Protein 2MR7 (pdb70)

Organism: Actinoplanes teichomyceticus (NCBI:txid1867)

Foldseek 3Di:
DDDDDDDDDPQLVVLFVLLCVQLVDPGADQQDFSVVSVDDPVSVVVSQVVVCVPVVDRQPVVQCVVQRGSNSSVVSVVLVVDPPHDDDDDD

Radius of gyration: 13.44 Å; Cα contacts (8 Å, |Δi|>4): 88; chains: 1; bounding box: 26×31×36 Å

Structure (mmCIF, N/CA/C/O backbone):
data_2MR7
#
_entry.id   2MR7
#
loop_
_atom_site.group_PDB
_atom_site.id
_atom_site.type_symbol
_atom_site.label_atom_id
_atom_site.label_alt_id
_atom_site.label_comp_id
_atom_site.label_asym_id
_atom_site.label_entity_id
_atom_site.label_seq_id
_atom_site.pdbx_PDB_ins_code
_atom_site.Cartn_x
_atom_site.Cartn_y
_atom_site.Cartn_z
_atom_site.occupancy
_atom_site.B_iso_or_equiv
_atom_site.auth_seq_id
_atom_site.auth_comp_id
_atom_site.auth_asym_id
_atom_site.auth_atom_id
_atom_site.pdbx_PDB_model_num
ATOM 1 N N . GLY A 1 1 ? 2.298 -7.320 -1.098 1.00 0.00 1 GLY A N 1
ATOM 2 C CA . GLY A 1 1 ? 2.210 -7.138 -2.567 1.00 0.00 1 GLY A CA 1
ATOM 3 C C . GLY A 1 1 ? 1.266 -6.020 -2.921 1.00 0.00 1 GLY A C 1
ATOM 4 O O . GLY A 1 1 ? 0.642 -5.481 -2.022 1.00 0.00 1 GLY A O 1
ATOM 8 N N . ALA A 1 2 ? 1.156 -5.674 -4.196 1.00 0.00 2 ALA A N 1
ATOM 9 C CA . ALA A 1 2 ? 0.260 -4.613 -4.648 1.00 0.00 2 ALA A CA 1
ATOM 10 C C . ALA A 1 2 ? -0.203 -4.999 -6.051 1.00 0.00 2 ALA A C 1
ATOM 11 O O . ALA A 1 2 ? 0.402 -5.866 -6.677 1.00 0.00 2 ALA A O 1
ATOM 18 N N . MET A 1 3 ? -1.264 -4.365 -6.525 1.00 0.00 3 MET A N 1
ATOM 19 C CA . MET A 1 3 ? -1.788 -4.636 -7.862 1.00 0.00 3 MET A CA 1
ATOM 20 C C . MET A 1 3 ? -0.940 -3.918 -8.908 1.00 0.00 3 MET A C 1
ATOM 21 O O . MET A 1 3 ? -0.387 -2.852 -8.642 1.00 0.00 3 MET A O 1
ATOM 35 N N . ALA A 1 4 ? -0.862 -4.492 -10.099 1.00 0.00 4 ALA A N 1
ATOM 36 C CA . ALA A 1 4 ? -0.150 -3.864 -11.208 1.00 0.00 4 ALA A CA 1
ATOM 37 C C . ALA A 1 4 ? -1.027 -2.742 -11.783 1.00 0.00 4 ALA A C 1
ATOM 38 O O . ALA A 1 4 ? -2.254 -2.794 -11.688 1.00 0.00 4 ALA A O 1
ATOM 45 N N . LYS A 1 5 ? -0.396 -1.750 -12.398 1.00 0.00 5 LYS A N 1
ATOM 46 C CA . LYS A 1 5 ? -1.129 -0.658 -13.044 1.00 0.00 5 LYS A CA 1
ATOM 47 C C . LYS A 1 5 ? -1.865 -1.179 -14.276 1.00 0.00 5 LYS A C 1
ATOM 48 O O . LYS A 1 5 ? -1.456 -2.171 -14.882 1.00 0.00 5 LYS A O 1
ATOM 67 N N . ALA A 1 6 ? -2.914 -0.475 -14.681 1.00 0.00 6 ALA A N 1
ATOM 68 C CA . ALA A 1 6 ? -3.612 -0.808 -15.916 1.00 0.00 6 ALA A CA 1
ATOM 69 C C . ALA A 1 6 ? -2.627 -0.535 -17.066 1.00 0.00 6 ALA A C 1
ATOM 70 O O . ALA A 1 6 ? -1.908 0.466 -17.034 1.00 0.00 6 ALA A O 1
ATOM 77 N N . PRO A 1 7 ? -2.556 -1.428 -18.070 1.00 0.00 7 PRO A N 1
ATOM 78 C CA . PRO A 1 7 ? -1.559 -1.197 -19.124 1.00 0.00 7 PRO A CA 1
ATOM 79 C C . PRO A 1 7 ? -1.965 -0.140 -20.148 1.00 0.00 7 PRO A C 1
ATOM 80 O O . PRO A 1 7 ? -3.149 0.159 -20.321 1.00 0.00 7 PRO A O 1
ATOM 91 N N . GLU A 1 8 ? -0.983 0.379 -20.869 1.00 0.00 8 GLU A N 1
ATOM 92 C CA . GLU A 1 8 ? -1.243 1.256 -22.009 1.00 0.00 8 GLU A CA 1
ATOM 93 C C . GLU A 1 8 ? -1.564 0.349 -23.194 1.00 0.00 8 GLU A C 1
ATOM 94 O O . GLU A 1 8 ? -0.675 -0.290 -23.762 1.00 0.00 8 GLU A O 1
ATOM 106 N N . SER A 1 9 ? -2.837 0.265 -23.534 1.00 0.00 9 SER A N 1
ATOM 107 C CA . SER A 1 9 ? -3.310 -0.634 -24.580 1.00 0.00 9 SER A CA 1
ATOM 108 C C . SER A 1 9 ? -3.172 -0.006 -25.967 1.00 0.00 9 SER A C 1
ATOM 109 O O . SER A 1 9 ? -2.662 1.108 -26.115 1.00 0.00 9 SER A O 1
ATOM 117 N N . ALA A 1 10 ? -3.583 -0.740 -26.995 1.00 0.00 10 ALA A N 1
ATOM 118 C CA . ALA A 1 10 ? -3.454 -0.280 -28.378 1.00 0.00 10 ALA A CA 1
ATOM 119 C C . ALA A 1 10 ? -4.286 0.984 -28.640 1.00 0.00 10 ALA A C 1
ATOM 120 O O . ALA A 1 10 ? -3.886 1.838 -29.424 1.00 0.00 10 ALA A O 1
ATOM 127 N N . THR A 1 11 ? -5.429 1.099 -27.978 1.00 0.00 11 THR A N 1
ATOM 128 C CA . THR A 1 11 ? -6.344 2.221 -28.191 1.00 0.00 11 THR A CA 1
ATOM 129 C C . THR A 1 11 ? -5.667 3.563 -27.955 1.00 0.00 11 THR A C 1
ATOM 130 O O . THR A 1 11 ? -5.783 4.489 -28.758 1.00 0.00 11 THR A O 1
ATOM 141 N N . GLU A 1 12 ? -4.920 3.650 -26.867 1.00 0.00 12 GLU A N 1
ATOM 142 C CA . GLU A 1 12 ? -4.206 4.871 -26.502 1.00 0.00 12 GLU A CA 1
ATOM 143 C C . GLU A 1 12 ? -3.239 5.302 -27.587 1.00 0.00 12 GLU A C 1
ATOM 144 O O . GLU A 1 12 ? -3.054 6.484 -27.819 1.00 0.00 12 GLU A O 1
ATOM 156 N N . LYS A 1 13 ? -2.636 4.339 -28.262 1.00 0.00 13 LYS A N 1
ATOM 157 C CA . LYS A 1 13 ? -1.647 4.635 -29.304 1.00 0.00 13 LYS A CA 1
ATOM 158 C C . LYS A 1 13 ? -2.311 5.229 -30.539 1.00 0.00 13 LYS A C 1
ATOM 159 O O . LYS A 1 13 ? -1.753 6.131 -31.145 1.00 0.00 13 LYS A O 1
ATOM 178 N N . VAL A 1 14 ? -3.481 4.729 -30.896 1.00 0.00 14 VAL A N 1
ATOM 179 C CA . VAL A 1 14 ? -4.217 5.239 -32.049 1.00 0.00 14 VAL A CA 1
ATOM 180 C C . VAL A 1 14 ? -4.653 6.656 -31.720 1.00 0.00 14 VAL A C 1
ATOM 181 O O . VAL A 1 14 ? -4.499 7.556 -32.518 1.00 0.00 14 VAL A O 1
ATOM 194 N N . LEU A 1 15 ? -5.147 6.849 -30.511 1.00 0.00 15 LEU A N 1
ATOM 195 C CA . LEU A 1 15 ? -5.604 8.165 -30.074 1.00 0.00 15 LEU A CA 1
ATOM 196 C C . LEU A 1 15 ? -4.463 9.169 -30.050 1.00 0.00 15 LEU A C 1
ATOM 197 O O . LEU A 1 15 ? -4.617 10.296 -30.509 1.00 0.00 15 LEU A O 1
ATOM 213 N N . CYS A 1 16 ? -3.301 8.747 -29.581 1.00 0.00 16 CYS A N 1
ATOM 214 C CA . CYS A 1 16 ? -2.108 9.589 -29.630 1.00 0.00 16 CYS A CA 1
ATOM 215 C C . CYS A 1 16 ? -1.795 10.018 -31.070 1.00 0.00 16 CYS A C 1
ATOM 216 O O . CYS A 1 16 ? -1.543 11.187 -31.331 1.00 0.00 16 CYS A O 1
ATOM 224 N N . ALA A 1 17 ? -1.820 9.091 -32.014 1.00 0.00 17 ALA A N 1
ATOM 225 C CA . ALA A 1 17 ? -1.511 9.447 -33.397 1.00 0.00 17 ALA A CA 1
ATOM 226 C C . ALA A 1 17 ? -2.605 10.342 -33.996 1.00 0.00 17 ALA A C 1
ATOM 227 O O . ALA A 1 17 ? -2.317 11.277 -34.735 1.00 0.00 17 ALA A O 1
ATOM 234 N N . LEU A 1 18 ? -3.858 10.087 -33.646 1.00 0.00 18 LEU A N 1
ATOM 235 C CA . LEU A 1 18 ? -4.967 10.898 -34.135 1.00 0.00 18 LEU A CA 1
ATOM 236 C C . LEU A 1 18 ? -4.893 12.324 -33.588 1.00 0.00 18 LEU A C 1
ATOM 237 O O . LEU A 1 18 ? -5.234 13.260 -34.282 1.00 0.00 18 LEU A O 1
ATOM 253 N N . TYR A 1 19 ? -4.391 12.496 -32.371 1.00 0.00 19 TYR A N 1
ATOM 254 C CA . TYR A 1 19 ? -4.173 13.824 -31.840 1.00 0.00 19 TYR A CA 1
ATOM 255 C C . TYR A 1 19 ? -3.198 14.528 -32.775 1.00 0.00 19 TYR A C 1
ATOM 256 O O . TYR A 1 19 ? -3.430 15.672 -33.172 1.00 0.00 19 TYR A O 1
ATOM 274 N N . ALA A 1 20 ? -2.106 13.868 -33.136 1.00 0.00 20 ALA A N 1
ATOM 275 C CA . ALA A 1 20 ? -1.089 14.500 -33.978 1.00 0.00 20 ALA A CA 1
ATOM 276 C C . ALA A 1 20 ? -1.612 14.910 -35.357 1.00 0.00 20 ALA A C 1
ATOM 277 O O . ALA A 1 20 ? -1.211 15.931 -35.879 1.00 0.00 20 ALA A O 1
ATOM 284 N N . GLU A 1 21 ? -2.499 14.116 -35.917 1.00 0.00 21 GLU A N 1
ATOM 285 C CA . GLU A 1 21 ? -3.071 14.417 -37.235 1.00 0.00 21 GLU A CA 1
ATOM 286 C C . GLU A 1 21 ? -3.923 15.686 -37.211 1.00 0.00 21 GLU A C 1
ATOM 287 O O . GLU A 1 21 ? -4.001 16.424 -38.188 1.00 0.00 21 GLU A O 1
ATOM 299 N N . ILE A 1 22 ? -4.605 15.876 -36.097 1.00 0.00 22 ILE A N 1
ATOM 300 C CA . ILE A 1 22 ? -5.543 16.954 -35.941 1.00 0.00 22 ILE A CA 1
ATOM 301 C C . ILE A 1 22 ? -4.868 18.258 -35.480 1.00 0.00 22 ILE A C 1
ATOM 302 O O . ILE A 1 22 ? -5.251 19.363 -35.848 1.00 0.00 22 ILE A O 1
ATOM 318 N N . LEU A 1 23 ? -3.833 18.090 -34.673 1.00 0.00 23 LEU A N 1
ATOM 319 C CA . LEU A 1 23 ? -3.126 19.207 -34.053 1.00 0.00 23 LEU A CA 1
ATOM 320 C C . LEU A 1 23 ? -1.902 19.687 -34.835 1.00 0.00 23 LEU A C 1
ATOM 321 O O . LEU A 1 23 ? -1.481 20.824 -34.676 1.00 0.00 23 LEU A O 1
ATOM 337 N N . GLY A 1 24 ? -1.309 18.814 -35.637 1.00 0.00 24 GLY A N 1
ATOM 338 C CA . GLY A 1 24 ? -0.121 19.195 -36.387 1.00 0.00 24 GLY A CA 1
ATOM 339 C C . GLY A 1 24 ? 1.141 19.282 -35.536 1.00 0.00 24 GLY A C 1
ATOM 340 O O . GLY A 1 24 ? 2.024 20.095 -35.806 1.00 0.00 24 GLY A O 1
ATOM 344 N N . VAL A 1 25 ? 1.233 18.443 -34.514 1.00 0.00 25 VAL A N 1
ATOM 345 C CA . VAL A 1 25 ? 2.388 18.436 -33.605 1.00 0.00 25 VAL A CA 1
ATOM 346 C C . VAL A 1 25 ? 3.269 17.215 -33.896 1.00 0.00 25 VAL A C 1
ATOM 347 O O . VAL A 1 25 ? 2.796 16.219 -34.429 1.00 0.00 25 VAL A O 1
ATOM 360 N N . GLU A 1 26 ? 4.555 17.307 -33.571 1.00 0.00 26 GLU A N 1
ATOM 361 C CA . GLU A 1 26 ? 5.507 16.227 -33.851 1.00 0.00 26 GLU A CA 1
ATOM 362 C C . GLU A 1 26 ? 5.177 14.964 -33.067 1.00 0.00 26 GLU A C 1
ATOM 363 O O . GLU A 1 26 ? 5.249 13.845 -33.583 1.00 0.00 26 GLU A O 1
ATOM 375 N N . ARG A 1 27 ? 4.875 15.148 -31.787 1.00 0.00 27 ARG A N 1
ATOM 376 C CA . ARG A 1 27 ? 4.646 14.009 -30.882 1.00 0.00 27 ARG A CA 1
ATOM 377 C C . ARG A 1 27 ? 3.490 14.263 -29.955 1.00 0.00 27 ARG A C 1
ATOM 378 O O . ARG A 1 27 ? 3.161 15.432 -29.712 1.00 0.00 27 ARG A O 1
ATOM 399 N N . VAL A 1 28 ? 2.950 13.167 -29.480 1.00 0.00 28 VAL A N 1
ATOM 400 C CA . VAL A 1 28 ? 1.894 13.217 -28.496 1.00 0.00 28 VAL A CA 1
ATOM 401 C C . VAL A 1 28 ? 2.204 12.168 -27.438 1.00 0.00 28 VAL A C 1
ATOM 402 O O . VAL A 1 28 ? 2.350 10.986 -27.741 1.00 0.00 28 VAL A O 1
ATOM 415 N N . GLY A 1 29 ? 2.296 12.609 -26.191 1.00 0.00 29 GLY A N 1
ATOM 416 C CA . GLY A 1 29 ? 2.499 11.696 -25.074 1.00 0.00 29 GLY A CA 1
ATOM 417 C C . GLY A 1 29 ? 1.168 11.030 -24.728 1.00 0.00 29 GLY A C 1
ATOM 418 O O . GLY A 1 29 ? 0.106 11.456 -25.175 1.00 0.00 29 GLY A O 1
ATOM 422 N N . VAL A 1 30 ? 1.198 10.003 -23.892 1.00 0.00 30 VAL A N 1
ATOM 423 C CA . VAL A 1 30 ? -0.045 9.336 -23.485 1.00 0.00 30 VAL A CA 1
ATOM 424 C C . VAL A 1 30 ? -0.882 10.236 -22.588 1.00 0.00 30 VAL A C 1
ATOM 425 O O . VAL A 1 30 ? -2.085 10.057 -22.479 1.00 0.00 30 VAL A O 1
ATOM 438 N N . ASP A 1 31 ? -0.257 11.222 -21.970 1.00 0.00 31 ASP A N 1
ATOM 439 C CA . ASP A 1 31 ? -0.953 12.118 -21.047 1.00 0.00 31 ASP A CA 1
ATOM 440 C C . ASP A 1 31 ? -0.948 13.541 -21.609 1.00 0.00 31 ASP A C 1
ATOM 441 O O . ASP A 1 31 ? -1.073 14.506 -20.877 1.00 0.00 31 ASP A O 1
ATOM 450 N N . ASP A 1 32 ? -0.741 13.665 -22.904 1.00 0.00 32 ASP A N 1
ATOM 451 C CA . ASP A 1 32 ? -0.598 14.989 -23.500 1.00 0.00 32 ASP A CA 1
ATOM 452 C C . ASP A 1 32 ? -1.932 15.719 -23.588 1.00 0.00 32 ASP A C 1
ATOM 453 O O . ASP A 1 32 ? -2.920 15.187 -24.111 1.00 0.00 32 ASP A O 1
ATOM 462 N N . ALA A 1 33 ? -1.989 16.925 -23.060 1.00 0.00 33 ALA A N 1
ATOM 463 C CA . ALA A 1 33 ? -3.244 17.678 -23.020 1.00 0.00 33 ALA A CA 1
ATOM 464 C C . ALA A 1 33 ? -3.555 18.290 -24.389 1.00 0.00 33 ALA A C 1
ATOM 465 O O . ALA A 1 33 ? -2.903 19.222 -24.827 1.00 0.00 33 ALA A O 1
ATOM 472 N N . PHE A 1 34 ? -4.651 17.831 -24.974 1.00 0.00 34 PHE A N 1
ATOM 473 C CA . PHE A 1 34 ? -5.135 18.309 -26.285 1.00 0.00 34 PHE A CA 1
ATOM 474 C C . PHE A 1 34 ? -5.196 19.831 -26.347 1.00 0.00 34 PHE A C 1
ATOM 475 O O . PHE A 1 34 ? -4.821 20.437 -27.343 1.00 0.00 34 PHE A O 1
ATOM 492 N N . HIS A 1 35 ? -5.662 20.453 -25.269 1.00 0.00 35 HIS A N 1
ATOM 493 C CA . HIS A 1 35 ? -5.824 21.913 -25.252 1.00 0.00 35 HIS A CA 1
ATOM 494 C C . HIS A 1 35 ? -4.492 22.685 -25.182 1.00 0.00 35 HIS A C 1
ATOM 495 O O . HIS A 1 35 ? -4.434 23.827 -25.608 1.00 0.00 35 HIS A O 1
ATOM 509 N N . ASP A 1 36 ? -3.444 22.082 -24.628 1.00 0.00 36 ASP A N 1
ATOM 510 C CA . ASP A 1 36 ? -2.154 22.772 -24.480 1.00 0.00 36 ASP A CA 1
ATOM 511 C C . ASP A 1 36 ? -1.384 22.620 -25.782 1.00 0.00 36 ASP A C 1
ATOM 512 O O . ASP A 1 36 ? -0.563 23.456 -26.141 1.00 0.00 36 ASP A O 1
ATOM 521 N N . LEU A 1 37 ? -1.741 21.586 -26.534 1.00 0.00 37 LEU A N 1
ATOM 522 C CA . LEU A 1 37 ? -1.197 21.355 -27.873 1.00 0.00 37 LEU A CA 1
ATOM 523 C C . LEU A 1 37 ? -1.891 22.257 -28.905 1.00 0.00 37 LEU A C 1
ATOM 524 O O . LEU A 1 37 ? -1.753 22.053 -30.102 1.00 0.00 37 LEU A O 1
ATOM 540 N N . GLY A 1 38 ? -2.661 23.235 -28.433 1.00 0.00 38 GLY A N 1
ATOM 541 C CA . GLY A 1 38 ? -3.347 24.171 -29.315 1.00 0.00 38 GLY A CA 1
ATOM 542 C C . GLY A 1 38 ? -4.754 23.751 -29.690 1.00 0.00 38 GLY A C 1
ATOM 543 O O . GLY A 1 38 ? -5.426 24.403 -30.493 1.00 0.00 38 GLY A O 1
ATOM 547 N N . GLY A 1 39 ? -5.210 22.653 -29.114 1.00 0.00 39 GLY A N 1
ATOM 548 C CA . GLY A 1 39 ? -6.525 22.131 -29.425 1.00 0.00 39 GLY A CA 1
ATOM 549 C C . GLY A 1 39 ? -7.683 22.990 -28.960 1.00 0.00 39 GLY A C 1
ATOM 550 O O . GLY A 1 39 ? -7.643 23.645 -27.923 1.00 0.00 39 GLY A O 1
ATOM 554 N N . SER A 1 40 ? -8.752 22.951 -29.739 1.00 0.00 40 SER A N 1
ATOM 555 C CA . SER A 1 40 ? -9.959 23.723 -29.466 1.00 0.00 40 SER A CA 1
ATOM 556 C C . SER A 1 40 ? -11.140 22.814 -29.746 1.00 0.00 40 SER A C 1
ATOM 557 O O . SER A 1 40 ? -10.964 21.758 -30.337 1.00 0.00 40 SER A O 1
ATOM 565 N N . SER A 1 41 ? -12.346 23.230 -29.382 1.00 0.00 41 SER A N 1
ATOM 566 C CA . SER A 1 41 ? -13.542 22.428 -29.659 1.00 0.00 41 SER A CA 1
ATOM 567 C C . SER A 1 41 ? -13.746 22.240 -31.164 1.00 0.00 41 SER A C 1
ATOM 568 O O . SER A 1 41 ? -14.259 21.212 -31.613 1.00 0.00 41 SER A O 1
ATOM 576 N N . ALA A 1 42 ? -13.294 23.217 -31.941 1.00 0.00 42 ALA A N 1
ATOM 577 C CA . ALA A 1 42 ? -13.385 23.163 -33.394 1.00 0.00 42 ALA A CA 1
ATOM 578 C C . ALA A 1 42 ? -12.537 22.011 -33.943 1.00 0.00 42 ALA A C 1
ATOM 579 O O . ALA A 1 42 ? -12.902 21.375 -34.926 1.00 0.00 42 ALA A O 1
ATOM 586 N N . LEU A 1 43 ? -11.412 21.745 -33.298 1.00 0.00 43 LEU A N 1
ATOM 587 C CA . LEU A 1 43 ? -10.551 20.629 -33.683 1.00 0.00 43 LEU A CA 1
ATOM 588 C C . LEU A 1 43 ? -11.038 19.326 -33.049 1.00 0.00 43 LEU A C 1
ATOM 589 O O . LEU A 1 43 ? -10.950 18.269 -33.650 1.00 0.00 43 LEU A O 1
ATOM 605 N N . ALA A 1 44 ? -11.577 19.414 -31.842 1.00 0.00 44 ALA A N 1
ATOM 606 C CA . ALA A 1 44 ? -12.046 18.241 -31.110 1.00 0.00 44 ALA A CA 1
ATOM 607 C C . ALA A 1 44 ? -13.133 17.479 -31.877 1.00 0.00 44 ALA A C 1
ATOM 608 O O . ALA A 1 44 ? -13.174 16.262 -31.859 1.00 0.00 44 ALA A O 1
ATOM 615 N N . MET A 1 45 ? -14.007 18.183 -32.572 1.00 0.00 45 MET A N 1
ATOM 616 C CA . MET A 1 45 ? -15.052 17.512 -33.348 1.00 0.00 45 MET A CA 1
ATOM 617 C C . MET A 1 45 ? -14.482 16.772 -34.554 1.00 0.00 45 MET A C 1
ATOM 618 O O . MET A 1 45 ? -15.032 15.772 -34.998 1.00 0.00 45 MET A O 1
ATOM 632 N N . ARG A 1 46 ? -13.351 17.242 -35.063 1.00 0.00 46 ARG A N 1
ATOM 633 C CA . ARG A 1 46 ? -12.692 16.573 -36.185 1.00 0.00 46 ARG A CA 1
ATOM 634 C C . ARG A 1 46 ? -12.000 15.326 -35.649 1.00 0.00 46 ARG A C 1
ATOM 635 O O . ARG A 1 46 ? -11.879 14.330 -36.339 1.00 0.00 46 ARG A O 1
ATOM 656 N N . LEU A 1 47 ? -11.559 15.417 -34.413 1.00 0.00 47 LEU A N 1
ATOM 657 C CA . LEU A 1 47 ? -10.871 14.301 -33.756 1.00 0.00 47 LEU A CA 1
ATOM 658 C C . LEU A 1 47 ? -11.874 13.181 -33.551 1.00 0.00 47 LEU A C 1
ATOM 659 O O . LEU A 1 47 ? -11.622 12.035 -33.872 1.00 0.00 47 LEU A O 1
ATOM 675 N N . ILE A 1 48 ? -13.047 13.556 -33.050 1.00 0.00 48 ILE A N 1
ATOM 676 C CA . ILE A 1 48 ? -14.127 12.592 -32.816 1.00 0.00 48 ILE A CA 1
ATOM 677 C C . ILE A 1 48 ? -14.498 11.933 -34.137 1.00 0.00 48 ILE A C 1
ATOM 678 O O . ILE A 1 48 ? -14.696 10.722 -34.192 1.00 0.00 48 ILE A O 1
ATOM 694 N N . ALA A 1 49 ? -14.565 12.709 -35.209 1.00 0.00 49 ALA A N 1
ATOM 695 C CA . ALA A 1 49 ? -14.897 12.139 -36.513 1.00 0.00 49 ALA A CA 1
ATOM 696 C C . ALA A 1 49 ? -13.872 11.086 -36.936 1.00 0.00 49 ALA A C 1
ATOM 697 O O . ALA A 1 49 ? -14.224 10.010 -37.352 1.00 0.00 49 ALA A O 1
ATOM 704 N N . ARG A 1 50 ? -12.589 11.377 -36.777 1.00 0.00 50 ARG A N 1
ATOM 705 C CA . ARG A 1 50 ? -11.525 10.438 -37.147 1.00 0.00 50 ARG A CA 1
ATOM 706 C C . ARG A 1 50 ? -11.573 9.187 -36.309 1.00 0.00 50 ARG A C 1
ATOM 707 O O . ARG A 1 50 ? -11.268 8.106 -36.767 1.00 0.00 50 ARG A O 1
ATOM 728 N N . ILE A 1 51 ? -11.950 9.340 -35.052 1.00 0.00 51 ILE A N 1
ATOM 729 C CA . ILE A 1 51 ? -12.007 8.225 -34.137 1.00 0.00 51 ILE A CA 1
ATOM 730 C C . ILE A 1 51 ? -13.025 7.172 -34.615 1.00 0.00 51 ILE A C 1
ATOM 731 O O . ILE A 1 51 ? -12.806 5.981 -34.498 1.00 0.00 51 ILE A O 1
ATOM 747 N N . ARG A 1 52 ? -14.090 7.640 -35.273 1.00 0.00 52 ARG A N 1
ATOM 748 C CA . ARG A 1 52 ? -15.092 6.703 -35.786 1.00 0.00 52 ARG A CA 1
ATOM 749 C C . ARG A 1 52 ? -14.569 5.865 -36.919 1.00 0.00 52 ARG A C 1
ATOM 750 O O . ARG A 1 52 ? -14.994 4.745 -37.110 1.00 0.00 52 ARG A O 1
ATOM 771 N N . GLU A 1 53 ? -13.642 6.426 -37.684 1.00 0.00 53 GLU A N 1
ATOM 772 C CA . GLU A 1 53 ? -13.110 5.788 -38.908 1.00 0.00 53 GLU A CA 1
ATOM 773 C C . GLU A 1 53 ? -12.167 4.703 -38.385 1.00 0.00 53 GLU A C 1
ATOM 774 O O . GLU A 1 53 ? -12.026 3.620 -38.972 1.00 0.00 53 GLU A O 1
ATOM 786 N N . GLU A 1 54 ? -11.426 5.042 -37.315 1.00 0.00 54 GLU A N 1
ATOM 787 C CA . GLU A 1 54 ? -10.323 4.205 -36.852 1.00 0.00 54 GLU A CA 1
ATOM 788 C C . GLU A 1 54 ? -10.763 3.156 -35.821 1.00 0.00 54 GLU A C 1
ATOM 789 O O . GLU A 1 54 ? -10.349 2.004 -35.905 1.00 0.00 54 GLU A O 1
ATOM 801 N N . LEU A 1 55 ? -11.551 3.566 -34.832 1.00 0.00 55 LEU A N 1
ATOM 802 C CA . LEU A 1 55 ? -11.919 2.664 -33.757 1.00 0.00 55 LEU A CA 1
ATOM 803 C C . LEU A 1 55 ? -13.332 2.110 -33.972 1.00 0.00 55 LEU A C 1
ATOM 804 O O . LEU A 1 55 ? -13.793 1.257 -33.233 1.00 0.00 55 LEU A O 1
ATOM 820 N N . GLY A 1 56 ? -14.011 2.654 -34.975 1.00 0.00 56 GLY A N 1
ATOM 821 C CA . GLY A 1 56 ? -15.364 2.196 -35.302 1.00 0.00 56 GLY A CA 1
ATOM 822 C C . GLY A 1 56 ? -16.442 2.625 -34.326 1.00 0.00 56 GLY A C 1
ATOM 823 O O . GLY A 1 56 ? -17.519 2.034 -34.311 1.00 0.00 56 GLY A O 1
ATOM 827 N N . VAL A 1 57 ? -16.168 3.620 -33.490 1.00 0.00 57 VAL A N 1
ATOM 828 C CA . VAL A 1 57 ? -17.123 4.057 -32.466 1.00 0.00 57 VAL A CA 1
ATOM 829 C C . VAL A 1 57 ? -17.153 5.571 -32.356 1.00 0.00 57 VAL A C 1
ATOM 830 O O . VAL A 1 57 ? -16.191 6.246 -32.707 1.00 0.00 57 VAL A O 1
ATOM 843 N N . ASP A 1 58 ? -18.260 6.103 -31.862 1.00 0.00 58 ASP A N 1
ATOM 844 C CA . ASP A 1 58 ? -18.386 7.541 -31.641 1.00 0.00 58 ASP A CA 1
ATOM 845 C C . ASP A 1 58 ? -17.778 7.895 -30.290 1.00 0.00 58 ASP A C 1
ATOM 846 O O . ASP A 1 58 ? -18.159 7.333 -29.262 1.00 0.00 58 ASP A O 1
ATOM 855 N N . LEU A 1 59 ? -16.804 8.793 -30.291 1.00 0.00 59 LEU A N 1
ATOM 856 C CA . LEU A 1 59 ? -16.138 9.189 -29.052 1.00 0.00 59 LEU A CA 1
ATOM 857 C C . LEU A 1 59 ? -17.085 10.088 -28.229 1.00 0.00 59 LEU A C 1
ATOM 858 O O . LEU A 1 59 ? -17.473 11.169 -28.683 1.00 0.00 59 LEU A O 1
ATOM 874 N N . PRO A 1 60 ? -17.426 9.684 -26.990 1.00 0.00 60 PRO A N 1
ATOM 875 C CA . PRO A 1 60 ? -18.289 10.547 -26.168 1.00 0.00 60 PRO A CA 1
ATOM 876 C C . PRO A 1 60 ? -17.594 11.841 -25.734 1.00 0.00 60 PRO A C 1
ATOM 877 O O . PRO A 1 60 ? -16.726 11.843 -24.858 1.00 0.00 60 PRO A O 1
ATOM 888 N N . ILE A 1 61 ? -17.985 12.954 -26.342 1.00 0.00 61 ILE A N 1
ATOM 889 C CA . ILE A 1 61 ? -17.340 14.259 -26.103 1.00 0.00 61 ILE A CA 1
ATOM 890 C C . ILE A 1 61 ? -17.305 14.716 -24.632 1.00 0.00 61 ILE A C 1
ATOM 891 O O . ILE A 1 61 ? -16.404 15.424 -24.222 1.00 0.00 61 ILE A O 1
ATOM 907 N N . ARG A 1 62 ? -18.240 14.265 -23.808 1.00 0.00 62 ARG A N 1
ATOM 908 C CA . ARG A 1 62 ? -18.204 14.591 -22.378 1.00 0.00 62 ARG A CA 1
ATOM 909 C C . ARG A 1 62 ? -16.957 13.994 -21.725 1.00 0.00 62 ARG A C 1
ATOM 910 O O . ARG A 1 62 ? -16.361 14.613 -20.858 1.00 0.00 62 ARG A O 1
ATOM 931 N N . GLN A 1 63 ? -16.533 12.824 -22.185 1.00 0.00 63 GLN A N 1
ATOM 932 C CA . GLN A 1 63 ? -15.343 12.178 -21.642 1.00 0.00 63 GLN A CA 1
ATOM 933 C C . GLN A 1 63 ? -14.107 12.891 -22.172 1.00 0.00 63 GLN A C 1
ATOM 934 O O . GLN A 1 63 ? -13.111 13.002 -21.485 1.00 0.00 63 GLN A O 1
ATOM 948 N N . LEU A 1 64 ? -14.198 13.417 -23.390 1.00 0.00 64 LEU A N 1
ATOM 949 C CA . LEU A 1 64 ? -13.090 14.170 -23.993 1.00 0.00 64 LEU A CA 1
ATOM 950 C C . LEU A 1 64 ? -12.840 15.450 -23.211 1.00 0.00 64 LEU A C 1
ATOM 951 O O . LEU A 1 64 ? -11.704 15.813 -22.959 1.00 0.00 64 LEU A O 1
ATOM 967 N N . PHE A 1 65 ? -13.904 16.131 -22.811 1.00 0.00 65 PHE A N 1
ATOM 968 C CA . PHE A 1 65 ? -13.759 17.351 -22.021 1.00 0.00 65 PHE A CA 1
ATOM 969 C C . PHE A 1 65 ? -13.281 17.036 -20.606 1.00 0.00 65 PHE A C 1
ATOM 970 O O . PHE A 1 65 ? -12.494 17.778 -20.034 1.00 0.00 65 PHE A O 1
ATOM 987 N N . SER A 1 66 ? -13.776 15.945 -20.036 1.00 0.00 66 SER A N 1
ATOM 988 C CA . SER A 1 66 ? -13.415 15.566 -18.669 1.00 0.00 66 SER A CA 1
ATOM 989 C C . SER A 1 66 ? -11.973 15.059 -18.590 1.00 0.00 66 SER A C 1
ATOM 990 O O . SER A 1 66 ? -11.329 15.149 -17.547 1.00 0.00 66 SER A O 1
ATOM 998 N N . SER A 1 67 ? -11.478 14.498 -19.685 1.00 0.00 67 SER A N 1
ATOM 999 C CA . SER A 1 67 ? -10.124 13.959 -19.745 1.00 0.00 67 SER A CA 1
ATOM 1000 C C . SER A 1 67 ? -9.523 14.252 -21.122 1.00 0.00 67 SER A C 1
ATOM 1001 O O . SER A 1 67 ? -9.556 13.410 -22.009 1.00 0.00 67 SER A O 1
ATOM 1009 N N . PRO A 1 68 ? -8.959 15.458 -21.310 1.00 0.00 68 PRO A N 1
ATOM 1010 C CA . PRO A 1 68 ? -8.427 15.875 -22.627 1.00 0.00 68 PRO A CA 1
ATOM 1011 C C . PRO A 1 68 ? -7.044 15.300 -22.966 1.00 0.00 68 PRO A C 1
ATOM 1012 O O . PRO A 1 68 ? -6.265 15.965 -23.637 1.00 0.00 68 PRO A O 1
ATOM 1023 N N . THR A 1 69 ? -6.748 14.096 -22.508 1.00 0.00 69 THR A N 1
ATOM 1024 C CA . THR A 1 69 ? -5.485 13.431 -22.829 1.00 0.00 69 THR A CA 1
ATOM 1025 C C . THR A 1 69 ? -5.809 12.130 -23.529 1.00 0.00 69 THR A C 1
ATOM 1026 O O . THR A 1 69 ? -6.900 11.574 -23.335 1.00 0.00 69 THR A O 1
ATOM 1037 N N . PRO A 1 70 ? -4.893 11.619 -24.373 1.00 0.00 70 PRO A N 1
ATOM 1038 C CA . PRO A 1 70 ? -5.318 10.441 -25.129 1.00 0.00 70 PRO A CA 1
ATOM 1039 C C . PRO A 1 70 ? -5.474 9.168 -24.285 1.00 0.00 70 PRO A C 1
ATOM 1040 O O . PRO A 1 70 ? -6.370 8.362 -24.555 1.00 0.00 70 PRO A O 1
ATOM 1051 N N . ALA A 1 71 ? -4.686 8.996 -23.235 1.00 0.00 71 ALA A N 1
ATOM 1052 C CA . ALA A 1 71 ? -4.878 7.846 -22.364 1.00 0.00 71 ALA A CA 1
ATOM 1053 C C . ALA A 1 71 ? -6.013 8.122 -21.391 1.00 0.00 71 ALA A C 1
ATOM 1054 O O . ALA A 1 71 ? -6.692 7.201 -20.940 1.00 0.00 71 ALA A O 1
ATOM 1061 N N . GLY A 1 72 ? -6.210 9.386 -21.055 1.00 0.00 72 GLY A N 1
ATOM 1062 C CA . GLY A 1 72 ? -7.233 9.732 -20.092 1.00 0.00 72 GLY A CA 1
ATOM 1063 C C . GLY A 1 72 ? -8.598 9.439 -20.641 1.00 0.00 72 GLY A C 1
ATOM 1064 O O . GLY A 1 72 ? -9.397 8.783 -19.991 1.00 0.00 72 GLY A O 1
ATOM 1068 N N . VAL A 1 73 ? -8.853 9.910 -21.846 1.00 0.00 73 VAL A N 1
ATOM 1069 C CA . VAL A 1 73 ? -10.151 9.748 -22.447 1.00 0.00 73 VAL A CA 1
ATOM 1070 C C . VAL A 1 73 ? -10.470 8.249 -22.642 1.00 0.00 73 VAL A C 1
ATOM 1071 O O . VAL A 1 73 ? -11.577 7.842 -22.399 1.00 0.00 73 VAL A O 1
ATOM 1084 N N . ALA A 1 74 ? -9.453 7.467 -22.987 1.00 0.00 74 ALA A N 1
ATOM 1085 C CA . ALA A 1 74 ? -9.631 6.027 -23.200 1.00 0.00 74 ALA A CA 1
ATOM 1086 C C . ALA A 1 74 ? -10.105 5.318 -21.921 1.00 0.00 74 ALA A C 1
ATOM 1087 O O . ALA A 1 74 ? -10.990 4.486 -21.965 1.00 0.00 74 ALA A O 1
ATOM 1094 N N . ARG A 1 75 ? -9.494 5.662 -20.806 1.00 0.00 75 ARG A N 1
ATOM 1095 C CA . ARG A 1 75 ? -9.836 5.069 -19.537 1.00 0.00 75 ARG A CA 1
ATOM 1096 C C . ARG A 1 75 ? -11.126 5.658 -18.976 1.00 0.00 75 ARG A C 1
ATOM 1097 O O . ARG A 1 75 ? -11.871 4.970 -18.298 1.00 0.00 75 ARG A O 1
ATOM 1118 N N . ALA A 1 76 ? -11.396 6.920 -19.261 1.00 0.00 76 ALA A N 1
ATOM 1119 C CA . ALA A 1 76 ? -12.623 7.580 -18.790 1.00 0.00 76 ALA A CA 1
ATOM 1120 C C . ALA A 1 76 ? -13.881 6.979 -19.425 1.00 0.00 76 ALA A C 1
ATOM 1121 O O . ALA A 1 76 ? -14.819 6.604 -18.734 1.00 0.00 76 ALA A O 1
ATOM 1128 N N . LEU A 1 77 ? -13.879 6.835 -20.746 1.00 0.00 77 LEU A N 1
ATOM 1129 C CA . LEU A 1 77 ? -15.019 6.225 -21.427 1.00 0.00 77 LEU A CA 1
ATOM 1130 C C . LEU A 1 77 ? -15.154 4.774 -21.022 1.00 0.00 77 LEU A C 1
ATOM 1131 O O . LEU A 1 77 ? -16.249 4.250 -20.925 1.00 0.00 77 LEU A O 1
ATOM 1147 N N . ALA A 1 78 ? -14.035 4.139 -20.721 1.00 0.00 78 ALA A N 1
ATOM 1148 C CA . ALA A 1 78 ? -14.079 2.759 -20.258 1.00 0.00 78 ALA A CA 1
ATOM 1149 C C . ALA A 1 78 ? -14.758 2.667 -18.882 1.00 0.00 78 ALA A C 1
ATOM 1150 O O . ALA A 1 78 ? -15.526 1.743 -18.631 1.00 0.00 78 ALA A O 1
ATOM 1157 N N . ALA A 1 79 ? -14.502 3.646 -18.018 1.00 0.00 79 ALA A N 1
ATOM 1158 C CA . ALA A 1 79 ? -15.106 3.692 -16.687 1.00 0.00 79 ALA A CA 1
ATOM 1159 C C . ALA A 1 79 ? -16.611 3.947 -16.802 1.00 0.00 79 ALA A C 1
ATOM 1160 O O . ALA A 1 79 ? -17.402 3.413 -16.033 1.00 0.00 79 ALA A O 1
ATOM 1167 N N . LYS A 1 80 ? -17.015 4.732 -17.791 1.00 0.00 80 LYS A N 1
ATOM 1168 C CA . LYS A 1 80 ? -18.436 4.991 -18.037 1.00 0.00 80 LYS A CA 1
ATOM 1169 C C . LYS A 1 80 ? -19.165 3.709 -18.460 1.00 0.00 80 LYS A C 1
ATOM 1170 O O . LYS A 1 80 ? -20.367 3.567 -18.238 1.00 0.00 80 LYS A O 1
ATOM 1189 N N . SER A 1 81 ? -18.433 2.784 -19.059 1.00 0.00 81 SER A N 1
ATOM 1190 C CA . SER A 1 81 ? -18.999 1.520 -19.523 1.00 0.00 81 SER A CA 1
ATOM 1191 C C . SER A 1 81 ? -18.822 0.392 -18.504 1.00 0.00 81 SER A C 1
ATOM 1192 O O . SER A 1 81 ? -19.203 -0.748 -18.760 1.00 0.00 81 SER A O 1
ATOM 1200 N N . ALA A 1 82 ? -18.217 0.699 -17.364 1.00 0.00 82 ALA A N 1
ATOM 1201 C CA . ALA A 1 82 ? -17.981 -0.307 -16.335 1.00 0.00 82 ALA A CA 1
ATOM 1202 C C . ALA A 1 82 ? -19.291 -0.652 -15.616 1.00 0.00 82 ALA A C 1
ATOM 1203 O O . ALA A 1 82 ? -20.209 0.156 -15.540 1.00 0.00 82 ALA A O 1
ATOM 1210 N N . SER A 1 83 ? -19.353 -1.859 -15.066 1.00 0.00 83 SER A N 1
ATOM 1211 C CA . SER A 1 83 ? -20.553 -2.338 -14.367 1.00 0.00 83 SER A CA 1
ATOM 1212 C C . SER A 1 83 ? -20.736 -1.683 -12.994 1.00 0.00 83 SER A C 1
ATOM 1213 O O . SER A 1 83 ? -21.726 -1.927 -12.306 1.00 0.00 83 SER A O 1
ATOM 1221 N N . TRP A 1 84 ? -19.773 -0.867 -12.590 1.00 0.00 84 TRP A N 1
ATOM 1222 C CA . TRP A 1 84 ? -19.824 -0.157 -11.320 1.00 0.00 84 TRP A CA 1
ATOM 1223 C C . TRP A 1 84 ? -19.006 1.105 -11.523 1.00 0.00 84 TRP A C 1
ATOM 1224 O O . TRP A 1 84 ? -18.111 1.120 -12.362 1.00 0.00 84 TRP A O 1
ATOM 1245 N N . SER A 1 85 ? -19.305 2.155 -10.775 1.00 0.00 85 SER A N 1
ATOM 1246 C CA . SER A 1 85 ? -18.554 3.402 -10.863 1.00 0.00 85 SER A CA 1
ATOM 1247 C C . SER A 1 85 ? -18.790 4.186 -9.584 1.00 0.00 85 SER A C 1
ATOM 1248 O O . SER A 1 85 ? -19.773 3.946 -8.880 1.00 0.00 85 SER A O 1
ATOM 1256 N N . HIS A 1 86 ? -17.898 5.117 -9.284 1.00 0.00 86 HIS A N 1
ATOM 1257 C CA . HIS A 1 86 ? -18.095 6.042 -8.174 1.00 0.00 86 HIS A CA 1
ATOM 1258 C C . HIS A 1 86 ? -18.761 7.295 -8.739 1.00 0.00 86 HIS A C 1
ATOM 1259 O O . HIS A 1 86 ? -18.509 7.652 -9.894 1.00 0.00 86 HIS A O 1
ATOM 1273 N N . PRO A 1 87 ? -19.599 7.985 -7.947 1.00 0.00 87 PRO A N 1
ATOM 1274 C CA . PRO A 1 87 ? -20.155 9.220 -8.516 1.00 0.00 87 PRO A CA 1
ATOM 1275 C C . PRO A 1 87 ? -19.085 10.306 -8.636 1.00 0.00 87 PRO A C 1
ATOM 1276 O O . PRO A 1 87 ? -18.142 10.355 -7.847 1.00 0.00 87 PRO A O 1
ATOM 1287 N N . GLN A 1 88 ? -19.236 11.178 -9.620 1.00 0.00 88 GLN A N 1
ATOM 1288 C CA . GLN A 1 88 ? -18.279 12.252 -9.848 1.00 0.00 88 GLN A CA 1
ATOM 1289 C C . GLN A 1 88 ? -19.050 13.495 -10.258 1.00 0.00 88 GLN A C 1
ATOM 1290 O O . GLN A 1 88 ? -19.976 13.417 -11.063 1.00 0.00 88 GLN A O 1
ATOM 1304 N N . PHE A 1 89 ? -18.672 14.633 -9.700 1.00 0.00 89 PHE A N 1
ATOM 1305 C CA . PHE A 1 89 ? -19.283 15.897 -10.083 1.00 0.00 89 PHE A CA 1
ATOM 1306 C C . PHE A 1 89 ? -18.547 16.410 -11.341 1.00 0.00 89 PHE A C 1
ATOM 1307 O O . PHE A 1 89 ? -17.333 16.311 -11.420 1.00 0.00 89 PHE A O 1
ATOM 1324 N N . GLU A 1 90 ? -19.293 16.986 -12.270 1.00 0.00 90 GLU A N 1
ATOM 1325 C CA . GLU A 1 90 ? -18.745 17.594 -13.456 1.00 0.00 90 GLU A CA 1
ATOM 1326 C C . GLU A 1 90 ? -19.557 18.865 -13.672 1.00 0.00 90 GLU A C 1
ATOM 1327 O O . GLU A 1 90 ? -20.687 18.984 -13.265 1.00 0.00 90 GLU A O 1
ATOM 1339 N N . LYS A 1 91 ? -18.934 19.809 -14.313 1.00 0.00 91 LYS A N 1
ATOM 1340 C CA . LYS A 1 91 ? -19.566 21.095 -14.693 1.00 0.00 91 LYS A CA 1
ATOM 1341 C C . LYS A 1 91 ? -20.605 20.810 -15.818 1.00 0.00 91 LYS A C 1
ATOM 1342 O O . LYS A 1 91 ? -21.414 21.717 -16.119 1.00 0.00 91 LYS A O 1
ATOM 1361 N N . GLY A 1 1 ? 7.383 7.157 -5.263 1.00 12.50 1 GLY A N 2
ATOM 1362 C CA . GLY A 1 1 ? 8.244 6.205 -6.002 1.00 25.32 1 GLY A CA 2
ATOM 1363 C C . GLY A 1 1 ? 8.372 6.595 -7.447 1.00 54.14 1 GLY A C 2
ATOM 1364 O O . GLY A 1 1 ? 7.836 7.626 -7.820 1.00 23.13 1 GLY A O 2
ATOM 1368 N N . ALA A 1 2 ? 9.050 5.795 -8.260 1.00 24.03 2 ALA A N 2
ATOM 1369 C CA . ALA A 1 2 ? 9.155 6.082 -9.687 1.00 51.21 2 ALA A CA 2
ATOM 1370 C C . ALA A 1 2 ? 7.766 5.909 -10.310 1.00 53.24 2 ALA A C 2
ATOM 1371 O O . ALA A 1 2 ? 6.970 5.096 -9.840 1.00 54.31 2 ALA A O 2
ATOM 1378 N N . MET A 1 3 ? 7.483 6.672 -11.355 1.00 32.42 3 MET A N 2
ATOM 1379 C CA . MET A 1 3 ? 6.195 6.585 -12.036 1.00 60.44 3 MET A CA 2
ATOM 1380 C C . MET A 1 3 ? 6.200 5.376 -12.972 1.00 13.33 3 MET A C 2
ATOM 1381 O O . MET A 1 3 ? 7.175 5.140 -13.683 1.00 33.11 3 MET A O 2
ATOM 1395 N N . ALA A 1 4 ? 5.120 4.609 -12.961 1.00 2.54 4 ALA A N 2
ATOM 1396 C CA . ALA A 1 4 ? 4.995 3.455 -13.842 1.00 54.51 4 ALA A CA 2
ATOM 1397 C C . ALA A 1 4 ? 4.606 3.946 -15.242 1.00 2.11 4 ALA A C 2
ATOM 1398 O O . ALA A 1 4 ? 3.906 4.948 -15.379 1.00 20.45 4 ALA A O 2
ATOM 1405 N N . LYS A 1 5 ? 5.034 3.226 -16.270 1.00 73.53 5 LYS A N 2
ATOM 1406 C CA . LYS A 1 5 ? 4.675 3.573 -17.648 1.00 52.04 5 LYS A CA 2
ATOM 1407 C C . LYS A 1 5 ? 3.161 3.420 -17.823 1.00 3.55 5 LYS A C 2
ATOM 1408 O O . LYS A 1 5 ? 2.564 2.484 -17.296 1.00 32.55 5 LYS A O 2
ATOM 1427 N N . ALA A 1 6 ? 2.567 4.315 -18.597 1.00 62.12 6 ALA A N 2
ATOM 1428 C CA . ALA A 1 6 ? 1.155 4.223 -18.946 1.00 2.14 6 ALA A CA 2
ATOM 1429 C C . ALA A 1 6 ? 0.892 2.907 -19.712 1.00 20.42 6 ALA A C 2
ATOM 1430 O O . ALA A 1 6 ? 1.797 2.373 -20.368 1.00 34.32 6 ALA A O 2
ATOM 1437 N N . PRO 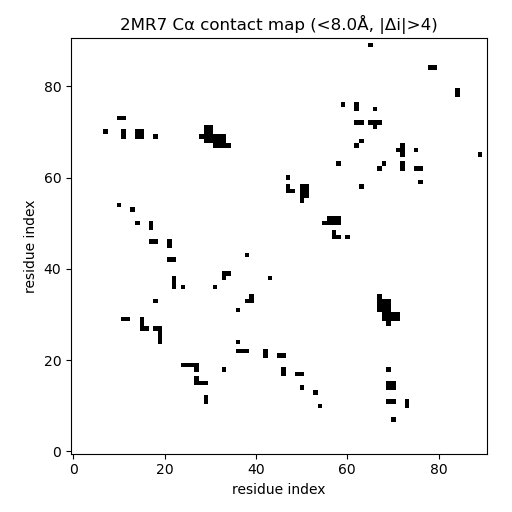A 1 7 ? -0.338 2.361 -19.619 1.00 54.50 7 PRO A N 2
ATOM 1438 C CA . PRO A 1 7 ? -0.576 1.059 -20.255 1.00 61.31 7 PRO A CA 2
ATOM 1439 C C . PRO A 1 7 ? -0.573 1.054 -21.781 1.00 44.14 7 PRO A C 2
ATOM 1440 O O . PRO A 1 7 ? -0.953 2.020 -22.436 1.00 51.55 7 PRO A O 2
ATOM 1451 N N . GLU A 1 8 ? -0.115 -0.063 -22.328 1.00 64.23 8 GLU A N 2
ATOM 1452 C CA . GLU A 1 8 ? -0.161 -0.326 -23.763 1.00 32.12 8 GLU A CA 2
ATOM 1453 C C . GLU A 1 8 ? -1.352 -1.236 -24.077 1.00 3.21 8 GLU A C 2
ATOM 1454 O O . GLU A 1 8 ? -1.331 -2.411 -23.719 1.00 70.34 8 GLU A O 2
ATOM 1466 N N . SER A 1 9 ? -2.355 -0.731 -24.775 1.00 31.11 9 SER A N 2
ATOM 1467 C CA . SER A 1 9 ? -3.476 -1.566 -25.217 1.00 15.20 9 SER A CA 2
ATOM 1468 C C . SER A 1 9 ? -3.981 -1.001 -26.536 1.00 35.24 9 SER A C 2
ATOM 1469 O O . SER A 1 9 ? -3.554 0.074 -26.950 1.00 72.35 9 SER A O 2
ATOM 1477 N N . ALA A 1 10 ? -4.843 -1.741 -27.221 1.00 62.14 10 ALA A N 2
ATOM 1478 C CA . ALA A 1 10 ? -5.297 -1.354 -28.553 1.00 72.22 10 ALA A CA 2
ATOM 1479 C C . ALA A 1 10 ? -5.971 0.019 -28.575 1.00 75.21 10 ALA A C 2
ATOM 1480 O O . ALA A 1 10 ? -5.706 0.827 -29.459 1.00 41.23 10 ALA A O 2
ATOM 1487 N N . THR A 1 11 ? -6.836 0.284 -27.604 1.00 40.11 11 THR A N 2
ATOM 1488 C CA . THR A 1 11 ? -7.579 1.547 -27.559 1.00 61.20 11 THR A CA 2
ATOM 1489 C C . THR A 1 11 ? -6.620 2.729 -27.472 1.00 13.13 11 THR A C 2
ATOM 1490 O O . THR A 1 11 ? -6.762 3.711 -28.184 1.00 44.34 11 THR A O 2
ATOM 1501 N N . GLU A 1 12 ? -5.623 2.602 -26.608 1.00 70.12 12 GLU A N 2
ATOM 1502 C CA . GLU A 1 12 ? -4.627 3.641 -26.411 1.00 62.44 12 GLU A CA 2
ATOM 1503 C C . GLU A 1 12 ? -3.911 3.963 -27.710 1.00 55.41 12 GLU A C 2
ATOM 1504 O O . GLU A 1 12 ? -3.664 5.121 -28.005 1.00 62.31 12 GLU A O 2
ATOM 1516 N N . LYS A 1 13 ? -3.602 2.950 -28.503 1.00 74.00 13 LYS A N 2
ATOM 1517 C CA . LYS A 1 13 ? -2.887 3.159 -29.768 1.00 71.23 13 LYS A CA 2
ATOM 1518 C C . LYS A 1 13 ? -3.740 3.890 -30.793 1.00 1.01 13 LYS A C 2
ATOM 1519 O O . LYS A 1 13 ? -3.230 4.716 -31.546 1.00 22.51 13 LYS A O 2
ATOM 1538 N N . VAL A 1 14 ? -5.033 3.614 -30.805 1.00 13.51 14 VAL A N 2
ATOM 1539 C CA . VAL A 1 14 ? -5.945 4.289 -31.738 1.00 22.33 14 VAL A CA 2
ATOM 1540 C C . VAL A 1 14 ? -6.017 5.754 -31.342 1.00 10.21 14 VAL A C 2
ATOM 1541 O O . VAL A 1 14 ? -5.898 6.644 -32.174 1.00 74.41 14 VAL A O 2
ATOM 1554 N N . LEU A 1 15 ? -6.158 6.001 -30.047 1.00 44.32 15 LEU A N 2
ATOM 1555 C CA . LEU A 1 15 ? -6.234 7.357 -29.517 1.00 73.13 15 LEU A CA 2
ATOM 1556 C C . LEU A 1 15 ? -4.939 8.122 -29.743 1.00 65.01 15 LEU A C 2
ATOM 1557 O O . LEU A 1 15 ? -4.965 9.298 -30.063 1.00 71.30 15 LEU A O 2
ATOM 1573 N N . CYS A 1 16 ? -3.805 7.448 -29.613 1.00 5.01 16 CYS A N 2
ATOM 1574 C CA . CYS A 1 16 ? -2.515 8.062 -29.924 1.00 12.14 16 CYS A CA 2
ATOM 1575 C C . CYS A 1 16 ? -2.475 8.547 -31.374 1.00 70.21 16 CYS A C 2
ATOM 1576 O O . CYS A 1 16 ? -2.079 9.673 -31.643 1.00 33.14 16 CYS A O 2
ATOM 1584 N N . ALA A 1 17 ? -2.905 7.719 -32.314 1.00 54.44 17 ALA A N 2
ATOM 1585 C CA . ALA A 1 17 ? -2.894 8.121 -33.723 1.00 0.22 17 ALA A CA 2
ATOM 1586 C C . ALA A 1 17 ? -3.931 9.231 -33.963 1.00 53.15 17 ALA A C 2
ATOM 1587 O O . ALA A 1 17 ? -3.712 10.146 -34.736 1.00 71.43 17 ALA A O 2
ATOM 1594 N N . LEU A 1 18 ? -5.025 9.175 -33.242 1.00 13.44 18 LEU A N 2
ATOM 1595 C CA . LEU A 1 18 ? -6.049 10.214 -33.325 1.00 73.35 18 LEU A CA 2
ATOM 1596 C C . LEU A 1 18 ? -5.505 11.556 -32.816 1.00 60.32 18 LEU A C 2
ATOM 1597 O O . LEU A 1 18 ? -5.800 12.585 -33.409 1.00 1.40 18 LEU A O 2
ATOM 1613 N N . TYR A 1 19 ? -4.681 11.559 -31.777 1.00 40.05 19 TYR A N 2
ATOM 1614 C CA . TYR A 1 19 ? -4.045 12.770 -31.312 1.00 13.20 19 TYR A CA 2
ATOM 1615 C C . TYR A 1 19 ? -3.191 13.304 -32.468 1.00 72.10 19 TYR A C 2
ATOM 1616 O O . TYR A 1 19 ? -3.223 14.506 -32.757 1.00 4.45 19 TYR A O 2
ATOM 1634 N N . ALA A 1 20 ? -2.444 12.419 -33.125 1.00 0.44 20 ALA A N 2
ATOM 1635 C CA . ALA A 1 20 ? -1.539 12.858 -34.162 1.00 2.52 20 ALA A CA 2
ATOM 1636 C C . ALA A 1 20 ? -2.211 13.545 -35.346 1.00 4.23 20 ALA A C 2
ATOM 1637 O O . ALA A 1 20 ? -1.744 14.573 -35.836 1.00 41.12 20 ALA A O 2
ATOM 1644 N N . GLU A 1 21 ? -3.397 13.067 -35.716 1.00 72.43 21 GLU A N 2
ATOM 1645 C CA . GLU A 1 21 ? -4.142 13.598 -36.872 1.00 71.02 21 GLU A CA 2
ATOM 1646 C C . GLU A 1 21 ? -4.681 15.005 -36.546 1.00 64.21 21 GLU A C 2
ATOM 1647 O O . GLU A 1 21 ? -4.799 15.859 -37.428 1.00 43.42 21 GLU A O 2
ATOM 1659 N N . ILE A 1 22 ? -5.017 15.211 -35.277 1.00 20.13 22 ILE A N 2
ATOM 1660 C CA . ILE A 1 22 ? -5.599 16.411 -34.823 1.00 11.34 22 ILE A CA 2
ATOM 1661 C C . ILE A 1 22 ? -4.577 17.503 -34.488 1.00 40.50 22 ILE A C 2
ATOM 1662 O O . ILE A 1 22 ? -4.780 18.684 -34.749 1.00 45.53 22 ILE A O 2
ATOM 1678 N N . LEU A 1 23 ? -3.458 17.077 -33.935 1.00 15.10 23 LEU A N 2
ATOM 1679 C CA . LEU A 1 23 ? -2.384 17.955 -33.487 1.00 41.31 23 LEU A CA 2
ATOM 1680 C C . LEU A 1 23 ? -1.374 18.245 -34.609 1.00 42.22 23 LEU A C 2
ATOM 1681 O O . LEU A 1 23 ? -0.610 19.196 -34.529 1.00 21.31 23 LEU A O 2
ATOM 1697 N N . GLY A 1 24 ? -1.373 17.422 -35.647 1.00 23.25 24 GLY A N 2
ATOM 1698 C CA . GLY A 1 24 ? -0.480 17.637 -36.779 1.00 34.34 24 GLY A CA 2
ATOM 1699 C C . GLY A 1 24 ? 0.952 17.238 -36.490 1.00 74.22 24 GLY A C 2
ATOM 1700 O O . GLY A 1 24 ? 1.885 17.854 -36.992 1.00 54.41 24 GLY A O 2
ATOM 1704 N N . VAL A 1 25 ? 1.135 16.217 -35.668 1.00 70.32 25 VAL A N 2
ATOM 1705 C CA . VAL A 1 25 ? 2.478 15.764 -35.281 1.00 71.44 25 VAL A CA 2
ATOM 1706 C C . VAL A 1 25 ? 2.732 14.345 -35.800 1.00 33.23 25 VAL A C 2
ATOM 1707 O O . VAL A 1 25 ? 1.799 13.595 -36.035 1.00 73.54 25 VAL A O 2
ATOM 1720 N N . GLU A 1 26 ? 3.999 14.003 -36.007 1.00 41.55 26 GLU A N 2
ATOM 1721 C CA . GLU A 1 26 ? 4.364 12.708 -36.573 1.00 65.02 26 GLU A CA 2
ATOM 1722 C C . GLU A 1 26 ? 4.094 11.534 -35.669 1.00 11.41 26 GLU A C 2
ATOM 1723 O O . GLU A 1 26 ? 3.770 10.427 -36.121 1.00 54.03 26 GLU A O 2
ATOM 1735 N N . ARG A 1 27 ? 4.269 11.743 -34.346 1.00 15.15 27 ARG A N 2
ATOM 1736 C CA . ARG A 1 27 ? 4.177 10.649 -33.379 1.00 2.13 27 ARG A CA 2
ATOM 1737 C C . ARG A 1 27 ? 3.606 11.148 -32.092 1.00 65.41 27 ARG A C 2
ATOM 1738 O O . ARG A 1 27 ? 3.695 12.329 -31.784 1.00 31.23 27 ARG A O 2
ATOM 1759 N N . VAL A 1 28 ? 3.060 10.225 -31.321 1.00 42.22 28 VAL A N 2
ATOM 1760 C CA . VAL A 1 28 ? 2.461 10.541 -30.039 1.00 3.45 28 VAL A CA 2
ATOM 1761 C C . VAL A 1 28 ? 2.786 9.419 -29.034 1.00 2.25 28 VAL A C 2
ATOM 1762 O O . VAL A 1 28 ? 2.727 8.237 -29.384 1.00 74.32 28 VAL A O 2
ATOM 1775 N N . GLY A 1 29 ? 3.128 9.759 -27.798 1.00 60.01 29 GLY A N 2
ATOM 1776 C CA . GLY A 1 29 ? 3.355 8.767 -26.762 1.00 40.52 29 GLY A CA 2
ATOM 1777 C C . GLY A 1 29 ? 2.063 8.340 -26.089 1.00 1.24 29 GLY A C 2
ATOM 1778 O O . GLY A 1 29 ? 1.043 9.019 -26.202 1.00 13.04 29 GLY A O 2
ATOM 1782 N N . VAL A 1 30 ? 2.083 7.231 -25.366 1.00 22.21 30 VAL A N 2
ATOM 1783 C CA . VAL A 1 30 ? 0.869 6.767 -24.688 1.00 31.24 30 VAL A CA 2
ATOM 1784 C C . VAL A 1 30 ? 0.422 7.695 -23.580 1.00 22.14 30 VAL A C 2
ATOM 1785 O O . VAL A 1 30 ? -0.729 7.704 -23.206 1.00 13.23 30 VAL A O 2
ATOM 1798 N N . ASP A 1 31 ? 1.333 8.478 -23.056 1.00 4.41 31 ASP A N 2
ATOM 1799 C CA . ASP A 1 31 ? 0.995 9.426 -21.990 1.00 62.32 31 ASP A CA 2
ATOM 1800 C C . ASP A 1 31 ? 1.222 10.863 -22.442 1.00 25.42 31 ASP A C 2
ATOM 1801 O O . ASP A 1 31 ? 1.467 11.742 -21.635 1.00 33.44 31 ASP A O 2
ATOM 1810 N N . ASP A 1 32 ? 1.211 11.090 -23.755 1.00 40.24 32 ASP A N 2
ATOM 1811 C CA . ASP A 1 32 ? 1.521 12.420 -24.281 1.00 32.22 32 ASP A CA 2
ATOM 1812 C C . ASP A 1 32 ? 0.408 13.392 -23.944 1.00 71.01 32 ASP A C 2
ATOM 1813 O O . ASP A 1 32 ? -0.776 13.080 -24.116 1.00 3.30 32 ASP A O 2
ATOM 1822 N N . ALA A 1 33 ? 0.760 14.562 -23.448 1.00 1.45 33 ALA A N 2
ATOM 1823 C CA . ALA A 1 33 ? -0.245 15.534 -23.073 1.00 15.21 33 ALA A CA 2
ATOM 1824 C C . ALA A 1 33 ? -0.758 16.258 -24.322 1.00 60.31 33 ALA A C 2
ATOM 1825 O O . ALA A 1 33 ? 0.010 16.870 -25.047 1.00 10.23 33 ALA A O 2
ATOM 1832 N N . PHE A 1 34 ? -2.061 16.203 -24.546 1.00 35.51 34 PHE A N 2
ATOM 1833 C CA . PHE A 1 34 ? -2.687 16.814 -25.723 1.00 32.52 34 PHE A CA 2
ATOM 1834 C C . PHE A 1 34 ? -2.285 18.278 -25.899 1.00 53.53 34 PHE A C 2
ATOM 1835 O O . PHE A 1 34 ? -2.050 18.738 -27.009 1.00 13.32 34 PHE A O 2
ATOM 1852 N N . HIS A 1 35 ? -2.204 19.008 -24.798 1.00 71.32 35 HIS A N 2
ATOM 1853 C CA . HIS A 1 35 ? -1.891 20.433 -24.842 1.00 63.32 35 HIS A CA 2
ATOM 1854 C C . HIS A 1 35 ? -0.406 20.761 -25.032 1.00 45.21 35 HIS A C 2
ATOM 1855 O O . HIS A 1 35 ? -0.075 21.897 -25.352 1.00 71.11 35 HIS A O 2
ATOM 1869 N N . ASP A 1 36 ? 0.486 19.794 -24.852 1.00 61.01 36 ASP A N 2
ATOM 1870 C CA . ASP A 1 36 ? 1.926 20.061 -24.996 1.00 61.32 36 ASP A CA 2
ATOM 1871 C C . ASP A 1 36 ? 2.254 20.274 -26.467 1.00 5.53 36 ASP A C 2
ATOM 1872 O O . ASP A 1 36 ? 3.050 21.133 -26.832 1.00 22.43 36 ASP A O 2
ATOM 1881 N N . LEU A 1 37 ? 1.540 19.548 -27.315 1.00 11.51 37 LEU A N 2
ATOM 1882 C CA . LEU A 1 37 ? 1.669 19.667 -28.769 1.00 42.42 37 LEU A CA 2
ATOM 1883 C C . LEU A 1 37 ? 0.842 20.856 -29.293 1.00 50.15 37 LEU A C 2
ATOM 1884 O O . LEU A 1 37 ? 0.489 20.914 -30.466 1.00 34.42 37 LEU A O 2
ATOM 1900 N N . GLY A 1 38 ? 0.510 21.793 -28.412 1.00 3.11 38 GLY A N 2
ATOM 1901 C CA . GLY A 1 38 ? -0.262 22.966 -28.804 1.00 64.14 38 GLY A CA 2
ATOM 1902 C C . GLY A 1 38 ? -1.757 22.713 -28.843 1.00 20.50 38 GLY A C 2
ATOM 1903 O O . GLY A 1 38 ? -2.538 23.545 -29.326 1.00 12.12 38 GLY A O 2
ATOM 1907 N N . GLY A 1 39 ? -2.174 21.562 -28.337 1.00 33.30 39 GLY A N 2
ATOM 1908 C CA . GLY A 1 39 ? -3.583 21.216 -28.346 1.00 11.33 39 GLY A CA 2
ATOM 1909 C C . GLY A 1 39 ? -4.429 22.196 -27.566 1.00 50.00 39 GLY A C 2
ATOM 1910 O O . GLY A 1 39 ? -4.111 22.585 -26.447 1.00 23.04 39 GLY A O 2
ATOM 1914 N N . SER A 1 40 ? -5.522 22.608 -28.184 1.00 53.32 40 SER A N 2
ATOM 1915 C CA . SER A 1 40 ? -6.413 23.609 -27.614 1.00 30.11 40 SER A CA 2
ATOM 1916 C C . SER A 1 40 ? -7.812 23.029 -27.486 1.00 54.23 40 SER A C 2
ATOM 1917 O O . SER A 1 40 ? -8.123 22.013 -28.096 1.00 64.33 40 SER A O 2
ATOM 1925 N N . SER A 1 41 ? -8.669 23.691 -26.720 1.00 42.33 41 SER A N 2
ATOM 1926 C CA . SER A 1 41 ? -10.045 23.220 -26.507 1.00 62.44 41 SER A CA 2
ATOM 1927 C C . SER A 1 41 ? -10.801 23.027 -27.829 1.00 13.33 41 SER A C 2
ATOM 1928 O O . SER A 1 41 ? -11.548 22.066 -27.991 1.00 23.14 41 SER A O 2
ATOM 1936 N N . ALA A 1 42 ? -10.563 23.900 -28.801 1.00 12.32 42 ALA A N 2
ATOM 1937 C CA . ALA A 1 42 ? -11.211 23.765 -30.103 1.00 41.23 42 ALA A CA 2
ATOM 1938 C C . ALA A 1 42 ? -10.765 22.487 -30.830 1.00 74.25 42 ALA A C 2
ATOM 1939 O O . ALA A 1 42 ? -11.567 21.813 -31.466 1.00 71.32 42 ALA A O 2
ATOM 1946 N N . LEU A 1 43 ? -9.491 22.133 -30.699 1.00 75.42 43 LEU A N 2
ATOM 1947 C CA . LEU A 1 43 ? -8.975 20.915 -31.324 1.00 21.43 43 LEU A CA 2
ATOM 1948 C C . LEU A 1 43 ? -9.496 19.677 -30.602 1.00 30.42 43 LEU A C 2
ATOM 1949 O O . LEU A 1 43 ? -9.744 18.646 -31.221 1.00 31.11 43 LEU A O 2
ATOM 1965 N N . ALA A 1 44 ? -9.725 19.803 -29.303 1.00 51.43 44 ALA A N 2
ATOM 1966 C CA . ALA A 1 44 ? -10.274 18.700 -28.512 1.00 50.24 44 ALA A CA 2
ATOM 1967 C C . ALA A 1 44 ? -11.675 18.304 -29.040 1.00 5.03 44 ALA A C 2
ATOM 1968 O O . ALA A 1 44 ? -12.023 17.142 -29.052 1.00 60.42 44 ALA A O 2
ATOM 1975 N N . MET A 1 45 ? -12.434 19.279 -29.508 1.00 63.02 45 MET A N 2
ATOM 1976 C CA . MET A 1 45 ? -13.752 19.015 -30.072 1.00 23.40 45 MET A CA 2
ATOM 1977 C C . MET A 1 45 ? -13.634 18.192 -31.341 1.00 34.12 45 MET A C 2
ATOM 1978 O O . MET A 1 45 ? -14.518 17.370 -31.670 1.00 51.30 45 MET A O 2
ATOM 1992 N N . ARG A 1 46 ? -12.549 18.387 -32.075 1.00 74.33 46 ARG A N 2
ATOM 1993 C CA . ARG A 1 46 ? -12.328 17.647 -33.338 1.00 52.43 46 ARG A CA 2
ATOM 1994 C C . ARG A 1 46 ? -11.900 16.217 -33.046 1.00 62.41 46 ARG A C 2
ATOM 1995 O O . ARG A 1 46 ? -12.276 15.301 -33.733 1.00 11.04 46 ARG A O 2
ATOM 2016 N N . LEU A 1 47 ? -11.117 16.086 -31.998 1.00 0.53 47 LEU A N 2
ATOM 2017 C CA . LEU A 1 47 ? -10.635 14.777 -31.517 1.00 10.21 47 LEU A CA 2
ATOM 2018 C C . LEU A 1 47 ? -11.835 13.902 -31.189 1.00 4.34 47 LEU A C 2
ATOM 2019 O O . LEU A 1 47 ? -11.935 12.757 -31.577 1.00 3.22 47 LEU A O 2
ATOM 2035 N N . ILE A 1 48 ? -12.776 14.500 -30.452 1.00 63.22 48 ILE A N 2
ATOM 2036 C CA . ILE A 1 48 ? -13.984 13.800 -30.026 1.00 33.20 48 ILE A CA 2
ATOM 2037 C C . ILE A 1 48 ? -14.777 13.333 -31.235 1.00 54.13 48 ILE A C 2
ATOM 2038 O O . ILE A 1 48 ? -15.328 12.230 -31.233 1.00 64.40 48 ILE A O 2
ATOM 2054 N N . ALA A 1 49 ? -14.834 14.150 -32.280 1.00 65.54 49 ALA A N 2
ATOM 2055 C CA . ALA A 1 49 ? -15.561 13.758 -33.487 1.00 13.03 49 ALA A CA 2
ATOM 2056 C C . ALA A 1 49 ? -14.947 12.491 -34.114 1.00 63.45 49 ALA A C 2
ATOM 2057 O O . ALA A 1 49 ? -15.651 11.576 -34.467 1.00 72.43 49 ALA A O 2
ATOM 2064 N N . ARG A 1 50 ? -13.634 12.429 -34.162 1.00 62.43 50 ARG A N 2
ATOM 2065 C CA . ARG A 1 50 ? -12.931 11.286 -34.687 1.00 74.50 50 ARG A CA 2
ATOM 2066 C C . ARG A 1 50 ? -13.077 10.029 -33.829 1.00 31.25 50 ARG A C 2
ATOM 2067 O O . ARG A 1 50 ? -13.102 8.921 -34.328 1.00 23.22 50 ARG A O 2
ATOM 2088 N N . ILE A 1 51 ? -13.211 10.202 -32.520 1.00 63.13 51 ILE A N 2
ATOM 2089 C CA . ILE A 1 51 ? -13.426 9.066 -31.631 1.00 40.23 51 ILE A CA 2
ATOM 2090 C C . ILE A 1 51 ? -14.736 8.353 -31.987 1.00 65.12 51 ILE A C 2
ATOM 2091 O O . ILE A 1 51 ? -14.821 7.129 -31.942 1.00 34.43 51 ILE A O 2
ATOM 2107 N N . ARG A 1 52 ? -15.734 9.099 -32.452 1.00 24.22 52 ARG A N 2
ATOM 2108 C CA . ARG A 1 52 ? -16.973 8.476 -32.897 1.00 73.34 52 ARG A CA 2
ATOM 2109 C C . ARG A 1 52 ? -16.780 7.617 -34.140 1.00 51.03 52 ARG A C 2
ATOM 2110 O O . ARG A 1 52 ? -17.537 6.688 -34.364 1.00 64.41 52 ARG A O 2
ATOM 2131 N N . GLU A 1 53 ? -15.821 7.972 -34.975 1.00 22.40 53 GLU A N 2
ATOM 2132 C CA . GLU A 1 53 ? -15.605 7.277 -36.236 1.00 20.40 53 GLU A CA 2
ATOM 2133 C C . GLU A 1 53 ? -14.801 6.016 -35.987 1.00 13.52 53 GLU A C 2
ATOM 2134 O O . GLU A 1 53 ? -14.997 5.000 -36.645 1.00 73.52 53 GLU A O 2
ATOM 2146 N N . GLU A 1 54 ? -13.901 6.093 -35.015 1.00 32.50 54 GLU A N 2
ATOM 2147 C CA . GLU A 1 54 ? -13.001 4.977 -34.710 1.00 23.44 54 GLU A CA 2
ATOM 2148 C C . GLU A 1 54 ? -13.521 3.994 -33.651 1.00 0.22 54 GLU A C 2
ATOM 2149 O O . GLU A 1 54 ? -13.513 2.791 -33.844 1.00 13.20 54 GLU A O 2
ATOM 2161 N N . LEU A 1 55 ? -13.930 4.519 -32.497 1.00 72.31 55 LEU A N 2
ATOM 2162 C CA . LEU A 1 55 ? -14.326 3.709 -31.353 1.00 41.03 55 LEU A CA 2
ATOM 2163 C C . LEU A 1 55 ? -15.860 3.545 -31.329 1.00 61.13 55 LEU A C 2
ATOM 2164 O O . LEU A 1 55 ? -16.428 2.806 -30.538 1.00 74.22 55 LEU A O 2
ATOM 2180 N N . GLY A 1 56 ? -16.524 4.301 -32.231 1.00 43.34 56 GLY A N 2
ATOM 2181 C CA . GLY A 1 56 ? -17.975 4.216 -32.352 1.00 31.23 56 GLY A CA 2
ATOM 2182 C C . GLY A 1 56 ? -18.746 4.853 -31.213 1.00 70.22 56 GLY A C 2
ATOM 2183 O O . GLY A 1 56 ? -19.915 4.522 -31.003 1.00 14.11 56 GLY A O 2
ATOM 2187 N N . VAL A 1 57 ? -18.104 5.738 -30.464 1.00 1.44 57 VAL A N 2
ATOM 2188 C CA . VAL A 1 57 ? -18.731 6.342 -29.281 1.00 72.43 57 VAL A CA 2
ATOM 2189 C C . VAL A 1 57 ? -18.377 7.813 -29.158 1.00 33.34 57 VAL A C 2
ATOM 2190 O O . VAL A 1 57 ? -17.332 8.260 -29.624 1.00 13.41 57 VAL A O 2
ATOM 2203 N N . ASP A 1 58 ? -19.254 8.567 -28.520 1.00 72.32 58 ASP A N 2
ATOM 2204 C CA . ASP A 1 58 ? -19.027 9.989 -28.288 1.00 62.05 58 ASP A CA 2
ATOM 2205 C C . ASP A 1 58 ? -18.178 10.163 -27.044 1.00 11.13 58 ASP A C 2
ATOM 2206 O O . ASP A 1 58 ? -18.642 9.897 -25.933 1.00 51.41 58 ASP A O 2
ATOM 2215 N N . LEU A 1 59 ? -16.928 10.579 -27.201 1.00 11.30 59 LEU A N 2
ATOM 2216 C CA . LEU A 1 59 ? -16.062 10.751 -26.031 1.00 35.23 59 LEU A CA 2
ATOM 2217 C C . LEU A 1 59 ? -16.608 11.890 -25.163 1.00 53.13 59 LEU A C 2
ATOM 2218 O O . LEU A 1 59 ? -16.705 13.037 -25.613 1.00 71.23 59 LEU A O 2
ATOM 2234 N N . PRO A 1 60 ? -16.884 11.614 -23.882 1.00 41.34 60 PRO A N 2
ATOM 2235 C CA . PRO A 1 60 ? -17.232 12.730 -23.001 1.00 65.41 60 PRO A CA 2
ATOM 2236 C C . PRO A 1 60 ? -16.036 13.670 -22.850 1.00 24.22 60 PRO A C 2
ATOM 2237 O O . PRO A 1 60 ? -14.969 13.244 -22.411 1.00 73.41 60 PRO A O 2
ATOM 2248 N N . ILE A 1 61 ? -16.205 14.945 -23.172 1.00 35.42 61 ILE A N 2
ATOM 2249 C CA . ILE A 1 61 ? -15.094 15.895 -23.054 1.00 12.32 61 ILE A CA 2
ATOM 2250 C C . ILE A 1 61 ? -14.596 16.000 -21.596 1.00 22.20 61 ILE A C 2
ATOM 2251 O O . ILE A 1 61 ? -13.443 16.316 -21.339 1.00 23.01 61 ILE A O 2
ATOM 2267 N N . ARG A 1 62 ? -15.459 15.680 -20.639 1.00 72.30 62 ARG A N 2
ATOM 2268 C CA . ARG A 1 62 ? -15.055 15.679 -19.236 1.00 3.33 62 ARG A CA 2
ATOM 2269 C C . ARG A 1 62 ? -13.971 14.626 -18.992 1.00 0.40 62 ARG A C 2
ATOM 2270 O O . ARG A 1 62 ? -13.073 14.876 -18.199 1.00 33.24 62 ARG A O 2
ATOM 2291 N N . GLN A 1 63 ? -14.004 13.489 -19.677 1.00 12.14 63 GLN A N 2
ATOM 2292 C CA . GLN A 1 63 ? -12.993 12.493 -19.483 1.00 4.43 63 GLN A CA 2
ATOM 2293 C C . GLN A 1 63 ? -11.654 13.013 -20.020 1.00 43.51 63 GLN A C 2
ATOM 2294 O O . GLN A 1 63 ? -10.620 12.813 -19.400 1.00 11.30 63 GLN A O 2
ATOM 2308 N N . LEU A 1 64 ? -11.711 13.757 -21.111 1.00 5.44 64 LEU A N 2
ATOM 2309 C CA . LEU A 1 64 ? -10.502 14.345 -21.708 1.00 32.34 64 LEU A CA 2
ATOM 2310 C C . LEU A 1 64 ? -9.903 15.380 -20.749 1.00 21.31 64 LEU A C 2
ATOM 2311 O O . LEU A 1 64 ? -8.702 15.416 -20.515 1.00 55.51 64 LEU A O 2
ATOM 2327 N N . PHE A 1 65 ? -10.753 16.209 -20.165 1.00 15.31 65 PHE A N 2
ATOM 2328 C CA . PHE A 1 65 ? -10.286 17.244 -19.239 1.00 44.24 65 PHE A CA 2
ATOM 2329 C C . PHE A 1 65 ? -9.774 16.653 -17.927 1.00 34.43 65 PHE A C 2
ATOM 2330 O O . PHE A 1 65 ? -8.957 17.263 -17.254 1.00 11.52 65 PHE A O 2
ATOM 2347 N N . SER A 1 66 ? -10.241 15.464 -17.577 1.00 74.42 66 SER A N 2
ATOM 2348 C CA . SER A 1 66 ? -9.788 14.790 -16.360 1.00 34.13 66 SER A CA 2
ATOM 2349 C C . SER A 1 66 ? -8.465 14.071 -16.604 1.00 33.05 66 SER A C 2
ATOM 2350 O O . SER A 1 66 ? -7.718 13.781 -15.670 1.00 2.01 66 SER A O 2
ATOM 2358 N N . SER A 1 67 ? -8.196 13.742 -17.858 1.00 40.40 67 SER A N 2
ATOM 2359 C CA . SER A 1 67 ? -6.985 13.023 -18.236 1.00 32.13 67 SER A CA 2
ATOM 2360 C C . SER A 1 67 ? -6.617 13.360 -19.686 1.00 54.44 67 SER A C 2
ATOM 2361 O O . SER A 1 67 ? -7.103 12.722 -20.611 1.00 42.05 67 SER A O 2
ATOM 2369 N N . PRO A 1 68 ? -5.765 14.383 -19.897 1.00 35.50 68 PRO A N 2
ATOM 2370 C CA . PRO A 1 68 ? -5.480 14.832 -21.274 1.00 32.54 68 PRO A CA 2
ATOM 2371 C C . PRO A 1 68 ? -4.459 13.990 -22.060 1.00 20.10 68 PRO A C 2
ATOM 2372 O O . PRO A 1 68 ? -3.921 14.468 -23.058 1.00 3.15 68 PRO A O 2
ATOM 2383 N N . THR A 1 69 ? -4.198 12.759 -21.643 1.00 32.34 69 THR A N 2
ATOM 2384 C CA . THR A 1 69 ? -3.268 11.890 -22.368 1.00 44.11 69 THR A CA 2
ATOM 2385 C C . THR A 1 69 ? -4.026 10.750 -23.005 1.00 74.11 69 THR A C 2
ATOM 2386 O O . THR A 1 69 ? -5.120 10.414 -22.549 1.00 70.54 69 THR A O 2
ATOM 2397 N N . PRO A 1 70 ? -3.493 10.141 -24.079 1.00 24.54 70 PRO A N 2
ATOM 2398 C CA . PRO A 1 70 ? -4.338 9.127 -24.705 1.00 64.14 70 PRO A CA 2
ATOM 2399 C C . PRO A 1 70 ? -4.525 7.870 -23.831 1.00 3.13 70 PRO A C 2
ATOM 2400 O O . PRO A 1 70 ? -5.638 7.296 -23.825 1.00 54.35 70 PRO A O 2
ATOM 2411 N N . ALA A 1 71 ? -3.544 7.467 -23.036 1.00 2.32 71 ALA A N 2
ATOM 2412 C CA . ALA A 1 71 ? -3.772 6.362 -22.121 1.00 71.34 71 ALA A CA 2
ATOM 2413 C C . ALA A 1 71 ? -4.526 6.796 -20.879 1.00 55.55 71 ALA A C 2
ATOM 2414 O O . ALA A 1 71 ? -5.255 6.008 -20.277 1.00 21.11 71 ALA A O 2
ATOM 2421 N N . GLY A 1 72 ? -4.373 8.046 -20.496 1.00 75.51 72 GLY A N 2
ATOM 2422 C CA . GLY A 1 72 ? -5.098 8.553 -19.340 1.00 0.02 72 GLY A CA 2
ATOM 2423 C C . GLY A 1 72 ? -6.572 8.576 -19.616 1.00 10.24 72 GLY A C 2
ATOM 2424 O O . GLY A 1 72 ? -7.357 8.063 -18.829 1.00 13.33 72 GLY A O 2
ATOM 2428 N N . VAL A 1 73 ? -6.943 9.112 -20.760 1.00 5.33 73 VAL A N 2
ATOM 2429 C CA . VAL A 1 73 ? -8.349 9.211 -21.130 1.00 12.01 73 VAL A CA 2
ATOM 2430 C C . VAL A 1 73 ? -8.961 7.840 -21.341 1.00 24.45 73 VAL A C 2
ATOM 2431 O O . VAL A 1 73 ? -10.061 7.580 -20.863 1.00 42.11 73 VAL A O 2
ATOM 2444 N N . ALA A 1 74 ? -8.174 6.889 -21.846 1.00 61.12 74 ALA A N 2
ATOM 2445 C CA . ALA A 1 74 ? -8.590 5.488 -22.033 1.00 71.34 74 ALA A CA 2
ATOM 2446 C C . ALA A 1 74 ? -8.943 4.862 -20.657 1.00 4.32 74 ALA A C 2
ATOM 2447 O O . ALA A 1 74 ? -9.949 4.198 -20.497 1.00 55.34 74 ALA A O 2
ATOM 2454 N N . ARG A 1 75 ? -8.119 5.100 -19.653 1.00 55.13 75 ARG A N 2
ATOM 2455 C CA . ARG A 1 75 ? -8.384 4.567 -18.316 1.00 12.32 75 ARG A CA 2
ATOM 2456 C C . ARG A 1 75 ? -9.625 5.221 -17.745 1.00 4.14 75 ARG A C 2
ATOM 2457 O O . ARG A 1 75 ? -10.412 4.573 -17.039 1.00 70.41 75 ARG A O 2
ATOM 2478 N N . ALA A 1 76 ? -9.730 6.517 -17.947 1.00 42.31 76 ALA A N 2
ATOM 2479 C CA . ALA A 1 76 ? -10.832 7.271 -17.393 1.00 24.24 76 ALA A CA 2
ATOM 2480 C C . ALA A 1 76 ? -12.176 6.865 -17.976 1.00 2.23 76 ALA A C 2
ATOM 2481 O O . ALA A 1 76 ? -13.151 6.669 -17.259 1.00 15.15 76 ALA A O 2
ATOM 2488 N N . LEU A 1 77 ? -12.229 6.712 -19.280 1.00 53.02 77 LEU A N 2
ATOM 2489 C CA . LEU A 1 77 ? -13.468 6.324 -19.938 1.00 45.10 77 LEU A CA 2
ATOM 2490 C C . LEU A 1 77 ? -13.762 4.850 -19.676 1.00 12.13 77 LEU A C 2
ATOM 2491 O O . LEU A 1 77 ? -14.929 4.476 -19.523 1.00 3.25 77 LEU A O 2
ATOM 2507 N N . ALA A 1 78 ? -12.732 4.024 -19.573 1.00 0.42 78 ALA A N 2
ATOM 2508 C CA . ALA A 1 78 ? -12.952 2.619 -19.273 1.00 43.10 78 ALA A CA 2
ATOM 2509 C C . ALA A 1 78 ? -13.595 2.468 -17.887 1.00 61.10 78 ALA A C 2
ATOM 2510 O O . ALA A 1 78 ? -14.564 1.734 -17.711 1.00 15.13 78 ALA A O 2
ATOM 2517 N N . ALA A 1 79 ? -13.080 3.217 -16.918 1.00 45.13 79 ALA A N 2
ATOM 2518 C CA . ALA A 1 79 ? -13.622 3.185 -15.562 1.00 12.12 79 ALA A CA 2
ATOM 2519 C C . ALA A 1 79 ? -15.064 3.690 -15.551 1.00 52.35 79 ALA A C 2
ATOM 2520 O O . ALA A 1 79 ? -15.925 3.133 -14.876 1.00 63.31 79 ALA A O 2
ATOM 2527 N N . LYS A 1 80 ? -15.334 4.736 -16.322 1.00 54.24 80 LYS A N 2
ATOM 2528 C CA . LYS A 1 80 ? -16.681 5.298 -16.391 1.00 62.53 80 LYS A CA 2
ATOM 2529 C C . LYS A 1 80 ? -17.671 4.293 -16.977 1.00 63.20 80 LYS A C 2
ATOM 2530 O O . LYS A 1 80 ? -18.799 4.186 -16.500 1.00 72.21 80 LYS A O 2
ATOM 2549 N N . SER A 1 81 ? -17.249 3.546 -17.987 1.00 14.43 81 SER A N 2
ATOM 2550 C CA . SER A 1 81 ? -18.131 2.563 -18.615 1.00 55.03 81 SER A CA 2
ATOM 2551 C C . SER A 1 81 ? -18.327 1.345 -17.710 1.00 51.33 81 SER A C 2
ATOM 2552 O O . SER A 1 81 ? -19.425 0.812 -17.607 1.00 52.22 81 SER A O 2
ATOM 2560 N N . ALA A 1 82 ? -17.289 0.986 -16.966 1.00 13.34 82 ALA A N 2
ATOM 2561 C CA . ALA A 1 82 ? -17.359 -0.134 -16.028 1.00 33.41 82 ALA A CA 2
ATOM 2562 C C . ALA A 1 82 ? -18.267 0.191 -14.839 1.00 35.02 82 ALA A C 2
ATOM 2563 O O . ALA A 1 82 ? -18.755 -0.699 -14.153 1.00 23.53 82 ALA A O 2
ATOM 2570 N N . SER A 1 83 ? -18.483 1.477 -14.604 1.00 25.14 83 SER A N 2
ATOM 2571 C CA . SER A 1 83 ? -19.331 1.929 -13.505 1.00 22.32 83 SER A CA 2
ATOM 2572 C C . SER A 1 83 ? -20.816 1.870 -13.858 1.00 73.53 83 SER A C 2
ATOM 2573 O O . SER A 1 83 ? -21.653 2.077 -12.986 1.00 30.01 83 SER A O 2
ATOM 2581 N N . TRP A 1 84 ? -21.128 1.638 -15.136 1.00 21.00 84 TRP A N 2
ATOM 2582 C CA . TRP A 1 84 ? -22.519 1.569 -15.636 1.00 45.42 84 TRP A CA 2
ATOM 2583 C C . TRP A 1 84 ? -23.368 2.771 -15.193 1.00 23.23 84 TRP A C 2
ATOM 2584 O O . TRP A 1 84 ? -24.565 2.652 -14.942 1.00 35.23 84 TRP A O 2
ATOM 2605 N N . SER A 1 85 ? -22.729 3.923 -15.058 1.00 75.53 85 SER A N 2
ATOM 2606 C CA . SER A 1 85 ? -23.398 5.106 -14.533 1.00 54.11 85 SER A CA 2
ATOM 2607 C C . SER A 1 85 ? -24.520 5.597 -15.433 1.00 11.21 85 SER A C 2
ATOM 2608 O O . SER A 1 85 ? -24.310 5.855 -16.619 1.00 35.31 85 SER A O 2
ATOM 2616 N N . HIS A 1 86 ? -25.692 5.781 -14.848 1.00 34.42 86 HIS A N 2
ATOM 2617 C CA . HIS A 1 86 ? -26.839 6.319 -15.567 1.00 43.31 86 HIS A CA 2
ATOM 2618 C C . HIS A 1 86 ? -26.533 7.751 -16.031 1.00 34.31 86 HIS A C 2
ATOM 2619 O O . HIS A 1 86 ? -25.747 8.464 -15.385 1.00 43.01 86 HIS A O 2
ATOM 2633 N N . PRO A 1 87 ? -27.138 8.195 -17.148 1.00 64.30 87 PRO A N 2
ATOM 2634 C CA . PRO A 1 87 ? -26.852 9.575 -17.551 1.00 1.45 87 PRO A CA 2
ATOM 2635 C C . PRO A 1 87 ? -27.551 10.581 -16.639 1.00 63.41 87 PRO A C 2
ATOM 2636 O O . PRO A 1 87 ? -28.564 10.277 -16.026 1.00 1.15 87 PRO A O 2
ATOM 2647 N N . GLN A 1 88 ? -27.010 11.790 -16.560 1.00 33.33 88 GLN A N 2
ATOM 2648 C CA . GLN A 1 88 ? -27.618 12.836 -15.737 1.00 33.01 88 GLN A CA 2
ATOM 2649 C C . GLN A 1 88 ? -28.829 13.451 -16.445 1.00 72.13 88 GLN A C 2
ATOM 2650 O O . GLN A 1 88 ? -29.653 14.110 -15.826 1.00 21.11 88 GLN A O 2
ATOM 2664 N N . PHE A 1 89 ? -28.873 13.293 -17.762 1.00 32.22 89 PHE A N 2
ATOM 2665 C CA . PHE A 1 89 ? -29.954 13.819 -18.587 1.00 3.30 89 PHE A CA 2
ATOM 2666 C C . PHE A 1 89 ? -30.749 12.667 -19.196 1.00 0.25 89 PHE A C 2
ATOM 2667 O O . PHE A 1 89 ? -30.157 11.737 -19.744 1.00 73.41 89 PHE A O 2
ATOM 2684 N N . GLU A 1 90 ? -32.069 12.745 -19.137 1.00 53.03 90 GLU A N 2
ATOM 2685 C CA . GLU A 1 90 ? -32.929 11.771 -19.808 1.00 24.02 90 GLU A CA 2
ATOM 2686 C C . GLU A 1 90 ? -33.269 12.372 -21.171 1.00 71.44 90 GLU A C 2
ATOM 2687 O O . GLU A 1 90 ? -33.279 13.589 -21.323 1.00 73.33 90 GLU A O 2
ATOM 2699 N N . LYS A 1 91 ? -33.464 11.520 -22.165 1.00 21.42 91 LYS A N 2
ATOM 2700 C CA . LYS A 1 91 ? -33.652 11.940 -23.553 1.00 64.52 91 LYS A CA 2
ATOM 2701 C C . LYS A 1 91 ? -34.683 11.015 -24.173 1.00 0.35 91 LYS A C 2
ATOM 2702 O O . LYS A 1 91 ? -35.007 11.142 -25.369 1.00 20.34 91 LYS A O 2
ATOM 2721 N N . GLY A 1 1 ? 10.104 10.467 -20.661 1.00 52.44 1 GLY A N 3
ATOM 2722 C CA . GLY A 1 1 ? 9.621 11.564 -19.806 1.00 45.10 1 GLY A CA 3
ATOM 2723 C C . GLY A 1 1 ? 10.071 11.385 -18.388 1.00 51.21 1 GLY A C 3
ATOM 2724 O O . GLY A 1 1 ? 10.847 10.491 -18.137 1.00 31.43 1 GLY A O 3
ATOM 2728 N N . ALA A 1 2 ? 9.582 12.207 -17.465 1.00 52.35 2 ALA A N 3
ATOM 2729 C CA . ALA A 1 2 ? 9.925 12.047 -16.054 1.00 14.51 2 ALA A CA 3
ATOM 2730 C C . ALA A 1 2 ? 9.169 10.839 -15.487 1.00 14.11 2 ALA A C 3
ATOM 2731 O O . ALA A 1 2 ? 9.645 10.156 -14.591 1.00 0.20 2 ALA A O 3
ATOM 2738 N N . MET A 1 3 ? 7.994 10.584 -16.042 1.00 31.34 3 MET A N 3
ATOM 2739 C CA . MET A 1 3 ? 7.176 9.449 -15.628 1.00 1.23 3 MET A CA 3
ATOM 2740 C C . MET A 1 3 ? 7.681 8.179 -16.294 1.00 20.45 3 MET A C 3
ATOM 2741 O O . MET A 1 3 ? 8.192 8.208 -17.420 1.00 43.43 3 MET A O 3
ATOM 2755 N N . ALA A 1 4 ? 7.504 7.061 -15.609 1.00 52.34 4 ALA A N 3
ATOM 2756 C CA . ALA A 1 4 ? 7.817 5.756 -16.175 1.00 61.41 4 ALA A CA 3
ATOM 2757 C C . ALA A 1 4 ? 6.776 5.471 -17.262 1.00 55.43 4 ALA A C 3
ATOM 2758 O O . ALA A 1 4 ? 5.624 5.898 -17.145 1.00 72.24 4 ALA A O 3
ATOM 2765 N N . LYS A 1 5 ? 7.162 4.741 -18.300 1.00 54.21 5 LYS A N 3
ATOM 2766 C CA . LYS A 1 5 ? 6.231 4.426 -19.387 1.00 62.23 5 LYS A CA 3
ATOM 2767 C C . LYS A 1 5 ? 5.103 3.521 -18.879 1.00 50.34 5 LYS A C 3
ATOM 2768 O O . LYS A 1 5 ? 5.346 2.383 -18.483 1.00 51.01 5 LYS A O 3
ATOM 2787 N N . ALA A 1 6 ? 3.885 4.028 -18.921 1.00 5.21 6 ALA A N 3
ATOM 2788 C CA . ALA A 1 6 ? 2.708 3.286 -18.486 1.00 51.52 6 ALA A CA 3
ATOM 2789 C C . ALA A 1 6 ? 2.487 2.026 -19.345 1.00 22.13 6 ALA A C 3
ATOM 2790 O O . ALA A 1 6 ? 2.935 1.963 -20.512 1.00 54.45 6 ALA A O 3
ATOM 2797 N N . PRO A 1 7 ? 1.785 1.014 -18.795 1.00 70.44 7 PRO A N 3
ATOM 2798 C CA . PRO A 1 7 ? 1.427 -0.128 -19.650 1.00 45.34 7 PRO A CA 3
ATOM 2799 C C . PRO A 1 7 ? 0.330 0.266 -20.647 1.00 44.11 7 PRO A C 3
ATOM 2800 O O . PRO A 1 7 ? -0.382 1.233 -20.428 1.00 13.00 7 PRO A O 3
ATOM 2811 N N . GLU A 1 8 ? 0.215 -0.471 -21.744 1.00 64.32 8 GLU A N 3
ATOM 2812 C CA . GLU A 1 8 ? -0.771 -0.160 -22.778 1.00 51.41 8 GLU A CA 3
ATOM 2813 C C . GLU A 1 8 ? -2.186 -0.570 -22.364 1.00 33.51 8 GLU A C 3
ATOM 2814 O O . GLU A 1 8 ? -2.448 -1.746 -22.103 1.00 25.25 8 GLU A O 3
ATOM 2826 N N . SER A 1 9 ? -3.116 0.374 -22.402 1.00 31.12 9 SER A N 3
ATOM 2827 C CA . SER A 1 9 ? -4.533 0.047 -22.268 1.00 35.32 9 SER A CA 3
ATOM 2828 C C . SER A 1 9 ? -5.128 -0.091 -23.670 1.00 74.45 9 SER A C 3
ATOM 2829 O O . SER A 1 9 ? -4.691 0.576 -24.610 1.00 4.41 9 SER A O 3
ATOM 2837 N N . ALA A 1 10 ? -6.143 -0.933 -23.815 1.00 73.30 10 ALA A N 3
ATOM 2838 C CA . ALA A 1 10 ? -6.747 -1.187 -25.127 1.00 0.43 10 ALA A CA 3
ATOM 2839 C C . ALA A 1 10 ? -7.291 0.093 -25.784 1.00 62.24 10 ALA A C 3
ATOM 2840 O O . ALA A 1 10 ? -7.193 0.272 -26.986 1.00 23.02 10 ALA A O 3
ATOM 2847 N N . THR A 1 11 ? -7.846 0.985 -24.982 1.00 12.05 11 THR A N 3
ATOM 2848 C CA . THR A 1 11 ? -8.400 2.238 -25.494 1.00 71.03 11 THR A CA 3
ATOM 2849 C C . THR A 1 11 ? -7.285 3.203 -25.902 1.00 21.42 11 THR A C 3
ATOM 2850 O O . THR A 1 11 ? -7.411 3.936 -26.887 1.00 65.44 11 THR A O 3
ATOM 2861 N N . GLU A 1 12 ? -6.216 3.228 -25.113 1.00 51.41 12 GLU A N 3
ATOM 2862 C CA . GLU A 1 12 ? -5.110 4.161 -25.306 1.00 50.30 12 GLU A CA 3
ATOM 2863 C C . GLU A 1 12 ? -4.457 4.029 -26.655 1.00 42.51 12 GLU A C 3
ATOM 2864 O O . GLU A 1 12 ? -4.175 5.019 -27.302 1.00 34.22 12 GLU A O 3
ATOM 2876 N N . LYS A 1 13 ? -4.201 2.815 -27.099 1.00 34.52 13 LYS A N 3
ATOM 2877 C CA . LYS A 1 13 ? -3.485 2.644 -28.370 1.00 44.11 13 LYS A CA 3
ATOM 2878 C C . LYS A 1 13 ? -4.262 3.207 -29.557 1.00 61.22 13 LYS A C 3
ATOM 2879 O O . LYS A 1 13 ? -3.655 3.708 -30.502 1.00 54.12 13 LYS A O 3
ATOM 2898 N N . VAL A 1 14 ? -5.589 3.140 -29.511 1.00 2.00 14 VAL A N 3
ATOM 2899 C CA . VAL A 1 14 ? -6.398 3.645 -30.598 1.00 1.20 14 VAL A CA 3
ATOM 2900 C C . VAL A 1 14 ? -6.332 5.158 -30.630 1.00 10.42 14 VAL A C 3
ATOM 2901 O O . VAL A 1 14 ? -6.050 5.751 -31.665 1.00 22.43 14 VAL A O 3
ATOM 2914 N N . LEU A 1 15 ? -6.553 5.784 -29.489 1.00 41.31 15 LEU A N 3
ATOM 2915 C CA . LEU A 1 15 ? -6.544 7.244 -29.430 1.00 24.54 15 LEU A CA 3
ATOM 2916 C C . LEU A 1 15 ? -5.132 7.810 -29.626 1.00 33.05 15 LEU A C 3
ATOM 2917 O O . LEU A 1 15 ? -4.976 8.878 -30.204 1.00 2.12 15 LEU A O 3
ATOM 2933 N N . CYS A 1 16 ? -4.110 7.081 -29.215 1.00 63.51 16 CYS A N 3
ATOM 2934 C CA . CYS A 1 16 ? -2.725 7.494 -29.466 1.00 1.03 16 CYS A CA 3
ATOM 2935 C C . CYS A 1 16 ? -2.438 7.536 -30.962 1.00 53.21 16 CYS A C 3
ATOM 2936 O O . CYS A 1 16 ? -1.849 8.488 -31.448 1.00 33.14 16 CYS A O 3
ATOM 2944 N N . ALA A 1 17 ? -2.854 6.523 -31.703 1.00 52.53 17 ALA A N 3
ATOM 2945 C CA . ALA A 1 17 ? -2.638 6.530 -33.147 1.00 50.33 17 ALA A CA 3
ATOM 2946 C C . ALA A 1 17 ? -3.439 7.672 -33.787 1.00 41.34 17 ALA A C 3
ATOM 2947 O O . ALA A 1 17 ? -2.958 8.357 -34.682 1.00 54.54 17 ALA A O 3
ATOM 2954 N N . LEU A 1 18 ? -4.630 7.913 -33.258 1.00 70.44 18 LEU A N 3
ATOM 2955 C CA . LEU A 1 18 ? -5.499 8.997 -33.714 1.00 12.33 18 LEU A CA 3
ATOM 2956 C C . LEU A 1 18 ? -4.838 10.361 -33.462 1.00 54.34 18 LEU A C 3
ATOM 2957 O O . LEU A 1 18 ? -4.950 11.249 -34.294 1.00 43.52 18 LEU A O 3
ATOM 2973 N N . TYR A 1 19 ? -4.146 10.546 -32.344 1.00 23.11 19 TYR A N 3
ATOM 2974 C CA . TYR A 1 19 ? -3.455 11.787 -32.066 1.00 54.32 19 TYR A CA 3
ATOM 2975 C C . TYR A 1 19 ? -2.489 12.028 -33.225 1.00 1.24 19 TYR A C 3
ATOM 2976 O O . TYR A 1 19 ? -2.421 13.133 -33.728 1.00 32.33 19 TYR A O 3
ATOM 2994 N N . ALA A 1 20 ? -1.753 10.980 -33.636 1.00 72.40 20 ALA A N 3
ATOM 2995 C CA . ALA A 1 20 ? -0.758 11.139 -34.675 1.00 12.34 20 ALA A CA 3
ATOM 2996 C C . ALA A 1 20 ? -1.328 11.613 -36.016 1.00 23.01 20 ALA A C 3
ATOM 2997 O O . ALA A 1 20 ? -0.774 12.480 -36.675 1.00 34.10 20 ALA A O 3
ATOM 3004 N N . GLU A 1 21 ? -2.502 11.101 -36.381 1.00 4.05 21 GLU A N 3
ATOM 3005 C CA . GLU A 1 21 ? -3.172 11.523 -37.613 1.00 73.44 21 GLU A CA 3
ATOM 3006 C C . GLU A 1 21 ? -3.654 12.971 -37.559 1.00 65.42 21 GLU A C 3
ATOM 3007 O O . GLU A 1 21 ? -3.591 13.703 -38.547 1.00 0.14 21 GLU A O 3
ATOM 3019 N N . ILE A 1 22 ? -4.204 13.331 -36.413 1.00 23.34 22 ILE A N 3
ATOM 3020 C CA . ILE A 1 22 ? -4.836 14.609 -36.223 1.00 60.23 22 ILE A CA 3
ATOM 3021 C C . ILE A 1 22 ? -3.802 15.736 -36.060 1.00 73.23 22 ILE A C 3
ATOM 3022 O O . ILE A 1 22 ? -3.977 16.851 -36.541 1.00 21.44 22 ILE A O 3
ATOM 3038 N N . LEU A 1 23 ? -2.714 15.412 -35.389 1.00 41.10 23 LEU A N 3
ATOM 3039 C CA . LEU A 1 23 ? -1.651 16.382 -35.083 1.00 21.45 23 LEU A CA 3
ATOM 3040 C C . LEU A 1 23 ? -0.556 16.404 -36.159 1.00 33.13 23 LEU A C 3
ATOM 3041 O O . LEU A 1 23 ? 0.209 17.348 -36.227 1.00 50.12 23 LEU A O 3
ATOM 3057 N N . GLY A 1 24 ? -0.476 15.351 -36.960 1.00 32.54 24 GLY A N 3
ATOM 3058 C CA . GLY A 1 24 ? 0.535 15.283 -37.996 1.00 5.40 24 GLY A CA 3
ATOM 3059 C C . GLY A 1 24 ? 1.919 15.004 -37.455 1.00 22.54 24 GLY A C 3
ATOM 3060 O O . GLY A 1 24 ? 2.908 15.521 -37.972 1.00 33.34 24 GLY A O 3
ATOM 3064 N N . VAL A 1 25 ? 1.994 14.203 -36.400 1.00 21.04 25 VAL A N 3
ATOM 3065 C CA . VAL A 1 25 ? 3.275 13.901 -35.739 1.00 53.41 25 VAL A CA 3
ATOM 3066 C C . VAL A 1 25 ? 3.673 12.434 -35.949 1.00 5.13 25 VAL A C 3
ATOM 3067 O O . VAL A 1 25 ? 2.830 11.579 -36.182 1.00 53.35 25 VAL A O 3
ATOM 3080 N N . GLU A 1 26 ? 4.975 12.171 -35.907 1.00 2.11 26 GLU A N 3
ATOM 3081 C CA . GLU A 1 26 ? 5.538 10.848 -36.192 1.00 33.11 26 GLU A CA 3
ATOM 3082 C C . GLU A 1 26 ? 5.184 9.803 -35.156 1.00 2.22 26 GLU A C 3
ATOM 3083 O O . GLU A 1 26 ? 5.045 8.581 -35.491 1.00 43.54 26 GLU A O 3
ATOM 3095 N N . ARG A 1 27 ? 5.033 10.213 -33.897 1.00 71.24 27 ARG A N 3
ATOM 3096 C CA . ARG A 1 27 ? 4.887 9.254 -32.864 1.00 55.15 27 ARG A CA 3
ATOM 3097 C C . ARG A 1 27 ? 4.079 9.951 -31.759 1.00 3.02 27 ARG A C 3
ATOM 3098 O O . ARG A 1 27 ? 4.257 11.107 -31.501 1.00 43.05 27 ARG A O 3
ATOM 3119 N N . VAL A 1 28 ? 3.447 9.167 -30.937 1.00 64.23 28 VAL A N 3
ATOM 3120 C CA . VAL A 1 28 ? 2.776 9.646 -29.765 1.00 12.24 28 VAL A CA 3
ATOM 3121 C C . VAL A 1 28 ? 3.074 8.804 -28.497 1.00 54.34 28 VAL A C 3
ATOM 3122 O O . VAL A 1 28 ? 2.995 7.568 -28.478 1.00 23.33 28 VAL A O 3
ATOM 3135 N N . GLY A 1 29 ? 3.455 9.456 -27.399 1.00 64.41 29 GLY A N 3
ATOM 3136 C CA . GLY A 1 29 ? 3.614 8.797 -26.130 1.00 1.32 29 GLY A CA 3
ATOM 3137 C C . GLY A 1 29 ? 2.393 8.901 -25.235 1.00 75.05 29 GLY A C 3
ATOM 3138 O O . GLY A 1 29 ? 1.502 9.693 -25.509 1.00 21.33 29 GLY A O 3
ATOM 3142 N N . VAL A 1 30 ? 2.371 8.149 -24.142 1.00 24.34 30 VAL A N 3
ATOM 3143 C CA . VAL A 1 30 ? 1.246 8.241 -23.203 1.00 11.03 30 VAL A CA 3
ATOM 3144 C C . VAL A 1 30 ? 1.121 9.597 -22.462 1.00 44.55 30 VAL A C 3
ATOM 3145 O O . VAL A 1 30 ? 0.053 9.990 -22.037 1.00 33.35 30 VAL A O 3
ATOM 3158 N N . ASP A 1 31 ? 2.243 10.295 -22.368 1.00 43.14 31 ASP A N 3
ATOM 3159 C CA . ASP A 1 31 ? 2.304 11.570 -21.708 1.00 10.42 31 ASP A CA 3
ATOM 3160 C C . ASP A 1 31 ? 2.246 12.795 -22.638 1.00 71.25 31 ASP A C 3
ATOM 3161 O O . ASP A 1 31 ? 2.460 13.932 -22.229 1.00 42.14 31 ASP A O 3
ATOM 3170 N N . ASP A 1 32 ? 2.074 12.560 -23.913 1.00 62.31 32 ASP A N 3
ATOM 3171 C CA . ASP A 1 32 ? 2.239 13.610 -24.893 1.00 22.45 32 ASP A CA 3
ATOM 3172 C C . ASP A 1 32 ? 1.026 14.518 -24.901 1.00 2.30 32 ASP A C 3
ATOM 3173 O O . ASP A 1 32 ? -0.080 14.086 -25.166 1.00 21.31 32 ASP A O 3
ATOM 3182 N N . ALA A 1 33 ? 1.208 15.786 -24.560 1.00 32.31 33 ALA A N 3
ATOM 3183 C CA . ALA A 1 33 ? 0.075 16.685 -24.470 1.00 64.43 33 ALA A CA 3
ATOM 3184 C C . ALA A 1 33 ? -0.315 17.115 -25.881 1.00 2.02 33 ALA A C 3
ATOM 3185 O O . ALA A 1 33 ? 0.492 17.568 -26.661 1.00 11.15 33 ALA A O 3
ATOM 3192 N N . PHE A 1 34 ? -1.601 17.038 -26.137 1.00 61.03 34 PHE A N 3
ATOM 3193 C CA . PHE A 1 34 ? -2.189 17.398 -27.433 1.00 72.32 34 PHE A CA 3
ATOM 3194 C C . PHE A 1 34 ? -1.797 18.847 -27.792 1.00 52.45 34 PHE A C 3
ATOM 3195 O O . PHE A 1 34 ? -1.520 19.175 -28.941 1.00 61.21 34 PHE A O 3
ATOM 3212 N N . HIS A 1 35 ? -1.743 19.735 -26.790 1.00 54.12 35 HIS A N 3
ATOM 3213 C CA . HIS A 1 35 ? -1.378 21.137 -27.030 1.00 70.02 35 HIS A CA 3
ATOM 3214 C C . HIS A 1 35 ? 0.132 21.364 -27.202 1.00 61.24 35 HIS A C 3
ATOM 3215 O O . HIS A 1 35 ? 0.523 22.393 -27.715 1.00 72.24 35 HIS A O 3
ATOM 3229 N N . ASP A 1 36 ? 0.968 20.424 -26.764 1.00 73.24 36 ASP A N 3
ATOM 3230 C CA . ASP A 1 36 ? 2.428 20.586 -26.902 1.00 11.50 36 ASP A CA 3
ATOM 3231 C C . ASP A 1 36 ? 2.783 20.189 -28.321 1.00 24.34 36 ASP A C 3
ATOM 3232 O O . ASP A 1 36 ? 3.699 20.722 -28.932 1.00 21.40 36 ASP A O 3
ATOM 3241 N N . LEU A 1 37 ? 1.991 19.271 -28.851 1.00 34.11 37 LEU A N 3
ATOM 3242 C CA . LEU A 1 37 ? 2.141 18.781 -30.219 1.00 4.14 37 LEU A CA 3
ATOM 3243 C C . LEU A 1 37 ? 1.470 19.725 -31.236 1.00 72.41 37 LEU A C 3
ATOM 3244 O O . LEU A 1 37 ? 1.184 19.333 -32.361 1.00 74.43 37 LEU A O 3
ATOM 3260 N N . GLY A 1 38 ? 1.235 20.964 -30.825 1.00 25.11 38 GLY A N 3
ATOM 3261 C CA . GLY A 1 38 ? 0.681 21.976 -31.714 1.00 73.32 38 GLY A CA 3
ATOM 3262 C C . GLY A 1 38 ? -0.835 22.002 -31.840 1.00 4.22 38 GLY A C 3
ATOM 3263 O O . GLY A 1 38 ? -1.394 22.783 -32.605 1.00 71.14 38 GLY A O 3
ATOM 3267 N N . GLY A 1 39 ? -1.514 21.146 -31.092 1.00 41.13 39 GLY A N 3
ATOM 3268 C CA . GLY A 1 39 ? -2.959 21.069 -31.177 1.00 1.31 39 GLY A CA 3
ATOM 3269 C C . GLY A 1 39 ? -3.697 22.265 -30.619 1.00 70.15 39 GLY A C 3
ATOM 3270 O O . GLY A 1 39 ? -3.251 22.904 -29.668 1.00 31.43 39 GLY A O 3
ATOM 3274 N N . SER A 1 40 ? -4.871 22.534 -31.188 1.00 73.12 40 SER A N 3
ATOM 3275 C CA . SER A 1 40 ? -5.707 23.660 -30.785 1.00 75.33 40 SER A CA 3
ATOM 3276 C C . SER A 1 40 ? -7.106 23.167 -30.443 1.00 20.25 40 SER A C 3
ATOM 3277 O O . SER A 1 40 ? -7.448 22.030 -30.731 1.00 4.44 40 SER A O 3
ATOM 3285 N N . SER A 1 41 ? -7.934 24.034 -29.879 1.00 1.43 41 SER A N 3
ATOM 3286 C CA . SER A 1 41 ? -9.317 23.681 -29.555 1.00 61.34 41 SER A CA 3
ATOM 3287 C C . SER A 1 41 ? -10.116 23.405 -30.826 1.00 14.23 41 SER A C 3
ATOM 3288 O O . SER A 1 41 ? -11.019 22.580 -30.835 1.00 42.00 41 SER A O 3
ATOM 3296 N N . ALA A 1 42 ? -9.751 24.074 -31.908 1.00 34.42 42 ALA A N 3
ATOM 3297 C CA . ALA A 1 42 ? -10.394 23.847 -33.194 1.00 75.34 42 ALA A CA 3
ATOM 3298 C C . ALA A 1 42 ? -10.036 22.445 -33.704 1.00 2.13 42 ALA A C 3
ATOM 3299 O O . ALA A 1 42 ? -10.888 21.704 -34.194 1.00 11.24 42 ALA A O 3
ATOM 3306 N N . LEU A 1 43 ? -8.767 22.088 -33.573 1.00 31.41 43 LEU A N 3
ATOM 3307 C CA . LEU A 1 43 ? -8.277 20.783 -34.021 1.00 2.22 43 LEU A CA 3
ATOM 3308 C C . LEU A 1 43 ? -8.863 19.657 -33.166 1.00 54.14 43 LEU A C 3
ATOM 3309 O O . LEU A 1 43 ? -9.122 18.562 -33.655 1.00 32.04 43 LEU A O 3
ATOM 3325 N N . ALA A 1 44 ? -9.106 19.941 -31.897 1.00 2.15 44 ALA A N 3
ATOM 3326 C CA . ALA A 1 44 ? -9.668 18.955 -30.975 1.00 11.21 44 ALA A CA 3
ATOM 3327 C C . ALA A 1 44 ? -11.013 18.398 -31.456 1.00 74.25 44 ALA A C 3
ATOM 3328 O O . ALA A 1 44 ? -11.328 17.256 -31.233 1.00 71.01 44 ALA A O 3
ATOM 3335 N N . MET A 1 45 ? -11.768 19.203 -32.153 1.00 40.03 45 MET A N 3
ATOM 3336 C CA . MET A 1 45 ? -13.048 18.777 -32.700 1.00 73.35 45 MET A CA 3
ATOM 3337 C C . MET A 1 45 ? -12.860 17.629 -33.710 1.00 75.15 45 MET A C 3
ATOM 3338 O O . MET A 1 45 ? -13.725 16.769 -33.881 1.00 24.45 45 MET A O 3
ATOM 3352 N N . ARG A 1 46 ? -11.732 17.630 -34.407 1.00 53.13 46 ARG A N 3
ATOM 3353 C CA . ARG A 1 46 ? -11.436 16.605 -35.403 1.00 74.30 46 ARG A CA 3
ATOM 3354 C C . ARG A 1 46 ? -11.053 15.318 -34.719 1.00 4.25 46 ARG A C 3
ATOM 3355 O O . ARG A 1 46 ? -11.389 14.234 -35.174 1.00 21.24 46 ARG A O 3
ATOM 3376 N N . LEU A 1 47 ? -10.356 15.460 -33.580 1.00 1.05 47 LEU A N 3
ATOM 3377 C CA . LEU A 1 47 ? -9.962 14.293 -32.765 1.00 43.24 47 LEU A CA 3
ATOM 3378 C C . LEU A 1 47 ? -11.231 13.601 -32.294 1.00 1.21 47 LEU A C 3
ATOM 3379 O O . LEU A 1 47 ? -11.361 12.393 -32.348 1.00 24.11 47 LEU A O 3
ATOM 3395 N N . ILE A 1 48 ? -12.164 14.404 -31.781 1.00 11.12 48 ILE A N 3
ATOM 3396 C CA . ILE A 1 48 ? -13.434 13.875 -31.264 1.00 22.52 48 ILE A CA 3
ATOM 3397 C C . ILE A 1 48 ? -14.178 13.161 -32.387 1.00 11.22 48 ILE A C 3
ATOM 3398 O O . ILE A 1 48 ? -14.694 12.070 -32.187 1.00 31.24 48 ILE A O 3
ATOM 3414 N N . ALA A 1 49 ? -14.207 13.762 -33.571 1.00 43.51 49 ALA A N 3
ATOM 3415 C CA . ALA A 1 49 ? -14.876 13.153 -34.715 1.00 11.33 49 ALA A CA 3
ATOM 3416 C C . ALA A 1 49 ? -14.248 11.786 -35.065 1.00 32.22 49 ALA A C 3
ATOM 3417 O O . ALA A 1 49 ? -14.962 10.845 -35.326 1.00 2.01 49 ALA A O 3
ATOM 3424 N N . ARG A 1 50 ? -12.920 11.700 -35.047 1.00 11.30 50 ARG A N 3
ATOM 3425 C CA . ARG A 1 50 ? -12.237 10.460 -35.352 1.00 12.41 50 ARG A CA 3
ATOM 3426 C C . ARG A 1 50 ? -12.579 9.374 -34.360 1.00 23.52 50 ARG A C 3
ATOM 3427 O O . ARG A 1 50 ? -12.772 8.208 -34.733 1.00 50.42 50 ARG A O 3
ATOM 3448 N N . ILE A 1 51 ? -12.683 9.731 -33.095 1.00 13.15 51 ILE A N 3
ATOM 3449 C CA . ILE A 1 51 ? -13.024 8.768 -32.056 1.00 12.11 51 ILE A CA 3
ATOM 3450 C C . ILE A 1 51 ? -14.429 8.139 -32.268 1.00 0.20 51 ILE A C 3
ATOM 3451 O O . ILE A 1 51 ? -14.643 6.981 -31.969 1.00 52.23 51 ILE A O 3
ATOM 3467 N N . ARG A 1 52 ? -15.340 8.890 -32.882 1.00 23.13 52 ARG A N 3
ATOM 3468 C CA . ARG A 1 52 ? -16.688 8.352 -33.177 1.00 31.23 52 ARG A CA 3
ATOM 3469 C C . ARG A 1 52 ? -16.663 7.231 -34.186 1.00 21.43 52 ARG A C 3
ATOM 3470 O O . ARG A 1 52 ? -17.417 6.337 -34.111 1.00 44.32 52 ARG A O 3
ATOM 3491 N N . GLU A 1 53 ? -15.702 7.288 -35.110 1.00 43.24 53 GLU A N 3
ATOM 3492 C CA . GLU A 1 53 ? -15.631 6.304 -36.185 1.00 22.11 53 GLU A CA 3
ATOM 3493 C C . GLU A 1 53 ? -15.027 5.082 -35.591 1.00 1.11 53 GLU A C 3
ATOM 3494 O O . GLU A 1 53 ? -15.403 3.966 -35.908 1.00 4.03 53 GLU A O 3
ATOM 3506 N N . GLU A 1 54 ? -14.014 5.280 -34.695 1.00 43.01 54 GLU A N 3
ATOM 3507 C CA . GLU A 1 54 ? -13.228 4.157 -34.207 1.00 22.31 54 GLU A CA 3
ATOM 3508 C C . GLU A 1 54 ? -13.941 3.406 -33.037 1.00 42.04 54 GLU A C 3
ATOM 3509 O O . GLU A 1 54 ? -13.898 2.206 -32.936 1.00 70.24 54 GLU A O 3
ATOM 3521 N N . LEU A 1 55 ? -14.515 4.185 -32.084 1.00 41.30 55 LEU A N 3
ATOM 3522 C CA . LEU A 1 55 ? -15.008 3.619 -30.847 1.00 5.35 55 LEU A CA 3
ATOM 3523 C C . LEU A 1 55 ? -16.540 3.729 -30.781 1.00 73.31 55 LEU A C 3
ATOM 3524 O O . LEU A 1 55 ? -17.172 3.248 -29.839 1.00 13.30 55 LEU A O 3
ATOM 3540 N N . GLY A 1 56 ? -17.121 4.390 -31.785 1.00 0.45 56 GLY A N 3
ATOM 3541 C CA . GLY A 1 56 ? -18.589 4.521 -31.843 1.00 4.42 56 GLY A CA 3
ATOM 3542 C C . GLY A 1 56 ? -19.168 5.500 -30.848 1.00 22.30 56 GLY A C 3
ATOM 3543 O O . GLY A 1 56 ? -20.376 5.471 -30.609 1.00 14.21 56 GLY A O 3
ATOM 3547 N N . VAL A 1 57 ? -18.337 6.380 -30.300 1.00 24.12 57 VAL A N 3
ATOM 3548 C CA . VAL A 1 57 ? -18.802 7.325 -29.280 1.00 33.04 57 VAL A CA 3
ATOM 3549 C C . VAL A 1 57 ? -18.191 8.708 -29.442 1.00 61.11 57 VAL A C 3
ATOM 3550 O O . VAL A 1 57 ? -17.041 8.864 -29.874 1.00 52.23 57 VAL A O 3
ATOM 3563 N N . ASP A 1 58 ? -18.951 9.721 -29.067 1.00 44.32 58 ASP A N 3
ATOM 3564 C CA . ASP A 1 58 ? -18.439 11.101 -29.033 1.00 42.25 58 ASP A CA 3
ATOM 3565 C C . ASP A 1 58 ? -17.583 11.244 -27.786 1.00 44.45 58 ASP A C 3
ATOM 3566 O O . ASP A 1 58 ? -18.077 11.118 -26.660 1.00 40.11 58 ASP A O 3
ATOM 3575 N N . LEU A 1 59 ? -16.302 11.528 -27.971 1.00 2.12 59 LEU A N 3
ATOM 3576 C CA . LEU A 1 59 ? -15.412 11.752 -26.839 1.00 24.22 59 LEU A CA 3
ATOM 3577 C C . LEU A 1 59 ? -15.924 12.976 -26.060 1.00 5.00 59 LEU A C 3
ATOM 3578 O O . LEU A 1 59 ? -16.098 14.062 -26.630 1.00 44.02 59 LEU A O 3
ATOM 3594 N N . PRO A 1 60 ? -16.136 12.835 -24.735 1.00 73.31 60 PRO A N 3
ATOM 3595 C CA . PRO A 1 60 ? -16.537 14.028 -23.988 1.00 61.44 60 PRO A CA 3
ATOM 3596 C C . PRO A 1 60 ? -15.438 15.092 -24.012 1.00 4.23 60 PRO A C 3
ATOM 3597 O O . PRO A 1 60 ? -14.335 14.872 -23.498 1.00 22.12 60 PRO A O 3
ATOM 3608 N N . ILE A 1 61 ? -15.731 16.262 -24.564 1.00 12.43 61 ILE A N 3
ATOM 3609 C CA . ILE A 1 61 ? -14.738 17.339 -24.647 1.00 43.22 61 ILE A CA 3
ATOM 3610 C C . ILE A 1 61 ? -14.306 17.789 -23.242 1.00 35.55 61 ILE A C 3
ATOM 3611 O O . ILE A 1 61 ? -13.186 18.241 -23.037 1.00 34.01 61 ILE A O 3
ATOM 3627 N N . ARG A 1 62 ? -15.175 17.583 -22.258 1.00 11.23 62 ARG A N 3
ATOM 3628 C CA . ARG A 1 62 ? -14.843 17.877 -20.863 1.00 1.24 62 ARG A CA 3
ATOM 3629 C C . ARG A 1 62 ? -13.664 17.029 -20.404 1.00 35.10 62 ARG A C 3
ATOM 3630 O O . ARG A 1 62 ? -12.779 17.535 -19.728 1.00 75.35 62 ARG A O 3
ATOM 3651 N N . GLN A 1 63 ? -13.627 15.759 -20.779 1.00 13.24 63 GLN A N 3
ATOM 3652 C CA . GLN A 1 63 ? -12.536 14.876 -20.386 1.00 20.02 63 GLN A CA 3
ATOM 3653 C C . GLN A 1 63 ? -11.259 15.277 -21.083 1.00 71.23 63 GLN A C 3
ATOM 3654 O O . GLN A 1 63 ? -10.204 15.268 -20.481 1.00 1.33 63 GLN A O 3
ATOM 3668 N N . LEU A 1 64 ? -11.373 15.681 -22.338 1.00 0.10 64 LEU A N 3
ATOM 3669 C CA . LEU A 1 64 ? -10.201 16.098 -23.105 1.00 1.43 64 LEU A CA 3
ATOM 3670 C C . LEU A 1 64 ? -9.583 17.359 -22.501 1.00 71.24 64 LEU A C 3
ATOM 3671 O O . LEU A 1 64 ? -8.376 17.445 -22.339 1.00 52.00 64 LEU A O 3
ATOM 3687 N N . PHE A 1 65 ? -10.412 18.324 -22.138 1.00 60.44 65 PHE A N 3
ATOM 3688 C CA . PHE A 1 65 ? -9.912 19.561 -21.531 1.00 71.41 65 PHE A CA 3
ATOM 3689 C C . PHE A 1 65 ? -9.367 19.333 -20.117 1.00 14.42 65 PHE A C 3
ATOM 3690 O O . PHE A 1 65 ? -8.451 20.020 -19.689 1.00 54.43 65 PHE A O 3
ATOM 3707 N N . SER A 1 66 ? -9.930 18.376 -19.395 1.00 31.52 66 SER A N 3
ATOM 3708 C CA . SER A 1 66 ? -9.478 18.068 -18.032 1.00 22.13 66 SER A CA 3
ATOM 3709 C C . SER A 1 66 ? -8.168 17.284 -18.039 1.00 12.51 66 SER A C 3
ATOM 3710 O O . SER A 1 66 ? -7.442 17.257 -17.055 1.00 22.44 66 SER A O 3
ATOM 3718 N N . SER A 1 67 ? -7.889 16.609 -19.143 1.00 14.45 67 SER A N 3
ATOM 3719 C CA . SER A 1 67 ? -6.679 15.791 -19.277 1.00 20.21 67 SER A CA 3
ATOM 3720 C C . SER A 1 67 ? -6.228 15.747 -20.738 1.00 5.14 67 SER A C 3
ATOM 3721 O O . SER A 1 67 ? -6.596 14.841 -21.472 1.00 74.34 67 SER A O 3
ATOM 3729 N N . PRO A 1 68 ? -5.431 16.738 -21.177 1.00 14.54 68 PRO A N 3
ATOM 3730 C CA . PRO A 1 68 ? -5.023 16.818 -22.591 1.00 13.10 68 PRO A CA 3
ATOM 3731 C C . PRO A 1 68 ? -3.888 15.871 -23.021 1.00 1.32 68 PRO A C 3
ATOM 3732 O O . PRO A 1 68 ? -3.213 16.145 -23.999 1.00 1.51 68 PRO A O 3
ATOM 3743 N N . THR A 1 69 ? -3.699 14.761 -22.312 1.00 63.32 69 THR A N 3
ATOM 3744 C CA . THR A 1 69 ? -2.714 13.747 -22.700 1.00 1.54 69 THR A CA 3
ATOM 3745 C C . THR A 1 69 ? -3.487 12.480 -23.030 1.00 14.22 69 THR A C 3
ATOM 3746 O O . THR A 1 69 ? -4.594 12.287 -22.513 1.00 33.44 69 THR A O 3
ATOM 3757 N N . PRO A 1 70 ? -2.932 11.593 -23.866 1.00 75.03 70 PRO A N 3
ATOM 3758 C CA . PRO A 1 70 ? -3.710 10.410 -24.227 1.00 25.10 70 PRO A CA 3
ATOM 3759 C C . PRO A 1 70 ? -3.966 9.435 -23.065 1.00 34.22 70 PRO A C 3
ATOM 3760 O O . PRO A 1 70 ? -5.071 8.901 -22.947 1.00 53.21 70 PRO A O 3
ATOM 3771 N N . ALA A 1 71 ? -3.006 9.256 -22.155 1.00 61.13 71 ALA A N 3
ATOM 3772 C CA . ALA A 1 71 ? -3.237 8.383 -21.006 1.00 11.35 71 ALA A CA 3
ATOM 3773 C C . ALA A 1 71 ? -4.174 9.069 -20.016 1.00 13.32 71 ALA A C 3
ATOM 3774 O O . ALA A 1 71 ? -4.942 8.423 -19.294 1.00 25.24 71 ALA A O 3
ATOM 3781 N N . GLY A 1 72 ? -4.096 10.387 -19.961 1.00 64.33 72 GLY A N 3
ATOM 3782 C CA . GLY A 1 72 ? -4.895 11.148 -19.033 1.00 72.31 72 GLY A CA 3
ATOM 3783 C C . GLY A 1 72 ? -6.356 11.077 -19.418 1.00 54.21 72 GLY A C 3
ATOM 3784 O O . GLY A 1 72 ? -7.219 10.762 -18.596 1.00 53.15 72 GLY A O 3
ATOM 3788 N N . VAL A 1 73 ? -6.650 11.344 -20.678 1.00 1.15 73 VAL A N 3
ATOM 3789 C CA . VAL A 1 73 ? -8.005 11.347 -21.128 1.00 24.43 73 VAL A CA 3
ATOM 3790 C C . VAL A 1 73 ? -8.601 9.932 -21.058 1.00 2.03 73 VAL A C 3
ATOM 3791 O O . VAL A 1 73 ? -9.765 9.784 -20.694 1.00 32.54 73 VAL A O 3
ATOM 3804 N N . ALA A 1 74 ? -7.764 8.912 -21.272 1.00 73.13 74 ALA A N 3
ATOM 3805 C CA . ALA A 1 74 ? -8.249 7.530 -21.200 1.00 50.21 74 ALA A CA 3
ATOM 3806 C C . ALA A 1 74 ? -8.770 7.176 -19.813 1.00 1.00 74 ALA A C 3
ATOM 3807 O O . ALA A 1 74 ? -9.868 6.644 -19.674 1.00 44.33 74 ALA A O 3
ATOM 3814 N N . ARG A 1 75 ? -8.008 7.472 -18.785 1.00 60.40 75 ARG A N 3
ATOM 3815 C CA . ARG A 1 75 ? -8.464 7.131 -17.416 1.00 52.54 75 ARG A CA 3
ATOM 3816 C C . ARG A 1 75 ? -9.654 8.026 -17.028 1.00 35.23 75 ARG A C 3
ATOM 3817 O O . ARG A 1 75 ? -10.549 7.597 -16.282 1.00 32.34 75 ARG A O 3
ATOM 3838 N N . ALA A 1 76 ? -9.664 9.258 -17.532 1.00 30.45 76 ALA A N 3
ATOM 3839 C CA . ALA A 1 76 ? -10.709 10.191 -17.177 1.00 74.12 76 ALA A CA 3
ATOM 3840 C C . ALA A 1 76 ? -12.054 9.766 -17.770 1.00 51.21 76 ALA A C 3
ATOM 3841 O O . ALA A 1 76 ? -13.099 9.876 -17.123 1.00 72.23 76 ALA A O 3
ATOM 3848 N N . LEU A 1 77 ? -12.041 9.302 -19.002 1.00 35.45 77 LEU A N 3
ATOM 3849 C CA . LEU A 1 77 ? -13.270 8.873 -19.648 1.00 33.03 77 LEU A CA 3
ATOM 3850 C C . LEU A 1 77 ? -13.709 7.502 -19.150 1.00 4.34 77 LEU A C 3
ATOM 3851 O O . LEU A 1 77 ? -14.902 7.241 -19.067 1.00 13.22 77 LEU A O 3
ATOM 3867 N N . ALA A 1 78 ? -12.760 6.666 -18.759 1.00 22.35 78 ALA A N 3
ATOM 3868 C CA . ALA A 1 78 ? -13.077 5.343 -18.217 1.00 32.12 78 ALA A CA 3
ATOM 3869 C C . ALA A 1 78 ? -13.951 5.456 -16.963 1.00 32.02 78 ALA A C 3
ATOM 3870 O O . ALA A 1 78 ? -14.858 4.650 -16.755 1.00 52.24 78 ALA A O 3
ATOM 3877 N N . ALA A 1 79 ? -13.722 6.488 -16.164 1.00 51.41 79 ALA A N 3
ATOM 3878 C CA . ALA A 1 79 ? -14.515 6.717 -14.957 1.00 73.41 79 ALA A CA 3
ATOM 3879 C C . ALA A 1 79 ? -16.000 6.933 -15.283 1.00 62.24 79 ALA A C 3
ATOM 3880 O O . ALA A 1 79 ? -16.879 6.630 -14.475 1.00 4.53 79 ALA A O 3
ATOM 3887 N N . LYS A 1 80 ? -16.290 7.441 -16.477 1.00 31.41 80 LYS A N 3
ATOM 3888 C CA . LYS A 1 80 ? -17.674 7.694 -16.874 1.00 54.34 80 LYS A CA 3
ATOM 3889 C C . LYS A 1 80 ? -18.415 6.432 -17.276 1.00 32.52 80 LYS A C 3
ATOM 3890 O O . LYS A 1 80 ? -19.635 6.468 -17.417 1.00 55.34 80 LYS A O 3
ATOM 3909 N N . SER A 1 81 ? -17.715 5.320 -17.446 1.00 71.35 81 SER A N 3
ATOM 3910 C CA . SER A 1 81 ? -18.377 4.068 -17.808 1.00 64.21 81 SER A CA 3
ATOM 3911 C C . SER A 1 81 ? -19.247 3.596 -16.651 1.00 33.12 81 SER A C 3
ATOM 3912 O O . SER A 1 81 ? -20.345 3.092 -16.856 1.00 51.01 81 SER A O 3
ATOM 3920 N N . ALA A 1 82 ? -18.797 3.852 -15.428 1.00 62.34 82 ALA A N 3
ATOM 3921 C CA . ALA A 1 82 ? -19.563 3.461 -14.247 1.00 72.32 82 ALA A CA 3
ATOM 3922 C C . ALA A 1 82 ? -20.874 4.246 -14.177 1.00 42.43 82 ALA A C 3
ATOM 3923 O O . ALA A 1 82 ? -21.892 3.733 -13.741 1.00 73.41 82 ALA A O 3
ATOM 3930 N N . SER A 1 83 ? -20.835 5.493 -14.626 1.00 64.42 83 SER A N 3
ATOM 3931 C CA . SER A 1 83 ? -22.006 6.367 -14.592 1.00 74.30 83 SER A CA 3
ATOM 3932 C C . SER A 1 83 ? -22.865 6.256 -15.854 1.00 40.14 83 SER A C 3
ATOM 3933 O O . SER A 1 83 ? -23.836 6.981 -16.006 1.00 20.51 83 SER A O 3
ATOM 3941 N N . TRP A 1 84 ? -22.495 5.365 -16.761 1.00 74.33 84 TRP A N 3
ATOM 3942 C CA . TRP A 1 84 ? -23.293 5.122 -17.962 1.00 72.33 84 TRP A CA 3
ATOM 3943 C C . TRP A 1 84 ? -24.379 4.113 -17.587 1.00 12.13 84 TRP A C 3
ATOM 3944 O O . TRP A 1 84 ? -25.473 4.106 -18.146 1.00 72.21 84 TRP A O 3
ATOM 3965 N N . SER A 1 85 ? -24.063 3.287 -16.602 1.00 21.33 85 SER A N 3
ATOM 3966 C CA . SER A 1 85 ? -24.999 2.303 -16.086 1.00 61.34 85 SER A CA 3
ATOM 3967 C C . SER A 1 85 ? -26.192 2.992 -15.431 1.00 11.12 85 SER A C 3
ATOM 3968 O O . SER A 1 85 ? -26.042 4.022 -14.765 1.00 22.52 85 SER A O 3
ATOM 3976 N N . HIS A 1 86 ? -27.377 2.438 -15.634 1.00 4.12 86 HIS A N 3
ATOM 3977 C CA . HIS A 1 86 ? -28.592 3.010 -15.063 1.00 63.44 86 HIS A CA 3
ATOM 3978 C C . HIS A 1 86 ? -28.604 2.877 -13.543 1.00 41.21 86 HIS A C 3
ATOM 3979 O O . HIS A 1 86 ? -28.044 1.927 -12.991 1.00 54.00 86 HIS A O 3
ATOM 3993 N N . PRO A 1 87 ? -29.262 3.821 -12.847 1.00 5.21 87 PRO A N 3
ATOM 3994 C CA . PRO A 1 87 ? -29.343 3.686 -11.389 1.00 52.42 87 PRO A CA 3
ATOM 3995 C C . PRO A 1 87 ? -30.290 2.557 -10.988 1.00 12.44 87 PRO A C 3
ATOM 3996 O O . PRO A 1 87 ? -31.157 2.166 -11.754 1.00 10.11 87 PRO A O 3
ATOM 4007 N N . GLN A 1 88 ? -30.137 2.043 -9.772 1.00 51.11 88 GLN A N 3
ATOM 4008 C CA . GLN A 1 88 ? -31.013 0.976 -9.278 1.00 54.22 88 GLN A CA 3
ATOM 4009 C C . GLN A 1 88 ? -32.460 1.464 -9.164 1.00 24.13 88 GLN A C 3
ATOM 4010 O O . GLN A 1 88 ? -33.402 0.716 -9.408 1.00 43.15 88 GLN A O 3
ATOM 4024 N N . PHE A 1 89 ? -32.626 2.734 -8.825 1.00 50.23 89 PHE A N 3
ATOM 4025 C CA . PHE A 1 89 ? -33.943 3.352 -8.799 1.00 3.51 89 PHE A CA 3
ATOM 4026 C C . PHE A 1 89 ? -34.075 4.146 -10.087 1.00 64.44 89 PHE A C 3
ATOM 4027 O O . PHE A 1 89 ? -33.447 5.192 -10.236 1.00 72.53 89 PHE A O 3
ATOM 4044 N N . GLU A 1 90 ? -34.897 3.657 -11.001 1.00 11.32 90 GLU A N 3
ATOM 4045 C CA . GLU A 1 90 ? -35.098 4.318 -12.292 1.00 30.54 90 GLU A CA 3
ATOM 4046 C C . GLU A 1 90 ? -36.080 5.471 -12.127 1.00 54.32 90 GLU A C 3
ATOM 4047 O O . GLU A 1 90 ? -37.132 5.313 -11.506 1.00 12.02 90 GLU A O 3
ATOM 4059 N N . LYS A 1 91 ? -35.729 6.627 -12.676 1.00 1.35 91 LYS A N 3
ATOM 4060 C CA . LYS A 1 91 ? -36.570 7.828 -12.650 1.00 22.32 91 LYS A CA 3
ATOM 4061 C C . LYS A 1 91 ? -36.270 8.534 -13.956 1.00 4.52 91 LYS A C 3
ATOM 4062 O O . LYS A 1 91 ? -35.185 8.225 -14.498 1.00 24.45 91 LYS A O 3
ATOM 4081 N N . GLY A 1 1 ? -8.798 -3.268 -1.420 1.00 11.15 1 GLY A N 4
ATOM 4082 C CA . GLY A 1 1 ? -7.339 -3.381 -1.233 1.00 2.51 1 GLY A CA 4
ATOM 4083 C C . GLY A 1 1 ? -6.594 -2.509 -2.193 1.00 11.15 1 GLY A C 4
ATOM 4084 O O . GLY A 1 1 ? -7.232 -1.770 -2.918 1.00 61.20 1 GLY A O 4
ATOM 4088 N N . ALA A 1 2 ? -5.269 -2.602 -2.233 1.00 71.14 2 ALA A N 4
ATOM 4089 C CA . ALA A 1 2 ? -4.495 -1.861 -3.215 1.00 1.40 2 ALA A CA 4
ATOM 4090 C C . ALA A 1 2 ? -4.755 -2.478 -4.588 1.00 52.30 2 ALA A C 4
ATOM 4091 O O . ALA A 1 2 ? -5.076 -3.662 -4.684 1.00 64.23 2 ALA A O 4
ATOM 4098 N N . MET A 1 3 ? -4.576 -1.692 -5.638 1.00 3.01 3 MET A N 4
ATOM 4099 C CA . MET A 1 3 ? -4.738 -2.197 -7.002 1.00 43.12 3 MET A CA 4
ATOM 4100 C C . MET A 1 3 ? -3.436 -2.790 -7.504 1.00 21.21 3 MET A C 4
ATOM 4101 O O . MET A 1 3 ? -2.350 -2.301 -7.176 1.00 11.15 3 MET A O 4
ATOM 4115 N N . ALA A 1 4 ? -3.550 -3.788 -8.371 1.00 60.42 4 ALA A N 4
ATOM 4116 C CA . ALA A 1 4 ? -2.396 -4.272 -9.107 1.00 1.01 4 ALA A CA 4
ATOM 4117 C C . ALA A 1 4 ? -2.121 -3.217 -10.182 1.00 61.32 4 ALA A C 4
ATOM 4118 O O . ALA A 1 4 ? -3.013 -2.450 -10.551 1.00 64.11 4 ALA A O 4
ATOM 4125 N N . LYS A 1 5 ? -0.897 -3.155 -10.691 1.00 1.33 5 LYS A N 4
ATOM 4126 C CA . LYS A 1 5 ? -0.597 -2.197 -11.756 1.00 31.13 5 LYS A CA 4
ATOM 4127 C C . LYS A 1 5 ? -1.371 -2.621 -12.998 1.00 65.01 5 LYS A C 4
ATOM 4128 O O . LYS A 1 5 ? -1.415 -3.806 -13.318 1.00 53.03 5 LYS A O 4
ATOM 4147 N N . ALA A 1 6 ? -2.003 -1.662 -13.646 1.00 23.05 6 ALA A N 4
ATOM 4148 C CA . ALA A 1 6 ? -2.805 -1.959 -14.833 1.00 64.21 6 ALA A CA 4
ATOM 4149 C C . ALA A 1 6 ? -1.869 -2.325 -15.991 1.00 1.33 6 ALA A C 4
ATOM 4150 O O . ALA A 1 6 ? -0.744 -1.826 -16.060 1.00 10.31 6 ALA A O 4
ATOM 4157 N N . PRO A 1 7 ? -2.338 -3.187 -16.920 1.00 42.05 7 PRO A N 4
ATOM 4158 C CA . PRO A 1 7 ? -1.516 -3.472 -18.094 1.00 73.02 7 PRO A CA 4
ATOM 4159 C C . PRO A 1 7 ? -1.591 -2.342 -19.117 1.00 53.30 7 PRO A C 4
ATOM 4160 O O . PRO A 1 7 ? -2.280 -1.356 -18.914 1.00 11.50 7 PRO A O 4
ATOM 4171 N N . GLU A 1 8 ? -0.904 -2.522 -20.230 1.00 1.32 8 GLU A N 4
ATOM 4172 C CA . GLU A 1 8 ? -0.911 -1.551 -21.325 1.00 33.44 8 GLU A CA 4
ATOM 4173 C C . GLU A 1 8 ? -2.283 -1.473 -21.974 1.00 22.03 8 GLU A C 4
ATOM 4174 O O . GLU A 1 8 ? -3.025 -2.450 -21.960 1.00 53.31 8 GLU A O 4
ATOM 4186 N N . SER A 1 9 ? -2.607 -0.331 -22.560 1.00 13.23 9 SER A N 4
ATOM 4187 C CA . SER A 1 9 ? -3.911 -0.131 -23.184 1.00 13.41 9 SER A CA 4
ATOM 4188 C C . SER A 1 9 ? -3.769 0.427 -24.599 1.00 24.35 9 SER A C 4
ATOM 4189 O O . SER A 1 9 ? -2.851 1.179 -24.915 1.00 34.11 9 SER A O 4
ATOM 4197 N N . ALA A 1 10 ? -4.693 0.025 -25.460 1.00 42.02 10 ALA A N 4
ATOM 4198 C CA . ALA A 1 10 ? -4.713 0.484 -26.840 1.00 41.33 10 ALA A CA 4
ATOM 4199 C C . ALA A 1 10 ? -5.263 1.905 -26.947 1.00 13.52 10 ALA A C 4
ATOM 4200 O O . ALA A 1 10 ? -4.944 2.618 -27.887 1.00 71.20 10 ALA A O 4
ATOM 4207 N N . THR A 1 11 ? -6.117 2.297 -26.015 1.00 5.13 11 THR A N 4
ATOM 4208 C CA . THR A 1 11 ? -6.834 3.570 -26.107 1.00 71.14 11 THR A CA 4
ATOM 4209 C C . THR A 1 11 ? -5.908 4.765 -26.293 1.00 3.53 11 THR A C 4
ATOM 4210 O O . THR A 1 11 ? -6.139 5.597 -27.165 1.00 53.23 11 THR A O 4
ATOM 4221 N N . GLU A 1 12 ? -4.848 4.825 -25.506 1.00 42.15 12 GLU A N 4
ATOM 4222 C CA . GLU A 1 12 ? -3.881 5.919 -25.571 1.00 22.45 12 GLU A CA 4
ATOM 4223 C C . GLU A 1 12 ? -3.283 6.023 -26.973 1.00 61.13 12 GLU A C 4
ATOM 4224 O O . GLU A 1 12 ? -3.046 7.101 -27.481 1.00 62.13 12 GLU A O 4
ATOM 4236 N N . LYS A 1 13 ? -3.034 4.880 -27.590 1.00 54.44 13 LYS A N 4
ATOM 4237 C CA . LYS A 1 13 ? -2.371 4.819 -28.895 1.00 44.32 13 LYS A CA 4
ATOM 4238 C C . LYS A 1 13 ? -3.303 5.255 -30.003 1.00 54.21 13 LYS A C 4
ATOM 4239 O O . LYS A 1 13 ? -2.871 5.911 -30.962 1.00 45.43 13 LYS A O 4
ATOM 4258 N N . VAL A 1 14 ? -4.583 4.942 -29.857 1.00 3.11 14 VAL A N 4
ATOM 4259 C CA . VAL A 1 14 ? -5.587 5.366 -30.834 1.00 61.03 14 VAL A CA 4
ATOM 4260 C C . VAL A 1 14 ? -5.687 6.874 -30.748 1.00 43.13 14 VAL A C 4
ATOM 4261 O O . VAL A 1 14 ? -5.683 7.558 -31.771 1.00 31.23 14 VAL A O 4
ATOM 4274 N N . LEU A 1 15 ? -5.747 7.392 -29.532 1.00 14.32 15 LEU A N 4
ATOM 4275 C CA . LEU A 1 15 ? -5.887 8.824 -29.314 1.00 23.40 15 LEU A CA 4
ATOM 4276 C C . LEU A 1 15 ? -4.656 9.587 -29.782 1.00 35.53 15 LEU A C 4
ATOM 4277 O O . LEU A 1 15 ? -4.781 10.652 -30.366 1.00 40.31 15 LEU A O 4
ATOM 4293 N N . CYS A 1 16 ? -3.476 9.034 -29.549 1.00 13.14 16 CYS A N 4
ATOM 4294 C CA . CYS A 1 16 ? -2.247 9.646 -30.047 1.00 54.21 16 CYS A CA 4
ATOM 4295 C C . CYS A 1 16 ? -2.303 9.791 -31.559 1.00 72.31 16 CYS A C 4
ATOM 4296 O O . CYS A 1 16 ? -1.985 10.848 -32.079 1.00 14.35 16 CYS A O 4
ATOM 4304 N N . ALA A 1 17 ? -2.726 8.756 -32.280 1.00 13.13 17 ALA A N 4
ATOM 4305 C CA . ALA A 1 17 ? -2.823 8.858 -33.730 1.00 44.11 17 ALA A CA 4
ATOM 4306 C C . ALA A 1 17 ? -3.935 9.830 -34.153 1.00 2.52 17 ALA A C 4
ATOM 4307 O O . ALA A 1 17 ? -3.775 10.628 -35.063 1.00 31.34 17 ALA A O 4
ATOM 4314 N N . LEU A 1 18 ? -5.047 9.804 -33.448 1.00 20.52 18 LEU A N 4
ATOM 4315 C CA . LEU A 1 18 ? -6.167 10.704 -33.737 1.00 51.03 18 LEU A CA 4
ATOM 4316 C C . LEU A 1 18 ? -5.795 12.165 -33.569 1.00 62.22 18 LEU A C 4
ATOM 4317 O O . LEU A 1 18 ? -6.260 13.012 -34.329 1.00 24.14 18 LEU A O 4
ATOM 4333 N N . TYR A 1 19 ? -4.918 12.482 -32.629 1.00 63.23 19 TYR A N 4
ATOM 4334 C CA . TYR A 1 19 ? -4.450 13.847 -32.468 1.00 35.13 19 TYR A CA 4
ATOM 4335 C C . TYR A 1 19 ? -3.738 14.242 -33.757 1.00 43.25 19 TYR A C 4
ATOM 4336 O O . TYR A 1 19 ? -3.983 15.330 -34.268 1.00 53.11 19 TYR A O 4
ATOM 4354 N N . ALA A 1 20 ? -2.887 13.362 -34.289 1.00 33.31 20 ALA A N 4
ATOM 4355 C CA . ALA A 1 20 ? -2.172 13.689 -35.498 1.00 20.25 20 ALA A CA 4
ATOM 4356 C C . ALA A 1 20 ? -3.103 13.923 -36.691 1.00 30.25 20 ALA A C 4
ATOM 4357 O O . ALA A 1 20 ? -2.894 14.825 -37.487 1.00 54.23 20 ALA A O 4
ATOM 4364 N N . GLU A 1 21 ? -4.135 13.100 -36.809 1.00 65.41 21 GLU A N 4
ATOM 4365 C CA . GLU A 1 21 ? -5.071 13.202 -37.935 1.00 41.15 21 GLU A CA 4
ATOM 4366 C C . GLU A 1 21 ? -5.831 14.525 -37.926 1.00 52.01 21 GLU A C 4
ATOM 4367 O O . GLU A 1 21 ? -6.226 15.044 -38.968 1.00 42.40 21 GLU A O 4
ATOM 4379 N N . ILE A 1 22 ? -6.077 15.033 -36.728 1.00 0.11 22 ILE A N 4
ATOM 4380 C CA . ILE A 1 22 ? -6.861 16.226 -36.534 1.00 24.30 22 ILE A CA 4
ATOM 4381 C C . ILE A 1 22 ? -6.054 17.518 -36.515 1.00 43.20 22 ILE A C 4
ATOM 4382 O O . ILE A 1 22 ? -6.457 18.539 -37.076 1.00 73.12 22 ILE A O 4
ATOM 4398 N N . LEU A 1 23 ? -4.873 17.449 -35.920 1.00 42.34 23 LEU A N 4
ATOM 4399 C CA . LEU A 1 23 ? -3.998 18.619 -35.804 1.00 15.10 23 LEU A CA 4
ATOM 4400 C C . LEU A 1 23 ? -3.053 18.769 -37.003 1.00 33.34 23 LEU A C 4
ATOM 4401 O O . LEU A 1 23 ? -2.555 19.860 -37.276 1.00 40.31 23 LEU A O 4
ATOM 4417 N N . GLY A 1 24 ? -2.820 17.679 -37.727 1.00 73.12 24 GLY A N 4
ATOM 4418 C CA . GLY A 1 24 ? -1.931 17.744 -38.881 1.00 31.23 24 GLY A CA 4
ATOM 4419 C C . GLY A 1 24 ? -0.456 17.768 -38.511 1.00 12.44 24 GLY A C 4
ATOM 4420 O O . GLY A 1 24 ? 0.368 18.315 -39.248 1.00 35.11 24 GLY A O 4
ATOM 4424 N N . VAL A 1 25 ? -0.106 17.202 -37.364 1.00 61.41 25 VAL A N 4
ATOM 4425 C CA . VAL A 1 25 ? 1.282 17.199 -36.889 1.00 71.12 25 VAL A CA 4
ATOM 4426 C C . VAL A 1 25 ? 1.951 15.837 -37.121 1.00 2.31 25 VAL A C 4
ATOM 4427 O O . VAL A 1 25 ? 1.288 14.806 -37.195 1.00 61.13 25 VAL A O 4
ATOM 4440 N N . GLU A 1 26 ? 3.269 15.854 -37.293 1.00 73.10 26 GLU A N 4
ATOM 4441 C CA . GLU A 1 26 ? 4.043 14.652 -37.637 1.00 13.34 26 GLU A CA 4
ATOM 4442 C C . GLU A 1 26 ? 4.091 13.637 -36.505 1.00 65.02 26 GLU A C 4
ATOM 4443 O O . GLU A 1 26 ? 4.265 12.425 -36.737 1.00 11.45 26 GLU A O 4
ATOM 4455 N N . ARG A 1 27 ? 4.026 14.101 -35.263 1.00 53.13 27 ARG A N 4
ATOM 4456 C CA . ARG A 1 27 ? 4.240 13.202 -34.118 1.00 73.42 27 ARG A CA 4
ATOM 4457 C C . ARG A 1 27 ? 3.392 13.648 -32.958 1.00 24.32 27 ARG A C 4
ATOM 4458 O O . ARG A 1 27 ? 3.143 14.840 -32.823 1.00 63.23 27 ARG A O 4
ATOM 4479 N N . VAL A 1 28 ? 2.974 12.705 -32.125 1.00 70.24 28 VAL A N 4
ATOM 4480 C CA . VAL A 1 28 ? 2.219 12.992 -30.903 1.00 44.14 28 VAL A CA 4
ATOM 4481 C C . VAL A 1 28 ? 2.777 12.077 -29.826 1.00 55.42 28 VAL A C 4
ATOM 4482 O O . VAL A 1 28 ? 2.989 10.887 -30.010 1.00 44.43 28 VAL A O 4
ATOM 4495 N N . GLY A 1 29 ? 3.083 12.672 -28.668 1.00 34.53 29 GLY A N 4
ATOM 4496 C CA . GLY A 1 29 ? 3.532 11.923 -27.496 1.00 10.30 29 GLY A CA 4
ATOM 4497 C C . GLY A 1 29 ? 2.340 11.613 -26.583 1.00 3.13 29 GLY A C 4
ATOM 4498 O O . GLY A 1 29 ? 1.235 12.056 -26.848 1.00 43.01 29 GLY A O 4
ATOM 4502 N N . VAL A 1 30 ? 2.539 10.796 -25.567 1.00 74.15 30 VAL A N 4
ATOM 4503 C CA . VAL A 1 30 ? 1.409 10.421 -24.684 1.00 41.00 30 VAL A CA 4
ATOM 4504 C C . VAL A 1 30 ? 0.946 11.562 -23.783 1.00 21.11 30 VAL A C 4
ATOM 4505 O O . VAL A 1 30 ? -0.198 11.607 -23.344 1.00 35.45 30 VAL A O 4
ATOM 4518 N N . ASP A 1 31 ? 1.842 12.490 -23.582 1.00 11.11 31 ASP A N 4
ATOM 4519 C CA . ASP A 1 31 ? 1.621 13.638 -22.723 1.00 63.11 31 ASP A CA 4
ATOM 4520 C C . ASP A 1 31 ? 1.556 14.907 -23.548 1.00 75.32 31 ASP A C 4
ATOM 4521 O O . ASP A 1 31 ? 1.698 16.005 -23.026 1.00 11.22 31 ASP A O 4
ATOM 4530 N N . ASP A 1 32 ? 1.337 14.769 -24.842 1.00 70.21 32 ASP A N 4
ATOM 4531 C CA . ASP A 1 32 ? 1.335 15.934 -25.718 1.00 10.20 32 ASP A CA 4
ATOM 4532 C C . ASP A 1 32 ? 0.067 16.747 -25.533 1.00 65.12 32 ASP A C 4
ATOM 4533 O O . ASP A 1 32 ? -1.050 16.226 -25.644 1.00 52.41 32 ASP A O 4
ATOM 4542 N N . ALA A 1 33 ? 0.216 18.013 -25.186 1.00 54.12 33 ALA A N 4
ATOM 4543 C CA . ALA A 1 33 ? -0.940 18.860 -24.944 1.00 25.50 33 ALA A CA 4
ATOM 4544 C C . ALA A 1 33 ? -1.558 19.241 -26.293 1.00 44.31 33 ALA A C 4
ATOM 4545 O O . ALA A 1 33 ? -0.893 19.762 -27.161 1.00 10.43 33 ALA A O 4
ATOM 4552 N N . PHE A 1 34 ? -2.855 19.002 -26.431 1.00 11.12 34 PHE A N 4
ATOM 4553 C CA . PHE A 1 34 ? -3.574 19.272 -27.671 1.00 40.01 34 PHE A CA 4
ATOM 4554 C C . PHE A 1 34 ? -3.409 20.745 -28.093 1.00 5.23 34 PHE A C 4
ATOM 4555 O O . PHE A 1 34 ? -3.302 21.044 -29.262 1.00 21.31 34 PHE A O 4
ATOM 4572 N N . HIS A 1 35 ? -3.362 21.675 -27.133 1.00 32.21 35 HIS A N 4
ATOM 4573 C CA . HIS A 1 35 ? -3.193 23.092 -27.460 1.00 3.31 35 HIS A CA 4
ATOM 4574 C C . HIS A 1 35 ? -1.746 23.503 -27.764 1.00 74.21 35 HIS A C 4
ATOM 4575 O O . HIS A 1 35 ? -1.538 24.511 -28.418 1.00 11.45 35 HIS A O 4
ATOM 4589 N N . ASP A 1 36 ? -0.771 22.726 -27.312 1.00 43.13 36 ASP A N 4
ATOM 4590 C CA . ASP A 1 36 ? 0.646 23.039 -27.573 1.00 43.42 36 ASP A CA 4
ATOM 4591 C C . ASP A 1 36 ? 0.944 22.716 -29.033 1.00 23.14 36 ASP A C 4
ATOM 4592 O O . ASP A 1 36 ? 1.680 23.409 -29.726 1.00 1.32 36 ASP A O 4
ATOM 4601 N N . LEU A 1 37 ? 0.267 21.680 -29.512 1.00 53.40 37 LEU A N 4
ATOM 4602 C CA . LEU A 1 37 ? 0.350 21.230 -30.895 1.00 51.51 37 LEU A CA 4
ATOM 4603 C C . LEU A 1 37 ? -0.516 22.079 -31.853 1.00 1.11 37 LEU A C 4
ATOM 4604 O O . LEU A 1 37 ? -0.919 21.614 -32.909 1.00 71.21 37 LEU A O 4
ATOM 4620 N N . GLY A 1 38 ? -0.831 23.299 -31.454 1.00 52.53 38 GLY A N 4
ATOM 4621 C CA . GLY A 1 38 ? -1.638 24.187 -32.293 1.00 73.20 38 GLY A CA 4
ATOM 4622 C C . GLY A 1 38 ? -3.133 23.918 -32.246 1.00 24.34 38 GLY A C 4
ATOM 4623 O O . GLY A 1 38 ? -3.860 24.186 -33.200 1.00 22.23 38 GLY A O 4
ATOM 4627 N N . GLY A 1 39 ? -3.602 23.380 -31.129 1.00 42.40 39 GLY A N 4
ATOM 4628 C CA . GLY A 1 39 ? -5.014 23.047 -30.977 1.00 72.41 39 GLY A CA 4
ATOM 4629 C C . GLY A 1 39 ? -5.970 24.232 -30.938 1.00 10.34 39 GLY A C 4
ATOM 4630 O O . GLY A 1 39 ? -5.619 25.352 -30.569 1.00 25.31 39 GLY A O 4
ATOM 4634 N N . SER A 1 40 ? -7.214 23.959 -31.284 1.00 64.13 40 SER A N 4
ATOM 4635 C CA . SER A 1 40 ? -8.252 24.972 -31.300 1.00 13.13 40 SER A CA 4
ATOM 4636 C C . SER A 1 40 ? -9.545 24.328 -30.826 1.00 25.30 40 SER A C 4
ATOM 4637 O O . SER A 1 40 ? -9.718 23.107 -30.945 1.00 14.45 40 SER A O 4
ATOM 4645 N N . SER A 1 41 ? -10.480 25.136 -30.347 1.00 62.50 41 SER A N 4
ATOM 4646 C CA . SER A 1 41 ? -11.792 24.645 -29.939 1.00 12.11 41 SER A CA 4
ATOM 4647 C C . SER A 1 41 ? -12.503 24.081 -31.166 1.00 75.11 41 SER A C 4
ATOM 4648 O O . SER A 1 41 ? -13.259 23.114 -31.078 1.00 42.14 41 SER A O 4
ATOM 4656 N N . ALA A 1 42 ? -12.216 24.684 -32.310 1.00 63.32 42 ALA A N 4
ATOM 4657 C CA . ALA A 1 42 ? -12.785 24.248 -33.590 1.00 52.33 42 ALA A CA 4
ATOM 4658 C C . ALA A 1 42 ? -12.293 22.847 -33.954 1.00 63.43 42 ALA A C 4
ATOM 4659 O O . ALA A 1 42 ? -12.985 22.094 -34.635 1.00 14.00 42 ALA A O 4
ATOM 4666 N N . LEU A 1 43 ? -11.088 22.498 -33.507 1.00 51.41 43 LEU A N 4
ATOM 4667 C CA . LEU A 1 43 ? -10.510 21.176 -33.778 1.00 31.34 43 LEU A CA 4
ATOM 4668 C C . LEU A 1 43 ? -10.909 20.178 -32.706 1.00 0.43 43 LEU A C 4
ATOM 4669 O O . LEU A 1 43 ? -11.053 18.994 -32.990 1.00 70.22 43 LEU A O 4
ATOM 4685 N N . ALA A 1 44 ? -11.142 20.653 -31.491 1.00 2.34 44 ALA A N 4
ATOM 4686 C CA . ALA A 1 44 ? -11.541 19.790 -30.387 1.00 63.41 44 ALA A CA 4
ATOM 4687 C C . ALA A 1 44 ? -12.833 19.043 -30.733 1.00 4.11 44 ALA A C 4
ATOM 4688 O O . ALA A 1 44 ? -12.948 17.842 -30.489 1.00 63.42 44 ALA A O 4
ATOM 4695 N N . MET A 1 45 ? -13.785 19.746 -31.323 1.00 34.03 45 MET A N 4
ATOM 4696 C CA . MET A 1 45 ? -15.060 19.115 -31.687 1.00 33.15 45 MET A CA 4
ATOM 4697 C C . MET A 1 45 ? -14.892 18.118 -32.840 1.00 33.51 45 MET A C 4
ATOM 4698 O O . MET A 1 45 ? -15.636 17.142 -32.938 1.00 24.01 45 MET A O 4
ATOM 4712 N N . ARG A 1 46 ? -13.892 18.331 -33.682 1.00 10.41 46 ARG A N 4
ATOM 4713 C CA . ARG A 1 46 ? -13.601 17.394 -34.780 1.00 24.33 46 ARG A CA 4
ATOM 4714 C C . ARG A 1 46 ? -12.945 16.153 -34.229 1.00 31.43 46 ARG A C 4
ATOM 4715 O O . ARG A 1 46 ? -13.121 15.063 -34.745 1.00 1.15 46 ARG A O 4
ATOM 4736 N N . LEU A 1 47 ? -12.195 16.334 -33.158 1.00 61.10 47 LEU A N 4
ATOM 4737 C CA . LEU A 1 47 ? -11.501 15.211 -32.519 1.00 34.00 47 LEU A CA 4
ATOM 4738 C C . LEU A 1 47 ? -12.552 14.292 -31.901 1.00 34.23 47 LEU A C 4
ATOM 4739 O O . LEU A 1 47 ? -12.537 13.096 -32.098 1.00 51.11 47 LEU A O 4
ATOM 4755 N N . ILE A 1 48 ? -13.503 14.883 -31.190 1.00 22.01 48 ILE A N 4
ATOM 4756 C CA . ILE A 1 48 ? -14.595 14.134 -30.549 1.00 55.31 48 ILE A CA 4
ATOM 4757 C C . ILE A 1 48 ? -15.422 13.400 -31.602 1.00 11.23 48 ILE A C 4
ATOM 4758 O O . ILE A 1 48 ? -15.820 12.254 -31.389 1.00 30.53 48 ILE A O 4
ATOM 4774 N N . ALA A 1 49 ? -15.628 14.031 -32.746 1.00 11.02 49 ALA A N 4
ATOM 4775 C CA . ALA A 1 49 ? -16.355 13.388 -33.836 1.00 42.24 49 ALA A CA 4
ATOM 4776 C C . ALA A 1 49 ? -15.596 12.143 -34.304 1.00 45.10 49 ALA A C 4
ATOM 4777 O O . ALA A 1 49 ? -16.181 11.081 -34.508 1.00 12.35 49 ALA A O 4
ATOM 4784 N N . ARG A 1 50 ? -14.276 12.264 -34.412 1.00 52.23 50 ARG A N 4
ATOM 4785 C CA . ARG A 1 50 ? -13.441 11.112 -34.802 1.00 61.45 50 ARG A CA 4
ATOM 4786 C C . ARG A 1 50 ? -13.382 10.016 -33.744 1.00 40.33 50 ARG A C 4
ATOM 4787 O O . ARG A 1 50 ? -13.383 8.834 -34.088 1.00 54.44 50 ARG A O 4
ATOM 4808 N N . ILE A 1 51 ? -13.441 10.404 -32.464 1.00 74.23 51 ILE A N 4
ATOM 4809 C CA . ILE A 1 51 ? -13.476 9.444 -31.383 1.00 21.11 51 ILE A CA 4
ATOM 4810 C C . ILE A 1 51 ? -14.696 8.502 -31.497 1.00 64.53 51 ILE A C 4
ATOM 4811 O O . ILE A 1 51 ? -14.654 7.319 -31.175 1.00 52.24 51 ILE A O 4
ATOM 4827 N N . ARG A 1 52 ? -15.832 9.041 -31.980 1.00 14.35 52 ARG A N 4
ATOM 4828 C CA . ARG A 1 52 ? -17.020 8.209 -32.131 1.00 53.15 52 ARG A CA 4
ATOM 4829 C C . ARG A 1 52 ? -16.825 7.050 -33.081 1.00 73.40 52 ARG A C 4
ATOM 4830 O O . ARG A 1 52 ? -17.487 6.024 -32.926 1.00 42.30 52 ARG A O 4
ATOM 4851 N N . GLU A 1 53 ? -15.939 7.205 -34.062 1.00 34.04 53 GLU A N 4
ATOM 4852 C CA . GLU A 1 53 ? -15.754 6.168 -35.089 1.00 1.41 53 GLU A CA 4
ATOM 4853 C C . GLU A 1 53 ? -14.833 5.090 -34.476 1.00 24.34 53 GLU A C 4
ATOM 4854 O O . GLU A 1 53 ? -15.038 3.876 -34.636 1.00 41.44 53 GLU A O 4
ATOM 4866 N N . GLU A 1 54 ? -13.824 5.560 -33.738 1.00 10.52 54 GLU A N 4
ATOM 4867 C CA . GLU A 1 54 ? -12.736 4.708 -33.248 1.00 41.41 54 GLU A CA 4
ATOM 4868 C C . GLU A 1 54 ? -13.109 3.963 -31.973 1.00 43.20 54 GLU A C 4
ATOM 4869 O O . GLU A 1 54 ? -12.939 2.750 -31.871 1.00 32.30 54 GLU A O 4
ATOM 4881 N N . LEU A 1 55 ? -13.578 4.713 -30.983 1.00 15.12 55 LEU A N 4
ATOM 4882 C CA . LEU A 1 55 ? -13.877 4.150 -29.681 1.00 44.54 55 LEU A CA 4
ATOM 4883 C C . LEU A 1 55 ? -15.366 3.816 -29.569 1.00 1.02 55 LEU A C 4
ATOM 4884 O O . LEU A 1 55 ? -15.807 3.176 -28.600 1.00 71.20 55 LEU A O 4
ATOM 4900 N N . GLY A 1 56 ? -16.140 4.266 -30.564 1.00 23.03 56 GLY A N 4
ATOM 4901 C CA . GLY A 1 56 ? -17.566 3.966 -30.577 1.00 34.10 56 GLY A CA 4
ATOM 4902 C C . GLY A 1 56 ? -18.409 4.725 -29.580 1.00 13.33 56 GLY A C 4
ATOM 4903 O O . GLY A 1 56 ? -19.516 4.292 -29.252 1.00 10.13 56 GLY A O 4
ATOM 4907 N N . VAL A 1 57 ? -17.888 5.838 -29.068 1.00 4.53 57 VAL A N 4
ATOM 4908 C CA . VAL A 1 57 ? -18.569 6.598 -28.017 1.00 71.42 57 VAL A CA 4
ATOM 4909 C C . VAL A 1 57 ? -18.465 8.101 -28.252 1.00 64.43 57 VAL A C 4
ATOM 4910 O O . VAL A 1 57 ? -17.495 8.593 -28.819 1.00 51.33 57 VAL A O 4
ATOM 4923 N N . ASP A 1 58 ? -19.453 8.833 -27.761 1.00 61.31 58 ASP A N 4
ATOM 4924 C CA . ASP A 1 58 ? -19.438 10.297 -27.834 1.00 74.21 58 ASP A CA 4
ATOM 4925 C C . ASP A 1 58 ? -18.634 10.816 -26.659 1.00 54.44 58 ASP A C 4
ATOM 4926 O O . ASP A 1 58 ? -19.127 10.887 -25.534 1.00 74.21 58 ASP A O 4
ATOM 4935 N N . LEU A 1 59 ? -17.375 11.137 -26.905 1.00 64.12 59 LEU A N 4
ATOM 4936 C CA . LEU A 1 59 ? -16.487 11.537 -25.816 1.00 54.34 59 LEU A CA 4
ATOM 4937 C C . LEU A 1 59 ? -16.860 12.924 -25.278 1.00 74.31 59 LEU A C 4
ATOM 4938 O O . LEU A 1 59 ? -16.877 13.908 -26.008 1.00 74.25 59 LEU A O 4
ATOM 4954 N N . PRO A 1 60 ? -17.186 13.018 -23.976 1.00 71.13 60 PRO A N 4
ATOM 4955 C CA . PRO A 1 60 ? -17.565 14.327 -23.419 1.00 65.44 60 PRO A CA 4
ATOM 4956 C C . PRO A 1 60 ? -16.429 15.327 -23.528 1.00 44.51 60 PRO A C 4
ATOM 4957 O O . PRO A 1 60 ? -15.316 15.047 -23.108 1.00 41.01 60 PRO A O 4
ATOM 4968 N N . ILE A 1 61 ? -16.713 16.532 -24.001 1.00 73.14 61 ILE A N 4
ATOM 4969 C CA . ILE A 1 61 ? -15.687 17.574 -24.093 1.00 62.23 61 ILE A CA 4
ATOM 4970 C C . ILE A 1 61 ? -15.121 17.932 -22.703 1.00 71.55 61 ILE A C 4
ATOM 4971 O O . ILE A 1 61 ? -13.984 18.365 -22.577 1.00 21.22 61 ILE A O 4
ATOM 4987 N N . ARG A 1 62 ? -15.894 17.657 -21.647 1.00 34.23 62 ARG A N 4
ATOM 4988 C CA . ARG A 1 62 ? -15.425 17.860 -20.275 1.00 3.51 62 ARG A CA 4
ATOM 4989 C C . ARG A 1 62 ? -14.252 16.920 -19.946 1.00 1.44 62 ARG A C 4
ATOM 4990 O O . ARG A 1 62 ? -13.380 17.281 -19.194 1.00 51.20 62 ARG A O 4
ATOM 5011 N N . GLN A 1 63 ? -14.242 15.718 -20.511 1.00 44.04 63 GLN A N 4
ATOM 5012 C CA . GLN A 1 63 ? -13.139 14.777 -20.294 1.00 33.32 63 GLN A CA 4
ATOM 5013 C C . GLN A 1 63 ? -11.898 15.315 -21.000 1.00 32.31 63 GLN A C 4
ATOM 5014 O O . GLN A 1 63 ? -10.804 15.252 -20.463 1.00 12.14 63 GLN A O 4
ATOM 5028 N N . LEU A 1 64 ? -12.082 15.854 -22.194 1.00 12.13 64 LEU A N 4
ATOM 5029 C CA . LEU A 1 64 ? -10.965 16.407 -22.972 1.00 13.24 64 LEU A CA 4
ATOM 5030 C C . LEU A 1 64 ? -10.357 17.627 -22.290 1.00 71.44 64 LEU A C 4
ATOM 5031 O O . LEU A 1 64 ? -9.155 17.728 -22.164 1.00 13.32 64 LEU A O 4
ATOM 5047 N N . PHE A 1 65 ? -11.191 18.541 -21.830 1.00 50.22 65 PHE A N 4
ATOM 5048 C CA . PHE A 1 65 ? -10.679 19.748 -21.174 1.00 4.44 65 PHE A CA 4
ATOM 5049 C C . PHE A 1 65 ? -10.091 19.464 -19.792 1.00 65.12 65 PHE A C 4
ATOM 5050 O O . PHE A 1 65 ? -9.239 20.208 -19.304 1.00 43.20 65 PHE A O 4
ATOM 5067 N N . SER A 1 66 ? -10.549 18.396 -19.157 1.00 13.32 66 SER A N 4
ATOM 5068 C CA . SER A 1 66 ? -10.023 18.017 -17.848 1.00 43.34 66 SER A CA 4
ATOM 5069 C C . SER A 1 66 ? -8.602 17.524 -17.966 1.00 72.12 66 SER A C 4
ATOM 5070 O O . SER A 1 66 ? -7.827 17.654 -17.020 1.00 10.14 66 SER A O 4
ATOM 5078 N N . SER A 1 67 ? -8.275 16.921 -19.099 1.00 54.44 67 SER A N 4
ATOM 5079 C CA . SER A 1 67 ? -6.936 16.391 -19.333 1.00 45.32 67 SER A CA 4
ATOM 5080 C C . SER A 1 67 ? -6.646 16.424 -20.840 1.00 52.23 67 SER A C 4
ATOM 5081 O O . SER A 1 67 ? -6.958 15.472 -21.546 1.00 64.32 67 SER A O 4
ATOM 5089 N N . PRO A 1 68 ? -6.070 17.534 -21.359 1.00 31.32 68 PRO A N 4
ATOM 5090 C CA . PRO A 1 68 ? -5.892 17.704 -22.811 1.00 65.44 68 PRO A CA 4
ATOM 5091 C C . PRO A 1 68 ? -4.708 16.962 -23.441 1.00 64.14 68 PRO A C 4
ATOM 5092 O O . PRO A 1 68 ? -4.181 17.399 -24.458 1.00 32.33 68 PRO A O 4
ATOM 5103 N N . THR A 1 69 ? -4.302 15.849 -22.849 1.00 72.50 69 THR A N 4
ATOM 5104 C CA . THR A 1 69 ? -3.200 15.042 -23.380 1.00 13.23 69 THR A CA 4
ATOM 5105 C C . THR A 1 69 ? -3.794 13.699 -23.749 1.00 50.34 69 THR A C 4
ATOM 5106 O O . THR A 1 69 ? -4.795 13.311 -23.155 1.00 43.12 69 THR A O 4
ATOM 5117 N N . PRO A 1 70 ? -3.215 12.982 -24.731 1.00 22.34 70 PRO A N 4
ATOM 5118 C CA . PRO A 1 70 ? -3.966 11.778 -25.099 1.00 1.52 70 PRO A CA 4
ATOM 5119 C C . PRO A 1 70 ? -4.024 10.705 -24.001 1.00 22.43 70 PRO A C 4
ATOM 5120 O O . PRO A 1 70 ? -5.055 10.054 -23.814 1.00 74.02 70 PRO A O 4
ATOM 5131 N N . ALA A 1 71 ? -2.976 10.579 -23.184 1.00 72.21 71 ALA A N 4
ATOM 5132 C CA . ALA A 1 71 ? -3.018 9.641 -22.057 1.00 4.44 71 ALA A CA 4
ATOM 5133 C C . ALA A 1 71 ? -3.910 10.200 -20.961 1.00 13.42 71 ALA A C 4
ATOM 5134 O O . ALA A 1 71 ? -4.574 9.457 -20.232 1.00 12.50 71 ALA A O 4
ATOM 5141 N N . GLY A 1 72 ? -3.942 11.516 -20.852 1.00 61.34 72 GLY A N 4
ATOM 5142 C CA . GLY A 1 72 ? -4.793 12.153 -19.868 1.00 65.12 72 GLY A CA 4
ATOM 5143 C C . GLY A 1 72 ? -6.262 11.906 -20.151 1.00 2.41 72 GLY A C 4
ATOM 5144 O O . GLY A 1 72 ? -7.012 11.587 -19.240 1.00 2.02 72 GLY A O 4
ATOM 5148 N N . VAL A 1 73 ? -6.664 12.040 -21.409 1.00 44.20 73 VAL A N 4
ATOM 5149 C CA . VAL A 1 73 ? -8.053 11.797 -21.811 1.00 24.42 73 VAL A CA 4
ATOM 5150 C C . VAL A 1 73 ? -8.432 10.371 -21.421 1.00 40.34 73 VAL A C 4
ATOM 5151 O O . VAL A 1 73 ? -9.513 10.130 -20.873 1.00 14.24 73 VAL A O 4
ATOM 5164 N N . ALA A 1 74 ? -7.520 9.428 -21.637 1.00 13.20 74 ALA A N 4
ATOM 5165 C CA . ALA A 1 74 ? -7.767 8.027 -21.312 1.00 13.44 74 ALA A CA 4
ATOM 5166 C C . ALA A 1 74 ? -8.018 7.841 -19.798 1.00 70.13 74 ALA A C 4
ATOM 5167 O O . ALA A 1 74 ? -8.948 7.152 -19.390 1.00 74.05 74 ALA A O 4
ATOM 5174 N N . ARG A 1 75 ? -7.248 8.499 -18.970 1.00 51.34 75 ARG A N 4
ATOM 5175 C CA . ARG A 1 75 ? -7.432 8.411 -17.509 1.00 2.44 75 ARG A CA 4
ATOM 5176 C C . ARG A 1 75 ? -8.748 9.089 -17.094 1.00 61.41 75 ARG A C 4
ATOM 5177 O O . ARG A 1 75 ? -9.465 8.607 -16.213 1.00 32.34 75 ARG A O 4
ATOM 5198 N N . ALA A 1 76 ? -9.038 10.217 -17.714 1.00 24.34 76 ALA A N 4
ATOM 5199 C CA . ALA A 1 76 ? -10.225 11.006 -17.380 1.00 74.23 76 ALA A CA 4
ATOM 5200 C C . ALA A 1 76 ? -11.519 10.262 -17.716 1.00 54.34 76 ALA A C 4
ATOM 5201 O O . ALA A 1 76 ? -12.508 10.370 -16.988 1.00 61.12 76 ALA A O 4
ATOM 5208 N N . LEU A 1 77 ? -11.528 9.519 -18.805 1.00 25.41 77 LEU A N 4
ATOM 5209 C CA . LEU A 1 77 ? -12.715 8.771 -19.187 1.00 0.12 77 LEU A CA 4
ATOM 5210 C C . LEU A 1 77 ? -12.834 7.465 -18.398 1.00 51.33 77 LEU A C 4
ATOM 5211 O O . LEU A 1 77 ? -13.938 7.070 -18.027 1.00 44.35 77 LEU A O 4
ATOM 5227 N N . ALA A 1 78 ? -11.697 6.834 -18.087 1.00 22.22 78 ALA A N 4
ATOM 5228 C CA . ALA A 1 78 ? -11.702 5.580 -17.322 1.00 44.32 78 ALA A CA 4
ATOM 5229 C C . ALA A 1 78 ? -12.277 5.795 -15.918 1.00 63.01 78 ALA A C 4
ATOM 5230 O O . ALA A 1 78 ? -12.932 4.922 -15.356 1.00 15.44 78 ALA A O 4
ATOM 5237 N N . ALA A 1 79 ? -12.070 6.986 -15.372 1.00 22.32 79 ALA A N 4
ATOM 5238 C CA . ALA A 1 79 ? -12.587 7.332 -14.058 1.00 74.32 79 ALA A CA 4
ATOM 5239 C C . ALA A 1 79 ? -14.121 7.257 -13.992 1.00 63.54 79 ALA A C 4
ATOM 5240 O O . ALA A 1 79 ? -14.689 7.098 -12.922 1.00 41.22 79 ALA A O 4
ATOM 5247 N N . LYS A 1 80 ? -14.791 7.357 -15.142 1.00 21.44 80 LYS A N 4
ATOM 5248 C CA . LYS A 1 80 ? -16.255 7.321 -15.178 1.00 53.41 80 LYS A CA 4
ATOM 5249 C C . LYS A 1 80 ? -16.801 5.971 -14.743 1.00 51.22 80 LYS A C 4
ATOM 5250 O O . LYS A 1 80 ? -17.754 5.922 -13.985 1.00 75.20 80 LYS A O 4
ATOM 5269 N N . SER A 1 81 ? -16.204 4.884 -15.214 1.00 23.22 81 SER A N 4
ATOM 5270 C CA . SER A 1 81 ? -16.700 3.549 -14.882 1.00 64.14 81 SER A CA 4
ATOM 5271 C C . SER A 1 81 ? -16.309 3.188 -13.458 1.00 54.13 81 SER A C 4
ATOM 5272 O O . SER A 1 81 ? -17.008 2.445 -12.791 1.00 21.12 81 SER A O 4
ATOM 5280 N N . ALA A 1 82 ? -15.216 3.768 -12.980 1.00 53.42 82 ALA A N 4
ATOM 5281 C CA . ALA A 1 82 ? -14.784 3.554 -11.605 1.00 52.42 82 ALA A CA 4
ATOM 5282 C C . ALA A 1 82 ? -15.723 4.268 -10.623 1.00 63.42 82 ALA A C 4
ATOM 5283 O O . ALA A 1 82 ? -15.879 3.840 -9.478 1.00 41.40 82 ALA A O 4
ATOM 5290 N N . SER A 1 83 ? -16.303 5.374 -11.060 1.00 71.24 83 SER A N 4
ATOM 5291 C CA . SER A 1 83 ? -17.150 6.191 -10.189 1.00 2.42 83 SER A CA 4
ATOM 5292 C C . SER A 1 83 ? -18.634 5.841 -10.253 1.00 52.43 83 SER A C 4
ATOM 5293 O O . SER A 1 83 ? -19.392 6.176 -9.344 1.00 42.12 83 SER A O 4
ATOM 5301 N N . TRP A 1 84 ? -19.073 5.213 -11.342 1.00 62.50 84 TRP A N 4
ATOM 5302 C CA . TRP A 1 84 ? -20.493 4.952 -11.535 1.00 44.31 84 TRP A CA 4
ATOM 5303 C C . TRP A 1 84 ? -20.750 3.535 -11.996 1.00 3.43 84 TRP A C 4
ATOM 5304 O O . TRP A 1 84 ? -20.104 3.041 -12.911 1.00 44.31 84 TRP A O 4
ATOM 5325 N N . SER A 1 85 ? -21.754 2.902 -11.398 1.00 63.24 85 SER A N 4
ATOM 5326 C CA . SER A 1 85 ? -22.168 1.578 -11.841 1.00 40.42 85 SER A CA 4
ATOM 5327 C C . SER A 1 85 ? -22.767 1.739 -13.236 1.00 54.05 85 SER A C 4
ATOM 5328 O O . SER A 1 85 ? -23.653 2.559 -13.436 1.00 24.00 85 SER A O 4
ATOM 5336 N N . HIS A 1 86 ? -22.251 1.008 -14.201 1.00 61.02 86 HIS A N 4
ATOM 5337 C CA . HIS A 1 86 ? -22.707 1.132 -15.577 1.00 32.45 86 HIS A CA 4
ATOM 5338 C C . HIS A 1 86 ? -24.112 0.513 -15.746 1.00 24.03 86 HIS A C 4
ATOM 5339 O O . HIS A 1 86 ? -24.346 -0.627 -15.346 1.00 74.11 86 HIS A O 4
ATOM 5353 N N . PRO A 1 87 ? -25.059 1.263 -16.347 1.00 50.24 87 PRO A N 4
ATOM 5354 C CA . PRO A 1 87 ? -26.421 0.729 -16.497 1.00 11.45 87 PRO A CA 4
ATOM 5355 C C . PRO A 1 87 ? -26.572 -0.272 -17.647 1.00 50.45 87 PRO A C 4
ATOM 5356 O O . PRO A 1 87 ? -27.598 -0.918 -17.790 1.00 11.40 87 PRO A O 4
ATOM 5367 N N . GLN A 1 88 ? -25.540 -0.384 -18.473 1.00 45.34 88 GLN A N 4
ATOM 5368 C CA . GLN A 1 88 ? -25.520 -1.285 -19.616 1.00 42.32 88 GLN A CA 4
ATOM 5369 C C . GLN A 1 88 ? -24.105 -1.820 -19.613 1.00 42.14 88 GLN A C 4
ATOM 5370 O O . GLN A 1 88 ? -23.262 -1.260 -18.917 1.00 22.32 88 GLN A O 4
ATOM 5384 N N . PHE A 1 89 ? -23.861 -2.926 -20.297 1.00 10.24 89 PHE A N 4
ATOM 5385 C CA . PHE A 1 89 ? -22.548 -3.563 -20.270 1.00 54.33 89 PHE A CA 4
ATOM 5386 C C . PHE A 1 89 ? -21.517 -2.689 -20.980 1.00 51.12 89 PHE A C 4
ATOM 5387 O O . PHE A 1 89 ? -21.864 -1.775 -21.732 1.00 0.11 89 PHE A O 4
ATOM 5404 N N . GLU A 1 90 ? -20.252 -2.969 -20.712 1.00 23.31 90 GLU A N 4
ATOM 5405 C CA . GLU A 1 90 ? -19.133 -2.224 -21.275 1.00 0.43 90 GLU A CA 4
ATOM 5406 C C . GLU A 1 90 ? -18.282 -3.229 -22.056 1.00 42.34 90 GLU A C 4
ATOM 5407 O O . GLU A 1 90 ? -18.552 -4.421 -22.013 1.00 4.24 90 GLU A O 4
ATOM 5419 N N . LYS A 1 91 ? -17.318 -2.730 -22.820 1.00 23.43 91 LYS A N 4
ATOM 5420 C CA . LYS A 1 91 ? -16.483 -3.582 -23.669 1.00 30.41 91 LYS A CA 4
ATOM 5421 C C . LYS A 1 91 ? -15.493 -4.392 -22.833 1.00 0.31 91 LYS A C 4
ATOM 5422 O O . LYS A 1 91 ? -15.126 -5.493 -23.296 1.00 44.34 91 LYS A O 4
ATOM 5441 N N . GLY A 1 1 ? 2.752 -2.323 -0.898 1.00 13.44 1 GLY A N 5
ATOM 5442 C CA . GLY A 1 1 ? 3.840 -1.578 -1.571 1.00 13.10 1 GLY A CA 5
ATOM 5443 C C . GLY A 1 1 ? 3.327 -0.840 -2.777 1.00 2.44 1 GLY A C 5
ATOM 5444 O O . GLY A 1 1 ? 2.136 -0.892 -3.030 1.00 30.31 1 GLY A O 5
ATOM 5448 N N . ALA A 1 2 ? 4.198 -0.154 -3.511 1.00 34.23 2 ALA A N 5
ATOM 5449 C CA . ALA A 1 2 ? 3.784 0.551 -4.720 1.00 33.12 2 ALA A CA 5
ATOM 5450 C C . ALA A 1 2 ? 3.381 -0.473 -5.786 1.00 51.32 2 ALA A C 5
ATOM 5451 O O . ALA A 1 2 ? 3.869 -1.602 -5.788 1.00 11.42 2 ALA A O 5
ATOM 5458 N N . MET A 1 3 ? 2.502 -0.064 -6.689 1.00 74.11 3 MET A N 5
ATOM 5459 C CA . MET A 1 3 ? 2.046 -0.910 -7.791 1.00 63.12 3 MET A CA 5
ATOM 5460 C C . MET A 1 3 ? 2.742 -0.420 -9.059 1.00 11.31 3 MET A C 5
ATOM 5461 O O . MET A 1 3 ? 3.037 0.766 -9.180 1.00 63.50 3 MET A O 5
ATOM 5475 N N . ALA A 1 4 ? 3.011 -1.322 -9.992 1.00 33.43 4 ALA A N 5
ATOM 5476 C CA . ALA A 1 4 ? 3.603 -0.945 -11.273 1.00 14.33 4 ALA A CA 5
ATOM 5477 C C . ALA A 1 4 ? 2.596 -0.079 -12.047 1.00 51.24 4 ALA A C 5
ATOM 5478 O O . ALA A 1 4 ? 1.389 -0.255 -11.911 1.00 32.22 4 ALA A O 5
ATOM 5485 N N . LYS A 1 5 ? 3.091 0.831 -12.880 1.00 23.11 5 LYS A N 5
ATOM 5486 C CA . LYS A 1 5 ? 2.211 1.649 -13.721 1.00 62.34 5 LYS A CA 5
ATOM 5487 C C . LYS A 1 5 ? 1.523 0.711 -14.711 1.00 32.44 5 LYS A C 5
ATOM 5488 O O . LYS A 1 5 ? 2.162 -0.167 -15.283 1.00 43.42 5 LYS A O 5
ATOM 5507 N N . ALA A 1 6 ? 0.225 0.903 -14.901 1.00 13.21 6 ALA A N 5
ATOM 5508 C CA . ALA A 1 6 ? -0.536 0.094 -15.841 1.00 33.34 6 ALA A CA 5
ATOM 5509 C C . ALA A 1 6 ? -0.020 0.333 -17.279 1.00 35.11 6 ALA A C 5
ATOM 5510 O O . ALA A 1 6 ? 0.447 1.436 -17.598 1.00 5.10 6 ALA A O 5
ATOM 5517 N N . PRO A 1 7 ? -0.111 -0.687 -18.154 1.00 5.52 7 PRO A N 5
ATOM 5518 C CA . PRO A 1 7 ? 0.314 -0.457 -19.540 1.00 0.44 7 PRO A CA 5
ATOM 5519 C C . PRO A 1 7 ? -0.712 0.371 -20.308 1.00 52.44 7 PRO A C 5
ATOM 5520 O O . PRO A 1 7 ? -1.848 0.536 -19.864 1.00 64.13 7 PRO A O 5
ATOM 5531 N N . GLU A 1 8 ? -0.320 0.864 -21.473 1.00 42.32 8 GLU A N 5
ATOM 5532 C CA . GLU A 1 8 ? -1.239 1.609 -22.331 1.00 43.43 8 GLU A CA 5
ATOM 5533 C C . GLU A 1 8 ? -2.299 0.646 -22.873 1.00 14.51 8 GLU A C 5
ATOM 5534 O O . GLU A 1 8 ? -1.980 -0.441 -23.369 1.00 35.05 8 GLU A O 5
ATOM 5546 N N . SER A 1 9 ? -3.559 1.023 -22.734 1.00 22.21 9 SER A N 5
ATOM 5547 C CA . SER A 1 9 ? -4.668 0.177 -23.165 1.00 53.23 9 SER A CA 5
ATOM 5548 C C . SER A 1 9 ? -4.881 0.263 -24.668 1.00 5.53 9 SER A C 5
ATOM 5549 O O . SER A 1 9 ? -4.483 1.229 -25.312 1.00 10.23 9 SER A O 5
ATOM 5557 N N . ALA A 1 10 ? -5.564 -0.730 -25.218 1.00 21.40 10 ALA A N 5
ATOM 5558 C CA . ALA A 1 10 ? -5.844 -0.774 -26.651 1.00 1.22 10 ALA A CA 5
ATOM 5559 C C . ALA A 1 10 ? -6.584 0.477 -27.145 1.00 10.01 10 ALA A C 5
ATOM 5560 O O . ALA A 1 10 ? -6.324 0.969 -28.234 1.00 60.13 10 ALA A O 5
ATOM 5567 N N . THR A 1 11 ? -7.492 1.001 -26.337 1.00 74.30 11 THR A N 5
ATOM 5568 C CA . THR A 1 11 ? -8.223 2.209 -26.715 1.00 20.35 11 THR A CA 5
ATOM 5569 C C . THR A 1 11 ? -7.329 3.439 -26.616 1.00 34.52 11 THR A C 5
ATOM 5570 O O . THR A 1 11 ? -7.364 4.317 -27.470 1.00 2.00 11 THR A O 5
ATOM 5581 N N . GLU A 1 12 ? -6.520 3.492 -25.568 1.00 3.23 12 GLU A N 5
ATOM 5582 C CA . GLU A 1 12 ? -5.659 4.650 -25.319 1.00 52.04 12 GLU A CA 5
ATOM 5583 C C . GLU A 1 12 ? -4.654 4.857 -26.428 1.00 24.02 12 GLU A C 5
ATOM 5584 O O . GLU A 1 12 ? -4.459 5.966 -26.878 1.00 12.44 12 GLU A O 5
ATOM 5596 N N . LYS A 1 13 ? -4.054 3.785 -26.919 1.00 11.54 13 LYS A N 5
ATOM 5597 C CA . LYS A 1 13 ? -3.041 3.922 -27.977 1.00 33.24 13 LYS A CA 5
ATOM 5598 C C . LYS A 1 13 ? -3.621 4.480 -29.271 1.00 42.33 13 LYS A C 5
ATOM 5599 O O . LYS A 1 13 ? -2.922 5.155 -30.023 1.00 23.20 13 LYS A O 5
ATOM 5618 N N . VAL A 1 14 ? -4.887 4.194 -29.541 1.00 44.44 14 VAL A N 5
ATOM 5619 C CA . VAL A 1 14 ? -5.533 4.707 -30.748 1.00 54.31 14 VAL A CA 5
ATOM 5620 C C . VAL A 1 14 ? -5.730 6.194 -30.551 1.00 15.13 14 VAL A C 5
ATOM 5621 O O . VAL A 1 14 ? -5.439 6.987 -31.429 1.00 64.43 14 VAL A O 5
ATOM 5634 N N . LEU A 1 15 ? -6.217 6.564 -29.381 1.00 54.31 15 LEU A N 5
ATOM 5635 C CA . LEU A 1 15 ? -6.491 7.955 -29.070 1.00 61.10 15 LEU A CA 5
ATOM 5636 C C . LEU A 1 15 ? -5.206 8.772 -29.078 1.00 22.21 15 LEU A C 5
ATOM 5637 O O . LEU A 1 15 ? -5.165 9.851 -29.657 1.00 43.02 15 LEU A O 5
ATOM 5653 N N . CYS A 1 16 ? -4.146 8.235 -28.490 1.00 44.24 16 CYS A N 5
ATOM 5654 C CA . CYS A 1 16 ? -2.843 8.891 -28.509 1.00 52.03 16 CYS A CA 5
ATOM 5655 C C . CYS A 1 16 ? -2.371 9.143 -29.935 1.00 72.02 16 CYS A C 5
ATOM 5656 O O . CYS A 1 16 ? -1.917 10.228 -30.259 1.00 0.23 16 CYS A O 5
ATOM 5664 N N . ALA A 1 17 ? -2.476 8.148 -30.796 1.00 2.41 17 ALA A N 5
ATOM 5665 C CA . ALA A 1 17 ? -2.002 8.320 -32.166 1.00 30.41 17 ALA A CA 5
ATOM 5666 C C . ALA A 1 17 ? -2.911 9.284 -32.949 1.00 12.13 17 ALA A C 5
ATOM 5667 O O . ALA A 1 17 ? -2.438 10.069 -33.748 1.00 72.32 17 ALA A O 5
ATOM 5674 N N . LEU A 1 18 ? -4.209 9.236 -32.693 1.00 41.43 18 LEU A N 5
ATOM 5675 C CA . LEU A 1 18 ? -5.141 10.128 -33.376 1.00 43.10 18 LEU A CA 5
ATOM 5676 C C . LEU A 1 18 ? -4.919 11.584 -32.989 1.00 2.12 18 LEU A C 5
ATOM 5677 O O . LEU A 1 18 ? -5.095 12.483 -33.816 1.00 50.11 18 LEU A O 5
ATOM 5693 N N . TYR A 1 19 ? -4.479 11.813 -31.756 1.00 65.03 19 TYR A N 5
ATOM 5694 C CA . TYR A 1 19 ? -4.077 13.142 -31.337 1.00 23.33 19 TYR A CA 5
ATOM 5695 C C . TYR A 1 19 ? -2.915 13.556 -32.272 1.00 52.24 19 TYR A C 5
ATOM 5696 O O . TYR A 1 19 ? -2.946 14.589 -32.888 1.00 11.24 19 TYR A O 5
ATOM 5714 N N . ALA A 1 20 ? -1.891 12.707 -32.364 1.00 61.14 20 ALA A N 5
ATOM 5715 C CA . ALA A 1 20 ? -0.688 13.035 -33.137 1.00 14.22 20 ALA A CA 5
ATOM 5716 C C . ALA A 1 20 ? -0.981 13.340 -34.611 1.00 5.14 20 ALA A C 5
ATOM 5717 O O . ALA A 1 20 ? -0.506 14.334 -35.159 1.00 32.14 20 ALA A O 5
ATOM 5724 N N . GLU A 1 21 ? -1.779 12.490 -35.234 1.00 21.43 21 GLU A N 5
ATOM 5725 C CA . GLU A 1 21 ? -2.116 12.615 -36.661 1.00 13.44 21 GLU A CA 5
ATOM 5726 C C . GLU A 1 21 ? -2.823 13.926 -36.977 1.00 12.24 21 GLU A C 5
ATOM 5727 O O . GLU A 1 21 ? -2.693 14.473 -38.065 1.00 64.42 21 GLU A O 5
ATOM 5739 N N . ILE A 1 22 ? -3.624 14.401 -36.036 1.00 31.45 22 ILE A N 5
ATOM 5740 C CA . ILE A 1 22 ? -4.423 15.613 -36.242 1.00 25.44 22 ILE A CA 5
ATOM 5741 C C . ILE A 1 22 ? -3.704 16.886 -35.756 1.00 54.41 22 ILE A C 5
ATOM 5742 O O . ILE A 1 22 ? -3.800 17.939 -36.386 1.00 4.51 22 ILE A O 5
ATOM 5758 N N . LEU A 1 23 ? -3.021 16.793 -34.621 1.00 61.23 23 LEU A N 5
ATOM 5759 C CA . LEU A 1 23 ? -2.330 17.932 -34.005 1.00 60.00 23 LEU A CA 5
ATOM 5760 C C . LEU A 1 23 ? -1.004 18.236 -34.724 1.00 23.43 23 LEU A C 5
ATOM 5761 O O . LEU A 1 23 ? -0.515 19.356 -34.666 1.00 2.51 23 LEU A O 5
ATOM 5777 N N . GLY A 1 24 ? -0.421 17.231 -35.370 1.00 2.13 24 GLY A N 5
ATOM 5778 C CA . GLY A 1 24 ? 0.833 17.439 -36.084 1.00 53.21 24 GLY A CA 5
ATOM 5779 C C . GLY A 1 24 ? 2.022 17.546 -35.154 1.00 10.42 24 GLY A C 5
ATOM 5780 O O . GLY A 1 24 ? 2.944 18.324 -35.397 1.00 5.03 24 GLY A O 5
ATOM 5784 N N . VAL A 1 25 ? 1.988 16.791 -34.064 1.00 64.45 25 VAL A N 5
ATOM 5785 C CA . VAL A 1 25 ? 3.037 16.851 -33.038 1.00 21.25 25 VAL A CA 5
ATOM 5786 C C . VAL A 1 25 ? 3.906 15.589 -33.039 1.00 42.42 25 VAL A C 5
ATOM 5787 O O . VAL A 1 25 ? 3.495 14.534 -33.513 1.00 3.14 25 VAL A O 5
ATOM 5800 N N . GLU A 1 26 ? 5.116 15.724 -32.515 1.00 24.30 26 GLU A N 5
ATOM 5801 C CA . GLU A 1 26 ? 6.108 14.647 -32.501 1.00 74.31 26 GLU A CA 5
ATOM 5802 C C . GLU A 1 26 ? 5.700 13.438 -31.677 1.00 45.13 26 GLU A C 5
ATOM 5803 O O . GLU A 1 26 ? 5.977 12.281 -32.041 1.00 52.33 26 GLU A O 5
ATOM 5815 N N . ARG A 1 27 ? 5.087 13.685 -30.524 1.00 71.35 27 ARG A N 5
ATOM 5816 C CA . ARG A 1 27 ? 4.684 12.607 -29.596 1.00 42.55 27 ARG A CA 5
ATOM 5817 C C . ARG A 1 27 ? 3.465 13.002 -28.836 1.00 43.23 27 ARG A C 5
ATOM 5818 O O . ARG A 1 27 ? 3.141 14.177 -28.738 1.00 73.11 27 ARG A O 5
ATOM 5839 N N . VAL A 1 28 ? 2.805 11.980 -28.252 1.00 40.11 28 VAL A N 5
ATOM 5840 C CA . VAL A 1 28 ? 1.671 12.166 -27.408 1.00 3.05 28 VAL A CA 5
ATOM 5841 C C . VAL A 1 28 ? 1.825 11.196 -26.246 1.00 41.42 28 VAL A C 5
ATOM 5842 O O . VAL A 1 28 ? 1.992 9.998 -26.461 1.00 10.13 28 VAL A O 5
ATOM 5855 N N . GLY A 1 29 ? 1.754 11.715 -25.020 1.00 72.10 29 GLY A N 5
ATOM 5856 C CA . GLY A 1 29 ? 1.756 10.844 -23.862 1.00 12.41 29 GLY A CA 5
ATOM 5857 C C . GLY A 1 29 ? 0.334 10.495 -23.484 1.00 75.41 29 GLY A C 5
ATOM 5858 O O . GLY A 1 29 ? -0.600 11.184 -23.917 1.00 55.25 29 GLY A O 5
ATOM 5862 N N . VAL A 1 30 ? 0.145 9.483 -22.652 1.00 31.41 30 VAL A N 5
ATOM 5863 C CA . VAL A 1 30 ? -1.193 9.116 -22.207 1.00 72.52 30 VAL A CA 5
ATOM 5864 C C . VAL A 1 30 ? -1.890 10.264 -21.454 1.00 65.50 30 VAL A C 5
ATOM 5865 O O . VAL A 1 30 ? -3.108 10.337 -21.420 1.00 3.04 30 VAL A O 5
ATOM 5878 N N . ASP A 1 31 ? -1.117 11.161 -20.861 1.00 54.04 31 ASP A N 5
ATOM 5879 C CA . ASP A 1 31 ? -1.666 12.246 -20.073 1.00 25.00 31 ASP A CA 5
ATOM 5880 C C . ASP A 1 31 ? -1.469 13.601 -20.757 1.00 25.04 31 ASP A C 5
ATOM 5881 O O . ASP A 1 31 ? -1.448 14.619 -20.103 1.00 21.40 31 ASP A O 5
ATOM 5890 N N . ASP A 1 32 ? -1.224 13.602 -22.068 1.00 32.05 32 ASP A N 5
ATOM 5891 C CA . ASP A 1 32 ? -0.934 14.862 -22.768 1.00 32.21 32 ASP A CA 5
ATOM 5892 C C . ASP A 1 32 ? -2.198 15.654 -23.086 1.00 31.50 32 ASP A C 5
ATOM 5893 O O . ASP A 1 32 ? -3.178 15.112 -23.606 1.00 61.05 32 ASP A O 5
ATOM 5902 N N . ALA A 1 33 ? -2.187 16.934 -22.751 1.00 14.13 33 ALA A N 5
ATOM 5903 C CA . ALA A 1 33 ? -3.364 17.768 -22.943 1.00 61.02 33 ALA A CA 5
ATOM 5904 C C . ALA A 1 33 ? -3.527 18.169 -24.410 1.00 4.22 33 ALA A C 5
ATOM 5905 O O . ALA A 1 33 ? -2.658 18.796 -25.004 1.00 30.54 33 ALA A O 5
ATOM 5912 N N . PHE A 1 34 ? -4.692 17.861 -24.959 1.00 63.44 34 PHE A N 5
ATOM 5913 C CA . PHE A 1 34 ? -5.031 18.177 -26.348 1.00 0.04 34 PHE A CA 5
ATOM 5914 C C . PHE A 1 34 ? -4.817 19.654 -26.659 1.00 61.40 34 PHE A C 5
ATOM 5915 O O . PHE A 1 34 ? -4.319 20.007 -27.718 1.00 25.44 34 PHE A O 5
ATOM 5932 N N . HIS A 1 35 ? -5.184 20.518 -25.725 1.00 65.31 35 HIS A N 5
ATOM 5933 C CA . HIS A 1 35 ? -5.083 21.960 -25.939 1.00 45.42 35 HIS A CA 5
ATOM 5934 C C . HIS A 1 35 ? -3.672 22.529 -25.765 1.00 64.25 35 HIS A C 5
ATOM 5935 O O . HIS A 1 35 ? -3.378 23.590 -26.299 1.00 23.22 35 HIS A O 5
ATOM 5949 N N . ASP A 1 36 ? -2.801 21.841 -25.035 1.00 15.24 36 ASP A N 5
ATOM 5950 C CA . ASP A 1 36 ? -1.423 22.327 -24.844 1.00 64.41 36 ASP A CA 5
ATOM 5951 C C . ASP A 1 36 ? -0.671 22.066 -26.135 1.00 61.31 36 ASP A C 5
ATOM 5952 O O . ASP A 1 36 ? 0.155 22.852 -26.588 1.00 3.44 36 ASP A O 5
ATOM 5961 N N . LEU A 1 37 ? -1.075 20.983 -26.780 1.00 22.23 37 LEU A N 5
ATOM 5962 C CA . LEU A 1 37 ? -0.547 20.574 -28.076 1.00 43.44 37 LEU A CA 5
ATOM 5963 C C . LEU A 1 37 ? -1.236 21.359 -29.215 1.00 53.32 37 LEU A C 5
ATOM 5964 O O . LEU A 1 37 ? -1.135 21.002 -30.384 1.00 40.22 37 LEU A O 5
ATOM 5980 N N . GLY A 1 38 ? -1.917 22.446 -28.859 1.00 65.21 38 GLY A N 5
ATOM 5981 C CA . GLY A 1 38 ? -2.508 23.345 -29.842 1.00 52.54 38 GLY A CA 5
ATOM 5982 C C . GLY A 1 38 ? -3.925 23.041 -30.302 1.00 71.12 38 GLY A C 5
ATOM 5983 O O . GLY A 1 38 ? -4.479 23.717 -31.144 1.00 14.15 38 GLY A O 5
ATOM 5987 N N . GLY A 1 39 ? -4.517 21.997 -29.759 1.00 52.23 39 GLY A N 5
ATOM 5988 C CA . GLY A 1 39 ? -5.842 21.564 -30.180 1.00 14.40 39 GLY A CA 5
ATOM 5989 C C . GLY A 1 39 ? -7.000 22.428 -29.719 1.00 44.54 39 GLY A C 5
ATOM 5990 O O . GLY A 1 39 ? -7.488 22.297 -28.590 1.00 22.54 39 GLY A O 5
ATOM 5994 N N . SER A 1 40 ? -7.496 23.260 -30.630 1.00 64.50 40 SER A N 5
ATOM 5995 C CA . SER A 1 40 ? -8.664 24.079 -30.360 1.00 13.55 40 SER A CA 5
ATOM 5996 C C . SER A 1 40 ? -9.928 23.221 -30.322 1.00 3.11 40 SER A C 5
ATOM 5997 O O . SER A 1 40 ? -9.958 22.110 -30.849 1.00 22.11 40 SER A O 5
ATOM 6005 N N . SER A 1 41 ? -11.007 23.761 -29.770 1.00 32.40 41 SER A N 5
ATOM 6006 C CA . SER A 1 41 ? -12.282 23.032 -29.733 1.00 51.55 41 SER A CA 5
ATOM 6007 C C . SER A 1 41 ? -12.833 22.795 -31.143 1.00 21.51 41 SER A C 5
ATOM 6008 O O . SER A 1 41 ? -13.589 21.856 -31.368 1.00 5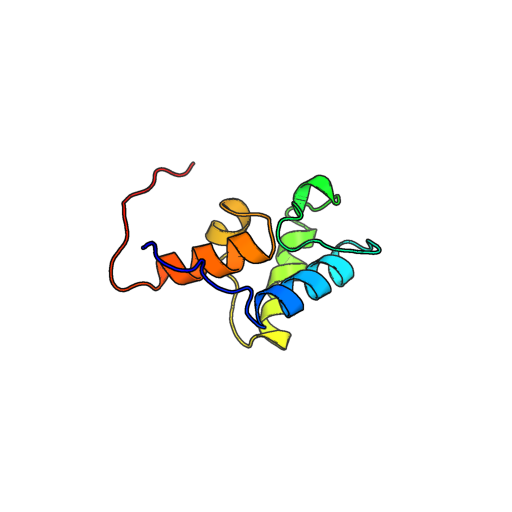5.04 41 SER A O 5
ATOM 6016 N N . ALA A 1 42 ? -12.436 23.625 -32.098 1.00 0.34 42 ALA A N 5
ATOM 6017 C CA . ALA A 1 42 ? -12.855 23.441 -33.478 1.00 73.32 42 ALA A CA 5
ATOM 6018 C C . ALA A 1 42 ? -12.162 22.198 -34.056 1.00 41.11 42 ALA A C 5
ATOM 6019 O O . ALA A 1 42 ? -12.754 21.417 -34.804 1.00 21.41 42 ALA A O 5
ATOM 6026 N N . LEU A 1 43 ? -10.904 22.019 -33.683 1.00 53.45 43 LEU A N 5
ATOM 6027 C CA . LEU A 1 43 ? -10.118 20.872 -34.135 1.00 20.23 43 LEU A CA 5
ATOM 6028 C C . LEU A 1 43 ? -10.616 19.586 -33.470 1.00 21.30 43 LEU A C 5
ATOM 6029 O O . LEU A 1 43 ? -10.598 18.519 -34.074 1.00 44.01 43 LEU A O 5
ATOM 6045 N N . ALA A 1 44 ? -11.094 19.709 -32.237 1.00 3.44 44 ALA A N 5
ATOM 6046 C CA . ALA A 1 44 ? -11.634 18.571 -31.498 1.00 22.40 44 ALA A CA 5
ATOM 6047 C C . ALA A 1 44 ? -12.759 17.852 -32.256 1.00 62.22 44 ALA A C 5
ATOM 6048 O O . ALA A 1 44 ? -12.901 16.656 -32.185 1.00 44.12 44 ALA A O 5
ATOM 6055 N N . MET A 1 45 ? -13.528 18.598 -33.047 1.00 30.41 45 MET A N 5
ATOM 6056 C CA . MET A 1 45 ? -14.582 18.012 -33.858 1.00 0.41 45 MET A CA 5
ATOM 6057 C C . MET A 1 45 ? -14.021 17.058 -34.914 1.00 43.44 45 MET A C 5
ATOM 6058 O O . MET A 1 45 ? -14.656 16.069 -35.284 1.00 63.41 45 MET A O 5
ATOM 6072 N N . ARG A 1 46 ? -12.813 17.323 -35.394 1.00 2.21 46 ARG A N 5
ATOM 6073 C CA . ARG A 1 46 ? -12.178 16.438 -36.388 1.00 51.42 46 ARG A CA 5
ATOM 6074 C C . ARG A 1 46 ? -11.662 15.193 -35.696 1.00 62.51 46 ARG A C 5
ATOM 6075 O O . ARG A 1 46 ? -11.697 14.119 -36.274 1.00 5.52 46 ARG A O 5
ATOM 6096 N N . LEU A 1 47 ? -11.230 15.339 -34.450 1.00 72.43 47 LEU A N 5
ATOM 6097 C CA . LEU A 1 47 ? -10.783 14.200 -33.640 1.00 75.24 47 LEU A CA 5
ATOM 6098 C C . LEU A 1 47 ? -11.943 13.224 -33.476 1.00 42.44 47 LEU A C 5
ATOM 6099 O O . LEU A 1 47 ? -11.802 12.035 -33.701 1.00 54.33 47 LEU A O 5
ATOM 6115 N N . ILE A 1 48 ? -13.110 13.765 -33.124 1.00 32.21 48 ILE A N 5
ATOM 6116 C CA . ILE A 1 48 ? -14.321 12.970 -32.927 1.00 75.04 48 ILE A CA 5
ATOM 6117 C C . ILE A 1 48 ? -14.717 12.267 -34.221 1.00 73.34 48 ILE A C 5
ATOM 6118 O O . ILE A 1 48 ? -15.110 11.112 -34.198 1.00 64.01 48 ILE A O 5
ATOM 6134 N N . ALA A 1 49 ? -14.594 12.956 -35.349 1.00 52.22 49 ALA A N 5
ATOM 6135 C CA . ALA A 1 49 ? -14.906 12.344 -36.639 1.00 72.14 49 ALA A CA 5
ATOM 6136 C C . ALA A 1 49 ? -13.943 11.181 -36.959 1.00 32.31 49 ALA A C 5
ATOM 6137 O O . ALA A 1 49 ? -14.384 10.133 -37.414 1.00 1.14 49 ALA A O 5
ATOM 6144 N N . ARG A 1 50 ? -12.652 11.374 -36.711 1.00 12.40 50 ARG A N 5
ATOM 6145 C CA . ARG A 1 50 ? -11.661 10.349 -37.002 1.00 3.42 50 ARG A CA 5
ATOM 6146 C C . ARG A 1 50 ? -11.861 9.126 -36.122 1.00 4.30 50 ARG A C 5
ATOM 6147 O O . ARG A 1 50 ? -11.599 8.027 -36.549 1.00 30.02 50 ARG A O 5
ATOM 6168 N N . ILE A 1 51 ? -12.320 9.354 -34.902 1.00 24.11 51 ILE A N 5
ATOM 6169 C CA . ILE A 1 51 ? -12.500 8.314 -33.944 1.00 63.02 51 ILE A CA 5
ATOM 6170 C C . ILE A 1 51 ? -13.570 7.331 -34.431 1.00 14.05 51 ILE A C 5
ATOM 6171 O O . ILE A 1 51 ? -13.517 6.152 -34.141 1.00 10.31 51 ILE A O 5
ATOM 6187 N N . ARG A 1 52 ? -14.504 7.804 -35.246 1.00 75.54 52 ARG A N 5
ATOM 6188 C CA . ARG A 1 52 ? -15.599 6.940 -35.740 1.00 25.43 52 ARG A CA 5
ATOM 6189 C C . ARG A 1 52 ? -15.093 5.825 -36.630 1.00 22.52 52 ARG A C 5
ATOM 6190 O O . ARG A 1 52 ? -15.676 4.778 -36.729 1.00 42.54 52 ARG A O 5
ATOM 6211 N N . GLU A 1 53 ? -14.023 6.102 -37.342 1.00 3.31 53 GLU A N 5
ATOM 6212 C CA . GLU A 1 53 ? -13.469 5.169 -38.329 1.00 50.42 53 GLU A CA 5
ATOM 6213 C C . GLU A 1 53 ? -12.636 4.130 -37.608 1.00 61.03 53 GLU A C 5
ATOM 6214 O O . GLU A 1 53 ? -12.626 2.948 -37.967 1.00 45.24 53 GLU A O 5
ATOM 6226 N N . GLU A 1 54 ? -11.999 4.607 -36.536 1.00 34.14 54 GLU A N 5
ATOM 6227 C CA . GLU A 1 54 ? -11.046 3.751 -35.802 1.00 72.12 54 GLU A CA 5
ATOM 6228 C C . GLU A 1 54 ? -11.731 2.919 -34.706 1.00 72.22 54 GLU A C 5
ATOM 6229 O O . GLU A 1 54 ? -11.394 1.748 -34.548 1.00 21.34 54 GLU A O 5
ATOM 6241 N N . LEU A 1 55 ? -12.617 3.518 -33.895 1.00 21.10 55 LEU A N 5
ATOM 6242 C CA . LEU A 1 55 ? -13.209 2.804 -32.764 1.00 14.33 55 LEU A CA 5
ATOM 6243 C C . LEU A 1 55 ? -14.634 2.351 -33.094 1.00 64.23 55 LEU A C 5
ATOM 6244 O O . LEU A 1 55 ? -15.273 1.628 -32.331 1.00 11.20 55 LEU A O 5
ATOM 6260 N N . GLY A 1 56 ? -15.134 2.814 -34.242 1.00 25.43 56 GLY A N 5
ATOM 6261 C CA . GLY A 1 56 ? -16.484 2.450 -34.679 1.00 4.05 56 GLY A CA 5
ATOM 6262 C C . GLY A 1 56 ? -17.586 3.121 -33.887 1.00 72.24 56 GLY A C 5
ATOM 6263 O O . GLY A 1 56 ? -18.711 2.626 -33.849 1.00 21.55 56 GLY A O 5
ATOM 6267 N N . VAL A 1 57 ? -17.261 4.216 -33.218 1.00 52.25 57 VAL A N 5
ATOM 6268 C CA . VAL A 1 57 ? -18.211 4.893 -32.336 1.00 52.21 57 VAL A CA 5
ATOM 6269 C C . VAL A 1 57 ? -17.989 6.401 -32.371 1.00 42.52 57 VAL A C 5
ATOM 6270 O O . VAL A 1 57 ? -16.867 6.854 -32.553 1.00 3.25 57 VAL A O 5
ATOM 6283 N N . ASP A 1 58 ? -19.046 7.179 -32.180 1.00 4.11 58 ASP A N 5
ATOM 6284 C CA . ASP A 1 58 ? -18.919 8.625 -32.079 1.00 42.21 58 ASP A CA 5
ATOM 6285 C C . ASP A 1 58 ? -18.485 8.981 -30.662 1.00 51.53 58 ASP A C 5
ATOM 6286 O O . ASP A 1 58 ? -19.131 8.624 -29.688 1.00 12.32 58 ASP A O 5
ATOM 6295 N N . LEU A 1 59 ? -17.352 9.657 -30.547 1.00 72.34 59 LEU A N 5
ATOM 6296 C CA . LEU A 1 59 ? -16.815 9.991 -29.234 1.00 21.10 59 LEU A CA 5
ATOM 6297 C C . LEU A 1 59 ? -17.756 10.978 -28.523 1.00 21.01 59 LEU A C 5
ATOM 6298 O O . LEU A 1 59 ? -17.997 12.083 -29.034 1.00 51.11 59 LEU A O 5
ATOM 6314 N N . PRO A 1 60 ? -18.258 10.624 -27.326 1.00 20.53 60 PRO A N 5
ATOM 6315 C CA . PRO A 1 60 ? -19.103 11.586 -26.604 1.00 24.33 60 PRO A CA 5
ATOM 6316 C C . PRO A 1 60 ? -18.311 12.799 -26.142 1.00 55.31 60 PRO A C 5
ATOM 6317 O O . PRO A 1 60 ? -17.444 12.711 -25.270 1.00 1.50 60 PRO A O 5
ATOM 6328 N N . ILE A 1 61 ? -18.612 13.944 -26.737 1.00 13.15 61 ILE A N 5
ATOM 6329 C CA . ILE A 1 61 ? -17.873 15.183 -26.474 1.00 73.21 61 ILE A CA 5
ATOM 6330 C C . ILE A 1 61 ? -17.883 15.598 -24.995 1.00 12.44 61 ILE A C 5
ATOM 6331 O O . ILE A 1 61 ? -16.966 16.273 -24.533 1.00 30.41 61 ILE A O 5
ATOM 6347 N N . ARG A 1 62 ? -18.865 15.133 -24.227 1.00 20.52 62 ARG A N 5
ATOM 6348 C CA . ARG A 1 62 ? -18.873 15.388 -22.781 1.00 71.05 62 ARG A CA 5
ATOM 6349 C C . ARG A 1 62 ? -17.660 14.769 -22.125 1.00 10.23 62 ARG A C 5
ATOM 6350 O O . ARG A 1 62 ? -17.028 15.383 -21.286 1.00 34.45 62 ARG A O 5
ATOM 6371 N N . GLN A 1 63 ? -17.326 13.554 -22.517 1.00 34.44 63 GLN A N 5
ATOM 6372 C CA . GLN A 1 63 ? -16.207 12.847 -21.910 1.00 22.53 63 GLN A CA 5
ATOM 6373 C C . GLN A 1 63 ? -14.882 13.394 -22.450 1.00 64.51 63 GLN A C 5
ATOM 6374 O O . GLN A 1 63 ? -13.869 13.345 -21.773 1.00 73.03 63 GLN A O 5
ATOM 6388 N N . LEU A 1 64 ? -14.909 13.968 -23.648 1.00 43.31 64 LEU A N 5
ATOM 6389 C CA . LEU A 1 64 ? -13.724 14.650 -24.190 1.00 24.42 64 LEU A CA 5
ATOM 6390 C C . LEU A 1 64 ? -13.370 15.880 -23.349 1.00 73.32 64 LEU A C 5
ATOM 6391 O O . LEU A 1 64 ? -12.214 16.097 -23.003 1.00 4.42 64 LEU A O 5
ATOM 6407 N N . PHE A 1 65 ? -14.374 16.685 -23.033 1.00 74.03 65 PHE A N 5
ATOM 6408 C CA . PHE A 1 65 ? -14.162 17.901 -22.235 1.00 43.12 65 PHE A CA 5
ATOM 6409 C C . PHE A 1 65 ? -13.938 17.552 -20.763 1.00 44.10 65 PHE A C 5
ATOM 6410 O O . PHE A 1 65 ? -13.327 18.315 -20.024 1.00 23.24 65 PHE A O 5
ATOM 6427 N N . SER A 1 66 ? -14.406 16.380 -20.360 1.00 75.40 66 SER A N 5
ATOM 6428 C CA . SER A 1 66 ? -14.233 15.882 -18.990 1.00 40.25 66 SER A CA 5
ATOM 6429 C C . SER A 1 66 ? -12.753 15.685 -18.691 1.00 65.33 66 SER A C 5
ATOM 6430 O O . SER A 1 66 ? -12.295 15.909 -17.562 1.00 5.02 66 SER A O 5
ATOM 6438 N N . SER A 1 67 ? -11.996 15.284 -19.707 1.00 52.33 67 SER A N 5
ATOM 6439 C CA . SER A 1 67 ? -10.549 15.127 -19.584 1.00 63.22 67 SER A CA 5
ATOM 6440 C C . SER A 1 67 ? -9.921 15.184 -20.964 1.00 21.43 67 SER A C 5
ATOM 6441 O O . SER A 1 67 ? -9.928 14.187 -21.681 1.00 21.14 67 SER A O 5
ATOM 6449 N N . PRO A 1 68 ? -9.320 16.326 -21.347 1.00 75.03 68 PRO A N 5
ATOM 6450 C CA . PRO A 1 68 ? -8.703 16.463 -22.685 1.00 34.34 68 PRO A CA 5
ATOM 6451 C C . PRO A 1 68 ? -7.343 15.765 -22.810 1.00 24.35 68 PRO A C 5
ATOM 6452 O O . PRO A 1 68 ? -6.437 16.326 -23.390 1.00 14.52 68 PRO A O 5
ATOM 6463 N N . THR A 1 69 ? -7.207 14.560 -22.280 1.00 2.53 69 THR A N 5
ATOM 6464 C CA . THR A 1 69 ? -5.968 13.790 -22.394 1.00 71.11 69 THR A CA 5
ATOM 6465 C C . THR A 1 69 ? -6.372 12.456 -22.972 1.00 63.41 69 THR A C 5
ATOM 6466 O O . THR A 1 69 ? -7.505 12.031 -22.772 1.00 33.14 69 THR A O 5
ATOM 6477 N N . PRO A 1 70 ? -5.483 11.776 -23.712 1.00 72.22 70 PRO A N 5
ATOM 6478 C CA . PRO A 1 70 ? -6.015 10.568 -24.349 1.00 44.25 70 PRO A CA 5
ATOM 6479 C C . PRO A 1 70 ? -6.412 9.450 -23.371 1.00 20.34 70 PRO A C 5
ATOM 6480 O O . PRO A 1 70 ? -7.420 8.776 -23.588 1.00 4.44 70 PRO A O 5
ATOM 6491 N N . ALA A 1 71 ? -5.701 9.302 -22.255 1.00 4.31 71 ALA A N 5
ATOM 6492 C CA . ALA A 1 71 ? -6.098 8.314 -21.246 1.00 45.13 71 ALA A CA 5
ATOM 6493 C C . ALA A 1 71 ? -7.300 8.826 -20.456 1.00 52.34 71 ALA A C 5
ATOM 6494 O O . ALA A 1 71 ? -8.133 8.063 -19.974 1.00 30.40 71 ALA A O 5
ATOM 6501 N N . GLY A 1 72 ? -7.375 10.142 -20.323 1.00 63.51 72 GLY A N 5
ATOM 6502 C CA . GLY A 1 72 ? -8.466 10.759 -19.598 1.00 71.23 72 GLY A CA 5
ATOM 6503 C C . GLY A 1 72 ? -9.780 10.503 -20.292 1.00 10.20 72 GLY A C 5
ATOM 6504 O O . GLY A 1 72 ? -10.752 10.117 -19.669 1.00 15.43 72 GLY A O 5
ATOM 6508 N N . VAL A 1 73 ? -9.782 10.643 -21.606 1.00 71.11 73 VAL A N 5
ATOM 6509 C CA . VAL A 1 73 ? -10.966 10.354 -22.410 1.00 21.13 73 VAL A CA 5
ATOM 6510 C C . VAL A 1 73 ? -11.353 8.899 -22.259 1.00 41.43 73 VAL A C 5
ATOM 6511 O O . VAL A 1 73 ? -12.530 8.589 -21.897 1.00 12.31 73 VAL A O 5
ATOM 6524 N N . ALA A 1 74 ? -10.402 7.971 -22.375 1.00 62.54 74 ALA A N 5
ATOM 6525 C CA . ALA A 1 74 ? -10.617 6.531 -22.200 1.00 3.43 74 ALA A CA 5
ATOM 6526 C C . ALA A 1 74 ? -11.236 6.179 -20.833 1.00 11.20 74 ALA A C 5
ATOM 6527 O O . ALA A 1 74 ? -12.224 5.467 -20.762 1.00 75.42 74 ALA A O 5
ATOM 6534 N N . ARG A 1 75 ? -10.691 6.669 -19.729 1.00 32.53 75 ARG A N 5
ATOM 6535 C CA . ARG A 1 75 ? -11.240 6.304 -18.406 1.00 13.41 75 ARG A CA 5
ATOM 6536 C C . ARG A 1 75 ? -12.637 6.897 -18.238 1.00 73.45 75 ARG A C 5
ATOM 6537 O O . ARG A 1 75 ? -13.465 6.319 -17.523 1.00 1.14 75 ARG A O 5
ATOM 6558 N N . ALA A 1 76 ? -12.878 8.072 -18.802 1.00 4.44 76 ALA A N 5
ATOM 6559 C CA . ALA A 1 76 ? -14.155 8.715 -18.629 1.00 2.41 76 ALA A CA 5
ATOM 6560 C C . ALA A 1 76 ? -15.258 8.008 -19.375 1.00 13.23 76 ALA A C 5
ATOM 6561 O O . ALA A 1 76 ? -16.363 7.828 -18.867 1.00 5.04 76 ALA A O 5
ATOM 6568 N N . LEU A 1 77 ? -14.961 7.593 -20.590 1.00 73.15 77 LEU A N 5
ATOM 6569 C CA . LEU A 1 77 ? -15.951 6.901 -21.411 1.00 51.10 77 LEU A CA 5
ATOM 6570 C C . LEU A 1 77 ? -16.113 5.453 -20.995 1.00 71.31 77 LEU A C 5
ATOM 6571 O O . LEU A 1 77 ? -17.141 4.852 -21.273 1.00 32.25 77 LEU A O 5
ATOM 6587 N N . ALA A 1 78 ? -15.100 4.887 -20.362 1.00 14.50 78 ALA A N 5
ATOM 6588 C CA . ALA A 1 78 ? -15.129 3.479 -19.945 1.00 52.12 78 ALA A CA 5
ATOM 6589 C C . ALA A 1 78 ? -16.347 3.128 -19.078 1.00 42.14 78 ALA A C 5
ATOM 6590 O O . ALA A 1 78 ? -16.833 2.002 -19.112 1.00 61.34 78 ALA A O 5
ATOM 6597 N N . ALA A 1 79 ? -16.882 4.102 -18.362 1.00 13.43 79 ALA A N 5
ATOM 6598 C CA . ALA A 1 79 ? -18.088 3.886 -17.567 1.00 62.03 79 ALA A CA 5
ATOM 6599 C C . ALA A 1 79 ? -19.291 3.484 -18.458 1.00 65.44 79 ALA A C 5
ATOM 6600 O O . ALA A 1 79 ? -20.169 2.740 -18.030 1.00 1.14 79 ALA A O 5
ATOM 6607 N N . LYS A 1 80 ? -19.297 3.939 -19.707 1.00 13.41 80 LYS A N 5
ATOM 6608 C CA . LYS A 1 80 ? -20.377 3.616 -20.657 1.00 62.11 80 LYS A CA 5
ATOM 6609 C C . LYS A 1 80 ? -20.300 2.177 -21.137 1.00 72.21 80 LYS A C 5
ATOM 6610 O O . LYS A 1 80 ? -21.263 1.650 -21.663 1.00 11.22 80 LYS A O 5
ATOM 6629 N N . SER A 1 81 ? -19.144 1.556 -20.964 1.00 65.50 81 SER A N 5
ATOM 6630 C CA . SER A 1 81 ? -18.927 0.179 -21.416 1.00 73.14 81 SER A CA 5
ATOM 6631 C C . SER A 1 81 ? -19.565 -0.810 -20.442 1.00 42.25 81 SER A C 5
ATOM 6632 O O . SER A 1 81 ? -19.595 -2.011 -20.698 1.00 1.31 81 SER A O 5
ATOM 6640 N N . ALA A 1 82 ? -20.046 -0.284 -19.314 1.00 42.03 82 ALA A N 5
ATOM 6641 C CA . ALA A 1 82 ? -20.688 -1.068 -18.247 1.00 24.44 82 ALA A CA 5
ATOM 6642 C C . ALA A 1 82 ? -19.761 -2.152 -17.677 1.00 42.43 82 ALA A C 5
ATOM 6643 O O . ALA A 1 82 ? -20.201 -3.078 -17.009 1.00 52.40 82 ALA A O 5
ATOM 6650 N N . SER A 1 83 ? -18.467 -1.984 -17.905 1.00 44.55 83 SER A N 5
ATOM 6651 C CA . SER A 1 83 ? -17.433 -2.920 -17.464 1.00 71.41 83 SER A CA 5
ATOM 6652 C C . SER A 1 83 ? -17.075 -2.735 -15.987 1.00 2.02 83 SER A C 5
ATOM 6653 O O . SER A 1 83 ? -15.946 -3.007 -15.584 1.00 60.33 83 SER A O 5
ATOM 6661 N N . TRP A 1 84 ? -18.018 -2.193 -15.218 1.00 20.23 84 TRP A N 5
ATOM 6662 C CA . TRP A 1 84 ? -17.842 -1.873 -13.791 1.00 3.45 84 TRP A CA 5
ATOM 6663 C C . TRP A 1 84 ? -16.679 -0.901 -13.558 1.00 70.40 84 TRP A C 5
ATOM 6664 O O . TRP A 1 84 ? -16.140 -0.801 -12.460 1.00 31.22 84 TRP A O 5
ATOM 6685 N N . SER A 1 85 ? -16.317 -0.160 -14.593 1.00 32.40 85 SER A N 5
ATOM 6686 C CA . SER A 1 85 ? -15.261 0.828 -14.488 1.00 2.10 85 SER A CA 5
ATOM 6687 C C . SER A 1 85 ? -15.783 2.041 -13.726 1.00 44.34 85 SER A C 5
ATOM 6688 O O . SER A 1 85 ? -16.913 2.484 -13.941 1.00 3.13 85 SER A O 5
ATOM 6696 N N . HIS A 1 86 ? -14.966 2.565 -12.824 1.00 72.54 86 HIS A N 5
ATOM 6697 C CA . HIS A 1 86 ? -15.359 3.714 -12.013 1.00 30.14 86 HIS A CA 5
ATOM 6698 C C . HIS A 1 86 ? -15.350 5.003 -12.844 1.00 72.11 86 HIS A C 5
ATOM 6699 O O . HIS A 1 86 ? -14.351 5.315 -13.494 1.00 13.20 86 HIS A O 5
ATOM 6713 N N . PRO A 1 87 ? -16.448 5.784 -12.806 1.00 74.34 87 PRO A N 5
ATOM 6714 C CA . PRO A 1 87 ? -16.396 7.073 -13.503 1.00 35.04 87 PRO A CA 5
ATOM 6715 C C . PRO A 1 87 ? -15.568 8.087 -12.708 1.00 3.21 87 PRO A C 5
ATOM 6716 O O . PRO A 1 87 ? -15.188 7.821 -11.562 1.00 13.04 87 PRO A O 5
ATOM 6727 N N . GLN A 1 88 ? -15.357 9.266 -13.271 1.00 11.11 88 GLN A N 5
ATOM 6728 C CA . GLN A 1 88 ? -14.684 10.344 -12.556 1.00 74.12 88 GLN A CA 5
ATOM 6729 C C . GLN A 1 88 ? -15.657 11.502 -12.393 1.00 33.44 88 GLN A C 5
ATOM 6730 O O . GLN A 1 88 ? -16.699 11.545 -13.049 1.00 23.14 88 GLN A O 5
ATOM 6744 N N . PHE A 1 89 ? -15.308 12.440 -11.529 1.00 1.44 89 PHE A N 5
ATOM 6745 C CA . PHE A 1 89 ? -16.112 13.643 -11.354 1.00 65.13 89 PHE A CA 5
ATOM 6746 C C . PHE A 1 89 ? -15.913 14.541 -12.574 1.00 1.32 89 PHE A C 5
ATOM 6747 O O . PHE A 1 89 ? -14.766 14.808 -12.963 1.00 5.44 89 PHE A O 5
ATOM 6764 N N . GLU A 1 90 ? -17.002 15.039 -13.139 1.00 2.42 90 GLU A N 5
ATOM 6765 C CA . GLU A 1 90 ? -16.932 16.003 -14.213 1.00 15.14 90 GLU A CA 5
ATOM 6766 C C . GLU A 1 90 ? -18.032 17.023 -13.980 1.00 74.52 90 GLU A C 5
ATOM 6767 O O . GLU A 1 90 ? -19.086 16.709 -13.432 1.00 61.41 90 GLU A O 5
ATOM 6779 N N . LYS A 1 91 ? -17.788 18.258 -14.390 1.00 33.51 91 LYS A N 5
ATOM 6780 C CA . LYS A 1 91 ? -18.740 19.338 -14.259 1.00 22.11 91 LYS A CA 5
ATOM 6781 C C . LYS A 1 91 ? -19.420 19.588 -15.584 1.00 41.41 91 LYS A C 5
ATOM 6782 O O . LYS A 1 91 ? -18.701 19.570 -16.600 1.00 52.42 91 LYS A O 5
ATOM 6801 N N . GLY A 1 1 ? 7.504 3.602 -1.706 1.00 44.15 1 GLY A N 6
ATOM 6802 C CA . GLY A 1 1 ? 7.738 4.367 -2.965 1.00 63.13 1 GLY A CA 6
ATOM 6803 C C . GLY A 1 1 ? 6.531 4.307 -3.877 1.00 44.14 1 GLY A C 6
ATOM 6804 O O . GLY A 1 1 ? 5.615 3.556 -3.603 1.00 64.11 1 GLY A O 6
ATOM 6808 N N . ALA A 1 2 ? 6.535 5.079 -4.957 1.00 52.12 2 ALA A N 6
ATOM 6809 C CA . ALA A 1 2 ? 5.450 5.057 -5.926 1.00 11.33 2 ALA A CA 6
ATOM 6810 C C . ALA A 1 2 ? 5.630 3.842 -6.843 1.00 72.41 2 ALA A C 6
ATOM 6811 O O . ALA A 1 2 ? 6.745 3.371 -7.045 1.00 3.41 2 ALA A O 6
ATOM 6818 N N . MET A 1 3 ? 4.532 3.353 -7.385 1.00 72.21 3 MET A N 6
ATOM 6819 C CA . MET A 1 3 ? 4.528 2.201 -8.301 1.00 32.15 3 MET A CA 6
ATOM 6820 C C . MET A 1 3 ? 4.970 2.592 -9.714 1.00 73.22 3 MET A C 6
ATOM 6821 O O . MET A 1 3 ? 4.881 3.769 -10.099 1.00 43.03 3 MET A O 6
ATOM 6835 N N . ALA A 1 4 ? 5.467 1.622 -10.468 1.00 54.01 4 ALA A N 6
ATOM 6836 C CA . ALA A 1 4 ? 5.884 1.838 -11.852 1.00 3.31 4 ALA A CA 6
ATOM 6837 C C . ALA A 1 4 ? 4.668 1.964 -12.776 1.00 11.31 4 ALA A C 6
ATOM 6838 O O . ALA A 1 4 ? 3.583 1.516 -12.434 1.00 62.50 4 ALA A O 6
ATOM 6845 N N . LYS A 1 5 ? 4.872 2.562 -13.944 1.00 0.24 5 LYS A N 6
ATOM 6846 C CA . LYS A 1 5 ? 3.796 2.721 -14.912 1.00 53.13 5 LYS A CA 6
ATOM 6847 C C . LYS A 1 5 ? 3.660 1.459 -15.727 1.00 62.14 5 LYS A C 6
ATOM 6848 O O . LYS A 1 5 ? 4.663 0.908 -16.195 1.00 23.25 5 LYS A O 6
ATOM 6867 N N . ALA A 1 6 ? 2.433 0.980 -15.897 1.00 42.23 6 ALA A N 6
ATOM 6868 C CA . ALA A 1 6 ? 2.214 -0.225 -16.696 1.00 1.21 6 ALA A CA 6
ATOM 6869 C C . ALA A 1 6 ? 2.272 0.117 -18.209 1.00 35.35 6 ALA A C 6
ATOM 6870 O O . ALA A 1 6 ? 2.062 1.273 -18.580 1.00 74.11 6 ALA A O 6
ATOM 6877 N N . PRO A 1 7 ? 2.522 -0.876 -19.089 1.00 22.11 7 PRO A N 6
ATOM 6878 C CA . PRO A 1 7 ? 2.528 -0.563 -20.505 1.00 72.12 7 PRO A CA 6
ATOM 6879 C C . PRO A 1 7 ? 1.093 -0.308 -20.999 1.00 1.41 7 PRO A C 6
ATOM 6880 O O . PRO A 1 7 ? 0.091 -0.575 -20.291 1.00 65.24 7 PRO A O 6
ATOM 6891 N N . GLU A 1 8 ? 0.993 0.306 -22.163 1.00 33.45 8 GLU A N 6
ATOM 6892 C CA . GLU A 1 8 ? -0.292 0.750 -22.720 1.00 35.54 8 GLU A CA 6
ATOM 6893 C C . GLU A 1 8 ? -1.103 -0.343 -23.387 1.00 61.11 8 GLU A C 6
ATOM 6894 O O . GLU A 1 8 ? -0.582 -1.354 -23.829 1.00 55.41 8 GLU A O 6
ATOM 6906 N N . SER A 1 9 ? -2.396 -0.106 -23.474 1.00 70.43 9 SER A N 6
ATOM 6907 C CA . SER A 1 9 ? -3.319 -1.035 -24.101 1.00 32.30 9 SER A CA 6
ATOM 6908 C C . SER A 1 9 ? -3.512 -0.686 -25.583 1.00 35.53 9 SER A C 6
ATOM 6909 O O . SER A 1 9 ? -2.961 0.291 -26.084 1.00 74.01 9 SER A O 6
ATOM 6917 N N . ALA A 1 10 ? -4.288 -1.499 -26.290 1.00 25.21 10 ALA A N 6
ATOM 6918 C CA . ALA A 1 10 ? -4.513 -1.308 -27.718 1.00 55.42 10 ALA A CA 6
ATOM 6919 C C . ALA A 1 10 ? -5.221 0.029 -28.050 1.00 74.40 10 ALA A C 6
ATOM 6920 O O . ALA A 1 10 ? -5.004 0.610 -29.107 1.00 43.34 10 ALA A O 6
ATOM 6927 N N . THR A 1 11 ? -6.091 0.491 -27.164 1.00 12.04 11 THR A N 6
ATOM 6928 C CA . THR A 1 11 ? -6.882 1.703 -27.416 1.00 64.13 11 THR A CA 6
ATOM 6929 C C . THR A 1 11 ? -5.987 2.931 -27.542 1.00 64.01 11 THR A C 6
ATOM 6930 O O . THR A 1 11 ? -6.170 3.768 -28.413 1.00 3.12 11 THR A O 6
ATOM 6941 N N . GLU A 1 12 ? -4.966 2.985 -26.697 1.00 42.54 12 GLU A N 6
ATOM 6942 C CA . GLU A 1 12 ? -4.004 4.071 -26.704 1.00 0.23 12 GLU A CA 6
ATOM 6943 C C . GLU A 1 12 ? -3.331 4.202 -28.064 1.00 15.41 12 GLU A C 6
ATOM 6944 O O . GLU A 1 12 ? -3.104 5.305 -28.533 1.00 13.41 12 GLU A O 6
ATOM 6956 N N . LYS A 1 13 ? -3.034 3.079 -28.695 1.00 21.40 13 LYS A N 6
ATOM 6957 C CA . LYS A 1 13 ? -2.332 3.075 -29.993 1.00 51.44 13 LYS A CA 6
ATOM 6958 C C . LYS A 1 13 ? -3.186 3.711 -31.096 1.00 22.00 13 LYS A C 6
ATOM 6959 O O . LYS A 1 13 ? -2.668 4.429 -31.944 1.00 12.12 13 LYS A O 6
ATOM 6978 N N . VAL A 1 14 ? -4.484 3.450 -31.081 1.00 24.13 14 VAL A N 6
ATOM 6979 C CA . VAL A 1 14 ? -5.387 4.015 -32.083 1.00 3.22 14 VAL A CA 6
ATOM 6980 C C . VAL A 1 14 ? -5.487 5.508 -31.842 1.00 23.41 14 VAL A C 6
ATOM 6981 O O . VAL A 1 14 ? -5.396 6.305 -32.780 1.00 13.33 14 VAL A O 6
ATOM 6994 N N . LEU A 1 15 ? -5.607 5.888 -30.571 1.00 14.31 15 LEU A N 6
ATOM 6995 C CA . LEU A 1 15 ? -5.706 7.298 -30.191 1.00 24.41 15 LEU A CA 6
ATOM 6996 C C . LEU A 1 15 ? -4.436 8.046 -30.573 1.00 24.45 15 LEU A C 6
ATOM 6997 O O . LEU A 1 15 ? -4.495 9.161 -31.064 1.00 31.24 15 LEU A O 6
ATOM 7013 N N . CYS A 1 16 ? -3.290 7.416 -30.378 1.00 63.11 16 CYS A N 6
ATOM 7014 C CA . CYS A 1 16 ? -2.020 8.018 -30.781 1.00 71.13 16 CYS A CA 6
ATOM 7015 C C . CYS A 1 16 ? -1.984 8.327 -32.301 1.00 62.23 16 CYS A C 6
ATOM 7016 O O . CYS A 1 16 ? -1.550 9.383 -32.707 1.00 41.42 16 CYS A O 6
ATOM 7024 N N . ALA A 1 17 ? -2.426 7.390 -33.129 1.00 3.31 17 ALA A N 6
ATOM 7025 C CA . ALA A 1 17 ? -2.422 7.624 -34.564 1.00 72.10 17 ALA A CA 6
ATOM 7026 C C . ALA A 1 17 ? -3.397 8.718 -34.946 1.00 72.43 17 ALA A C 6
ATOM 7027 O O . ALA A 1 17 ? -3.116 9.560 -35.812 1.00 64.32 17 ALA A O 6
ATOM 7034 N N . LEU A 1 18 ? -4.547 8.735 -34.286 1.00 62.25 18 LEU A N 6
ATOM 7035 C CA . LEU A 1 18 ? -5.552 9.759 -34.563 1.00 53.41 18 LEU A CA 6
ATOM 7036 C C . LEU A 1 18 ? -5.074 11.158 -34.140 1.00 61.22 18 LEU A C 6
ATOM 7037 O O . LEU A 1 18 ? -5.359 12.147 -34.786 1.00 22.44 18 LEU A O 6
ATOM 7053 N N . TYR A 1 19 ? -4.267 11.224 -33.084 1.00 42.24 19 TYR A N 6
ATOM 7054 C CA . TYR A 1 19 ? -3.676 12.501 -32.693 1.00 12.42 19 TYR A CA 6
ATOM 7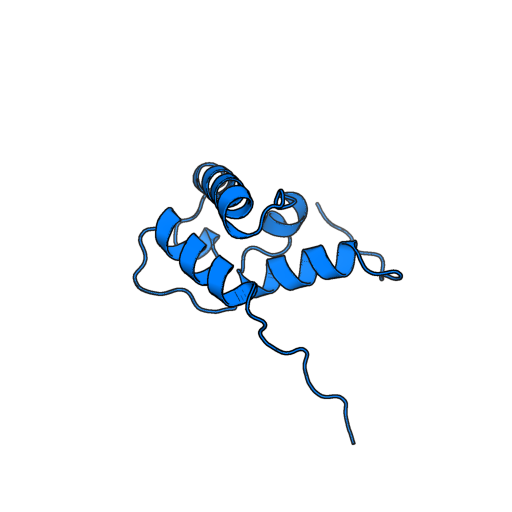055 C C . TYR A 1 19 ? -2.785 13.011 -33.838 1.00 53.10 19 TYR A C 6
ATOM 7056 O O . TYR A 1 19 ? -2.828 14.192 -34.175 1.00 3.42 19 TYR A O 6
ATOM 7074 N N . ALA A 1 20 ? -1.995 12.121 -34.445 1.00 53.10 20 ALA A N 6
ATOM 7075 C CA . ALA A 1 20 ? -1.064 12.524 -35.477 1.00 24.21 20 ALA A CA 6
ATOM 7076 C C . ALA A 1 20 ? -1.749 13.097 -36.720 1.00 73.42 20 ALA A C 6
ATOM 7077 O O . ALA A 1 20 ? -1.295 14.073 -37.294 1.00 34.31 20 ALA A O 6
ATOM 7084 N N . GLU A 1 21 ? -2.818 12.475 -37.163 1.00 12.33 21 GLU A N 6
ATOM 7085 C CA . GLU A 1 21 ? -3.507 12.937 -38.365 1.00 62.10 21 GLU A CA 6
ATOM 7086 C C . GLU A 1 21 ? -4.248 14.269 -38.148 1.00 44.42 21 GLU A C 6
ATOM 7087 O O . GLU A 1 21 ? -4.458 15.044 -39.083 1.00 64.02 21 GLU A O 6
ATOM 7099 N N . ILE A 1 22 ? -4.607 14.527 -36.908 1.00 40.41 22 ILE A N 6
ATOM 7100 C CA . ILE A 1 22 ? -5.305 15.744 -36.557 1.00 52.14 22 ILE A CA 6
ATOM 7101 C C . ILE A 1 22 ? -4.391 16.920 -36.273 1.00 33.43 22 ILE A C 6
ATOM 7102 O O . ILE A 1 22 ? -4.667 18.042 -36.671 1.00 1.13 22 ILE A O 6
ATOM 7118 N N . LEU A 1 23 ? -3.297 16.651 -35.582 1.00 32.33 23 LEU A N 6
ATOM 7119 C CA . LEU A 1 23 ? -2.358 17.688 -35.170 1.00 3.32 23 LEU A CA 6
ATOM 7120 C C . LEU A 1 23 ? -1.291 17.933 -36.238 1.00 65.04 23 LEU A C 6
ATOM 7121 O O . LEU A 1 23 ? -0.663 18.984 -36.263 1.00 3.41 23 LEU A O 6
ATOM 7137 N N . GLY A 1 24 ? -1.111 16.969 -37.137 1.00 50.04 24 GLY A N 6
ATOM 7138 C CA . GLY A 1 24 ? -0.148 17.099 -38.226 1.00 32.40 24 GLY A CA 6
ATOM 7139 C C . GLY A 1 24 ? 1.282 16.891 -37.797 1.00 20.33 24 GLY A C 6
ATOM 7140 O O . GLY A 1 24 ? 2.207 17.409 -38.438 1.00 11.51 24 GLY A O 6
ATOM 7144 N N . VAL A 1 25 ? 1.488 16.170 -36.702 1.00 24.15 25 VAL A N 6
ATOM 7145 C CA . VAL A 1 25 ? 2.838 15.993 -36.156 1.00 63.21 25 VAL A CA 6
ATOM 7146 C C . VAL A 1 25 ? 3.457 14.658 -36.584 1.00 43.42 25 VAL A C 6
ATOM 7147 O O . VAL A 1 25 ? 2.756 13.716 -36.974 1.00 51.43 25 VAL A O 6
ATOM 7160 N N . GLU A 1 26 ? 4.779 14.614 -36.542 1.00 32.23 26 GLU A N 6
ATOM 7161 C CA . GLU A 1 26 ? 5.540 13.465 -37.023 1.00 64.34 26 GLU A CA 6
ATOM 7162 C C . GLU A 1 26 ? 5.292 12.206 -36.197 1.00 73.14 26 GLU A C 6
ATOM 7163 O O . GLU A 1 26 ? 5.209 11.087 -36.725 1.00 11.42 26 GLU A O 6
ATOM 7175 N N . ARG A 1 27 ? 5.223 12.392 -34.891 1.00 3.44 27 ARG A N 6
ATOM 7176 C CA . ARG A 1 27 ? 5.052 11.283 -33.941 1.00 34.21 27 ARG A CA 6
ATOM 7177 C C . ARG A 1 27 ? 4.188 11.736 -32.786 1.00 74.32 27 ARG A C 6
ATOM 7178 O O . ARG A 1 27 ? 4.065 12.935 -32.549 1.00 34.44 27 ARG A O 6
ATOM 7199 N N . VAL A 1 28 ? 3.607 10.752 -32.072 1.00 54.44 28 VAL A N 6
ATOM 7200 C CA . VAL A 1 28 ? 2.810 11.022 -30.894 1.00 21.33 28 VAL A CA 6
ATOM 7201 C C . VAL A 1 28 ? 3.235 10.048 -29.811 1.00 52.32 28 VAL A C 6
ATOM 7202 O O . VAL A 1 28 ? 3.249 8.827 -30.013 1.00 71.22 28 VAL A O 6
ATOM 7215 N N . GLY A 1 29 ? 3.600 10.579 -28.663 1.00 3.22 29 GLY A N 6
ATOM 7216 C CA . GLY A 1 29 ? 3.957 9.765 -27.527 1.00 65.24 29 GLY A CA 6
ATOM 7217 C C . GLY A 1 29 ? 2.717 9.468 -26.722 1.00 25.14 29 GLY A C 6
ATOM 7218 O O . GLY A 1 29 ? 1.712 10.169 -26.815 1.00 14.12 29 GLY A O 6
ATOM 7222 N N . VAL A 1 30 ? 2.769 8.445 -25.875 1.00 73.33 30 VAL A N 6
ATOM 7223 C CA . VAL A 1 30 ? 1.589 8.068 -25.071 1.00 44.20 30 VAL A CA 6
ATOM 7224 C C . VAL A 1 30 ? 1.231 9.138 -24.042 1.00 21.31 30 VAL A C 6
ATOM 7225 O O . VAL A 1 30 ? 0.137 9.139 -23.488 1.00 54.34 30 VAL A O 6
ATOM 7238 N N . ASP A 1 31 ? 2.158 10.044 -23.795 1.00 32.43 31 ASP A N 6
ATOM 7239 C CA . ASP A 1 31 ? 1.951 11.096 -22.804 1.00 62.45 31 ASP A CA 6
ATOM 7240 C C . ASP A 1 31 ? 2.002 12.486 -23.444 1.00 63.33 31 ASP A C 6
ATOM 7241 O O . ASP A 1 31 ? 2.212 13.489 -22.769 1.00 44.34 31 ASP A O 6
ATOM 7250 N N . ASP A 1 32 ? 1.834 12.545 -24.760 1.00 3.13 32 ASP A N 6
ATOM 7251 C CA . ASP A 1 32 ? 1.969 13.830 -25.463 1.00 71.41 32 ASP A CA 6
ATOM 7252 C C . ASP A 1 32 ? 0.738 14.684 -25.226 1.00 10.20 32 ASP A C 6
ATOM 7253 O O . ASP A 1 32 ? -0.389 14.180 -25.245 1.00 70.13 32 ASP A O 6
ATOM 7262 N N . ALA A 1 33 ? 0.955 15.966 -24.966 1.00 64.45 33 ALA A N 6
ATOM 7263 C CA . ALA A 1 33 ? -0.137 16.883 -24.677 1.00 3.13 33 ALA A CA 6
ATOM 7264 C C . ALA A 1 33 ? -0.756 17.406 -25.965 1.00 20.40 33 ALA A C 6
ATOM 7265 O O . ALA A 1 33 ? -0.114 18.136 -26.711 1.00 14.11 33 ALA A O 6
ATOM 7272 N N . PHE A 1 34 ? -2.015 17.073 -26.176 1.00 33.40 34 PHE A N 6
ATOM 7273 C CA . PHE A 1 34 ? -2.735 17.485 -27.378 1.00 4.41 34 PHE A CA 6
ATOM 7274 C C . PHE A 1 34 ? -2.621 18.990 -27.639 1.00 14.14 34 PHE A C 6
ATOM 7275 O O . PHE A 1 34 ? -2.448 19.405 -28.768 1.00 14.05 34 PHE A O 6
ATOM 7292 N N . HIS A 1 35 ? -2.714 19.813 -26.605 1.00 33.41 35 HIS A N 6
ATOM 7293 C CA . HIS A 1 35 ? -2.690 21.271 -26.782 1.00 71.31 35 HIS A CA 6
ATOM 7294 C C . HIS A 1 35 ? -1.295 21.818 -27.107 1.00 73.25 35 HIS A C 6
ATOM 7295 O O . HIS A 1 35 ? -1.179 22.849 -27.760 1.00 14.15 35 HIS A O 6
ATOM 7309 N N . ASP A 1 36 ? -0.242 21.149 -26.656 1.00 43.53 36 ASP A N 6
ATOM 7310 C CA . ASP A 1 36 ? 1.134 21.648 -26.847 1.00 55.35 36 ASP A CA 6
ATOM 7311 C C . ASP A 1 36 ? 1.541 21.406 -28.292 1.00 31.10 36 ASP A C 6
ATOM 7312 O O . ASP A 1 36 ? 2.196 22.211 -28.917 1.00 63.40 36 ASP A O 6
ATOM 7321 N N . LEU A 1 37 ? 1.055 20.298 -28.827 1.00 11.23 37 LEU A N 6
ATOM 7322 C CA . LEU A 1 37 ? 1.290 19.883 -30.201 1.00 21.15 37 LEU A CA 6
ATOM 7323 C C . LEU A 1 37 ? 0.446 20.691 -31.216 1.00 71.51 37 LEU A C 6
ATOM 7324 O O . LEU A 1 37 ? 0.136 20.222 -32.304 1.00 55.12 37 LEU A O 6
ATOM 7340 N N . GLY A 1 38 ? 0.044 21.898 -30.836 1.00 65.14 38 GLY A N 6
ATOM 7341 C CA . GLY A 1 38 ? -0.723 22.752 -31.722 1.00 2.40 38 GLY A CA 6
ATOM 7342 C C . GLY A 1 38 ? -2.228 22.529 -31.629 1.00 41.41 38 GLY A C 6
ATOM 7343 O O . GLY A 1 38 ? -3.003 22.949 -32.491 1.00 25.41 38 GLY A O 6
ATOM 7347 N N . GLY A 1 39 ? -2.656 21.861 -30.569 1.00 52.51 39 GLY A N 6
ATOM 7348 C CA . GLY A 1 39 ? -4.066 21.562 -30.396 1.00 45.33 39 GLY A CA 6
ATOM 7349 C C . GLY A 1 39 ? -4.949 22.776 -30.211 1.00 2.24 39 GLY A C 6
ATOM 7350 O O . GLY A 1 39 ? -4.540 23.821 -29.718 1.00 74.51 39 GLY A O 6
ATOM 7354 N N . SER A 1 40 ? -6.203 22.628 -30.638 1.00 60.22 40 SER A N 6
ATOM 7355 C CA . SER A 1 40 ? -7.194 23.696 -30.566 1.00 3.53 40 SER A CA 6
ATOM 7356 C C . SER A 1 40 ? -8.537 23.077 -30.238 1.00 72.21 40 SER A C 6
ATOM 7357 O O . SER A 1 40 ? -8.730 21.901 -30.486 1.00 24.11 40 SER A O 6
ATOM 7365 N N . SER A 1 41 ? -9.481 23.865 -29.725 1.00 44.51 41 SER A N 6
ATOM 7366 C CA . SER A 1 41 ? -10.812 23.331 -29.413 1.00 14.13 41 SER A CA 6
ATOM 7367 C C . SER A 1 41 ? -11.472 22.785 -30.682 1.00 34.33 41 SER A C 6
ATOM 7368 O O . SER A 1 41 ? -12.153 21.768 -30.666 1.00 3.02 41 SER A O 6
ATOM 7376 N N . ALA A 1 42 ? -11.233 23.447 -31.807 1.00 51.04 42 ALA A N 6
ATOM 7377 C CA . ALA A 1 42 ? -11.765 22.991 -33.084 1.00 43.21 42 ALA A CA 6
ATOM 7378 C C . ALA A 1 42 ? -11.170 21.643 -33.499 1.00 64.53 42 ALA A C 6
ATOM 7379 O O . ALA A 1 42 ? -11.870 20.783 -34.041 1.00 54.24 42 ALA A O 6
ATOM 7386 N N . LEU A 1 43 ? -9.883 21.451 -33.241 1.00 24.33 43 LEU A N 6
ATOM 7387 C CA . LEU A 1 43 ? -9.219 20.208 -33.589 1.00 42.51 43 LEU A CA 6
ATOM 7388 C C . LEU A 1 43 ? -9.653 19.090 -32.660 1.00 23.13 43 LEU A C 6
ATOM 7389 O O . LEU A 1 43 ? -9.746 17.953 -33.079 1.00 5.03 43 LEU A O 6
ATOM 7405 N N . ALA A 1 44 ? -9.991 19.429 -31.424 1.00 43.44 44 ALA A N 6
ATOM 7406 C CA . ALA A 1 44 ? -10.512 18.441 -30.492 1.00 20.31 44 ALA A CA 6
ATOM 7407 C C . ALA A 1 44 ? -11.845 17.886 -31.015 1.00 15.54 44 ALA A C 6
ATOM 7408 O O . ALA A 1 44 ? -12.084 16.703 -30.999 1.00 44.24 44 ALA A O 6
ATOM 7415 N N . MET A 1 45 ? -12.688 18.754 -31.541 1.00 3.22 45 MET A N 6
ATOM 7416 C CA . MET A 1 45 ? -13.955 18.322 -32.112 1.00 44.14 45 MET A CA 6
ATOM 7417 C C . MET A 1 45 ? -13.723 17.412 -33.335 1.00 21.30 45 MET A C 6
ATOM 7418 O O . MET A 1 45 ? -14.453 16.431 -33.558 1.00 31.44 45 MET A O 6
ATOM 7432 N N . ARG A 1 46 ? -12.696 17.719 -34.110 1.00 22.50 46 ARG A N 6
ATOM 7433 C CA . ARG A 1 46 ? -12.319 16.897 -35.262 1.00 21.21 46 ARG A CA 6
ATOM 7434 C C . ARG A 1 46 ? -11.808 15.541 -34.840 1.00 62.11 46 ARG A C 6
ATOM 7435 O O . ARG A 1 46 ? -12.126 14.541 -35.442 1.00 23.12 46 ARG A O 6
ATOM 7456 N N . LEU A 1 47 ? -11.004 15.515 -33.794 1.00 73.30 47 LEU A N 6
ATOM 7457 C CA . LEU A 1 47 ? -10.457 14.258 -33.256 1.00 41.41 47 LEU A CA 6
ATOM 7458 C C . LEU A 1 47 ? -11.592 13.329 -32.827 1.00 40.53 47 LEU A C 6
ATOM 7459 O O . LEU A 1 47 ? -11.594 12.157 -33.136 1.00 40.34 47 LEU A O 6
ATOM 7475 N N . ILE A 1 48 ? -12.574 13.875 -32.122 1.00 0.21 48 ILE A N 6
ATOM 7476 C CA . ILE A 1 48 ? -13.718 13.096 -31.661 1.00 74.24 48 ILE A CA 6
ATOM 7477 C C . ILE A 1 48 ? -14.462 12.487 -32.843 1.00 72.03 48 ILE A C 6
ATOM 7478 O O . ILE A 1 48 ? -14.920 11.353 -32.775 1.00 41.20 48 ILE A O 6
ATOM 7494 N N . ALA A 1 49 ? -14.542 13.216 -33.938 1.00 65.24 49 ALA A N 6
ATOM 7495 C CA . ALA A 1 49 ? -15.199 12.702 -35.112 1.00 64.21 49 ALA A CA 6
ATOM 7496 C C . ALA A 1 49 ? -14.487 11.458 -35.642 1.00 33.25 49 ALA A C 6
ATOM 7497 O O . ALA A 1 49 ? -15.142 10.483 -35.982 1.00 1.21 49 ALA A O 6
ATOM 7504 N N . ARG A 1 50 ? -13.158 11.472 -35.675 1.00 0.12 50 ARG A N 6
ATOM 7505 C CA . ARG A 1 50 ? -12.390 10.327 -36.147 1.00 24.42 50 ARG A CA 6
ATOM 7506 C C . ARG A 1 50 ? -12.511 9.134 -35.207 1.00 74.54 50 ARG A C 6
ATOM 7507 O O . ARG A 1 50 ? -12.515 8.000 -35.627 1.00 63.23 50 ARG A O 6
ATOM 7528 N N . ILE A 1 51 ? -12.670 9.406 -33.921 1.00 22.12 51 ILE A N 6
ATOM 7529 C CA . ILE A 1 51 ? -12.847 8.336 -32.929 1.00 11.25 51 ILE A CA 6
ATOM 7530 C C . ILE A 1 51 ? -14.122 7.538 -33.251 1.00 12.40 51 ILE A C 6
ATOM 7531 O O . ILE A 1 51 ? -14.193 6.330 -33.012 1.00 11.04 51 ILE A O 6
ATOM 7547 N N . ARG A 1 52 ? -15.130 8.196 -33.820 1.00 65.31 52 ARG A N 6
ATOM 7548 C CA . ARG A 1 52 ? -16.363 7.492 -34.181 1.00 20.41 52 ARG A CA 6
ATOM 7549 C C . ARG A 1 52 ? -16.144 6.500 -35.302 1.00 72.31 52 ARG A C 6
ATOM 7550 O O . ARG A 1 52 ? -16.860 5.514 -35.396 1.00 1.04 52 ARG A O 6
ATOM 7571 N N . GLU A 1 53 ? -15.176 6.769 -36.169 1.00 73.33 53 GLU A N 6
ATOM 7572 C CA . GLU A 1 53 ? -14.896 5.877 -37.294 1.00 21.05 53 GLU A CA 6
ATOM 7573 C C . GLU A 1 53 ? -14.071 4.700 -36.802 1.00 15.31 53 GLU A C 6
ATOM 7574 O O . GLU A 1 53 ? -14.288 3.569 -37.201 1.00 21.31 53 GLU A O 6
ATOM 7586 N N . GLU A 1 54 ? -13.133 4.985 -35.901 1.00 34.21 54 GLU A N 6
ATOM 7587 C CA . GLU A 1 54 ? -12.172 3.971 -35.434 1.00 43.22 54 GLU A CA 6
ATOM 7588 C C . GLU A 1 54 ? -12.650 3.094 -34.266 1.00 4.32 54 GLU A C 6
ATOM 7589 O O . GLU A 1 54 ? -12.487 1.873 -34.275 1.00 24.25 54 GLU A O 6
ATOM 7601 N N . LEU A 1 55 ? -13.184 3.714 -33.224 1.00 51.43 55 LEU A N 6
ATOM 7602 C CA . LEU A 1 55 ? -13.600 2.990 -32.016 1.00 64.33 55 LEU A CA 6
ATOM 7603 C C . LEU A 1 55 ? -15.127 2.825 -31.978 1.00 51.24 55 LEU A C 6
ATOM 7604 O O . LEU A 1 55 ? -15.674 2.147 -31.101 1.00 62.24 55 LEU A O 6
ATOM 7620 N N . GLY A 1 56 ? -15.798 3.456 -32.937 1.00 12.43 56 GLY A N 6
ATOM 7621 C CA . GLY A 1 56 ? -17.245 3.325 -33.038 1.00 54.41 56 GLY A CA 6
ATOM 7622 C C . GLY A 1 56 ? -18.049 4.014 -31.959 1.00 51.42 56 GLY A C 6
ATOM 7623 O O . GLY A 1 56 ? -19.202 3.646 -31.719 1.00 31.44 56 GLY A O 6
ATOM 7627 N N . VAL A 1 57 ? -17.455 4.985 -31.284 1.00 61.53 57 VAL A N 6
ATOM 7628 C CA . VAL A 1 57 ? -18.107 5.641 -30.142 1.00 74.43 57 VAL A CA 6
ATOM 7629 C C . VAL A 1 57 ? -17.892 7.146 -30.186 1.00 73.14 57 VAL A C 6
ATOM 7630 O O . VAL A 1 57 ? -16.902 7.636 -30.717 1.00 73.35 57 VAL A O 6
ATOM 7643 N N . ASP A 1 58 ? -18.801 7.873 -29.566 1.00 10.14 58 ASP A N 6
ATOM 7644 C CA . ASP A 1 58 ? -18.655 9.312 -29.420 1.00 44.23 58 ASP A CA 6
ATOM 7645 C C . ASP A 1 58 ? -17.896 9.601 -28.133 1.00 55.20 58 ASP A C 6
ATOM 7646 O O . ASP A 1 58 ? -18.436 9.456 -27.035 1.00 61.51 58 ASP A O 6
ATOM 7655 N N . LEU A 1 59 ? -16.639 10.017 -28.271 1.00 42.30 59 LEU A N 6
ATOM 7656 C CA . LEU A 1 59 ? -15.801 10.349 -27.111 1.00 14.10 59 LEU A CA 6
ATOM 7657 C C . LEU A 1 59 ? -16.155 11.776 -26.602 1.00 51.13 59 LEU A C 6
ATOM 7658 O O . LEU A 1 59 ? -15.996 12.755 -27.334 1.00 42.21 59 LEU A O 6
ATOM 7674 N N . PRO A 1 60 ? -16.675 11.890 -25.355 1.00 24.04 60 PRO A N 6
ATOM 7675 C CA . PRO A 1 60 ? -17.006 13.225 -24.844 1.00 24.32 60 PRO A CA 6
ATOM 7676 C C . PRO A 1 60 ? -15.791 14.182 -24.753 1.00 32.35 60 PRO A C 6
ATOM 7677 O O . PRO A 1 60 ? -14.733 13.838 -24.222 1.00 4.13 60 PRO A O 6
ATOM 7688 N N . ILE A 1 61 ? -15.984 15.416 -25.187 1.00 50.53 61 ILE A N 6
ATOM 7689 C CA . ILE A 1 61 ? -14.920 16.406 -25.135 1.00 10.03 61 ILE A CA 6
ATOM 7690 C C . ILE A 1 61 ? -14.495 16.690 -23.681 1.00 3.22 61 ILE A C 6
ATOM 7691 O O . ILE A 1 61 ? -13.351 17.068 -23.422 1.00 72.13 61 ILE A O 6
ATOM 7707 N N . ARG A 1 62 ? -15.376 16.429 -22.715 1.00 13.53 62 ARG A N 6
ATOM 7708 C CA . ARG A 1 62 ? -15.010 16.573 -21.295 1.00 1.54 62 ARG A CA 6
ATOM 7709 C C . ARG A 1 62 ? -13.855 15.637 -20.951 1.00 71.42 62 ARG A C 6
ATOM 7710 O O . ARG A 1 62 ? -13.055 15.941 -20.100 1.00 75.42 62 ARG A O 6
ATOM 7731 N N . GLN A 1 63 ? -13.799 14.487 -21.607 1.00 60.43 63 GLN A N 6
ATOM 7732 C CA . GLN A 1 63 ? -12.765 13.488 -21.337 1.00 10.12 63 GLN A CA 6
ATOM 7733 C C . GLN A 1 63 ? -11.435 13.975 -21.856 1.00 3.24 63 GLN A C 6
ATOM 7734 O O . GLN A 1 63 ? -10.439 13.780 -21.209 1.00 43.41 63 GLN A O 6
ATOM 7748 N N . LEU A 1 64 ? -11.423 14.626 -23.010 1.00 14.12 64 LEU A N 6
ATOM 7749 C CA . LEU A 1 64 ? -10.184 15.201 -23.551 1.00 11.03 64 LEU A CA 6
ATOM 7750 C C . LEU A 1 64 ? -9.707 16.358 -22.696 1.00 31.42 64 LEU A C 6
ATOM 7751 O O . LEU A 1 64 ? -8.528 16.501 -22.465 1.00 4.21 64 LEU A O 6
ATOM 7767 N N . PHE A 1 65 ? -10.620 17.212 -22.245 1.00 71.52 65 PHE A N 6
ATOM 7768 C CA . PHE A 1 65 ? -10.230 18.354 -21.402 1.00 10.42 65 PHE A CA 6
ATOM 7769 C C . PHE A 1 65 ? -9.707 17.881 -20.041 1.00 0.43 65 PHE A C 6
ATOM 7770 O O . PHE A 1 65 ? -8.866 18.516 -19.444 1.00 33.25 65 PHE A O 6
ATOM 7787 N N . SER A 1 66 ? -10.236 16.774 -19.540 1.00 25.12 66 SER A N 6
ATOM 7788 C CA . SER A 1 66 ? -9.844 16.228 -18.225 1.00 65.14 66 SER A CA 6
ATOM 7789 C C . SER A 1 66 ? -8.536 15.467 -18.337 1.00 73.34 66 SER A C 6
ATOM 7790 O O . SER A 1 66 ? -7.823 15.266 -17.353 1.00 34.13 66 SER A O 6
ATOM 7798 N N . SER A 1 67 ? -8.257 14.958 -19.536 1.00 12.04 67 SER A N 6
ATOM 7799 C CA . SER A 1 67 ? -7.043 14.185 -19.776 1.00 2.43 67 SER A CA 6
ATOM 7800 C C . SER A 1 67 ? -6.552 14.424 -21.205 1.00 14.42 67 SER A C 6
ATOM 7801 O O . SER A 1 67 ? -6.892 13.673 -22.107 1.00 13.41 67 SER A O 6
ATOM 7809 N N . PRO A 1 68 ? -5.735 15.472 -21.424 1.00 40.32 68 PRO A N 6
ATOM 7810 C CA . PRO A 1 68 ? -5.305 15.819 -22.792 1.00 12.04 68 PRO A CA 6
ATOM 7811 C C . PRO A 1 68 ? -4.155 14.995 -23.391 1.00 61.44 68 PRO A C 6
ATOM 7812 O O . PRO A 1 68 ? -3.513 15.434 -24.341 1.00 42.53 68 PRO A O 6
ATOM 7823 N N . THR A 1 69 ? -3.900 13.810 -22.855 1.00 42.14 69 THR A N 6
ATOM 7824 C CA . THR A 1 69 ? -2.865 12.917 -23.378 1.00 24.44 69 THR A CA 6
ATOM 7825 C C . THR A 1 69 ? -3.561 11.684 -23.923 1.00 25.05 69 THR A C 6
ATOM 7826 O O . THR A 1 69 ? -4.651 11.343 -23.454 1.00 30.41 69 THR A O 6
ATOM 7837 N N . PRO A 1 70 ? -2.950 10.980 -24.908 1.00 71.02 70 PRO A N 6
ATOM 7838 C CA . PRO A 1 70 ? -3.679 9.824 -25.442 1.00 53.01 70 PRO A CA 6
ATOM 7839 C C . PRO A 1 70 ? -3.824 8.654 -24.447 1.00 3.44 70 PRO A C 6
ATOM 7840 O O . PRO A 1 70 ? -4.862 7.986 -24.428 1.00 11.51 70 PRO A O 6
ATOM 7851 N N . ALA A 1 71 ? -2.857 8.447 -23.556 1.00 25.10 71 ALA A N 6
ATOM 7852 C CA . ALA A 1 71 ? -2.983 7.410 -22.530 1.00 34.02 71 ALA A CA 6
ATOM 7853 C C . ALA A 1 71 ? -3.952 7.822 -21.433 1.00 1.11 71 ALA A C 6
ATOM 7854 O O . ALA A 1 71 ? -4.602 6.982 -20.795 1.00 60.12 71 ALA A O 6
ATOM 7861 N N . GLY A 1 72 ? -4.041 9.128 -21.210 1.00 55.20 72 GLY A N 6
ATOM 7862 C CA . GLY A 1 72 ? -4.896 9.639 -20.169 1.00 74.21 72 GLY A CA 6
ATOM 7863 C C . GLY A 1 72 ? -6.342 9.491 -20.583 1.00 43.34 72 GLY A C 6
ATOM 7864 O O . GLY A 1 72 ? -7.157 8.900 -19.864 1.00 51.14 72 GLY A O 6
ATOM 7868 N N . VAL A 1 73 ? -6.664 9.973 -21.777 1.00 23.20 73 VAL A N 6
ATOM 7869 C CA . VAL A 1 73 ? -8.041 9.936 -22.251 1.00 43.35 73 VAL A CA 6
ATOM 7870 C C . VAL A 1 73 ? -8.541 8.494 -22.420 1.00 51.32 73 VAL A C 6
ATOM 7871 O O . VAL A 1 73 ? -9.706 8.219 -22.126 1.00 11.23 73 VAL A O 6
ATOM 7884 N N . ALA A 1 74 ? -7.656 7.570 -22.791 1.00 61.23 74 ALA A N 6
ATOM 7885 C CA . ALA A 1 74 ? -8.021 6.158 -22.914 1.00 3.34 74 ALA A CA 6
ATOM 7886 C C . ALA A 1 74 ? -8.601 5.589 -21.616 1.00 44.54 74 ALA A C 6
ATOM 7887 O O . ALA A 1 74 ? -9.645 4.950 -21.616 1.00 61.41 74 ALA A O 6
ATOM 7894 N N . ARG A 1 75 ? -7.925 5.833 -20.505 1.00 64.02 75 ARG A N 6
ATOM 7895 C CA . ARG A 1 75 ? -8.395 5.311 -19.237 1.00 3.44 75 ARG A CA 6
ATOM 7896 C C . ARG A 1 75 ? -9.569 6.111 -18.707 1.00 53.13 75 ARG A C 6
ATOM 7897 O O . ARG A 1 75 ? -10.449 5.560 -18.026 1.00 54.43 75 ARG A O 6
ATOM 7918 N N . ALA A 1 76 ? -9.586 7.405 -18.986 1.00 1.53 76 ALA A N 6
ATOM 7919 C CA . ALA A 1 76 ? -10.655 8.267 -18.517 1.00 62.14 76 ALA A CA 6
ATOM 7920 C C . ALA A 1 76 ? -11.982 7.894 -19.183 1.00 71.30 76 ALA A C 6
ATOM 7921 O O . ALA A 1 76 ? -13.029 7.891 -18.539 1.00 43.23 76 ALA A O 6
ATOM 7928 N N . LEU A 1 77 ? -11.955 7.571 -20.464 1.00 65.31 77 LEU A N 6
ATOM 7929 C CA . LEU A 1 77 ? -13.178 7.202 -21.174 1.00 20.14 77 LEU A CA 6
ATOM 7930 C C . LEU A 1 77 ? -13.594 5.766 -20.816 1.00 44.22 77 LEU A C 6
ATOM 7931 O O . LEU A 1 77 ? -14.769 5.459 -20.795 1.00 51.35 77 LEU A O 6
ATOM 7947 N N . ALA A 1 78 ? -12.642 4.906 -20.479 1.00 24.14 78 ALA A N 6
ATOM 7948 C CA . ALA A 1 78 ? -12.961 3.537 -20.052 1.00 72.55 78 ALA A CA 6
ATOM 7949 C C . ALA A 1 78 ? -13.779 3.529 -18.739 1.00 12.00 78 ALA A C 6
ATOM 7950 O O . ALA A 1 78 ? -14.638 2.665 -18.527 1.00 23.45 78 ALA A O 6
ATOM 7957 N N . ALA A 1 79 ? -13.525 4.519 -17.889 1.00 0.52 79 ALA A N 6
ATOM 7958 C CA . ALA A 1 79 ? -14.219 4.667 -16.614 1.00 55.13 79 ALA A CA 6
ATOM 7959 C C . ALA A 1 79 ? -15.709 4.990 -16.792 1.00 53.10 79 ALA A C 6
ATOM 7960 O O . ALA A 1 79 ? -16.509 4.785 -15.892 1.00 32.32 79 ALA A O 6
ATOM 7967 N N . LYS A 1 80 ? -16.078 5.468 -17.973 1.00 51.34 80 LYS A N 6
ATOM 7968 C CA . LYS A 1 80 ? -17.485 5.780 -18.282 1.00 1.30 80 LYS A CA 6
ATOM 7969 C C . LYS A 1 80 ? -18.377 4.539 -18.124 1.00 61.25 80 LYS A C 6
ATOM 7970 O O . LYS A 1 80 ? -19.558 4.653 -17.846 1.00 31.23 80 LYS A O 6
ATOM 7989 N N . SER A 1 81 ? -17.801 3.355 -18.279 1.00 53.14 81 SER A N 6
ATOM 7990 C CA . SER A 1 81 ? -18.540 2.104 -18.192 1.00 75.30 81 SER A CA 6
ATOM 7991 C C . SER A 1 81 ? -19.124 1.880 -16.801 1.00 51.40 81 SER A C 6
ATOM 7992 O O . SER A 1 81 ? -20.171 1.275 -16.655 1.00 74.21 81 SER A O 6
ATOM 8000 N N . ALA A 1 82 ? -18.451 2.389 -15.780 1.00 63.00 82 ALA A N 6
ATOM 8001 C CA . ALA A 1 82 ? -18.923 2.258 -14.411 1.00 10.25 82 ALA A CA 6
ATOM 8002 C C . ALA A 1 82 ? -20.118 3.182 -14.181 1.00 3.31 82 ALA A C 6
ATOM 8003 O O . ALA A 1 82 ? -20.991 2.907 -13.369 1.00 11.25 82 ALA A O 6
ATOM 8010 N N . SER A 1 83 ? -20.157 4.282 -14.909 1.00 34.10 83 SER A N 6
ATOM 8011 C CA . SER A 1 83 ? -21.199 5.288 -14.748 1.00 64.44 83 SER A CA 6
ATOM 8012 C C . SER A 1 83 ? -22.369 5.094 -15.708 1.00 24.21 83 SER A C 6
ATOM 8013 O O . SER A 1 83 ? -23.098 6.031 -15.961 1.00 70.22 83 SER A O 6
ATOM 8021 N N . TRP A 1 84 ? -22.505 3.904 -16.279 1.00 62.42 84 TRP A N 6
ATOM 8022 C CA . TRP A 1 84 ? -23.584 3.644 -17.250 1.00 64.44 84 TRP A CA 6
ATOM 8023 C C . TRP A 1 84 ? -24.911 3.310 -16.563 1.00 21.45 84 TRP A C 6
ATOM 8024 O O . TRP A 1 84 ? -25.954 3.205 -17.209 1.00 10.10 84 TRP A O 6
ATOM 8045 N N . SER A 1 85 ? -24.863 3.151 -15.249 1.00 12.41 85 SER A N 6
ATOM 8046 C CA . SER A 1 85 ? -26.068 2.873 -14.472 1.00 34.12 85 SER A CA 6
ATOM 8047 C C . SER A 1 85 ? -26.821 4.162 -14.212 1.00 23.12 85 SER A C 6
ATOM 8048 O O . SER A 1 85 ? -26.244 5.258 -14.308 1.00 40.01 85 SER A O 6
ATOM 8056 N N . HIS A 1 86 ? -28.094 4.039 -13.863 1.00 5.53 86 HIS A N 6
ATOM 8057 C CA . HIS A 1 86 ? -28.906 5.197 -13.503 1.00 24.24 86 HIS A CA 6
ATOM 8058 C C . HIS A 1 86 ? -28.311 5.836 -12.236 1.00 30.53 86 HIS A C 6
ATOM 8059 O O . HIS A 1 86 ? -28.105 5.149 -11.232 1.00 44.30 86 HIS A O 6
ATOM 8073 N N . PRO A 1 87 ? -28.038 7.154 -12.253 1.00 2.02 87 PRO A N 6
ATOM 8074 C CA . PRO A 1 87 ? -27.523 7.756 -11.022 1.00 22.44 87 PRO A CA 6
ATOM 8075 C C . PRO A 1 87 ? -28.612 7.873 -9.967 1.00 70.44 87 PRO A C 6
ATOM 8076 O O . PRO A 1 87 ? -29.813 7.813 -10.269 1.00 33.43 87 PRO A O 6
ATOM 8087 N N . GLN A 1 88 ? -28.190 8.077 -8.724 1.00 70.24 88 GLN A N 6
ATOM 8088 C CA . GLN A 1 88 ? -29.127 8.270 -7.616 1.00 33.12 88 GLN A CA 6
ATOM 8089 C C . GLN A 1 88 ? -29.956 9.535 -7.874 1.00 23.41 88 GLN A C 6
ATOM 8090 O O . GLN A 1 88 ? -29.433 10.527 -8.362 1.00 13.14 88 GLN A O 6
ATOM 8104 N N . PHE A 1 89 ? -31.227 9.501 -7.500 1.00 44.32 89 PHE A N 6
ATOM 8105 C CA . PHE A 1 89 ? -32.070 10.688 -7.556 1.00 74.42 89 PHE A CA 6
ATOM 8106 C C . PHE A 1 89 ? -31.508 11.713 -6.570 1.00 23.32 89 PHE A C 6
ATOM 8107 O O . PHE A 1 89 ? -30.831 11.348 -5.603 1.00 71.33 89 PHE A O 6
ATOM 8124 N N . GLU A 1 90 ? -31.786 12.976 -6.793 1.00 13.41 90 GLU A N 6
ATOM 8125 C CA . GLU A 1 90 ? -31.302 14.024 -5.900 1.00 71.22 90 GLU A CA 6
ATOM 8126 C C . GLU A 1 90 ? -32.485 14.652 -5.163 1.00 74.23 90 GLU A C 6
ATOM 8127 O O . GLU A 1 90 ? -33.654 14.341 -5.477 1.00 3.24 90 GLU A O 6
ATOM 8139 N N . LYS A 1 91 ? -32.188 15.599 -4.275 1.00 4.23 91 LYS A N 6
ATOM 8140 C CA . LYS A 1 91 ? -33.212 16.309 -3.489 1.00 61.12 91 LYS A CA 6
ATOM 8141 C C . LYS A 1 91 ? -33.144 17.799 -3.838 1.00 14.22 91 LYS A C 6
ATOM 8142 O O . LYS A 1 91 ? -34.198 18.476 -3.769 1.00 51.44 91 LYS A O 6
ATOM 8161 N N . GLY A 1 1 ? 8.052 4.952 -4.528 1.00 54.10 1 GLY A N 7
ATOM 8162 C CA . GLY A 1 1 ? 6.947 4.538 -5.417 1.00 51.02 1 GLY A CA 7
ATOM 8163 C C . GLY A 1 1 ? 6.719 5.545 -6.510 1.00 32.42 1 GLY A C 7
ATOM 8164 O O . GLY A 1 1 ? 7.358 6.584 -6.494 1.00 61.14 1 GLY A O 7
ATOM 8168 N N . ALA A 1 2 ? 5.819 5.257 -7.444 1.00 23.53 2 ALA A N 7
ATOM 8169 C CA . ALA A 1 2 ? 5.497 6.166 -8.537 1.00 61.43 2 ALA A CA 7
ATOM 8170 C C . ALA A 1 2 ? 4.057 5.850 -8.929 1.00 55.52 2 ALA A C 7
ATOM 8171 O O . ALA A 1 2 ? 3.508 4.852 -8.469 1.00 5.33 2 ALA A O 7
ATOM 8178 N N . MET A 1 3 ? 3.458 6.680 -9.771 1.00 64.24 3 MET A N 7
ATOM 8179 C CA . MET A 1 3 ? 2.102 6.432 -10.256 1.00 63.14 3 MET A CA 7
ATOM 8180 C C . MET A 1 3 ? 2.134 5.203 -11.169 1.00 60.42 3 MET A C 7
ATOM 8181 O O . MET A 1 3 ? 3.043 5.051 -11.979 1.00 74.02 3 MET A O 7
ATOM 8195 N N . ALA A 1 4 ? 1.142 4.332 -11.041 1.00 33.22 4 ALA A N 7
ATOM 8196 C CA . ALA A 1 4 ? 1.035 3.174 -11.923 1.00 21.14 4 ALA A CA 7
ATOM 8197 C C . ALA A 1 4 ? 0.627 3.670 -13.314 1.00 64.14 4 ALA A C 7
ATOM 8198 O O . ALA A 1 4 ? -0.188 4.588 -13.437 1.00 43.23 4 ALA A O 7
ATOM 8205 N N . LYS A 1 5 ? 1.189 3.061 -14.349 1.00 45.51 5 LYS A N 7
ATOM 8206 C CA . LYS A 1 5 ? 0.851 3.428 -15.726 1.00 21.45 5 LYS A CA 7
ATOM 8207 C C . LYS A 1 5 ? -0.601 3.055 -16.035 1.00 30.34 5 LYS A C 7
ATOM 8208 O O . LYS A 1 5 ? -1.220 2.265 -15.317 1.00 2.33 5 LYS A O 7
ATOM 8227 N N . ALA A 1 6 ? -1.116 3.607 -17.125 1.00 72.24 6 ALA A N 7
ATOM 8228 C CA . ALA A 1 6 ? -2.443 3.257 -17.608 1.00 45.15 6 ALA A CA 7
ATOM 8229 C C . ALA A 1 6 ? -2.419 1.768 -18.005 1.00 72.33 6 ALA A C 7
ATOM 8230 O O . ALA A 1 6 ? -1.361 1.243 -18.361 1.00 32.04 6 ALA A O 7
ATOM 8237 N N . PRO A 1 7 ? -3.573 1.079 -17.935 1.00 31.34 7 PRO A N 7
ATOM 8238 C CA . PRO A 1 7 ? -3.500 -0.313 -18.387 1.00 31.05 7 PRO A CA 7
ATOM 8239 C C . PRO A 1 7 ? -3.311 -0.372 -19.897 1.00 35.40 7 PRO A C 7
ATOM 8240 O O . PRO A 1 7 ? -3.937 0.383 -20.638 1.00 4.34 7 PRO A O 7
ATOM 8251 N N . GLU A 1 8 ? -2.435 -1.263 -20.337 1.00 11.22 8 GLU A N 7
ATOM 8252 C CA . GLU A 1 8 ? -2.111 -1.402 -21.754 1.00 61.03 8 GLU A CA 7
ATOM 8253 C C . GLU A 1 8 ? -3.374 -1.756 -22.522 1.00 41.45 8 GLU A C 7
ATOM 8254 O O . GLU A 1 8 ? -3.986 -2.799 -22.278 1.00 44.30 8 GLU A O 7
ATOM 8266 N N . SER A 1 9 ? -3.785 -0.884 -23.430 1.00 1.04 9 SER A N 7
ATOM 8267 C CA . SER A 1 9 ? -5.013 -1.101 -24.183 1.00 22.33 9 SER A CA 7
ATOM 8268 C C . SER A 1 9 ? -4.820 -0.861 -25.668 1.00 0.10 9 SER A C 7
ATOM 8269 O O . SER A 1 9 ? -4.125 0.058 -26.075 1.00 40.13 9 SER A O 7
ATOM 8277 N N . ALA A 1 10 ? -5.530 -1.626 -26.486 1.00 0.35 10 ALA A N 7
ATOM 8278 C CA . ALA A 1 10 ? -5.517 -1.413 -27.929 1.00 24.50 10 ALA A CA 7
ATOM 8279 C C . ALA A 1 10 ? -6.144 -0.052 -28.235 1.00 12.04 10 ALA A C 7
ATOM 8280 O O . ALA A 1 10 ? -5.818 0.598 -29.218 1.00 53.42 10 ALA A O 7
ATOM 8287 N N . THR A 1 11 ? -7.020 0.379 -27.340 1.00 12.02 11 THR A N 7
ATOM 8288 C CA . THR A 1 11 ? -7.677 1.677 -27.427 1.00 34.23 11 THR A CA 7
ATOM 8289 C C . THR A 1 11 ? -6.662 2.814 -27.502 1.00 71.23 11 THR A C 7
ATOM 8290 O O . THR A 1 11 ? -6.834 3.745 -28.277 1.00 23.12 11 THR A O 7
ATOM 8301 N N . GLU A 1 12 ? -5.583 2.719 -26.732 1.00 71.44 12 GLU A N 7
ATOM 8302 C CA . GLU A 1 12 ? -4.571 3.771 -26.672 1.00 43.03 12 GLU A CA 7
ATOM 8303 C C . GLU A 1 12 ? -3.917 4.012 -28.023 1.00 41.32 12 GLU A C 7
ATOM 8304 O O . GLU A 1 12 ? -3.696 5.154 -28.409 1.00 4.54 12 GLU A O 7
ATOM 8316 N N . LYS A 1 13 ? -3.626 2.962 -28.776 1.00 22.33 13 LYS A N 7
ATOM 8317 C CA . LYS A 1 13 ? -2.934 3.150 -30.059 1.00 3.12 13 LYS A CA 7
ATOM 8318 C C . LYS A 1 13 ? -3.836 3.883 -31.036 1.00 73.13 13 LYS A C 7
ATOM 8319 O O . LYS A 1 13 ? -3.350 4.629 -31.891 1.00 15.02 13 LYS A O 7
ATOM 8338 N N . VAL A 1 14 ? -5.143 3.671 -30.922 1.00 73.41 14 VAL A N 7
ATOM 8339 C CA . VAL A 1 14 ? -6.090 4.299 -31.828 1.00 61.35 14 VAL A CA 7
ATOM 8340 C C . VAL A 1 14 ? -6.123 5.786 -31.572 1.00 51.44 14 VAL A C 7
ATOM 8341 O O . VAL A 1 14 ? -5.948 6.585 -32.482 1.00 42.32 14 VAL A O 7
ATOM 8354 N N . LEU A 1 15 ? -6.315 6.167 -30.320 1.00 0.25 15 LEU A N 7
ATOM 8355 C CA . LEU A 1 15 ? -6.415 7.577 -29.974 1.00 23.31 15 LEU A CA 7
ATOM 8356 C C . LEU A 1 15 ? -5.093 8.309 -30.089 1.00 5.35 15 LEU A C 7
ATOM 8357 O O . LEU A 1 15 ? -5.069 9.471 -30.461 1.00 3.14 15 LEU A O 7
ATOM 8373 N N . CYS A 1 16 ? -3.985 7.619 -29.857 1.00 22.25 16 CYS A N 7
ATOM 8374 C CA . CYS A 1 16 ? -2.672 8.210 -30.074 1.00 31.22 16 CYS A CA 7
ATOM 8375 C C . CYS A 1 16 ? -2.470 8.558 -31.541 1.00 54.14 16 CYS A C 7
ATOM 8376 O O . CYS A 1 16 ? -2.022 9.640 -31.856 1.00 54.34 16 CYS A O 7
ATOM 8384 N N . ALA A 1 17 ? -2.806 7.650 -32.442 1.00 73.34 17 ALA A N 7
ATOM 8385 C CA . ALA A 1 17 ? -2.654 7.942 -33.868 1.00 73.33 17 ALA A CA 7
ATOM 8386 C C . ALA A 1 17 ? -3.628 9.072 -34.259 1.00 32.42 17 ALA A C 7
ATOM 8387 O O . ALA A 1 17 ? -3.312 9.929 -35.048 1.00 53.00 17 ALA A O 7
ATOM 8394 N N . LEU A 1 18 ? -4.796 9.078 -33.637 1.00 51.42 18 LEU A N 7
ATOM 8395 C CA . LEU A 1 18 ? -5.786 10.118 -33.906 1.00 21.25 18 LEU A CA 7
ATOM 8396 C C . LEU A 1 18 ? -5.281 11.502 -33.452 1.00 32.34 18 LEU A C 7
ATOM 8397 O O . LEU A 1 18 ? -5.540 12.487 -34.132 1.00 32.43 18 LEU A O 7
ATOM 8413 N N . TYR A 1 19 ? -4.497 11.574 -32.369 1.00 22.00 19 TYR A N 7
ATOM 8414 C CA . TYR A 1 19 ? -3.893 12.824 -31.940 1.00 15.31 19 TYR A CA 7
ATOM 8415 C C . TYR A 1 19 ? -3.043 13.334 -33.119 1.00 71.34 19 TYR A C 7
ATOM 8416 O O . TYR A 1 19 ? -3.130 14.502 -33.502 1.00 2.03 19 TYR A O 7
ATOM 8434 N N . ALA A 1 20 ? -2.223 12.456 -33.696 1.00 0.14 20 ALA A N 7
ATOM 8435 C CA . ALA A 1 20 ? -1.300 12.880 -34.725 1.00 4.31 20 ALA A CA 7
ATOM 8436 C C . ALA A 1 20 ? -2.002 13.481 -35.949 1.00 25.55 20 ALA A C 7
ATOM 8437 O O . ALA A 1 20 ? -1.546 14.487 -36.505 1.00 21.52 20 ALA A O 7
ATOM 8444 N N . GLU A 1 21 ? -3.117 12.901 -36.330 1.00 73.52 21 GLU A N 7
ATOM 8445 C CA . GLU A 1 21 ? -3.873 13.347 -37.523 1.00 3.04 21 GLU A CA 7
ATOM 8446 C C . GLU A 1 21 ? -4.535 14.697 -37.269 1.00 21.45 21 GLU A C 7
ATOM 8447 O O . GLU A 1 21 ? -4.702 15.513 -38.178 1.00 43.15 21 GLU A O 7
ATOM 8459 N N . ILE A 1 22 ? -4.946 14.890 -36.038 1.00 14.33 22 ILE A N 7
ATOM 8460 C CA . ILE A 1 22 ? -5.674 16.057 -35.644 1.00 71.32 22 ILE A CA 7
ATOM 8461 C C . ILE A 1 22 ? -4.782 17.251 -35.335 1.00 1.04 22 ILE A C 7
ATOM 8462 O O . ILE A 1 22 ? -5.112 18.380 -35.650 1.00 54.35 22 ILE A O 7
ATOM 8478 N N . LEU A 1 23 ? -3.644 16.972 -34.729 1.00 42.43 23 LEU A N 7
ATOM 8479 C CA . LEU A 1 23 ? -2.685 17.986 -34.295 1.00 3.21 23 LEU A CA 7
ATOM 8480 C C . LEU A 1 23 ? -1.634 18.298 -35.370 1.00 31.02 23 LEU A C 7
ATOM 8481 O O . LEU A 1 23 ? -1.026 19.355 -35.347 1.00 20.05 23 LEU A O 7
ATOM 8497 N N . GLY A 1 24 ? -1.410 17.363 -36.285 1.00 24.43 24 GLY A N 7
ATOM 8498 C CA . GLY A 1 24 ? -0.423 17.573 -37.335 1.00 74.40 24 GLY A CA 7
ATOM 8499 C C . GLY A 1 24 ? 0.996 17.341 -36.855 1.00 41.34 24 GLY A C 7
ATOM 8500 O O . GLY A 1 24 ? 1.923 18.010 -37.306 1.00 33.21 24 GLY A O 7
ATOM 8504 N N . VAL A 1 25 ? 1.172 16.410 -35.926 1.00 4.33 25 VAL A N 7
ATOM 8505 C CA . VAL A 1 25 ? 2.494 16.129 -35.348 1.00 61.34 25 VAL A CA 7
ATOM 8506 C C . VAL A 1 25 ? 3.019 14.762 -35.805 1.00 74.42 25 VAL A C 7
ATOM 8507 O O . VAL A 1 25 ? 2.256 13.873 -36.164 1.00 63.41 25 VAL A O 7
ATOM 8520 N N . GLU A 1 26 ? 4.338 14.629 -35.835 1.00 71.24 26 GLU A N 7
ATOM 8521 C CA . GLU A 1 26 ? 4.998 13.426 -36.373 1.00 3.11 26 GLU A CA 7
ATOM 8522 C C . GLU A 1 26 ? 4.814 12.140 -35.556 1.00 52.01 26 GLU A C 7
ATOM 8523 O O . GLU A 1 26 ? 4.708 11.046 -36.119 1.00 33.44 26 GLU A O 7
ATOM 8535 N N . ARG A 1 27 ? 4.830 12.273 -34.234 1.00 23.44 27 ARG A N 7
ATOM 8536 C CA . ARG A 1 27 ? 4.697 11.138 -33.320 1.00 12.02 27 ARG A CA 7
ATOM 8537 C C . ARG A 1 27 ? 3.914 11.622 -32.127 1.00 53.53 27 ARG A C 7
ATOM 8538 O O . ARG A 1 27 ? 3.879 12.791 -31.854 1.00 75.31 27 ARG A O 7
ATOM 8559 N N . VAL A 1 28 ? 3.357 10.668 -31.392 1.00 64.01 28 VAL A N 7
ATOM 8560 C CA . VAL A 1 28 ? 2.622 10.945 -30.202 1.00 60.14 28 VAL A CA 7
ATOM 8561 C C . VAL A 1 28 ? 2.999 9.940 -29.123 1.00 75.21 28 VAL A C 7
ATOM 8562 O O . VAL A 1 28 ? 2.976 8.728 -29.354 1.00 42.15 28 VAL A O 7
ATOM 8575 N N . GLY A 1 29 ? 3.384 10.434 -27.932 1.00 61.45 29 GLY A N 7
ATOM 8576 C CA . GLY A 1 29 ? 3.673 9.557 -26.806 1.00 74.34 29 GLY A CA 7
ATOM 8577 C C . GLY A 1 29 ? 2.424 9.323 -25.983 1.00 73.12 29 GLY A C 7
ATOM 8578 O O . GLY A 1 29 ? 1.441 10.047 -26.153 1.00 42.12 29 GLY A O 7
ATOM 8582 N N . VAL A 1 30 ? 2.441 8.348 -25.090 1.00 2.20 30 VAL A N 7
ATOM 8583 C CA . VAL A 1 30 ? 1.282 8.089 -24.245 1.00 33.12 30 VAL A CA 7
ATOM 8584 C C . VAL A 1 30 ? 0.999 9.241 -23.259 1.00 73.05 30 VAL A C 7
ATOM 8585 O O . VAL A 1 30 ? -0.131 9.436 -22.843 1.00 34.15 30 VAL A O 7
ATOM 8598 N N . ASP A 1 31 ? 2.029 9.990 -22.905 1.00 4.42 31 ASP A N 7
ATOM 8599 C CA . ASP A 1 31 ? 1.898 11.062 -21.936 1.00 73.43 31 ASP A CA 7
ATOM 8600 C C . ASP A 1 31 ? 1.946 12.444 -22.593 1.00 23.54 31 ASP A C 7
ATOM 8601 O O . ASP A 1 31 ? 2.206 13.437 -21.955 1.00 63.44 31 ASP A O 7
ATOM 8610 N N . ASP A 1 32 ? 1.753 12.491 -23.908 1.00 44.44 32 ASP A N 7
ATOM 8611 C CA . ASP A 1 32 ? 1.843 13.745 -24.649 1.00 1.55 32 ASP A CA 7
ATOM 8612 C C . ASP A 1 32 ? 0.639 14.654 -24.404 1.00 33.34 32 ASP A C 7
ATOM 8613 O O . ASP A 1 32 ? -0.503 14.254 -24.608 1.00 72.13 32 ASP A O 7
ATOM 8622 N N . ALA A 1 33 ? 0.869 15.858 -23.913 1.00 15.12 33 ALA A N 7
ATOM 8623 C CA . ALA A 1 33 ? -0.248 16.740 -23.613 1.00 21.14 33 ALA A CA 7
ATOM 8624 C C . ALA A 1 33 ? -0.821 17.297 -24.918 1.00 33.14 33 ALA A C 7
ATOM 8625 O O . ALA A 1 33 ? -0.148 17.941 -25.697 1.00 41.13 33 ALA A O 7
ATOM 8632 N N . PHE A 1 34 ? -2.117 17.106 -25.105 1.00 54.11 34 PHE A N 7
ATOM 8633 C CA . PHE A 1 34 ? -2.831 17.552 -26.317 1.00 15.03 34 PHE A CA 7
ATOM 8634 C C . PHE A 1 34 ? -2.637 19.040 -26.560 1.00 41.04 34 PHE A C 7
ATOM 8635 O O . PHE A 1 34 ? -2.496 19.466 -27.701 1.00 0.24 34 PHE A O 7
ATOM 8652 N N . HIS A 1 35 ? -2.630 19.835 -25.491 1.00 4.13 35 HIS A N 7
ATOM 8653 C CA . HIS A 1 35 ? -2.475 21.282 -25.639 1.00 62.51 35 HIS A CA 7
ATOM 8654 C C . HIS A 1 35 ? -1.030 21.714 -25.886 1.00 20.42 35 HIS A C 7
ATOM 8655 O O . HIS A 1 35 ? -0.805 22.791 -26.422 1.00 23.22 35 HIS A O 7
ATOM 8669 N N . ASP A 1 36 ? -0.057 20.891 -25.500 1.00 24.13 36 ASP A N 7
ATOM 8670 C CA . ASP A 1 36 ? 1.354 21.246 -25.702 1.00 0.43 36 ASP A CA 7
ATOM 8671 C C . ASP A 1 36 ? 1.703 20.987 -27.163 1.00 24.31 36 ASP A C 7
ATOM 8672 O O . ASP A 1 36 ? 2.486 21.705 -27.777 1.00 14.21 36 ASP A O 7
ATOM 8681 N N . LEU A 1 37 ? 1.011 20.007 -27.739 1.00 54.53 37 LEU A N 7
ATOM 8682 C CA . LEU A 1 37 ? 1.098 19.691 -29.164 1.00 12.21 37 LEU A CA 7
ATOM 8683 C C . LEU A 1 37 ? 0.308 20.707 -30.010 1.00 62.32 37 LEU A C 7
ATOM 8684 O O . LEU A 1 37 ? 0.044 20.479 -31.181 1.00 74.10 37 LEU A O 7
ATOM 8700 N N . GLY A 1 38 ? -0.064 21.831 -29.409 1.00 60.24 38 GLY A N 7
ATOM 8701 C CA . GLY A 1 38 ? -0.767 22.893 -30.124 1.00 74.33 38 GLY A CA 7
ATOM 8702 C C . GLY A 1 38 ? -2.284 22.811 -30.120 1.00 45.31 38 GLY A C 7
ATOM 8703 O O . GLY A 1 38 ? -2.976 23.600 -30.732 1.00 52.35 38 GLY A O 7
ATOM 8707 N N . GLY A 1 39 ? -2.816 21.820 -29.437 1.00 31.02 39 GLY A N 7
ATOM 8708 C CA . GLY A 1 39 ? -4.255 21.635 -29.405 1.00 55.11 39 GLY A CA 7
ATOM 8709 C C . GLY A 1 39 ? -4.994 22.693 -28.622 1.00 25.55 39 GLY A C 7
ATOM 8710 O O . GLY A 1 39 ? -4.487 23.301 -27.680 1.00 1.41 39 GLY A O 7
ATOM 8714 N N . SER A 1 40 ? -6.247 22.866 -29.003 1.00 33.45 40 SER A N 7
ATOM 8715 C CA . SER A 1 40 ? -7.116 23.876 -28.413 1.00 34.15 40 SER A CA 7
ATOM 8716 C C . SER A 1 40 ? -8.482 23.246 -28.197 1.00 4.43 40 SER A C 7
ATOM 8717 O O . SER A 1 40 ? -8.785 22.222 -28.798 1.00 55.23 40 SER A O 7
ATOM 8725 N N . SER A 1 41 ? -9.334 23.854 -27.382 1.00 15.31 41 SER A N 7
ATOM 8726 C CA . SER A 1 41 ? -10.666 23.296 -27.116 1.00 32.11 41 SER A CA 7
ATOM 8727 C C . SER A 1 41 ? -11.495 23.089 -28.388 1.00 61.24 41 SER A C 7
ATOM 8728 O O . SER A 1 41 ? -12.217 22.108 -28.512 1.00 51.11 41 SER A O 7
ATOM 8736 N N . ALA A 1 42 ? -11.354 23.995 -29.348 1.00 41.23 42 ALA A N 7
ATOM 8737 C CA . ALA A 1 42 ? -12.057 23.874 -30.620 1.00 54.24 42 ALA A CA 7
ATOM 8738 C C . ALA A 1 42 ? -11.514 22.689 -31.433 1.00 22.32 42 ALA A C 7
ATOM 8739 O O . ALA A 1 42 ? -12.251 22.008 -32.140 1.00 64.21 42 ALA A O 7
ATOM 8746 N N . LEU A 1 43 ? -10.217 22.454 -31.330 1.00 65.43 43 LEU A N 7
ATOM 8747 C CA . LEU A 1 43 ? -9.578 21.350 -32.045 1.00 74.35 43 LEU A CA 7
ATOM 8748 C C . LEU A 1 43 ? -9.977 20.023 -31.404 1.00 14.40 43 LEU A C 7
ATOM 8749 O O . LEU A 1 43 ? -10.161 19.023 -32.089 1.00 33.04 43 LEU A O 7
ATOM 8765 N N . ALA A 1 44 ? -10.150 20.030 -30.090 1.00 43.51 44 ALA A N 7
ATOM 8766 C CA . ALA A 1 44 ? -10.586 18.839 -29.372 1.00 1.23 44 ALA A CA 7
ATOM 8767 C C . ALA A 1 44 ? -11.923 18.305 -29.898 1.00 73.14 44 ALA A C 7
ATOM 8768 O O . ALA A 1 44 ? -12.160 17.130 -29.909 1.00 60.23 44 ALA A O 7
ATOM 8775 N N . MET A 1 45 ? -12.781 19.203 -30.392 1.00 63.53 45 MET A N 7
ATOM 8776 C CA . MET A 1 45 ? -14.048 18.790 -30.979 1.00 3.34 45 MET A CA 7
ATOM 8777 C C . MET A 1 45 ? -13.826 17.950 -32.231 1.00 71.44 45 MET A C 7
ATOM 8778 O O . MET A 1 45 ? -14.604 17.043 -32.536 1.00 22.45 45 MET A O 7
ATOM 8792 N N . ARG A 1 46 ? -12.753 18.210 -32.963 1.00 61.20 46 ARG A N 7
ATOM 8793 C CA . ARG A 1 46 ? -12.432 17.408 -34.163 1.00 34.33 46 ARG A CA 7
ATOM 8794 C C . ARG A 1 46 ? -11.879 16.054 -33.728 1.00 13.43 46 ARG A C 7
ATOM 8795 O O . ARG A 1 46 ? -12.148 15.058 -34.368 1.00 72.10 46 ARG A O 7
ATOM 8816 N N . LEU A 1 47 ? -11.152 16.023 -32.614 1.00 20.40 47 LEU A N 7
ATOM 8817 C CA . LEU A 1 47 ? -10.634 14.763 -32.057 1.00 44.04 47 LEU A CA 7
ATOM 8818 C C . LEU A 1 47 ? -11.818 13.881 -31.664 1.00 73.44 47 LEU A C 7
ATOM 8819 O O . LEU A 1 47 ? -11.858 12.700 -31.971 1.00 51.12 47 LEU A O 7
ATOM 8835 N N . ILE A 1 48 ? -12.801 14.487 -30.987 1.00 1.41 48 ILE A N 7
ATOM 8836 C CA . ILE A 1 48 ? -14.004 13.779 -30.555 1.00 10.12 48 ILE A CA 7
ATOM 8837 C C . ILE A 1 48 ? -14.746 13.251 -31.778 1.00 73.12 48 ILE A C 7
ATOM 8838 O O . ILE A 1 48 ? -15.166 12.105 -31.785 1.00 40.53 48 ILE A O 7
ATOM 8854 N N . ALA A 1 49 ? -14.870 14.068 -32.817 1.00 32.41 49 ALA A N 7
ATOM 8855 C CA . ALA A 1 49 ? -15.521 13.628 -34.049 1.00 63.22 49 ALA A CA 7
ATOM 8856 C C . ALA A 1 49 ? -14.807 12.400 -34.636 1.00 73.01 49 ALA A C 7
ATOM 8857 O O . ALA A 1 49 ? -15.462 11.448 -35.048 1.00 52.21 49 ALA A O 7
ATOM 8864 N N . ARG A 1 50 ? -13.480 12.413 -34.653 1.00 23.23 50 ARG A N 7
ATOM 8865 C CA . ARG A 1 50 ? -12.720 11.293 -35.183 1.00 34.55 50 ARG A CA 7
ATOM 8866 C C . ARG A 1 50 ? -12.875 10.041 -34.339 1.00 75.01 50 ARG A C 7
ATOM 8867 O O . ARG A 1 50 ? -12.869 8.964 -34.878 1.00 50.41 50 ARG A O 7
ATOM 8888 N N . ILE A 1 51 ? -13.009 10.202 -33.032 1.00 51.32 51 ILE A N 7
ATOM 8889 C CA . ILE A 1 51 ? -13.110 9.080 -32.131 1.00 44.12 51 ILE A CA 7
ATOM 8890 C C . ILE A 1 51 ? -14.448 8.364 -32.450 1.00 31.24 51 ILE A C 7
ATOM 8891 O O . ILE A 1 51 ? -14.532 7.164 -32.374 1.00 2.44 51 ILE A O 7
ATOM 8907 N N . ARG A 1 52 ? -15.463 9.102 -32.909 1.00 13.22 52 ARG A N 7
ATOM 8908 C CA . ARG A 1 52 ? -16.765 8.530 -33.273 1.00 53.41 52 ARG A CA 7
ATOM 8909 C C . ARG A 1 52 ? -16.642 7.595 -34.487 1.00 2.14 52 ARG A C 7
ATOM 8910 O O . ARG A 1 52 ? -17.421 6.654 -34.622 1.00 42.15 52 ARG A O 7
ATOM 8931 N N . GLU A 1 53 ? -15.699 7.913 -35.361 1.00 51.44 53 GLU A N 7
ATOM 8932 C CA . GLU A 1 53 ? -15.566 7.164 -36.609 1.00 55.21 53 GLU A CA 7
ATOM 8933 C C . GLU A 1 53 ? -14.850 5.863 -36.287 1.00 22.24 53 GLU A C 7
ATOM 8934 O O . GLU A 1 53 ? -15.156 4.821 -36.870 1.00 2.14 53 GLU A O 7
ATOM 8946 N N . GLU A 1 54 ? -13.895 5.927 -35.360 1.00 13.44 54 GLU A N 7
ATOM 8947 C CA . GLU A 1 54 ? -13.075 4.760 -35.051 1.00 35.01 54 GLU A CA 7
ATOM 8948 C C . GLU A 1 54 ? -13.669 3.835 -33.984 1.00 62.10 54 GLU A C 7
ATOM 8949 O O . GLU A 1 54 ? -13.565 2.624 -34.101 1.00 1.42 54 GLU A O 7
ATOM 8961 N N . LEU A 1 55 ? -14.235 4.408 -32.915 1.00 50.32 55 LEU A N 7
ATOM 8962 C CA . LEU A 1 55 ? -14.673 3.658 -31.746 1.00 75.10 55 LEU A CA 7
ATOM 8963 C C . LEU A 1 55 ? -16.205 3.686 -31.616 1.00 73.03 55 LEU A C 7
ATOM 8964 O O . LEU A 1 55 ? -16.785 3.050 -30.725 1.00 52.53 55 LEU A O 7
ATOM 8980 N N . GLY A 1 56 ? -16.857 4.456 -32.481 1.00 1.02 56 GLY A N 7
ATOM 8981 C CA . GLY A 1 56 ? -18.321 4.536 -32.469 1.00 70.22 56 GLY A CA 7
ATOM 8982 C C . GLY A 1 56 ? -18.926 5.285 -31.301 1.00 20.14 56 GLY A C 7
ATOM 8983 O O . GLY A 1 56 ? -20.113 5.141 -31.043 1.00 50.11 56 GLY A O 7
ATOM 8987 N N . VAL A 1 57 ? -18.146 6.112 -30.613 1.00 21.31 57 VAL A N 7
ATOM 8988 C CA . VAL A 1 57 ? -18.654 6.822 -29.433 1.00 10.34 57 VAL A CA 7
ATOM 8989 C C . VAL A 1 57 ? -18.251 8.287 -29.425 1.00 1.33 57 VAL A C 7
ATOM 8990 O O . VAL A 1 57 ? -17.150 8.665 -29.844 1.00 21.54 57 VAL A O 7
ATOM 9003 N N . ASP A 1 58 ? -19.126 9.120 -28.885 1.00 30.15 58 ASP A N 7
ATOM 9004 C CA . ASP A 1 58 ? -18.810 10.536 -28.657 1.00 32.11 58 ASP A CA 7
ATOM 9005 C C . ASP A 1 58 ? -17.971 10.604 -27.396 1.00 72.12 58 ASP A C 7
ATOM 9006 O O . ASP A 1 58 ? -18.470 10.366 -26.298 1.00 32.32 58 ASP A O 7
ATOM 9015 N N . LEU A 1 59 ? -16.689 10.893 -27.549 1.00 34.41 59 LEU A N 7
ATOM 9016 C CA . LEU A 1 59 ? -15.794 10.949 -26.398 1.00 3.51 59 LEU A CA 7
ATOM 9017 C C . LEU A 1 59 ? -16.263 12.064 -25.450 1.00 2.44 59 LEU A C 7
ATOM 9018 O O . LEU A 1 59 ? -16.346 13.231 -25.845 1.00 62.42 59 LEU A O 7
ATOM 9034 N N . PRO A 1 60 ? -16.561 11.728 -24.185 1.00 14.22 60 PRO A N 7
ATOM 9035 C CA . PRO A 1 60 ? -16.984 12.760 -23.226 1.00 32.41 60 PRO A CA 7
ATOM 9036 C C . PRO A 1 60 ? -15.912 13.831 -23.037 1.00 21.02 60 PRO A C 7
ATOM 9037 O O . PRO A 1 60 ? -14.816 13.536 -22.563 1.00 21.13 60 PRO A O 7
ATOM 9048 N N . ILE A 1 61 ? -16.218 15.079 -23.367 1.00 51.42 61 ILE A N 7
ATOM 9049 C CA . ILE A 1 61 ? -15.229 16.159 -23.268 1.00 13.01 61 ILE A CA 7
ATOM 9050 C C . ILE A 1 61 ? -14.706 16.325 -21.824 1.00 31.25 61 ILE A C 7
ATOM 9051 O O . ILE A 1 61 ? -13.565 16.721 -21.606 1.00 70.04 61 ILE A O 7
ATOM 9067 N N . ARG A 1 62 ? -15.504 15.930 -20.835 1.00 74.52 62 ARG A N 7
ATOM 9068 C CA . ARG A 1 62 ? -15.064 15.959 -19.438 1.00 31.34 62 ARG A CA 7
ATOM 9069 C C . ARG A 1 62 ? -13.889 15.002 -19.198 1.00 21.10 62 ARG A C 7
ATOM 9070 O O . ARG A 1 62 ? -12.986 15.324 -18.453 1.00 40.04 62 ARG A O 7
ATOM 9091 N N . GLN A 1 63 ? -13.888 13.849 -19.854 1.00 31.25 63 GLN A N 7
ATOM 9092 C CA . GLN A 1 63 ? -12.796 12.890 -19.699 1.00 12.12 63 GLN A CA 7
ATOM 9093 C C . GLN A 1 63 ? -11.528 13.430 -20.359 1.00 43.33 63 GLN A C 7
ATOM 9094 O O . GLN A 1 63 ? -10.437 13.297 -19.817 1.00 51.35 63 GLN A O 7
ATOM 9108 N N . LEU A 1 64 ? -11.696 14.106 -21.487 1.00 64.52 64 LEU A N 7
ATOM 9109 C CA . LEU A 1 64 ? -10.578 14.743 -22.182 1.00 74.51 64 LEU A CA 7
ATOM 9110 C C . LEU A 1 64 ? -9.942 15.828 -21.317 1.00 15.41 64 LEU A C 7
ATOM 9111 O O . LEU A 1 64 ? -8.730 15.888 -21.178 1.00 63.20 64 LEU A O 7
ATOM 9127 N N . PHE A 1 65 ? -10.765 16.687 -20.734 1.00 41.33 65 PHE A N 7
ATOM 9128 C CA . PHE A 1 65 ? -10.265 17.793 -19.915 1.00 14.32 65 PHE A CA 7
ATOM 9129 C C . PHE A 1 65 ? -9.735 17.327 -18.558 1.00 71.12 65 PHE A C 7
ATOM 9130 O O . PHE A 1 65 ? -8.900 17.991 -17.958 1.00 2.45 65 PHE A O 7
ATOM 9147 N N . SER A 1 66 ? -10.220 16.191 -18.074 1.00 4.10 66 SER A N 7
ATOM 9148 C CA . SER A 1 66 ? -9.775 15.648 -16.783 1.00 1.33 66 SER A CA 7
ATOM 9149 C C . SER A 1 66 ? -8.334 15.160 -16.876 1.00 63.21 66 SER A C 7
ATOM 9150 O O . SER A 1 66 ? -7.580 15.203 -15.901 1.00 21.31 66 SER A O 7
ATOM 9158 N N . SER A 1 67 ? -7.959 14.662 -18.045 1.00 14.10 67 SER A N 7
ATOM 9159 C CA . SER A 1 67 ? -6.609 14.156 -18.271 1.00 72.30 67 SER A CA 7
ATOM 9160 C C . SER A 1 67 ? -6.223 14.353 -19.737 1.00 72.31 67 SER A C 7
ATOM 9161 O O . SER A 1 67 ? -6.446 13.469 -20.554 1.00 20.21 67 SER A O 7
ATOM 9169 N N . PRO A 1 68 ? -5.656 15.524 -20.092 1.00 53.34 68 PRO A N 7
ATOM 9170 C CA . PRO A 1 68 ? -5.358 15.857 -21.498 1.00 64.23 68 PRO A CA 7
ATOM 9171 C C . PRO A 1 68 ? -4.140 15.165 -22.131 1.00 2.23 68 PRO A C 7
ATOM 9172 O O . PRO A 1 68 ? -3.413 15.777 -22.911 1.00 13.44 68 PRO A O 7
ATOM 9183 N N . THR A 1 69 ? -3.942 13.889 -21.842 1.00 1.54 69 THR A N 7
ATOM 9184 C CA . THR A 1 69 ? -2.874 13.098 -22.469 1.00 3.53 69 THR A CA 7
ATOM 9185 C C . THR A 1 69 ? -3.551 11.874 -23.029 1.00 32.15 69 THR A C 7
ATOM 9186 O O . THR A 1 69 ? -4.594 11.468 -22.521 1.00 54.14 69 THR A O 7
ATOM 9197 N N . PRO A 1 70 ? -2.996 11.258 -24.082 1.00 53.32 70 PRO A N 7
ATOM 9198 C CA . PRO A 1 70 ? -3.751 10.133 -24.631 1.00 64.05 70 PRO A CA 7
ATOM 9199 C C . PRO A 1 70 ? -3.948 8.951 -23.668 1.00 42.23 70 PRO A C 7
ATOM 9200 O O . PRO A 1 70 ? -5.052 8.399 -23.580 1.00 31.32 70 PRO A O 7
ATOM 9211 N N . ALA A 1 71 ? -2.938 8.606 -22.882 1.00 15.31 71 ALA A N 7
ATOM 9212 C CA . ALA A 1 71 ? -3.090 7.517 -21.895 1.00 23.01 71 ALA A CA 7
ATOM 9213 C C . ALA A 1 71 ? -4.005 7.967 -20.749 1.00 71.53 71 ALA A C 7
ATOM 9214 O O . ALA A 1 71 ? -4.759 7.184 -20.158 1.00 43.51 71 ALA A O 7
ATOM 9221 N N . GLY A 1 72 ? -3.943 9.255 -20.466 1.00 55.40 72 GLY A N 7
ATOM 9222 C CA . GLY A 1 72 ? -4.763 9.839 -19.429 1.00 54.02 72 GLY A CA 7
ATOM 9223 C C . GLY A 1 72 ? -6.223 9.710 -19.801 1.00 65.31 72 GLY A C 7
ATOM 9224 O O . GLY A 1 72 ? -7.016 9.255 -18.999 1.00 50.54 72 GLY A O 7
ATOM 9228 N N . VAL A 1 73 ? -6.585 10.035 -21.029 1.00 32.35 73 VAL A N 7
ATOM 9229 C CA . VAL A 1 73 ? -7.963 9.916 -21.484 1.00 2.42 73 VAL A CA 7
ATOM 9230 C C . VAL A 1 73 ? -8.392 8.475 -21.469 1.00 74.43 73 VAL A C 7
ATOM 9231 O O . VAL A 1 73 ? -9.495 8.156 -20.880 1.00 41.40 73 VAL A O 7
ATOM 9244 N N . ALA A 1 74 ? -7.581 7.525 -21.942 1.00 64.12 74 ALA A N 7
ATOM 9245 C CA . ALA A 1 74 ? -7.886 6.094 -21.946 1.00 75.52 74 ALA A CA 7
ATOM 9246 C C . ALA A 1 74 ? -8.186 5.577 -20.527 1.00 33.05 74 ALA A C 7
ATOM 9247 O O . ALA A 1 74 ? -9.175 4.908 -20.301 1.00 22.11 74 ALA A O 7
ATOM 9254 N N . ARG A 1 75 ? -7.341 5.879 -19.580 1.00 43.22 75 ARG A N 7
ATOM 9255 C CA . ARG A 1 75 ? -7.560 5.390 -18.225 1.00 34.23 75 ARG A CA 7
ATOM 9256 C C . ARG A 1 75 ? -8.738 6.124 -17.565 1.00 14.11 75 ARG A C 7
ATOM 9257 O O . ARG A 1 75 ? -9.401 5.554 -16.674 1.00 14.20 75 ARG A O 7
ATOM 9278 N N . ALA A 1 76 ? -8.971 7.370 -17.940 1.00 31.10 76 ALA A N 7
ATOM 9279 C CA . ALA A 1 76 ? -10.069 8.124 -17.356 1.00 31.12 76 ALA A CA 7
ATOM 9280 C C . ALA A 1 76 ? -11.411 7.580 -17.774 1.00 11.15 76 ALA A C 7
ATOM 9281 O O . ALA A 1 76 ? -12.316 7.456 -16.949 1.00 15.02 76 ALA A O 7
ATOM 9288 N N . LEU A 1 77 ? -11.559 7.268 -19.051 1.00 22.13 77 LEU A N 7
ATOM 9289 C CA . LEU A 1 77 ? -12.815 6.723 -19.542 1.00 0.43 77 LEU A CA 7
ATOM 9290 C C . LEU A 1 77 ? -12.971 5.286 -19.068 1.00 24.34 77 LEU A C 7
ATOM 9291 O O . LEU A 1 77 ? -14.080 4.841 -18.779 1.00 2.40 77 LEU A O 7
ATOM 9307 N N . ALA A 1 78 ? -11.859 4.579 -18.904 1.00 2.32 78 ALA A N 7
ATOM 9308 C CA . ALA A 1 78 ? -11.912 3.233 -18.360 1.00 0.11 78 ALA A CA 7
ATOM 9309 C C . ALA A 1 78 ? -12.441 3.267 -16.913 1.00 2.23 78 ALA A C 7
ATOM 9310 O O . ALA A 1 78 ? -13.287 2.469 -16.523 1.00 34.13 78 ALA A O 7
ATOM 9317 N N . ALA A 1 79 ? -11.974 4.238 -16.140 1.00 34.23 79 ALA A N 7
ATOM 9318 C CA . ALA A 1 79 ? -12.432 4.400 -14.761 1.00 24.44 79 ALA A CA 7
ATOM 9319 C C . ALA A 1 79 ? -13.923 4.758 -14.732 1.00 72.20 79 ALA A C 7
ATOM 9320 O O . ALA A 1 79 ? -14.674 4.285 -13.874 1.00 50.22 79 ALA A O 7
ATOM 9327 N N . LYS A 1 80 ? -14.363 5.557 -15.692 1.00 53.34 80 LYS A N 7
ATOM 9328 C CA . LYS A 1 80 ? -15.780 5.901 -15.801 1.00 33.13 80 LYS A CA 7
ATOM 9329 C C . LYS A 1 80 ? -16.603 4.646 -16.096 1.00 5.15 80 LYS A C 7
ATOM 9330 O O . LYS A 1 80 ? -17.660 4.470 -15.516 1.00 72.50 80 LYS A O 7
ATOM 9349 N N . SER A 1 81 ? -16.106 3.756 -16.942 1.00 22.24 81 SER A N 7
ATOM 9350 C CA . SER A 1 81 ? -16.844 2.525 -17.252 1.00 41.52 81 SER A CA 7
ATOM 9351 C C . SER A 1 81 ? -16.845 1.554 -16.070 1.00 61.04 81 SER A C 7
ATOM 9352 O O . SER A 1 81 ? -17.821 0.856 -15.840 1.00 65.13 81 SER A O 7
ATOM 9360 N N . ALA A 1 82 ? -15.769 1.536 -15.298 1.00 52.10 82 ALA A N 7
ATOM 9361 C CA . ALA A 1 82 ? -15.680 0.656 -14.138 1.00 40.11 82 ALA A CA 7
ATOM 9362 C C . ALA A 1 82 ? -16.670 1.088 -13.052 1.00 35.40 82 ALA A C 7
ATOM 9363 O O . ALA A 1 82 ? -17.295 0.263 -12.393 1.00 54.10 82 ALA A O 7
ATOM 9370 N N . SER A 1 83 ? -16.800 2.393 -12.872 1.00 72.43 83 SER A N 7
ATOM 9371 C CA . SER A 1 83 ? -17.688 2.945 -11.854 1.00 21.54 83 SER A CA 7
ATOM 9372 C C . SER A 1 83 ? -19.149 2.968 -12.310 1.00 41.43 83 SER A C 7
ATOM 9373 O O . SER A 1 83 ? -20.050 3.163 -11.503 1.00 53.41 83 SER A O 7
ATOM 9381 N N . TRP A 1 84 ? -19.373 2.748 -13.599 1.00 22.32 84 TRP A N 7
ATOM 9382 C CA . TRP A 1 84 ? -20.721 2.734 -14.163 1.00 20.12 84 TRP A CA 7
ATOM 9383 C C . TRP A 1 84 ? -20.873 1.495 -15.024 1.00 61.11 84 TRP A C 7
ATOM 9384 O O . TRP A 1 84 ? -20.964 1.569 -16.249 1.00 34.43 84 TRP A O 7
ATOM 9405 N N . SER A 1 85 ? -20.869 0.347 -14.359 1.00 43.50 85 SER A N 7
ATOM 9406 C CA . SER A 1 85 ? -20.997 -0.948 -15.029 1.00 24.42 85 SER A CA 7
ATOM 9407 C C . SER A 1 85 ? -22.338 -1.046 -15.751 1.00 31.34 85 SER A C 7
ATOM 9408 O O . SER A 1 85 ? -22.448 -1.662 -16.805 1.00 35.22 85 SER A O 7
ATOM 9416 N N . HIS A 1 86 ? -23.345 -0.395 -15.193 1.00 12.12 86 HIS A N 7
ATOM 9417 C CA . HIS A 1 86 ? -24.623 -0.226 -15.876 1.00 21.01 86 HIS A CA 7
ATOM 9418 C C . HIS A 1 86 ? -24.539 1.123 -16.600 1.00 71.51 86 HIS A C 7
ATOM 9419 O O . HIS A 1 86 ? -24.107 2.115 -15.999 1.00 64.25 86 HIS A O 7
ATOM 9433 N N . PRO A 1 87 ? -24.915 1.179 -17.892 1.00 15.22 87 PRO A N 7
ATOM 9434 C CA . PRO A 1 87 ? -24.739 2.471 -18.569 1.00 33.34 87 PRO A CA 7
ATOM 9435 C C . PRO A 1 87 ? -25.709 3.550 -18.097 1.00 14.13 87 PRO A C 7
ATOM 9436 O O . PRO A 1 87 ? -26.846 3.270 -17.721 1.00 31.24 87 PRO A O 7
ATOM 9447 N N . GLN A 1 88 ? -25.257 4.793 -18.138 1.00 32.24 88 GLN A N 7
ATOM 9448 C CA . GLN A 1 88 ? -26.107 5.930 -17.813 1.00 22.10 88 GLN A CA 7
ATOM 9449 C C . GLN A 1 88 ? -26.933 6.284 -19.044 1.00 2.42 88 GLN A C 7
ATOM 9450 O O . GLN A 1 88 ? -26.508 6.019 -20.170 1.00 73.53 88 GLN A O 7
ATOM 9464 N N . PHE A 1 89 ? -28.046 6.972 -18.839 1.00 43.23 89 PHE A N 7
ATOM 9465 C CA . PHE A 1 89 ? -28.747 7.625 -19.942 1.00 4.55 89 PHE A CA 7
ATOM 9466 C C . PHE A 1 89 ? -28.527 9.117 -19.717 1.00 32.24 89 PHE A C 7
ATOM 9467 O O . PHE A 1 89 ? -28.262 9.526 -18.584 1.00 42.02 89 PHE A O 7
ATOM 9484 N N . GLU A 1 90 ? -28.608 9.910 -20.769 1.00 40.24 90 GLU A N 7
ATOM 9485 C CA . GLU A 1 90 ? -28.431 11.352 -20.677 1.00 45.35 90 GLU A CA 7
ATOM 9486 C C . GLU A 1 90 ? -29.266 11.912 -21.833 1.00 22.34 90 GLU A C 7
ATOM 9487 O O . GLU A 1 90 ? -29.749 11.136 -22.658 1.00 21.10 90 GLU A O 7
ATOM 9499 N N . LYS A 1 91 ? -29.490 13.218 -21.844 1.00 43.41 91 LYS A N 7
ATOM 9500 C CA . LYS A 1 91 ? -30.278 13.880 -22.883 1.00 32.33 91 LYS A CA 7
ATOM 9501 C C . LYS A 1 91 ? -29.417 14.026 -24.131 1.00 20.05 91 LYS A C 7
ATOM 9502 O O . LYS A 1 91 ? -29.984 14.107 -25.232 1.00 30.54 91 LYS A O 7
ATOM 9521 N N . GLY A 1 1 ? 7.233 0.578 -1.850 1.00 50.51 1 GLY A N 8
ATOM 9522 C CA . GLY A 1 1 ? 8.173 1.275 -2.755 1.00 15.54 1 GLY A CA 8
ATOM 9523 C C . GLY A 1 1 ? 7.444 2.202 -3.684 1.00 24.33 1 GLY A C 8
ATOM 9524 O O . GLY A 1 1 ? 6.257 2.426 -3.484 1.00 31.43 1 GLY A O 8
ATOM 9528 N N . ALA A 1 2 ? 8.120 2.724 -4.707 1.00 14.55 2 ALA A N 8
ATOM 9529 C CA . ALA A 1 2 ? 7.449 3.566 -5.700 1.00 60.12 2 ALA A CA 8
ATOM 9530 C C . ALA A 1 2 ? 6.398 2.694 -6.410 1.00 43.52 2 ALA A C 8
ATOM 9531 O O . ALA A 1 2 ? 6.597 1.486 -6.571 1.00 31.33 2 ALA A O 8
ATOM 9538 N N . MET A 1 3 ? 5.291 3.302 -6.811 1.00 2.02 3 MET A N 8
ATOM 9539 C CA . MET A 1 3 ? 4.237 2.561 -7.489 1.00 24.20 3 MET A CA 8
ATOM 9540 C C . MET A 1 3 ? 4.678 2.195 -8.907 1.00 51.32 3 MET A C 8
ATOM 9541 O O . MET A 1 3 ? 5.417 2.944 -9.561 1.00 13.22 3 MET A O 8
ATOM 9555 N N . ALA A 1 4 ? 4.233 1.042 -9.380 1.00 43.52 4 ALA A N 8
ATOM 9556 C CA . ALA A 1 4 ? 4.550 0.603 -10.733 1.00 51.25 4 ALA A CA 8
ATOM 9557 C C . ALA A 1 4 ? 3.638 1.362 -11.703 1.00 60.14 4 ALA A C 8
ATOM 9558 O O . ALA A 1 4 ? 2.531 1.761 -11.339 1.00 44.22 4 ALA A O 8
ATOM 9565 N N . LYS A 1 5 ? 4.086 1.528 -12.944 1.00 31.20 5 LYS A N 8
ATOM 9566 C CA . LYS A 1 5 ? 3.261 2.166 -13.969 1.00 63.34 5 LYS A CA 8
ATOM 9567 C C . LYS A 1 5 ? 2.384 1.096 -14.595 1.00 73.44 5 LYS A C 8
ATOM 9568 O O . LYS A 1 5 ? 2.832 -0.021 -14.817 1.00 61.54 5 LYS A O 8
ATOM 9587 N N . ALA A 1 6 ? 1.134 1.454 -14.883 1.00 25.32 6 ALA A N 8
ATOM 9588 C CA . ALA A 1 6 ? 0.200 0.539 -15.533 1.00 45.00 6 ALA A CA 8
ATOM 9589 C C . ALA A 1 6 ? 0.655 0.317 -16.991 1.00 10.15 6 ALA A C 8
ATOM 9590 O O . ALA A 1 6 ? 1.280 1.205 -17.578 1.00 23.13 6 ALA A O 8
ATOM 9597 N N . PRO A 1 7 ? 0.353 -0.859 -17.578 1.00 4.24 7 PRO A N 8
ATOM 9598 C CA . PRO A 1 7 ? 0.765 -1.065 -18.972 1.00 4.14 7 PRO A CA 8
ATOM 9599 C C . PRO A 1 7 ? -0.031 -0.225 -19.975 1.00 12.31 7 PRO A C 8
ATOM 9600 O O . PRO A 1 7 ? -1.109 0.277 -19.664 1.00 33.44 7 PRO A O 8
ATOM 9611 N N . GLU A 1 8 ? 0.506 -0.089 -21.177 1.00 74.13 8 GLU A N 8
ATOM 9612 C CA . GLU A 1 8 ? -0.159 0.640 -22.258 1.00 71.41 8 GLU A CA 8
ATOM 9613 C C . GLU A 1 8 ? -1.393 -0.136 -22.727 1.00 63.02 8 GLU A C 8
ATOM 9614 O O . GLU A 1 8 ? -1.320 -1.335 -22.990 1.00 13.42 8 GLU A O 8
ATOM 9626 N N . SER A 1 9 ? -2.525 0.540 -22.799 1.00 64.01 9 SER A N 8
ATOM 9627 C CA . SER A 1 9 ? -3.764 -0.080 -23.274 1.00 71.11 9 SER A CA 8
ATOM 9628 C C . SER A 1 9 ? -3.867 0.080 -24.793 1.00 72.12 9 SER A C 8
ATOM 9629 O O . SER A 1 9 ? -3.344 1.036 -25.362 1.00 33.54 9 SER A O 8
ATOM 9637 N N . ALA A 1 10 ? -4.576 -0.834 -25.443 1.00 43.33 10 ALA A N 8
ATOM 9638 C CA . ALA A 1 10 ? -4.718 -0.825 -26.902 1.00 64.11 10 ALA A CA 8
ATOM 9639 C C . ALA A 1 10 ? -5.349 0.465 -27.450 1.00 44.51 10 ALA A C 8
ATOM 9640 O O . ALA A 1 10 ? -5.111 0.845 -28.597 1.00 10.02 10 ALA A O 8
ATOM 9647 N N . THR A 1 11 ? -6.143 1.145 -26.638 1.00 72.33 11 THR A N 8
ATOM 9648 C CA . THR A 1 11 ? -6.758 2.402 -27.048 1.00 50.22 11 THR A CA 8
ATOM 9649 C C . THR A 1 11 ? -5.734 3.510 -27.224 1.00 13.31 11 THR A C 8
ATOM 9650 O O . THR A 1 11 ? -5.948 4.428 -28.012 1.00 53.21 11 THR A O 8
ATOM 9661 N N . GLU A 1 12 ? -4.687 3.482 -26.416 1.00 21.15 12 GLU A N 8
ATOM 9662 C CA . GLU A 1 12 ? -3.754 4.598 -26.352 1.00 41.01 12 GLU A CA 8
ATOM 9663 C C . GLU A 1 12 ? -3.058 4.809 -27.671 1.00 0.42 12 GLU A C 8
ATOM 9664 O O . GLU A 1 12 ? -2.959 5.925 -28.151 1.00 25.11 12 GLU A O 8
ATOM 9676 N N . LYS A 1 13 ? -2.652 3.724 -28.297 1.00 10.22 13 LYS A N 8
ATOM 9677 C CA . LYS A 1 13 ? -1.988 3.803 -29.587 1.00 12.32 13 LYS A CA 8
ATOM 9678 C C . LYS A 1 13 ? -2.919 4.248 -30.719 1.00 2.43 13 LYS A C 8
ATOM 9679 O O . LYS A 1 13 ? -2.472 4.828 -31.712 1.00 65.51 13 LYS A O 8
ATOM 9698 N N . VAL A 1 14 ? -4.214 3.994 -30.576 1.00 63.12 14 VAL A N 8
ATOM 9699 C CA . VAL A 1 14 ? -5.189 4.410 -31.592 1.00 52.40 14 VAL A CA 8
ATOM 9700 C C . VAL A 1 14 ? -5.290 5.926 -31.495 1.00 54.24 14 VAL A C 8
ATOM 9701 O O . VAL A 1 14 ? -5.230 6.638 -32.488 1.00 32.13 14 VAL A O 8
ATOM 9714 N N . LEU A 1 15 ? -5.396 6.412 -30.273 1.00 14.41 15 LEU A N 8
ATOM 9715 C CA . LEU A 1 15 ? -5.509 7.841 -30.011 1.00 2.53 15 LEU A CA 8
ATOM 9716 C C . LEU A 1 15 ? -4.237 8.582 -30.389 1.00 32.14 15 LEU A C 8
ATOM 9717 O O . LEU A 1 15 ? -4.314 9.672 -30.933 1.00 55.15 15 LEU A O 8
ATOM 9733 N N . CYS A 1 16 ? -3.079 7.973 -30.156 1.00 13.44 16 CYS A N 8
ATOM 9734 C CA . CYS A 1 16 ? -1.817 8.568 -30.594 1.00 70.44 16 CYS A CA 8
ATOM 9735 C C . CYS A 1 16 ? -1.849 8.819 -32.100 1.00 75.50 16 CYS A C 8
ATOM 9736 O O . CYS A 1 16 ? -1.460 9.876 -32.562 1.00 43.41 16 CYS A O 8
ATOM 9744 N N . ALA A 1 17 ? -2.333 7.868 -32.878 1.00 10.02 17 ALA A N 8
ATOM 9745 C CA . ALA A 1 17 ? -2.393 8.065 -34.323 1.00 33.51 17 ALA A CA 8
ATOM 9746 C C . ALA A 1 17 ? -3.417 9.147 -34.711 1.00 0.35 17 ALA A C 8
ATOM 9747 O O . ALA A 1 17 ? -3.164 9.951 -35.593 1.00 52.20 17 ALA A O 8
ATOM 9754 N N . LEU A 1 18 ? -4.547 9.195 -34.015 1.00 21.24 18 LEU A N 8
ATOM 9755 C CA . LEU A 1 18 ? -5.566 10.220 -34.277 1.00 62.33 18 LEU A CA 8
ATOM 9756 C C . LEU A 1 18 ? -5.041 11.608 -33.975 1.00 23.33 18 LEU A C 8
ATOM 9757 O O . LEU A 1 18 ? -5.401 12.579 -34.643 1.00 42.54 18 LEU A O 8
ATOM 9773 N N . TYR A 1 19 ? -4.179 11.723 -32.976 1.00 22.32 19 TYR A N 8
ATOM 9774 C CA . TYR A 1 19 ? -3.579 12.999 -32.649 1.00 0.04 19 TYR A CA 8
ATOM 9775 C C . TYR A 1 19 ? -2.723 13.394 -33.843 1.00 12.51 19 TYR A C 8
ATOM 9776 O O . TYR A 1 19 ? -2.810 14.507 -34.309 1.00 45.33 19 TYR A O 8
ATOM 9794 N N . ALA A 1 20 ? -1.908 12.468 -34.345 1.00 21.31 20 ALA A N 8
ATOM 9795 C CA . ALA A 1 20 ? -1.002 12.770 -35.459 1.00 11.51 20 ALA A CA 8
ATOM 9796 C C . ALA A 1 20 ? -1.766 13.276 -36.699 1.00 35.42 20 ALA A C 8
ATOM 9797 O O . ALA A 1 20 ? -1.346 14.229 -37.346 1.00 5.23 20 ALA A O 8
ATOM 9804 N N . GLU A 1 21 ? -2.874 12.617 -37.027 1.00 42.13 21 GLU A N 8
ATOM 9805 C CA . GLU A 1 21 ? -3.667 12.973 -38.212 1.00 75.44 21 GLU A CA 8
ATOM 9806 C C . GLU A 1 21 ? -4.146 14.423 -38.167 1.00 50.33 21 GLU A C 8
ATOM 9807 O O . GLU A 1 21 ? -4.155 15.137 -39.166 1.00 40.42 21 GLU A O 8
ATOM 9819 N N . ILE A 1 22 ? -4.626 14.819 -36.991 1.00 22.14 22 ILE A N 8
ATOM 9820 C CA . ILE A 1 22 ? -5.283 16.109 -36.819 1.00 32.45 22 ILE A CA 8
ATOM 9821 C C . ILE A 1 22 ? -4.272 17.221 -36.588 1.00 0.33 22 ILE A C 8
ATOM 9822 O O . ILE A 1 22 ? -4.438 18.337 -37.082 1.00 2.22 22 ILE A O 8
ATOM 9838 N N . LEU A 1 23 ? -3.245 16.932 -35.803 1.00 62.04 23 LEU A N 8
ATOM 9839 C CA . LEU A 1 23 ? -2.242 17.931 -35.414 1.00 55.24 23 LEU A CA 8
ATOM 9840 C C . LEU A 1 23 ? -1.194 18.122 -36.511 1.00 25.32 23 LEU A C 8
ATOM 9841 O O . LEU A 1 23 ? -0.535 19.145 -36.570 1.00 3.53 23 LEU A O 8
ATOM 9857 N N . GLY A 1 24 ? -1.045 17.123 -37.372 1.00 63.13 24 GLY A N 8
ATOM 9858 C CA . GLY A 1 24 ? -0.085 17.223 -38.455 1.00 1.42 24 GLY A CA 8
ATOM 9859 C C . GLY A 1 24 ? 1.345 17.062 -37.980 1.00 2.11 24 GLY A C 8
ATOM 9860 O O . GLY A 1 24 ? 2.280 17.564 -38.605 1.00 63.02 24 GLY A O 8
ATOM 9864 N N . VAL A 1 25 ? 1.514 16.367 -36.861 1.00 54.40 25 VAL A N 8
ATOM 9865 C CA . VAL A 1 25 ? 2.835 16.163 -36.270 1.00 1.32 25 VAL A CA 8
ATOM 9866 C C . VAL A 1 25 ? 3.349 14.779 -36.636 1.00 63.42 25 VAL A C 8
ATOM 9867 O O . VAL A 1 25 ? 2.583 13.857 -36.906 1.00 32.33 25 VAL A O 8
ATOM 9880 N N . GLU A 1 26 ? 4.664 14.647 -36.700 1.00 24.43 26 GLU A N 8
ATOM 9881 C CA . GLU A 1 26 ? 5.293 13.408 -37.152 1.00 71.23 26 GLU A CA 8
ATOM 9882 C C . GLU A 1 26 ? 5.067 12.250 -36.179 1.00 13.13 26 GLU A C 8
ATOM 9883 O O . GLU A 1 26 ? 4.841 11.107 -36.594 1.00 3.33 26 GLU A O 8
ATOM 9895 N N . ARG A 1 27 ? 5.135 12.530 -34.882 1.00 42.24 27 ARG A N 8
ATOM 9896 C CA . ARG A 1 27 ? 4.951 11.505 -33.850 1.00 74.30 27 ARG A CA 8
ATOM 9897 C C . ARG A 1 27 ? 4.170 12.046 -32.683 1.00 54.22 27 ARG A C 8
ATOM 9898 O O . ARG A 1 27 ? 3.989 13.247 -32.546 1.00 40.44 27 ARG A O 8
ATOM 9919 N N . VAL A 1 28 ? 3.731 11.116 -31.842 1.00 72.11 28 VAL A N 8
ATOM 9920 C CA . VAL A 1 28 ? 2.942 11.420 -30.649 1.00 22.40 28 VAL A CA 8
ATOM 9921 C C . VAL A 1 28 ? 3.329 10.427 -29.549 1.00 44.42 28 VAL A C 8
ATOM 9922 O O . VAL A 1 28 ? 3.309 9.212 -29.782 1.00 41.35 28 VAL A O 8
ATOM 9935 N N . GLY A 1 29 ? 3.683 10.924 -28.380 1.00 2.34 29 GLY A N 8
ATOM 9936 C CA . GLY A 1 29 ? 3.986 10.073 -27.229 1.00 41.42 29 GLY A CA 8
ATOM 9937 C C . GLY A 1 29 ? 2.692 9.712 -26.509 1.00 43.42 29 GLY A C 8
ATOM 9938 O O . GLY A 1 29 ? 1.608 10.152 -26.893 1.00 0.30 29 GLY A O 8
ATOM 9942 N N . VAL A 1 30 ? 2.777 8.786 -25.571 1.00 4.25 30 VAL A N 8
ATOM 9943 C CA . VAL A 1 30 ? 1.564 8.360 -24.844 1.00 61.44 30 VAL A CA 8
ATOM 9944 C C . VAL A 1 30 ? 1.128 9.399 -23.837 1.00 15.15 30 VAL A C 8
ATOM 9945 O O . VAL A 1 30 ? -0.018 9.552 -23.509 1.00 34.22 30 VAL A O 8
ATOM 9958 N N . ASP A 1 31 ? 2.091 10.174 -23.443 1.00 63.02 31 ASP A N 8
ATOM 9959 C CA . ASP A 1 31 ? 1.919 11.233 -22.458 1.00 62.13 31 ASP A CA 8
ATOM 9960 C C . ASP A 1 31 ? 1.964 12.605 -23.123 1.00 53.14 31 ASP A C 8
ATOM 9961 O O . ASP A 1 31 ? 2.184 13.609 -22.475 1.00 31.35 31 ASP A O 8
ATOM 9970 N N . ASP A 1 32 ? 1.804 12.625 -24.433 1.00 4.31 32 ASP A N 8
ATOM 9971 C CA . ASP A 1 32 ? 1.981 13.868 -25.192 1.00 54.02 32 ASP A CA 8
ATOM 9972 C C . ASP A 1 32 ? 0.771 14.790 -25.078 1.00 53.33 32 ASP A C 8
ATOM 9973 O O . ASP A 1 32 ? -0.369 14.352 -25.256 1.00 13.53 32 ASP A O 8
ATOM 9982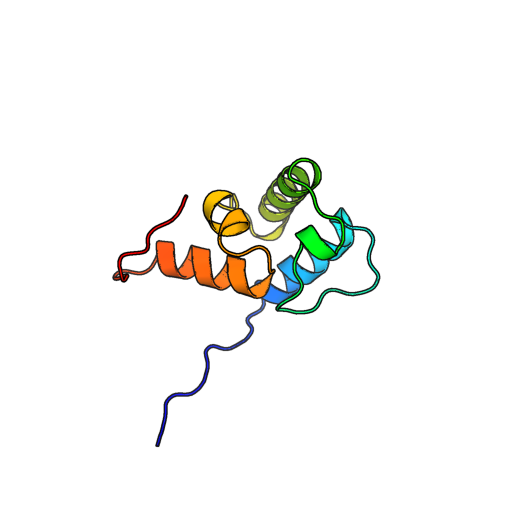 N N . ALA A 1 33 ? 0.982 16.052 -24.750 1.00 22.51 33 ALA A N 8
ATOM 9983 C CA . ALA A 1 33 ? -0.133 16.980 -24.577 1.00 5.34 33 ALA A CA 8
ATOM 9984 C C . ALA A 1 33 ? -0.641 17.472 -25.937 1.00 13.34 33 ALA A C 8
ATOM 9985 O O . ALA A 1 33 ? 0.063 18.111 -26.689 1.00 44.52 33 ALA A O 8
ATOM 9992 N N . PHE A 1 34 ? -1.919 17.226 -26.184 1.00 0.30 34 PHE A N 8
ATOM 9993 C CA . PHE A 1 34 ? -2.594 17.624 -27.434 1.00 72.11 34 PHE A CA 8
ATOM 9994 C C . PHE A 1 34 ? -2.383 19.106 -27.752 1.00 14.15 34 PHE A C 8
ATOM 9995 O O . PHE A 1 34 ? -2.196 19.476 -28.908 1.00 12.21 34 PHE A O 8
ATOM 10012 N N . HIS A 1 35 ? -2.426 19.964 -26.730 1.00 43.25 35 HIS A N 8
ATOM 10013 C CA . HIS A 1 35 ? -2.294 21.401 -26.957 1.00 64.25 35 HIS A CA 8
ATOM 10014 C C . HIS A 1 35 ? -0.833 21.862 -27.101 1.00 71.32 35 HIS A C 8
ATOM 10015 O O . HIS A 1 35 ? -0.584 22.928 -27.643 1.00 13.51 35 HIS A O 8
ATOM 10029 N N . ASP A 1 36 ? 0.120 21.071 -26.615 1.00 11.52 36 ASP A N 8
ATOM 10030 C CA . ASP A 1 36 ? 1.536 21.442 -26.732 1.00 61.21 36 ASP A CA 8
ATOM 10031 C C . ASP A 1 36 ? 1.955 21.150 -28.167 1.00 74.15 36 ASP A C 8
ATOM 10032 O O . ASP A 1 36 ? 2.720 21.875 -28.783 1.00 33.51 36 ASP A O 8
ATOM 10041 N N . LEU A 1 37 ? 1.322 20.121 -28.724 1.00 20.00 37 LEU A N 8
ATOM 10042 C CA . LEU A 1 37 ? 1.486 19.742 -30.127 1.00 11.51 37 LEU A CA 8
ATOM 10043 C C . LEU A 1 37 ? 0.708 20.666 -31.084 1.00 35.35 37 LEU A C 8
ATOM 10044 O O . LEU A 1 37 ? 0.471 20.312 -32.238 1.00 31.14 37 LEU A O 8
ATOM 10060 N N . GLY A 1 38 ? 0.297 21.832 -30.599 1.00 45.42 38 GLY A N 8
ATOM 10061 C CA . GLY A 1 38 ? -0.395 22.804 -31.439 1.00 2.14 38 GLY A CA 8
ATOM 10062 C C . GLY A 1 38 ? -1.901 22.687 -31.463 1.00 74.31 38 GLY A C 8
ATOM 10063 O O . GLY A 1 38 ? -2.589 23.402 -32.202 1.00 13.21 38 GLY A O 8
ATOM 10067 N N . GLY A 1 39 ? -2.434 21.790 -30.652 1.00 2.40 39 GLY A N 8
ATOM 10068 C CA . GLY A 1 39 ? -3.870 21.576 -30.604 1.00 71.12 39 GLY A CA 8
ATOM 10069 C C . GLY A 1 39 ? -4.650 22.724 -29.985 1.00 4.21 39 GLY A C 8
ATOM 10070 O O . GLY A 1 39 ? -4.135 23.525 -29.227 1.00 42.45 39 GLY A O 8
ATOM 10074 N N . SER A 1 40 ? -5.932 22.770 -30.317 1.00 74.41 40 SER A N 8
ATOM 10075 C CA . SER A 1 40 ? -6.835 23.817 -29.850 1.00 44.35 40 SER A CA 8
ATOM 10076 C C . SER A 1 40 ? -8.208 23.227 -29.622 1.00 54.03 40 SER A C 8
ATOM 10077 O O . SER A 1 40 ? -8.486 22.130 -30.080 1.00 53.03 40 SER A O 8
ATOM 10085 N N . SER A 1 41 ? -9.085 23.967 -28.953 1.00 61.24 41 SER A N 8
ATOM 10086 C CA . SER A 1 41 ? -10.451 23.518 -28.705 1.00 62.10 41 SER A CA 8
ATOM 10087 C C . SER A 1 41 ? -11.192 23.224 -30.016 1.00 3.33 41 SER A C 8
ATOM 10088 O O . SER A 1 41 ? -12.031 22.332 -30.084 1.00 2.02 41 SER A O 8
ATOM 10096 N N . ALA A 1 42 ? -10.829 23.952 -31.067 1.00 51.42 42 ALA A N 8
ATOM 10097 C CA . ALA A 1 42 ? -11.419 23.730 -32.393 1.00 31.33 42 ALA A CA 8
ATOM 10098 C C . ALA A 1 42 ? -11.028 22.344 -32.925 1.00 43.14 42 ALA A C 8
ATOM 10099 O O . ALA A 1 42 ? -11.843 21.640 -33.524 1.00 13.21 42 ALA A O 8
ATOM 10106 N N . LEU A 1 43 ? -9.782 21.949 -32.695 1.00 43.32 43 LEU A N 8
ATOM 10107 C CA . LEU A 1 43 ? -9.268 20.661 -33.169 1.00 4.20 43 LEU A CA 8
ATOM 10108 C C . LEU A 1 43 ? -9.739 19.519 -32.281 1.00 62.23 43 LEU A C 8
ATOM 10109 O O . LEU A 1 43 ? -9.879 18.387 -32.745 1.00 74.20 43 LEU A O 8
ATOM 10125 N N . ALA A 1 44 ? -10.042 19.808 -31.023 1.00 73.43 44 ALA A N 8
ATOM 10126 C CA . ALA A 1 44 ? -10.595 18.788 -30.126 1.00 64.41 44 ALA A CA 8
ATOM 10127 C C . ALA A 1 44 ? -11.916 18.243 -30.687 1.00 31.11 44 ALA A C 8
ATOM 10128 O O . ALA A 1 44 ? -12.212 17.071 -30.548 1.00 12.32 44 ALA A O 8
ATOM 10135 N N . MET A 1 45 ? -12.659 19.075 -31.378 1.00 33.11 45 MET A N 8
ATOM 10136 C CA . MET A 1 45 ? -13.920 18.646 -32.003 1.00 23.24 45 MET A CA 8
ATOM 10137 C C . MET A 1 45 ? -13.666 17.625 -33.121 1.00 73.55 45 MET A C 8
ATOM 10138 O O . MET A 1 45 ? -14.475 16.722 -33.350 1.00 5.24 45 MET A O 8
ATOM 10152 N N . ARG A 1 46 ? -12.531 17.746 -33.804 1.00 61.32 46 ARG A N 8
ATOM 10153 C CA . ARG A 1 46 ? -12.182 16.830 -34.896 1.00 21.31 46 ARG A CA 8
ATOM 10154 C C . ARG A 1 46 ? -11.811 15.484 -34.296 1.00 65.13 46 ARG A C 8
ATOM 10155 O O . ARG A 1 46 ? -12.146 14.451 -34.842 1.00 71.44 46 ARG A O 8
ATOM 10176 N N . LEU A 1 47 ? -11.146 15.547 -33.160 1.00 51.25 47 LEU A N 8
ATOM 10177 C CA . LEU A 1 47 ? -10.681 14.343 -32.467 1.00 41.12 47 LEU A CA 8
ATOM 10178 C C . LEU A 1 47 ? -11.903 13.581 -31.970 1.00 51.24 47 LEU A C 8
ATOM 10179 O O . LEU A 1 47 ? -11.985 12.366 -32.128 1.00 41.04 47 LEU A O 8
ATOM 10195 N N . ILE A 1 48 ? -12.845 14.302 -31.398 1.00 75.45 48 ILE A N 8
ATOM 10196 C CA . ILE A 1 48 ? -14.092 13.694 -30.911 1.00 55.21 48 ILE A CA 8
ATOM 10197 C C . ILE A 1 48 ? -14.819 13.024 -32.082 1.00 44.11 48 ILE A C 8
ATOM 10198 O O . ILE A 1 48 ? -15.407 11.960 -31.922 1.00 43.10 48 ILE A O 8
ATOM 10214 N N . ALA A 1 49 ? -14.789 13.641 -33.255 1.00 31.24 49 ALA A N 8
ATOM 10215 C CA . ALA A 1 49 ? -15.442 13.047 -34.432 1.00 22.13 49 ALA A CA 8
ATOM 10216 C C . ALA A 1 49 ? -14.753 11.742 -34.860 1.00 24.43 49 ALA A C 8
ATOM 10217 O O . ALA A 1 49 ? -15.408 10.768 -35.107 1.00 22.41 49 ALA A O 8
ATOM 10224 N N . ARG A 1 50 ? -13.434 11.742 -34.915 1.00 11.51 50 ARG A N 8
ATOM 10225 C CA . ARG A 1 50 ? -12.672 10.581 -35.362 1.00 25.51 50 ARG A CA 8
ATOM 10226 C C . ARG A 1 50 ? -12.780 9.424 -34.379 1.00 1.43 50 ARG A C 8
ATOM 10227 O O . ARG A 1 50 ? -12.818 8.274 -34.770 1.00 43.41 50 ARG A O 8
ATOM 10248 N N . ILE A 1 51 ? -12.880 9.747 -33.093 1.00 34.41 51 ILE A N 8
ATOM 10249 C CA . ILE A 1 51 ? -13.048 8.738 -32.038 1.00 21.42 51 ILE A CA 8
ATOM 10250 C C . ILE A 1 51 ? -14.269 7.861 -32.340 1.00 71.13 51 ILE A C 8
ATOM 10251 O O . ILE A 1 51 ? -14.267 6.666 -32.094 1.00 63.31 51 ILE A O 8
ATOM 10267 N N . ARG A 1 52 ? -15.319 8.461 -32.892 1.00 62.23 52 ARG A N 8
ATOM 10268 C CA . ARG A 1 52 ? -16.547 7.712 -33.176 1.00 64.43 52 ARG A CA 8
ATOM 10269 C C . ARG A 1 52 ? -16.330 6.633 -34.218 1.00 11.13 52 ARG A C 8
ATOM 10270 O O . ARG A 1 52 ? -16.986 5.617 -34.213 1.00 22.34 52 ARG A O 8
ATOM 10291 N N . GLU A 1 53 ? -15.405 6.862 -35.129 1.00 72.31 53 GLU A N 8
ATOM 10292 C CA . GLU A 1 53 ? -15.167 5.932 -36.237 1.00 25.12 53 GLU A CA 8
ATOM 10293 C C . GLU A 1 53 ? -14.281 4.822 -35.719 1.00 55.11 53 GLU A C 8
ATOM 10294 O O . GLU A 1 53 ? -14.431 3.659 -36.081 1.00 31.13 53 GLU A O 8
ATOM 10306 N N . GLU A 1 54 ? -13.317 5.201 -34.869 1.00 5.11 54 GLU A N 8
ATOM 10307 C CA . GLU A 1 54 ? -12.297 4.247 -34.413 1.00 2.20 54 GLU A CA 8
ATOM 10308 C C . GLU A 1 54 ? -12.706 3.413 -33.191 1.00 44.53 54 GLU A C 8
ATOM 10309 O O . GLU A 1 54 ? -12.298 2.247 -33.045 1.00 52.11 54 GLU A O 8
ATOM 10321 N N . LEU A 1 55 ? -13.437 4.026 -32.257 1.00 2.34 55 LEU A N 8
ATOM 10322 C CA . LEU A 1 55 ? -13.762 3.387 -30.981 1.00 13.33 55 LEU A CA 8
ATOM 10323 C C . LEU A 1 55 ? -15.272 3.135 -30.893 1.00 31.32 55 LEU A C 8
ATOM 10324 O O . LEU A 1 55 ? -15.743 2.495 -29.961 1.00 51.54 55 LEU A O 8
ATOM 10340 N N . GLY A 1 56 ? -16.016 3.644 -31.876 1.00 2.22 56 GLY A N 8
ATOM 10341 C CA . GLY A 1 56 ? -17.461 3.434 -31.917 1.00 31.32 56 GLY A CA 8
ATOM 10342 C C . GLY A 1 56 ? -18.274 4.161 -30.858 1.00 24.05 56 GLY A C 8
ATOM 10343 O O . GLY A 1 56 ? -19.389 3.745 -30.550 1.00 12.22 56 GLY A O 8
ATOM 10347 N N . VAL A 1 57 ? -17.725 5.224 -30.279 1.00 12.23 57 VAL A N 8
ATOM 10348 C CA . VAL A 1 57 ? -18.394 5.930 -29.178 1.00 3.21 57 VAL A CA 8
ATOM 10349 C C . VAL A 1 57 ? -18.234 7.426 -29.294 1.00 63.14 57 VAL A C 8
ATOM 10350 O O . VAL A 1 57 ? -17.356 7.919 -29.993 1.00 5.43 57 VAL A O 8
ATOM 10363 N N . ASP A 1 58 ? -19.059 8.156 -28.570 1.00 1.04 58 ASP A N 8
ATOM 10364 C CA . ASP A 1 58 ? -18.904 9.597 -28.472 1.00 45.14 58 ASP A CA 8
ATOM 10365 C C . ASP A 1 58 ? -17.923 9.883 -27.335 1.00 42.41 58 ASP A C 8
ATOM 10366 O O . ASP A 1 58 ? -17.954 9.224 -26.296 1.00 50.21 58 ASP A O 8
ATOM 10375 N N . LEU A 1 59 ? -17.069 10.876 -27.509 1.00 65.44 59 LEU A N 8
ATOM 10376 C CA . LEU A 1 59 ? -16.184 11.295 -26.427 1.00 75.24 59 LEU A CA 8
ATOM 10377 C C . LEU A 1 59 ? -16.680 12.618 -25.815 1.00 74.15 59 LEU A C 8
ATOM 10378 O O . LEU A 1 59 ? -16.734 13.649 -26.499 1.00 44.35 59 LEU A O 8
ATOM 10394 N N . PRO A 1 60 ? -16.992 12.622 -24.510 1.00 43.01 60 PRO A N 8
ATOM 10395 C CA . PRO A 1 60 ? -17.260 13.897 -23.836 1.00 32.21 60 PRO A CA 8
ATOM 10396 C C . PRO A 1 60 ? -16.047 14.824 -23.941 1.00 11.51 60 PRO A C 8
ATOM 10397 O O . PRO A 1 60 ? -14.918 14.403 -23.713 1.00 1.11 60 PRO A O 8
ATOM 10408 N N . ILE A 1 61 ? -16.258 16.097 -24.236 1.00 35.41 61 ILE A N 8
ATOM 10409 C CA . ILE A 1 61 ? -15.122 17.018 -24.326 1.00 25.24 61 ILE A CA 8
ATOM 10410 C C . ILE A 1 61 ? -14.452 17.193 -22.951 1.00 42.55 61 ILE A C 8
ATOM 10411 O O . ILE A 1 61 ? -13.271 17.504 -22.855 1.00 23.12 61 ILE A O 8
ATOM 10427 N N . ARG A 1 62 ? -15.191 16.911 -21.881 1.00 52.13 62 ARG A N 8
ATOM 10428 C CA . ARG A 1 62 ? -14.632 16.969 -20.530 1.00 10.42 62 ARG A CA 8
ATOM 10429 C C . ARG A 1 62 ? -13.509 15.955 -20.373 1.00 44.44 62 ARG A C 8
ATOM 10430 O O . ARG A 1 62 ? -12.558 16.209 -19.653 1.00 70.11 62 ARG A O 8
ATOM 10451 N N . GLN A 1 63 ? -13.615 14.828 -21.071 1.00 14.12 63 GLN A N 8
ATOM 10452 C CA . GLN A 1 63 ? -12.597 13.797 -20.986 1.00 65.23 63 GLN A CA 8
ATOM 10453 C C . GLN A 1 63 ? -11.260 14.335 -21.481 1.00 34.21 63 GLN A C 8
ATOM 10454 O O . GLN A 1 63 ? -10.245 14.145 -20.834 1.00 53.23 63 GLN A O 8
ATOM 10468 N N . LEU A 1 64 ? -11.277 15.038 -22.607 1.00 70.43 64 LEU A N 8
ATOM 10469 C CA . LEU A 1 64 ? -10.057 15.630 -23.154 1.00 62.42 64 LEU A CA 8
ATOM 10470 C C . LEU A 1 64 ? -9.517 16.738 -22.270 1.00 72.10 64 LEU A C 8
ATOM 10471 O O . LEU A 1 64 ? -8.328 16.834 -22.060 1.00 61.45 64 LEU A O 8
ATOM 10487 N N . PHE A 1 65 ? -10.396 17.573 -21.746 1.00 62.12 65 PHE A N 8
ATOM 10488 C CA . PHE A 1 65 ? -9.941 18.687 -20.922 1.00 3.14 65 PHE A CA 8
ATOM 10489 C C . PHE A 1 65 ? -9.377 18.221 -19.573 1.00 20.13 65 PHE A C 8
ATOM 10490 O O . PHE A 1 65 ? -8.521 18.879 -18.994 1.00 40.02 65 PHE A O 8
ATOM 10507 N N . SER A 1 66 ? -9.859 17.087 -19.080 1.00 54.52 66 SER A N 8
ATOM 10508 C CA . SER A 1 66 ? -9.374 16.541 -17.810 1.00 61.44 66 SER A CA 8
ATOM 10509 C C . SER A 1 66 ? -8.087 15.750 -18.018 1.00 22.51 66 SER A C 8
ATOM 10510 O O . SER A 1 66 ? -7.344 15.486 -17.075 1.00 13.22 66 SER A O 8
ATOM 10518 N N . SER A 1 67 ? -7.843 15.334 -19.251 1.00 65.21 67 SER A N 8
ATOM 10519 C CA . SER A 1 67 ? -6.682 14.514 -19.590 1.00 4.35 67 SER A CA 8
ATOM 10520 C C . SER A 1 67 ? -6.269 14.778 -21.040 1.00 61.23 67 SER A C 8
ATOM 10521 O O . SER A 1 67 ? -6.706 14.072 -21.942 1.00 50.22 67 SER A O 8
ATOM 10529 N N . PRO A 1 68 ? -5.453 15.820 -21.283 1.00 65.13 68 PRO A N 8
ATOM 10530 C CA . PRO A 1 68 ? -5.116 16.183 -22.666 1.00 4.23 68 PRO A CA 8
ATOM 10531 C C . PRO A 1 68 ? -4.049 15.315 -23.336 1.00 73.01 68 PRO A C 8
ATOM 10532 O O . PRO A 1 68 ? -3.454 15.735 -24.320 1.00 13.33 68 PRO A O 8
ATOM 10543 N N . THR A 1 69 ? -3.791 14.130 -22.801 1.00 73.44 69 THR A N 8
ATOM 10544 C CA . THR A 1 69 ? -2.788 13.229 -23.365 1.00 62.14 69 THR A CA 8
ATOM 10545 C C . THR A 1 69 ? -3.490 11.995 -23.903 1.00 75.25 69 THR A C 8
ATOM 10546 O O . THR A 1 69 ? -4.593 11.661 -23.441 1.00 54.44 69 THR A O 8
ATOM 10557 N N . PRO A 1 70 ? -2.889 11.298 -24.893 1.00 43.30 70 PRO A N 8
ATOM 10558 C CA . PRO A 1 70 ? -3.650 10.177 -25.439 1.00 34.11 70 PRO A CA 8
ATOM 10559 C C . PRO A 1 70 ? -3.806 9.007 -24.448 1.00 43.44 70 PRO A C 8
ATOM 10560 O O . PRO A 1 70 ? -4.860 8.362 -24.424 1.00 53.13 70 PRO A O 8
ATOM 10571 N N . ALA A 1 71 ? -2.827 8.770 -23.578 1.00 73.23 71 ALA A N 8
ATOM 10572 C CA . ALA A 1 71 ? -2.968 7.729 -22.568 1.00 40.25 71 ALA A CA 8
ATOM 10573 C C . ALA A 1 71 ? -3.921 8.173 -21.470 1.00 20.12 71 ALA A C 8
ATOM 10574 O O . ALA A 1 71 ? -4.699 7.380 -20.929 1.00 22.10 71 ALA A O 8
ATOM 10581 N N . GLY A 1 72 ? -3.882 9.460 -21.153 1.00 50.32 72 GLY A N 8
ATOM 10582 C CA . GLY A 1 72 ? -4.736 9.985 -20.113 1.00 34.13 72 GLY A CA 8
ATOM 10583 C C . GLY A 1 72 ? -6.189 9.874 -20.501 1.00 44.01 72 GLY A C 8
ATOM 10584 O O . GLY A 1 72 ? -6.998 9.338 -19.755 1.00 4.41 72 GLY A O 8
ATOM 10588 N N . VAL A 1 73 ? -6.517 10.350 -21.694 1.00 21.21 73 VAL A N 8
ATOM 10589 C CA . VAL A 1 73 ? -7.901 10.345 -22.157 1.00 2.01 73 VAL A CA 8
ATOM 10590 C C . VAL A 1 73 ? -8.404 8.915 -22.336 1.00 4.20 73 VAL A C 8
ATOM 10591 O O . VAL A 1 73 ? -9.565 8.633 -22.049 1.00 14.22 73 VAL A O 8
ATOM 10604 N N . ALA A 1 74 ? -7.536 7.987 -22.719 1.00 20.12 74 ALA A N 8
ATOM 10605 C CA . ALA A 1 74 ? -7.918 6.578 -22.889 1.00 32.41 74 ALA A CA 8
ATOM 10606 C C . ALA A 1 74 ? -8.398 5.961 -21.570 1.00 62.25 74 ALA A C 8
ATOM 10607 O O . ALA A 1 74 ? -9.413 5.263 -21.500 1.00 1.22 74 ALA A O 8
ATOM 10614 N N . ARG A 1 75 ? -7.643 6.202 -20.539 1.00 72.01 75 ARG A N 8
ATOM 10615 C CA . ARG A 1 75 ? -7.938 5.630 -19.222 1.00 10.00 75 ARG A CA 8
ATOM 10616 C C . ARG A 1 75 ? -9.117 6.370 -18.590 1.00 4.42 75 ARG A C 8
ATOM 10617 O O . ARG A 1 75 ? -9.920 5.788 -17.854 1.00 23.22 75 ARG A O 8
ATOM 10638 N N . ALA A 1 76 ? -9.232 7.655 -18.894 1.00 53.40 76 ALA A N 8
ATOM 10639 C CA . ALA A 1 76 ? -10.342 8.458 -18.395 1.00 52.30 76 ALA A CA 8
ATOM 10640 C C . ALA A 1 76 ? -11.678 8.081 -19.042 1.00 11.11 76 ALA A C 8
ATOM 10641 O O . ALA A 1 76 ? -12.697 8.025 -18.370 1.00 53.02 76 ALA A O 8
ATOM 10648 N N . LEU A 1 77 ? -11.674 7.839 -20.341 1.00 23.11 77 LEU A N 8
ATOM 10649 C CA . LEU A 1 77 ? -12.897 7.520 -21.067 1.00 35.25 77 LEU A CA 8
ATOM 10650 C C . LEU A 1 77 ? -13.346 6.095 -20.784 1.00 1.44 77 LEU A C 8
ATOM 10651 O O . LEU A 1 77 ? -14.534 5.808 -20.791 1.00 14.31 77 LEU A O 8
ATOM 10667 N N . ALA A 1 78 ? -12.405 5.220 -20.481 1.00 23.25 78 ALA A N 8
ATOM 10668 C CA . ALA A 1 78 ? -12.730 3.828 -20.132 1.00 53.20 78 ALA A CA 8
ATOM 10669 C C . ALA A 1 78 ? -13.679 3.778 -18.923 1.00 10.11 78 ALA A C 8
ATOM 10670 O O . ALA A 1 78 ? -14.568 2.918 -18.843 1.00 12.40 78 ALA A O 8
ATOM 10677 N N . ALA A 1 79 ? -13.524 4.730 -18.014 1.00 52.12 79 ALA A N 8
ATOM 10678 C CA . ALA A 1 79 ? -14.374 4.799 -16.830 1.00 65.33 79 ALA A CA 8
ATOM 10679 C C . ALA A 1 79 ? -15.838 5.171 -17.150 1.00 53.21 79 ALA A C 8
ATOM 10680 O O . ALA A 1 79 ? -16.735 4.881 -16.347 1.00 14.15 79 ALA A O 8
ATOM 10687 N N . LYS A 1 80 ? -16.097 5.787 -18.308 1.00 42.01 80 LYS A N 8
ATOM 10688 C CA . LYS A 1 80 ? -17.468 6.195 -18.664 1.00 22.54 80 LYS A CA 8
ATOM 10689 C C . LYS A 1 80 ? -18.377 4.979 -18.820 1.00 2.44 80 LYS A C 8
ATOM 10690 O O . LYS A 1 80 ? -19.588 5.107 -18.738 1.00 41.05 80 LYS A O 8
ATOM 10709 N N . SER A 1 81 ? -17.797 3.805 -19.032 1.00 73.51 81 SER A N 8
ATOM 10710 C CA . SER A 1 81 ? -18.597 2.594 -19.195 1.00 30.10 81 SER A CA 8
ATOM 10711 C C . SER A 1 81 ? -19.322 2.212 -17.906 1.00 44.23 81 SER A C 8
ATOM 10712 O O . SER A 1 81 ? -20.427 1.687 -17.947 1.00 64.34 81 SER A O 8
ATOM 10720 N N . ALA A 1 82 ? -18.732 2.527 -16.760 1.00 73.51 82 ALA A N 8
ATOM 10721 C CA . ALA A 1 82 ? -19.385 2.263 -15.480 1.00 72.14 82 ALA A CA 8
ATOM 10722 C C . ALA A 1 82 ? -20.504 3.297 -15.302 1.00 60.25 82 ALA A C 8
ATOM 10723 O O . ALA A 1 82 ? -21.588 2.993 -14.813 1.00 0.53 82 ALA A O 8
ATOM 10730 N N . SER A 1 83 ? -20.215 4.510 -15.741 1.00 4.54 83 SER A N 8
ATOM 10731 C CA . SER A 1 83 ? -21.141 5.633 -15.622 1.00 13.31 83 SER A CA 8
ATOM 10732 C C . SER A 1 83 ? -22.260 5.620 -16.665 1.00 44.33 83 SER A C 8
ATOM 10733 O O . SER A 1 83 ? -23.060 6.544 -16.731 1.00 22.54 83 SER A O 8
ATOM 10741 N N . TRP A 1 84 ? -22.304 4.585 -17.489 1.00 22.22 84 TRP A N 8
ATOM 10742 C CA . TRP A 1 84 ? -23.349 4.447 -18.496 1.00 54.31 84 TRP A CA 8
ATOM 10743 C C . TRP A 1 84 ? -24.623 3.925 -17.835 1.00 64.24 84 TRP A C 8
ATOM 10744 O O . TRP A 1 84 ? -25.731 4.110 -18.330 1.00 51.14 84 TRP A O 8
ATOM 10765 N N . SER A 1 85 ? -24.452 3.260 -16.702 1.00 72.21 85 SER A N 8
ATOM 10766 C CA . SER A 1 85 ? -25.581 2.746 -15.939 1.00 3.41 85 SER A CA 8
ATOM 10767 C C . SER A 1 85 ? -26.287 3.909 -15.247 1.00 13.52 85 SER A C 8
ATOM 10768 O O . SER A 1 85 ? -25.690 4.954 -14.998 1.00 61.03 85 SER A O 8
ATOM 10776 N N . HIS A 1 86 ? -27.564 3.732 -14.945 1.00 31.23 86 HIS A N 8
ATOM 10777 C CA . HIS A 1 86 ? -28.344 4.789 -14.290 1.00 70.34 86 HIS A CA 8
ATOM 10778 C C . HIS A 1 86 ? -27.771 5.102 -12.905 1.00 22.13 86 HIS A C 8
ATOM 10779 O O . HIS A 1 86 ? -27.339 4.197 -12.186 1.00 73.02 86 HIS A O 8
ATOM 10793 N N . PRO A 1 87 ? -27.796 6.379 -12.494 1.00 51.31 87 PRO A N 8
ATOM 10794 C CA . PRO A 1 87 ? -27.357 6.710 -11.129 1.00 54.12 87 PRO A CA 8
ATOM 10795 C C . PRO A 1 87 ? -28.359 6.228 -10.074 1.00 73.32 87 PRO A C 8
ATOM 10796 O O . PRO A 1 87 ? -29.458 5.803 -10.402 1.00 54.51 87 PRO A O 8
ATOM 10807 N N . GLN A 1 88 ? -27.974 6.305 -8.801 1.00 34.12 88 GLN A N 8
ATOM 10808 C CA . GLN A 1 88 ? -28.844 5.870 -7.698 1.00 13.31 88 GLN A CA 8
ATOM 10809 C C . GLN A 1 88 ? -30.120 6.700 -7.594 1.00 52.14 88 GLN A C 8
ATOM 10810 O O . GLN A 1 88 ? -31.172 6.185 -7.234 1.00 42.44 88 GLN A O 8
ATOM 10824 N N . PHE A 1 89 ? -30.021 7.981 -7.911 1.00 61.30 89 PHE A N 8
ATOM 10825 C CA . PHE A 1 89 ? -31.186 8.853 -7.949 1.00 72.41 89 PHE A CA 8
ATOM 10826 C C . PHE A 1 89 ? -31.517 9.094 -9.410 1.00 42.14 89 PHE A C 8
ATOM 10827 O O . PHE A 1 89 ? -30.776 9.774 -10.113 1.00 65.54 89 PHE A O 8
ATOM 10844 N N . GLU A 1 90 ? -32.638 8.546 -9.846 1.00 32.13 90 GLU A N 8
ATOM 10845 C CA . GLU A 1 90 ? -33.086 8.650 -11.224 1.00 13.15 90 GLU A CA 8
ATOM 10846 C C . GLU A 1 90 ? -34.575 8.980 -11.128 1.00 52.12 90 GLU A C 8
ATOM 10847 O O . GLU A 1 90 ? -35.174 8.797 -10.069 1.00 4.31 90 GLU A O 8
ATOM 10859 N N . LYS A 1 91 ? -35.135 9.522 -12.195 1.00 44.24 91 LYS A N 8
ATOM 10860 C CA . LYS A 1 91 ? -36.549 9.918 -12.217 1.00 53.42 91 LYS A CA 8
ATOM 10861 C C . LYS A 1 91 ? -37.391 8.719 -12.607 1.00 3.32 91 LYS A C 8
ATOM 10862 O O . LYS A 1 91 ? -38.569 8.655 -12.194 1.00 71.50 91 LYS A O 8
ATOM 10881 N N . GLY A 1 1 ? 13.114 2.610 -7.670 1.00 41.43 1 GLY A N 9
ATOM 10882 C CA . GLY A 1 1 ? 13.384 2.402 -9.119 1.00 3.23 1 GLY A CA 9
ATOM 10883 C C . GLY A 1 1 ? 12.618 3.387 -9.957 1.00 11.32 1 GLY A C 9
ATOM 10884 O O . GLY A 1 1 ? 12.121 4.366 -9.405 1.00 14.25 1 GLY A O 9
ATOM 10888 N N . ALA A 1 2 ? 12.518 3.150 -11.260 1.00 0.40 2 ALA A N 9
ATOM 10889 C CA . ALA A 1 2 ? 11.705 3.998 -12.127 1.00 73.31 2 ALA A CA 9
ATOM 10890 C C . ALA A 1 2 ? 10.248 3.822 -11.678 1.00 63.33 2 ALA A C 9
ATOM 10891 O O . ALA A 1 2 ? 9.899 2.834 -11.044 1.00 41.54 2 ALA A O 9
ATOM 10898 N N . MET A 1 3 ? 9.401 4.775 -12.009 1.00 43.54 3 MET A N 9
ATOM 10899 C CA . MET A 1 3 ? 7.988 4.682 -11.654 1.00 43.14 3 MET A CA 9
ATOM 10900 C C . MET A 1 3 ? 7.355 3.554 -12.451 1.00 24.41 3 MET A C 9
ATOM 10901 O O . MET A 1 3 ? 7.558 3.446 -13.677 1.00 21.24 3 MET A O 9
ATOM 10915 N N . ALA A 1 4 ? 6.547 2.743 -11.771 1.00 41.34 4 ALA A N 9
ATOM 10916 C CA . ALA A 1 4 ? 5.784 1.715 -12.444 1.00 52.10 4 ALA A CA 9
ATOM 10917 C C . ALA A 1 4 ? 4.635 2.402 -13.184 1.00 32.35 4 ALA A C 9
ATOM 10918 O O . ALA A 1 4 ? 3.966 3.270 -12.629 1.00 52.04 4 ALA A O 9
ATOM 10925 N N . LYS A 1 5 ? 4.436 2.030 -14.436 1.00 14.12 5 LYS A N 9
ATOM 10926 C CA . LYS A 1 5 ? 3.339 2.582 -15.228 1.00 42.14 5 LYS A CA 9
ATOM 10927 C C . LYS A 1 5 ? 2.110 1.728 -14.973 1.00 30.33 5 LYS A C 9
ATOM 10928 O O . LYS A 1 5 ? 2.222 0.536 -14.764 1.00 64.12 5 LYS A O 9
ATOM 10947 N N . ALA A 1 6 ? 0.928 2.347 -14.989 1.00 22.32 6 ALA A N 9
ATOM 10948 C CA . ALA A 1 6 ? -0.315 1.603 -14.827 1.00 54.30 6 ALA A CA 9
ATOM 10949 C C . ALA A 1 6 ? -0.482 0.709 -16.071 1.00 21.41 6 ALA A C 9
ATOM 10950 O O . ALA A 1 6 ? 0.124 0.992 -17.115 1.00 12.34 6 ALA A O 9
ATOM 10957 N N . PRO A 1 7 ? -1.292 -0.372 -15.980 1.00 43.24 7 PRO A N 9
ATOM 10958 C CA . PRO A 1 7 ? -1.453 -1.146 -17.228 1.00 13.24 7 PRO A CA 9
ATOM 10959 C C . PRO A 1 7 ? -2.165 -0.318 -18.302 1.00 1.41 7 PRO A C 9
ATOM 10960 O O . PRO A 1 7 ? -3.089 0.461 -17.993 1.00 72.25 7 PRO A O 9
ATOM 10971 N N . GLU A 1 8 ? -1.718 -0.450 -19.545 1.00 4.10 8 GLU A N 9
ATOM 10972 C CA . GLU A 1 8 ? -2.256 0.323 -20.653 1.00 2.11 8 GLU A CA 9
ATOM 10973 C C . GLU A 1 8 ? -3.699 -0.066 -20.927 1.00 13.35 8 GLU A C 9
ATOM 10974 O O . GLU A 1 8 ? -4.046 -1.240 -21.048 1.00 22.31 8 GLU A O 9
ATOM 10986 N N . SER A 1 9 ? -4.551 0.941 -21.023 1.00 3.14 9 SER A N 9
ATOM 10987 C CA . SER A 1 9 ? -5.954 0.724 -21.300 1.00 53.11 9 SER A CA 9
ATOM 10988 C C . SER A 1 9 ? -6.169 0.827 -22.799 1.00 2.40 9 SER A C 9
ATOM 10989 O O . SER A 1 9 ? -5.519 1.617 -23.469 1.00 32.45 9 SER A O 9
ATOM 10997 N N . ALA A 1 10 ? -7.118 0.060 -23.320 1.00 40.30 10 ALA A N 9
ATOM 10998 C CA . ALA A 1 10 ? -7.441 0.106 -24.744 1.00 21.33 10 ALA A CA 9
ATOM 10999 C C . ALA A 1 10 ? -7.822 1.541 -25.144 1.00 1.45 10 ALA A C 9
ATOM 11000 O O . ALA A 1 10 ? -7.489 2.019 -26.221 1.00 24.42 10 ALA A O 9
ATOM 11007 N N . THR A 1 11 ? -8.495 2.241 -24.247 1.00 14.11 11 THR A N 9
ATOM 11008 C CA . THR A 1 11 ? -8.923 3.614 -24.482 1.00 35.00 11 THR A CA 9
ATOM 11009 C C . THR A 1 11 ? -7.758 4.558 -24.716 1.00 62.31 11 THR A C 9
ATOM 11010 O O . THR A 1 11 ? -7.804 5.397 -25.602 1.00 63.23 11 THR A O 9
ATOM 11021 N N . GLU A 1 12 ? -6.688 4.415 -23.941 1.00 32.32 12 GLU A N 9
ATOM 11022 C CA . GLU A 1 12 ? -5.523 5.291 -24.076 1.00 45.10 12 GLU A CA 9
ATOM 11023 C C . GLU A 1 12 ? -4.893 5.115 -25.443 1.00 25.03 12 GLU A C 9
ATOM 11024 O O . GLU A 1 12 ? -4.429 6.074 -26.046 1.00 54.30 12 GLU A O 9
ATOM 11036 N N . LYS A 1 13 ? -4.896 3.886 -25.929 1.00 74.11 13 LYS A N 9
ATOM 11037 C CA . LYS A 1 13 ? -4.297 3.568 -27.230 1.00 33.30 13 LYS A CA 9
ATOM 11038 C C . LYS A 1 13 ? -5.074 4.228 -28.369 1.00 1.22 13 LYS A C 9
ATOM 11039 O O . LYS A 1 13 ? -4.483 4.747 -29.304 1.00 13.50 13 LYS A O 9
ATOM 11058 N N . VAL A 1 14 ? -6.398 4.230 -28.259 1.00 52.34 14 VAL A N 9
ATOM 11059 C CA . VAL A 1 14 ? -7.255 4.855 -29.265 1.00 31.42 14 VAL A CA 9
ATOM 11060 C C . VAL A 1 14 ? -6.976 6.341 -29.226 1.00 63.14 14 VAL A C 9
ATOM 11061 O O . VAL A 1 14 ? -6.635 6.955 -30.247 1.00 23.24 14 VAL A O 9
ATOM 11074 N N . LEU A 1 15 ? -7.067 6.920 -28.039 1.00 1.31 15 LEU A N 9
ATOM 11075 C CA . LEU A 1 15 ? -6.861 8.356 -27.866 1.00 73.54 15 LEU A CA 9
ATOM 11076 C C . LEU A 1 15 ? -5.479 8.815 -28.343 1.00 20.04 15 LEU A C 9
ATOM 11077 O O . LEU A 1 15 ? -5.369 9.818 -29.031 1.00 61.13 15 LEU A O 9
ATOM 11093 N N . CYS A 1 16 ? -4.440 8.052 -28.044 1.00 42.54 16 CYS A N 9
ATOM 11094 C CA . CYS A 1 16 ? -3.089 8.374 -28.553 1.00 22.14 16 CYS A CA 9
ATOM 11095 C C . CYS A 1 16 ? -3.039 8.420 -30.093 1.00 22.25 16 CYS A C 9
ATOM 11096 O O . CYS A 1 16 ? -2.444 9.320 -30.653 1.00 43.33 16 CYS A O 9
ATOM 11104 N N . ALA A 1 17 ? -3.652 7.457 -30.763 1.00 42.14 17 ALA A N 9
ATOM 11105 C CA . ALA A 1 17 ? -3.638 7.445 -32.219 1.00 21.04 17 ALA A CA 9
ATOM 11106 C C . ALA A 1 17 ? -4.474 8.586 -32.792 1.00 65.55 17 ALA A C 9
ATOM 11107 O O . ALA A 1 17 ? -4.067 9.228 -33.753 1.00 21.34 17 ALA A O 9
ATOM 11114 N N . LEU A 1 18 ? -5.627 8.853 -32.195 1.00 11.05 18 LEU A N 9
ATOM 11115 C CA . LEU A 1 18 ? -6.499 9.916 -32.708 1.00 2.53 18 LEU A CA 9
ATOM 11116 C C . LEU A 1 18 ? -5.867 11.285 -32.530 1.00 4.32 18 LEU A C 9
ATOM 11117 O O . LEU A 1 18 ? -6.039 12.156 -33.365 1.00 54.04 18 LEU A O 9
ATOM 11133 N N . TYR A 1 19 ? -5.062 11.459 -31.484 1.00 13.21 19 TYR A N 9
ATOM 11134 C CA . TYR A 1 19 ? -4.306 12.699 -31.316 1.00 35.53 19 TYR A CA 9
ATOM 11135 C C . TYR A 1 19 ? -3.434 12.896 -32.559 1.00 23.15 19 TYR A C 9
ATOM 11136 O O . TYR A 1 19 ? -3.397 13.994 -33.123 1.00 12.24 19 TYR A O 9
ATOM 11154 N N . ALA A 1 20 ? -2.756 11.831 -32.999 1.00 34.22 20 ALA A N 9
ATOM 11155 C CA . ALA A 1 20 ? -1.852 11.921 -34.131 1.00 14.53 20 ALA A CA 9
ATOM 11156 C C . ALA A 1 20 ? -2.567 12.316 -35.422 1.00 5.11 20 ALA A C 9
ATOM 11157 O O . ALA A 1 20 ? -2.035 13.061 -36.226 1.00 43.33 20 ALA A O 9
ATOM 11164 N N . GLU A 1 21 ? -3.747 11.776 -35.612 1.00 41.20 21 GLU A N 9
ATOM 11165 C CA . GLU A 1 21 ? -4.533 12.068 -36.819 1.00 13.25 21 GLU A CA 9
ATOM 11166 C C . GLU A 1 21 ? -4.960 13.529 -36.896 1.00 14.32 21 GLU A C 9
ATOM 11167 O O . GLU A 1 21 ? -5.044 14.125 -37.972 1.00 3.31 21 GLU A O 9
ATOM 11179 N N . ILE A 1 22 ? -5.275 14.087 -35.746 1.00 65.44 22 ILE A N 9
ATOM 11180 C CA . ILE A 1 22 ? -5.824 15.424 -35.650 1.00 61.35 22 ILE A CA 9
ATOM 11181 C C . ILE A 1 22 ? -4.756 16.510 -35.597 1.00 70.33 22 ILE A C 9
ATOM 11182 O O . ILE A 1 22 ? -4.902 17.565 -36.199 1.00 74.50 22 ILE A O 9
ATOM 11198 N N . LEU A 1 23 ? -3.661 16.223 -34.900 1.00 45.53 23 LEU A N 9
ATOM 11199 C CA . LEU A 1 23 ? -2.561 17.167 -34.749 1.00 41.03 23 LEU A CA 9
ATOM 11200 C C . LEU A 1 23 ? -1.553 17.048 -35.887 1.00 53.21 23 LEU A C 9
ATOM 11201 O O . LEU A 1 23 ? -0.813 17.984 -36.154 1.00 54.44 23 LEU A O 9
ATOM 11217 N N . GLY A 1 24 ? -1.544 15.899 -36.554 1.00 60.32 24 GLY A N 9
ATOM 11218 C CA . GLY A 1 24 ? -0.627 15.681 -37.669 1.00 71.21 24 GLY A CA 9
ATOM 11219 C C . GLY A 1 24 ? 0.796 15.440 -37.204 1.00 42.44 24 GLY A C 9
ATOM 11220 O O . GLY A 1 24 ? 1.747 15.804 -37.906 1.00 44.51 24 GLY A O 9
ATOM 11224 N N . VAL A 1 25 ? 0.963 14.850 -36.022 1.00 43.23 25 VAL A N 9
ATOM 11225 C CA . VAL A 1 25 ? 2.305 14.610 -35.473 1.00 11.42 25 VAL A CA 9
ATOM 11226 C C . VAL A 1 25 ? 2.690 13.134 -35.605 1.00 24.41 25 VAL A C 9
ATOM 11227 O O . VAL A 1 25 ? 1.834 12.235 -35.650 1.00 5.34 25 VAL A O 9
ATOM 11240 N N . GLU A 1 26 ? 3.990 12.906 -35.716 1.00 14.22 26 GLU A N 9
ATOM 11241 C CA . GLU A 1 26 ? 4.527 11.568 -35.995 1.00 23.43 26 GLU A CA 9
ATOM 11242 C C . GLU A 1 26 ? 4.252 10.498 -34.924 1.00 44.31 26 GLU A C 9
ATOM 11243 O O . GLU A 1 26 ? 4.156 9.298 -35.230 1.00 50.13 26 GLU A O 9
ATOM 11255 N N . ARG A 1 27 ? 4.159 10.942 -33.676 1.00 52.31 27 ARG A N 9
ATOM 11256 C CA . ARG A 1 27 ? 3.906 10.046 -32.557 1.00 64.01 27 ARG A CA 9
ATOM 11257 C C . ARG A 1 27 ? 3.253 10.850 -31.456 1.00 4.10 27 ARG A C 9
ATOM 11258 O O . ARG A 1 27 ? 3.352 12.084 -31.435 1.00 63.41 27 ARG A O 9
ATOM 11279 N N . VAL A 1 28 ? 2.636 10.129 -30.529 1.00 15.42 28 VAL A N 9
ATOM 11280 C CA . VAL A 1 28 ? 2.026 10.754 -29.385 1.00 64.14 28 VAL A CA 9
ATOM 11281 C C . VAL A 1 28 ? 2.376 9.916 -28.148 1.00 62.11 28 VAL A C 9
ATOM 11282 O O . VAL A 1 28 ? 2.319 8.688 -28.182 1.00 2.42 28 VAL A O 9
ATOM 11295 N N . GLY A 1 29 ? 2.784 10.563 -27.053 1.00 72.43 29 GLY A N 9
ATOM 11296 C CA . GLY A 1 29 ? 3.016 9.876 -25.780 1.00 74.11 29 GLY A CA 9
ATOM 11297 C C . GLY A 1 29 ? 1.706 9.836 -25.004 1.00 55.25 29 GLY A C 9
ATOM 11298 O O . GLY A 1 29 ? 0.775 10.598 -25.287 1.00 25.22 29 GLY A O 9
ATOM 11302 N N . VAL A 1 30 ? 1.602 8.994 -23.983 1.00 45.12 30 VAL A N 9
ATOM 11303 C CA . VAL A 1 30 ? 0.352 8.940 -23.190 1.00 44.45 30 VAL A CA 9
ATOM 11304 C C . VAL A 1 30 ? 0.178 10.216 -22.360 1.00 72.42 30 VAL A C 9
ATOM 11305 O O . VAL A 1 30 ? -0.925 10.570 -21.953 1.00 20.33 30 VAL A O 9
ATOM 11318 N N . ASP A 1 31 ? 1.282 10.920 -22.116 1.00 21.44 31 ASP A N 9
ATOM 11319 C CA . ASP A 1 31 ? 1.273 12.105 -21.295 1.00 72.25 31 ASP A CA 9
ATOM 11320 C C . ASP A 1 31 ? 1.504 13.349 -22.164 1.00 12.32 31 ASP A C 9
ATOM 11321 O O . ASP A 1 31 ? 1.895 14.406 -21.672 1.00 20.23 31 ASP A O 9
ATOM 11330 N N . ASP A 1 32 ? 1.314 13.198 -23.466 1.00 44.44 32 ASP A N 9
ATOM 11331 C CA . ASP A 1 32 ? 1.642 14.265 -24.410 1.00 14.01 32 ASP A CA 9
ATOM 11332 C C . ASP A 1 32 ? 0.493 15.266 -24.445 1.00 21.30 32 ASP A C 9
ATOM 11333 O O . ASP A 1 32 ? -0.662 14.877 -24.627 1.00 12.33 32 ASP A O 9
ATOM 11342 N N . ALA A 1 33 ? 0.779 16.532 -24.208 1.00 43.41 33 ALA A N 9
ATOM 11343 C CA . ALA A 1 33 ? -0.284 17.525 -24.114 1.00 60.32 33 ALA A CA 9
ATOM 11344 C C . ALA A 1 33 ? -0.775 17.946 -25.496 1.00 0.34 33 ALA A C 9
ATOM 11345 O O . ALA A 1 33 ? -0.015 18.348 -26.358 1.00 40.21 33 ALA A O 9
ATOM 11352 N N . PHE A 1 34 ? -2.089 17.927 -25.655 1.00 43.03 34 PHE A N 9
ATOM 11353 C CA . PHE A 1 34 ? -2.724 18.300 -26.932 1.00 14.13 34 PHE A CA 9
ATOM 11354 C C . PHE A 1 34 ? -2.280 19.691 -27.402 1.00 55.03 34 PHE A C 9
ATOM 11355 O O . PHE A 1 34 ? -2.044 19.898 -28.581 1.00 11.13 34 PHE A O 9
ATOM 11372 N N . HIS A 1 35 ? -2.161 20.649 -26.493 1.00 72.32 35 HIS A N 9
ATOM 11373 C CA . HIS A 1 35 ? -1.779 22.013 -26.869 1.00 60.42 35 HIS A CA 9
ATOM 11374 C C . HIS A 1 35 ? -0.271 22.174 -27.104 1.00 14.40 35 HIS A C 9
ATOM 11375 O O . HIS A 1 35 ? 0.155 23.114 -27.766 1.00 24.43 35 HIS A O 9
ATOM 11389 N N . ASP A 1 36 ? 0.536 21.265 -26.569 1.00 52.32 36 ASP A N 9
ATOM 11390 C CA . ASP A 1 36 ? 1.998 21.341 -26.722 1.00 24.12 36 ASP A CA 9
ATOM 11391 C C . ASP A 1 36 ? 2.323 20.887 -28.139 1.00 32.14 36 ASP A C 9
ATOM 11392 O O . ASP A 1 36 ? 3.174 21.433 -28.822 1.00 53.33 36 ASP A O 9
ATOM 11401 N N . LEU A 1 37 ? 1.534 19.922 -28.590 1.00 62.51 37 LEU A N 9
ATOM 11402 C CA . LEU A 1 37 ? 1.623 19.381 -29.940 1.00 72.41 37 LEU A CA 9
ATOM 11403 C C . LEU A 1 37 ? 0.946 20.296 -30.977 1.00 44.23 37 LEU A C 9
ATOM 11404 O O . LEU A 1 37 ? 0.670 19.877 -32.094 1.00 53.20 37 LEU A O 9
ATOM 11420 N N . GLY A 1 38 ? 0.672 21.541 -30.609 1.00 13.33 38 GLY A N 9
ATOM 11421 C CA . GLY A 1 38 ? 0.113 22.502 -31.544 1.00 24.55 38 GLY A CA 9
ATOM 11422 C C . GLY A 1 38 ? -1.404 22.575 -31.585 1.00 72.32 38 GLY A C 9
ATOM 11423 O O . GLY A 1 38 ? -1.994 23.177 -32.489 1.00 12.33 38 GLY A O 9
ATOM 11427 N N . GLY A 1 39 ? -2.058 21.967 -30.614 1.00 13.11 39 GLY A N 9
ATOM 11428 C CA . GLY A 1 39 ? -3.509 21.949 -30.579 1.00 41.14 39 GLY A CA 9
ATOM 11429 C C . GLY A 1 39 ? -4.146 23.248 -30.145 1.00 65.21 39 GLY A C 9
ATOM 11430 O O . GLY A 1 39 ? -3.512 24.132 -29.570 1.00 72.30 39 GLY A O 9
ATOM 11434 N N . SER A 1 40 ? -5.447 23.355 -30.391 1.00 4.45 40 SER A N 9
ATOM 11435 C CA . SER A 1 40 ? -6.233 24.532 -30.018 1.00 21.52 40 SER A CA 9
ATOM 11436 C C . SER A 1 40 ? -7.673 24.091 -29.738 1.00 31.32 40 SER A C 9
ATOM 11437 O O . SER A 1 40 ? -8.066 22.993 -30.118 1.00 50.31 40 SER A O 9
ATOM 11445 N N . SER A 1 41 ? -8.470 24.953 -29.112 1.00 11.00 41 SER A N 9
ATOM 11446 C CA . SER A 1 41 ? -9.878 24.654 -28.824 1.00 30.21 41 SER A CA 9
ATOM 11447 C C . SER A 1 41 ? -10.645 24.354 -30.103 1.00 4.25 41 SER A C 9
ATOM 11448 O O . SER A 1 41 ? -11.524 23.509 -30.138 1.00 63.43 41 SER A O 9
ATOM 11456 N N . ALA A 1 42 ? -10.277 25.035 -31.180 1.00 53.02 42 ALA A N 9
ATOM 11457 C CA . ALA A 1 42 ? -10.907 24.822 -32.479 1.00 53.51 42 ALA A CA 9
ATOM 11458 C C . ALA A 1 42 ? -10.568 23.448 -33.041 1.00 4.41 42 ALA A C 9
ATOM 11459 O O . ALA A 1 42 ? -11.423 22.739 -33.578 1.00 22.11 42 ALA A O 9
ATOM 11466 N N . LEU A 1 43 ? -9.304 23.082 -32.934 1.00 3.32 43 LEU A N 9
ATOM 11467 C CA . LEU A 1 43 ? -8.833 21.798 -33.445 1.00 32.54 43 LEU A CA 9
ATOM 11468 C C . LEU A 1 43 ? -9.466 20.662 -32.639 1.00 3.00 43 LEU A C 9
ATOM 11469 O O . LEU A 1 43 ? -9.834 19.617 -33.190 1.00 41.01 43 LEU A O 9
ATOM 11485 N N . ALA A 1 44 ? -9.623 20.898 -31.345 1.00 4.33 44 ALA A N 9
ATOM 11486 C CA . ALA A 1 44 ? -10.217 19.918 -30.438 1.00 61.24 44 ALA A CA 9
ATOM 11487 C C . ALA A 1 44 ? -11.631 19.493 -30.874 1.00 30.34 44 ALA A C 9
ATOM 11488 O O . ALA A 1 44 ? -12.043 18.373 -30.651 1.00 52.35 44 ALA A O 9
ATOM 11495 N N . MET A 1 45 ? -12.348 20.382 -31.542 1.00 74.14 45 MET A N 9
ATOM 11496 C CA . MET A 1 45 ? -13.686 20.061 -32.017 1.00 75.44 45 MET A CA 9
ATOM 11497 C C . MET A 1 45 ? -13.652 18.855 -32.973 1.00 4.54 45 MET A C 9
ATOM 11498 O O . MET A 1 45 ? -14.572 18.033 -32.982 1.00 11.13 45 MET A O 9
ATOM 11512 N N . ARG A 1 46 ? -12.598 18.745 -33.766 1.00 42.42 46 ARG A N 9
ATOM 11513 C CA . ARG A 1 46 ? -12.476 17.616 -34.717 1.00 14.25 46 ARG A CA 9
ATOM 11514 C C . ARG A 1 46 ? -12.115 16.350 -33.976 1.00 73.45 46 ARG A C 9
ATOM 11515 O O . ARG A 1 46 ? -12.541 15.261 -34.336 1.00 41.33 46 ARG A O 9
ATOM 11536 N N . LEU A 1 47 ? -11.323 16.488 -32.927 1.00 12.51 47 LEU A N 9
ATOM 11537 C CA . LEU A 1 47 ? -10.898 15.340 -32.123 1.00 53.14 47 LEU A CA 9
ATOM 11538 C C . LEU A 1 47 ? -12.148 14.739 -31.475 1.00 52.31 47 LEU A C 9
ATOM 11539 O O . LEU A 1 47 ? -12.334 13.541 -31.476 1.00 74.11 47 LEU A O 9
ATOM 11555 N N . ILE A 1 48 ? -13.002 15.588 -30.919 1.00 71.42 48 ILE A N 9
ATOM 11556 C CA . ILE A 1 48 ? -14.232 15.128 -30.275 1.00 50.23 48 ILE A CA 9
ATOM 11557 C C . ILE A 1 48 ? -15.106 14.416 -31.296 1.00 43.15 48 ILE A C 9
ATOM 11558 O O . ILE A 1 48 ? -15.702 13.381 -30.999 1.00 23.12 48 ILE A O 9
ATOM 11574 N N . ALA A 1 49 ? -15.177 14.963 -32.498 1.00 43.14 49 ALA A N 9
ATOM 11575 C CA . ALA A 1 49 ? -15.946 14.345 -33.562 1.00 42.11 49 ALA A CA 9
ATOM 11576 C C . ALA A 1 49 ? -15.367 12.975 -33.913 1.00 42.44 49 ALA A C 9
ATOM 11577 O O . ALA A 1 49 ? -16.100 12.013 -34.062 1.00 2.12 49 ALA A O 9
ATOM 11584 N N . ARG A 1 50 ? -14.049 12.886 -33.986 1.00 1.31 50 ARG A N 9
ATOM 11585 C CA . ARG A 1 50 ? -13.383 11.611 -34.308 1.00 55.52 50 ARG A CA 9
ATOM 11586 C C . ARG A 1 50 ? -13.660 10.574 -33.232 1.00 44.11 50 ARG A C 9
ATOM 11587 O O . ARG A 1 50 ? -13.791 9.424 -33.487 1.00 74.12 50 ARG A O 9
ATOM 11608 N N . ILE A 1 51 ? -13.688 11.024 -31.981 1.00 64.30 51 ILE A N 9
ATOM 11609 C CA . ILE A 1 51 ? -13.849 10.190 -30.884 1.00 63.34 51 ILE A CA 9
ATOM 11610 C C . ILE A 1 51 ? -15.233 9.445 -30.960 1.00 31.40 51 ILE A C 9
ATOM 11611 O O . ILE A 1 51 ? -15.388 8.312 -30.579 1.00 41.03 51 ILE A O 9
ATOM 11627 N N . ARG A 1 52 ? -16.224 10.130 -31.576 1.00 45.30 52 ARG A N 9
ATOM 11628 C CA . ARG A 1 52 ? -17.560 9.530 -31.708 1.00 30.24 52 ARG A CA 9
ATOM 11629 C C . ARG A 1 52 ? -17.577 8.310 -32.594 1.00 23.33 52 ARG A C 9
ATOM 11630 O O . ARG A 1 52 ? -18.381 7.415 -32.432 1.00 5.42 52 ARG A O 9
ATOM 11651 N N . GLU A 1 53 ? -16.674 8.271 -33.556 1.00 1.14 53 GLU A N 9
ATOM 11652 C CA . GLU A 1 53 ? -16.623 7.144 -34.504 1.00 20.43 53 GLU A CA 9
ATOM 11653 C C . GLU A 1 53 ? -15.967 5.968 -33.819 1.00 40.22 53 GLU A C 9
ATOM 11654 O O . GLU A 1 53 ? -16.392 4.826 -33.967 1.00 53.34 53 GLU A O 9
ATOM 11666 N N . GLU A 1 54 ? -14.951 6.275 -33.009 1.00 2.03 54 GLU A N 9
ATOM 11667 C CA . GLU A 1 54 ? -14.086 5.230 -32.418 1.00 74.32 54 GLU A CA 9
ATOM 11668 C C . GLU A 1 54 ? -14.536 4.714 -31.044 1.00 42.23 54 GLU A C 9
ATOM 11669 O O . GLU A 1 54 ? -14.441 3.506 -30.777 1.00 62.33 54 GLU A O 9
ATOM 11681 N N . LEU A 1 55 ? -14.990 5.592 -30.135 1.00 34.30 55 LEU A N 9
ATOM 11682 C CA . LEU A 1 55 ? -15.441 5.148 -28.792 1.00 72.33 55 LEU A CA 9
ATOM 11683 C C . LEU A 1 55 ? -16.971 5.143 -28.743 1.00 22.43 55 LEU A C 9
ATOM 11684 O O . LEU A 1 55 ? -17.569 4.751 -27.750 1.00 40.11 55 LEU A O 9
ATOM 11700 N N . GLY A 1 56 ? -17.577 5.578 -29.850 1.00 11.32 56 GLY A N 9
ATOM 11701 C CA . GLY A 1 56 ? -19.026 5.571 -29.958 1.00 22.12 56 GLY A CA 9
ATOM 11702 C C . GLY A 1 56 ? -19.779 6.541 -29.073 1.00 55.44 56 GLY A C 9
ATOM 11703 O O . GLY A 1 56 ? -20.986 6.382 -28.855 1.00 21.51 56 GLY A O 9
ATOM 11707 N N . VAL A 1 57 ? -19.084 7.537 -28.541 1.00 40.21 57 VAL A N 9
ATOM 11708 C CA . VAL A 1 57 ? -19.675 8.464 -27.576 1.00 74.33 57 VAL A CA 9
ATOM 11709 C C . VAL A 1 57 ? -19.215 9.888 -27.838 1.00 62.10 57 VAL A C 9
ATOM 11710 O O . VAL A 1 57 ? -18.151 10.121 -28.424 1.00 35.43 57 VAL A O 9
ATOM 11723 N N . ASP A 1 58 ? -20.004 10.841 -27.387 1.00 32.41 58 ASP A N 9
ATOM 11724 C CA . ASP A 1 58 ? -19.649 12.245 -27.535 1.00 22.35 58 ASP A CA 9
ATOM 11725 C C . ASP A 1 58 ? -18.771 12.673 -26.364 1.00 54.02 58 ASP A C 9
ATOM 11726 O O . ASP A 1 58 ? -19.232 12.754 -25.240 1.00 42.21 58 ASP A O 9
ATOM 11735 N N . LEU A 1 59 ? -17.498 12.933 -26.638 1.00 44.45 59 LEU A N 9
ATOM 11736 C CA . LEU A 1 59 ? -16.537 13.266 -25.588 1.00 33.33 59 LEU A CA 9
ATOM 11737 C C . LEU A 1 59 ? -16.880 14.612 -24.915 1.00 65.21 59 LEU A C 9
ATOM 11738 O O . LEU A 1 59 ? -16.916 15.666 -25.568 1.00 41.22 59 LEU A O 9
ATOM 11754 N N . PRO A 1 60 ? -17.128 14.599 -23.592 1.00 32.22 60 PRO A N 9
ATOM 11755 C CA . PRO A 1 60 ? -17.403 15.862 -22.898 1.00 23.41 60 PRO A CA 9
ATOM 11756 C C . PRO A 1 60 ? -16.221 16.831 -22.943 1.00 23.42 60 PRO A C 9
ATOM 11757 O O . PRO A 1 60 ? -15.171 16.562 -22.368 1.00 2.43 60 PRO A O 9
ATOM 11768 N N . ILE A 1 61 ? -16.399 17.975 -23.581 1.00 43.04 61 ILE A N 9
ATOM 11769 C CA . ILE A 1 61 ? -15.314 18.960 -23.753 1.00 41.03 61 ILE A CA 9
ATOM 11770 C C . ILE A 1 61 ? -14.691 19.408 -22.404 1.00 50.35 61 ILE A C 9
ATOM 11771 O O . ILE A 1 61 ? -13.505 19.709 -22.316 1.00 12.05 61 ILE A O 9
ATOM 11787 N N . ARG A 1 62 ? -15.480 19.318 -21.339 1.00 1.30 62 ARG A N 9
ATOM 11788 C CA . ARG A 1 62 ? -14.979 19.558 -19.987 1.00 40.32 62 ARG A CA 9
ATOM 11789 C C . ARG A 1 62 ? -13.875 18.595 -19.582 1.00 4.31 62 ARG A C 9
ATOM 11790 O O . ARG A 1 62 ? -12.879 18.999 -18.980 1.00 2.51 62 ARG A O 9
ATOM 11811 N N . GLN A 1 63 ? -14.040 17.323 -19.907 1.00 13.25 63 GLN A N 9
ATOM 11812 C CA . GLN A 1 63 ? -13.070 16.296 -19.538 1.00 21.03 63 GLN A CA 9
ATOM 11813 C C . GLN A 1 63 ? -11.799 16.522 -20.332 1.00 22.33 63 GLN A C 9
ATOM 11814 O O . GLN A 1 63 ? -10.708 16.388 -19.801 1.00 2.02 63 GLN A O 9
ATOM 11828 N N . LEU A 1 64 ? -11.954 16.897 -21.594 1.00 4.34 64 LEU A N 9
ATOM 11829 C CA . LEU A 1 64 ? -10.798 17.150 -22.456 1.00 61.43 64 LEU A CA 9
ATOM 11830 C C . LEU A 1 64 ? -9.966 18.327 -21.935 1.00 20.44 64 LEU A C 9
ATOM 11831 O O . LEU A 1 64 ? -8.757 18.254 -21.875 1.00 42.41 64 LEU A O 9
ATOM 11847 N N . PHE A 1 65 ? -10.605 19.422 -21.544 1.00 0.23 65 PHE A N 9
ATOM 11848 C CA . PHE A 1 65 ? -9.868 20.591 -21.052 1.00 4.03 65 PHE A CA 9
ATOM 11849 C C . PHE A 1 65 ? -9.326 20.399 -19.633 1.00 63.52 65 PHE A C 9
ATOM 11850 O O . PHE A 1 65 ? -8.368 21.062 -19.251 1.00 63.40 65 PHE A O 9
ATOM 11867 N N . SER A 1 66 ? -9.951 19.533 -18.844 1.00 62.34 66 SER A N 9
ATOM 11868 C CA . SER A 1 66 ? -9.517 19.312 -17.454 1.00 71.10 66 SER A CA 9
ATOM 11869 C C . SER A 1 66 ? -8.253 18.478 -17.415 1.00 72.14 66 SER A C 9
ATOM 11870 O O . SER A 1 66 ? -7.479 18.518 -16.460 1.00 52.41 66 SER A O 9
ATOM 11878 N N . SER A 1 67 ? -8.070 17.673 -18.458 1.00 32.01 67 SER A N 9
ATOM 11879 C CA . SER A 1 67 ? -6.899 16.806 -18.576 1.00 52.31 67 SER A CA 9
ATOM 11880 C C . SER A 1 67 ? -6.507 16.654 -20.050 1.00 1.25 67 SER A C 9
ATOM 11881 O O . SER A 1 67 ? -6.861 15.667 -20.688 1.00 52.31 67 SER A O 9
ATOM 11889 N N . PRO A 1 68 ? -5.799 17.656 -20.622 1.00 23.24 68 PRO A N 9
ATOM 11890 C CA . PRO A 1 68 ? -5.488 17.681 -22.064 1.00 63.14 68 PRO A CA 9
ATOM 11891 C C . PRO A 1 68 ? -4.347 16.769 -22.547 1.00 30.51 68 PRO A C 9
ATOM 11892 O O . PRO A 1 68 ? -3.571 17.153 -23.415 1.00 3.01 68 PRO A O 9
ATOM 11903 N N . THR A 1 69 ? -4.273 15.554 -22.024 1.00 31.54 69 THR A N 9
ATOM 11904 C CA . THR A 1 69 ? -3.290 14.544 -22.461 1.00 14.41 69 THR A CA 9
ATOM 11905 C C . THR A 1 69 ? -4.120 13.345 -22.835 1.00 70.22 69 THR A C 9
ATOM 11906 O O . THR A 1 69 ? -5.243 13.237 -22.356 1.00 44.42 69 THR A O 9
ATOM 11917 N N . PRO A 1 70 ? -3.611 12.427 -23.687 1.00 54.40 70 PRO A N 9
ATOM 11918 C CA . PRO A 1 70 ? -4.536 11.348 -24.050 1.00 52.42 70 PRO A CA 9
ATOM 11919 C C . PRO A 1 70 ? -4.876 10.409 -22.876 1.00 72.44 70 PRO A C 9
ATOM 11920 O O . PRO A 1 70 ? -6.022 9.984 -22.737 1.00 5.11 70 PRO A O 9
ATOM 11931 N N . ALA A 1 71 ? -3.939 10.156 -21.962 1.00 71.31 71 ALA A N 9
ATOM 11932 C CA . ALA A 1 71 ? -4.246 9.361 -20.764 1.00 44.02 71 ALA A CA 9
ATOM 11933 C C . ALA A 1 71 ? -5.114 10.163 -19.809 1.00 44.41 71 ALA A C 9
ATOM 11934 O O . ALA A 1 71 ? -6.002 9.622 -19.179 1.00 54.42 71 ALA A O 9
ATOM 11941 N N . GLY A 1 72 ? -4.872 11.465 -19.745 1.00 53.53 72 GLY A N 9
ATOM 11942 C CA . GLY A 1 72 ? -5.631 12.327 -18.869 1.00 31.32 72 GLY A CA 9
ATOM 11943 C C . GLY A 1 72 ? -7.103 12.278 -19.245 1.00 63.43 72 GLY A C 9
ATOM 11944 O O . GLY A 1 72 ? -7.958 12.074 -18.381 1.00 73.03 72 GLY A O 9
ATOM 11948 N N . VAL A 1 73 ? -7.417 12.385 -20.529 1.00 13.23 73 VAL A N 9
ATOM 11949 C CA . VAL A 1 73 ? -8.796 12.366 -20.978 1.00 22.10 73 VAL A CA 9
ATOM 11950 C C . VAL A 1 73 ? -9.443 11.036 -20.587 1.00 74.32 73 VAL A C 9
ATOM 11951 O O . VAL A 1 73 ? -10.617 11.029 -20.096 1.00 35.12 73 VAL A O 9
ATOM 11964 N N . ALA A 1 74 ? -8.699 9.962 -20.728 1.00 75.34 74 ALA A N 9
ATOM 11965 C CA . ALA A 1 74 ? -9.213 8.634 -20.341 1.00 65.24 74 ALA A CA 9
ATOM 11966 C C . ALA A 1 74 ? -9.557 8.511 -18.874 1.00 2.10 74 ALA A C 9
ATOM 11967 O O . ALA A 1 74 ? -10.600 7.994 -18.535 1.00 55.24 74 ALA A O 9
ATOM 11974 N N . ARG A 1 75 ? -8.736 9.029 -18.038 1.00 52.33 75 ARG A N 9
ATOM 11975 C CA . ARG A 1 75 ? -8.996 8.990 -16.617 1.00 1.01 75 ARG A CA 9
ATOM 11976 C C . ARG A 1 75 ? -10.052 9.927 -16.145 1.00 24.44 75 ARG A C 9
ATOM 11977 O O . ARG A 1 75 ? -10.824 9.597 -15.265 1.00 21.53 75 ARG A O 9
ATOM 11998 N N . ALA A 1 76 ? -10.136 11.129 -16.767 1.00 15.34 76 ALA A N 9
ATOM 11999 C CA . ALA A 1 76 ? -11.130 12.127 -16.404 1.00 63.41 76 ALA A CA 9
ATOM 12000 C C . ALA A 1 76 ? -12.534 11.585 -16.671 1.00 72.40 76 ALA A C 9
ATOM 12001 O O . ALA A 1 76 ? -13.417 11.730 -15.845 1.00 22.22 76 ALA A O 9
ATOM 12008 N N . LEU A 1 77 ? -12.740 10.974 -17.829 1.00 12.10 77 LEU A N 9
ATOM 12009 C CA . LEU A 1 77 ? -14.064 10.443 -18.179 1.00 70.21 77 LEU A CA 9
ATOM 12010 C C . LEU A 1 77 ? -14.348 9.144 -17.403 1.00 64.23 77 LEU A C 9
ATOM 12011 O O . LEU A 1 77 ? -15.494 8.851 -17.082 1.00 71.12 77 LEU A O 9
ATOM 12027 N N . ALA A 1 78 ? -13.302 8.403 -17.048 1.00 10.24 78 ALA A N 9
ATOM 12028 C CA . ALA A 1 78 ? -13.458 7.161 -16.283 1.00 33.05 78 ALA A CA 9
ATOM 12029 C C . ALA A 1 78 ? -14.067 7.396 -14.880 1.00 1.31 78 ALA A C 9
ATOM 12030 O O . ALA A 1 78 ? -14.686 6.497 -14.303 1.00 25.43 78 ALA A O 9
ATOM 12037 N N . ALA A 1 79 ? -13.923 8.618 -14.371 1.00 14.41 79 ALA A N 9
ATOM 12038 C CA . ALA A 1 79 ? -14.543 8.996 -13.108 1.00 43.30 79 ALA A CA 9
ATOM 12039 C C . ALA A 1 79 ? -16.071 8.852 -13.188 1.00 11.14 79 ALA A C 9
ATOM 12040 O O . ALA A 1 79 ? -16.718 8.482 -12.226 1.00 34.25 79 ALA A O 9
ATOM 12047 N N . LYS A 1 80 ? -16.639 9.114 -14.357 1.00 30.55 80 LYS A N 9
ATOM 12048 C CA . LYS A 1 80 ? -18.080 8.945 -14.541 1.00 73.53 80 LYS A CA 9
ATOM 12049 C C . LYS A 1 80 ? -18.406 7.473 -14.752 1.00 45.43 80 LYS A C 9
ATOM 12050 O O . LYS A 1 80 ? -19.429 6.986 -14.285 1.00 0.23 80 LYS A O 9
ATOM 12069 N N . SER A 1 81 ? -17.527 6.755 -15.435 1.00 45.14 81 SER A N 9
ATOM 12070 C CA . SER A 1 81 ? -17.734 5.336 -15.734 1.00 70.45 81 SER A CA 9
ATOM 12071 C C . SER A 1 81 ? -17.736 4.494 -14.466 1.00 71.04 81 SER A C 9
ATOM 12072 O O . SER A 1 81 ? -18.369 3.454 -14.416 1.00 23.33 81 SER A O 9
ATOM 12080 N N . ALA A 1 82 ? -17.062 4.983 -13.435 1.00 1.55 82 ALA A N 9
ATOM 12081 C CA . ALA A 1 82 ? -17.020 4.313 -12.144 1.00 50.42 82 ALA A CA 9
ATOM 12082 C C . ALA A 1 82 ? -18.410 4.204 -11.497 1.00 14.25 82 ALA A C 9
ATOM 12083 O O . ALA A 1 82 ? -18.585 3.436 -10.568 1.00 44.44 82 ALA A O 9
ATOM 12090 N N . SER A 1 83 ? -19.397 4.942 -12.002 1.00 24.31 83 SER A N 9
ATOM 12091 C CA . SER A 1 83 ? -20.766 4.865 -11.489 1.00 60.34 83 SER A CA 9
ATOM 12092 C C . SER A 1 83 ? -21.472 3.560 -11.882 1.00 2.55 83 SER A C 9
ATOM 12093 O O . SER A 1 83 ? -22.549 3.293 -11.376 1.00 24.04 83 SER A O 9
ATOM 12101 N N . TRP A 1 84 ? -20.861 2.793 -12.782 1.00 72.41 84 TRP A N 9
ATOM 12102 C CA . TRP A 1 84 ? -21.383 1.502 -13.255 1.00 41.05 84 TRP A CA 9
ATOM 12103 C C . TRP A 1 84 ? -22.854 1.557 -13.729 1.00 4.12 84 TRP A C 9
ATOM 12104 O O . TRP A 1 84 ? -23.787 1.182 -13.030 1.00 3.10 84 TRP A O 9
ATOM 12125 N N . SER A 1 85 ? -23.042 2.023 -14.956 1.00 41.21 85 SER A N 9
ATOM 12126 C CA . SER A 1 85 ? -24.380 2.063 -15.567 1.00 15.43 85 SER A CA 9
ATOM 12127 C C . SER A 1 85 ? -24.787 0.655 -16.037 1.00 21.32 85 SER A C 9
ATOM 12128 O O . SER A 1 85 ? -24.002 -0.282 -15.937 1.00 72.31 85 SER A O 9
ATOM 12136 N N . HIS A 1 86 ? -25.992 0.526 -16.563 1.00 52.31 86 HIS A N 9
ATOM 12137 C CA . HIS A 1 86 ? -26.480 -0.744 -17.090 1.00 72.13 86 HIS A CA 9
ATOM 12138 C C . HIS A 1 86 ? -25.642 -1.128 -18.305 1.00 34.50 86 HIS A C 9
ATOM 12139 O O . HIS A 1 86 ? -25.124 -0.252 -19.015 1.00 24.24 86 HIS A O 9
ATOM 12153 N N . PRO A 1 87 ? -25.468 -2.437 -18.553 1.00 1.35 87 PRO A N 9
ATOM 12154 C CA . PRO A 1 87 ? -24.680 -2.785 -19.732 1.00 33.32 87 PRO A CA 9
ATOM 12155 C C . PRO A 1 87 ? -25.480 -2.642 -21.016 1.00 64.22 87 PRO A C 9
ATOM 12156 O O . PRO A 1 87 ? -26.709 -2.704 -21.001 1.00 54.53 87 PRO A O 9
ATOM 12167 N N . GLN A 1 88 ? -24.785 -2.469 -22.123 1.00 50.53 88 GLN A N 9
ATOM 12168 C CA . GLN A 1 88 ? -25.404 -2.384 -23.439 1.00 41.45 88 GLN A CA 9
ATOM 12169 C C . GLN A 1 88 ? -24.382 -2.965 -24.390 1.00 43.32 88 GLN A C 9
ATOM 12170 O O . GLN A 1 88 ? -23.193 -2.753 -24.212 1.00 62.01 88 GLN A O 9
ATOM 12184 N N . PHE A 1 89 ? -24.844 -3.732 -25.357 1.00 35.43 89 PHE A N 9
ATOM 12185 C CA . PHE A 1 89 ? -23.955 -4.366 -26.328 1.00 52.44 89 PHE A CA 9
ATOM 12186 C C . PHE A 1 89 ? -23.781 -3.502 -27.564 1.00 33.01 89 PHE A C 9
ATOM 12187 O O . PHE A 1 89 ? -24.732 -2.854 -28.029 1.00 72.42 89 PHE A O 9
ATOM 12204 N N . GLU A 1 90 ? -22.572 -3.513 -28.107 1.00 2.25 90 GLU A N 9
ATOM 12205 C CA . GLU A 1 90 ? -22.257 -2.829 -29.367 1.00 2.02 90 GLU A CA 9
ATOM 12206 C C . GLU A 1 90 ? -22.805 -3.624 -30.554 1.00 5.13 90 GLU A C 9
ATOM 12207 O O . GLU A 1 90 ? -23.318 -4.737 -30.390 1.00 71.10 90 GLU A O 9
ATOM 12219 N N . LYS A 1 91 ? -22.727 -3.028 -31.740 1.00 55.12 91 LYS A N 9
ATOM 12220 C CA . LYS A 1 91 ? -23.216 -3.630 -32.967 1.00 32.34 91 LYS A CA 9
ATOM 12221 C C . LYS A 1 91 ? -22.180 -3.269 -34.009 1.00 35.55 91 LYS A C 9
ATOM 12222 O O . LYS A 1 91 ? -22.137 -3.900 -35.084 1.00 41.24 91 LYS A O 9
ATOM 12241 N N . GLY A 1 1 ? 8.412 -0.959 -2.456 1.00 60.03 1 GLY A N 10
ATOM 12242 C CA . GLY A 1 1 ? 9.147 -1.234 -3.712 1.00 50.32 1 GLY A CA 10
ATOM 12243 C C . GLY A 1 1 ? 8.734 -0.282 -4.811 1.00 61.53 1 GLY A C 10
ATOM 12244 O O . GLY A 1 1 ? 7.801 0.488 -4.609 1.00 14.45 1 GLY A O 10
ATOM 12248 N N . ALA A 1 2 ? 9.416 -0.303 -5.945 1.00 72.20 2 ALA A N 10
ATOM 12249 C CA . ALA A 1 2 ? 9.031 0.531 -7.085 1.00 62.14 2 ALA A CA 10
ATOM 12250 C C . ALA A 1 2 ? 7.692 0.007 -7.610 1.00 13.12 2 ALA A C 10
ATOM 12251 O O . ALA A 1 2 ? 7.434 -1.191 -7.568 1.00 53.40 2 ALA A O 10
ATOM 12258 N N . MET A 1 3 ? 6.841 0.899 -8.079 1.00 3.01 3 MET A N 10
ATOM 12259 C CA . MET A 1 3 ? 5.525 0.517 -8.587 1.00 74.11 3 MET A CA 10
ATOM 12260 C C . MET A 1 3 ? 5.666 -0.202 -9.934 1.00 23.32 3 MET A C 10
ATOM 12261 O O . MET A 1 3 ? 6.435 0.230 -10.812 1.00 50.03 3 MET A O 10
ATOM 12275 N N . ALA A 1 4 ? 4.911 -1.287 -10.099 1.00 50.20 4 ALA A N 10
ATOM 12276 C CA . ALA A 1 4 ? 4.882 -2.028 -11.352 1.00 42.11 4 ALA A CA 10
ATOM 12277 C C . ALA A 1 4 ? 4.101 -1.206 -12.386 1.00 12.12 4 ALA A C 10
ATOM 12278 O O . ALA A 1 4 ? 3.158 -0.509 -12.030 1.00 33.32 4 ALA A O 10
ATOM 12285 N N . LYS A 1 5 ? 4.497 -1.280 -13.647 1.00 42.53 5 LYS A N 10
ATOM 12286 C CA . LYS A 1 5 ? 3.784 -0.555 -14.702 1.00 4.23 5 LYS A CA 10
ATOM 12287 C C . LYS A 1 5 ? 2.599 -1.391 -15.131 1.00 34.23 5 LYS A C 10
ATOM 12288 O O . LYS A 1 5 ? 2.712 -2.591 -15.297 1.00 14.22 5 LYS A O 10
ATOM 12307 N N . ALA A 1 6 ? 1.459 -0.732 -15.321 1.00 33.33 6 ALA A N 10
ATOM 12308 C CA . ALA A 1 6 ? 0.276 -1.395 -15.829 1.00 52.34 6 ALA A CA 10
ATOM 12309 C C . ALA A 1 6 ? 0.493 -1.511 -17.348 1.00 35.11 6 ALA A C 10
ATOM 12310 O O . ALA A 1 6 ? 1.249 -0.711 -17.928 1.00 21.32 6 ALA A O 10
ATOM 12317 N N . PRO A 1 7 ? -0.150 -2.496 -18.009 1.00 14.12 7 PRO A N 10
ATOM 12318 C CA . PRO A 1 7 ? 0.039 -2.549 -19.468 1.00 31.13 7 PRO A CA 10
ATOM 12319 C C . PRO A 1 7 ? -0.725 -1.431 -20.178 1.00 23.55 7 PRO A C 10
ATOM 12320 O O . PRO A 1 7 ? -1.695 -0.884 -19.627 1.00 61.01 7 PRO A O 10
ATOM 12331 N N . GLU A 1 8 ? -0.313 -1.114 -21.394 1.00 54.43 8 GLU A N 10
ATOM 12332 C CA . GLU A 1 8 ? -0.980 -0.111 -22.207 1.00 31.12 8 GLU A CA 10
ATOM 12333 C C . GLU A 1 8 ? -2.327 -0.644 -22.694 1.00 2.02 8 GLU A C 10
ATOM 12334 O O . GLU A 1 8 ? -2.441 -1.789 -23.134 1.00 65.03 8 GLU A O 10
ATOM 12346 N N . SER A 1 9 ? -3.357 0.185 -22.614 1.00 52.51 9 SER A N 10
ATOM 12347 C CA . SER A 1 9 ? -4.690 -0.215 -23.049 1.00 4.31 9 SER A CA 10
ATOM 12348 C C . SER A 1 9 ? -4.853 -0.036 -24.549 1.00 21.30 9 SER A C 10
ATOM 12349 O O . SER A 1 9 ? -4.249 0.839 -25.153 1.00 14.31 9 SER A O 10
ATOM 12357 N N . ALA A 1 10 ? -5.744 -0.821 -25.141 1.00 14.43 10 ALA A N 10
ATOM 12358 C CA . ALA A 1 10 ? -6.074 -0.686 -26.556 1.00 64.45 10 ALA A CA 10
ATOM 12359 C C . ALA A 1 10 ? -6.629 0.732 -26.841 1.00 20.45 10 ALA A C 10
ATOM 12360 O O . ALA A 1 10 ? -6.429 1.303 -27.913 1.00 14.11 10 ALA A O 10
ATOM 12367 N N . THR A 1 11 ? -7.293 1.314 -25.861 1.00 2.20 11 THR A N 10
ATOM 12368 C CA . THR A 1 11 ? -7.871 2.654 -26.000 1.00 32.21 11 THR A CA 10
ATOM 12369 C C . THR A 1 11 ? -6.793 3.714 -26.219 1.00 32.40 11 THR A C 10
ATOM 12370 O O . THR A 1 11 ? -6.976 4.635 -26.998 1.00 50.21 11 THR A O 10
ATOM 12381 N N . GLU A 1 12 ? -5.652 3.573 -25.555 1.00 74.03 12 GLU A N 10
ATOM 12382 C CA . GLU A 1 12 ? -4.575 4.553 -25.702 1.00 63.05 12 GLU A CA 10
ATOM 12383 C C . GLU A 1 12 ? -4.031 4.571 -27.131 1.00 63.00 12 GLU A C 10
ATOM 12384 O O . GLU A 1 12 ? -3.716 5.627 -27.665 1.00 54.52 12 GLU A O 10
ATOM 12396 N N . LYS A 1 13 ? -3.988 3.402 -27.759 1.00 72.52 13 LYS A N 10
ATOM 12397 C CA . LYS A 1 13 ? -3.516 3.268 -29.145 1.00 42.11 13 LYS A CA 10
ATOM 12398 C C . LYS A 1 13 ? -4.390 4.063 -30.092 1.00 70.22 13 LYS A C 10
ATOM 12399 O O . LYS A 1 13 ? -3.910 4.726 -31.002 1.00 55.33 13 LYS A O 10
ATOM 12418 N N . VAL A 1 14 ? -5.691 3.953 -29.894 1.00 65.33 14 VAL A N 10
ATOM 12419 C CA . VAL A 1 14 ? -6.673 4.600 -30.767 1.00 24.12 14 VAL A CA 10
ATOM 12420 C C . VAL A 1 14 ? -6.500 6.084 -30.603 1.00 50.21 14 VAL A C 10
ATOM 12421 O O . VAL A 1 14 ? -6.369 6.819 -31.583 1.00 12.30 14 VAL A O 10
ATOM 12434 N N . LEU A 1 15 ? -6.479 6.535 -29.361 1.00 53.22 15 LEU A N 10
ATOM 12435 C CA . LEU A 1 15 ? -6.369 7.955 -29.073 1.00 34.34 15 LEU A CA 10
ATOM 12436 C C . LEU A 1 15 ? -5.058 8.533 -29.623 1.00 4.23 15 LEU A C 10
ATOM 12437 O O . LEU A 1 15 ? -5.044 9.610 -30.206 1.00 53.34 15 LEU A O 10
ATOM 12453 N N . CYS A 1 16 ? -3.960 7.787 -29.502 1.00 72.15 16 CYS A N 10
ATOM 12454 C CA . CYS A 1 16 ? -2.680 8.228 -30.082 1.00 53.31 16 CYS A CA 10
ATOM 12455 C C . CYS A 1 16 ? -2.768 8.428 -31.608 1.00 63.24 16 CYS A C 10
ATOM 12456 O O . CYS A 1 16 ? -2.254 9.407 -32.119 1.00 74.13 16 CYS A O 10
ATOM 12464 N N . ALA A 1 17 ? -3.411 7.518 -32.325 1.00 65.03 17 ALA A N 10
ATOM 12465 C CA . ALA A 1 17 ? -3.521 7.657 -33.773 1.00 3.21 17 ALA A CA 10
ATOM 12466 C C . ALA A 1 17 ? -4.451 8.803 -34.180 1.00 25.30 17 ALA A C 10
ATOM 12467 O O . ALA A 1 17 ? -4.165 9.529 -35.135 1.00 63.40 17 ALA A O 10
ATOM 12474 N N . LEU A 1 18 ? -5.535 8.989 -33.434 1.00 24.14 18 LEU A N 10
ATOM 12475 C CA . LEU A 1 18 ? -6.473 10.074 -33.711 1.00 25.11 18 LEU A CA 10
ATOM 12476 C C . LEU A 1 18 ? -5.811 11.435 -33.540 1.00 12.45 18 LEU A C 10
ATOM 12477 O O . LEU A 1 18 ? -6.096 12.376 -34.278 1.00 4.12 18 LEU A O 10
ATOM 12493 N N . TYR A 1 19 ? -4.899 11.532 -32.577 1.00 70.41 19 TYR A N 10
ATOM 12494 C CA . TYR A 1 19 ? -4.145 12.761 -32.375 1.00 12.04 19 TYR A CA 10
ATOM 12495 C C . TYR A 1 19 ? -3.332 13.075 -33.638 1.00 21.15 19 TYR A C 10
ATOM 12496 O O . TYR A 1 19 ? -3.342 14.195 -34.125 1.00 24.33 19 TYR A O 10
ATOM 12514 N N . ALA A 1 20 ? -2.645 12.058 -34.169 1.00 35.14 20 ALA A N 10
ATOM 12515 C CA . ALA A 1 20 ? -1.761 12.241 -35.319 1.00 53.03 20 ALA A CA 10
ATOM 12516 C C . ALA A 1 20 ? -2.479 12.754 -36.560 1.00 60.45 20 ALA A C 10
ATOM 12517 O O . ALA A 1 20 ? -1.971 13.605 -37.256 1.00 32.44 20 ALA A O 10
ATOM 12524 N N . GLU A 1 21 ? -3.672 12.235 -36.812 1.00 4.41 21 GLU A N 10
ATOM 12525 C CA . GLU A 1 21 ? -4.418 12.620 -38.013 1.00 45.51 21 GLU A CA 10
ATOM 12526 C C . GLU A 1 21 ? -4.702 14.112 -38.017 1.00 53.32 21 GLU A C 10
ATOM 12527 O O . GLU A 1 21 ? -4.587 14.792 -39.035 1.00 54.53 21 GLU A O 10
ATOM 12539 N N . ILE A 1 22 ? -5.193 14.595 -36.888 1.00 44.42 22 ILE A N 10
ATOM 12540 C CA . ILE A 1 22 ? -5.729 15.950 -36.792 1.00 60.44 22 ILE A CA 10
ATOM 12541 C C . ILE A 1 22 ? -4.649 16.996 -36.568 1.00 52.41 22 ILE A C 10
ATOM 12542 O O . ILE A 1 22 ? -4.708 18.083 -37.130 1.00 20.10 22 ILE A O 10
ATOM 12558 N N . LEU A 1 23 ? -3.651 16.655 -35.765 1.00 14.34 23 LEU A N 10
ATOM 12559 C CA . LEU A 1 23 ? -2.567 17.590 -35.456 1.00 10.50 23 LEU A CA 10
ATOM 12560 C C . LEU A 1 23 ? -1.529 17.612 -36.580 1.00 0.41 23 LEU A C 10
ATOM 12561 O O . LEU A 1 23 ? -0.770 18.566 -36.703 1.00 1.15 23 LEU A O 10
ATOM 12577 N N . GLY A 1 24 ? -1.520 16.561 -37.395 1.00 60.21 24 GLY A N 10
ATOM 12578 C CA . GLY A 1 24 ? -0.600 16.488 -38.527 1.00 21.20 24 GLY A CA 10
ATOM 12579 C C . GLY A 1 24 ? 0.844 16.335 -38.104 1.00 10.02 24 GLY A C 10
ATOM 12580 O O . GLY A 1 24 ? 1.753 16.789 -38.802 1.00 32.11 24 GLY A O 10
ATOM 12584 N N . VAL A 1 25 ? 1.061 15.704 -36.954 1.00 73.32 25 VAL A N 10
ATOM 12585 C CA . VAL A 1 25 ? 2.416 15.539 -36.402 1.00 11.42 25 VAL A CA 10
ATOM 12586 C C . VAL A 1 25 ? 2.973 14.159 -36.741 1.00 55.34 25 VAL A C 10
ATOM 12587 O O . VAL A 1 25 ? 2.230 13.214 -37.017 1.00 52.42 25 VAL A O 10
ATOM 12600 N N . GLU A 1 26 ? 4.293 14.080 -36.761 1.00 3.31 26 GLU A N 10
ATOM 12601 C CA . GLU A 1 26 ? 5.013 12.872 -37.188 1.00 5.01 26 GLU A CA 10
ATOM 12602 C C . GLU A 1 26 ? 4.730 11.677 -36.281 1.00 22.53 26 GLU A C 10
ATOM 12603 O O . GLU A 1 26 ? 4.666 10.529 -36.729 1.00 14.00 26 GLU A O 10
ATOM 12615 N N . ARG A 1 27 ? 4.612 11.952 -34.995 1.00 54.23 27 ARG A N 10
ATOM 12616 C CA . ARG A 1 27 ? 4.396 10.904 -33.998 1.00 1.30 27 ARG A CA 10
ATOM 12617 C C . ARG A 1 27 ? 3.675 11.496 -32.813 1.00 60.43 27 ARG A C 10
ATOM 12618 O O . ARG A 1 27 ? 3.692 12.712 -32.628 1.00 41.31 27 ARG A O 10
ATOM 12639 N N . VAL A 1 28 ? 3.078 10.625 -32.007 1.00 14.41 28 VAL A N 10
ATOM 12640 C CA . VAL A 1 28 ? 2.364 11.036 -30.797 1.00 22.21 28 VAL A CA 10
ATOM 12641 C C . VAL A 1 28 ? 2.853 10.153 -29.637 1.00 44.34 28 VAL A C 10
ATOM 12642 O O . VAL A 1 28 ? 2.871 8.929 -29.763 1.00 53.45 28 VAL A O 10
ATOM 12655 N N . GLY A 1 29 ? 3.273 10.762 -28.537 1.00 53.13 29 GLY A N 10
ATOM 12656 C CA . GLY A 1 29 ? 3.614 10.005 -27.348 1.00 54.40 29 GLY A CA 10
ATOM 12657 C C . GLY A 1 29 ? 2.349 9.778 -26.534 1.00 25.44 29 GLY A C 10
ATOM 12658 O O . GLY A 1 29 ? 1.361 10.496 -26.701 1.00 22.35 29 GLY A O 10
ATOM 12662 N N . VAL A 1 30 ? 2.351 8.835 -25.595 1.00 32.34 30 VAL A N 10
ATOM 12663 C CA . VAL A 1 30 ? 1.142 8.598 -24.762 1.00 45.32 30 VAL A CA 10
ATOM 12664 C C . VAL A 1 30 ? 0.915 9.758 -23.793 1.00 51.43 30 VAL A C 10
ATOM 12665 O O . VAL A 1 30 ? -0.200 10.040 -23.366 1.00 50.55 30 VAL A O 10
ATOM 12678 N N . ASP A 1 31 ? 2.004 10.451 -23.463 1.00 43.25 31 ASP A N 10
ATOM 12679 C CA . ASP A 1 31 ? 1.967 11.567 -22.551 1.00 21.33 31 ASP A CA 10
ATOM 12680 C C . ASP A 1 31 ? 2.083 12.909 -23.298 1.00 21.43 31 ASP A C 10
ATOM 12681 O O . ASP A 1 31 ? 2.406 13.922 -22.714 1.00 63.25 31 ASP A O 10
ATOM 12690 N N . ASP A 1 32 ? 1.894 12.874 -24.617 1.00 23.30 32 ASP A N 10
ATOM 12691 C CA . ASP A 1 32 ? 2.107 14.075 -25.427 1.00 53.40 32 ASP A CA 10
ATOM 12692 C C . ASP A 1 32 ? 0.880 14.980 -25.326 1.00 54.12 32 ASP A C 10
ATOM 12693 O O . ASP A 1 32 ? -0.252 14.533 -25.540 1.00 10.42 32 ASP A O 10
ATOM 12702 N N . ALA A 1 33 ? 1.064 16.235 -24.958 1.00 24.54 33 ALA A N 10
ATOM 12703 C CA . ALA A 1 33 ? -0.082 17.104 -24.767 1.00 33.10 33 ALA A CA 10
ATOM 12704 C C . ALA A 1 33 ? -0.614 17.610 -26.104 1.00 70.25 33 ALA A C 10
ATOM 12705 O O . ALA A 1 33 ? 0.119 18.091 -26.943 1.00 23.10 33 ALA A O 10
ATOM 12712 N N . PHE A 1 34 ? -1.927 17.569 -26.240 1.00 73.04 34 PHE A N 10
ATOM 12713 C CA . PHE A 1 34 ? -2.607 18.025 -27.462 1.00 45.42 34 PHE A CA 10
ATOM 12714 C C . PHE A 1 34 ? -2.211 19.457 -27.830 1.00 53.13 34 PHE A C 10
ATOM 12715 O O . PHE A 1 34 ? -2.081 19.775 -29.004 1.00 12.35 34 PHE A O 10
ATOM 12732 N N . HIS A 1 35 ? -1.989 20.320 -26.845 1.00 23.12 35 HIS A N 10
ATOM 12733 C CA . HIS A 1 35 ? -1.631 21.718 -27.114 1.00 14.24 35 HIS A CA 10
ATOM 12734 C C . HIS A 1 35 ? -0.129 21.914 -27.343 1.00 13.13 35 HIS A C 10
ATOM 12735 O O . HIS A 1 35 ? 0.283 22.929 -27.887 1.00 23.13 35 HIS A O 10
ATOM 12749 N N . ASP A 1 36 ? 0.688 20.957 -26.920 1.00 73.14 36 ASP A N 10
ATOM 12750 C CA . ASP A 1 36 ? 2.147 21.045 -27.099 1.00 13.41 36 ASP A CA 10
ATOM 12751 C C . ASP A 1 36 ? 2.421 20.674 -28.552 1.00 0.41 36 ASP A C 10
ATOM 12752 O O . ASP A 1 36 ? 3.227 21.272 -29.245 1.00 64.51 36 ASP A O 10
ATOM 12761 N N . LEU A 1 37 ? 1.601 19.750 -29.030 1.00 21.02 37 LEU A N 10
ATOM 12762 C CA . LEU A 1 37 ? 1.587 19.325 -30.423 1.00 11.34 37 LEU A CA 10
ATOM 12763 C C . LEU A 1 37 ? 0.868 20.350 -31.317 1.00 63.32 37 LEU A C 10
ATOM 12764 O O . LEU A 1 37 ? 0.539 20.050 -32.453 1.00 44.30 37 LEU A O 10
ATOM 12780 N N . GLY A 1 38 ? 0.606 21.545 -30.802 1.00 11.50 38 GLY A N 10
ATOM 12781 C CA . GLY A 1 38 ? 0.028 22.614 -31.606 1.00 51.00 38 GLY A CA 10
ATOM 12782 C C . GLY A 1 38 ? -1.495 22.734 -31.648 1.00 63.24 38 GLY A C 10
ATOM 12783 O O . GLY A 1 38 ? -2.040 23.557 -32.394 1.00 55.44 38 GLY A O 10
ATOM 12787 N N . GLY A 1 39 ? -2.207 21.944 -30.863 1.00 74.43 39 GLY A N 10
ATOM 12788 C CA . GLY A 1 39 ? -3.669 21.925 -30.926 1.00 54.42 39 GLY A CA 10
ATOM 12789 C C . GLY A 1 39 ? -4.441 22.927 -30.083 1.00 65.40 39 GLY A C 10
ATOM 12790 O O . GLY A 1 39 ? -4.556 22.792 -28.867 1.00 35.04 39 GLY A O 10
ATOM 12794 N N . SER A 1 40 ? -5.062 23.900 -30.749 1.00 42.12 40 SER A N 10
ATOM 12795 C CA . SER A 1 40 ? -5.919 24.884 -30.076 1.00 70.13 40 SER A CA 10
ATOM 12796 C C . SER A 1 40 ? -7.306 24.295 -29.747 1.00 13.44 40 SER A C 10
ATOM 12797 O O . SER A 1 40 ? -7.729 23.307 -30.332 1.00 70.30 40 SER A O 10
ATOM 12805 N N . SER A 1 41 ? -8.035 24.931 -28.830 1.00 52.24 41 SER A N 10
ATOM 12806 C CA . SER A 1 41 ? -9.372 24.450 -28.401 1.00 41.23 41 SER A CA 10
ATOM 12807 C C . SER A 1 41 ? -10.396 24.301 -29.535 1.00 35.32 41 SER A C 10
ATOM 12808 O O . SER A 1 41 ? -11.315 23.499 -29.455 1.00 61.24 41 SER A O 10
ATOM 12816 N N . ALA A 1 42 ? -10.230 25.057 -30.611 1.00 61.33 42 ALA A N 10
ATOM 12817 C CA . ALA A 1 42 ? -11.124 24.939 -31.765 1.00 4.12 42 ALA A CA 10
ATOM 12818 C C . ALA A 1 42 ? -10.888 23.615 -32.502 1.00 15.13 42 ALA A C 10
ATOM 12819 O O . ALA A 1 42 ? -11.810 23.004 -33.053 1.00 73.44 42 ALA A O 10
ATOM 12826 N N . LEU A 1 43 ? -9.646 23.165 -32.491 1.00 41.31 43 LEU A N 10
ATOM 12827 C CA . LEU A 1 43 ? -9.263 21.908 -33.137 1.00 32.20 43 LEU A CA 10
ATOM 12828 C C . LEU A 1 43 ? -9.765 20.728 -32.312 1.00 0.31 43 LEU A C 10
ATOM 12829 O O . LEU A 1 43 ? -10.099 19.678 -32.853 1.00 52.44 43 LEU A O 10
ATOM 12845 N N . ALA A 1 44 ? -9.856 20.927 -31.007 1.00 22.35 44 ALA A N 10
ATOM 12846 C CA . ALA A 1 44 ? -10.337 19.881 -30.101 1.00 20.41 44 ALA A CA 10
ATOM 12847 C C . ALA A 1 44 ? -11.729 19.339 -30.490 1.00 64.22 44 ALA A C 10
ATOM 12848 O O . ALA A 1 44 ? -12.029 18.168 -30.320 1.00 73.45 44 ALA A O 10
ATOM 12855 N N . MET A 1 45 ? -12.551 20.193 -31.075 1.00 11.35 45 MET A N 10
ATOM 12856 C CA . MET A 1 45 ? -13.883 19.784 -31.521 1.00 72.13 45 MET A CA 10
ATOM 12857 C C . MET A 1 45 ? -13.812 18.688 -32.600 1.00 1.45 45 MET A C 10
ATOM 12858 O O . MET A 1 45 ? -14.719 17.852 -32.740 1.00 23.14 45 MET A O 10
ATOM 12872 N N . ARG A 1 46 ? -12.734 18.704 -33.366 1.00 1.51 46 ARG A N 10
ATOM 12873 C CA . ARG A 1 46 ? -12.554 17.747 -34.462 1.00 0.33 46 ARG A CA 10
ATOM 12874 C C . ARG A 1 46 ? -12.143 16.415 -33.860 1.00 2.53 46 ARG A C 10
ATOM 12875 O O . ARG A 1 46 ? -12.506 15.369 -34.369 1.00 44.54 46 ARG A O 10
ATOM 12896 N N . LEU A 1 47 ? -11.415 16.467 -32.760 1.00 21.31 47 LEU A N 10
ATOM 12897 C CA . LEU A 1 47 ? -10.942 15.263 -32.073 1.00 11.40 47 LEU A CA 10
ATOM 12898 C C . LEU A 1 47 ? -12.131 14.558 -31.451 1.00 43.33 47 LEU A C 10
ATOM 12899 O O . LEU A 1 47 ? -12.240 13.353 -31.534 1.00 14.11 47 LEU A O 10
ATOM 12915 N N . ILE A 1 48 ? -13.019 15.320 -30.828 1.00 40.14 48 ILE A N 10
ATOM 12916 C CA . ILE A 1 48 ? -14.215 14.754 -30.220 1.00 23.33 48 ILE A CA 10
ATOM 12917 C C . ILE A 1 48 ? -15.064 14.090 -31.298 1.00 72.23 48 ILE A C 10
ATOM 12918 O O . ILE A 1 48 ? -15.607 13.017 -31.087 1.00 1.25 48 ILE A O 10
ATOM 12934 N N . ALA A 1 49 ? -15.145 14.702 -32.457 1.00 53.24 49 ALA A N 10
ATOM 12935 C CA . ALA A 1 49 ? -15.856 14.121 -33.575 1.00 32.45 49 ALA A CA 10
ATOM 12936 C C . ALA A 1 49 ? -15.190 12.827 -34.044 1.00 14.04 49 ALA A C 10
ATOM 12937 O O . ALA A 1 49 ? -15.871 11.852 -34.304 1.00 63.41 49 ALA A O 10
ATOM 12944 N N . ARG A 1 50 ? -13.860 12.813 -34.114 1.00 12.13 50 ARG A N 10
ATOM 12945 C CA . ARG A 1 50 ? -13.127 11.589 -34.511 1.00 54.40 50 ARG A CA 10
ATOM 12946 C C . ARG A 1 50 ? -13.364 10.452 -33.546 1.00 12.32 50 ARG A C 10
ATOM 12947 O O . ARG A 1 50 ? -13.388 9.317 -33.906 1.00 63.00 50 ARG A O 10
ATOM 12968 N N . ILE A 1 51 ? -13.459 10.802 -32.267 1.00 1.20 51 ILE A N 10
ATOM 12969 C CA . ILE A 1 51 ? -13.612 9.842 -31.254 1.00 24.24 51 ILE A CA 10
ATOM 12970 C C . ILE A 1 51 ? -14.922 9.019 -31.461 1.00 50.51 51 ILE A C 10
ATOM 12971 O O . ILE A 1 51 ? -15.012 7.852 -31.185 1.00 43.52 51 ILE A O 10
ATOM 12987 N N . ARG A 1 52 ? -15.935 9.680 -32.044 1.00 55.44 52 ARG A N 10
ATOM 12988 C CA . ARG A 1 52 ? -17.206 9.008 -32.298 1.00 71.32 52 ARG A CA 10
ATOM 12989 C C . ARG A 1 52 ? -17.099 7.884 -33.299 1.00 75.42 52 ARG A C 10
ATOM 12990 O O . ARG A 1 52 ? -17.840 6.916 -33.245 1.00 74.43 52 ARG A O 10
ATOM 13011 N N . GLU A 1 53 ? -16.189 8.016 -34.246 1.00 21.15 53 GLU A N 10
ATOM 13012 C CA . GLU A 1 53 ? -16.059 7.018 -35.294 1.00 42.35 53 GLU A CA 10
ATOM 13013 C C . GLU A 1 53 ? -15.373 5.799 -34.740 1.00 32.01 53 GLU A C 10
ATOM 13014 O O . GLU A 1 53 ? -15.776 4.669 -35.005 1.00 55.32 53 GLU A O 10
ATOM 13026 N N . GLU A 1 54 ? -14.400 6.046 -33.869 1.00 55.11 54 GLU A N 10
ATOM 13027 C CA . GLU A 1 54 ? -13.585 4.959 -33.320 1.00 52.34 54 GLU A CA 10
ATOM 13028 C C . GLU A 1 54 ? -14.181 4.289 -32.070 1.00 42.22 54 GLU A C 10
ATOM 13029 O O . GLU A 1 54 ? -14.200 3.049 -31.950 1.00 31.24 54 GLU A O 10
ATOM 13041 N N . LEU A 1 55 ? -14.572 5.078 -31.063 1.00 73.23 55 LEU A N 10
ATOM 13042 C CA . LEU A 1 55 ? -15.003 4.508 -29.776 1.00 40.32 55 LEU A CA 10
ATOM 13043 C C . LEU A 1 55 ? -16.517 4.476 -29.679 1.00 52.00 55 LEU A C 10
ATOM 13044 O O . LEU A 1 55 ? -17.083 3.956 -28.724 1.00 33.31 55 LEU A O 10
ATOM 13060 N N . GLY A 1 56 ? -17.167 5.023 -30.709 1.00 14.34 56 GLY A N 10
ATOM 13061 C CA . GLY A 1 56 ? -18.625 5.003 -30.751 1.00 11.04 56 GLY A CA 10
ATOM 13062 C C . GLY A 1 56 ? -19.338 5.870 -29.751 1.00 64.21 56 GLY A C 10
ATOM 13063 O O . GLY A 1 56 ? -20.509 5.635 -29.468 1.00 33.12 56 GLY A O 10
ATOM 13067 N N . VAL A 1 57 ? -18.647 6.844 -29.185 1.00 52.41 57 VAL A N 10
ATOM 13068 C CA . VAL A 1 57 ? -19.197 7.670 -28.100 1.00 44.42 57 VAL A CA 10
ATOM 13069 C C . VAL A 1 57 ? -18.722 9.105 -28.272 1.00 1.23 57 VAL A C 10
ATOM 13070 O O . VAL A 1 57 ? -17.728 9.348 -28.955 1.00 24.01 57 VAL A O 10
ATOM 13083 N N . ASP A 1 58 ? -19.411 10.049 -27.665 1.00 60.22 58 ASP A N 10
ATOM 13084 C CA . ASP A 1 58 ? -19.018 11.433 -27.747 1.00 22.02 58 ASP A CA 10
ATOM 13085 C C . ASP A 1 58 ? -18.235 11.813 -26.495 1.00 22.22 58 ASP A C 10
ATOM 13086 O O . ASP A 1 58 ? -18.771 11.937 -25.403 1.00 74.41 58 ASP A O 10
ATOM 13095 N N . LEU A 1 59 ? -16.928 11.981 -26.653 1.00 21.44 59 LEU A N 10
ATOM 13096 C CA . LEU A 1 59 ? -16.095 12.306 -25.498 1.00 52.42 59 LEU A CA 10
ATOM 13097 C C . LEU A 1 59 ? -16.466 13.687 -24.945 1.00 31.34 59 LEU A C 10
ATOM 13098 O O . LEU A 1 59 ? -16.431 14.689 -25.670 1.00 41.34 59 LEU A O 10
ATOM 13114 N N . PRO A 1 60 ? -16.781 13.771 -23.646 1.00 53.02 60 PRO A N 10
ATOM 13115 C CA . PRO A 1 60 ? -16.999 15.097 -23.064 1.00 21.00 60 PRO A CA 10
ATOM 13116 C C . PRO A 1 60 ? -15.761 15.971 -23.183 1.00 61.30 60 PRO A C 10
ATOM 13117 O O . PRO A 1 60 ? -14.657 15.526 -22.869 1.00 63.13 60 PRO A O 10
ATOM 13128 N N . ILE A 1 61 ? -15.925 17.234 -23.544 1.00 43.34 61 ILE A N 10
ATOM 13129 C CA . ILE A 1 61 ? -14.761 18.136 -23.664 1.00 71.43 61 ILE A CA 10
ATOM 13130 C C . ILE A 1 61 ? -14.115 18.311 -22.267 1.00 12.24 61 ILE A C 10
ATOM 13131 O O . ILE A 1 61 ? -12.934 18.569 -22.133 1.00 72.34 61 ILE A O 10
ATOM 13147 N N . ARG A 1 62 ? -14.886 18.038 -21.227 1.00 33.15 62 ARG A N 10
ATOM 13148 C CA . ARG A 1 62 ? -14.378 18.053 -19.850 1.00 61.30 62 ARG A CA 10
ATOM 13149 C C . ARG A 1 62 ? -13.323 16.958 -19.644 1.00 62.42 62 ARG A C 10
ATOM 13150 O O . ARG A 1 62 ? -12.355 17.164 -18.929 1.00 54.45 62 ARG A O 10
ATOM 13171 N N . GLN A 1 63 ? -13.520 15.781 -20.253 1.00 3.31 63 GLN A N 10
ATOM 13172 C CA . GLN A 1 63 ? -12.588 14.669 -20.128 1.00 44.22 63 GLN A CA 10
ATOM 13173 C C . GLN A 1 63 ? -11.268 15.073 -20.762 1.00 5.02 63 GLN A C 10
ATOM 13174 O O . GLN A 1 63 ? -10.208 14.826 -20.211 1.00 72.50 63 GLN A O 10
ATOM 13188 N N . LEU A 1 64 ? -11.353 15.721 -21.918 1.00 0.51 64 LEU A N 10
ATOM 13189 C CA . LEU A 1 64 ? -10.147 16.193 -22.630 1.00 63.01 64 LEU A CA 10
ATOM 13190 C C . LEU A 1 64 ? -9.392 17.230 -21.800 1.00 12.12 64 LEU A C 10
ATOM 13191 O O . LEU A 1 64 ? -8.192 17.167 -21.663 1.00 62.32 64 LEU A O 10
ATOM 13207 N N . PHE A 1 65 ? -10.105 18.208 -21.266 1.00 42.41 65 PHE A N 10
ATOM 13208 C CA . PHE A 1 65 ? -9.454 19.306 -20.560 1.00 63.51 65 PHE A CA 10
ATOM 13209 C C . PHE A 1 65 ? -8.937 18.876 -19.192 1.00 15.32 65 PHE A C 10
ATOM 13210 O O . PHE A 1 65 ? -8.070 19.536 -18.624 1.00 73.35 65 PHE A O 10
ATOM 13227 N N . SER A 1 66 ? -9.454 17.789 -18.648 1.00 15.41 66 SER A N 10
ATOM 13228 C CA . SER A 1 66 ? -8.979 17.295 -17.342 1.00 12.40 66 SER A CA 10
ATOM 13229 C C . SER A 1 66 ? -7.589 16.691 -17.488 1.00 12.40 66 SER A C 10
ATOM 13230 O O . SER A 1 66 ? -6.802 16.663 -16.554 1.00 53.22 66 SER A O 10
ATOM 13238 N N . SER A 1 67 ? -7.318 16.171 -18.674 1.00 62.21 67 SER A N 10
ATOM 13239 C CA . SER A 1 67 ? -6.054 15.508 -18.965 1.00 5.44 67 SER A CA 10
ATOM 13240 C C . SER A 1 67 ? -5.818 15.522 -20.483 1.00 23.23 67 SER A C 10
ATOM 13241 O O . SER A 1 67 ? -6.273 14.619 -21.195 1.00 5.25 67 SER A O 10
ATOM 13249 N N . PRO A 1 68 ? -5.141 16.571 -21.005 1.00 50.54 68 PRO A N 10
ATOM 13250 C CA . PRO A 1 68 ? -4.975 16.748 -22.465 1.00 74.20 68 PRO A CA 10
ATOM 13251 C C . PRO A 1 68 ? -3.885 15.888 -23.126 1.00 30.00 68 PRO A C 10
ATOM 13252 O O . PRO A 1 68 ? -3.247 16.337 -24.077 1.00 73.03 68 PRO A O 10
ATOM 13263 N N . THR A 1 69 ? -3.685 14.670 -22.649 1.00 43.12 69 THR A N 10
ATOM 13264 C CA . THR A 1 69 ? -2.693 13.745 -23.218 1.00 44.41 69 THR A CA 10
ATOM 13265 C C . THR A 1 69 ? -3.469 12.525 -23.604 1.00 63.14 69 THR A C 10
ATOM 13266 O O . THR A 1 69 ? -4.456 12.223 -22.959 1.00 10.40 69 THR A O 10
ATOM 13277 N N . PRO A 1 70 ? -3.046 11.790 -24.651 1.00 14.10 70 PRO A N 10
ATOM 13278 C CA . PRO A 1 70 ? -3.854 10.614 -25.021 1.00 72.20 70 PRO A CA 10
ATOM 13279 C C . PRO A 1 70 ? -4.033 9.565 -23.900 1.00 20.03 70 PRO A C 10
ATOM 13280 O O . PRO A 1 70 ? -5.146 9.063 -23.705 1.00 4.02 70 PRO A O 10
ATOM 13291 N N . ALA A 1 71 ? -3.004 9.254 -23.129 1.00 32.40 71 ALA A N 10
ATOM 13292 C CA . ALA A 1 71 ? -3.169 8.319 -22.013 1.00 11.41 71 ALA A CA 10
ATOM 13293 C C . ALA A 1 71 ? -4.038 8.931 -20.926 1.00 52.03 71 ALA A C 10
ATOM 13294 O O . ALA A 1 71 ? -4.829 8.250 -20.285 1.00 60.34 71 ALA A O 10
ATOM 13301 N N . GLY A 1 72 ? -3.892 10.235 -20.736 1.00 52.11 72 GLY A N 10
ATOM 13302 C CA . GLY A 1 72 ? -4.682 10.933 -19.750 1.00 23.11 72 GLY A CA 10
ATOM 13303 C C . GLY A 1 72 ? -6.158 10.835 -20.075 1.00 53.55 72 GLY A C 10
ATOM 13304 O O . GLY A 1 72 ? -6.968 10.456 -19.228 1.00 24.10 72 GLY A O 10
ATOM 13308 N N . VAL A 1 73 ? -6.513 11.113 -21.317 1.00 44.55 73 VAL A N 10
ATOM 13309 C CA . VAL A 1 73 ? -7.902 11.034 -21.763 1.00 33.33 73 VAL A CA 10
ATOM 13310 C C . VAL A 1 73 ? -8.444 9.623 -21.540 1.00 3.04 73 VAL A C 10
ATOM 13311 O O . VAL A 1 73 ? -9.554 9.464 -21.036 1.00 55.51 73 VAL A O 10
ATOM 13324 N N . ALA A 1 74 ? -7.640 8.607 -21.845 1.00 24.21 74 ALA A N 10
ATOM 13325 C CA . ALA A 1 74 ? -8.042 7.220 -21.614 1.00 64.54 74 ALA A CA 10
ATOM 13326 C C . ALA A 1 74 ? -8.383 6.971 -20.138 1.00 44.20 74 ALA A C 10
ATOM 13327 O O . ALA A 1 74 ? -9.392 6.374 -19.829 1.00 13.43 74 ALA A O 10
ATOM 13334 N N . ARG A 1 75 ? -7.560 7.470 -19.229 1.00 62.12 75 ARG A N 10
ATOM 13335 C CA . ARG A 1 75 ? -7.828 7.272 -17.820 1.00 71.31 75 ARG A CA 10
ATOM 13336 C C . ARG A 1 75 ? -9.046 8.063 -17.360 1.00 53.00 75 ARG A C 10
ATOM 13337 O O . ARG A 1 75 ? -9.805 7.596 -16.490 1.00 52.54 75 ARG A O 10
ATOM 13358 N N . ALA A 1 76 ? -9.217 9.272 -17.872 1.00 11.13 76 ALA A N 10
ATOM 13359 C CA . ALA A 1 76 ? -10.307 10.142 -17.437 1.00 51.13 76 ALA A CA 10
ATOM 13360 C C . ALA A 1 76 ? -11.670 9.578 -17.846 1.00 4.34 76 ALA A C 10
ATOM 13361 O O . ALA A 1 76 ? -12.635 9.641 -17.080 1.00 41.41 76 ALA A O 10
ATOM 13368 N N . LEU A 1 77 ? -11.764 9.038 -19.042 1.00 50.44 77 LEU A N 10
ATOM 13369 C CA . LEU A 1 77 ? -13.026 8.469 -19.523 1.00 24.33 77 LEU A CA 10
ATOM 13370 C C . LEU A 1 77 ? -13.264 7.106 -18.858 1.00 2.41 77 LEU A C 10
ATOM 13371 O O . LEU A 1 77 ? -14.399 6.768 -18.526 1.00 43.01 77 LEU A O 10
ATOM 13387 N N . ALA A 1 78 ? -12.198 6.360 -18.588 1.00 70.21 78 ALA A N 10
ATOM 13388 C CA . ALA A 1 78 ? -12.323 5.087 -17.892 1.00 72.35 78 ALA A CA 10
ATOM 13389 C C . ALA A 1 78 ? -12.851 5.310 -16.461 1.00 45.23 78 ALA A C 10
ATOM 13390 O O . ALA A 1 78 ? -13.663 4.536 -15.973 1.00 23.11 78 ALA A O 10
ATOM 13397 N N . ALA A 1 79 ? -12.420 6.395 -15.823 1.00 72.12 79 ALA A N 10
ATOM 13398 C CA . ALA A 1 79 ? -12.898 6.747 -14.488 1.00 51.51 79 ALA A CA 10
ATOM 13399 C C . ALA A 1 79 ? -14.399 7.049 -14.503 1.00 62.42 79 ALA A C 10
ATOM 13400 O O . ALA A 1 79 ? -15.110 6.693 -13.582 1.00 1.40 79 ALA A O 10
ATOM 13407 N N . LYS A 1 80 ? -14.884 7.683 -15.558 1.00 33.13 80 LYS A N 10
ATOM 13408 C CA . LYS A 1 80 ? -16.320 7.975 -15.672 1.00 70.12 80 LYS A CA 10
ATOM 13409 C C . LYS A 1 80 ? -17.100 6.685 -15.912 1.00 23.24 80 LYS A C 10
ATOM 13410 O O . LYS A 1 80 ? -18.231 6.557 -15.476 1.00 62.44 80 LYS A O 10
ATOM 13429 N N . SER A 1 81 ? -16.492 5.728 -16.596 1.00 35.34 81 SER A N 10
ATOM 13430 C CA . SER A 1 81 ? -17.131 4.445 -16.855 1.00 64.34 81 SER A CA 10
ATOM 13431 C C . SER A 1 81 ? -17.168 3.584 -15.576 1.00 75.13 81 SER A C 10
ATOM 13432 O O . SER A 1 81 ? -18.110 2.827 -15.351 1.00 52.02 81 SER A O 10
ATOM 13440 N N . ALA A 1 82 ? -16.167 3.762 -14.723 1.00 45.24 82 ALA A N 10
ATOM 13441 C CA . ALA A 1 82 ? -16.040 3.027 -13.464 1.00 25.23 82 ALA A CA 10
ATOM 13442 C C . ALA A 1 82 ? -17.003 3.513 -12.377 1.00 74.44 82 ALA A C 10
ATOM 13443 O O . ALA A 1 82 ? -16.716 3.371 -11.196 1.00 11.32 82 ALA A O 10
ATOM 13450 N N . SER A 1 83 ? -18.159 4.035 -12.763 1.00 1.03 83 SER A N 10
ATOM 13451 C CA . SER A 1 83 ? -19.174 4.484 -11.812 1.00 13.20 83 SER A CA 10
ATOM 13452 C C . SER A 1 83 ? -19.878 3.312 -11.118 1.00 24.02 83 SER A C 10
ATOM 13453 O O . SER A 1 83 ? -20.532 3.509 -10.108 1.00 42.22 83 SER A O 10
ATOM 13461 N N . TRP A 1 84 ? -19.710 2.118 -11.674 1.00 31.10 84 TRP A N 10
ATOM 13462 C CA . TRP A 1 84 ? -20.243 0.875 -11.119 1.00 72.10 84 TRP A CA 10
ATOM 13463 C C . TRP A 1 84 ? -21.747 0.942 -10.831 1.00 3.22 84 TRP A C 10
ATOM 13464 O O . TRP A 1 84 ? -22.214 0.765 -9.700 1.00 71.31 84 TRP A O 10
ATOM 13485 N N . SER A 1 85 ? -22.518 1.181 -11.880 1.00 72.40 85 SER A N 10
ATOM 13486 C CA . SER A 1 85 ? -23.974 1.271 -11.766 1.00 31.53 85 SER A CA 10
ATOM 13487 C C . SER A 1 85 ? -24.553 0.714 -13.055 1.00 63.20 85 SER A C 10
ATOM 13488 O O . SER A 1 85 ? -23.836 0.636 -14.061 1.00 73.21 85 SER A O 10
ATOM 13496 N N . HIS A 1 86 ? -25.810 0.326 -13.024 1.00 33.13 86 HIS A N 10
ATOM 13497 C CA . HIS A 1 86 ? -26.483 -0.227 -14.198 1.00 64.50 86 HIS A CA 10
ATOM 13498 C C . HIS A 1 86 ? -26.577 0.836 -15.288 1.00 22.52 86 HIS A C 10
ATOM 13499 O O . HIS A 1 86 ? -26.766 2.018 -14.978 1.00 50.42 86 HIS A O 10
ATOM 13513 N N . PRO A 1 87 ? -26.449 0.435 -16.571 1.00 60.52 87 PRO A N 10
ATOM 13514 C CA . PRO A 1 87 ? -26.551 1.471 -17.605 1.00 74.31 87 PRO A CA 10
ATOM 13515 C C . PRO A 1 87 ? -27.976 1.981 -17.752 1.00 43.35 87 PRO A C 10
ATOM 13516 O O . PRO A 1 87 ? -28.932 1.317 -17.325 1.00 35.24 87 PRO A O 10
ATOM 13527 N N . GLN A 1 88 ? -28.115 3.150 -18.350 1.00 11.32 88 GLN A N 10
ATOM 13528 C CA . GLN A 1 88 ? -29.416 3.772 -18.576 1.00 44.23 88 GLN A CA 10
ATOM 13529 C C . GLN A 1 88 ? -29.448 4.186 -20.042 1.00 13.24 88 GLN A C 10
ATOM 13530 O O . GLN A 1 88 ? -28.397 4.415 -20.625 1.00 61.21 88 GLN A O 10
ATOM 13544 N N . PHE A 1 89 ? -30.637 4.238 -20.631 1.00 71.14 89 PHE A N 10
ATOM 13545 C CA . PHE A 1 89 ? -30.767 4.635 -22.022 1.00 51.32 89 PHE A CA 10
ATOM 13546 C C . PHE A 1 89 ? -30.887 6.160 -22.138 1.00 4.11 89 PHE A C 10
ATOM 13547 O O . PHE A 1 89 ? -31.252 6.853 -21.187 1.00 22.11 89 PHE A O 10
ATOM 13564 N N . GLU A 1 90 ? -30.608 6.659 -23.323 1.00 53.41 90 GLU A N 10
ATOM 13565 C CA . GLU A 1 90 ? -30.741 8.066 -23.616 1.00 75.51 90 GLU A CA 10
ATOM 13566 C C . GLU A 1 90 ? -31.609 8.111 -24.854 1.00 21.04 90 GLU A C 10
ATOM 13567 O O . GLU A 1 90 ? -31.578 7.140 -25.666 1.00 23.22 90 GLU A O 10
ATOM 13579 N N . LYS A 1 91 ? -32.286 9.242 -25.073 1.00 30.43 91 LYS A N 10
ATOM 13580 C CA . LYS A 1 91 ? -33.156 9.413 -26.248 1.00 43.02 91 LYS A CA 10
ATOM 13581 C C . LYS A 1 91 ? -32.755 10.730 -26.937 1.00 41.44 91 LYS A C 10
ATOM 13582 O O . LYS A 1 91 ? -32.963 10.862 -28.166 1.00 34.21 91 LYS A O 10
ATOM 13601 N N . GLY A 1 1 ? 7.982 -11.399 -4.433 1.00 10.24 1 GLY A N 11
ATOM 13602 C CA . GLY A 1 1 ? 8.649 -10.396 -5.294 1.00 35.23 1 GLY A CA 11
ATOM 13603 C C . GLY A 1 1 ? 7.794 -9.171 -5.462 1.00 40.14 1 GLY A C 11
ATOM 13604 O O . GLY A 1 1 ? 6.821 -9.028 -4.739 1.00 65.33 1 GLY A O 11
ATOM 13608 N N . ALA A 1 2 ? 8.129 -8.304 -6.407 1.00 52.22 2 ALA A N 11
ATOM 13609 C CA . ALA A 1 2 ? 7.311 -7.126 -6.685 1.00 50.32 2 ALA A CA 11
ATOM 13610 C C . ALA A 1 2 ? 5.994 -7.589 -7.316 1.00 52.30 2 ALA A C 11
ATOM 13611 O O . ALA A 1 2 ? 5.933 -8.674 -7.889 1.00 75.11 2 ALA A O 11
ATOM 13618 N N . MET A 1 3 ? 4.961 -6.766 -7.217 1.00 25.25 3 MET A N 11
ATOM 13619 C CA . MET A 1 3 ? 3.666 -7.094 -7.811 1.00 51.52 3 MET A CA 11
ATOM 13620 C C . MET A 1 3 ? 3.719 -6.837 -9.313 1.00 72.11 3 MET A C 11
ATOM 13621 O O . MET A 1 3 ? 4.408 -5.917 -9.769 1.00 24.10 3 MET A O 11
ATOM 13635 N N . ALA A 1 4 ? 2.989 -7.639 -10.073 1.00 55.53 4 ALA A N 11
ATOM 13636 C CA . ALA A 1 4 ? 2.929 -7.471 -11.517 1.00 61.22 4 ALA A CA 11
ATOM 13637 C C . ALA A 1 4 ? 2.085 -6.243 -11.861 1.00 62.50 4 ALA A C 11
ATOM 13638 O O . ALA A 1 4 ? 1.129 -5.913 -11.158 1.00 2.04 4 ALA A O 11
ATOM 13645 N N . LYS A 1 5 ? 2.421 -5.593 -12.968 1.00 71.52 5 LYS A N 11
ATOM 13646 C CA . LYS A 1 5 ? 1.655 -4.442 -13.453 1.00 53.54 5 LYS A CA 11
ATOM 13647 C C . LYS A 1 5 ? 0.675 -4.935 -14.500 1.00 13.00 5 LYS A C 11
ATOM 13648 O O . LYS A 1 5 ? 0.950 -5.904 -15.207 1.00 1.32 5 LYS A O 11
ATOM 13667 N N . ALA A 1 6 ? -0.453 -4.260 -14.633 1.00 11.44 6 ALA A N 11
ATOM 13668 C CA . ALA A 1 6 ? -1.427 -4.599 -15.661 1.00 22.44 6 ALA A CA 11
ATOM 13669 C C . ALA A 1 6 ? -0.847 -4.232 -17.030 1.00 31.54 6 ALA A C 11
ATOM 13670 O O . ALA A 1 6 ? -0.048 -3.303 -17.156 1.00 40.44 6 ALA A O 11
ATOM 13677 N N . PRO A 1 7 ? -1.246 -4.949 -18.101 1.00 74.34 7 PRO A N 11
ATOM 13678 C CA . PRO A 1 7 ? -0.731 -4.648 -19.397 1.00 52.42 7 PRO A CA 11
ATOM 13679 C C . PRO A 1 7 ? -1.399 -3.401 -20.009 1.00 23.44 7 PRO A C 11
ATOM 13680 O O . PRO A 1 7 ? -2.433 -2.902 -19.541 1.00 72.35 7 PRO A O 11
ATOM 13691 N N . GLU A 1 8 ? -0.753 -2.875 -21.026 1.00 33.20 8 GLU A N 11
ATOM 13692 C CA . GLU A 1 8 ? -1.188 -1.677 -21.720 1.00 71.14 8 GLU A CA 11
ATOM 13693 C C . GLU A 1 8 ? -2.281 -2.033 -22.736 1.00 35.30 8 GLU A C 11
ATOM 13694 O O . GLU A 1 8 ? -2.458 -3.191 -23.092 1.00 61.25 8 GLU A O 11
ATOM 13706 N N . SER A 1 9 ? -3.013 -1.029 -23.219 1.00 3.31 9 SER A N 11
ATOM 13707 C CA . SER A 1 9 ? -4.064 -1.238 -24.190 1.00 11.44 9 SER A CA 11
ATOM 13708 C C . SER A 1 9 ? -3.717 -0.593 -25.527 1.00 21.13 9 SER A C 11
ATOM 13709 O O . SER A 1 9 ? -2.960 0.377 -25.597 1.00 44.20 9 SER A O 11
ATOM 13717 N N . ALA A 1 10 ? -4.284 -1.137 -26.597 1.00 13.20 10 ALA A N 11
ATOM 13718 C CA . ALA A 1 10 ? -4.085 -0.608 -27.934 1.00 73.42 10 ALA A CA 11
ATOM 13719 C C . ALA A 1 10 ? -4.801 0.737 -28.109 1.00 5.00 10 ALA A C 11
ATOM 13720 O O . ALA A 1 10 ? -4.409 1.548 -28.951 1.00 21.34 10 ALA A O 11
ATOM 13727 N N . THR A 1 11 ? -5.863 0.955 -27.353 1.00 24.03 11 THR A N 11
ATOM 13728 C CA . THR A 1 11 ? -6.685 2.160 -27.509 1.00 21.44 11 THR A CA 11
ATOM 13729 C C . THR A 1 11 ? -5.857 3.430 -27.360 1.00 64.43 11 THR A C 11
ATOM 13730 O O . THR A 1 11 ? -6.055 4.384 -28.114 1.00 4.02 11 THR A O 11
ATOM 13741 N N . GLU A 1 12 ? -4.978 3.476 -26.369 1.00 51.00 12 GLU A N 11
ATOM 13742 C CA . GLU A 1 12 ? -4.147 4.673 -26.151 1.00 44.21 12 GLU A CA 11
ATOM 13743 C C . GLU A 1 12 ? -3.336 5.008 -27.389 1.00 32.34 12 GLU A C 11
ATOM 13744 O O . GLU A 1 12 ? -3.177 6.162 -27.730 1.00 71.44 12 GLU A O 11
ATOM 13756 N N . LYS A 1 13 ? -2.839 3.974 -28.040 1.00 11.23 13 LYS A N 11
ATOM 13757 C CA . LYS A 1 13 ? -1.952 4.140 -29.180 1.00 42.20 13 LYS A CA 11
ATOM 13758 C C . LYS A 1 13 ? -2.641 4.789 -30.344 1.00 24.13 13 LYS A C 11
ATOM 13759 O O . LYS A 1 13 ? -2.081 5.651 -30.998 1.00 5.42 13 LYS A O 11
ATOM 13778 N N . VAL A 1 14 ? -3.876 4.361 -30.618 1.00 75.34 14 VAL A N 11
ATOM 13779 C CA . VAL A 1 14 ? -4.616 4.886 -31.743 1.00 3.42 14 VAL A CA 11
ATOM 13780 C C . VAL A 1 14 ? -4.922 6.342 -31.473 1.00 0.44 14 VAL A C 11
ATOM 13781 O O . VAL A 1 14 ? -4.729 7.205 -32.318 1.00 63.24 14 VAL A O 11
ATOM 13794 N N . LEU A 1 15 ? -5.372 6.620 -30.259 1.00 42.23 15 LEU A N 11
ATOM 13795 C CA . LEU A 1 15 ? -5.733 7.983 -29.868 1.00 3.32 15 LEU A CA 11
ATOM 13796 C C . LEU A 1 15 ? -4.541 8.915 -29.888 1.00 44.21 15 LEU A C 11
ATOM 13797 O O . LEU A 1 15 ? -4.633 10.061 -30.301 1.00 43.30 15 LEU A O 11
ATOM 13813 N N . CYS A 1 16 ? -3.401 8.402 -29.469 1.00 62.30 16 CYS A N 11
ATOM 13814 C CA . CYS A 1 16 ? -2.157 9.153 -29.522 1.00 2.51 16 CYS A CA 11
ATOM 13815 C C . CYS A 1 16 ? -1.843 9.541 -30.981 1.00 53.51 16 CYS A C 11
ATOM 13816 O O . CYS A 1 16 ? -1.592 10.689 -31.269 1.00 15.04 16 CYS A O 11
ATOM 13824 N N . ALA A 1 17 ? -1.895 8.557 -31.875 1.00 32.51 17 ALA A N 11
ATOM 13825 C CA . ALA A 1 17 ? -1.506 8.854 -33.237 1.00 0.23 17 ALA A CA 11
ATOM 13826 C C . ALA A 1 17 ? -2.470 9.855 -33.857 1.00 12.11 17 ALA A C 11
ATOM 13827 O O . ALA A 1 17 ? -2.081 10.791 -34.568 1.00 25.41 17 ALA A O 11
ATOM 13834 N N . LEU A 1 18 ? -3.728 9.755 -33.461 1.00 35.21 18 LEU A N 11
ATOM 13835 C CA . LEU A 1 18 ? -4.796 10.635 -33.924 1.00 33.32 18 LEU A CA 11
ATOM 13836 C C . LEU A 1 18 ? -4.615 12.057 -33.405 1.00 11.54 18 LEU A C 11
ATOM 13837 O O . LEU A 1 18 ? -4.938 12.997 -34.105 1.00 2.23 18 LEU A O 11
ATOM 13853 N N . TYR A 1 19 ? -4.059 12.251 -32.218 1.00 12.31 19 TYR A N 11
ATOM 13854 C CA . TYR A 1 19 ? -3.795 13.596 -31.760 1.00 25.12 19 TYR A CA 11
ATOM 13855 C C . TYR A 1 19 ? -2.784 14.233 -32.729 1.00 12.34 19 TYR A C 11
ATOM 13856 O O . TYR A 1 19 ? -2.998 15.344 -33.225 1.00 75.45 19 TYR A O 11
ATOM 13874 N N . ALA A 1 20 ? -1.692 13.532 -33.024 1.00 71.04 20 ALA A N 11
ATOM 13875 C CA . ALA A 1 20 ? -0.679 14.118 -33.866 1.00 60.32 20 ALA A CA 11
ATOM 13876 C C . ALA A 1 20 ? -1.241 14.419 -35.293 1.00 11.34 20 ALA A C 11
ATOM 13877 O O . ALA A 1 20 ? -0.801 15.391 -35.927 1.00 34.23 20 ALA A O 11
ATOM 13884 N N . GLU A 1 21 ? -2.166 13.592 -35.725 1.00 12.21 21 GLU A N 11
ATOM 13885 C CA . GLU A 1 21 ? -2.729 13.750 -37.089 1.00 75.21 21 GLU A CA 11
ATOM 13886 C C . GLU A 1 21 ? -3.541 15.043 -37.182 1.00 42.41 21 GLU A C 11
ATOM 13887 O O . GLU A 1 21 ? -3.564 15.709 -38.232 1.00 61.13 21 GLU A O 11
ATOM 13899 N N . ILE A 1 22 ? -4.222 15.321 -36.114 1.00 54.12 22 ILE A N 11
ATOM 13900 C CA . ILE A 1 22 ? -5.118 16.399 -36.070 1.00 4.24 22 ILE A CA 11
ATOM 13901 C C . ILE A 1 22 ? -4.441 17.708 -35.723 1.00 24.53 22 ILE A C 11
ATOM 13902 O O . ILE A 1 22 ? -4.755 18.742 -36.280 1.00 54.11 22 ILE A O 11
ATOM 13918 N N . LEU A 1 23 ? -3.509 17.621 -34.808 1.00 15.32 23 LEU A N 11
ATOM 13919 C CA . LEU A 1 23 ? -2.786 18.782 -34.306 1.00 10.35 23 LEU A CA 11
ATOM 13920 C C . LEU A 1 23 ? -1.667 19.211 -35.261 1.00 1.13 23 LEU A C 11
ATOM 13921 O O . LEU A 1 23 ? -1.252 20.361 -35.245 1.00 22.42 23 LEU A O 11
ATOM 13937 N N . GLY A 1 24 ? -1.190 18.288 -36.088 1.00 5.11 24 GLY A N 11
ATOM 13938 C CA . GLY A 1 24 ? -0.142 18.619 -37.039 1.00 21.53 24 GLY A CA 11
ATOM 13939 C C . GLY A 1 24 ? 1.227 18.709 -36.398 1.00 24.45 24 GLY A C 11
ATOM 13940 O O . GLY A 1 24 ? 2.057 19.517 -36.807 1.00 41.22 24 GLY A O 11
ATOM 13944 N N . VAL A 1 25 ? 1.461 17.887 -35.385 1.00 3.25 25 VAL A N 11
ATOM 13945 C CA . VAL A 1 25 ? 2.730 17.896 -34.643 1.00 4.24 25 VAL A CA 11
ATOM 13946 C C . VAL A 1 25 ? 3.496 16.603 -34.936 1.00 33.41 25 VAL A C 11
ATOM 13947 O O . VAL A 1 25 ? 2.905 15.594 -35.298 1.00 43.23 25 VAL A O 11
ATOM 13960 N N . GLU A 1 26 ? 4.815 16.645 -34.808 1.00 53.35 26 GLU A N 11
ATOM 13961 C CA . GLU A 1 26 ? 5.652 15.509 -35.165 1.00 53.13 26 GLU A CA 11
ATOM 13962 C C . GLU A 1 26 ? 5.415 14.327 -34.249 1.00 40.32 26 GLU A C 11
ATOM 13963 O O . GLU A 1 26 ? 5.487 13.138 -34.687 1.00 71.23 26 GLU A O 11
ATOM 13975 N N . ARG A 1 27 ? 5.212 14.572 -32.971 1.00 60.24 27 ARG A N 11
ATOM 13976 C CA . ARG A 1 27 ? 5.048 13.536 -31.946 1.00 42.43 27 ARG A CA 11
ATOM 13977 C C . ARG A 1 27 ? 4.150 14.133 -30.924 1.00 73.51 27 ARG A C 11
ATOM 13978 O O . ARG A 1 27 ? 3.941 15.357 -30.870 1.00 10.23 27 ARG A O 11
ATOM 13999 N N . VAL A 1 28 ? 3.603 13.281 -30.053 1.00 45.22 28 VAL A N 11
ATOM 14000 C CA . VAL A 1 28 ? 2.643 13.645 -29.110 1.00 1.42 28 VAL A CA 11
ATOM 14001 C C . VAL A 1 28 ? 2.780 12.618 -27.948 1.00 4.44 28 VAL A C 11
ATOM 14002 O O . VAL A 1 28 ? 3.094 11.440 -28.183 1.00 23.24 28 VAL A O 11
ATOM 14015 N N . GLY A 1 29 ? 2.684 13.062 -26.698 1.00 5.54 29 GLY A N 11
ATOM 14016 C CA . GLY A 1 29 ? 2.803 12.147 -25.572 1.00 72.03 29 GLY A CA 11
ATOM 14017 C C . GLY A 1 29 ? 1.505 11.419 -25.268 1.00 71.02 29 GLY A C 11
ATOM 14018 O O . GLY A 1 29 ? 0.453 11.757 -25.787 1.00 23.30 29 GLY A O 11
ATOM 14022 N N . VAL A 1 30 ? 1.570 10.422 -24.394 1.00 50.43 30 VAL A N 11
ATOM 14023 C CA . VAL A 1 30 ? 0.371 9.659 -24.008 1.00 33.22 30 VAL A CA 11
ATOM 14024 C C . VAL A 1 30 ? -0.453 10.514 -23.036 1.00 23.14 30 VAL A C 11
ATOM 14025 O O . VAL A 1 30 ? -1.643 10.309 -22.809 1.00 11.11 30 VAL A O 11
ATOM 14038 N N . ASP A 1 31 ? 0.205 11.507 -22.483 1.00 72.34 31 ASP A N 11
ATOM 14039 C CA . ASP A 1 31 ? -0.379 12.400 -21.487 1.00 52.33 31 ASP A CA 11
ATOM 14040 C C . ASP A 1 31 ? -0.415 13.824 -22.014 1.00 74.30 31 ASP A C 11
ATOM 14041 O O . ASP A 1 31 ? -0.545 14.765 -21.291 1.00 63.10 31 ASP A O 11
ATOM 14050 N N . ASP A 1 32 ? -0.295 13.954 -23.320 1.00 73.42 32 ASP A N 11
ATOM 14051 C CA . ASP A 1 32 ? -0.194 15.282 -23.937 1.00 75.15 32 ASP A CA 11
ATOM 14052 C C . ASP A 1 32 ? -1.535 15.989 -23.949 1.00 63.04 32 ASP A C 11
ATOM 14053 O O . ASP A 1 32 ? -2.548 15.420 -24.368 1.00 20.20 32 ASP A O 11
ATOM 14062 N N . ALA A 1 33 ? -1.568 17.218 -23.467 1.00 33.34 33 ALA A N 11
ATOM 14063 C CA . ALA A 1 33 ? -2.819 17.954 -23.416 1.00 64.14 33 ALA A CA 11
ATOM 14064 C C . ALA A 1 33 ? -3.135 18.514 -24.803 1.00 23.34 33 ALA A C 11
ATOM 14065 O O . ALA A 1 33 ? -2.413 19.350 -25.330 1.00 62.15 33 ALA A O 11
ATOM 14072 N N . PHE A 1 34 ? -4.262 18.091 -25.353 1.00 24.05 34 PHE A N 11
ATOM 14073 C CA . PHE A 1 34 ? -4.700 18.492 -26.692 1.00 54.42 34 PHE A CA 11
ATOM 14074 C C . PHE A 1 34 ? -4.605 20.001 -26.919 1.00 33.04 34 PHE A C 11
ATOM 14075 O O . PHE A 1 34 ? -4.187 20.452 -27.975 1.00 24.34 34 PHE A O 11
ATOM 14092 N N . HIS A 1 35 ? -4.994 20.779 -25.916 1.00 72.10 35 HIS A N 11
ATOM 14093 C CA . HIS A 1 35 ? -5.013 22.237 -26.043 1.00 32.13 35 HIS A CA 11
ATOM 14094 C C . HIS A 1 35 ? -3.636 22.909 -26.025 1.00 11.44 35 HIS A C 11
ATOM 14095 O O . HIS A 1 35 ? -3.529 24.056 -26.430 1.00 71.32 35 HIS A O 11
ATOM 14109 N N . ASP A 1 36 ? -2.602 22.236 -25.540 1.00 31.30 36 ASP A N 11
ATOM 14110 C CA . ASP A 1 36 ? -1.280 22.869 -25.436 1.00 44.14 36 ASP A CA 11
ATOM 14111 C C . ASP A 1 36 ? -0.641 22.896 -26.816 1.00 44.14 36 ASP A C 11
ATOM 14112 O O . ASP A 1 36 ? 0.105 23.808 -27.148 1.00 24.42 36 ASP A O 11
ATOM 14121 N N . LEU A 1 37 ? -1.038 21.952 -27.659 1.00 54.10 37 LEU A N 11
ATOM 14122 C CA . LEU A 1 37 ? -0.612 21.928 -29.061 1.00 73.35 37 LEU A CA 11
ATOM 14123 C C . LEU A 1 37 ? -1.550 22.802 -29.914 1.00 52.33 37 LEU A C 11
ATOM 14124 O O . LEU A 1 37 ? -1.636 22.640 -31.125 1.00 43.34 37 LEU A O 11
ATOM 14140 N N . GLY A 1 38 ? -2.281 23.707 -29.273 1.00 1.51 38 GLY A N 11
ATOM 14141 C CA . GLY A 1 38 ? -3.190 24.593 -29.989 1.00 22.10 38 GLY A CA 11
ATOM 14142 C C . GLY A 1 38 ? -4.554 23.981 -30.251 1.00 52.44 38 GLY A C 11
ATOM 14143 O O . GLY A 1 38 ? -5.400 24.574 -30.933 1.00 73.50 38 GLY A O 11
ATOM 14147 N N . GLY A 1 39 ? -4.786 22.796 -29.709 1.00 41.15 39 GLY A N 11
ATOM 14148 C CA . GLY A 1 39 ? -6.057 22.124 -29.905 1.00 24.34 39 GLY A CA 11
ATOM 14149 C C . GLY A 1 39 ? -7.227 22.925 -29.376 1.00 42.03 39 GLY A C 11
ATOM 14150 O O . GLY A 1 39 ? -7.227 23.421 -28.255 1.00 44.22 39 GLY A O 11
ATOM 14154 N N . SER A 1 40 ? -8.239 23.057 -30.214 1.00 23.21 40 SER A N 11
ATOM 14155 C CA . SER A 1 40 ? -9.422 23.849 -29.899 1.00 43.14 40 SER A CA 11
ATOM 14156 C C . SER A 1 40 ? -10.650 22.993 -30.146 1.00 45.10 40 SER A C 11
ATOM 14157 O O . SER A 1 40 ? -10.541 21.933 -30.750 1.00 23.33 40 SER A O 11
ATOM 14165 N N . SER A 1 41 ? -11.819 23.451 -29.723 1.00 14.34 41 SER A N 11
ATOM 14166 C CA . SER A 1 41 ? -13.056 22.682 -29.897 1.00 54.33 41 SER A CA 11
ATOM 14167 C C . SER A 1 41 ? -13.349 22.316 -31.357 1.00 35.54 41 SER A C 11
ATOM 14168 O O . SER A 1 41 ? -13.895 21.254 -31.633 1.00 40.40 41 SER A O 11
ATOM 14176 N N . ALA A 1 42 ? -12.947 23.165 -32.293 1.00 12.53 42 ALA A N 11
ATOM 14177 C CA . ALA A 1 42 ? -13.123 22.866 -33.713 1.00 40.13 42 ALA A CA 11
ATOM 14178 C C . ALA A 1 42 ? -12.255 21.660 -34.122 1.00 33.04 42 ALA A C 11
ATOM 14179 O O . ALA A 1 42 ? -12.703 20.770 -34.841 1.00 44.02 42 ALA A O 11
ATOM 14186 N N . LEU A 1 43 ? -11.023 21.623 -33.634 1.00 51.23 43 LEU A N 11
ATOM 14187 C CA . LEU A 1 43 ? -10.127 20.506 -33.913 1.00 24.24 43 LEU A CA 11
ATOM 14188 C C . LEU A 1 43 ? -10.598 19.261 -33.179 1.00 31.42 43 LEU A C 11
ATOM 14189 O O . LEU A 1 43 ? -10.417 18.157 -33.670 1.00 31.42 43 LEU A O 11
ATOM 14205 N N . ALA A 1 44 ? -11.244 19.431 -32.032 1.00 64.20 44 ALA A N 11
ATOM 14206 C CA . ALA A 1 44 ? -11.796 18.293 -31.302 1.00 54.41 44 ALA A CA 11
ATOM 14207 C C . ALA A 1 44 ? -12.881 17.598 -32.130 1.00 10.15 44 ALA A C 11
ATOM 14208 O O . ALA A 1 44 ? -12.985 16.403 -32.140 1.00 64.24 44 ALA A O 11
ATOM 14215 N N . MET A 1 45 ? -13.665 18.375 -32.878 1.00 24.14 45 MET A N 11
ATOM 14216 C CA . MET A 1 45 ? -14.671 17.792 -33.750 1.00 11.40 45 MET A CA 11
ATOM 14217 C C . MET A 1 45 ? -14.006 17.036 -34.905 1.00 21.40 45 MET A C 11
ATOM 14218 O O . MET A 1 45 ? -14.439 15.943 -35.276 1.00 52.22 45 MET A O 11
ATOM 14232 N N . ARG A 1 46 ? -12.910 17.567 -35.436 1.00 14.34 46 ARG A N 11
ATOM 14233 C CA . ARG A 1 46 ? -12.143 16.877 -36.481 1.00 31.13 46 ARG A CA 11
ATOM 14234 C C . ARG A 1 46 ? -11.552 15.576 -35.941 1.00 74.35 46 ARG A C 11
ATOM 14235 O O . ARG A 1 46 ? -11.515 14.575 -36.637 1.00 73.44 46 ARG A O 11
ATOM 14256 N N . LEU A 1 47 ? -11.118 15.607 -34.689 1.00 74.12 47 LEU A N 11
ATOM 14257 C CA . LEU A 1 47 ? -10.565 14.436 -34.011 1.00 5.14 47 LEU A CA 11
ATOM 14258 C C . LEU A 1 47 ? -11.616 13.352 -33.910 1.00 31.04 47 LEU A C 11
ATOM 14259 O O . LEU A 1 47 ? -11.387 12.221 -34.269 1.00 73.15 47 LEU A O 11
ATOM 14275 N N . ILE A 1 48 ? -12.822 13.731 -33.460 1.00 42.35 48 ILE A N 11
ATOM 14276 C CA . ILE A 1 48 ? -13.919 12.770 -33.318 1.00 13.31 48 ILE A CA 11
ATOM 14277 C C . ILE A 1 48 ? -14.242 12.136 -34.668 1.00 1.12 48 ILE A C 11
ATOM 14278 O O . ILE A 1 48 ? -14.516 10.943 -34.737 1.00 34.20 48 ILE A O 11
ATOM 14294 N N . ALA A 1 49 ? -14.207 12.915 -35.744 1.00 20.10 49 ALA A N 11
ATOM 14295 C CA . ALA A 1 49 ? -14.475 12.360 -37.073 1.00 21.45 49 ALA A CA 11
ATOM 14296 C C . ALA A 1 49 ? -13.460 11.264 -37.395 1.00 25.55 49 ALA A C 11
ATOM 14297 O O . ALA A 1 49 ? -13.812 10.217 -37.922 1.00 63.23 49 ALA A O 11
ATOM 14304 N N . ARG A 1 50 ? -12.206 11.504 -37.052 1.00 53.30 50 ARG A N 11
ATOM 14305 C CA . ARG A 1 50 ? -11.147 10.540 -37.306 1.00 5.24 50 ARG A CA 11
ATOM 14306 C C . ARG A 1 50 ? -11.237 9.334 -36.403 1.00 61.25 50 ARG A C 11
ATOM 14307 O O . ARG A 1 50 ? -11.040 8.196 -36.893 1.00 40.22 50 ARG A O 11
ATOM 14328 N N . ILE A 1 51 ? -11.637 9.494 -35.144 1.00 1.41 51 ILE A N 11
ATOM 14329 C CA . ILE A 1 51 ? -11.838 8.366 -34.223 1.00 4.53 51 ILE A CA 11
ATOM 14330 C C . ILE A 1 51 ? -12.904 7.374 -34.795 1.00 52.25 51 ILE A C 11
ATOM 14331 O O . ILE A 1 51 ? -12.780 6.190 -34.613 1.00 62.23 51 ILE A O 11
ATOM 14347 N N . ARG A 1 52 ? -13.920 7.875 -35.473 1.00 44.21 52 ARG A N 11
ATOM 14348 C CA . ARG A 1 52 ? -14.962 6.986 -36.045 1.00 44.24 52 ARG A CA 11
ATOM 14349 C C . ARG A 1 52 ? -14.386 6.045 -37.102 1.00 32.30 52 ARG A C 11
ATOM 14350 O O . ARG A 1 52 ? -14.890 4.953 -37.273 1.00 60.22 52 ARG A O 11
ATOM 14371 N N . GLU A 1 53 ? -13.367 6.509 -37.819 1.00 45.44 53 GLU A N 11
ATOM 14372 C CA . GLU A 1 53 ? -12.793 5.713 -38.905 1.00 40.11 53 GLU A CA 11
ATOM 14373 C C . GLU A 1 53 ? -11.966 4.601 -38.306 1.00 43.12 53 GLU A C 11
ATOM 14374 O O . GLU A 1 53 ? -11.849 3.505 -38.849 1.00 33.44 53 GLU A O 11
ATOM 14386 N N . GLU A 1 54 ? -11.386 4.927 -37.163 1.00 70.32 54 GLU A N 11
ATOM 14387 C CA . GLU A 1 54 ? -10.444 4.018 -36.505 1.00 42.03 54 GLU A CA 11
ATOM 14388 C C . GLU A 1 54 ? -11.046 3.043 -35.532 1.00 44.11 54 GLU A C 11
ATOM 14389 O O . GLU A 1 54 ? -10.757 1.866 -35.509 1.00 14.50 54 GLU A O 11
ATOM 14401 N N . LEU A 1 55 ? -11.822 3.530 -34.579 1.00 3.42 55 LEU A N 11
ATOM 14402 C CA . LEU A 1 55 ? -12.359 2.722 -33.467 1.00 40.43 55 LEU A CA 11
ATOM 14403 C C . LEU A 1 55 ? -13.776 2.269 -33.807 1.00 43.14 55 LEU A C 11
ATOM 14404 O O . LEU A 1 55 ? -14.334 1.456 -33.104 1.00 51.40 55 LEU A O 11
ATOM 14420 N N . GLY A 1 56 ? -14.285 2.826 -34.901 1.00 22.14 56 GLY A N 11
ATOM 14421 C CA . GLY A 1 56 ? -15.621 2.471 -35.332 1.00 62.21 56 GLY A CA 11
ATOM 14422 C C . GLY A 1 56 ? -16.722 3.002 -34.449 1.00 33.01 56 GLY A C 11
ATOM 14423 O O . GLY A 1 56 ? -17.818 2.451 -34.405 1.00 33.00 56 GLY A O 11
ATOM 14427 N N . VAL A 1 57 ? -16.428 4.067 -33.724 1.00 31.43 57 VAL A N 11
ATOM 14428 C CA . VAL A 1 57 ? -17.349 4.575 -32.727 1.00 44.54 57 VAL A CA 11
ATOM 14429 C C . VAL A 1 57 ? -17.351 6.108 -32.636 1.00 24.34 57 VAL A C 11
ATOM 14430 O O . VAL A 1 57 ? -16.299 6.751 -32.718 1.00 34.01 57 VAL A O 11
ATOM 14443 N N . ASP A 1 58 ? -18.533 6.686 -32.428 1.00 22.14 58 ASP A N 11
ATOM 14444 C CA . ASP A 1 58 ? -18.696 8.134 -32.216 1.00 31.21 58 ASP A CA 11
ATOM 14445 C C . ASP A 1 58 ? -18.208 8.497 -30.816 1.00 61.32 58 ASP A C 11
ATOM 14446 O O . ASP A 1 58 ? -18.968 8.465 -29.845 1.00 11.54 58 ASP A O 11
ATOM 14455 N N . LEU A 1 59 ? -16.932 8.816 -30.699 1.00 34.14 59 LEU A N 11
ATOM 14456 C CA . LEU A 1 59 ? -16.376 9.173 -29.405 1.00 31.44 59 LEU A CA 11
ATOM 14457 C C . LEU A 1 59 ? -16.961 10.533 -28.978 1.00 73.33 59 LEU A C 11
ATOM 14458 O O . LEU A 1 59 ? -16.895 11.510 -29.718 1.00 74.53 59 LEU A O 11
ATOM 14474 N N . PRO A 1 60 ? -17.572 10.606 -27.787 1.00 53.20 60 PRO A N 11
ATOM 14475 C CA . PRO A 1 60 ? -18.199 11.854 -27.340 1.00 15.32 60 PRO A CA 11
ATOM 14476 C C . PRO A 1 60 ? -17.210 12.976 -27.086 1.00 4.20 60 PRO A C 11
ATOM 14477 O O . PRO A 1 60 ? -16.190 12.777 -26.431 1.00 64.40 60 PRO A O 11
ATOM 14488 N N . ILE A 1 61 ? -17.576 14.200 -27.442 1.00 34.10 61 ILE A N 11
ATOM 14489 C CA . ILE A 1 61 ? -16.743 15.367 -27.096 1.00 32.41 61 ILE A CA 11
ATOM 14490 C C . ILE A 1 61 ? -16.690 15.515 -25.563 1.00 51.01 61 ILE A C 11
ATOM 14491 O O . ILE A 1 61 ? -15.746 16.067 -25.012 1.00 2.30 61 ILE A O 11
ATOM 14507 N N . ARG A 1 62 ? -17.670 14.945 -24.872 1.00 33.11 62 ARG A N 11
ATOM 14508 C CA . ARG A 1 62 ? -17.680 14.933 -23.404 1.00 4.05 62 ARG A CA 11
ATOM 14509 C C . ARG A 1 62 ? -16.463 14.212 -22.855 1.00 14.20 62 ARG A C 11
ATOM 14510 O O . ARG A 1 62 ? -15.910 14.613 -21.849 1.00 22.13 62 ARG A O 11
ATOM 14531 N N . GLN A 1 63 ? -16.039 13.130 -23.508 1.00 60.05 63 GLN A N 11
ATOM 14532 C CA . GLN A 1 63 ? -14.903 12.348 -23.028 1.00 3.41 63 GLN A CA 11
ATOM 14533 C C . GLN A 1 63 ? -13.639 13.175 -23.170 1.00 41.45 63 GLN A C 11
ATOM 14534 O O . GLN A 1 63 ? -12.792 13.174 -22.288 1.00 3.13 63 GLN A O 11
ATOM 14548 N N . LEU A 1 64 ? -13.533 13.906 -24.282 1.00 15.41 64 LEU A N 11
ATOM 14549 C CA . LEU A 1 64 ? -12.377 14.777 -24.525 1.00 61.42 64 LEU A CA 11
ATOM 14550 C C . LEU A 1 64 ? -12.319 15.909 -23.510 1.00 32.14 64 LEU A C 11
ATOM 14551 O O . LEU A 1 64 ? -11.261 16.215 -22.985 1.00 33.04 64 LEU A O 11
ATOM 14567 N N . PHE A 1 65 ? -13.456 16.512 -23.211 1.00 63.33 65 PHE A N 11
ATOM 14568 C CA . PHE A 1 65 ? -13.489 17.596 -22.237 1.00 63.41 65 PHE A CA 11
ATOM 14569 C C . PHE A 1 65 ? -13.236 17.090 -20.812 1.00 2.50 65 PHE A C 11
ATOM 14570 O O . PHE A 1 65 ? -12.690 17.812 -19.989 1.00 44.42 65 PHE A O 11
ATOM 14587 N N . SER A 1 66 ? -13.617 15.852 -20.528 1.00 2.35 66 SER A N 11
ATOM 14588 C CA . SER A 1 66 ? -13.398 15.270 -19.198 1.00 34.12 66 SER A CA 11
ATOM 14589 C C . SER A 1 66 ? -11.922 14.969 -18.965 1.00 4.41 66 SER A C 11
ATOM 14590 O O . SER A 1 66 ? -11.445 14.975 -17.833 1.00 31.23 66 SER A O 11
ATOM 14598 N N . SER A 1 67 ? -11.208 14.658 -20.037 1.00 11.34 67 SER A N 11
ATOM 14599 C CA . SER A 1 67 ? -9.788 14.325 -19.956 1.00 11.33 67 SER A CA 11
ATOM 14600 C C . SER A 1 67 ? -9.123 14.628 -21.300 1.00 44.03 67 SER A C 11
ATOM 14601 O O . SER A 1 67 ? -9.165 13.804 -22.204 1.00 21.42 67 SER A O 11
ATOM 14609 N N . PRO A 1 68 ? -8.518 15.820 -21.457 1.00 34.12 68 PRO A N 11
ATOM 14610 C CA . PRO A 1 68 ? -7.967 16.224 -22.760 1.00 44.21 68 PRO A CA 11
ATOM 14611 C C . PRO A 1 68 ? -6.606 15.617 -23.134 1.00 21.11 68 PRO A C 11
ATOM 14612 O O . PRO A 1 68 ? -5.825 16.257 -23.829 1.00 33.11 68 PRO A O 11
ATOM 14623 N N . THR A 1 69 ? -6.320 14.391 -22.717 1.00 14.21 69 THR A N 11
ATOM 14624 C CA . THR A 1 69 ? -5.038 13.739 -23.040 1.00 54.32 69 THR A CA 11
ATOM 14625 C C . THR A 1 69 ? -5.362 12.419 -23.699 1.00 63.33 69 THR A C 11
ATOM 14626 O O . THR A 1 69 ? -6.425 11.872 -23.443 1.00 50.03 69 THR A O 11
ATOM 14637 N N . PRO A 1 70 ? -4.476 11.886 -24.557 1.00 34.12 70 PRO A N 11
ATOM 14638 C CA . PRO A 1 70 ? -4.948 10.686 -25.248 1.00 45.44 70 PRO A CA 11
ATOM 14639 C C . PRO A 1 70 ? -5.133 9.469 -24.328 1.00 74.10 70 PRO A C 11
ATOM 14640 O O . PRO A 1 70 ? -6.082 8.705 -24.500 1.00 71.14 70 PRO A O 11
ATOM 14651 N N . ALA A 1 71 ? -4.311 9.333 -23.295 1.00 74.44 71 ALA A N 11
ATOM 14652 C CA . ALA A 1 71 ? -4.511 8.260 -22.309 1.00 54.01 71 ALA A CA 11
ATOM 14653 C C . ALA A 1 71 ? -5.677 8.623 -21.384 1.00 61.30 71 ALA A C 11
ATOM 14654 O O . ALA A 1 71 ? -6.370 7.761 -20.853 1.00 63.52 71 ALA A O 11
ATOM 14661 N N . GLY A 1 72 ? -5.885 9.912 -21.177 1.00 22.12 72 GLY A N 11
ATOM 14662 C CA . GLY A 1 72 ? -6.979 10.357 -20.335 1.00 12.34 72 GLY A CA 11
ATOM 14663 C C . GLY A 1 72 ? -8.314 10.024 -20.960 1.00 41.21 72 GLY A C 11
ATOM 14664 O O . GLY A 1 72 ? -9.213 9.546 -20.278 1.00 1.00 72 GLY A O 11
ATOM 14668 N N . VAL A 1 73 ? -8.424 10.216 -22.266 1.00 1.22 73 VAL A N 11
ATOM 14669 C CA . VAL A 1 73 ? -9.635 9.867 -23.008 1.00 22.34 73 VAL A CA 11
ATOM 14670 C C . VAL A 1 73 ? -9.920 8.380 -22.871 1.00 60.43 73 VAL A C 11
ATOM 14671 O O . VAL A 1 73 ? -11.060 7.993 -22.579 1.00 41.11 73 VAL A O 11
ATOM 14684 N N . ALA A 1 74 ? -8.868 7.572 -22.966 1.00 72.33 74 ALA A N 11
ATOM 14685 C CA . ALA A 1 74 ? -8.960 6.118 -22.786 1.00 12.41 74 ALA A CA 11
ATOM 14686 C C . ALA A 1 74 ? -9.557 5.761 -21.385 1.00 43.22 74 ALA A C 11
ATOM 14687 O O . ALA A 1 74 ? -10.408 4.909 -21.255 1.00 51.42 74 ALA A O 11
ATOM 14694 N N . ARG A 1 75 ? -9.143 6.482 -20.331 1.00 32.05 75 ARG A N 11
ATOM 14695 C CA . ARG A 1 75 ? -9.685 6.239 -19.004 1.00 14.41 75 ARG A CA 11
ATOM 14696 C C . ARG A 1 75 ? -11.114 6.743 -18.913 1.00 30.04 75 ARG A C 11
ATOM 14697 O O . ARG A 1 75 ? -11.942 6.136 -18.249 1.00 34.51 75 ARG A O 11
ATOM 14718 N N . ALA A 1 76 ? -11.396 7.875 -19.538 1.00 52.15 76 ALA A N 11
ATOM 14719 C CA . ALA A 1 76 ? -12.721 8.486 -19.448 1.00 10.21 76 ALA A CA 11
ATOM 14720 C C . ALA A 1 76 ? -13.794 7.629 -20.129 1.00 3.44 76 ALA A C 11
ATOM 14721 O O . ALA A 1 76 ? -14.895 7.467 -19.598 1.00 54.30 76 ALA A O 11
ATOM 14728 N N . LEU A 1 77 ? -13.474 7.078 -21.286 1.00 64.33 77 LEU A N 11
ATOM 14729 C CA . LEU A 1 77 ? -14.411 6.218 -22.000 1.00 11.13 77 LEU A CA 11
ATOM 14730 C C . LEU A 1 77 ? -14.529 4.876 -21.301 1.00 3.21 77 LEU A C 11
ATOM 14731 O O . LEU A 1 77 ? -15.576 4.249 -21.339 1.00 60.52 77 LEU A O 11
ATOM 14747 N N . ALA A 1 78 ? -13.465 4.453 -20.638 1.00 55.10 78 ALA A N 11
ATOM 14748 C CA . ALA A 1 78 ? -13.506 3.213 -19.892 1.00 5.33 78 ALA A CA 11
ATOM 14749 C C . ALA A 1 78 ? -14.429 3.349 -18.665 1.00 64.11 78 ALA A C 11
ATOM 14750 O O . ALA A 1 78 ? -15.203 2.455 -18.357 1.00 60.33 78 ALA A O 11
ATOM 14757 N N . ALA A 1 79 ? -14.350 4.488 -17.988 1.00 22.52 79 ALA A N 11
ATOM 14758 C CA . ALA A 1 79 ? -15.129 4.716 -16.773 1.00 64.22 79 ALA A CA 11
ATOM 14759 C C . ALA A 1 79 ? -16.632 4.657 -17.037 1.00 62.34 79 ALA A C 11
ATOM 14760 O O . ALA A 1 79 ? -17.373 4.052 -16.276 1.00 33.34 79 ALA A O 11
ATOM 14767 N N . LYS A 1 80 ? -17.082 5.264 -18.128 1.00 71.42 80 LYS A N 11
ATOM 14768 C CA . LYS A 1 80 ? -18.516 5.283 -18.451 1.00 55.22 80 LYS A CA 11
ATOM 14769 C C . LYS A 1 80 ? -19.033 3.930 -18.962 1.00 54.44 80 LYS A C 11
ATOM 14770 O O . LYS A 1 80 ? -20.229 3.755 -19.147 1.00 2.30 80 LYS A O 11
ATOM 14789 N N . SER A 1 81 ? -18.132 2.995 -19.227 1.00 63.41 81 SER A N 11
ATOM 14790 C CA . SER A 1 81 ? -18.531 1.659 -19.677 1.00 32.13 81 SER A CA 11
ATOM 14791 C C . SER A 1 81 ? -18.891 0.772 -18.486 1.00 53.41 81 SER A C 11
ATOM 14792 O O . SER A 1 81 ? -19.488 -0.287 -18.656 1.00 30.14 81 SER A O 11
ATOM 14800 N N . ALA A 1 82 ? -18.505 1.190 -17.290 1.00 23.34 82 ALA A N 11
ATOM 14801 C CA . ALA A 1 82 ? -18.800 0.420 -16.090 1.00 42.40 82 ALA A CA 11
ATOM 14802 C C . ALA A 1 82 ? -20.217 0.745 -15.617 1.00 63.12 82 ALA A C 11
ATOM 14803 O O . ALA A 1 82 ? -20.645 1.887 -15.668 1.00 51.43 82 ALA A O 11
ATOM 14810 N N . SER A 1 83 ? -20.921 -0.260 -15.118 1.00 73.23 83 SER A N 11
ATOM 14811 C CA . SER A 1 83 ? -22.257 -0.050 -14.559 1.00 53.33 83 SER A CA 11
ATOM 14812 C C . SER A 1 83 ? -22.163 0.565 -13.164 1.00 44.01 83 SER A C 11
ATOM 14813 O O . SER A 1 83 ? -23.118 1.141 -12.658 1.00 75.25 83 SER A O 11
ATOM 14821 N N . TRP A 1 84 ? -21.001 0.424 -12.541 1.00 54.41 84 TRP A N 11
ATOM 14822 C CA . TRP A 1 84 ? -20.770 0.999 -11.221 1.00 62.32 84 TRP A CA 11
ATOM 14823 C C . TRP A 1 84 ? -20.669 2.511 -11.379 1.00 2.43 84 TRP A C 11
ATOM 14824 O O . TRP A 1 84 ? -19.946 2.994 -12.244 1.00 53.33 84 TRP A O 11
ATOM 14845 N N . SER A 1 85 ? -21.390 3.253 -10.549 1.00 63.34 85 SER A N 11
ATOM 14846 C CA . SER A 1 85 ? -21.388 4.710 -10.623 1.00 62.10 85 SER A CA 11
ATOM 14847 C C . SER A 1 85 ? -21.322 5.320 -9.231 1.00 33.54 85 SER A C 11
ATOM 14848 O O . SER A 1 85 ? -21.903 4.793 -8.287 1.00 54.43 85 SER A O 11
ATOM 14856 N N . HIS A 1 86 ? -20.619 6.434 -9.122 1.00 54.20 86 HIS A N 11
ATOM 14857 C CA . HIS A 1 86 ? -20.570 7.219 -7.895 1.00 34.21 86 HIS A CA 11
ATOM 14858 C C . HIS A 1 86 ? -21.673 8.280 -7.988 1.00 41.21 86 HIS A C 11
ATOM 14859 O O . HIS A 1 86 ? -22.046 8.683 -9.092 1.00 33.24 86 HIS A O 11
ATOM 14873 N N . PRO A 1 87 ? -22.219 8.739 -6.845 1.00 54.24 87 PRO A N 11
ATOM 14874 C CA . PRO A 1 87 ? -23.232 9.793 -6.969 1.00 50.42 87 PRO A CA 11
ATOM 14875 C C . PRO A 1 87 ? -22.612 11.138 -7.360 1.00 61.42 87 PRO A C 11
ATOM 14876 O O . PRO A 1 87 ? -21.414 11.356 -7.170 1.00 71.11 87 PRO A O 11
ATOM 14887 N N . GLN A 1 88 ? -23.433 12.042 -7.876 1.00 4.13 88 GLN A N 11
ATOM 14888 C CA . GLN A 1 88 ? -22.980 13.374 -8.273 1.00 70.14 88 GLN A CA 11
ATOM 14889 C C . GLN A 1 88 ? -23.839 14.417 -7.562 1.00 52.21 88 GLN A C 11
ATOM 14890 O O . GLN A 1 88 ? -25.058 14.293 -7.525 1.00 73.24 88 GLN A O 11
ATOM 14904 N N . PHE A 1 89 ? -23.199 15.441 -7.018 1.00 44.41 89 PHE A N 11
ATOM 14905 C CA . PHE A 1 89 ? -23.899 16.580 -6.431 1.00 31.10 89 PHE A CA 11
ATOM 14906 C C . PHE A 1 89 ? -23.774 17.742 -7.407 1.00 31.45 89 PHE A C 11
ATOM 14907 O O . PHE A 1 89 ? -22.699 17.959 -7.965 1.00 74.30 89 PHE A O 11
ATOM 14924 N N . GLU A 1 90 ? -24.852 18.485 -7.613 1.00 74.35 90 GLU A N 11
ATOM 14925 C CA . GLU A 1 90 ? -24.838 19.641 -8.502 1.00 2.21 90 GLU A CA 11
ATOM 14926 C C . GLU A 1 90 ? -25.942 20.609 -8.077 1.00 60.15 90 GLU A C 11
ATOM 14927 O O . GLU A 1 90 ? -26.641 20.355 -7.099 1.00 2.41 90 GLU A O 11
ATOM 14939 N N . LYS A 1 91 ? -26.061 21.714 -8.806 1.00 62.42 91 LYS A N 11
ATOM 14940 C CA . LYS A 1 91 ? -27.062 22.752 -8.532 1.00 40.42 91 LYS A CA 11
ATOM 14941 C C . LYS A 1 91 ? -28.499 22.257 -8.733 1.00 24.32 91 LYS A C 11
ATOM 14942 O O . LYS A 1 91 ? -28.692 21.294 -9.507 1.00 71.15 91 LYS A O 11
ATOM 14961 N N . GLY A 1 1 ? 10.929 2.026 -10.271 1.00 23.32 1 GLY A N 12
ATOM 14962 C CA . GLY A 1 1 ? 11.777 0.811 -10.167 1.00 52.11 1 GLY A CA 12
ATOM 14963 C C . GLY A 1 1 ? 12.634 0.638 -11.383 1.00 63.55 1 GLY A C 12
ATOM 14964 O O . GLY A 1 1 ? 12.462 1.383 -12.319 1.00 41.14 1 GLY A O 12
ATOM 14968 N N . ALA A 1 2 ? 13.541 -0.332 -11.390 1.00 63.21 2 ALA A N 12
ATOM 14969 C CA . ALA A 1 2 ? 14.408 -0.556 -12.550 1.00 74.21 2 ALA A CA 12
ATOM 14970 C C . ALA A 1 2 ? 13.712 -1.385 -13.640 1.00 50.05 2 ALA A C 12
ATOM 14971 O O . ALA A 1 2 ? 14.252 -1.601 -14.717 1.00 60.34 2 ALA A O 12
ATOM 14978 N N . MET A 1 3 ? 12.524 -1.891 -13.327 1.00 60.33 3 MET A N 12
ATOM 14979 C CA . MET A 1 3 ? 11.768 -2.714 -14.273 1.00 45.44 3 MET A CA 12
ATOM 14980 C C . MET A 1 3 ? 11.132 -1.860 -15.368 1.00 42.22 3 MET A C 12
ATOM 14981 O O . MET A 1 3 ? 10.953 -0.647 -15.199 1.00 30.21 3 MET A O 12
ATOM 14995 N N . ALA A 1 4 ? 10.804 -2.502 -16.489 1.00 40.03 4 ALA A N 12
ATOM 14996 C CA . ALA A 1 4 ? 10.187 -1.836 -17.630 1.00 14.31 4 ALA A CA 12
ATOM 14997 C C . ALA A 1 4 ? 8.797 -1.261 -17.293 1.00 63.51 4 ALA A C 12
ATOM 14998 O O . ALA A 1 4 ? 8.144 -1.687 -16.340 1.00 13.45 4 ALA A O 12
ATOM 15005 N N . LYS A 1 5 ? 8.366 -0.322 -18.130 1.00 73.31 5 LYS A N 12
ATOM 15006 C CA . LYS A 1 5 ? 7.027 0.279 -18.006 1.00 23.55 5 LYS A CA 12
ATOM 15007 C C . LYS A 1 5 ? 5.963 -0.796 -18.177 1.00 2.52 5 LYS A C 12
ATOM 15008 O O . LYS A 1 5 ? 6.088 -1.647 -19.069 1.00 30.25 5 LYS A O 12
ATOM 15027 N N . ALA A 1 6 ? 4.895 -0.728 -17.390 1.00 35.24 6 ALA A N 12
ATOM 15028 C CA . ALA A 1 6 ? 3.785 -1.641 -17.549 1.00 2.34 6 ALA A CA 12
ATOM 15029 C C . ALA A 1 6 ? 3.098 -1.432 -18.877 1.00 42.32 6 ALA A C 12
ATOM 15030 O O . ALA A 1 6 ? 3.111 -0.265 -19.431 1.00 33.14 6 ALA A O 12
ATOM 15037 N N . PRO A 1 7 ? 2.468 -2.447 -19.496 1.00 5.13 7 PRO A N 12
ATOM 15038 C CA . PRO A 1 7 ? 1.766 -2.255 -20.737 1.00 73.41 7 PRO A CA 12
ATOM 15039 C C . PRO A 1 7 ? 0.586 -1.334 -20.585 1.00 11.43 7 PRO A C 12
ATOM 15040 O O . PRO A 1 7 ? -0.026 -1.168 -19.491 1.00 71.51 7 PRO A O 12
ATOM 15051 N N . GLU A 1 8 ? 0.209 -0.760 -21.685 1.00 70.30 8 GLU A N 12
ATOM 15052 C CA . GLU A 1 8 ? -0.960 0.157 -21.764 1.00 10.53 8 GLU A CA 12
ATOM 15053 C C . GLU A 1 8 ? -2.086 -0.666 -22.382 1.00 52.13 8 GLU A C 12
ATOM 15054 O O . GLU A 1 8 ? -1.833 -1.717 -22.964 1.00 65.21 8 GLU A O 12
ATOM 15066 N N . SER A 1 9 ? -3.302 -0.186 -22.251 1.00 43.33 9 SER A N 12
ATOM 15067 C CA . SER A 1 9 ? -4.451 -0.904 -22.768 1.00 42.05 9 SER A CA 12
ATOM 15068 C C . SER A 1 9 ? -4.570 -0.757 -24.285 1.00 45.24 9 SER A C 12
ATOM 15069 O O . SER A 1 9 ? -3.930 0.105 -24.896 1.00 34.14 9 SER A O 12
ATOM 15077 N N . ALA A 1 10 ? -5.441 -1.563 -24.893 1.00 74.30 10 ALA A N 12
ATOM 15078 C CA . ALA A 1 10 ? -5.693 -1.506 -26.331 1.00 21.42 10 ALA A CA 12
ATOM 15079 C C . ALA A 1 10 ? -6.251 -0.146 -26.737 1.00 14.35 10 ALA A C 12
ATOM 15080 O O . ALA A 1 10 ? -6.205 0.212 -27.899 1.00 43.44 10 ALA A O 12
ATOM 15087 N N . THR A 1 11 ? -6.837 0.581 -25.796 1.00 61.11 11 THR A N 12
ATOM 15088 C CA . THR A 1 11 ? -7.445 1.877 -26.097 1.00 64.13 11 THR A CA 12
ATOM 15089 C C . THR A 1 11 ? -6.402 2.990 -26.241 1.00 0.41 11 THR A C 12
ATOM 15090 O O . THR A 1 11 ? -6.510 3.826 -27.141 1.00 54.13 11 THR A O 12
ATOM 15101 N N . GLU A 1 12 ? -5.401 2.997 -25.361 1.00 4.25 12 GLU A N 12
ATOM 15102 C CA . GLU A 1 12 ? -4.379 4.051 -25.363 1.00 71.31 12 GLU A CA 12
ATOM 15103 C C . GLU A 1 12 ? -3.661 4.149 -26.699 1.00 34.20 12 GLU A C 12
ATOM 15104 O O . GLU A 1 12 ? -3.444 5.230 -27.206 1.00 11.44 12 GLU A O 12
ATOM 15116 N N . LYS A 1 13 ? -3.296 3.008 -27.260 1.00 72.12 13 LYS A N 12
ATOM 15117 C CA . LYS A 1 13 ? -2.535 2.977 -28.503 1.00 12.11 13 LYS A CA 12
ATOM 15118 C C . LYS A 1 13 ? -3.301 3.595 -29.673 1.00 72.34 13 LYS A C 12
ATOM 15119 O O . LYS A 1 13 ? -2.697 4.206 -30.551 1.00 12.24 13 LYS A O 12
ATOM 15138 N N . VAL A 1 14 ? -4.621 3.448 -29.686 1.00 55.04 14 VAL A N 12
ATOM 15139 C CA . VAL A 1 14 ? -5.423 3.979 -30.790 1.00 60.15 14 VAL A CA 12
ATOM 15140 C C . VAL A 1 14 ? -5.462 5.495 -30.666 1.00 13.01 14 VAL A C 12
ATOM 15141 O O . VAL A 1 14 ? -5.272 6.227 -31.629 1.00 1.33 14 VAL A O 12
ATOM 15154 N N . LEU A 1 15 ? -5.692 5.959 -29.450 1.00 44.55 15 LEU A N 12
ATOM 15155 C CA . LEU A 1 15 ? -5.794 7.383 -29.178 1.00 20.43 15 LEU A CA 12
ATOM 15156 C C . LEU A 1 15 ? -4.474 8.093 -29.385 1.00 70.21 15 LEU A C 12
ATOM 15157 O O . LEU A 1 15 ? -4.422 9.181 -29.916 1.00 33.14 15 LEU A O 12
ATOM 15173 N N . CYS A 1 16 ? -3.403 7.456 -28.951 1.00 25.33 16 CYS A N 12
ATOM 15174 C CA . CYS A 1 16 ? -2.072 8.029 -29.078 1.00 24.20 16 CYS A CA 12
ATOM 15175 C C . CYS A 1 16 ? -1.767 8.199 -30.571 1.00 11.52 16 CYS A C 12
ATOM 15176 O O . CYS A 1 16 ? -1.314 9.258 -30.993 1.00 63.10 16 CYS A O 12
ATOM 15184 N N . ALA A 1 17 ? -2.038 7.168 -31.365 1.00 64.20 17 ALA A N 12
ATOM 15185 C CA . ALA A 1 17 ? -1.752 7.267 -32.778 1.00 73.35 17 ALA A CA 12
ATOM 15186 C C . ALA A 1 17 ? -2.606 8.353 -33.439 1.00 34.11 17 ALA A C 12
ATOM 15187 O O . ALA A 1 17 ? -2.127 9.138 -34.242 1.00 10.24 17 ALA A O 12
ATOM 15194 N N . LEU A 1 18 ? -3.875 8.415 -33.067 1.00 1.33 18 LEU A N 12
ATOM 15195 C CA . LEU A 1 18 ? -4.799 9.404 -33.607 1.00 22.20 18 LEU A CA 12
ATOM 15196 C C . LEU A 1 18 ? -4.361 10.827 -33.303 1.00 41.41 18 LEU A C 12
ATOM 15197 O O . LEU A 1 18 ? -4.593 11.718 -34.106 1.00 43.23 18 LEU A O 12
ATOM 15213 N N . TYR A 1 19 ? -3.706 11.054 -32.165 1.00 24.53 19 TYR A N 12
ATOM 15214 C CA . TYR A 1 19 ? -3.213 12.383 -31.844 1.00 24.34 19 TYR A CA 12
ATOM 15215 C C . TYR A 1 19 ? -2.166 12.794 -32.893 1.00 43.20 19 TYR A C 12
ATOM 15216 O O . TYR A 1 19 ? -2.281 13.837 -33.495 1.00 65.43 19 TYR A O 12
ATOM 15234 N N . ALA A 1 20 ? -1.153 11.954 -33.107 1.00 20.04 20 ALA A N 12
ATOM 15235 C CA . ALA A 1 20 ? -0.056 12.302 -34.013 1.00 51.54 20 ALA A CA 12
ATOM 15236 C C . ALA A 1 20 ? -0.563 12.578 -35.413 1.00 24.04 20 ALA A C 12
ATOM 15237 O O . ALA A 1 20 ? -0.170 13.567 -36.029 1.00 3.23 20 ALA A O 12
ATOM 15244 N N . GLU A 1 21 ? -1.433 11.697 -35.924 1.00 10.23 21 GLU A N 12
ATOM 15245 C CA . GLU A 1 21 ? -1.935 11.824 -37.276 1.00 20.13 21 GLU A CA 12
ATOM 15246 C C . GLU A 1 21 ? -2.763 13.101 -37.495 1.00 65.22 21 GLU A C 12
ATOM 15247 O O . GLU A 1 21 ? -2.745 13.685 -38.569 1.00 3.22 21 GLU A O 12
ATOM 15259 N N . ILE A 1 22 ? -3.527 13.501 -36.497 1.00 24.44 22 ILE A N 12
ATOM 15260 C CA . ILE A 1 22 ? -4.386 14.674 -36.599 1.00 14.33 22 ILE A CA 12
ATOM 15261 C C . ILE A 1 22 ? -3.614 15.971 -36.314 1.00 41.24 22 ILE A C 12
ATOM 15262 O O . ILE A 1 22 ? -3.844 16.994 -36.970 1.00 61.54 22 ILE A O 12
ATOM 15278 N N . LEU A 1 23 ? -2.699 15.926 -35.366 1.00 43.45 23 LEU A N 12
ATOM 15279 C CA . LEU A 1 23 ? -1.889 17.096 -34.999 1.00 22.23 23 LEU A CA 12
ATOM 15280 C C . LEU A 1 23 ? -0.803 17.353 -36.037 1.00 72.12 23 LEU A C 12
ATOM 15281 O O . LEU A 1 23 ? -0.348 18.480 -36.179 1.00 51.24 23 LEU A O 12
ATOM 15297 N N . GLY A 1 24 ? -0.401 16.312 -36.758 1.00 12.53 24 GLY A N 12
ATOM 15298 C CA . GLY A 1 24 ? 0.622 16.453 -37.781 1.00 70.21 24 GLY A CA 12
ATOM 15299 C C . GLY A 1 24 ? 2.017 16.534 -37.190 1.00 42.31 24 GLY A C 12
ATOM 15300 O O . GLY A 1 24 ? 2.890 17.189 -37.742 1.00 43.01 24 GLY A O 12
ATOM 15304 N N . VAL A 1 25 ? 2.221 15.860 -36.071 1.00 75.01 25 VAL A N 12
ATOM 15305 C CA . VAL A 1 25 ? 3.513 15.853 -35.389 1.00 1.52 25 VAL A CA 12
ATOM 15306 C C . VAL A 1 25 ? 4.168 14.504 -35.557 1.00 61.14 25 VAL A C 12
ATOM 15307 O O . VAL A 1 25 ? 3.502 13.514 -35.767 1.00 61.54 25 VAL A O 12
ATOM 15320 N N . GLU A 1 26 ? 5.493 14.489 -35.524 1.00 30.20 26 GLU A N 12
ATOM 15321 C CA . GLU A 1 26 ? 6.265 13.272 -35.775 1.00 74.41 26 GLU A CA 12
ATOM 15322 C C . GLU A 1 26 ? 5.980 12.182 -34.751 1.00 63.12 26 GLU A C 12
ATOM 15323 O O . GLU A 1 26 ? 5.856 11.005 -35.085 1.00 15.32 26 GLU A O 12
ATOM 15335 N N . ARG A 1 27 ? 5.914 12.574 -33.493 1.00 32.33 27 ARG A N 12
ATOM 15336 C CA . ARG A 1 27 ? 5.670 11.647 -32.383 1.00 54.10 27 ARG A CA 12
ATOM 15337 C C . ARG A 1 27 ? 4.864 12.383 -31.349 1.00 5.22 27 ARG A C 12
ATOM 15338 O O . ARG A 1 27 ? 4.778 13.612 -31.373 1.00 72.40 27 ARG A O 12
ATOM 15359 N N . VAL A 1 28 ? 4.247 11.617 -30.439 1.00 2.12 28 VAL A N 12
ATOM 15360 C CA . VAL A 1 28 ? 3.394 12.165 -29.422 1.00 61.14 28 VAL A CA 12
ATOM 15361 C C . VAL A 1 28 ? 3.568 11.262 -28.185 1.00 62.40 28 VAL A C 12
ATOM 15362 O O . VAL A 1 28 ? 3.760 10.041 -28.324 1.00 62.21 28 VAL A O 12
ATOM 15375 N N . GLY A 1 29 ? 3.515 11.828 -26.998 1.00 53.30 29 GLY A N 12
ATOM 15376 C CA . GLY A 1 29 ? 3.607 11.058 -25.772 1.00 63.41 29 GLY A CA 12
ATOM 15377 C C . GLY A 1 29 ? 2.256 10.599 -25.262 1.00 12.12 29 GLY A C 12
ATOM 15378 O O . GLY A 1 29 ? 1.220 11.088 -25.693 1.00 43.11 29 GLY A O 12
ATOM 15382 N N . VAL A 1 30 ? 2.238 9.676 -24.306 1.00 12.32 30 VAL A N 12
ATOM 15383 C CA . VAL A 1 30 ? 0.978 9.221 -23.702 1.00 20.23 30 VAL A CA 12
ATOM 15384 C C . VAL A 1 30 ? 0.442 10.296 -22.748 1.00 63.12 30 VAL A C 12
ATOM 15385 O O . VAL A 1 30 ? -0.716 10.292 -22.337 1.00 42.34 30 VAL A O 12
ATOM 15398 N N . ASP A 1 31 ? 1.317 11.214 -22.411 1.00 43.14 31 ASP A N 12
ATOM 15399 C CA . ASP A 1 31 ? 1.035 12.287 -21.483 1.00 31.24 31 ASP A CA 12
ATOM 15400 C C . ASP A 1 31 ? 1.024 13.630 -22.217 1.00 62.13 31 ASP A C 12
ATOM 15401 O O . ASP A 1 31 ? 1.085 14.689 -21.609 1.00 71.23 31 ASP A O 12
ATOM 15410 N N . ASP A 1 32 ? 0.938 13.572 -23.537 1.00 25.03 32 ASP A N 12
ATOM 15411 C CA . ASP A 1 32 ? 1.037 14.790 -24.353 1.00 71.13 32 ASP A CA 12
ATOM 15412 C C . ASP A 1 32 ? -0.300 15.505 -24.440 1.00 72.55 32 ASP A C 12
ATOM 15413 O O . ASP A 1 32 ? -1.294 14.905 -24.865 1.00 11.23 32 ASP A O 12
ATOM 15422 N N . ALA A 1 33 ? -0.368 16.752 -24.027 1.00 31.24 33 ALA A N 12
ATOM 15423 C CA . ALA A 1 33 ? -1.630 17.471 -24.083 1.00 61.32 33 ALA A CA 12
ATOM 15424 C C . ALA A 1 33 ? -1.907 17.852 -25.537 1.00 74.34 33 ALA A C 12
ATOM 15425 O O . ALA A 1 33 ? -1.054 18.408 -26.204 1.00 13.14 33 ALA A O 12
ATOM 15432 N N . PHE A 1 34 ? -3.117 17.586 -26.003 1.00 71.51 34 PHE A N 12
ATOM 15433 C CA . PHE A 1 34 ? -3.500 17.863 -27.386 1.00 1.33 34 PHE A CA 12
ATOM 15434 C C . PHE A 1 34 ? -3.237 19.322 -27.781 1.00 53.11 34 PHE A C 12
ATOM 15435 O O . PHE A 1 34 ? -2.848 19.620 -28.912 1.00 41.45 34 PHE A O 12
ATOM 15452 N N . HIS A 1 35 ? -3.449 20.230 -26.841 1.00 11.11 35 HIS A N 12
ATOM 15453 C CA . HIS A 1 35 ? -3.260 21.655 -27.101 1.00 25.03 35 HIS A CA 12
ATOM 15454 C C . HIS A 1 35 ? -1.802 22.105 -27.016 1.00 21.32 35 HIS A C 12
ATOM 15455 O O . HIS A 1 35 ? -1.488 23.202 -27.452 1.00 1.14 35 HIS A O 12
ATOM 15469 N N . ASP A 1 36 ? -0.904 21.296 -26.466 1.00 70.44 36 ASP A N 12
ATOM 15470 C CA . ASP A 1 36 ? 0.499 21.715 -26.318 1.00 63.41 36 ASP A CA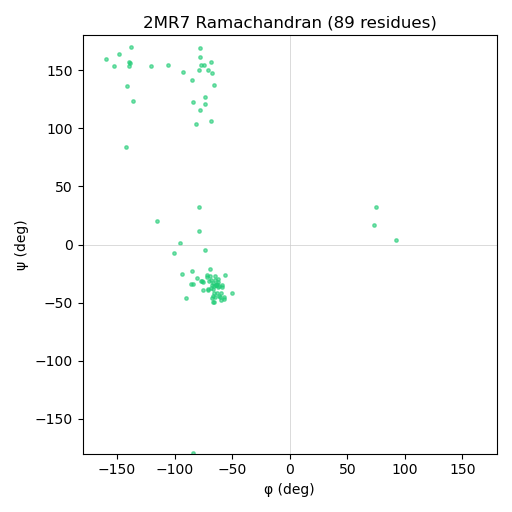 12
ATOM 15471 C C . ASP A 1 36 ? 1.186 21.669 -27.680 1.00 24.55 36 ASP A C 12
ATOM 15472 O O . ASP A 1 36 ? 1.991 22.528 -28.010 1.00 1.22 36 ASP A O 12
ATOM 15481 N N . LEU A 1 37 ? 0.765 20.713 -28.499 1.00 74.44 37 LEU A N 12
ATOM 15482 C CA . LEU A 1 37 ? 1.232 20.590 -29.888 1.00 21.23 37 LEU A CA 12
ATOM 15483 C C . LEU A 1 37 ? 0.506 21.605 -30.771 1.00 42.10 37 LEU A C 12
ATOM 15484 O O . LEU A 1 37 ? 0.532 21.517 -31.991 1.00 43.02 37 LEU A O 12
ATOM 15500 N N . GLY A 1 38 ? -0.181 22.557 -30.152 1.00 33.33 38 GLY A N 12
ATOM 15501 C CA . GLY A 1 38 ? -0.890 23.585 -30.905 1.00 4.03 38 GLY A CA 12
ATOM 15502 C C . GLY A 1 38 ? -2.247 23.141 -31.405 1.00 30.14 38 GLY A C 12
ATOM 15503 O O . GLY A 1 38 ? -2.843 23.780 -32.262 1.00 21.14 38 GLY A O 12
ATOM 15507 N N . GLY A 1 39 ? -2.751 22.053 -30.847 1.00 53.12 39 GLY A N 12
ATOM 15508 C CA . GLY A 1 39 ? -4.046 21.514 -31.254 1.00 71.13 39 GLY A CA 12
ATOM 15509 C C . GLY A 1 39 ? -5.208 22.449 -30.942 1.00 65.51 39 GLY A C 12
ATOM 15510 O O . GLY A 1 39 ? -5.591 22.626 -29.784 1.00 11.53 39 GLY A O 12
ATOM 15514 N N . SER A 1 40 ? -5.784 23.022 -31.989 1.00 12.44 40 SER A N 12
ATOM 15515 C CA . SER A 1 40 ? -6.900 23.936 -31.863 1.00 4.44 40 SER A CA 12
ATOM 15516 C C . SER A 1 40 ? -8.133 23.238 -31.305 1.00 33.30 40 SER A C 12
ATOM 15517 O O . SER A 1 40 ? -8.323 22.049 -31.518 1.00 23.04 40 SER A O 12
ATOM 15525 N N . SER A 1 41 ? -8.998 23.981 -30.634 1.00 51.42 41 SER A N 12
ATOM 15526 C CA . SER A 1 41 ? -10.264 23.432 -30.145 1.00 2.42 41 SER A CA 12
ATOM 15527 C C . SER A 1 41 ? -11.143 22.973 -31.314 1.00 21.43 41 SER A C 12
ATOM 15528 O O . SER A 1 41 ? -11.931 22.028 -31.189 1.00 13.12 41 SER A O 12
ATOM 15536 N N . ALA A 1 42 ? -10.961 23.592 -32.472 1.00 22.15 42 ALA A N 12
ATOM 15537 C CA . ALA A 1 42 ? -11.665 23.177 -33.677 1.00 1.55 42 ALA A CA 12
ATOM 15538 C C . ALA A 1 42 ? -11.099 21.832 -34.186 1.00 65.30 42 ALA A C 12
ATOM 15539 O O . ALA A 1 42 ? -11.827 20.970 -34.641 1.00 11.34 42 ALA A O 12
ATOM 15546 N N . LEU A 1 43 ? -9.791 21.659 -34.071 1.00 22.32 43 LEU A N 12
ATOM 15547 C CA . LEU A 1 43 ? -9.121 20.431 -34.498 1.00 14.40 43 LEU A CA 12
ATOM 15548 C C . LEU A 1 43 ? -9.534 19.258 -33.605 1.00 41.13 43 LEU A C 12
ATOM 15549 O O . LEU A 1 43 ? -9.615 18.124 -34.065 1.00 23.20 43 LEU A O 12
ATOM 15565 N N . ALA A 1 44 ? -9.845 19.546 -32.347 1.00 61.11 44 ALA A N 12
ATOM 15566 C CA . ALA A 1 44 ? -10.303 18.520 -31.405 1.00 64.24 44 ALA A CA 12
ATOM 15567 C C . ALA A 1 44 ? -11.578 17.828 -31.895 1.00 60.21 44 ALA A C 12
ATOM 15568 O O . ALA A 1 44 ? -11.808 16.665 -31.616 1.00 52.53 44 ALA A O 12
ATOM 15575 N N . MET A 1 45 ? -12.407 18.546 -32.651 1.00 22.53 45 MET A N 12
ATOM 15576 C CA . MET A 1 45 ? -13.627 17.974 -33.200 1.00 43.11 45 MET A CA 12
ATOM 15577 C C . MET A 1 45 ? -13.304 16.867 -34.202 1.00 62.12 45 MET A C 12
ATOM 15578 O O . MET A 1 45 ? -14.063 15.911 -34.331 1.00 64.41 45 MET A O 12
ATOM 15592 N N . ARG A 1 46 ? -12.167 16.959 -34.898 1.00 15.34 46 ARG A N 12
ATOM 15593 C CA . ARG A 1 46 ? -11.746 15.889 -35.821 1.00 34.52 46 ARG A CA 12
ATOM 15594 C C . ARG A 1 46 ? -11.390 14.633 -35.042 1.00 42.23 46 ARG A C 12
ATOM 15595 O O . ARG A 1 46 ? -11.683 13.533 -35.474 1.00 11.21 46 ARG A O 12
ATOM 15616 N N . LEU A 1 47 ? -10.747 14.831 -33.900 1.00 53.22 47 LEU A N 12
ATOM 15617 C CA . LEU A 1 47 ? -10.310 13.730 -33.042 1.00 1.32 47 LEU A CA 12
ATOM 15618 C C . LEU A 1 47 ? -11.519 12.995 -32.516 1.00 4.53 47 LEU A C 12
ATOM 15619 O O . LEU A 1 47 ? -11.596 11.777 -32.574 1.00 22.30 47 LEU A O 12
ATOM 15635 N N . ILE A 1 48 ? -12.511 13.754 -32.031 1.00 4.13 48 ILE A N 12
ATOM 15636 C CA . ILE A 1 48 ? -13.732 13.171 -31.520 1.00 74.34 48 ILE A CA 12
ATOM 15637 C C . ILE A 1 48 ? -14.442 12.410 -32.628 1.00 51.02 48 ILE A C 12
ATOM 15638 O O . ILE A 1 48 ? -14.978 11.323 -32.405 1.00 62.13 48 ILE A O 12
ATOM 15654 N N . ALA A 1 49 ? -14.439 12.959 -33.838 1.00 52.34 49 ALA A N 12
ATOM 15655 C CA . ALA A 1 49 ? -15.073 12.279 -34.967 1.00 11.30 49 ALA A CA 12
ATOM 15656 C C . ALA A 1 49 ? -14.353 10.976 -35.326 1.00 53.20 49 ALA A C 12
ATOM 15657 O O . ALA A 1 49 ? -14.990 9.953 -35.537 1.00 5.10 49 ALA A O 12
ATOM 15664 N N . ARG A 1 50 ? -13.048 10.995 -35.377 1.00 11.33 50 ARG A N 12
ATOM 15665 C CA . ARG A 1 50 ? -12.288 9.787 -35.757 1.00 61.21 50 ARG A CA 12
ATOM 15666 C C . ARG A 1 50 ? -12.429 8.688 -34.722 1.00 24.04 50 ARG A C 12
ATOM 15667 O O . ARG A 1 50 ? -12.446 7.526 -35.065 1.00 4.00 50 ARG A O 12
ATOM 15688 N N . ILE A 1 51 ? -12.552 9.079 -33.464 1.00 24.42 51 ILE A N 12
ATOM 15689 C CA . ILE A 1 51 ? -12.672 8.124 -32.392 1.00 41.33 51 ILE A CA 12
ATOM 15690 C C . ILE A 1 51 ? -13.940 7.243 -32.599 1.00 62.21 51 ILE A C 12
ATOM 15691 O O . ILE A 1 51 ? -13.947 6.084 -32.279 1.00 3.02 51 ILE A O 12
ATOM 15707 N N . ARG A 1 52 ? -14.988 7.823 -33.164 1.00 5.24 52 ARG A N 12
ATOM 15708 C CA . ARG A 1 52 ? -16.237 7.079 -33.414 1.00 0.35 52 ARG A CA 12
ATOM 15709 C C . ARG A 1 52 ? -16.034 5.955 -34.385 1.00 25.23 52 ARG A C 12
ATOM 15710 O O . ARG A 1 52 ? -16.676 4.901 -34.255 1.00 42.10 52 ARG A O 12
ATOM 15731 N N . GLU A 1 53 ? -15.121 6.145 -35.326 1.00 21.41 53 GLU A N 12
ATOM 15732 C CA . GLU A 1 53 ? -14.868 5.157 -36.353 1.00 43.54 53 GLU A CA 12
ATOM 15733 C C . GLU A 1 53 ? -13.936 4.080 -35.764 1.00 55.42 53 GLU A C 12
ATOM 15734 O O . GLU A 1 53 ? -14.065 2.911 -36.068 1.00 32.42 53 GLU A O 12
ATOM 15746 N N . GLU A 1 54 ? -12.972 4.510 -34.939 1.00 43.11 54 GLU A N 12
ATOM 15747 C CA . GLU A 1 54 ? -11.909 3.628 -34.482 1.00 75.32 54 GLU A CA 12
ATOM 15748 C C . GLU A 1 54 ? -12.298 2.809 -33.235 1.00 32.43 54 GLU A C 12
ATOM 15749 O O . GLU A 1 54 ? -11.879 1.660 -33.100 1.00 22.14 54 GLU A O 12
ATOM 15761 N N . LEU A 1 55 ? -13.043 3.422 -32.303 1.00 22.10 55 LEU A N 12
ATOM 15762 C CA . LEU A 1 55 ? -13.378 2.778 -31.027 1.00 62.32 55 LEU A CA 12
ATOM 15763 C C . LEU A 1 55 ? -14.885 2.481 -30.967 1.00 73.24 55 LEU A C 12
ATOM 15764 O O . LEU A 1 55 ? -15.377 1.884 -30.017 1.00 71.11 55 LEU A O 12
ATOM 15780 N N . GLY A 1 56 ? -15.609 2.956 -31.979 1.00 41.05 56 GLY A N 12
ATOM 15781 C CA . GLY A 1 56 ? -17.054 2.740 -32.015 1.00 73.30 56 GLY A CA 12
ATOM 15782 C C . GLY A 1 56 ? -17.816 3.511 -30.957 1.00 20.21 56 GLY A C 12
ATOM 15783 O O . GLY A 1 56 ? -18.901 3.104 -30.568 1.00 3.32 56 GLY A O 12
ATOM 15787 N N . VAL A 1 57 ? -17.260 4.606 -30.461 1.00 44.53 57 VAL A N 12
ATOM 15788 C CA . VAL A 1 57 ? -17.883 5.348 -29.352 1.00 44.23 57 VAL A CA 12
ATOM 15789 C C . VAL A 1 57 ? -17.805 6.857 -29.579 1.00 34.34 57 VAL A C 12
ATOM 15790 O O . VAL A 1 57 ? -16.833 7.371 -30.125 1.00 75.13 57 VAL A O 12
ATOM 15803 N N . ASP A 1 58 ? -18.842 7.570 -29.158 1.00 24.54 58 ASP A N 12
ATOM 15804 C CA . ASP A 1 58 ? -18.849 9.022 -29.201 1.00 0.11 58 ASP A CA 12
ATOM 15805 C C . ASP A 1 58 ? -17.998 9.552 -28.040 1.00 21.01 58 ASP A C 12
ATOM 15806 O O . ASP A 1 58 ? -18.292 9.295 -26.862 1.00 13.53 58 ASP A O 12
ATOM 15815 N N . LEU A 1 59 ? -16.904 10.241 -28.348 1.00 32.11 59 LEU A N 12
ATOM 15816 C CA . LEU A 1 59 ? -16.048 10.762 -27.288 1.00 65.13 59 LEU A CA 12
ATOM 15817 C C . LEU A 1 59 ? -16.722 11.989 -26.671 1.00 34.42 59 LEU A C 12
ATOM 15818 O O . LEU A 1 59 ? -16.951 12.989 -27.350 1.00 44.13 59 LEU A O 12
ATOM 15834 N N . PRO A 1 60 ? -17.046 11.933 -25.371 1.00 51.11 60 PRO A N 12
ATOM 15835 C CA . PRO A 1 60 ? -17.650 13.129 -24.748 1.00 34.33 60 PRO A CA 12
ATOM 15836 C C . PRO A 1 60 ? -16.660 14.293 -24.740 1.00 71.24 60 PRO A C 12
ATOM 15837 O O . PRO A 1 60 ? -15.534 14.133 -24.287 1.00 64.32 60 PRO A O 12
ATOM 15848 N N . ILE A 1 61 ? -17.042 15.471 -25.198 1.00 53.15 61 ILE A N 12
ATOM 15849 C CA . ILE A 1 61 ? -16.085 16.589 -25.236 1.00 73.21 61 ILE A CA 12
ATOM 15850 C C . ILE A 1 61 ? -15.596 16.969 -23.810 1.00 60.21 61 ILE A C 12
ATOM 15851 O O . ILE A 1 61 ? -14.479 17.455 -23.641 1.00 5.54 61 ILE A O 12
ATOM 15867 N N . ARG A 1 62 ? -16.380 16.639 -22.789 1.00 2.00 62 ARG A N 12
ATOM 15868 C CA . ARG A 1 62 ? -15.953 16.829 -21.397 1.00 44.22 62 ARG A CA 12
ATOM 15869 C C . ARG A 1 62 ? -14.779 15.911 -21.031 1.00 13.34 62 ARG A C 12
ATOM 15870 O O . ARG A 1 62 ? -13.860 16.340 -20.353 1.00 72.34 62 ARG A O 12
ATOM 15891 N N . GLN A 1 63 ? -14.815 14.677 -21.518 1.00 24.42 63 GLN A N 12
ATOM 15892 C CA . GLN A 1 63 ? -13.736 13.702 -21.308 1.00 45.12 63 GLN A CA 12
ATOM 15893 C C . GLN A 1 63 ? -12.449 14.239 -21.899 1.00 64.43 63 GLN A C 12
ATOM 15894 O O . GLN A 1 63 ? -11.380 14.111 -21.313 1.00 75.30 63 GLN A O 12
ATOM 15908 N N . LEU A 1 64 ? -12.553 14.883 -23.050 1.00 12.31 64 LEU A N 12
ATOM 15909 C CA . LEU A 1 64 ? -11.382 15.460 -23.682 1.00 44.34 64 LEU A CA 12
ATOM 15910 C C . LEU A 1 64 ? -10.844 16.677 -22.925 1.00 45.43 64 LEU A C 12
ATOM 15911 O O . LEU A 1 64 ? -9.660 16.775 -22.670 1.00 3.43 64 LEU A O 12
ATOM 15927 N N . PHE A 1 65 ? -11.713 17.619 -22.594 1.00 61.03 65 PHE A N 12
ATOM 15928 C CA . PHE A 1 65 ? -11.274 18.867 -21.979 1.00 53.20 65 PHE A CA 12
ATOM 15929 C C . PHE A 1 65 ? -10.816 18.684 -20.540 1.00 5.33 65 PHE A C 12
ATOM 15930 O O . PHE A 1 65 ? -9.962 19.430 -20.062 1.00 63.54 65 PHE A O 12
ATOM 15947 N N . SER A 1 66 ? -11.380 17.714 -19.824 1.00 42.31 66 SER A N 12
ATOM 15948 C CA . SER A 1 66 ? -11.009 17.501 -18.422 1.00 42.32 66 SER A CA 12
ATOM 15949 C C . SER A 1 66 ? -9.665 16.816 -18.302 1.00 72.24 66 SER A C 12
ATOM 15950 O O . SER A 1 66 ? -9.010 16.903 -17.254 1.00 53.35 66 SER A O 12
ATOM 15958 N N . SER A 1 67 ? -9.255 16.109 -19.363 1.00 62.31 67 SER A N 12
ATOM 15959 C CA . SER A 1 67 ? -8.000 15.385 -19.354 1.00 24.12 67 SER A CA 12
ATOM 15960 C C . SER A 1 67 ? -7.496 15.269 -20.805 1.00 13.32 67 SER A C 12
ATOM 15961 O O . SER A 1 67 ? -7.678 14.241 -21.440 1.00 22.13 67 SER A O 12
ATOM 15969 N N . PRO A 1 68 ? -6.888 16.336 -21.351 1.00 14.01 68 PRO A N 12
ATOM 15970 C CA . PRO A 1 68 ? -6.552 16.397 -22.786 1.00 2.34 68 PRO A CA 12
ATOM 15971 C C . PRO A 1 68 ? -5.305 15.636 -23.251 1.00 10.43 68 PRO A C 12
ATOM 15972 O O . PRO A 1 68 ? -4.749 15.963 -24.295 1.00 43.34 68 PRO A O 12
ATOM 15983 N N . THR A 1 69 ? -4.885 14.618 -22.518 1.00 22.24 69 THR A N 12
ATOM 15984 C CA . THR A 1 69 ? -3.716 13.818 -22.889 1.00 74.25 69 THR A CA 12
ATOM 15985 C C . THR A 1 69 ? -4.234 12.488 -23.384 1.00 31.14 69 THR A C 12
ATOM 15986 O O . THR A 1 69 ? -5.317 12.092 -22.984 1.00 42.22 69 THR A O 12
ATOM 15997 N N . PRO A 1 70 ? -3.494 11.773 -24.253 1.00 13.03 70 PRO A N 12
ATOM 15998 C CA . PRO A 1 70 ? -4.184 10.589 -24.763 1.00 65.40 70 PRO A CA 12
ATOM 15999 C C . PRO A 1 70 ? -4.424 9.502 -23.707 1.00 52.25 70 PRO A C 12
ATOM 16000 O O . PRO A 1 70 ? -5.459 8.833 -23.746 1.00 52.22 70 PRO A O 12
ATOM 16011 N N . ALA A 1 71 ? -3.540 9.377 -22.725 1.00 74.02 71 ALA A N 12
ATOM 16012 C CA . ALA A 1 71 ? -3.771 8.416 -21.646 1.00 14.42 71 ALA A CA 12
ATOM 16013 C C . ALA A 1 71 ? -4.855 8.958 -20.705 1.00 63.02 71 ALA A C 12
ATOM 16014 O O . ALA A 1 71 ? -5.583 8.197 -20.076 1.00 40.23 71 ALA A O 12
ATOM 16021 N N . GLY A 1 72 ? -4.949 10.282 -20.618 1.00 44.44 72 GLY A N 12
ATOM 16022 C CA . GLY A 1 72 ? -5.944 10.928 -19.773 1.00 11.22 72 GLY A CA 12
ATOM 16023 C C . GLY A 1 72 ? -7.328 10.674 -20.329 1.00 51.02 72 GLY A C 12
ATOM 16024 O O . GLY A 1 72 ? -8.203 10.191 -19.619 1.00 54.31 72 GLY A O 12
ATOM 16028 N N . VAL A 1 73 ? -7.504 10.940 -21.613 1.00 71.01 73 VAL A N 12
ATOM 16029 C CA . VAL A 1 73 ? -8.759 10.726 -22.282 1.00 35.05 73 VAL A CA 12
ATOM 16030 C C . VAL A 1 73 ? -9.126 9.242 -22.168 1.00 35.44 73 VAL A C 12
ATOM 16031 O O . VAL A 1 73 ? -10.329 8.907 -22.022 1.00 2.51 73 VAL A O 12
ATOM 16044 N N . ALA A 1 74 ? -8.144 8.343 -22.219 1.00 4.31 74 ALA A N 12
ATOM 16045 C CA . ALA A 1 74 ? -8.420 6.917 -22.181 1.00 40.53 74 ALA A CA 12
ATOM 16046 C C . ALA A 1 74 ? -9.043 6.474 -20.874 1.00 54.53 74 ALA A C 12
ATOM 16047 O O . ALA A 1 74 ? -10.053 5.780 -20.868 1.00 1.23 74 ALA A O 12
ATOM 16054 N N . ARG A 1 75 ? -8.473 6.864 -19.768 1.00 11.11 75 ARG A N 12
ATOM 16055 C CA . ARG A 1 75 ? -9.020 6.486 -18.495 1.00 2.14 75 ARG A CA 12
ATOM 16056 C C . ARG A 1 75 ? -10.325 7.205 -18.196 1.00 45.53 75 ARG A C 12
ATOM 16057 O O . ARG A 1 75 ? -11.226 6.654 -17.572 1.00 21.05 75 ARG A O 12
ATOM 16078 N N . ALA A 1 76 ? -10.428 8.436 -18.661 1.00 34.11 76 ALA A N 12
ATOM 16079 C CA . ALA A 1 76 ? -11.639 9.220 -18.451 1.00 55.54 76 ALA A CA 12
ATOM 16080 C C . ALA A 1 76 ? -12.820 8.643 -19.240 1.00 51.14 76 ALA A C 12
ATOM 16081 O O . ALA A 1 76 ? -13.932 8.592 -18.742 1.00 1.42 76 ALA A O 12
ATOM 16088 N N . LEU A 1 77 ? -12.576 8.183 -20.461 1.00 52.54 77 LEU A N 12
ATOM 16089 C CA . LEU A 1 77 ? -13.645 7.613 -21.275 1.00 3.42 77 LEU A CA 12
ATOM 16090 C C . LEU A 1 77 ? -13.972 6.198 -20.812 1.00 55.24 77 LEU A C 12
ATOM 16091 O O . LEU A 1 77 ? -15.113 5.766 -20.900 1.00 3.25 77 LEU A O 12
ATOM 16107 N N . ALA A 1 78 ? -13.001 5.509 -20.245 1.00 73.53 78 ALA A N 12
ATOM 16108 C CA . ALA A 1 78 ? -13.263 4.195 -19.653 1.00 1.05 78 ALA A CA 12
ATOM 16109 C C . ALA A 1 78 ? -14.273 4.351 -18.493 1.00 31.04 78 ALA A C 12
ATOM 16110 O O . ALA A 1 78 ? -15.153 3.512 -18.296 1.00 61.34 78 ALA A O 12
ATOM 16117 N N . ALA A 1 79 ? -14.179 5.462 -17.767 1.00 40.43 79 ALA A N 12
ATOM 16118 C CA . ALA A 1 79 ? -15.097 5.749 -16.670 1.00 74.00 79 ALA A CA 12
ATOM 16119 C C . ALA A 1 79 ? -16.526 6.069 -17.163 1.00 21.34 79 ALA A C 12
ATOM 16120 O O . ALA A 1 79 ? -17.478 6.015 -16.380 1.00 71.52 79 ALA A O 12
ATOM 16127 N N . LYS A 1 80 ? -16.688 6.343 -18.452 1.00 23.35 80 LYS A N 12
ATOM 16128 C CA . LYS A 1 80 ? -18.029 6.576 -19.027 1.00 22.42 80 LYS A CA 12
ATOM 16129 C C . LYS A 1 80 ? -18.880 5.320 -18.836 1.00 70.34 80 LYS A C 12
ATOM 16130 O O . LYS A 1 80 ? -20.091 5.415 -18.658 1.00 24.31 80 LYS A O 12
ATOM 16149 N N . SER A 1 81 ? -18.254 4.152 -18.835 1.00 21.42 81 SER A N 12
ATOM 16150 C CA . SER A 1 81 ? -18.979 2.899 -18.654 1.00 2.21 81 SER A CA 12
ATOM 16151 C C . SER A 1 81 ? -19.587 2.776 -17.260 1.00 30.41 81 SER A C 12
ATOM 16152 O O . SER A 1 81 ? -20.671 2.230 -17.094 1.00 32.44 81 SER A O 12
ATOM 16160 N N . ALA A 1 82 ? -18.922 3.344 -16.265 1.00 74.43 82 ALA A N 12
ATOM 16161 C CA . ALA A 1 82 ? -19.444 3.331 -14.899 1.00 30.32 82 ALA A CA 12
ATOM 16162 C C . ALA A 1 82 ? -20.576 4.350 -14.755 1.00 15.22 82 ALA A C 12
ATOM 16163 O O . ALA A 1 82 ? -21.466 4.205 -13.924 1.00 23.40 82 ALA A O 12
ATOM 16170 N N . SER A 1 83 ? -20.542 5.367 -15.606 1.00 11.34 83 SER A N 12
ATOM 16171 C CA . SER A 1 83 ? -21.530 6.440 -15.595 1.00 13.31 83 SER A CA 12
ATOM 16172 C C . SER A 1 83 ? -22.876 6.028 -16.199 1.00 10.01 83 SER A C 12
ATOM 16173 O O . SER A 1 83 ? -23.802 6.820 -16.232 1.00 4.52 83 SER A O 12
ATOM 16181 N N . TRP A 1 84 ? -22.968 4.789 -16.660 1.00 22.52 84 TRP A N 12
ATOM 16182 C CA . TRP A 1 84 ? -24.220 4.267 -17.214 1.00 20.24 84 TRP A CA 12
ATOM 16183 C C . TRP A 1 84 ? -25.336 4.278 -16.161 1.00 55.02 84 TRP A C 12
ATOM 16184 O O . TRP A 1 84 ? -26.481 4.622 -16.458 1.00 63.41 84 TRP A O 12
ATOM 16205 N N . SER A 1 85 ? -25.007 3.888 -14.937 1.00 72.44 85 SER A N 12
ATOM 16206 C CA . SER A 1 85 ? -25.993 3.867 -13.863 1.00 65.33 85 SER A CA 12
ATOM 16207 C C . SER A 1 85 ? -26.049 5.243 -13.224 1.00 73.25 85 SER A C 12
ATOM 16208 O O . SER A 1 85 ? -25.125 5.657 -12.531 1.00 71.34 85 SER A O 12
ATOM 16216 N N . HIS A 1 86 ? -27.141 5.948 -13.457 1.00 12.44 86 HIS A N 12
ATOM 16217 C CA . HIS A 1 86 ? -27.330 7.265 -12.866 1.00 60.25 86 HIS A CA 12
ATOM 16218 C C . HIS A 1 86 ? -27.778 7.113 -11.408 1.00 64.31 86 HIS A C 12
ATOM 16219 O O . HIS A 1 86 ? -28.409 6.121 -11.054 1.00 24.02 86 HIS A O 12
ATOM 16233 N N . PRO A 1 87 ? -27.415 8.076 -10.538 1.00 43.51 87 PRO A N 12
ATOM 16234 C CA . PRO A 1 87 ? -27.852 7.985 -9.143 1.00 64.21 87 PRO A CA 12
ATOM 16235 C C . PRO A 1 87 ? -29.314 8.396 -8.982 1.00 13.43 87 PRO A C 12
ATOM 16236 O O . PRO A 1 87 ? -29.958 8.832 -9.939 1.00 21.12 87 PRO A O 12
ATOM 16247 N N . GLN A 1 88 ? -29.837 8.270 -7.777 1.00 60.25 88 GLN A N 12
ATOM 16248 C CA . GLN A 1 88 ? -31.207 8.704 -7.496 1.00 1.23 88 GLN A CA 12
ATOM 16249 C C . GLN A 1 88 ? -31.272 10.224 -7.609 1.00 14.32 88 GLN A C 12
ATOM 16250 O O . GLN A 1 88 ? -30.334 10.923 -7.234 1.00 70.11 88 GLN A O 12
ATOM 16264 N N . PHE A 1 89 ? -32.366 10.726 -8.164 1.00 40.40 89 PHE A N 12
ATOM 16265 C CA . PHE A 1 89 ? -32.513 12.155 -8.400 1.00 34.22 89 PHE A CA 12
ATOM 16266 C C . PHE A 1 89 ? -32.772 12.925 -7.110 1.00 50.31 89 PHE A C 12
ATOM 16267 O O . PHE A 1 89 ? -33.537 12.483 -6.250 1.00 12.01 89 PHE A O 12
ATOM 16284 N N . GLU A 1 90 ? -32.131 14.082 -6.997 1.00 42.02 90 GLU A N 12
ATOM 16285 C CA . GLU A 1 90 ? -32.291 14.964 -5.838 1.00 5.44 90 GLU A CA 12
ATOM 16286 C C . GLU A 1 90 ? -33.266 16.093 -6.176 1.00 41.21 90 GLU A C 12
ATOM 16287 O O . GLU A 1 90 ? -33.615 16.286 -7.343 1.00 60.25 90 GLU A O 12
ATOM 16299 N N . LYS A 1 91 ? -33.702 16.821 -5.158 1.00 65.31 91 LYS A N 12
ATOM 16300 C CA . LYS A 1 91 ? -34.637 17.944 -5.302 1.00 41.22 91 LYS A CA 12
ATOM 16301 C C . LYS A 1 91 ? -34.557 18.681 -3.980 1.00 53.53 91 LYS A C 12
ATOM 16302 O O . LYS A 1 91 ? -34.037 18.039 -3.035 1.00 2.03 91 LYS A O 12
ATOM 16321 N N . GLY A 1 1 ? 10.289 5.112 -12.440 1.00 32.31 1 GLY A N 13
ATOM 16322 C CA . GLY A 1 1 ? 10.125 4.542 -11.082 1.00 32.44 1 GLY A CA 13
ATOM 16323 C C . GLY A 1 1 ? 10.711 3.162 -11.001 1.00 74.20 1 GLY A C 13
ATOM 16324 O O . GLY A 1 1 ? 11.096 2.635 -12.027 1.00 74.12 1 GLY A O 13
ATOM 16328 N N . ALA A 1 2 ? 10.794 2.578 -9.809 1.00 51.43 2 ALA A N 13
ATOM 16329 C CA . ALA A 1 2 ? 11.346 1.232 -9.662 1.00 15.01 2 ALA A CA 13
ATOM 16330 C C . ALA A 1 2 ? 10.345 0.184 -10.175 1.00 62.33 2 ALA A C 13
ATOM 16331 O O . ALA A 1 2 ? 10.726 -0.871 -10.659 1.00 13.21 2 ALA A O 13
ATOM 16338 N N . MET A 1 3 ? 9.066 0.496 -10.044 1.00 33.33 3 MET A N 13
ATOM 16339 C CA . MET A 1 3 ? 8.003 -0.401 -10.484 1.00 62.32 3 MET A CA 13
ATOM 16340 C C . MET A 1 3 ? 7.868 -0.342 -12.002 1.00 64.34 3 MET A C 13
ATOM 16341 O O . MET A 1 3 ? 8.016 0.727 -12.604 1.00 32.13 3 MET A O 13
ATOM 16355 N N . ALA A 1 4 ? 7.583 -1.483 -12.612 1.00 75.40 4 ALA A N 13
ATOM 16356 C CA . ALA A 1 4 ? 7.405 -1.566 -14.059 1.00 15.45 4 ALA A CA 13
ATOM 16357 C C . ALA A 1 4 ? 6.081 -0.908 -14.474 1.00 75.05 4 ALA A C 13
ATOM 16358 O O . ALA A 1 4 ? 5.130 -0.849 -13.694 1.00 12.30 4 ALA A O 13
ATOM 16365 N N . LYS A 1 5 ? 6.009 -0.458 -15.721 1.00 61.51 5 LYS A N 13
ATOM 16366 C CA . LYS A 1 5 ? 4.769 0.098 -16.276 1.00 34.42 5 LYS A CA 13
ATOM 16367 C C . LYS A 1 5 ? 3.898 -1.049 -16.777 1.00 51.31 5 LYS A C 13
ATOM 16368 O O . LYS A 1 5 ? 4.401 -2.015 -17.339 1.00 55.44 5 LYS A O 13
ATOM 16387 N N . ALA A 1 6 ? 2.591 -0.907 -16.607 1.00 63.11 6 ALA A N 13
ATOM 16388 C CA . ALA A 1 6 ? 1.634 -1.861 -17.152 1.00 2.50 6 ALA A CA 13
ATOM 16389 C C . ALA A 1 6 ? 1.543 -1.608 -18.671 1.00 22.33 6 ALA A C 13
ATOM 16390 O O . ALA A 1 6 ? 1.827 -0.492 -19.124 1.00 70.41 6 ALA A O 13
ATOM 16397 N N . PRO A 1 7 ? 1.140 -2.624 -19.464 1.00 65.20 7 PRO A N 13
ATOM 16398 C CA . PRO A 1 7 ? 1.006 -2.373 -20.906 1.00 70.32 7 PRO A CA 13
ATOM 16399 C C . PRO A 1 7 ? -0.203 -1.504 -21.246 1.00 52.20 7 PRO A C 13
ATOM 16400 O O . PRO A 1 7 ? -1.147 -1.391 -20.467 1.00 54.31 7 PRO A O 13
ATOM 16411 N N . GLU A 1 8 ? -0.157 -0.899 -22.421 1.00 32.03 8 GLU A N 13
ATOM 16412 C CA . GLU A 1 8 ? -1.238 -0.047 -22.906 1.00 21.32 8 GLU A CA 13
ATOM 16413 C C . GLU A 1 8 ? -2.403 -0.900 -23.403 1.00 34.34 8 GLU A C 13
ATOM 16414 O O . GLU A 1 8 ? -2.207 -1.997 -23.933 1.00 60.51 8 GLU A O 13
ATOM 16426 N N . SER A 1 9 ? -3.615 -0.398 -23.229 1.00 60.23 9 SER A N 13
ATOM 16427 C CA . SER A 1 9 ? -4.809 -1.105 -23.682 1.00 32.01 9 SER A CA 13
ATOM 16428 C C . SER A 1 9 ? -5.076 -0.838 -25.162 1.00 52.40 9 SER A C 13
ATOM 16429 O O . SER A 1 9 ? -4.539 0.103 -25.757 1.00 42.12 9 SER A O 13
ATOM 16437 N N . ALA A 1 10 ? -5.944 -1.656 -25.745 1.00 61.41 10 ALA A N 13
ATOM 16438 C CA . ALA A 1 10 ? -6.279 -1.554 -27.160 1.00 2.24 10 ALA A CA 13
ATOM 16439 C C . ALA A 1 10 ? -6.849 -0.184 -27.546 1.00 73.12 10 ALA A C 13
ATOM 16440 O O . ALA A 1 10 ? -6.610 0.290 -28.650 1.00 73.44 10 ALA A O 13
ATOM 16447 N N . THR A 1 11 ? -7.597 0.446 -26.656 1.00 35.54 11 THR A N 13
ATOM 16448 C CA . THR A 1 11 ? -8.171 1.756 -26.945 1.00 12.33 11 THR A CA 13
ATOM 16449 C C . THR A 1 11 ? -7.131 2.868 -26.885 1.00 22.42 11 THR A C 13
ATOM 16450 O O . THR A 1 11 ? -7.136 3.774 -27.713 1.00 22.22 11 THR A O 13
ATOM 16461 N N . GLU A 1 12 ? -6.264 2.809 -25.887 1.00 2.35 12 GLU A N 13
ATOM 16462 C CA . GLU A 1 12 ? -5.309 3.889 -25.630 1.00 63.15 12 GLU A CA 13
ATOM 16463 C C . GLU A 1 12 ? -4.363 4.110 -26.792 1.00 62.20 12 GLU A C 13
ATOM 16464 O O . GLU A 1 12 ? -4.090 5.244 -27.151 1.00 63.43 12 GLU A O 13
ATOM 16476 N N . LYS A 1 13 ? -3.899 3.036 -27.408 1.00 74.54 13 LYS A N 13
ATOM 16477 C CA . LYS A 1 13 ? -2.967 3.162 -28.538 1.00 20.33 13 LYS A CA 13
ATOM 16478 C C . LYS A 1 13 ? -3.610 3.835 -29.756 1.00 73.35 13 LYS A C 13
ATOM 16479 O O . LYS A 1 13 ? -2.942 4.555 -30.491 1.00 5.31 13 LYS A O 13
ATOM 16498 N N . VAL A 1 14 ? -4.907 3.628 -29.963 1.00 33.40 14 VAL A N 13
ATOM 16499 C CA . VAL A 1 14 ? -5.594 4.227 -31.105 1.00 72.11 14 VAL A CA 13
ATOM 16500 C C . VAL A 1 14 ? -5.809 5.699 -30.822 1.00 53.02 14 VAL A C 13
ATOM 16501 O O . VAL A 1 14 ? -5.549 6.547 -31.657 1.00 12.24 14 VAL A O 13
ATOM 16514 N N . LEU A 1 15 ? -6.254 6.003 -29.617 1.00 2.13 15 LEU A N 13
ATOM 16515 C CA . LEU A 1 15 ? -6.511 7.379 -29.217 1.00 42.42 15 LEU A CA 13
ATOM 16516 C C . LEU A 1 15 ? -5.226 8.195 -29.250 1.00 61.21 15 LEU A C 13
ATOM 16517 O O . LEU A 1 15 ? -5.219 9.327 -29.690 1.00 50.31 15 LEU A O 13
ATOM 16533 N N . CYS A 1 16 ? -4.139 7.566 -28.827 1.00 0.21 16 CYS A N 13
ATOM 16534 C CA . CYS A 1 16 ? -2.818 8.175 -28.887 1.00 42.15 16 CYS A CA 13
ATOM 16535 C C . CYS A 1 16 ? -2.503 8.527 -30.335 1.00 41.14 16 CYS A C 13
ATOM 16536 O O . CYS A 1 16 ? -2.127 9.662 -30.623 1.00 41.04 16 CYS A O 13
ATOM 16544 N N . ALA A 1 17 ? -2.689 7.593 -31.240 1.00 32.22 17 ALA A N 13
ATOM 16545 C CA . ALA A 1 17 ? -2.368 7.854 -32.619 1.00 22.11 17 ALA A CA 13
ATOM 16546 C C . ALA A 1 17 ? -3.252 8.935 -33.246 1.00 2.32 17 ALA A C 13
ATOM 16547 O O . ALA A 1 17 ? -2.760 9.834 -33.953 1.00 10.33 17 ALA A O 13
ATOM 16554 N N . LEU A 1 18 ? -4.521 8.957 -32.875 1.00 30.50 18 LEU A N 13
ATOM 16555 C CA . LEU A 1 18 ? -5.444 9.980 -33.356 1.00 74.14 18 LEU A CA 13
ATOM 16556 C C . LEU A 1 18 ? -5.050 11.374 -32.858 1.00 21.13 18 LEU A C 13
ATOM 16557 O O . LEU A 1 18 ? -5.342 12.353 -33.530 1.00 52.12 18 LEU A O 13
ATOM 16573 N N . TYR A 1 19 ? -4.391 11.497 -31.708 1.00 45.12 19 TYR A N 13
ATOM 16574 C CA . TYR A 1 19 ? -3.977 12.809 -31.251 1.00 42.11 19 TYR A CA 13
ATOM 16575 C C . TYR A 1 19 ? -2.974 13.369 -32.240 1.00 12.31 19 TYR A C 13
ATOM 16576 O O . TYR A 1 19 ? -3.103 14.524 -32.657 1.00 53.14 19 TYR A O 13
ATOM 16594 N N . ALA A 1 20 ? -1.979 12.580 -32.634 1.00 13.42 20 ALA A N 13
ATOM 16595 C CA . ALA A 1 20 ? -0.945 13.056 -33.550 1.00 31.13 20 ALA A CA 13
ATOM 16596 C C . ALA A 1 20 ? -1.508 13.433 -34.914 1.00 15.22 20 ALA A C 13
ATOM 16597 O O . ALA A 1 20 ? -0.986 14.343 -35.545 1.00 32.32 20 ALA A O 13
ATOM 16604 N N . GLU A 1 21 ? -2.528 12.733 -35.362 1.00 32.52 21 GLU A N 13
ATOM 16605 C CA . GLU A 1 21 ? -3.138 13.042 -36.661 1.00 71.30 21 GLU A CA 13
ATOM 16606 C C . GLU A 1 21 ? -3.725 14.447 -36.697 1.00 64.24 21 GLU A C 13
ATOM 16607 O O . GLU A 1 21 ? -3.788 15.082 -37.744 1.00 65.54 21 GLU A O 13
ATOM 16619 N N . ILE A 1 22 ? -4.231 14.856 -35.556 1.00 62.05 22 ILE A N 13
ATOM 16620 C CA . ILE A 1 22 ? -4.921 16.104 -35.427 1.00 61.03 22 ILE A CA 13
ATOM 16621 C C . ILE A 1 22 ? -3.977 17.261 -35.068 1.00 72.11 22 ILE A C 13
ATOM 16622 O O . ILE A 1 22 ? -4.120 18.391 -35.533 1.00 1.23 22 ILE A O 13
ATOM 16638 N N . LEU A 1 23 ? -2.994 16.941 -34.241 1.00 43.00 23 LEU A N 13
ATOM 16639 C CA . LEU A 1 23 ? -2.035 17.914 -33.743 1.00 73.24 23 LEU A CA 13
ATOM 16640 C C . LEU A 1 23 ? -0.928 18.219 -34.755 1.00 40.20 23 LEU A C 13
ATOM 16641 O O . LEU A 1 23 ? -0.349 19.294 -34.723 1.00 31.54 23 LEU A O 13
ATOM 16657 N N . GLY A 1 24 ? -0.626 17.269 -35.629 1.00 32.21 24 GLY A N 13
ATOM 16658 C CA . GLY A 1 24 ? 0.419 17.482 -36.617 1.00 24.25 24 GLY A CA 13
ATOM 16659 C C . GLY A 1 24 ? 1.816 17.453 -36.011 1.00 55.52 24 GLY A C 13
ATOM 16660 O O . GLY A 1 24 ? 2.720 18.143 -36.480 1.00 64.40 24 GLY A O 13
ATOM 16664 N N . VAL A 1 25 ? 1.986 16.666 -34.960 1.00 62.24 25 VAL A N 13
ATOM 16665 C CA . VAL A 1 25 ? 3.270 16.555 -34.260 1.00 51.31 25 VAL A CA 13
ATOM 16666 C C . VAL A 1 25 ? 3.943 15.239 -34.645 1.00 0.23 25 VAL A C 13
ATOM 16667 O O . VAL A 1 25 ? 3.286 14.318 -35.101 1.00 54.35 25 VAL A O 13
ATOM 16680 N N . GLU A 1 26 ? 5.259 15.170 -34.474 1.00 74.35 26 GLU A N 13
ATOM 16681 C CA . GLU A 1 26 ? 6.031 13.981 -34.835 1.00 12.12 26 GLU A CA 13
ATOM 16682 C C . GLU A 1 26 ? 5.581 12.767 -34.033 1.00 43.35 26 GLU A C 13
ATOM 16683 O O . GLU A 1 26 ? 5.388 11.667 -34.563 1.00 14.20 26 GLU A O 13
ATOM 16695 N N . ARG A 1 27 ? 5.457 12.973 -32.727 1.00 61.53 27 ARG A N 13
ATOM 16696 C CA . ARG A 1 27 ? 5.075 11.910 -31.794 1.00 33.41 27 ARG A CA 13
ATOM 16697 C C . ARG A 1 27 ? 4.235 12.485 -30.725 1.00 22.13 27 ARG A C 13
ATOM 16698 O O . ARG A 1 27 ? 4.263 13.695 -30.480 1.00 63.24 27 ARG A O 13
ATOM 16719 N N . VAL A 1 28 ? 3.534 11.584 -30.055 1.00 14.33 28 VAL A N 13
ATOM 16720 C CA . VAL A 1 28 ? 2.653 11.954 -28.962 1.00 53.00 28 VAL A CA 13
ATOM 16721 C C . VAL A 1 28 ? 2.737 10.734 -28.003 1.00 51.44 28 VAL A C 13
ATOM 16722 O O . VAL A 1 28 ? 2.892 9.598 -28.448 1.00 62.15 28 VAL A O 13
ATOM 16735 N N . GLY A 1 29 ? 2.656 10.996 -26.714 1.00 25.04 29 GLY A N 13
ATOM 16736 C CA . GLY A 1 29 ? 2.722 9.959 -25.682 1.00 25.45 29 GLY A CA 13
ATOM 16737 C C . GLY A 1 29 ? 1.331 9.582 -25.185 1.00 21.05 29 GLY A C 13
ATOM 16738 O O . GLY A 1 29 ? 0.326 10.213 -25.536 1.00 31.22 29 GLY A O 13
ATOM 16742 N N . VAL A 1 30 ? 1.246 8.482 -24.442 1.00 13.34 30 VAL A N 13
ATOM 16743 C CA . VAL A 1 30 ? -0.071 8.055 -23.906 1.00 70.31 30 VAL A CA 13
ATOM 16744 C C . VAL A 1 30 ? -0.521 8.989 -22.802 1.00 42.52 30 VAL A C 13
ATOM 16745 O O . VAL A 1 30 ? -1.697 9.127 -22.507 1.00 21.51 30 VAL A O 13
ATOM 16758 N N . ASP A 1 31 ? 0.448 9.641 -22.243 1.00 14.02 31 ASP A N 13
ATOM 16759 C CA . ASP A 1 31 ? 0.251 10.551 -21.137 1.00 73.13 31 ASP A CA 13
ATOM 16760 C C . ASP A 1 31 ? 0.321 12.016 -21.587 1.00 15.45 31 ASP A C 13
ATOM 16761 O O . ASP A 1 31 ? 0.508 12.892 -20.780 1.00 30.25 31 ASP A O 13
ATOM 16770 N N . ASP A 1 32 ? 0.251 12.258 -22.894 1.00 73.33 32 ASP A N 13
ATOM 16771 C CA . ASP A 1 32 ? 0.493 13.610 -23.399 1.00 2.41 32 ASP A CA 13
ATOM 16772 C C . ASP A 1 32 ? -0.700 14.545 -23.287 1.00 2.33 32 ASP A C 13
ATOM 16773 O O . ASP A 1 32 ? -1.809 14.196 -23.691 1.00 75.40 32 ASP A O 13
ATOM 16782 N N . ALA A 1 33 ? -0.487 15.737 -22.752 1.00 12.53 33 ALA A N 13
ATOM 16783 C CA . ALA A 1 33 ? -1.580 16.686 -22.586 1.00 73.00 33 ALA A CA 13
ATOM 16784 C C . ALA A 1 33 ? -1.928 17.344 -23.937 1.00 21.21 33 ALA A C 13
ATOM 16785 O O . ALA A 1 33 ? -1.126 18.072 -24.492 1.00 51.41 33 ALA A O 13
ATOM 16792 N N . PHE A 1 34 ? -3.136 17.100 -24.429 1.00 64.01 34 PHE A N 13
ATOM 16793 C CA . PHE A 1 34 ? -3.583 17.613 -25.730 1.00 50.31 34 PHE A CA 13
ATOM 16794 C C . PHE A 1 34 ? -3.296 19.100 -25.947 1.00 44.54 34 PHE A C 13
ATOM 16795 O O . PHE A 1 34 ? -2.843 19.507 -27.013 1.00 32.11 34 PHE A O 13
ATOM 16812 N N . HIS A 1 35 ? -3.570 19.911 -24.937 1.00 41.01 35 HIS A N 13
ATOM 16813 C CA . HIS A 1 35 ? -3.422 21.356 -25.060 1.00 43.14 35 HIS A CA 13
ATOM 16814 C C . HIS A 1 35 ? -1.970 21.837 -25.057 1.00 1.03 35 HIS A C 13
ATOM 16815 O O . HIS A 1 35 ? -1.707 22.957 -25.472 1.00 70.34 35 HIS A O 13
ATOM 16829 N N . ASP A 1 36 ? -1.035 21.015 -24.600 1.00 23.14 36 ASP A N 13
ATOM 16830 C CA . ASP A 1 36 ? 0.372 21.429 -24.537 1.00 45.22 36 ASP A CA 13
ATOM 16831 C C . ASP A 1 36 ? 0.956 21.449 -25.942 1.00 55.13 36 ASP A C 13
ATOM 16832 O O . ASP A 1 36 ? 1.722 22.332 -26.304 1.00 63.43 36 ASP A O 13
ATOM 16841 N N . LEU A 1 37 ? 0.484 20.521 -26.766 1.00 61.25 37 LEU A N 13
ATOM 16842 C CA . LEU A 1 37 ? 0.875 20.451 -28.177 1.00 0.43 37 LEU A CA 13
ATOM 16843 C C . LEU A 1 37 ? 0.073 21.462 -29.016 1.00 51.15 37 LEU A C 13
ATOM 16844 O O . LEU A 1 37 ? -0.011 21.352 -30.237 1.00 25.45 37 LEU A O 13
ATOM 16860 N N . GLY A 1 38 ? -0.538 22.439 -28.359 1.00 61.15 38 GLY A N 13
ATOM 16861 C CA . GLY A 1 38 ? -1.309 23.449 -29.065 1.00 74.32 38 GLY A CA 13
ATOM 16862 C C . GLY A 1 38 ? -2.704 22.978 -29.430 1.00 52.04 38 GLY A C 13
ATOM 16863 O O . GLY A 1 38 ? -3.365 23.564 -30.295 1.00 33.53 38 GLY A O 13
ATOM 16867 N N . GLY A 1 39 ? -3.166 21.931 -28.763 1.00 33.33 39 GLY A N 13
ATOM 16868 C CA . GLY A 1 39 ? -4.493 21.385 -29.012 1.00 5.13 39 GLY A CA 13
ATOM 16869 C C . GLY A 1 39 ? -5.624 22.282 -28.548 1.00 71.11 39 GLY A C 13
ATOM 16870 O O . GLY A 1 39 ? -6.124 22.182 -27.425 1.00 73.32 39 GLY A O 13
ATOM 16874 N N . SER A 1 40 ? -6.028 23.180 -29.432 1.00 22.24 40 SER A N 13
ATOM 16875 C CA . SER A 1 40 ? -7.104 24.121 -29.158 1.00 22.41 40 SER A CA 13
ATOM 16876 C C . SER A 1 40 ? -8.451 23.413 -29.136 1.00 42.24 40 SER A C 13
ATOM 16877 O O . SER A 1 40 ? -8.594 22.296 -29.633 1.00 33.44 40 SER A O 13
ATOM 16885 N N . SER A 1 41 ? -9.464 24.096 -28.625 1.00 31.55 41 SER A N 13
ATOM 16886 C CA . SER A 1 41 ? -10.823 23.560 -28.610 1.00 73.22 41 SER A CA 13
ATOM 16887 C C . SER A 1 41 ? -11.322 23.303 -30.035 1.00 1.22 41 SER A C 13
ATOM 16888 O O . SER A 1 41 ? -12.116 22.396 -30.274 1.00 74.14 41 SER A O 13
ATOM 16896 N N . ALA A 1 42 ? -10.819 24.081 -30.985 1.00 60.32 42 ALA A N 13
ATOM 16897 C CA . ALA A 1 42 ? -11.167 23.894 -32.386 1.00 42.54 42 ALA A CA 13
ATOM 16898 C C . ALA A 1 42 ? -10.618 22.553 -32.895 1.00 4.02 42 ALA A C 13
ATOM 16899 O O . ALA A 1 42 ? -11.310 21.825 -33.601 1.00 21.32 42 ALA A O 13
ATOM 16906 N N . LEU A 1 43 ? -9.383 22.230 -32.528 1.00 61.44 43 LEU A N 13
ATOM 16907 C CA . LEU A 1 43 ? -8.765 20.970 -32.941 1.00 20.11 43 LEU A CA 13
ATOM 16908 C C . LEU A 1 43 ? -9.458 19.792 -32.274 1.00 40.13 43 LEU A C 13
ATOM 16909 O O . LEU A 1 43 ? -9.630 18.738 -32.891 1.00 3.32 43 LEU A O 13
ATOM 16925 N N . ALA A 1 44 ? -9.888 19.976 -31.035 1.00 32.33 44 ALA A N 13
ATOM 16926 C CA . ALA A 1 44 ? -10.562 18.911 -30.291 1.00 61.55 44 ALA A CA 13
ATOM 16927 C C . ALA A 1 44 ? -11.802 18.385 -31.031 1.00 32.44 44 ALA A C 13
ATOM 16928 O O . ALA A 1 44 ? -12.061 17.189 -31.046 1.00 75.24 44 ALA A O 13
ATOM 16935 N N . MET A 1 45 ? -12.526 19.263 -31.680 1.00 33.53 45 MET A N 13
ATOM 16936 C CA . MET A 1 45 ? -13.720 18.862 -32.440 1.00 23.54 45 MET A CA 13
ATOM 16937 C C . MET A 1 45 ? -13.380 17.912 -33.597 1.00 53.22 45 MET A C 13
ATOM 16938 O O . MET A 1 45 ? -14.161 17.007 -33.927 1.00 61.31 45 MET A O 13
ATOM 16952 N N . ARG A 1 46 ? -12.210 18.080 -34.199 1.00 44.23 46 ARG A N 13
ATOM 16953 C CA . ARG A 1 46 ? -11.798 17.195 -35.301 1.00 61.14 46 ARG A CA 13
ATOM 16954 C C . ARG A 1 46 ? -11.410 15.838 -34.747 1.00 74.12 46 ARG A C 13
ATOM 16955 O O . ARG A 1 46 ? -11.640 14.822 -35.388 1.00 61.43 46 ARG A O 13
ATOM 16976 N N . LEU A 1 47 ? -10.842 15.818 -33.552 1.00 63.34 47 LEU A N 13
ATOM 16977 C CA . LEU A 1 47 ? -10.453 14.559 -32.917 1.00 62.41 47 LEU A CA 13
ATOM 16978 C C . LEU A 1 47 ? -11.689 13.748 -32.573 1.00 73.20 47 LEU A C 13
ATOM 16979 O O . LEU A 1 47 ? -11.757 12.558 -32.833 1.00 64.34 47 LEU A O 13
ATOM 16995 N N . ILE A 1 48 ? -12.693 14.419 -32.035 1.00 5.41 48 ILE A N 13
ATOM 16996 C CA . ILE A 1 48 ? -13.963 13.775 -31.699 1.00 43.34 48 ILE A CA 13
ATOM 16997 C C . ILE A 1 48 ? -14.604 13.233 -32.979 1.00 44.32 48 ILE A C 13
ATOM 16998 O O . ILE A 1 48 ? -15.171 12.143 -32.990 1.00 63.24 48 ILE A O 13
ATOM 17014 N N . ALA A 1 49 ? -14.471 13.970 -34.069 1.00 54.24 49 ALA A N 13
ATOM 17015 C CA . ALA A 1 49 ? -15.002 13.511 -35.349 1.00 5.21 49 ALA A CA 13
ATOM 17016 C C . ALA A 1 49 ? -14.264 12.271 -35.840 1.00 0.31 49 ALA A C 13
ATOM 17017 O O . ALA A 1 49 ? -14.876 11.334 -36.288 1.00 41.41 49 ALA A O 13
ATOM 17024 N N . ARG A 1 50 ? -12.937 12.250 -35.739 1.00 1.42 50 ARG A N 13
ATOM 17025 C CA . ARG A 1 50 ? -12.156 11.082 -36.171 1.00 1.30 50 ARG A CA 13
ATOM 17026 C C . ARG A 1 50 ? -12.507 9.883 -35.354 1.00 72.22 50 ARG A C 13
ATOM 17027 O O . ARG A 1 50 ? -12.610 8.790 -35.864 1.00 30.53 50 ARG A O 13
ATOM 17048 N N . ILE A 1 51 ? -12.668 10.087 -34.061 1.00 54.12 51 ILE A N 13
ATOM 17049 C CA . ILE A 1 51 ? -12.992 9.014 -33.174 1.00 20.25 51 ILE A CA 13
ATOM 17050 C C . ILE A 1 51 ? -14.275 8.263 -33.580 1.00 52.21 51 ILE A C 13
ATOM 17051 O O . ILE A 1 51 ? -14.341 7.053 -33.487 1.00 42.15 51 ILE A O 13
ATOM 17067 N N . ARG A 1 52 ? -15.242 8.980 -34.149 1.00 72.21 52 ARG A N 13
ATOM 17068 C CA . ARG A 1 52 ? -16.478 8.322 -34.600 1.00 24.14 52 ARG A CA 13
ATOM 17069 C C . ARG A 1 52 ? -16.273 7.350 -35.738 1.00 32.13 52 ARG A C 13
ATOM 17070 O O . ARG A 1 52 ? -16.979 6.396 -35.884 1.00 22.22 52 ARG A O 13
ATOM 17091 N N . GLU A 1 53 ? -15.318 7.665 -36.591 1.00 75.21 53 GLU A N 13
ATOM 17092 C CA . GLU A 1 53 ? -15.052 6.875 -37.806 1.00 61.14 53 GLU A CA 13
ATOM 17093 C C . GLU A 1 53 ? -14.255 5.627 -37.393 1.00 75.22 53 GLU A C 13
ATOM 17094 O O . GLU A 1 53 ? -14.391 4.546 -37.954 1.00 54.42 53 GLU A O 13
ATOM 17106 N N . GLU A 1 54 ? -13.365 5.840 -36.432 1.00 64.52 54 GLU A N 13
ATOM 17107 C CA . GLU A 1 54 ? -12.375 4.868 -36.065 1.00 52.43 54 GLU A CA 13
ATOM 17108 C C . GLU A 1 54 ? -12.880 3.920 -34.955 1.00 45.41 54 GLU A C 13
ATOM 17109 O O . GLU A 1 54 ? -12.755 2.713 -35.068 1.00 22.22 54 GLU A O 13
ATOM 17121 N N . LEU A 1 55 ? -13.452 4.480 -33.888 1.00 52.34 55 LEU A N 13
ATOM 17122 C CA . LEU A 1 55 ? -13.924 3.687 -32.764 1.00 14.21 55 LEU A CA 13
ATOM 17123 C C . LEU A 1 55 ? -15.437 3.442 -32.844 1.00 73.53 55 LEU A C 13
ATOM 17124 O O . LEU A 1 55 ? -16.008 2.693 -32.063 1.00 42.03 55 LEU A O 13
ATOM 17140 N N . GLY A 1 56 ? -16.071 4.126 -33.786 1.00 52.40 56 GLY A N 13
ATOM 17141 C CA . GLY A 1 56 ? -17.510 3.942 -33.995 1.00 0.43 56 GLY A CA 13
ATOM 17142 C C . GLY A 1 56 ? -18.414 4.593 -32.959 1.00 4.13 56 GLY A C 13
ATOM 17143 O O . GLY A 1 56 ? -19.576 4.209 -32.833 1.00 74.33 56 GLY A O 13
ATOM 17147 N N . VAL A 1 57 ? -17.897 5.555 -32.203 1.00 42.02 57 VAL A N 13
ATOM 17148 C CA . VAL A 1 57 ? -18.661 6.192 -31.122 1.00 25.11 57 VAL A CA 13
ATOM 17149 C C . VAL A 1 57 ? -18.328 7.671 -31.038 1.00 10.02 57 VAL A C 13
ATOM 17150 O O . VAL A 1 57 ? -17.248 8.094 -31.438 1.00 32.14 57 VAL A O 13
ATOM 17163 N N . ASP A 1 58 ? -19.239 8.468 -30.505 1.00 31.11 58 ASP A N 13
ATOM 17164 C CA . ASP A 1 58 ? -18.970 9.889 -30.299 1.00 51.35 58 ASP A CA 13
ATOM 17165 C C . ASP A 1 58 ? -18.204 10.053 -28.993 1.00 24.22 58 ASP A C 13
ATOM 17166 O O . ASP A 1 58 ? -18.641 9.617 -27.934 1.00 71.15 58 ASP A O 13
ATOM 17175 N N . LEU A 1 59 ? -17.023 10.648 -29.074 1.00 21.54 59 LEU A N 13
ATOM 17176 C CA . LEU A 1 59 ? -16.210 10.839 -27.878 1.00 32.22 59 LEU A CA 13
ATOM 17177 C C . LEU A 1 59 ? -16.910 11.879 -26.993 1.00 75.04 59 LEU A C 13
ATOM 17178 O O . LEU A 1 59 ? -17.127 13.019 -27.424 1.00 53.51 59 LEU A O 13
ATOM 17194 N N . PRO A 1 60 ? -17.246 11.516 -25.741 1.00 62.44 60 PRO A N 13
ATOM 17195 C CA . PRO A 1 60 ? -17.864 12.512 -24.860 1.00 71.22 60 PRO A CA 13
ATOM 17196 C C . PRO A 1 60 ? -16.905 13.656 -24.553 1.00 75.34 60 PRO A C 13
ATOM 17197 O O . PRO A 1 60 ? -15.915 13.468 -23.839 1.00 54.33 60 PRO A O 13
ATOM 17208 N N . ILE A 1 61 ? -17.189 14.846 -25.065 1.00 72.13 61 ILE A N 13
ATOM 17209 C CA . ILE A 1 61 ? -16.293 15.995 -24.865 1.00 1.51 61 ILE A CA 13
ATOM 17210 C C . ILE A 1 61 ? -16.086 16.319 -23.375 1.00 4.32 61 ILE A C 13
ATOM 17211 O O . ILE A 1 61 ? -15.042 16.820 -22.976 1.00 74.35 61 ILE A O 13
ATOM 17227 N N . ARG A 1 62 ? -17.037 15.932 -22.535 1.00 14.14 62 ARG A N 13
ATOM 17228 C CA . ARG A 1 62 ? -16.881 16.079 -21.089 1.00 73.25 62 ARG A CA 13
ATOM 17229 C C . ARG A 1 62 ? -15.670 15.286 -20.587 1.00 61.05 62 ARG A C 13
ATOM 17230 O O . ARG A 1 62 ? -14.956 15.733 -19.708 1.00 51.53 62 ARG A O 13
ATOM 17251 N N . GLN A 1 63 ? -15.460 14.100 -21.122 1.00 3.40 63 GLN A N 13
ATOM 17252 C CA . GLN A 1 63 ? -14.380 13.237 -20.680 1.00 25.10 63 GLN A CA 13
ATOM 17253 C C . GLN A 1 63 ? -13.060 13.730 -21.256 1.00 2.52 63 GLN A C 13
ATOM 17254 O O . GLN A 1 63 ? -12.036 13.648 -20.604 1.00 1.53 63 GLN A O 13
ATOM 17268 N N . LEU A 1 64 ? -13.117 14.332 -22.438 1.00 12.35 64 LEU A N 13
ATOM 17269 C CA . LEU A 1 64 ? -11.909 14.881 -23.057 1.00 14.10 64 LEU A CA 13
ATOM 17270 C C . LEU A 1 64 ? -11.354 16.026 -22.223 1.00 41.35 64 LEU A C 13
ATOM 17271 O O . LEU A 1 64 ? -10.169 16.086 -21.944 1.00 21.40 64 LEU A O 13
ATOM 17287 N N . PHE A 1 65 ? -12.217 16.943 -21.819 1.00 10.12 65 PHE A N 13
ATOM 17288 C CA . PHE A 1 65 ? -11.758 18.082 -21.029 1.00 12.30 65 PHE A CA 13
ATOM 17289 C C . PHE A 1 65 ? -11.419 17.683 -19.592 1.00 45.44 65 PHE A C 13
ATOM 17290 O O . PHE A 1 65 ? -10.600 18.330 -18.956 1.00 44.33 65 PHE A O 13
ATOM 17307 N N . SER A 1 66 ? -12.027 16.614 -19.093 1.00 31.50 66 SER A N 13
ATOM 17308 C CA . SER A 1 66 ? -11.725 16.136 -17.738 1.00 2.13 66 SER A CA 13
ATOM 17309 C C . SER A 1 66 ? -10.381 15.416 -17.705 1.00 54.43 66 SER A C 13
ATOM 17310 O O . SER A 1 66 ? -9.754 15.302 -16.657 1.00 70.44 66 SER A O 13
ATOM 17318 N N . SER A 1 67 ? -9.964 14.893 -18.848 1.00 43.34 67 SER A N 13
ATOM 17319 C CA . SER A 1 67 ? -8.719 14.142 -18.954 1.00 11.03 67 SER A CA 13
ATOM 17320 C C . SER A 1 67 ? -8.124 14.370 -20.346 1.00 31.21 67 SER A C 13
ATOM 17321 O O . SER A 1 67 ? -8.389 13.604 -21.263 1.00 71.04 67 SER A O 13
ATOM 17329 N N . PRO A 1 68 ? -7.316 15.431 -20.516 1.00 20.12 68 PRO A N 13
ATOM 17330 C CA . PRO A 1 68 ? -6.807 15.759 -21.861 1.00 43.14 68 PRO A CA 13
ATOM 17331 C C . PRO A 1 68 ? -5.683 14.861 -22.380 1.00 23.15 68 PRO A C 13
ATOM 17332 O O . PRO A 1 68 ? -5.098 15.178 -23.405 1.00 3.30 68 PRO A O 13
ATOM 17343 N N . THR A 1 69 ? -5.371 13.773 -21.687 1.00 43.14 69 THR A N 13
ATOM 17344 C CA . THR A 1 69 ? -4.345 12.849 -22.163 1.00 4.22 69 THR A CA 13
ATOM 17345 C C . THR A 1 69 ? -5.018 11.686 -22.868 1.00 23.31 69 THR A C 13
ATOM 17346 O O . THR A 1 69 ? -6.145 11.325 -22.518 1.00 0.44 69 THR A O 13
ATOM 17357 N N . PRO A 1 70 ? -4.361 11.086 -23.878 1.00 5.52 70 PRO A N 13
ATOM 17358 C CA . PRO A 1 70 ? -5.090 10.042 -24.593 1.00 12.23 70 PRO A CA 13
ATOM 17359 C C . PRO A 1 70 ? -5.349 8.786 -23.748 1.00 14.11 70 PRO A C 13
ATOM 17360 O O . PRO A 1 70 ? -6.404 8.152 -23.894 1.00 51.34 70 PRO A O 13
ATOM 17371 N N . ALA A 1 71 ? -4.473 8.467 -22.807 1.00 64.23 71 ALA A N 13
ATOM 17372 C CA . ALA A 1 71 ? -4.738 7.366 -21.897 1.00 64.10 71 ALA A CA 13
ATOM 17373 C C . ALA A 1 71 ? -5.733 7.787 -20.824 1.00 35.24 71 ALA A C 13
ATOM 17374 O O . ALA A 1 71 ? -6.507 6.973 -20.313 1.00 4.23 71 ALA A O 13
ATOM 17381 N N . GLY A 1 72 ? -5.727 9.063 -20.475 1.00 71.14 72 GLY A N 13
ATOM 17382 C CA . GLY A 1 72 ? -6.624 9.546 -19.447 1.00 20.13 72 GLY A CA 13
ATOM 17383 C C . GLY A 1 72 ? -8.046 9.502 -19.925 1.00 12.14 72 GLY A C 13
ATOM 17384 O O . GLY A 1 72 ? -8.919 9.017 -19.221 1.00 4.42 72 GLY A O 13
ATOM 17388 N N . VAL A 1 73 ? -8.274 9.994 -21.127 1.00 64.41 73 VAL A N 13
ATOM 17389 C CA . VAL A 1 73 ? -9.607 10.053 -21.663 1.00 41.51 73 VAL A CA 13
ATOM 17390 C C . VAL A 1 73 ? -10.144 8.620 -21.845 1.00 35.33 73 VAL A C 13
ATOM 17391 O O . VAL A 1 73 ? -11.288 8.386 -21.556 1.00 1.14 73 VAL A O 13
ATOM 17404 N N . ALA A 1 74 ? -9.274 7.684 -22.205 1.00 24.31 74 ALA A N 13
ATOM 17405 C CA . ALA A 1 74 ? -9.682 6.284 -22.358 1.00 74.04 74 ALA A CA 13
ATOM 17406 C C . ALA A 1 74 ? -10.218 5.715 -21.043 1.00 22.33 74 ALA A C 13
ATOM 17407 O O . ALA A 1 74 ? -11.229 5.046 -21.027 1.00 51.40 74 ALA A O 13
ATOM 17414 N N . ARG A 1 75 ? -9.528 5.998 -19.959 1.00 13.02 75 ARG A N 13
ATOM 17415 C CA . ARG A 1 75 ? -9.904 5.509 -18.652 1.00 30.05 75 ARG A CA 13
ATOM 17416 C C . ARG A 1 75 ? -11.110 6.272 -18.124 1.00 23.41 75 ARG A C 13
ATOM 17417 O O . ARG A 1 75 ? -11.955 5.702 -17.445 1.00 71.42 75 ARG A O 13
ATOM 17438 N N . ALA A 1 76 ? -11.214 7.544 -18.463 1.00 53.32 76 ALA A N 13
ATOM 17439 C CA . ALA A 1 76 ? -12.344 8.373 -18.035 1.00 21.22 76 ALA A CA 13
ATOM 17440 C C . ALA A 1 76 ? -13.654 7.958 -18.709 1.00 72.34 76 ALA A C 13
ATOM 17441 O O . ALA A 1 76 ? -14.703 7.919 -18.079 1.00 24.22 76 ALA A O 13
ATOM 17448 N N . LEU A 1 77 ? -13.599 7.646 -19.999 1.00 51.12 77 LEU A N 13
ATOM 17449 C CA . LEU A 1 77 ? -14.782 7.187 -20.718 1.00 24.53 77 LEU A CA 13
ATOM 17450 C C . LEU A 1 77 ? -15.076 5.731 -20.392 1.00 22.04 77 LEU A C 13
ATOM 17451 O O . LEU A 1 77 ? -16.225 5.326 -20.340 1.00 3.35 77 LEU A O 13
ATOM 17467 N N . ALA A 1 78 ? -14.047 4.956 -20.079 1.00 51.21 78 ALA A N 13
ATOM 17468 C CA . ALA A 1 78 ? -14.263 3.566 -19.657 1.00 14.33 78 ALA A CA 13
ATOM 17469 C C . ALA A 1 78 ? -15.040 3.530 -18.335 1.00 34.41 78 ALA A C 13
ATOM 17470 O O . ALA A 1 78 ? -15.855 2.647 -18.106 1.00 11.25 78 ALA A O 13
ATOM 17477 N N . ALA A 1 79 ? -14.820 4.532 -17.492 1.00 45.45 79 ALA A N 13
ATOM 17478 C CA . ALA A 1 79 ? -15.544 4.644 -16.233 1.00 41.31 79 ALA A CA 13
ATOM 17479 C C . ALA A 1 79 ? -17.041 4.900 -16.466 1.00 23.23 79 ALA A C 13
ATOM 17480 O O . ALA A 1 79 ? -17.842 4.764 -15.550 1.00 51.41 79 ALA A O 13
ATOM 17487 N N . LYS A 1 80 ? -17.417 5.298 -17.677 1.00 34.53 80 LYS A N 13
ATOM 17488 C CA . LYS A 1 80 ? -18.829 5.549 -18.001 1.00 70.22 80 LYS A CA 13
ATOM 17489 C C . LYS A 1 80 ? -19.554 4.298 -18.480 1.00 52.45 80 LYS A C 13
ATOM 17490 O O . LYS A 1 80 ? -20.775 4.273 -18.488 1.00 40.25 80 LYS A O 13
ATOM 17509 N N . SER A 1 81 ? -18.810 3.276 -18.877 1.00 22.11 81 SER A N 13
ATOM 17510 C CA . SER A 1 81 ? -19.409 2.022 -19.342 1.00 2.11 81 SER A CA 13
ATOM 17511 C C . SER A 1 81 ? -19.406 0.984 -18.225 1.00 1.43 81 SER A C 13
ATOM 17512 O O . SER A 1 81 ? -19.919 -0.119 -18.386 1.00 23.55 81 SER A O 13
ATOM 17520 N N . ALA A 1 82 ? -18.837 1.353 -17.085 1.00 73.25 82 ALA A N 13
ATOM 17521 C CA . ALA A 1 82 ? -18.829 0.492 -15.912 1.00 34.53 82 ALA A CA 13
ATOM 17522 C C . ALA A 1 82 ? -20.253 0.391 -15.347 1.00 74.32 82 ALA A C 13
ATOM 17523 O O . ALA A 1 82 ? -21.057 1.304 -15.513 1.00 21.42 82 ALA A O 13
ATOM 17530 N N . SER A 1 83 ? -20.543 -0.707 -14.655 1.00 3.13 83 SER A N 13
ATOM 17531 C CA . SER A 1 83 ? -21.874 -0.956 -14.087 1.00 53.42 83 SER A CA 13
ATOM 17532 C C . SER A 1 83 ? -22.317 0.099 -13.074 1.00 74.32 83 SER A C 13
ATOM 17533 O O . SER A 1 83 ? -23.507 0.283 -12.841 1.00 51.31 83 SER A O 13
ATOM 17541 N N . TRP A 1 84 ? -21.357 0.803 -12.498 1.00 44.02 84 TRP A N 13
ATOM 17542 C CA . TRP A 1 84 ? -21.631 1.934 -11.623 1.00 32.33 84 TRP A CA 13
ATOM 17543 C C . TRP A 1 84 ? -20.756 3.066 -12.119 1.00 33.23 84 TRP A C 13
ATOM 17544 O O . TRP A 1 84 ? -19.589 2.855 -12.432 1.00 73.23 84 TRP A O 13
ATOM 17565 N N . SER A 1 85 ? -21.324 4.257 -12.204 1.00 50.35 85 SER A N 13
ATOM 17566 C CA . SER A 1 85 ? -20.602 5.418 -12.703 1.00 31.22 85 SER A CA 13
ATOM 17567 C C . SER A 1 85 ? -21.164 6.663 -12.045 1.00 11.31 85 SER A C 13
ATOM 17568 O O . SER A 1 85 ? -22.271 6.644 -11.516 1.00 62.50 85 SER A O 13
ATOM 17576 N N . HIS A 1 86 ? -20.412 7.750 -12.104 1.00 60.51 86 HIS A N 13
ATOM 17577 C CA . HIS A 1 86 ? -20.871 9.027 -11.576 1.00 10.45 86 HIS A CA 13
ATOM 17578 C C . HIS A 1 86 ? -22.046 9.520 -12.433 1.00 74.41 86 HIS A C 13
ATOM 17579 O O . HIS A 1 86 ? -22.104 9.216 -13.632 1.00 25.41 86 HIS A O 13
ATOM 17593 N N . PRO A 1 87 ? -22.976 10.301 -11.855 1.00 35.35 87 PRO A N 13
ATOM 17594 C CA . PRO A 1 87 ? -24.072 10.778 -12.709 1.00 42.02 87 PRO A CA 13
ATOM 17595 C C . PRO A 1 87 ? -23.590 11.785 -13.753 1.00 75.34 87 PRO A C 13
ATOM 17596 O O . PRO A 1 87 ? -22.526 12.388 -13.609 1.00 23.13 87 PRO A O 13
ATOM 17607 N N . GLN A 1 88 ? -24.369 11.955 -14.818 1.00 24.22 88 GLN A N 13
ATOM 17608 C CA . GLN A 1 88 ? -24.030 12.914 -15.876 1.00 41.21 88 GLN A CA 13
ATOM 17609 C C . GLN A 1 88 ? -25.277 13.332 -16.649 1.00 1.42 88 GLN A C 13
ATOM 17610 O O . GLN A 1 88 ? -25.469 14.509 -16.936 1.00 53.10 88 GLN A O 13
ATOM 17624 N N . PHE A 1 89 ? -26.110 12.361 -16.992 1.00 23.44 89 PHE A N 13
ATOM 17625 C CA . PHE A 1 89 ? -27.379 12.616 -17.665 1.00 45.42 89 PHE A CA 13
ATOM 17626 C C . PHE A 1 89 ? -28.499 12.221 -16.719 1.00 23.33 89 PHE A C 13
ATOM 17627 O O . PHE A 1 89 ? -28.275 11.411 -15.821 1.00 62.24 89 PHE A O 13
ATOM 17644 N N . GLU A 1 90 ? -29.688 12.758 -16.944 1.00 70.33 90 GLU A N 13
ATOM 17645 C CA . GLU A 1 90 ? -30.872 12.439 -16.154 1.00 74.54 90 GLU A CA 13
ATOM 17646 C C . GLU A 1 90 ? -32.050 12.718 -17.103 1.00 34.42 90 GLU A C 13
ATOM 17647 O O . GLU A 1 90 ? -31.811 13.124 -18.249 1.00 42.31 90 GLU A O 13
ATOM 17659 N N . LYS A 1 91 ? -33.278 12.473 -16.669 1.00 31.43 91 LYS A N 13
ATOM 17660 C CA . LYS A 1 91 ? -34.477 12.712 -17.479 1.00 41.20 91 LYS A CA 13
ATOM 17661 C C . LYS A 1 91 ? -35.113 14.033 -17.082 1.00 53.52 91 LYS A C 13
ATOM 17662 O O . LYS A 1 91 ? -35.055 14.367 -15.886 1.00 24.25 91 LYS A O 13
ATOM 17681 N N . GLY A 1 1 ? 8.081 -1.328 -9.222 1.00 40.20 1 GLY A N 14
ATOM 17682 C CA . GLY A 1 1 ? 7.995 -2.257 -8.068 1.00 74.22 1 GLY A CA 14
ATOM 17683 C C . GLY A 1 1 ? 8.537 -3.611 -8.423 1.00 22.12 1 GLY A C 14
ATOM 17684 O O . GLY A 1 1 ? 8.990 -3.792 -9.541 1.00 12.33 1 GLY A O 14
ATOM 17688 N N . ALA A 1 2 ? 8.514 -4.564 -7.495 1.00 4.23 2 ALA A N 14
ATOM 17689 C CA . ALA A 1 2 ? 8.998 -5.907 -7.790 1.00 72.45 2 ALA A CA 14
ATOM 17690 C C . ALA A 1 2 ? 7.969 -6.654 -8.647 1.00 72.54 2 ALA A C 14
ATOM 17691 O O . ALA A 1 2 ? 8.305 -7.532 -9.425 1.00 71.12 2 ALA A O 14
ATOM 17698 N N . MET A 1 3 ? 6.706 -6.310 -8.470 1.00 21.33 3 MET A N 14
ATOM 17699 C CA . MET A 1 3 ? 5.617 -6.924 -9.219 1.00 72.21 3 MET A CA 14
ATOM 17700 C C . MET A 1 3 ? 5.607 -6.411 -10.644 1.00 51.42 3 MET A C 14
ATOM 17701 O O . MET A 1 3 ? 5.960 -5.257 -10.897 1.00 31.15 3 MET A O 14
ATOM 17715 N N . ALA A 1 4 ? 5.169 -7.254 -11.570 1.00 53.41 4 ALA A N 14
ATOM 17716 C CA . ALA A 1 4 ? 5.006 -6.845 -12.961 1.00 21.31 4 ALA A CA 14
ATOM 17717 C C . ALA A 1 4 ? 3.921 -5.756 -13.011 1.00 33.24 4 ALA A C 14
ATOM 17718 O O . ALA A 1 4 ? 2.962 -5.800 -12.239 1.00 63.24 4 ALA A O 14
ATOM 17725 N N . LYS A 1 5 ? 4.078 -4.792 -13.905 1.00 52.22 5 LYS A N 14
ATOM 17726 C CA . LYS A 1 5 ? 3.086 -3.716 -14.047 1.00 31.10 5 LYS A CA 14
ATOM 17727 C C . LYS A 1 5 ? 1.829 -4.271 -14.715 1.00 13.11 5 LYS A C 14
ATOM 17728 O O . LYS A 1 5 ? 1.889 -5.251 -15.450 1.00 23.43 5 LYS A O 14
ATOM 17747 N N . ALA A 1 6 ? 0.706 -3.617 -14.484 1.00 74.04 6 ALA A N 14
ATOM 17748 C CA . ALA A 1 6 ? -0.541 -3.978 -15.136 1.00 75.51 6 ALA A CA 14
ATOM 17749 C C . ALA A 1 6 ? -0.393 -3.647 -16.635 1.00 63.01 6 ALA A C 14
ATOM 17750 O O . ALA A 1 6 ? 0.364 -2.727 -16.992 1.00 24.20 6 ALA A O 14
ATOM 17757 N N . PRO A 1 7 ? -1.101 -4.370 -17.520 1.00 65.23 7 PRO A N 14
ATOM 17758 C CA . PRO A 1 7 ? -1.019 -4.019 -18.945 1.00 3.01 7 PRO A CA 14
ATOM 17759 C C . PRO A 1 7 ? -1.753 -2.717 -19.230 1.00 63.31 7 PRO A C 14
ATOM 17760 O O . PRO A 1 7 ? -2.596 -2.283 -18.465 1.00 31.41 7 PRO A O 14
ATOM 17771 N N . GLU A 1 8 ? -1.412 -2.093 -20.344 1.00 4.54 8 GLU A N 14
ATOM 17772 C CA . GLU A 1 8 ? -2.034 -0.827 -20.726 1.00 34.01 8 GLU A CA 14
ATOM 17773 C C . GLU A 1 8 ? -3.379 -1.055 -21.397 1.00 31.34 8 GLU A C 14
ATOM 17774 O O . GLU A 1 8 ? -3.629 -2.114 -21.986 1.00 44.51 8 GLU A O 14
ATOM 17786 N N . SER A 1 9 ? -4.263 -0.072 -21.294 1.00 55.02 9 SER A N 14
ATOM 17787 C CA . SER A 1 9 ? -5.600 -0.190 -21.879 1.00 40.15 9 SER A CA 14
ATOM 17788 C C . SER A 1 9 ? -5.587 0.100 -23.383 1.00 54.54 9 SER A C 14
ATOM 17789 O O . SER A 1 9 ? -4.800 0.910 -23.869 1.00 45.30 9 SER A O 14
ATOM 17797 N N . ALA A 1 10 ? -6.478 -0.559 -24.118 1.00 4.50 10 ALA A N 14
ATOM 17798 C CA . ALA A 1 10 ? -6.535 -0.417 -25.573 1.00 55.21 10 ALA A CA 14
ATOM 17799 C C . ALA A 1 10 ? -6.892 1.001 -26.013 1.00 2.20 10 ALA A C 14
ATOM 17800 O O . ALA A 1 10 ? -6.539 1.410 -27.109 1.00 42.01 10 ALA A O 14
ATOM 17807 N N . THR A 1 11 ? -7.591 1.735 -25.157 1.00 43.44 11 THR A N 14
ATOM 17808 C CA . THR A 1 11 ? -8.046 3.086 -25.483 1.00 52.14 11 THR A CA 14
ATOM 17809 C C . THR A 1 11 ? -6.923 4.081 -25.743 1.00 72.14 11 THR A C 14
ATOM 17810 O O . THR A 1 11 ? -7.050 4.941 -26.615 1.00 1.34 11 THR A O 14
ATOM 17821 N N . GLU A 1 12 ? -5.843 4.005 -24.967 1.00 53.20 12 GLU A N 14
ATOM 17822 C CA . GLU A 1 12 ? -4.784 5.019 -25.051 1.00 14.53 12 GLU A CA 14
ATOM 17823 C C . GLU A 1 12 ? -4.110 5.105 -26.413 1.00 44.44 12 GLU A C 14
ATOM 17824 O O . GLU A 1 12 ? -3.878 6.177 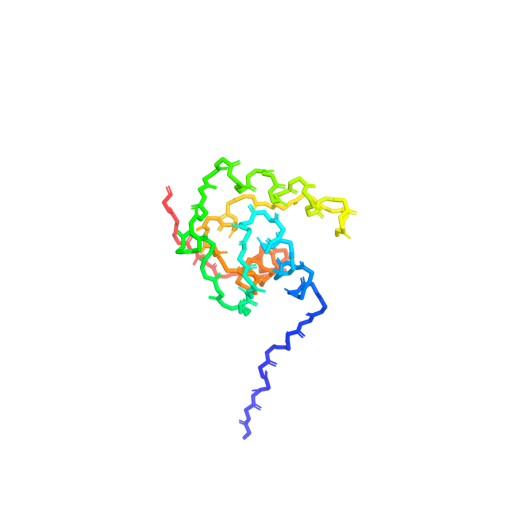-26.905 1.00 13.14 12 GLU A O 14
ATOM 17836 N N . LYS A 1 13 ? -3.859 3.966 -27.048 1.00 11.13 13 LYS A N 14
ATOM 17837 C CA . LYS A 1 13 ? -3.220 3.972 -28.370 1.00 31.02 13 LYS A CA 14
ATOM 17838 C C . LYS A 1 13 ? -4.154 4.538 -29.429 1.00 53.11 13 LYS A C 14
ATOM 17839 O O . LYS A 1 13 ? -3.678 5.150 -30.387 1.00 5.31 13 LYS A O 14
ATOM 17858 N N . VAL A 1 14 ? -5.464 4.360 -29.275 1.00 30.40 14 VAL A N 14
ATOM 17859 C CA . VAL A 1 14 ? -6.412 4.889 -30.270 1.00 30.50 14 VAL A CA 14
ATOM 17860 C C . VAL A 1 14 ? -6.415 6.414 -30.138 1.00 33.23 14 VAL A C 14
ATOM 17861 O O . VAL A 1 14 ? -6.349 7.151 -31.113 1.00 2.41 14 VAL A O 14
ATOM 17874 N N . LEU A 1 15 ? -6.450 6.870 -28.898 1.00 52.12 15 LEU A N 14
ATOM 17875 C CA . LEU A 1 15 ? -6.448 8.292 -28.593 1.00 74.14 15 LEU A CA 14
ATOM 17876 C C . LEU A 1 15 ? -5.157 8.947 -29.065 1.00 14.43 15 LEU A C 14
ATOM 17877 O O . LEU A 1 15 ? -5.180 10.015 -29.659 1.00 33.44 15 LEU A O 14
ATOM 17893 N N . CYS A 1 16 ? -4.035 8.285 -28.828 1.00 72.11 16 CYS A N 14
ATOM 17894 C CA . CYS A 1 16 ? -2.732 8.788 -29.283 1.00 41.14 16 CYS A CA 14
ATOM 17895 C C . CYS A 1 16 ? -2.712 8.978 -30.808 1.00 55.33 16 CYS A C 14
ATOM 17896 O O . CYS A 1 16 ? -2.259 9.999 -31.302 1.00 32.33 16 CYS A O 14
ATOM 17904 N N . ALA A 1 17 ? -3.221 8.007 -31.548 1.00 63.20 17 ALA A N 14
ATOM 17905 C CA . ALA A 1 17 ? -3.248 8.122 -33.003 1.00 15.43 17 ALA A CA 14
ATOM 17906 C C . ALA A 1 17 ? -4.208 9.231 -33.461 1.00 65.24 17 ALA A C 14
ATOM 17907 O O . ALA A 1 17 ? -3.886 10.001 -34.340 1.00 32.32 17 ALA A O 14
ATOM 17914 N N . LEU A 1 18 ? -5.371 9.324 -32.841 1.00 51.42 18 LEU A N 14
ATOM 17915 C CA . LEU A 1 18 ? -6.344 10.349 -33.218 1.00 2.11 18 LEU A CA 14
ATOM 17916 C C . LEU A 1 18 ? -5.817 11.763 -32.941 1.00 60.22 18 LEU A C 14
ATOM 17917 O O . LEU A 1 18 ? -6.169 12.689 -33.663 1.00 32.05 18 LEU A O 14
ATOM 17933 N N . TYR A 1 19 ? -4.965 11.931 -31.937 1.00 20.03 19 TYR A N 14
ATOM 17934 C CA . TYR A 1 19 ? -4.344 13.235 -31.695 1.00 52.23 19 TYR A CA 14
ATOM 17935 C C . TYR A 1 19 ? -3.551 13.636 -32.955 1.00 72.30 19 TYR A C 14
ATOM 17936 O O . TYR A 1 19 ? -3.686 14.782 -33.428 1.00 63.32 19 TYR A O 14
ATOM 17954 N N . ALA A 1 20 ? -2.766 12.711 -33.519 1.00 51.31 20 ALA A N 14
ATOM 17955 C CA . ALA A 1 20 ? -1.982 13.017 -34.699 1.00 34.34 20 ALA A CA 14
ATOM 17956 C C . ALA A 1 20 ? -2.838 13.419 -35.896 1.00 11.03 20 ALA A C 14
ATOM 17957 O O . ALA A 1 20 ? -2.524 14.390 -36.583 1.00 30.15 20 ALA A O 14
ATOM 17964 N N . GLU A 1 21 ? -3.927 12.695 -36.113 1.00 73.54 21 GLU A N 14
ATOM 17965 C CA . GLU A 1 21 ? -4.853 12.952 -37.229 1.00 1.21 21 GLU A CA 14
ATOM 17966 C C . GLU A 1 21 ? -5.473 14.369 -37.174 1.00 42.21 21 GLU A C 14
ATOM 17967 O O . GLU A 1 21 ? -5.792 14.956 -38.199 1.00 55.51 21 GLU A O 14
ATOM 17979 N N . ILE A 1 22 ? -5.694 14.868 -35.967 1.00 42.03 22 ILE A N 14
ATOM 17980 C CA . ILE A 1 22 ? -6.313 16.159 -35.754 1.00 3.24 22 ILE A CA 14
ATOM 17981 C C . ILE A 1 22 ? -5.315 17.329 -35.665 1.00 52.04 22 ILE A C 14
ATOM 17982 O O . ILE A 1 22 ? -5.577 18.434 -36.158 1.00 24.24 22 ILE A O 14
ATOM 17998 N N . LEU A 1 23 ? -4.177 17.079 -35.049 1.00 74.11 23 LEU A N 14
ATOM 17999 C CA . LEU A 1 23 ? -3.161 18.113 -34.798 1.00 53.23 23 LEU A CA 14
ATOM 18000 C C . LEU A 1 23 ? -2.180 18.245 -35.960 1.00 42.11 23 LEU A C 14
ATOM 18001 O O . LEU A 1 23 ? -1.555 19.286 -36.121 1.00 4.20 23 LEU A O 14
ATOM 18017 N N . GLY A 1 24 ? -2.033 17.185 -36.747 1.00 31.53 24 GLY A N 14
ATOM 18018 C CA . GLY A 1 24 ? -1.128 17.206 -37.886 1.00 74.40 24 GLY A CA 14
ATOM 18019 C C . GLY A 1 24 ? 0.333 17.090 -37.489 1.00 42.23 24 GLY A C 14
ATOM 18020 O O . GLY A 1 24 ? 1.211 17.540 -38.213 1.00 63.01 24 GLY A O 14
ATOM 18024 N N . VAL A 1 25 ? 0.586 16.478 -36.345 1.00 51.32 25 VAL A N 14
ATOM 18025 C CA . VAL A 1 25 ? 1.949 16.307 -35.837 1.00 42.34 25 VAL A CA 14
ATOM 18026 C C . VAL A 1 25 ? 2.457 14.924 -36.181 1.00 22.34 25 VAL A C 14
ATOM 18027 O O . VAL A 1 25 ? 1.680 14.002 -36.395 1.00 5.24 25 VAL A O 14
ATOM 18040 N N . GLU A 1 26 ? 3.772 14.804 -36.307 1.00 21.34 26 GLU A N 14
ATOM 18041 C CA . GLU A 1 26 ? 4.405 13.563 -36.778 1.00 34.34 26 GLU A CA 14
ATOM 18042 C C . GLU A 1 26 ? 4.319 12.399 -35.799 1.00 11.53 26 GLU A C 14
ATOM 18043 O O . GLU A 1 26 ? 4.293 11.237 -36.199 1.00 12.35 26 GLU A O 14
ATOM 18055 N N . ARG A 1 27 ? 4.280 12.730 -34.517 1.00 63.12 27 ARG A N 14
ATOM 18056 C CA . ARG A 1 27 ? 4.133 11.719 -33.457 1.00 23.10 27 ARG A CA 14
ATOM 18057 C C . ARG A 1 27 ? 3.385 12.285 -32.256 1.00 2.14 27 ARG A C 14
ATOM 18058 O O . ARG A 1 27 ? 3.243 13.492 -32.114 1.00 2.45 27 ARG A O 14
ATOM 18079 N N . VAL A 1 28 ? 2.951 11.399 -31.376 1.00 60.44 28 VAL A N 14
ATOM 18080 C CA . VAL A 1 28 ? 2.257 11.781 -30.153 1.00 2.31 28 VAL A CA 14
ATOM 18081 C C . VAL A 1 28 ? 2.812 10.920 -29.009 1.00 34.04 28 VAL A C 14
ATOM 18082 O O . VAL A 1 28 ? 3.028 9.724 -29.177 1.00 51.20 28 VAL A O 14
ATOM 18095 N N . GLY A 1 29 ? 3.055 11.538 -27.863 1.00 23.54 29 GLY A N 14
ATOM 18096 C CA . GLY A 1 29 ? 3.492 10.824 -26.674 1.00 72.31 29 GLY A CA 14
ATOM 18097 C C . GLY A 1 29 ? 2.363 10.748 -25.671 1.00 0.44 29 GLY A C 14
ATOM 18098 O O . GLY A 1 29 ? 1.364 11.427 -25.824 1.00 42.42 29 GLY A O 14
ATOM 18102 N N . VAL A 1 30 ? 2.487 9.906 -24.650 1.00 61.43 30 VAL A N 14
ATOM 18103 C CA . VAL A 1 30 ? 1.404 9.718 -23.685 1.00 64.43 30 VAL A CA 14
ATOM 18104 C C . VAL A 1 30 ? 1.103 10.980 -22.866 1.00 71.11 30 VAL A C 14
ATOM 18105 O O . VAL A 1 30 ? 0.001 11.176 -22.381 1.00 61.34 30 VAL A O 14
ATOM 18118 N N . ASP A 1 31 ? 2.086 11.867 -22.772 1.00 1.43 31 ASP A N 14
ATOM 18119 C CA . ASP A 1 31 ? 1.978 13.091 -22.004 1.00 63.11 31 ASP A CA 14
ATOM 18120 C C . ASP A 1 31 ? 1.875 14.338 -22.891 1.00 32.24 31 ASP A C 14
ATOM 18121 O O . ASP A 1 31 ? 2.074 15.450 -22.452 1.00 70.44 31 ASP A O 14
ATOM 18130 N N . ASP A 1 32 ? 1.589 14.150 -24.175 1.00 32.04 32 ASP A N 14
ATOM 18131 C CA . ASP A 1 32 ? 1.589 15.274 -25.080 1.00 11.33 32 ASP A CA 14
ATOM 18132 C C . ASP A 1 32 ? 0.287 16.061 -24.980 1.00 33.14 32 ASP A C 14
ATOM 18133 O O . ASP A 1 32 ? -0.797 15.553 -25.279 1.00 74.20 32 ASP A O 14
ATOM 18142 N N . ALA A 1 33 ? 0.378 17.288 -24.492 1.00 11.45 33 ALA A N 14
ATOM 18143 C CA . ALA A 1 33 ? -0.812 18.103 -24.267 1.00 53.22 33 ALA A CA 14
ATOM 18144 C C . ALA A 1 33 ? -1.339 18.671 -25.581 1.00 33.04 33 ALA A C 14
ATOM 18145 O O . ALA A 1 33 ? -0.686 19.449 -26.246 1.00 53.55 33 ALA A O 14
ATOM 18152 N N . PHE A 1 34 ? -2.580 18.326 -25.876 1.00 75.31 34 PHE A N 14
ATOM 18153 C CA . PHE A 1 34 ? -3.283 18.730 -27.094 1.00 44.21 34 PHE A CA 14
ATOM 18154 C C . PHE A 1 34 ? -3.137 20.232 -27.414 1.00 43.43 34 PHE A C 14
ATOM 18155 O O . PHE A 1 34 ? -2.941 20.600 -28.568 1.00 51.51 34 PHE A O 14
ATOM 18172 N N . HIS A 1 35 ? -3.246 21.101 -26.411 1.00 54.03 35 HIS A N 14
ATOM 18173 C CA . HIS A 1 35 ? -3.187 22.548 -26.667 1.00 2.32 35 HIS A CA 14
ATOM 18174 C C . HIS A 1 35 ? -1.780 23.080 -26.983 1.00 14.12 35 HIS A C 14
ATOM 18175 O O . HIS A 1 35 ? -1.660 24.153 -27.562 1.00 31.13 35 HIS A O 14
ATOM 18189 N N . ASP A 1 36 ? -0.729 22.361 -26.586 1.00 61.23 36 ASP A N 14
ATOM 18190 C CA . ASP A 1 36 ? 0.636 22.847 -26.806 1.00 71.32 36 ASP A CA 14
ATOM 18191 C C . ASP A 1 36 ? 1.096 22.433 -28.208 1.00 4.51 36 ASP A C 14
ATOM 18192 O O . ASP A 1 36 ? 2.000 23.033 -28.790 1.00 61.25 36 ASP A O 14
ATOM 18201 N N . LEU A 1 37 ? 0.412 21.437 -28.752 1.00 42.24 37 LEU A N 14
ATOM 18202 C CA . LEU A 1 37 ? 0.647 20.968 -30.108 1.00 53.42 37 LEU A CA 14
ATOM 18203 C C . LEU A 1 37 ? -0.229 21.746 -31.103 1.00 43.43 37 LEU A C 14
ATOM 18204 O O . LEU A 1 37 ? -0.470 21.294 -32.214 1.00 11.25 37 LEU A O 14
ATOM 18220 N N . GLY A 1 38 ? -0.696 22.914 -30.693 1.00 63.23 38 GLY A N 14
ATOM 18221 C CA . GLY A 1 38 ? -1.498 23.773 -31.555 1.00 44.24 38 GLY A CA 14
ATOM 18222 C C . GLY A 1 38 ? -3.009 23.546 -31.492 1.00 25.42 38 GLY A C 14
ATOM 18223 O O . GLY A 1 38 ? -3.784 24.145 -32.246 1.00 0.32 38 GLY A O 14
ATOM 18227 N N . GLY A 1 39 ? -3.430 22.660 -30.603 1.00 23.54 39 GLY A N 14
ATOM 18228 C CA . GLY A 1 39 ? -4.839 22.332 -30.471 1.00 71.20 39 GLY A CA 14
ATOM 18229 C C . GLY A 1 39 ? -5.685 23.490 -29.983 1.00 63.22 39 GLY A C 14
ATOM 18230 O O . GLY A 1 39 ? -5.237 24.358 -29.254 1.00 34.04 39 GLY A O 14
ATOM 18234 N N . SER A 1 40 ? -6.945 23.477 -30.377 1.00 2.03 40 SER A N 14
ATOM 18235 C CA . SER A 1 40 ? -7.884 24.542 -30.049 1.00 62.23 40 SER A CA 14
ATOM 18236 C C . SER A 1 40 ? -9.207 23.894 -29.764 1.00 11.22 40 SER A C 14
ATOM 18237 O O . SER A 1 40 ? -9.398 22.750 -30.141 1.00 63.43 40 SER A O 14
ATOM 18245 N N . SER A 1 41 ? -10.137 24.616 -29.151 1.00 53.42 41 SER A N 14
ATOM 18246 C CA . SER A 1 41 ? -11.476 24.082 -28.898 1.00 54.35 41 SER A CA 14
ATOM 18247 C C . SER A 1 41 ? -12.158 23.736 -30.217 1.00 14.20 41 SER A C 14
ATOM 18248 O O . SER A 1 41 ? -12.948 22.792 -30.294 1.00 24.24 41 SER A O 14
ATOM 18256 N N . ALA A 1 42 ? -11.803 24.448 -31.277 1.00 33.11 42 ALA A N 14
ATOM 18257 C CA . ALA A 1 42 ? -12.330 24.158 -32.606 1.00 54.31 42 ALA A CA 14
ATOM 18258 C C . ALA A 1 42 ? -11.888 22.758 -33.070 1.00 43.02 42 ALA A C 14
ATOM 18259 O O . ALA A 1 42 ? -12.669 22.005 -33.636 1.00 72.00 42 ALA A O 14
ATOM 18266 N N . LEU A 1 43 ? -10.634 22.423 -32.804 1.00 61.01 43 LEU A N 14
ATOM 18267 C CA . LEU A 1 43 ? -10.092 21.124 -33.194 1.00 61.42 43 LEU A CA 14
ATOM 18268 C C . LEU A 1 43 ? -10.535 20.050 -32.214 1.00 64.42 43 LEU A C 14
ATOM 18269 O O . LEU A 1 43 ? -10.659 18.892 -32.586 1.00 74.03 43 LEU A O 14
ATOM 18285 N N . ALA A 1 44 ? -10.792 20.427 -30.973 1.00 3.02 44 ALA A N 14
ATOM 18286 C CA . ALA A 1 44 ? -11.253 19.468 -29.970 1.00 11.14 44 ALA A CA 14
ATOM 18287 C C . ALA A 1 44 ? -12.584 18.861 -30.417 1.00 1.24 44 ALA A C 14
ATOM 18288 O O . ALA A 1 44 ? -12.810 17.689 -30.257 1.00 1.15 44 ALA A O 14
ATOM 18295 N N . MET A 1 45 ? -13.447 19.674 -31.032 1.00 13.25 45 MET A N 14
ATOM 18296 C CA . MET A 1 45 ? -14.711 19.172 -31.548 1.00 10.32 45 MET A CA 14
ATOM 18297 C C . MET A 1 45 ? -14.491 18.157 -32.666 1.00 72.02 45 MET A C 14
ATOM 18298 O O . MET A 1 45 ? -15.237 17.189 -32.779 1.00 22.41 45 MET A O 14
ATOM 18312 N N . ARG A 1 46 ? -13.446 18.340 -33.467 1.00 73.24 46 ARG A N 14
ATOM 18313 C CA . ARG A 1 46 ? -13.116 17.370 -34.520 1.00 45.01 46 ARG A CA 14
ATOM 18314 C C . ARG A 1 46 ? -12.580 16.077 -33.918 1.00 50.25 46 ARG A C 14
ATOM 18315 O O . ARG A 1 46 ? -12.875 14.999 -34.404 1.00 1.02 46 ARG A O 14
ATOM 18336 N N . LEU A 1 47 ? -11.805 16.205 -32.853 1.00 25.42 47 LEU A N 14
ATOM 18337 C CA . LEU A 1 47 ? -11.241 15.045 -32.154 1.00 51.45 47 LEU A CA 14
ATOM 18338 C C . LEU A 1 47 ? -12.364 14.205 -31.586 1.00 23.33 47 LEU A C 14
ATOM 18339 O O . LEU A 1 47 ? -12.407 12.997 -31.749 1.00 12.43 47 LEU A O 14
ATOM 18355 N N . ILE A 1 48 ? -13.329 14.872 -30.933 1.00 33.40 48 ILE A N 14
ATOM 18356 C CA . ILE A 1 48 ? -14.471 14.190 -30.345 1.00 21.33 48 ILE A CA 14
ATOM 18357 C C . ILE A 1 48 ? -15.269 13.503 -31.443 1.00 73.40 48 ILE A C 14
ATOM 18358 O O . ILE A 1 48 ? -15.756 12.397 -31.241 1.00 5.32 48 ILE A O 14
ATOM 18374 N N . ALA A 1 49 ? -15.399 14.129 -32.610 1.00 4.24 49 ALA A N 14
ATOM 18375 C CA . ALA A 1 49 ? -16.121 13.494 -33.704 1.00 71.15 49 ALA A CA 14
ATOM 18376 C C . ALA A 1 49 ? -15.423 12.188 -34.146 1.00 75.41 49 ALA A C 14
ATOM 18377 O O . ALA A 1 49 ? -16.080 11.176 -34.332 1.00 41.01 49 ALA A O 14
ATOM 18384 N N . ARG A 1 50 ? -14.124 12.213 -34.242 1.00 42.34 50 ARG A N 14
ATOM 18385 C CA . ARG A 1 50 ? -13.350 11.018 -34.627 1.00 1.31 50 ARG A CA 14
ATOM 18386 C C . ARG A 1 50 ? -13.435 9.931 -33.565 1.00 42.12 50 ARG A C 14
ATOM 18387 O O . ARG A 1 50 ? -13.428 8.745 -33.871 1.00 13.35 50 ARG A O 14
ATOM 18408 N N . ILE A 1 51 ? -13.547 10.332 -32.316 1.00 14.23 51 ILE A N 14
ATOM 18409 C CA . ILE A 1 51 ? -13.632 9.367 -31.232 1.00 23.22 51 ILE A CA 14
ATOM 18410 C C . ILE A 1 51 ? -14.961 8.591 -31.370 1.00 41.30 51 ILE A C 14
ATOM 18411 O O . ILE A 1 51 ? -15.009 7.431 -31.054 1.00 24.03 51 ILE A O 14
ATOM 18427 N N . ARG A 1 52 ? -16.003 9.217 -31.898 1.00 43.40 52 ARG A N 14
ATOM 18428 C CA . ARG A 1 52 ? -17.267 8.517 -32.146 1.00 2.21 52 ARG A CA 14
ATOM 18429 C C . ARG A 1 52 ? -17.125 7.456 -33.215 1.00 13.14 52 ARG A C 14
ATOM 18430 O O . ARG A 1 52 ? -17.865 6.472 -33.210 1.00 15.45 52 ARG A O 14
ATOM 18451 N N . GLU A 1 53 ? -16.192 7.659 -34.145 1.00 2.34 53 GLU A N 14
ATOM 18452 C CA . GLU A 1 53 ? -15.998 6.722 -35.238 1.00 44.42 53 GLU A CA 14
ATOM 18453 C C . GLU A 1 53 ? -15.223 5.528 -34.701 1.00 55.11 53 GLU A C 14
ATOM 18454 O O . GLU A 1 53 ? -15.484 4.399 -35.065 1.00 31.14 53 GLU A O 14
ATOM 18466 N N . GLU A 1 54 ? -14.246 5.812 -33.856 1.00 1.32 54 GLU A N 14
ATOM 18467 C CA . GLU A 1 54 ? -13.325 4.777 -33.364 1.00 13.11 54 GLU A CA 14
ATOM 18468 C C . GLU A 1 54 ? -13.772 4.031 -32.107 1.00 23.33 54 GLU A C 14
ATOM 18469 O O . GLU A 1 54 ? -13.555 2.833 -32.004 1.00 15.41 54 GLU A O 14
ATOM 18481 N N . LEU A 1 55 ? -14.355 4.734 -31.136 1.00 12.14 55 LEU A N 14
ATOM 18482 C CA . LEU A 1 55 ? -14.726 4.117 -29.852 1.00 14.43 55 LEU A CA 14
ATOM 18483 C C . LEU A 1 55 ? -16.270 4.001 -29.752 1.00 45.43 55 LEU A C 14
ATOM 18484 O O . LEU A 1 55 ? -16.802 3.467 -28.792 1.00 3.13 55 LEU A O 14
ATOM 18500 N N . GLY A 1 56 ? -16.967 4.566 -30.736 1.00 0.23 56 GLY A N 14
ATOM 18501 C CA . GLY A 1 56 ? -18.431 4.514 -30.765 1.00 52.41 56 GLY A CA 14
ATOM 18502 C C . GLY A 1 56 ? -19.124 5.380 -29.733 1.00 51.22 56 GLY A C 14
ATOM 18503 O O . GLY A 1 56 ? -20.300 5.172 -29.455 1.00 54.32 56 GLY A O 14
ATOM 18507 N N . VAL A 1 57 ? -18.408 6.327 -29.152 1.00 64.43 57 VAL A N 14
ATOM 18508 C CA . VAL A 1 57 ? -18.946 7.173 -28.075 1.00 31.43 57 VAL A CA 14
ATOM 18509 C C . VAL A 1 57 ? -18.476 8.608 -28.219 1.00 61.33 57 VAL A C 14
ATOM 18510 O O . VAL A 1 57 ? -17.460 8.884 -28.848 1.00 71.51 57 VAL A O 14
ATOM 18523 N N . ASP A 1 58 ? -19.214 9.531 -27.641 1.00 15.42 58 ASP A N 14
ATOM 18524 C CA . ASP A 1 58 ? -18.880 10.950 -27.674 1.00 22.05 58 ASP A CA 14
ATOM 18525 C C . ASP A 1 58 ? -18.037 11.301 -26.455 1.00 23.13 58 ASP A C 14
ATOM 18526 O O . ASP A 1 58 ? -18.530 11.329 -25.321 1.00 23.32 58 ASP A O 14
ATOM 18535 N N . LEU A 1 59 ? -16.759 11.571 -26.678 1.00 60.40 59 LEU A N 14
ATOM 18536 C CA . LEU A 1 59 ? -15.863 11.969 -25.591 1.00 44.12 59 LEU A CA 14
ATOM 18537 C C . LEU A 1 59 ? -16.319 13.333 -25.043 1.00 34.31 59 LEU A C 14
ATOM 18538 O O . LEU A 1 59 ? -16.321 14.324 -25.765 1.00 63.44 59 LEU A O 14
ATOM 18554 N N . PRO A 1 60 ? -16.670 13.439 -23.746 1.00 72.24 60 PRO A N 14
ATOM 18555 C CA . PRO A 1 60 ? -17.001 14.733 -23.177 1.00 25.33 60 PRO A CA 14
ATOM 18556 C C . PRO A 1 60 ? -15.880 15.683 -23.249 1.00 65.12 60 PRO A C 14
ATOM 18557 O O . PRO A 1 60 ? -14.849 15.404 -22.703 1.00 2.21 60 PRO A O 14
ATOM 18568 N N . ILE A 1 61 ? -16.098 16.859 -23.827 1.00 11.24 61 ILE A N 14
ATOM 18569 C CA . ILE A 1 61 ? -15.022 17.865 -23.890 1.00 34.12 61 ILE A CA 14
ATOM 18570 C C . ILE A 1 61 ? -14.507 18.306 -22.495 1.00 43.11 61 ILE A C 14
ATOM 18571 O O . ILE A 1 61 ? -13.381 18.749 -22.330 1.00 60.42 61 ILE A O 14
ATOM 18587 N N . ARG A 1 62 ? -15.339 18.096 -21.490 1.00 2.23 62 ARG A N 14
ATOM 18588 C CA . ARG A 1 62 ? -14.958 18.393 -20.108 1.00 55.34 62 ARG A CA 14
ATOM 18589 C C . ARG A 1 62 ? -13.772 17.575 -19.669 1.00 34.22 62 ARG A C 14
ATOM 18590 O O . ARG A 1 62 ? -12.880 18.039 -18.951 1.00 1.24 62 ARG A O 14
ATOM 18611 N N . GLN A 1 63 ? -13.766 16.367 -20.158 1.00 45.25 63 GLN A N 14
ATOM 18612 C CA . GLN A 1 63 ? -12.798 15.429 -19.802 1.00 72.43 63 GLN A CA 14
ATOM 18613 C C . GLN A 1 63 ? -11.428 15.745 -20.508 1.00 53.24 63 GLN A C 14
ATOM 18614 O O . GLN A 1 63 ? -10.359 15.776 -19.873 1.00 61.40 63 GLN A O 14
ATOM 18628 N N . LEU A 1 64 ? -11.515 16.216 -21.764 1.00 41.33 64 LEU A N 14
ATOM 18629 C CA . LEU A 1 64 ? -10.360 16.713 -22.523 1.00 13.41 64 LEU A CA 14
ATOM 18630 C C . LEU A 1 64 ? -9.736 17.974 -21.893 1.00 10.13 64 LEU A C 14
ATOM 18631 O O . LEU A 1 64 ? -8.528 18.101 -21.809 1.00 33.54 64 LEU A O 14
ATOM 18647 N N . PHE A 1 65 ? -10.564 18.903 -21.445 1.00 44.41 65 PHE A N 14
ATOM 18648 C CA . PHE A 1 65 ? -10.061 20.115 -20.818 1.00 20.55 65 PHE A CA 14
ATOM 18649 C C . PHE A 1 65 ? -9.454 19.836 -19.434 1.00 41.34 65 PHE A C 14
ATOM 18650 O O . PHE A 1 65 ? -8.522 20.515 -19.025 1.00 0.52 65 PHE A O 14
ATOM 18667 N N . SER A 1 66 ? -9.983 18.841 -18.732 1.00 2.50 66 SER A N 14
ATOM 18668 C CA . SER A 1 66 ? -9.461 18.487 -17.408 1.00 54.41 66 SER A CA 14
ATOM 18669 C C . SER A 1 66 ? -8.129 17.761 -17.527 1.00 1.24 66 SER A C 14
ATOM 18670 O O . SER A 1 66 ? -7.324 17.756 -16.599 1.00 43.30 66 SER A O 14
ATOM 18678 N N . SER A 1 67 ? -7.912 17.097 -18.655 1.00 24.22 67 SER A N 14
ATOM 18679 C CA . SER A 1 67 ? -6.689 16.332 -18.895 1.00 25.11 67 SER A CA 14
ATOM 18680 C C . SER A 1 67 ? -6.372 16.345 -20.395 1.00 53.25 67 SER A C 14
ATOM 18681 O O . SER A 1 67 ? -6.863 15.508 -21.132 1.00 21.51 67 SER A O 14
ATOM 18689 N N . PRO A 1 68 ? -5.578 17.325 -20.865 1.00 15.42 68 PRO A N 14
ATOM 18690 C CA . PRO A 1 68 ? -5.344 17.441 -22.311 1.00 5.24 68 PRO A CA 14
ATOM 18691 C C . PRO A 1 68 ? -4.356 16.461 -22.926 1.00 60.04 68 PRO A C 14
ATOM 18692 O O . PRO A 1 68 ? -4.083 16.551 -24.108 1.00 40.43 68 PRO A O 14
ATOM 18703 N N . THR A 1 69 ? -3.796 15.561 -22.127 1.00 31.12 69 THR A N 14
ATOM 18704 C CA . THR A 1 69 ? -2.843 14.579 -22.646 1.00 31.01 69 THR A CA 14
ATOM 18705 C C . THR A 1 69 ? -3.597 13.305 -23.020 1.00 32.43 69 THR A C 14
ATOM 18706 O O . THR A 1 69 ? -4.672 13.047 -22.468 1.00 51.10 69 THR A O 14
ATOM 18717 N N . PRO A 1 70 ? -3.071 12.502 -23.963 1.00 5.12 70 PRO A N 14
ATOM 18718 C CA . PRO A 1 70 ? -3.869 11.324 -24.317 1.00 44.14 70 PRO A CA 14
ATOM 18719 C C . PRO A 1 70 ? -3.980 10.285 -23.193 1.00 41.33 70 PRO A C 14
ATOM 18720 O O . PRO A 1 70 ? -5.034 9.665 -23.019 1.00 53.02 70 PRO A O 14
ATOM 18731 N N . ALA A 1 71 ? -2.947 10.141 -22.376 1.00 23.01 71 ALA A N 14
ATOM 18732 C CA . ALA A 1 71 ? -3.026 9.224 -21.250 1.00 35.14 71 ALA A CA 14
ATOM 18733 C C . ALA A 1 71 ? -3.907 9.822 -20.153 1.00 20.21 71 ALA A C 14
ATOM 18734 O O . ALA A 1 71 ? -4.599 9.103 -19.416 1.00 63.33 71 ALA A O 14
ATOM 18741 N N . GLY A 1 72 ? -3.874 11.140 -20.036 1.00 41.24 72 GLY A N 14
ATOM 18742 C CA . GLY A 1 72 ? -4.638 11.829 -19.018 1.00 21.54 72 GLY A CA 14
ATOM 18743 C C . GLY A 1 72 ? -6.115 11.713 -19.292 1.00 62.03 72 GLY A C 14
ATOM 18744 O O . GLY A 1 72 ? -6.887 11.368 -18.398 1.00 40.34 72 GLY A O 14
ATOM 18748 N N . VAL A 1 73 ? -6.521 11.979 -20.528 1.00 24.45 73 VAL A N 14
ATOM 18749 C CA . VAL A 1 73 ? -7.914 11.943 -20.839 1.00 54.32 73 VAL A CA 14
ATOM 18750 C C . VAL A 1 73 ? -8.440 10.503 -20.764 1.00 42.44 73 VAL A C 14
ATOM 18751 O O . VAL A 1 73 ? -9.619 10.284 -20.427 1.00 3.24 73 VAL A O 14
ATOM 18764 N N . ALA A 1 74 ? -7.572 9.515 -20.999 1.00 11.34 74 ALA A N 14
ATOM 18765 C CA . ALA A 1 74 ? -7.982 8.114 -20.939 1.00 43.31 74 ALA A CA 14
ATOM 18766 C C . ALA A 1 74 ? -8.350 7.734 -19.529 1.00 0.33 74 ALA A C 14
ATOM 18767 O O . ALA A 1 74 ? -9.395 7.143 -19.270 1.00 42.43 74 ALA A O 14
ATOM 18774 N N . ARG A 1 75 ? -7.511 8.068 -18.585 1.00 1.32 75 ARG A N 14
ATOM 18775 C CA . ARG A 1 75 ? -7.777 7.733 -17.198 1.00 43.33 75 ARG A CA 14
ATOM 18776 C C . ARG A 1 75 ? -8.946 8.598 -16.651 1.00 24.32 75 ARG A C 14
ATOM 18777 O O . ARG A 1 75 ? -9.706 8.133 -15.806 1.00 5.21 75 ARG A O 14
ATOM 18798 N N . ALA A 1 76 ? -9.056 9.825 -17.122 1.00 4.52 76 ALA A N 14
ATOM 18799 C CA . ALA A 1 76 ? -10.135 10.728 -16.716 1.00 62.11 76 ALA A CA 14
ATOM 18800 C C . ALA A 1 76 ? -11.509 10.226 -17.166 1.00 42.43 76 ALA A C 14
ATOM 18801 O O . ALA A 1 76 ? -12.462 10.259 -16.399 1.00 10.35 76 ALA A O 14
ATOM 18808 N N . LEU A 1 77 ? -11.611 9.761 -18.401 1.00 61.22 77 LEU A N 14
ATOM 18809 C CA . LEU A 1 77 ? -12.889 9.275 -18.900 1.00 2.20 77 LEU A CA 14
ATOM 18810 C C . LEU A 1 77 ? -13.195 7.895 -18.319 1.00 61.35 77 LEU A C 14
ATOM 18811 O O . LEU A 1 77 ? -14.340 7.593 -18.024 1.00 43.31 77 LEU A O 14
ATOM 18827 N N . ALA A 1 78 ? -12.168 7.096 -18.080 1.00 55.21 78 ALA A N 14
ATOM 18828 C CA . ALA A 1 78 ? -12.357 5.773 -17.474 1.00 11.41 78 ALA A CA 14
ATOM 18829 C C . ALA A 1 78 ? -12.925 5.896 -16.056 1.00 12.32 78 ALA A C 14
ATOM 18830 O O . ALA A 1 78 ? -13.698 5.041 -15.603 1.00 4.40 78 ALA A O 14
ATOM 18837 N N . ALA A 1 79 ? -12.575 6.981 -15.372 1.00 43.33 79 ALA A N 14
ATOM 18838 C CA . ALA A 1 79 ? -13.057 7.224 -14.015 1.00 64.10 79 ALA A CA 14
ATOM 18839 C C . ALA A 1 79 ? -14.586 7.362 -13.950 1.00 50.54 79 ALA A C 14
ATOM 18840 O O . ALA A 1 79 ? -15.173 7.256 -12.884 1.00 4.54 79 ALA A O 14
ATOM 18847 N N . LYS A 1 80 ? -15.244 7.571 -15.086 1.00 72.42 80 LYS A N 14
ATOM 18848 C CA . LYS A 1 80 ? -16.710 7.652 -15.104 1.00 2.42 80 LYS A CA 14
ATOM 18849 C C . LYS A 1 80 ? -17.376 6.317 -14.798 1.00 70.00 80 LYS A C 14
ATOM 18850 O O . LYS A 1 80 ? -18.476 6.297 -14.245 1.00 64.42 80 LYS A O 14
ATOM 18869 N N . SER A 1 81 ? -16.699 5.218 -15.078 1.00 22.14 81 SER A N 14
ATOM 18870 C CA . SER A 1 81 ? -17.252 3.902 -14.741 1.00 22.42 81 SER A CA 14
ATOM 18871 C C . SER A 1 81 ? -17.258 3.753 -13.217 1.00 3.20 81 SER A C 14
ATOM 18872 O O . SER A 1 81 ? -18.221 3.265 -12.630 1.00 34.04 81 SER A O 14
ATOM 18880 N N . ALA A 1 82 ? -16.217 4.268 -12.575 1.00 13.52 82 ALA A N 14
ATOM 18881 C CA . ALA A 1 82 ? -16.117 4.245 -11.112 1.00 3.42 82 ALA A CA 14
ATOM 18882 C C . ALA A 1 82 ? -17.128 5.215 -10.494 1.00 75.12 82 ALA A C 14
ATOM 18883 O O . ALA A 1 82 ? -17.550 5.059 -9.362 1.00 21.23 82 ALA A O 14
ATOM 18890 N N . SER A 1 83 ? -17.544 6.188 -11.286 1.00 12.21 83 SER A N 14
ATOM 18891 C CA . SER A 1 83 ? -18.527 7.187 -10.852 1.00 21.32 83 SER A CA 14
ATOM 18892 C C . SER A 1 83 ? -19.954 6.723 -11.119 1.00 22.53 83 SER A C 14
ATOM 18893 O O . SER A 1 83 ? -20.879 7.530 -11.083 1.00 21.51 83 SER A O 14
ATOM 18901 N N . TRP A 1 84 ? -20.118 5.432 -11.408 1.00 1.52 84 TRP A N 14
ATOM 18902 C CA . TRP A 1 84 ? -21.433 4.807 -11.624 1.00 51.34 84 TRP A CA 14
ATOM 18903 C C . TRP A 1 84 ? -22.236 5.443 -12.761 1.00 34.24 84 TRP A C 14
ATOM 18904 O O . TRP A 1 84 ? -23.470 5.446 -12.757 1.00 21.15 84 TRP A O 14
ATOM 18925 N N . SER A 1 85 ? -21.540 5.973 -13.761 1.00 21.11 85 SER A N 14
ATOM 18926 C CA . SER A 1 85 ? -22.213 6.591 -14.902 1.00 75.13 85 SER A CA 14
ATOM 18927 C C . SER A 1 85 ? -22.913 5.528 -15.747 1.00 71.53 85 SER A C 14
ATOM 18928 O O . SER A 1 85 ? -22.400 4.426 -15.923 1.00 23.03 85 SER A O 14
ATOM 18936 N N . HIS A 1 86 ? -24.096 5.860 -16.250 1.00 70.42 86 HIS A N 14
ATOM 18937 C CA . HIS A 1 86 ? -24.873 4.907 -17.024 1.00 0.21 86 HIS A CA 14
ATOM 18938 C C . HIS A 1 86 ? -24.203 4.617 -18.373 1.00 4.34 86 HIS A C 14
ATOM 18939 O O . HIS A 1 86 ? -23.587 5.515 -18.970 1.00 4.40 86 HIS A O 14
ATOM 18953 N N . PRO A 1 87 ? -24.304 3.376 -18.869 1.00 74.45 87 PRO A N 14
ATOM 18954 C CA . PRO A 1 87 ? -23.706 3.101 -20.172 1.00 44.02 87 PRO A CA 14
ATOM 18955 C C . PRO A 1 87 ? -24.561 3.627 -21.321 1.00 14.00 87 PRO A C 14
ATOM 18956 O O . PRO A 1 87 ? -25.725 3.999 -21.131 1.00 72.34 87 PRO A O 14
ATOM 18967 N N . GLN A 1 88 ? -23.999 3.635 -22.518 1.00 24.13 88 GLN A N 14
ATOM 18968 C CA . GLN A 1 88 ? -24.741 4.006 -23.712 1.00 25.33 88 GLN A CA 14
ATOM 18969 C C . GLN A 1 88 ? -25.654 2.832 -24.057 1.00 35.02 88 GLN A C 14
ATOM 18970 O O . GLN A 1 88 ? -25.379 1.703 -23.673 1.00 42.52 88 GLN A O 14
ATOM 18984 N N . PHE A 1 89 ? -26.720 3.096 -24.801 1.00 13.14 89 PHE A N 14
ATOM 18985 C CA . PHE A 1 89 ? -27.608 2.019 -25.235 1.00 62.10 89 PHE A CA 14
ATOM 18986 C C . PHE A 1 89 ? -26.847 1.102 -26.185 1.00 12.13 89 PHE A C 14
ATOM 18987 O O . PHE A 1 89 ? -26.100 1.569 -27.050 1.00 53.33 89 PHE A O 14
ATOM 19004 N N . GLU A 1 90 ? -27.060 -0.198 -26.023 1.00 22.13 90 GLU A N 14
ATOM 19005 C CA . GLU A 1 90 ? -26.456 -1.221 -26.871 1.00 23.42 90 GLU A CA 14
ATOM 19006 C C . GLU A 1 90 ? -27.119 -1.150 -28.256 1.00 22.33 90 GLU A C 14
ATOM 19007 O O . GLU A 1 90 ? -28.169 -0.518 -28.404 1.00 10.45 90 GLU A O 14
ATOM 19019 N N . LYS A 1 91 ? -26.494 -1.754 -29.262 1.00 62.10 91 LYS A N 14
ATOM 19020 C CA . LYS A 1 91 ? -26.993 -1.738 -30.648 1.00 63.14 91 LYS A CA 14
ATOM 19021 C C . LYS A 1 91 ? -26.934 -3.154 -31.203 1.00 14.02 91 LYS A C 14
ATOM 19022 O O . LYS A 1 91 ? -27.645 -3.438 -32.179 1.00 14.35 91 LYS A O 14
ATOM 19041 N N . GLY A 1 1 ? -2.403 -7.666 -2.501 1.00 70.54 1 GLY A N 15
ATOM 19042 C CA . GLY A 1 1 ? -1.392 -6.641 -2.839 1.00 74.34 1 GLY A CA 15
ATOM 19043 C C . GLY A 1 1 ? -2.001 -5.514 -3.625 1.00 42.53 1 GLY A C 15
ATOM 19044 O O . GLY A 1 1 ? -3.172 -5.596 -3.959 1.00 54.45 1 GLY A O 15
ATOM 19048 N N . ALA A 1 2 ? -1.235 -4.471 -3.913 1.00 63.12 2 ALA A N 15
ATOM 19049 C CA . ALA A 1 2 ? -1.736 -3.350 -4.704 1.00 4.25 2 ALA A CA 15
ATOM 19050 C C . ALA A 1 2 ? -1.836 -3.787 -6.168 1.00 31.30 2 ALA A C 15
ATOM 19051 O O . ALA A 1 2 ? -1.174 -4.738 -6.581 1.00 54.44 2 ALA A O 15
ATOM 19058 N N . MET A 1 3 ? -2.637 -3.077 -6.946 1.00 52.12 3 MET A N 15
ATOM 19059 C CA . MET A 1 3 ? -2.745 -3.347 -8.378 1.00 70.43 3 MET A CA 15
ATOM 19060 C C . MET A 1 3 ? -1.537 -2.733 -9.075 1.00 4.50 3 MET A C 15
ATOM 19061 O O . MET A 1 3 ? -1.052 -1.680 -8.670 1.00 3.44 3 MET A O 15
ATOM 19075 N N . ALA A 1 4 ? -1.064 -3.380 -10.128 1.00 62.43 4 ALA A N 15
ATOM 19076 C CA . ALA A 1 4 ? 0.051 -2.855 -10.903 1.00 24.31 4 ALA A CA 15
ATOM 19077 C C . ALA A 1 4 ? -0.451 -1.720 -11.802 1.00 70.02 4 ALA A C 15
ATOM 19078 O O . ALA A 1 4 ? -1.622 -1.697 -12.190 1.00 61.01 4 ALA A O 15
ATOM 19085 N N . LYS A 1 5 ? 0.448 -0.818 -12.177 1.00 63.41 5 LYS A N 15
ATOM 19086 C CA . LYS A 1 5 ? 0.124 0.232 -13.145 1.00 13.12 5 LYS A CA 15
ATOM 19087 C C . LYS A 1 5 ? -0.175 -0.474 -14.460 1.00 44.03 5 LYS A C 15
ATOM 19088 O O . LYS A 1 5 ? 0.630 -1.267 -14.936 1.00 2.01 5 LYS A O 15
ATOM 19107 N N . ALA A 1 6 ? -1.343 -0.208 -15.023 1.00 43.34 6 ALA A N 15
ATOM 19108 C CA . ALA A 1 6 ? -1.739 -0.843 -16.272 1.00 3.43 6 ALA A CA 15
ATOM 19109 C C . ALA A 1 6 ? -0.795 -0.389 -17.399 1.00 41.01 6 ALA A C 15
ATOM 19110 O O . ALA A 1 6 ? -0.377 0.782 -17.421 1.00 45.54 6 ALA A O 15
ATOM 19117 N N . PRO A 1 7 ? -0.471 -1.292 -18.347 1.00 11.12 7 PRO A N 15
ATOM 19118 C CA . PRO A 1 7 ? 0.368 -0.901 -19.484 1.00 61.12 7 PRO A CA 15
ATOM 19119 C C . PRO A 1 7 ? -0.426 -0.082 -20.495 1.00 23.25 7 PRO A C 15
ATOM 19120 O O . PRO A 1 7 ? -1.624 0.147 -20.312 1.00 70.24 7 PRO A O 15
ATOM 19131 N N . GLU A 1 8 ? 0.241 0.336 -21.559 1.00 65.11 8 GLU A N 15
ATOM 19132 C CA . GLU A 1 8 ? -0.400 1.091 -22.630 1.00 72.13 8 GLU A CA 15
ATOM 19133 C C . GLU A 1 8 ? -1.505 0.244 -23.266 1.00 35.11 8 GLU A C 15
ATOM 19134 O O . GLU A 1 8 ? -1.276 -0.891 -23.694 1.00 43.51 8 GLU A O 15
ATOM 19146 N N . SER A 1 9 ? -2.712 0.784 -23.296 1.00 14.00 9 SER A N 15
ATOM 19147 C CA . SER A 1 9 ? -3.848 0.094 -23.889 1.00 33.45 9 SER A CA 15
ATOM 19148 C C . SER A 1 9 ? -3.806 0.268 -25.401 1.00 62.43 9 SER A C 15
ATOM 19149 O O . SER A 1 9 ? -3.280 1.257 -25.896 1.00 34.42 9 SER A O 15
ATOM 19157 N N . ALA A 1 10 ? -4.436 -0.642 -26.133 1.00 64.11 10 ALA A N 15
ATOM 19158 C CA . ALA A 1 10 ? -4.501 -0.538 -27.596 1.00 5.33 10 ALA A CA 15
ATOM 19159 C C . ALA A 1 10 ? -5.165 0.779 -28.034 1.00 63.11 10 ALA A C 15
ATOM 19160 O O . ALA A 1 10 ? -4.887 1.299 -29.106 1.00 63.43 10 ALA A O 15
ATOM 19167 N N . THR A 1 11 ? -6.024 1.319 -27.185 1.00 2.54 11 THR A N 15
ATOM 19168 C CA . THR A 1 11 ? -6.685 2.590 -27.452 1.00 24.22 11 THR A CA 15
ATOM 19169 C C . THR A 1 11 ? -5.732 3.771 -27.427 1.00 62.22 11 THR A C 15
ATOM 19170 O O . THR A 1 11 ? -5.902 4.726 -28.170 1.00 14.44 11 THR A O 15
ATOM 19181 N N . GLU A 1 12 ? -4.761 3.730 -26.532 1.00 4.21 12 GLU A N 15
ATOM 19182 C CA . GLU A 1 12 ? -3.892 4.875 -26.280 1.00 50.22 12 GLU A CA 15
ATOM 19183 C C . GLU A 1 12 ? -3.073 5.226 -27.506 1.00 11.31 12 GLU A C 15
ATOM 19184 O O . GLU A 1 12 ? -2.965 6.392 -27.862 1.00 5.21 12 GLU A O 15
ATOM 19196 N N . LYS A 1 13 ? -2.563 4.222 -28.200 1.00 43.33 13 LYS A N 15
ATOM 19197 C CA . LYS A 1 13 ? -1.779 4.479 -29.419 1.00 62.43 13 LYS A CA 15
ATOM 19198 C C . LYS A 1 13 ? -2.639 5.039 -30.547 1.00 55.40 13 LYS A C 15
ATOM 19199 O O . LYS A 1 13 ? -2.150 5.802 -31.374 1.00 41.15 13 LYS A O 15
ATOM 19218 N N . VAL A 1 14 ? -3.911 4.663 -30.593 1.00 24.25 14 VAL A N 15
ATOM 19219 C CA . VAL A 1 14 ? -4.805 5.164 -31.634 1.00 72.03 14 VAL A CA 15
ATOM 19220 C C . VAL A 1 14 ? -5.050 6.631 -31.352 1.00 45.12 14 VAL A C 15
ATOM 19221 O O . VAL A 1 14 ? -4.939 7.465 -32.233 1.00 35.53 14 VAL A O 15
ATOM 19234 N N . LEU A 1 15 ? -5.334 6.951 -30.101 1.00 14.11 15 LEU A N 15
ATOM 19235 C CA . LEU A 1 15 ? -5.601 8.331 -29.709 1.00 35.34 15 LEU A CA 15
ATOM 19236 C C . LEU A 1 15 ? -4.380 9.212 -29.918 1.00 70.23 15 LEU A C 15
ATOM 19237 O O . LEU A 1 15 ? -4.506 10.333 -30.389 1.00 24.14 15 LEU A O 15
ATOM 19253 N N . CYS A 1 16 ? -3.200 8.687 -29.630 1.00 60.24 16 CYS A N 15
ATOM 19254 C CA . CYS A 1 16 ? -1.962 9.408 -29.902 1.00 53.21 16 CYS A CA 15
ATOM 19255 C C . CYS A 1 16 ? -1.867 9.767 -31.387 1.00 63.00 16 CYS A C 15
ATOM 19256 O O . CYS A 1 16 ? -1.590 10.901 -31.741 1.00 64.14 16 CYS A O 15
ATOM 19264 N N . ALA A 1 17 ? -2.116 8.813 -32.268 1.00 43.34 17 ALA A N 15
ATOM 19265 C CA . ALA A 1 17 ? -2.029 9.100 -33.700 1.00 44.51 17 ALA A CA 15
ATOM 19266 C C . ALA A 1 17 ? -3.138 10.066 -34.145 1.00 11.42 17 ALA A C 15
ATOM 19267 O O . ALA A 1 17 ? -2.919 10.925 -34.990 1.00 41.31 17 ALA A O 15
ATOM 19274 N N . LEU A 1 18 ? -4.315 9.948 -33.546 1.00 73.53 18 LEU A N 15
ATOM 19275 C CA . LEU A 1 18 ? -5.433 10.830 -33.883 1.00 74.01 18 LEU A CA 15
ATOM 19276 C C . LEU A 1 18 ? -5.133 12.267 -33.486 1.00 70.22 18 LEU A C 15
ATOM 19277 O O . LEU A 1 18 ? -5.556 13.199 -34.162 1.00 54.24 18 LEU A O 15
ATOM 19293 N N . TYR A 1 19 ? -4.385 12.446 -32.406 1.00 73.33 19 TYR A N 15
ATOM 19294 C CA . TYR A 1 19 ? -3.977 13.765 -31.994 1.00 21.31 19 TYR A CA 15
ATOM 19295 C C . TYR A 1 19 ? -3.086 14.330 -33.116 1.00 12.34 19 TYR A C 15
ATOM 19296 O O . TYR A 1 19 ? -3.319 15.430 -33.581 1.00 31.01 19 TYR A O 15
ATOM 19314 N N . ALA A 1 20 ? -2.098 13.560 -33.568 1.00 73.50 20 ALA A N 15
ATOM 19315 C CA . ALA A 1 20 ? -1.156 14.026 -34.601 1.00 13.42 20 ALA A CA 15
ATOM 19316 C C . ALA A 1 20 ? -1.878 14.473 -35.876 1.00 45.00 20 ALA A C 15
ATOM 19317 O O . ALA A 1 20 ? -1.611 15.542 -36.421 1.00 4.41 20 ALA A O 15
ATOM 19324 N N . GLU A 1 21 ? -2.795 13.637 -36.331 1.00 51.03 21 GLU A N 15
ATOM 19325 C CA . GLU A 1 21 ? -3.545 13.877 -37.567 1.00 3.14 21 GLU A CA 15
ATOM 19326 C C . GLU A 1 21 ? -4.367 15.161 -37.540 1.00 42.20 21 GLU A C 15
ATOM 19327 O O . GLU A 1 21 ? -4.603 15.793 -38.571 1.00 13.40 21 GLU A O 15
ATOM 19339 N N . ILE A 1 22 ? -4.887 15.487 -36.371 1.00 32.31 22 ILE A N 15
ATOM 19340 C CA . ILE A 1 22 ? -5.802 16.613 -36.215 1.00 60.04 22 ILE A CA 15
ATOM 19341 C C . ILE A 1 22 ? -5.082 17.914 -35.847 1.00 30.13 22 ILE A C 15
ATOM 19342 O O . ILE A 1 22 ? -5.479 19.001 -36.282 1.00 44.14 22 ILE A O 15
ATOM 19358 N N . LEU A 1 23 ? -4.061 17.795 -35.013 1.00 34.31 23 LEU A N 15
ATOM 19359 C CA . LEU A 1 23 ? -3.314 18.940 -34.490 1.00 51.52 23 LEU A CA 15
ATOM 19360 C C . LEU A 1 23 ? -2.196 19.369 -35.445 1.00 35.05 23 LEU A C 15
ATOM 19361 O O . LEU A 1 23 ? -1.767 20.513 -35.418 1.00 71.33 23 LEU A O 15
ATOM 19377 N N . GLY A 1 24 ? -1.721 18.443 -36.269 1.00 51.51 24 GLY A N 15
ATOM 19378 C CA . GLY A 1 24 ? -0.643 18.756 -37.195 1.00 63.51 24 GLY A CA 15
ATOM 19379 C C . GLY A 1 24 ? 0.726 18.732 -36.539 1.00 63.25 24 GLY A C 15
ATOM 19380 O O . GLY A 1 24 ? 1.606 19.499 -36.910 1.00 33.55 24 GLY A O 15
ATOM 19384 N N . VAL A 1 25 ? 0.905 17.846 -35.568 1.00 12.04 25 VAL A N 15
ATOM 19385 C CA . VAL A 1 25 ? 2.174 17.735 -34.837 1.00 42.20 25 VAL A CA 15
ATOM 19386 C C . VAL A 1 25 ? 2.908 16.445 -35.247 1.00 52.05 25 VAL A C 15
ATOM 19387 O O . VAL A 1 25 ? 2.286 15.449 -35.596 1.00 73.15 25 VAL A O 15
ATOM 19400 N N . GLU A 1 26 ? 4.234 16.495 -35.236 1.00 33.14 26 GLU A N 15
ATOM 19401 C CA . GLU A 1 26 ? 5.085 15.376 -35.685 1.00 32.24 26 GLU A CA 15
ATOM 19402 C C . GLU A 1 26 ? 5.116 14.201 -34.749 1.00 21.43 26 GLU A C 15
ATOM 19403 O O . GLU A 1 26 ? 5.363 13.051 -35.147 1.00 52.13 26 GLU A O 15
ATOM 19415 N N . ARG A 1 27 ? 4.878 14.468 -33.453 1.00 4.31 27 ARG A N 15
ATOM 19416 C CA . ARG A 1 27 ? 4.925 13.435 -32.454 1.00 51.40 27 ARG A CA 15
ATOM 19417 C C . ARG A 1 27 ? 3.865 13.687 -31.404 1.00 31.44 27 ARG A C 15
ATOM 19418 O O . ARG A 1 27 ? 3.485 14.834 -31.182 1.00 14.42 27 ARG A O 15
ATOM 19439 N N . VAL A 1 28 ? 3.514 12.662 -30.717 1.00 13.41 28 VAL A N 15
ATOM 19440 C CA . VAL A 1 28 ? 2.589 12.731 -29.607 1.00 74.33 28 VAL A CA 15
ATOM 19441 C C . VAL A 1 28 ? 3.013 11.635 -28.595 1.00 12.25 28 VAL A C 15
ATOM 19442 O O . VAL A 1 28 ? 3.341 10.504 -28.942 1.00 63.15 28 VAL A O 15
ATOM 19455 N N . GLY A 1 29 ? 3.064 12.023 -27.311 1.00 60.20 29 GLY A N 15
ATOM 19456 C CA . GLY A 1 29 ? 3.350 11.121 -26.216 1.00 32.50 29 GLY A CA 15
ATOM 19457 C C . GLY A 1 29 ? 2.057 10.573 -25.613 1.00 74.32 29 GLY A C 15
ATOM 19458 O O . GLY A 1 29 ? 0.963 10.972 -26.025 1.00 3.10 29 GLY A O 15
ATOM 19462 N N . VAL A 1 30 ? 2.171 9.601 -24.724 1.00 52.11 30 VAL A N 15
ATOM 19463 C CA . VAL A 1 30 ? 0.964 9.036 -24.095 1.00 40.20 30 VAL A CA 15
ATOM 19464 C C . VAL A 1 30 ? 0.392 10.049 -23.103 1.00 22.12 30 VAL A C 15
ATOM 19465 O O . VAL A 1 30 ? -0.785 10.053 -22.810 1.00 63.11 30 VAL A O 15
ATOM 19478 N N . ASP A 1 31 ? 1.244 10.913 -22.667 1.00 34.51 31 ASP A N 15
ATOM 19479 C CA . ASP A 1 31 ? 0.922 11.914 -21.676 1.00 34.41 31 ASP A CA 15
ATOM 19480 C C . ASP A 1 31 ? 0.840 13.306 -22.275 1.00 52.22 31 ASP A C 15
ATOM 19481 O O . ASP A 1 31 ? 0.882 14.289 -21.578 1.00 0.43 31 ASP A O 15
ATOM 19490 N N . ASP A 1 32 ? 0.742 13.368 -23.586 1.00 12.01 32 ASP A N 15
ATOM 19491 C CA . ASP A 1 32 ? 0.764 14.655 -24.262 1.00 31.01 32 ASP A CA 15
ATOM 19492 C C . ASP A 1 32 ? -0.528 15.443 -24.068 1.00 30.01 32 ASP A C 15
ATOM 19493 O O . ASP A 1 32 ? -1.622 14.932 -24.279 1.00 55.52 32 ASP A O 15
ATOM 19502 N N . ALA A 1 33 ? -0.405 16.678 -23.612 1.00 21.21 33 ALA A N 15
ATOM 19503 C CA . ALA A 1 33 ? -1.579 17.496 -23.334 1.00 65.34 33 ALA A CA 15
ATOM 19504 C C . ALA A 1 33 ? -2.138 18.039 -24.649 1.00 42.12 33 ALA A C 15
ATOM 19505 O O . ALA A 1 33 ? -1.532 18.856 -25.306 1.00 74.14 33 ALA A O 15
ATOM 19512 N N . PHE A 1 34 ? -3.352 17.622 -24.965 1.00 14.14 34 PHE A N 15
ATOM 19513 C CA . PHE A 1 34 ? -4.049 18.030 -26.204 1.00 31.13 34 PHE A CA 15
ATOM 19514 C C . PHE A 1 34 ? -4.061 19.547 -26.370 1.00 55.42 34 PHE A C 15
ATOM 19515 O O . PHE A 1 34 ? -3.876 20.056 -27.468 1.00 62.50 34 PHE A O 15
ATOM 19532 N N . HIS A 1 35 ? -4.285 20.278 -25.277 1.00 54.05 35 HIS A N 15
ATOM 19533 C CA . HIS A 1 35 ? -4.363 21.739 -25.357 1.00 23.00 35 HIS A CA 15
ATOM 19534 C C . HIS A 1 35 ? -2.998 22.418 -25.500 1.00 34.42 35 HIS A C 15
ATOM 19535 O O . HIS A 1 35 ? -2.933 23.540 -25.992 1.00 14.30 35 HIS A O 15
ATOM 19549 N N . ASP A 1 36 ? -1.923 21.758 -25.084 1.00 23.32 36 ASP A N 15
ATOM 19550 C CA . ASP A 1 36 ? -0.579 22.347 -25.190 1.00 30.42 36 ASP A CA 15
ATOM 19551 C C . ASP A 1 36 ? -0.137 22.226 -26.644 1.00 35.22 36 ASP A C 15
ATOM 19552 O O . ASP A 1 36 ? 0.519 23.102 -27.197 1.00 53.33 36 ASP A O 15
ATOM 19561 N N . LEU A 1 37 ? -0.614 21.164 -27.284 1.00 4.03 37 LEU A N 15
ATOM 19562 C CA . LEU A 1 37 ? -0.418 20.928 -28.711 1.00 44.32 37 LEU A CA 15
ATOM 19563 C C . LEU A 1 37 ? -1.340 21.824 -29.557 1.00 24.50 37 LEU A C 15
ATOM 19564 O O . LEU A 1 37 ? -1.501 21.604 -30.751 1.00 13.22 37 LEU A O 15
ATOM 19580 N N . GLY A 1 38 ? -1.967 22.812 -28.927 1.00 32.32 38 GLY A N 15
ATOM 19581 C CA . GLY A 1 38 ? -2.818 23.763 -29.645 1.00 4.22 38 GLY A CA 15
ATOM 19582 C C . GLY A 1 38 ? -4.271 23.352 -29.793 1.00 15.33 38 GLY A C 15
ATOM 19583 O O . GLY A 1 38 ? -5.082 24.012 -30.445 1.00 51.32 38 GLY A O 15
ATOM 19587 N N . GLY A 1 39 ? -4.597 22.235 -29.169 1.00 21.01 39 GLY A N 15
ATOM 19588 C CA . GLY A 1 39 ? -5.942 21.656 -29.211 1.00 3.14 39 GLY A CA 15
ATOM 19589 C C . GLY A 1 39 ? -7.016 22.441 -28.457 1.00 44.33 39 GLY A C 15
ATOM 19590 O O . GLY A 1 39 ? -7.382 22.112 -27.319 1.00 50.30 39 GLY A O 15
ATOM 19594 N N . SER A 1 40 ? -7.558 23.454 -29.118 1.00 42.34 40 SER A N 15
ATOM 19595 C CA . SER A 1 40 ? -8.647 24.245 -28.546 1.00 4.30 40 SER A CA 15
ATOM 19596 C C . SER A 1 40 ? -9.917 23.398 -28.397 1.00 32.31 40 SER A C 15
ATOM 19597 O O . SER A 1 40 ? -10.064 22.393 -29.070 1.00 24.15 40 SER A O 15
ATOM 19605 N N . SER A 1 41 ? -10.867 23.834 -27.577 1.00 43.43 41 SER A N 15
ATOM 19606 C CA . SER A 1 41 ? -12.124 23.094 -27.393 1.00 0.23 41 SER A CA 15
ATOM 19607 C C . SER A 1 41 ? -12.911 22.901 -28.694 1.00 61.24 41 SER A C 15
ATOM 19608 O O . SER A 1 41 ? -13.604 21.908 -28.865 1.00 31.14 41 SER A O 15
ATOM 19616 N N . ALA A 1 42 ? -12.775 23.831 -29.633 1.00 31.42 42 ALA A N 15
ATOM 19617 C CA . ALA A 1 42 ? -13.428 23.687 -30.931 1.00 70.14 42 ALA A CA 15
ATOM 19618 C C . ALA A 1 42 ? -12.760 22.561 -31.742 1.00 13.43 42 ALA A C 15
ATOM 19619 O O . ALA A 1 42 ? -13.418 21.804 -32.434 1.00 45.01 42 ALA A O 15
ATOM 19626 N N . LEU A 1 43 ? -11.444 22.461 -31.632 1.00 33.34 43 LEU A N 15
ATOM 19627 C CA . LEU A 1 43 ? -10.675 21.444 -32.357 1.00 43.31 43 LEU A CA 15
ATOM 19628 C C . LEU A 1 43 ? -10.967 20.069 -31.769 1.00 13.13 43 LEU A C 15
ATOM 19629 O O . LEU A 1 43 ? -10.973 19.053 -32.476 1.00 3.35 43 LEU A O 15
ATOM 19645 N N . ALA A 1 44 ? -11.286 20.035 -30.482 1.00 63.42 44 ALA A N 15
ATOM 19646 C CA . ALA A 1 44 ? -11.679 18.788 -29.820 1.00 71.23 44 ALA A CA 15
ATOM 19647 C C . ALA A 1 44 ? -12.887 18.139 -30.463 1.00 32.45 44 ALA A C 15
ATOM 19648 O O . ALA A 1 44 ? -13.038 16.939 -30.478 1.00 15.21 44 ALA A O 15
ATOM 19655 N N . MET A 1 45 ? -13.763 18.936 -31.036 1.00 64.52 45 MET A N 15
ATOM 19656 C CA . MET A 1 45 ? -14.955 18.413 -31.724 1.00 50.42 45 MET A CA 15
ATOM 19657 C C . MET A 1 45 ? -14.534 17.550 -32.926 1.00 61.54 45 MET A C 15
ATOM 19658 O O . MET A 1 45 ? -15.153 16.520 -33.228 1.00 4.23 45 MET A O 15
ATOM 19672 N N . ARG A 1 46 ? -13.447 17.930 -33.596 1.00 13.44 46 ARG A N 15
ATOM 19673 C CA . ARG A 1 46 ? -12.925 17.148 -34.720 1.00 75.31 46 ARG A CA 15
ATOM 19674 C C . ARG A 1 46 ? -12.373 15.831 -34.209 1.00 13.13 46 ARG A C 15
ATOM 19675 O O . ARG A 1 46 ? -12.492 14.816 -34.871 1.00 12.33 46 ARG A O 15
ATOM 19696 N N . LEU A 1 47 ? -11.764 15.857 -33.030 1.00 14.52 47 LEU A N 15
ATOM 19697 C CA . LEU A 1 47 ? -11.197 14.643 -32.438 1.00 1.13 47 LEU A CA 15
ATOM 19698 C C . LEU A 1 47 ? -12.304 13.649 -32.144 1.00 21.25 47 LEU A C 15
ATOM 19699 O O . LEU A 1 47 ? -12.214 12.489 -32.506 1.00 14.34 47 LEU A O 15
ATOM 19715 N N . ILE A 1 48 ? -13.364 14.133 -31.523 1.00 42.13 48 ILE A N 15
ATOM 19716 C CA . ILE A 1 48 ? -14.519 13.299 -31.170 1.00 21.40 48 ILE A CA 15
ATOM 19717 C C . ILE A 1 48 ? -15.142 12.699 -32.430 1.00 21.34 48 ILE A C 15
ATOM 19718 O O . ILE A 1 48 ? -15.539 11.535 -32.438 1.00 33.21 48 ILE A O 15
ATOM 19734 N N . ALA A 1 49 ? -15.220 13.485 -33.491 1.00 10.23 49 ALA A N 15
ATOM 19735 C CA . ALA A 1 49 ? -15.768 13.004 -34.749 1.00 54.31 49 ALA A CA 15
ATOM 19736 C C . ALA A 1 49 ? -14.894 11.883 -35.336 1.00 11.54 49 ALA A C 15
ATOM 19737 O O . ALA A 1 49 ? -15.411 10.894 -35.811 1.00 74.00 49 ALA A O 15
ATOM 19744 N N . ARG A 1 50 ? -13.579 12.077 -35.296 1.00 70.52 50 ARG A N 15
ATOM 19745 C CA . ARG A 1 50 ? -12.629 11.122 -35.894 1.00 61.23 50 ARG A CA 15
ATOM 19746 C C . ARG A 1 50 ? -12.653 9.793 -35.103 1.00 35.01 50 ARG A C 15
ATOM 19747 O O . ARG A 1 50 ? -12.472 8.733 -35.667 1.00 52.03 50 ARG A O 15
ATOM 19768 N N . ILE A 1 51 ? -12.856 9.890 -33.790 1.00 62.33 51 ILE A N 15
ATOM 19769 C CA . ILE A 1 51 ? -12.809 8.746 -32.928 1.00 41.44 51 ILE A CA 15
ATOM 19770 C C . ILE A 1 51 ? -13.934 7.781 -33.324 1.00 31.20 51 ILE A C 15
ATOM 19771 O O . ILE A 1 51 ? -13.803 6.578 -33.188 1.00 21.33 51 ILE A O 15
ATOM 19787 N N . ARG A 1 52 ? -15.004 8.308 -33.881 1.00 64.31 52 ARG A N 15
ATOM 19788 C CA . ARG A 1 52 ? -16.162 7.483 -34.282 1.00 34.21 52 ARG A CA 15
ATOM 19789 C C . ARG A 1 52 ? -15.808 6.483 -35.352 1.00 44.31 52 ARG A C 15
ATOM 19790 O O . ARG A 1 52 ? -16.360 5.410 -35.414 1.00 42.44 52 ARG A O 15
ATOM 19811 N N . GLU A 1 53 ? -14.888 6.867 -36.210 1.00 24.20 53 GLU A N 15
ATOM 19812 C CA . GLU A 1 53 ? -14.506 6.069 -37.365 1.00 21.25 53 GLU A CA 15
ATOM 19813 C C . GLU A 1 53 ? -13.546 4.995 -36.899 1.00 2.13 53 GLU A C 15
ATOM 19814 O O . GLU A 1 53 ? -13.549 3.860 -37.380 1.00 53.12 53 GLU A O 15
ATOM 19826 N N . GLU A 1 54 ? -12.687 5.374 -35.944 1.00 63.52 54 GLU A N 15
ATOM 19827 C CA . GLU A 1 54 ? -11.632 4.459 -35.491 1.00 72.41 54 GLU A CA 15
ATOM 19828 C C . GLU A 1 54 ? -12.081 3.446 -34.451 1.00 33.41 54 GLU A C 15
ATOM 19829 O O . GLU A 1 54 ? -11.635 2.345 -34.435 1.00 34.43 54 GLU A O 15
ATOM 19841 N N . LEU A 1 55 ? -12.914 3.896 -33.554 1.00 44.20 55 LEU A N 15
ATOM 19842 C CA . LEU A 1 55 ? -13.276 3.091 -32.402 1.00 60.22 55 LEU A CA 15
ATOM 19843 C C . LEU A 1 55 ? -14.753 2.736 -32.347 1.00 64.21 55 LEU A C 15
ATOM 19844 O O . LEU A 1 55 ? -15.203 1.981 -31.479 1.00 45.44 55 LEU A O 15
ATOM 19860 N N . GLY A 1 56 ? -15.499 3.236 -33.311 1.00 34.43 56 GLY A N 15
ATOM 19861 C CA . GLY A 1 56 ? -16.921 2.961 -33.414 1.00 31.23 56 GLY A CA 15
ATOM 19862 C C . GLY A 1 56 ? -17.705 3.608 -32.280 1.00 61.44 56 GLY A C 15
ATOM 19863 O O . GLY A 1 56 ? -18.736 3.107 -31.866 1.00 0.33 56 GLY A O 15
ATOM 19867 N N . VAL A 1 57 ? -17.174 4.688 -31.726 1.00 75.51 57 VAL A N 15
ATOM 19868 C CA . VAL A 1 57 ? -17.719 5.286 -30.524 1.00 1.51 57 VAL A CA 15
ATOM 19869 C C . VAL A 1 57 ? -17.583 6.810 -30.549 1.00 61.43 57 VAL A C 15
ATOM 19870 O O . VAL A 1 57 ? -16.614 7.347 -31.087 1.00 50.32 57 VAL A O 15
ATOM 19883 N N . ASP A 1 58 ? -18.521 7.509 -29.935 1.00 70.15 58 ASP A N 15
ATOM 19884 C CA . ASP A 1 58 ? -18.415 8.958 -29.810 1.00 14.22 58 ASP A CA 15
ATOM 19885 C C . ASP A 1 58 ? -17.741 9.267 -28.485 1.00 33.15 58 ASP A C 15
ATOM 19886 O O . ASP A 1 58 ? -18.224 8.902 -27.418 1.00 63.10 58 ASP A O 15
ATOM 19895 N N . LEU A 1 59 ? -16.582 9.899 -28.544 1.00 20.12 59 LEU A N 15
ATOM 19896 C CA . LEU A 1 59 ? -15.842 10.189 -27.321 1.00 24.33 59 LEU A CA 15
ATOM 19897 C C . LEU A 1 59 ? -16.621 11.167 -26.430 1.00 34.21 59 LEU A C 15
ATOM 19898 O O . LEU A 1 59 ? -16.939 12.290 -26.849 1.00 5.52 59 LEU A O 15
ATOM 19914 N N . PRO A 1 60 ? -16.870 10.790 -25.162 1.00 64.44 60 PRO A N 15
ATOM 19915 C CA . PRO A 1 60 ? -17.467 11.769 -24.252 1.00 32.15 60 PRO A CA 15
ATOM 19916 C C . PRO A 1 60 ? -16.522 12.940 -24.012 1.00 63.50 60 PRO A C 15
ATOM 19917 O O . PRO A 1 60 ? -15.419 12.753 -23.493 1.00 51.12 60 PRO A O 15
ATOM 19928 N N . ILE A 1 61 ? -16.937 14.155 -24.349 1.00 43.42 61 ILE A N 15
ATOM 19929 C CA . ILE A 1 61 ? -16.072 15.331 -24.154 1.00 72.33 61 ILE A CA 15
ATOM 19930 C C . ILE A 1 61 ? -15.768 15.580 -22.676 1.00 55.42 61 ILE A C 15
ATOM 19931 O O . ILE A 1 61 ? -14.740 16.144 -22.329 1.00 25.20 61 ILE A O 15
ATOM 19947 N N . ARG A 1 62 ? -16.635 15.081 -21.794 1.00 23.12 62 ARG A N 15
ATOM 19948 C CA . ARG A 1 62 ? -16.375 15.159 -20.357 1.00 11.30 62 ARG A CA 15
ATOM 19949 C C . ARG A 1 62 ? -15.144 14.370 -20.010 1.00 52.12 62 ARG A C 15
ATOM 19950 O O . ARG A 1 62 ? -14.399 14.776 -19.105 1.00 21.41 62 ARG A O 15
ATOM 19971 N N . GLN A 1 63 ? -14.865 13.255 -20.680 1.00 52.13 63 GLN A N 15
ATOM 19972 C CA . GLN A 1 63 ? -13.651 12.488 -20.378 1.00 52.11 63 GLN A CA 15
ATOM 19973 C C . GLN A 1 63 ? -12.462 13.246 -20.882 1.00 31.13 63 GLN A C 15
ATOM 19974 O O . GLN A 1 63 ? -11.451 13.272 -20.225 1.00 40.51 63 GLN A O 15
ATOM 19988 N N . LEU A 1 64 ? -12.598 13.893 -22.029 1.00 63.12 64 LEU A N 15
ATOM 19989 C CA . LEU A 1 64 ? -11.479 14.649 -22.595 1.00 61.53 64 LEU A CA 15
ATOM 19990 C C . LEU A 1 64 ? -11.098 15.821 -21.711 1.00 32.53 64 LEU A C 15
ATOM 19991 O O . LEU A 1 64 ? -9.934 16.053 -21.463 1.00 11.51 64 LEU A O 15
ATOM 20007 N N . PHE A 1 65 ? -12.082 16.570 -21.241 1.00 23.00 65 PHE A N 15
ATOM 20008 C CA . PHE A 1 65 ? -11.794 17.714 -20.388 1.00 45.43 65 PHE A CA 15
ATOM 20009 C C . PHE A 1 65 ? -11.296 17.289 -19.000 1.00 72.34 65 PHE A C 15
ATOM 20010 O O . PHE A 1 65 ? -10.556 18.018 -18.361 1.00 53.13 65 PHE A O 15
ATOM 20027 N N . SER A 1 66 ? -11.685 16.105 -18.549 1.00 71.44 66 SER A N 15
ATOM 20028 C CA . SER A 1 66 ? -11.235 15.590 -17.254 1.00 64.12 66 SER A CA 15
ATOM 20029 C C . SER A 1 66 ? -9.820 15.043 -17.343 1.00 71.01 66 SER A C 15
ATOM 20030 O O . SER A 1 66 ? -9.094 14.970 -16.344 1.00 73.33 66 SER A O 15
ATOM 20038 N N . SER A 1 67 ? -9.430 14.610 -18.549 1.00 11.32 67 SER A N 15
ATOM 20039 C CA . SER A 1 67 ? -8.125 14.023 -18.778 1.00 64.24 67 SER A CA 15
ATOM 20040 C C . SER A 1 67 ? -7.692 14.349 -20.207 1.00 71.21 67 SER A C 15
ATOM 20041 O O . SER A 1 67 ? -7.924 13.564 -21.127 1.00 12.31 67 SER A O 15
ATOM 20049 N N . PRO A 1 68 ? -7.033 15.502 -20.422 1.00 11.13 68 PRO A N 15
ATOM 20050 C CA . PRO A 1 68 ? -6.665 15.954 -21.782 1.00 2.02 68 PRO A CA 15
ATOM 20051 C C . PRO A 1 68 ? -5.436 15.287 -22.404 1.00 52.40 68 PRO A C 15
ATOM 20052 O O . PRO A 1 68 ? -4.806 15.876 -23.271 1.00 70.34 68 PRO A O 15
ATOM 20063 N N . THR A 1 69 ? -5.101 14.079 -21.978 1.00 5.21 69 THR A N 15
ATOM 20064 C CA . THR A 1 69 ? -3.962 13.355 -22.543 1.00 72.24 69 THR A CA 15
ATOM 20065 C C . THR A 1 69 ? -4.470 12.089 -23.199 1.00 24.34 69 THR A C 15
ATOM 20066 O O . THR A 1 69 ? -5.527 11.588 -22.818 1.00 45.22 69 THR A O 15
ATOM 20077 N N . PRO A 1 70 ? -3.754 11.556 -24.204 1.00 52.11 70 PRO A N 15
ATOM 20078 C CA . PRO A 1 70 ? -4.363 10.407 -24.884 1.00 41.41 70 PRO A CA 15
ATOM 20079 C C . PRO A 1 70 ? -4.399 9.147 -24.000 1.00 20.31 70 PRO A C 15
ATOM 20080 O O . PRO A 1 70 ? -5.337 8.348 -24.086 1.00 21.43 70 PRO A O 15
ATOM 20091 N N . ALA A 1 71 ? -3.453 9.013 -23.061 1.00 24.31 71 ALA A N 15
ATOM 20092 C CA . ALA A 1 71 ? -3.534 7.922 -22.126 1.00 34.31 71 ALA A CA 15
ATOM 20093 C C . ALA A 1 71 ? -4.559 8.191 -21.012 1.00 54.51 71 ALA A C 15
ATOM 20094 O O . ALA A 1 71 ? -5.267 7.291 -20.556 1.00 4.40 71 ALA A O 15
ATOM 20101 N N . GLY A 1 72 ? -4.646 9.419 -20.571 1.00 13.13 72 GLY A N 15
ATOM 20102 C CA . GLY A 1 72 ? -5.522 9.712 -19.461 1.00 1.43 72 GLY A CA 15
ATOM 20103 C C . GLY A 1 72 ? -6.954 9.522 -19.876 1.00 52.32 72 GLY A C 15
ATOM 20104 O O . GLY A 1 72 ? -7.730 8.853 -19.184 1.00 33.15 72 GLY A O 15
ATOM 20108 N N . VAL A 1 73 ? -7.269 10.003 -21.044 1.00 34.52 73 VAL A N 15
ATOM 20109 C CA . VAL A 1 73 ? -8.590 9.914 -21.589 1.00 23.41 73 VAL A CA 15
ATOM 20110 C C . VAL A 1 73 ? -9.040 8.480 -21.885 1.00 50.43 73 VAL A C 15
ATOM 20111 O O . VAL A 1 73 ? -10.206 8.115 -21.613 1.00 62.25 73 VAL A O 15
ATOM 20124 N N . ALA A 1 74 ? -8.102 7.602 -22.288 1.00 74.12 74 ALA A N 15
ATOM 20125 C CA . ALA A 1 74 ? -8.404 6.210 -22.563 1.00 11.43 74 ALA A CA 15
ATOM 20126 C C . ALA A 1 74 ? -8.858 5.485 -21.284 1.00 21.22 74 ALA A C 15
ATOM 20127 O O . ALA A 1 74 ? -9.658 4.579 -21.323 1.00 64.23 74 ALA A O 15
ATOM 20134 N N . ARG A 1 75 ? -8.196 5.771 -20.193 1.00 12.02 75 ARG A N 15
ATOM 20135 C CA . ARG A 1 75 ? -8.422 5.063 -18.954 1.00 3.32 75 ARG A CA 15
ATOM 20136 C C . ARG A 1 75 ? -9.730 5.573 -18.330 1.00 52.24 75 ARG A C 15
ATOM 20137 O O . ARG A 1 75 ? -10.522 4.882 -17.697 1.00 63.23 75 ARG A O 15
ATOM 20158 N N . ALA A 1 76 ? -9.888 6.864 -18.517 1.00 41.31 76 ALA A N 15
ATOM 20159 C CA . ALA A 1 76 ? -11.083 7.580 -18.012 1.00 74.33 76 ALA A CA 15
ATOM 20160 C C . ALA A 1 76 ? -12.347 7.060 -18.694 1.00 23.42 76 ALA A C 15
ATOM 20161 O O . ALA A 1 76 ? -13.349 6.762 -18.046 1.00 23.14 76 ALA A O 15
ATOM 20168 N N . LEU A 1 77 ? -12.292 6.867 -20.003 1.00 22.14 77 LEU A N 15
ATOM 20169 C CA . LEU A 1 77 ? -13.434 6.299 -20.717 1.00 41.25 77 LEU A CA 15
ATOM 20170 C C . LEU A 1 77 ? -13.550 4.818 -20.465 1.00 31.11 77 LEU A C 15
ATOM 20171 O O . LEU A 1 77 ? -14.643 4.295 -20.433 1.00 74.54 77 LEU A O 15
ATOM 20187 N N . ALA A 1 78 ? -12.424 4.145 -20.282 1.00 51.22 78 ALA A N 15
ATOM 20188 C CA . ALA A 1 78 ? -12.454 2.713 -20.017 1.00 5.01 78 ALA A CA 15
ATOM 20189 C C . ALA A 1 78 ? -13.204 2.402 -18.717 1.00 3.32 78 ALA A C 15
ATOM 20190 O O . ALA A 1 78 ? -13.847 1.367 -18.594 1.00 2.04 78 ALA A O 15
ATOM 20197 N N . ALA A 1 79 ? -13.157 3.328 -17.768 1.00 40.23 79 ALA A N 15
ATOM 20198 C CA . ALA A 1 79 ? -13.862 3.167 -16.500 1.00 72.43 79 ALA A CA 15
ATOM 20199 C C . ALA A 1 79 ? -15.377 3.036 -16.719 1.00 60.44 79 ALA A C 15
ATOM 20200 O O . ALA A 1 79 ? -16.061 2.405 -15.933 1.00 20.11 79 ALA A O 15
ATOM 20207 N N . LYS A 1 80 ? -15.887 3.609 -17.803 1.00 32.14 80 LYS A N 15
ATOM 20208 C CA . LYS A 1 80 ? -17.324 3.558 -18.102 1.00 52.54 80 LYS A CA 15
ATOM 20209 C C . LYS A 1 80 ? -17.811 2.154 -18.471 1.00 23.13 80 LYS A C 15
ATOM 20210 O O . LYS A 1 80 ? -19.006 1.901 -18.500 1.00 14.32 80 LYS A O 15
ATOM 20229 N N . SER A 1 81 ? -16.887 1.236 -18.725 1.00 10.43 81 SER A N 15
ATOM 20230 C CA . SER A 1 81 ? -17.256 -0.150 -19.031 1.00 34.42 81 SER A CA 15
ATOM 20231 C C . SER A 1 81 ? -17.450 -0.973 -17.753 1.00 11.54 81 SER A C 15
ATOM 20232 O O . SER A 1 81 ? -17.917 -2.108 -17.803 1.00 54.50 81 SER A O 15
ATOM 20240 N N . ALA A 1 82 ? -17.075 -0.403 -16.613 1.00 34.40 82 ALA A N 15
ATOM 20241 C CA . ALA A 1 82 ? -17.204 -1.084 -15.331 1.00 15.34 82 ALA A CA 15
ATOM 20242 C C . ALA A 1 82 ? -18.505 -0.651 -14.648 1.00 4.44 82 ALA A C 15
ATOM 20243 O O . ALA A 1 82 ? -19.102 0.359 -15.007 1.00 34.41 82 ALA A O 15
ATOM 20250 N N . SER A 1 83 ? -18.901 -1.391 -13.618 1.00 44.43 83 SER A N 15
ATOM 20251 C CA . SER A 1 83 ? -20.116 -1.093 -12.853 1.00 43.42 83 SER A CA 15
ATOM 20252 C C . SER A 1 83 ? -19.983 0.153 -11.970 1.00 61.01 83 SER A C 15
ATOM 20253 O O . SER A 1 83 ? -20.925 0.545 -11.289 1.00 63.20 83 SER A O 15
ATOM 20261 N N . TRP A 1 84 ? -18.811 0.766 -11.993 1.00 41.02 84 TRP A N 15
ATOM 20262 C CA . TRP A 1 84 ? -18.537 1.994 -11.259 1.00 31.51 84 TRP A CA 15
ATOM 20263 C C . TRP A 1 84 ? -17.705 2.843 -12.208 1.00 42.20 84 TRP A C 15
ATOM 20264 O O . TRP A 1 84 ? -16.771 2.342 -12.824 1.00 73.30 84 TRP A O 15
ATOM 20285 N N . SER A 1 85 ? -18.073 4.104 -12.382 1.00 42.02 85 SER A N 15
ATOM 20286 C CA . SER A 1 85 ? -17.418 4.952 -13.372 1.00 41.14 85 SER A CA 15
ATOM 20287 C C . SER A 1 85 ? -17.489 6.420 -12.986 1.00 2.12 85 SER A C 15
ATOM 20288 O O . SER A 1 85 ? -18.126 6.785 -11.998 1.00 33.22 85 SER A O 15
ATOM 20296 N N . HIS A 1 86 ? -16.821 7.261 -13.761 1.00 44.54 86 HIS A N 15
ATOM 20297 C CA . HIS A 1 86 ? -16.830 8.700 -13.521 1.00 30.11 86 HIS A CA 15
ATOM 20298 C C . HIS A 1 86 ? -18.224 9.252 -13.843 1.00 21.04 86 HIS A C 15
ATOM 20299 O O . HIS A 1 86 ? -18.885 8.773 -14.771 1.00 3.44 86 HIS A O 15
ATOM 20313 N N . PRO A 1 87 ? -18.695 10.261 -13.086 1.00 13.43 87 PRO A N 15
ATOM 20314 C CA . PRO A 1 87 ? -20.065 10.719 -13.353 1.00 24.54 87 PRO A CA 15
ATOM 20315 C C . PRO A 1 87 ? -20.243 11.462 -14.677 1.00 24.44 87 PRO A C 15
ATOM 20316 O O . PRO A 1 87 ? -19.328 12.130 -15.184 1.00 45.41 87 PRO A O 15
ATOM 20327 N N . GLN A 1 88 ? -21.447 11.365 -15.214 1.00 75.42 88 GLN A N 15
ATOM 20328 C CA . GLN A 1 88 ? -21.832 12.022 -16.452 1.00 3.02 88 GLN A CA 15
ATOM 20329 C C . GLN A 1 88 ? -23.279 12.412 -16.236 1.00 32.03 88 GLN A C 15
ATOM 20330 O O . GLN A 1 88 ? -23.965 11.751 -15.474 1.00 54.35 88 GLN A O 15
ATOM 20344 N N . PHE A 1 89 ? -23.706 13.509 -16.844 1.00 13.13 89 PHE A N 15
ATOM 20345 C CA . PHE A 1 89 ? -25.084 13.963 -16.732 1.00 51.34 89 PHE A CA 15
ATOM 20346 C C . PHE A 1 89 ? -25.769 13.853 -18.087 1.00 73.12 89 PHE A C 15
ATOM 20347 O O . PHE A 1 89 ? -25.112 13.944 -19.135 1.00 74.13 89 PHE A O 15
ATOM 20364 N N . GLU A 1 90 ? -27.073 13.648 -18.047 1.00 53.15 90 GLU A N 15
ATOM 20365 C CA . GLU A 1 90 ? -27.908 13.486 -19.237 1.00 2.23 90 GLU A CA 15
ATOM 20366 C C . GLU A 1 90 ? -28.343 14.867 -19.763 1.00 72.34 90 GLU A C 15
ATOM 20367 O O . GLU A 1 90 ? -27.695 15.880 -19.475 1.00 73.01 90 GLU A O 15
ATOM 20379 N N . LYS A 1 91 ? -29.414 14.898 -20.548 1.00 42.45 91 LYS A N 15
ATOM 20380 C CA . LYS A 1 91 ? -29.966 16.127 -21.117 1.00 74.34 91 LYS A CA 15
ATOM 20381 C C . LYS A 1 91 ? -31.444 16.134 -20.810 1.00 74.02 91 LYS A C 15
ATOM 20382 O O . LYS A 1 91 ? -32.073 17.202 -20.920 1.00 34.34 91 LYS A O 15
ATOM 20401 N N . GLY A 1 1 ? 5.901 4.103 0.147 1.00 52.21 1 GLY A N 16
ATOM 20402 C CA . GLY A 1 1 ? 6.126 3.671 -1.241 1.00 73.50 1 GLY A CA 16
ATOM 20403 C C . GLY A 1 1 ? 5.304 4.488 -2.206 1.00 12.53 1 GLY A C 16
ATOM 20404 O O . GLY A 1 1 ? 4.922 5.591 -1.833 1.00 74.25 1 GLY A O 16
ATOM 20408 N N . ALA A 1 2 ? 5.044 4.010 -3.415 1.00 32.13 2 ALA A N 16
ATOM 20409 C CA . ALA A 1 2 ? 4.242 4.744 -4.392 1.00 34.03 2 ALA A CA 16
ATOM 20410 C C . ALA A 1 2 ? 3.340 3.703 -5.058 1.00 41.12 2 ALA A C 16
ATOM 20411 O O . ALA A 1 2 ? 3.673 2.534 -5.086 1.00 60.40 2 ALA A O 16
ATOM 20418 N N . MET A 1 3 ? 2.188 4.142 -5.551 1.00 42.14 3 MET A N 16
ATOM 20419 C CA . MET A 1 3 ? 1.218 3.244 -6.184 1.00 52.52 3 MET A CA 16
ATOM 20420 C C . MET A 1 3 ? 1.671 2.882 -7.589 1.00 73.35 3 MET A C 16
ATOM 20421 O O . MET A 1 3 ? 2.361 3.674 -8.255 1.00 23.35 3 MET A O 16
ATOM 20435 N N . ALA A 1 4 ? 1.273 1.723 -8.069 1.00 42.21 4 ALA A N 16
ATOM 20436 C CA . ALA A 1 4 ? 1.615 1.329 -9.433 1.00 70.32 4 ALA A CA 16
ATOM 20437 C C . ALA A 1 4 ? 0.708 2.090 -10.414 1.00 70.43 4 ALA A C 16
ATOM 20438 O O . ALA A 1 4 ? -0.447 2.432 -10.084 1.00 14.13 4 ALA A O 16
ATOM 20445 N N . LYS A 1 5 ? 1.196 2.308 -11.617 1.00 24.04 5 LYS A N 16
ATOM 20446 C CA . LYS A 1 5 ? 0.374 2.861 -12.668 1.00 30.05 5 LYS A CA 16
ATOM 20447 C C . LYS A 1 5 ? -0.435 1.699 -13.224 1.00 42.13 5 LYS A C 16
ATOM 20448 O O . LYS A 1 5 ? 0.078 0.572 -13.288 1.00 63.31 5 LYS A O 16
ATOM 20467 N N . ALA A 1 6 ? -1.636 1.959 -13.687 1.00 63.02 6 ALA A N 16
ATOM 20468 C CA . ALA A 1 6 ? -2.445 0.949 -14.342 1.00 54.41 6 ALA A CA 16
ATOM 20469 C C . ALA A 1 6 ? -1.752 0.646 -15.675 1.00 45.40 6 ALA A C 16
ATOM 20470 O O . ALA A 1 6 ? -1.061 1.520 -16.196 1.00 55.21 6 ALA A O 16
ATOM 20477 N N . PRO A 1 7 ? -1.936 -0.561 -16.232 1.00 10.33 7 PRO A N 16
ATOM 20478 C CA . PRO A 1 7 ? -1.295 -0.758 -17.534 1.00 4.30 7 PRO A CA 16
ATOM 20479 C C . PRO A 1 7 ? -1.919 0.044 -18.656 1.00 1.22 7 PRO A C 16
ATOM 20480 O O . PRO A 1 7 ? -3.037 0.531 -18.538 1.00 33.23 7 PRO A O 16
ATOM 20491 N N . GLU A 1 8 ? -1.169 0.172 -19.748 1.00 31.11 8 GLU A N 16
ATOM 20492 C CA . GLU A 1 8 ? -1.632 0.916 -20.915 1.00 73.34 8 GLU A CA 16
ATOM 20493 C C . GLU A 1 8 ? -2.915 0.293 -21.488 1.00 14.32 8 GLU A C 16
ATOM 20494 O O . GLU A 1 8 ? -3.159 -0.910 -21.376 1.00 11.33 8 GLU A O 16
ATOM 20506 N N . SER A 1 9 ? -3.722 1.126 -22.119 1.00 34.03 9 SER A N 16
ATOM 20507 C CA . SER A 1 9 ? -5.007 0.694 -22.667 1.00 1.53 9 SER A CA 16
ATOM 20508 C C . SER A 1 9 ? -4.983 0.799 -24.195 1.00 60.51 9 SER A C 16
ATOM 20509 O O . SER A 1 9 ? -4.320 1.659 -24.768 1.00 74.02 9 SER A O 16
ATOM 20517 N N . ALA A 1 10 ? -5.757 -0.062 -24.848 1.00 50.00 10 ALA A N 16
ATOM 20518 C CA . ALA A 1 10 ? -5.839 -0.075 -26.313 1.00 41.43 10 ALA A CA 16
ATOM 20519 C C . ALA A 1 10 ? -6.420 1.228 -26.838 1.00 14.10 10 ALA A C 16
ATOM 20520 O O . ALA A 1 10 ? -6.014 1.706 -27.880 1.00 23.35 10 ALA A O 16
ATOM 20527 N N . THR A 1 11 ? -7.358 1.796 -26.088 1.00 22.53 11 THR A N 16
ATOM 20528 C CA . THR A 1 11 ? -8.027 3.046 -26.449 1.00 75.11 11 THR A CA 16
ATOM 20529 C C . THR A 1 11 ? -7.010 4.174 -26.699 1.00 23.24 11 THR A C 16
ATOM 20530 O O . THR A 1 11 ? -7.141 4.939 -27.623 1.00 75.44 11 THR A O 16
ATOM 20541 N N . GLU A 1 12 ? -5.979 4.229 -25.864 1.00 53.15 12 GLU A N 16
ATOM 20542 C CA . GLU A 1 12 ? -4.937 5.274 -25.945 1.00 12.25 12 GLU A CA 16
ATOM 20543 C C . GLU A 1 12 ? -4.213 5.191 -27.245 1.00 73.35 12 GLU A C 16
ATOM 20544 O O . GLU A 1 12 ? -3.810 6.188 -27.791 1.00 40.14 12 GLU A O 16
ATOM 20556 N N . LYS A 1 13 ? -4.029 3.979 -27.739 1.00 73.24 13 LYS A N 16
ATOM 20557 C CA . LYS A 1 13 ? -3.247 3.787 -28.966 1.00 60.24 13 LYS A CA 16
ATOM 20558 C C . LYS A 1 13 ? -4.004 4.276 -30.197 1.00 22.14 13 LYS A C 16
ATOM 20559 O O . LYS A 1 13 ? -3.437 4.822 -31.113 1.00 73.33 13 LYS A O 16
ATOM 20578 N N . VAL A 1 14 ? -5.319 4.085 -30.180 1.00 25.14 14 VAL A N 16
ATOM 20579 C CA . VAL A 1 14 ? -6.191 4.534 -31.252 1.00 24.53 14 VAL A CA 16
ATOM 20580 C C . VAL A 1 14 ? -6.129 6.060 -31.229 1.00 70.13 14 VAL A C 16
ATOM 20581 O O . VAL A 1 14 ? -5.966 6.707 -32.254 1.00 43.30 14 VAL A O 16
ATOM 20594 N N . LEU A 1 15 ? -6.196 6.622 -30.028 1.00 63.24 15 LEU A N 16
ATOM 20595 C CA . LEU A 1 15 ? -6.149 8.050 -29.857 1.00 31.14 15 LEU A CA 16
ATOM 20596 C C . LEU A 1 15 ? -4.825 8.630 -30.289 1.00 35.14 15 LEU A C 16
ATOM 20597 O O . LEU A 1 15 ? -4.818 9.653 -30.952 1.00 63.34 15 LEU A O 16
ATOM 20613 N N . CYS A 1 16 ? -3.715 7.947 -30.002 1.00 55.31 16 CYS A N 16
ATOM 20614 C CA . CYS A 1 16 ? -2.397 8.406 -30.444 1.00 21.13 16 CYS A CA 16
ATOM 20615 C C . CYS A 1 16 ? -2.305 8.543 -31.980 1.00 51.03 16 CYS A C 16
ATOM 20616 O O . CYS A 1 16 ? -1.794 9.519 -32.491 1.00 11.35 16 CYS A O 16
ATOM 20624 N N . ALA A 1 17 ? -2.775 7.551 -32.713 1.00 50.24 17 ALA A N 16
ATOM 20625 C CA . ALA A 1 17 ? -2.709 7.590 -34.161 1.00 71.14 17 ALA A CA 16
ATOM 20626 C C . ALA A 1 17 ? -3.654 8.672 -34.721 1.00 51.13 17 ALA A C 16
ATOM 20627 O O . ALA A 1 17 ? -3.342 9.341 -35.719 1.00 52.04 17 ALA A O 16
ATOM 20634 N N . LEU A 1 18 ? -4.799 8.834 -34.089 1.00 21.02 18 LEU A N 16
ATOM 20635 C CA . LEU A 1 18 ? -5.775 9.838 -34.509 1.00 72.32 18 LEU A CA 16
ATOM 20636 C C . LEU A 1 18 ? -5.255 11.226 -34.198 1.00 34.11 18 LEU A C 16
ATOM 20637 O O . LEU A 1 18 ? -5.515 12.161 -34.952 1.00 52.42 18 LEU A O 16
ATOM 20653 N N . TYR A 1 19 ? -4.464 11.376 -33.166 1.00 52.42 19 TYR A N 16
ATOM 20654 C CA . TYR A 1 19 ? -3.834 12.656 -32.872 1.00 24.52 19 TYR A CA 16
ATOM 20655 C C . TYR A 1 19 ? -2.904 12.967 -34.061 1.00 52.24 19 TYR A C 16
ATOM 20656 O O . TYR A 1 19 ? -2.950 14.070 -34.587 1.00 71.10 19 TYR A O 16
ATOM 20674 N N . ALA A 1 20 ? -2.117 11.995 -34.504 1.00 41.15 20 ALA A N 16
ATOM 20675 C CA . ALA A 1 20 ? -1.199 12.222 -35.584 1.00 34.14 20 ALA A CA 16
ATOM 20676 C C . ALA A 1 20 ? -1.825 12.607 -36.928 1.00 31.41 20 ALA A C 16
ATOM 20677 O O . ALA A 1 20 ? -1.352 13.491 -37.603 1.00 45.44 20 ALA A O 16
ATOM 20684 N N . GLU A 1 21 ? -2.930 12.011 -37.288 1.00 71.04 21 GLU A N 16
ATOM 20685 C CA . GLU A 1 21 ? -3.579 12.314 -38.563 1.00 32.24 21 GLU A CA 16
ATOM 20686 C C . GLU A 1 21 ? -4.262 13.679 -38.541 1.00 61.52 21 GLU A C 16
ATOM 20687 O O . GLU A 1 21 ? -4.370 14.330 -39.580 1.00 54.53 21 GLU A O 16
ATOM 20699 N N . ILE A 1 22 ? -4.681 14.132 -37.360 1.00 10.54 22 ILE A N 16
ATOM 20700 C CA . ILE A 1 22 ? -5.367 15.395 -37.242 1.00 31.15 22 ILE A CA 16
ATOM 20701 C C . ILE A 1 22 ? -4.413 16.592 -37.063 1.00 32.34 22 ILE A C 16
ATOM 20702 O O . ILE A 1 22 ? -4.631 17.681 -37.605 1.00 41.50 22 ILE A O 16
ATOM 20718 N N . LEU A 1 23 ? -3.370 16.372 -36.318 1.00 71.31 23 LEU A N 16
ATOM 20719 C CA . LEU A 1 23 ? -2.396 17.415 -36.011 1.00 43.41 23 LEU A CA 16
ATOM 20720 C C . LEU A 1 23 ? -1.397 17.486 -37.168 1.00 54.00 23 LEU A C 16
ATOM 20721 O O . LEU A 1 23 ? -0.772 18.499 -37.421 1.00 12.20 23 LEU A O 16
ATOM 20737 N N . GLY A 1 24 ? -1.269 16.394 -37.893 1.00 64.13 24 GLY A N 16
ATOM 20738 C CA . GLY A 1 24 ? -0.348 16.320 -39.014 1.00 15.02 24 GLY A CA 16
ATOM 20739 C C . GLY A 1 24 ? 1.083 16.151 -38.574 1.00 43.20 24 GLY A C 16
ATOM 20740 O O . GLY A 1 24 ? 1.989 16.410 -39.381 1.00 73.13 24 GLY A O 16
ATOM 20744 N N . VAL A 1 25 ? 1.303 15.694 -37.340 1.00 43.11 25 VAL A N 16
ATOM 20745 C CA . VAL A 1 25 ? 2.657 15.544 -36.813 1.00 14.42 25 VAL A CA 16
ATOM 20746 C C . VAL A 1 25 ? 3.165 14.157 -37.109 1.00 3.14 25 VAL A C 16
ATOM 20747 O O . VAL A 1 25 ? 2.385 13.255 -37.439 1.00 4.43 25 VAL A O 16
ATOM 20760 N N . GLU A 1 26 ? 4.472 13.969 -37.019 1.00 74.23 26 GLU A N 16
ATOM 20761 C CA . GLU A 1 26 ? 5.085 12.702 -37.390 1.00 41.30 26 GLU A CA 16
ATOM 20762 C C . GLU A 1 26 ? 4.961 11.655 -36.297 1.00 40.33 26 GLU A C 16
ATOM 20763 O O . GLU A 1 26 ? 4.977 10.450 -36.560 1.00 75.52 26 GLU A O 16
ATOM 20775 N N . ARG A 1 27 ? 4.851 12.120 -35.062 1.00 42.31 27 ARG A N 16
ATOM 20776 C CA . ARG A 1 27 ? 4.791 11.245 -33.892 1.00 52.51 27 ARG A CA 16
ATOM 20777 C C . ARG A 1 27 ? 3.958 11.820 -32.759 1.00 71.11 27 ARG A C 16
ATOM 20778 O O . ARG A 1 27 ? 3.816 13.047 -32.650 1.00 3.30 27 ARG A O 16
ATOM 20799 N N . VAL A 1 28 ? 3.436 10.938 -31.919 1.00 0.45 28 VAL A N 16
ATOM 20800 C CA . VAL A 1 28 ? 2.624 11.327 -30.771 1.00 4.15 28 VAL A CA 16
ATOM 20801 C C . VAL A 1 28 ? 2.999 10.463 -29.544 1.00 71.50 28 VAL A C 16
ATOM 20802 O O . VAL A 1 28 ? 3.016 9.209 -29.648 1.00 70.21 28 VAL A O 16
ATOM 20815 N N . GLY A 1 29 ? 3.254 11.099 -28.402 1.00 63.41 29 GLY A N 16
ATOM 20816 C CA . GLY A 1 29 ? 3.462 10.357 -27.165 1.00 74.31 29 GLY A CA 16
ATOM 20817 C C . GLY A 1 29 ? 2.131 10.097 -26.434 1.00 40.03 29 GLY A C 16
ATOM 20818 O O . GLY A 1 29 ? 1.123 10.730 -26.708 1.00 2.24 29 GLY A O 16
ATOM 20822 N N . VAL A 1 30 ? 2.125 9.185 -25.473 1.00 72.50 30 VAL A N 16
ATOM 20823 C CA . VAL A 1 30 ? 0.890 8.938 -24.690 1.00 3.44 30 VAL A CA 16
ATOM 20824 C C . VAL A 1 30 ? 0.583 10.115 -23.776 1.00 42.41 30 VAL A C 16
ATOM 20825 O O . VAL A 1 30 ? -0.529 10.229 -23.271 1.00 70.35 30 VAL A O 16
ATOM 20838 N N . ASP A 1 31 ? 1.573 10.944 -23.530 1.00 21.50 31 ASP A N 16
ATOM 20839 C CA . ASP A 1 31 ? 1.455 12.057 -22.587 1.00 13.42 31 ASP A CA 16
ATOM 20840 C C . ASP A 1 31 ? 1.561 13.389 -23.361 1.00 2.43 31 ASP A C 16
ATOM 20841 O O . ASP A 1 31 ? 1.827 14.423 -22.800 1.00 14.52 31 ASP A O 16
ATOM 20850 N N . ASP A 1 32 ? 1.376 13.312 -24.684 1.00 64.04 32 ASP A N 16
ATOM 20851 C CA . ASP A 1 32 ? 1.546 14.505 -25.524 1.00 4.13 32 ASP A CA 16
ATOM 20852 C C . ASP A 1 32 ? 0.275 15.335 -25.564 1.00 21.33 32 ASP A C 16
ATOM 20853 O O . ASP A 1 32 ? -0.816 14.809 -25.846 1.00 4.22 32 ASP A O 16
ATOM 20862 N N . ALA A 1 33 ? 0.357 16.616 -25.249 1.00 41.44 33 ALA A N 16
ATOM 20863 C CA . ALA A 1 33 ? -0.834 17.444 -25.212 1.00 41.14 33 ALA A CA 16
ATOM 20864 C C . ALA A 1 33 ? -1.211 17.837 -26.630 1.00 52.32 33 ALA A C 16
ATOM 20865 O O . ALA A 1 33 ? -0.399 18.287 -27.416 1.00 33.21 33 ALA A O 16
ATOM 20872 N N . PHE A 1 34 ? -2.490 17.726 -26.936 1.00 12.41 34 PHE A N 16
ATOM 20873 C CA . PHE A 1 34 ? -3.008 18.039 -28.281 1.00 42.44 34 PHE A CA 16
ATOM 20874 C C . PHE A 1 34 ? -2.658 19.465 -28.705 1.00 74.12 34 PHE A C 16
ATOM 20875 O O . PHE A 1 34 ? -2.325 19.699 -29.852 1.00 75.24 34 PHE A O 16
ATOM 20892 N N . HIS A 1 35 ? -2.712 20.404 -27.775 1.00 0.24 35 HIS A N 16
ATOM 20893 C CA . HIS A 1 35 ? -2.396 21.797 -28.100 1.00 63.24 35 HIS A CA 16
ATOM 20894 C C . HIS A 1 35 ? -0.889 22.091 -28.165 1.00 61.21 35 HIS A C 16
ATOM 20895 O O . HIS A 1 35 ? -0.485 23.106 -28.718 1.00 31.41 35 HIS A O 16
ATOM 20909 N N . ASP A 1 36 ? -0.075 21.229 -27.568 1.00 71.54 36 ASP A N 16
ATOM 20910 C CA . ASP A 1 36 ? 1.379 21.438 -27.538 1.00 4.12 36 ASP A CA 16
ATOM 20911 C C . ASP A 1 36 ? 1.915 21.083 -28.932 1.00 63.51 36 ASP A C 16
ATOM 20912 O O . ASP A 1 36 ? 2.766 21.764 -29.480 1.00 30.23 36 ASP A O 16
ATOM 20921 N N . LEU A 1 37 ? 1.280 20.088 -29.528 1.00 20.44 37 LEU A N 16
ATOM 20922 C CA . LEU A 1 37 ? 1.556 19.664 -30.891 1.00 0.23 37 LEU A CA 16
ATOM 20923 C C . LEU A 1 37 ? 0.893 20.555 -31.956 1.00 53.24 37 LEU A C 16
ATOM 20924 O O . LEU A 1 37 ? 0.741 20.134 -33.103 1.00 53.33 37 LEU A O 16
ATOM 20940 N N . GLY A 1 38 ? 0.531 21.785 -31.586 1.00 41.41 38 GLY A N 16
ATOM 20941 C CA . GLY A 1 38 ? -0.004 22.739 -32.534 1.00 15.43 38 GLY A CA 16
ATOM 20942 C C . GLY A 1 38 ? -1.519 22.704 -32.679 1.00 21.21 38 GLY A C 16
ATOM 20943 O O . GLY A 1 38 ? -2.095 23.378 -33.534 1.00 65.25 38 GLY A O 16
ATOM 20947 N N . GLY A 1 39 ? -2.181 21.922 -31.836 1.00 60.14 39 GLY A N 16
ATOM 20948 C CA . GLY A 1 39 ? -3.630 21.848 -31.897 1.00 33.33 39 GLY A CA 16
ATOM 20949 C C . GLY A 1 39 ? -4.351 23.069 -31.337 1.00 20.52 39 GLY A C 16
ATOM 20950 O O . GLY A 1 39 ? -3.767 23.927 -30.708 1.00 2.52 39 GLY A O 16
ATOM 20954 N N . SER A 1 40 ? -5.650 23.125 -31.573 1.00 73.41 40 SER A N 16
ATOM 20955 C CA . SER A 1 40 ? -6.488 24.218 -31.103 1.00 55.42 40 SER A CA 16
ATOM 20956 C C . SER A 1 40 ? -7.852 23.687 -30.733 1.00 65.11 40 SER A C 16
ATOM 20957 O O . SER A 1 40 ? -8.211 22.565 -31.097 1.00 74.31 40 SER A O 16
ATOM 20965 N N . SER A 1 41 ? -8.639 24.482 -30.034 1.00 13.41 41 SER A N 16
ATOM 20966 C CA . SER A 1 41 ? -10.005 24.093 -29.660 1.00 31.04 41 SER A CA 16
ATOM 20967 C C . SER A 1 41 ? -10.904 23.805 -30.879 1.00 73.11 41 SER A C 16
ATOM 20968 O O . SER A 1 41 ? -11.794 22.961 -30.806 1.00 44.24 41 SER A O 16
ATOM 20976 N N . ALA A 1 42 ? -10.650 24.511 -31.969 1.00 4.24 42 ALA A N 16
ATOM 20977 C CA . ALA A 1 42 ? -11.362 24.293 -33.222 1.00 45.35 42 ALA A CA 16
ATOM 20978 C C . ALA A 1 42 ? -10.922 22.965 -33.870 1.00 21.21 42 ALA A C 16
ATOM 20979 O O . ALA A 1 42 ? -11.760 22.193 -34.348 1.00 4.24 42 ALA A O 16
ATOM 20986 N N . LEU A 1 43 ? -9.623 22.695 -33.851 1.00 74.15 43 LEU A N 16
ATOM 20987 C CA . LEU A 1 43 ? -9.086 21.454 -34.453 1.00 31.25 43 LEU A CA 16
ATOM 20988 C C . LEU A 1 43 ? -9.575 20.245 -33.674 1.00 53.34 43 LEU A C 16
ATOM 20989 O O . LEU A 1 43 ? -9.802 19.183 -34.220 1.00 23.21 43 LEU A O 16
ATOM 21005 N N . ALA A 1 44 ? -9.765 20.425 -32.369 1.00 11.12 44 ALA A N 16
ATOM 21006 C CA . ALA A 1 44 ? -10.214 19.337 -31.492 1.00 72.03 44 ALA A CA 16
ATOM 21007 C C . ALA A 1 44 ? -11.567 18.778 -31.951 1.00 31.25 44 ALA A C 16
ATOM 21008 O O . ALA A 1 44 ? -11.857 17.635 -31.782 1.00 3.33 44 ALA A O 16
ATOM 21015 N N . MET A 1 45 ? -12.373 19.612 -32.574 1.00 34.15 45 MET A N 16
ATOM 21016 C CA . MET A 1 45 ? -13.663 19.200 -33.094 1.00 75.13 45 MET A CA 16
ATOM 21017 C C . MET A 1 45 ? -13.508 18.166 -34.221 1.00 33.22 45 MET A C 16
ATOM 21018 O O . MET A 1 45 ? -14.368 17.339 -34.432 1.00 44.02 45 MET A O 16
ATOM 21032 N N . ARG A 1 46 ? -12.381 18.219 -34.943 1.00 33.23 46 ARG A N 16
ATOM 21033 C CA . ARG A 1 46 ? -12.096 17.296 -36.051 1.00 10.20 46 ARG A CA 16
ATOM 21034 C C . ARG A 1 46 ? -11.691 15.947 -35.464 1.00 12.44 46 ARG A C 16
ATOM 21035 O O . ARG A 1 46 ? -12.112 14.886 -35.970 1.00 62.43 46 ARG A O 16
ATOM 21056 N N . LEU A 1 47 ? -10.938 16.000 -34.360 1.00 60.03 47 LEU A N 16
ATOM 21057 C CA . LEU A 1 47 ? -10.499 14.811 -33.641 1.00 12.31 47 LEU A CA 16
ATOM 21058 C C . LEU A 1 47 ? -11.725 14.049 -33.136 1.00 11.34 47 LEU A C 16
ATOM 21059 O O . LEU A 1 47 ? -11.799 12.833 -33.269 1.00 65.31 47 LEU A O 16
ATOM 21075 N N . ILE A 1 48 ? -12.664 14.778 -32.530 1.00 62.41 48 ILE A N 16
ATOM 21076 C CA . ILE A 1 48 ? -13.874 14.154 -31.994 1.00 51.42 48 ILE A CA 16
ATOM 21077 C C . ILE A 1 48 ? -14.640 13.462 -33.113 1.00 73.24 48 ILE A C 16
ATOM 21078 O O . ILE A 1 48 ? -15.176 12.372 -32.935 1.00 24.15 48 ILE A O 16
ATOM 21094 N N . ALA A 1 49 ? -14.670 14.066 -34.301 1.00 32.42 49 ALA A N 16
ATOM 21095 C CA . ALA A 1 49 ? -15.363 13.438 -35.411 1.00 72.34 49 ALA A CA 16
ATOM 21096 C C . ALA A 1 49 ? -14.766 12.062 -35.737 1.00 72.43 49 ALA A C 16
ATOM 21097 O O . ALA A 1 49 ? -15.488 11.087 -35.892 1.00 54.01 49 ALA A O 16
ATOM 21104 N N . ARG A 1 50 ? -13.455 11.959 -35.743 1.00 24.13 50 ARG A N 16
ATOM 21105 C CA . ARG A 1 50 ? -12.789 10.681 -35.995 1.00 21.44 50 ARG A CA 16
ATOM 21106 C C . ARG A 1 50 ? -12.963 9.664 -34.899 1.00 2.22 50 ARG A C 16
ATOM 21107 O O . ARG A 1 50 ? -13.068 8.484 -35.170 1.00 1.15 50 ARG A O 16
ATOM 21128 N N . ILE A 1 51 ? -13.065 10.129 -33.676 1.00 13.14 51 ILE A N 16
ATOM 21129 C CA . ILE A 1 51 ? -13.275 9.244 -32.535 1.00 22.22 51 ILE A CA 16
ATOM 21130 C C . ILE A 1 51 ? -14.602 8.481 -32.728 1.00 45.23 51 ILE A C 16
ATOM 21131 O O . ILE A 1 51 ? -14.715 7.305 -32.370 1.00 60.22 51 ILE A O 16
ATOM 21147 N N . ARG A 1 52 ? -15.593 9.112 -33.347 1.00 34.21 52 ARG A N 16
ATOM 21148 C CA . ARG A 1 52 ? -16.889 8.455 -33.546 1.00 64.44 52 ARG A CA 16
ATOM 21149 C C . ARG A 1 52 ? -16.790 7.248 -34.462 1.00 51.31 52 ARG A C 16
ATOM 21150 O O . ARG A 1 52 ? -17.545 6.321 -34.320 1.00 74.01 52 ARG A O 16
ATOM 21171 N N . GLU A 1 53 ? -15.905 7.297 -35.425 1.00 32.12 53 GLU A N 16
ATOM 21172 C CA . GLU A 1 53 ? -15.799 6.215 -36.433 1.00 63.42 53 GLU A CA 16
ATOM 21173 C C . GLU A 1 53 ? -15.006 5.073 -35.814 1.00 33.32 53 GLU A C 16
ATOM 21174 O O . GLU A 1 53 ? -15.300 3.894 -36.022 1.00 72.41 53 GLU A O 16
ATOM 21186 N N . GLU A 1 54 ? -14.021 5.442 -35.003 1.00 21.45 54 GLU A N 16
ATOM 21187 C CA . GLU A 1 54 ? -13.103 4.442 -34.454 1.00 52.43 54 GLU A CA 16
ATOM 21188 C C . GLU A 1 54 ? -13.664 3.783 -33.188 1.00 23.42 54 GLU A C 16
ATOM 21189 O O . GLU A 1 54 ? -13.538 2.594 -33.046 1.00 11.20 54 GLU A O 16
ATOM 21201 N N . LEU A 1 55 ? -14.177 4.572 -32.224 1.00 64.14 55 LEU A N 16
ATOM 21202 C CA . LEU A 1 55 ? -14.568 4.031 -30.906 1.00 14.52 55 LEU A CA 16
ATOM 21203 C C . LEU A 1 55 ? -16.094 3.969 -30.771 1.00 51.25 55 LEU A C 16
ATOM 21204 O O . LEU A 1 55 ? -16.611 3.508 -29.768 1.00 75.34 55 LEU A O 16
ATOM 21220 N N . GLY A 1 56 ? -16.772 4.433 -31.806 1.00 74.30 56 GLY A N 16
ATOM 21221 C CA . GLY A 1 56 ? -18.233 4.382 -31.878 1.00 21.02 56 GLY A CA 16
ATOM 21222 C C . GLY A 1 56 ? -18.907 5.278 -30.879 1.00 61.40 56 GLY A C 16
ATOM 21223 O O . GLY A 1 56 ? -20.042 5.020 -30.484 1.00 61.44 56 GLY A O 16
ATOM 21227 N N . VAL A 1 57 ? -18.229 6.324 -30.424 1.00 73.24 57 VAL A N 16
ATOM 21228 C CA . VAL A 1 57 ? -18.789 7.219 -29.404 1.00 0.02 57 VAL A CA 16
ATOM 21229 C C . VAL A 1 57 ? -18.483 8.679 -29.696 1.00 61.31 57 VAL A C 16
ATOM 21230 O O . VAL A 1 57 ? -17.427 9.000 -30.234 1.00 42.21 57 VAL A O 16
ATOM 21243 N N . ASP A 1 58 ? -19.413 9.554 -29.337 1.00 1.21 58 ASP A N 16
ATOM 21244 C CA . ASP A 1 58 ? -19.213 10.992 -29.498 1.00 12.05 58 ASP A CA 16
ATOM 21245 C C . ASP A 1 58 ? -18.492 11.537 -28.264 1.00 12.33 58 ASP A C 16
ATOM 21246 O O . ASP A 1 58 ? -19.117 11.890 -27.240 1.00 24.23 58 ASP A O 16
ATOM 21255 N N . LEU A 1 59 ? -17.178 11.510 -28.334 1.00 12.13 59 LEU A N 16
ATOM 21256 C CA . LEU A 1 59 ? -16.359 11.876 -27.183 1.00 63.01 59 LEU A CA 16
ATOM 21257 C C . LEU A 1 59 ? -16.555 13.366 -26.826 1.00 11.44 59 LEU A C 16
ATOM 21258 O O . LEU A 1 59 ? -16.362 14.252 -27.660 1.00 23.32 59 LEU A O 16
ATOM 21274 N N . PRO A 1 60 ? -16.942 13.668 -25.580 1.00 54.24 60 PRO A N 16
ATOM 21275 C CA . PRO A 1 60 ? -17.189 15.063 -25.183 1.00 73.40 60 PRO A CA 16
ATOM 21276 C C . PRO A 1 60 ? -15.962 15.951 -25.264 1.00 55.30 60 PRO A C 16
ATOM 21277 O O . PRO A 1 60 ? -14.935 15.652 -24.681 1.00 41.12 60 PRO A O 16
ATOM 21288 N N . ILE A 1 61 ? -16.104 17.127 -25.861 1.00 15.15 61 ILE A N 16
ATOM 21289 C CA . ILE A 1 61 ? -15.005 18.098 -25.903 1.00 71.45 61 ILE A CA 16
ATOM 21290 C C . ILE A 1 61 ? -14.647 18.546 -24.474 1.00 43.45 61 ILE A C 16
ATOM 21291 O O . ILE A 1 61 ? -13.526 18.957 -24.188 1.00 11.52 61 ILE A O 16
ATOM 21307 N N . ARG A 1 62 ? -15.581 18.384 -23.560 1.00 74.34 62 ARG A N 16
ATOM 21308 C CA . ARG A 1 62 ? -15.334 18.650 -22.133 1.00 33.53 62 ARG A CA 16
ATOM 21309 C C . ARG A 1 62 ? -14.278 17.721 -21.560 1.00 2.20 62 ARG A C 16
ATOM 21310 O O . ARG A 1 62 ? -13.485 18.168 -20.718 1.00 33.44 62 ARG A O 16
ATOM 21331 N N . GLN A 1 63 ? -14.205 16.480 -22.037 1.00 12.12 63 GLN A N 16
ATOM 21332 C CA . GLN A 1 63 ? -13.185 15.543 -21.566 1.00 4.04 63 GLN A CA 16
ATOM 21333 C C . GLN A 1 63 ? -11.831 15.892 -22.118 1.00 63.23 63 GLN A C 16
ATOM 21334 O O . GLN A 1 63 ? -10.837 15.824 -21.409 1.00 35.13 63 GLN A O 16
ATOM 21348 N N . LEU A 1 64 ? -11.796 16.305 -23.377 1.00 23.20 64 LEU A N 16
ATOM 21349 C CA . LEU A 1 64 ? -10.537 16.750 -23.986 1.00 11.54 64 LEU A CA 16
ATOM 21350 C C . LEU A 1 64 ? -9.958 17.961 -23.277 1.00 43.31 64 LEU A C 16
ATOM 21351 O O . LEU A 1 64 ? -8.762 18.043 -23.044 1.00 44.12 64 LEU A O 16
ATOM 21367 N N . PHE A 1 65 ? -10.815 18.889 -22.895 1.00 34.02 65 PHE A N 16
ATOM 21368 C CA . PHE A 1 65 ? -10.326 20.066 -22.184 1.00 73.44 65 PHE A CA 16
ATOM 21369 C C . PHE A 1 65 ? -9.977 19.714 -20.730 1.00 75.04 65 PHE A C 16
ATOM 21370 O O . PHE A 1 65 ? -9.270 20.443 -20.065 1.00 44.02 65 PHE A O 16
ATOM 21387 N N . SER A 1 66 ? -10.536 18.620 -20.235 1.00 5.32 66 SER A N 16
ATOM 21388 C CA . SER A 1 66 ? -10.280 18.191 -18.870 1.00 44.42 66 SER A CA 16
ATOM 21389 C C . SER A 1 66 ? -8.874 17.617 -18.818 1.00 21.21 66 SER A C 16
ATOM 21390 O O . SER A 1 66 ? -8.183 17.776 -17.822 1.00 11.24 66 SER A O 16
ATOM 21398 N N . SER A 1 67 ? -8.468 16.969 -19.892 1.00 32.30 67 SER A N 16
ATOM 21399 C CA . SER A 1 67 ? -7.135 16.398 -20.001 1.00 61.14 67 SER A CA 16
ATOM 21400 C C . SER A 1 67 ? -6.791 16.267 -21.492 1.00 71.33 67 SER A C 16
ATOM 21401 O O . SER A 1 67 ? -7.384 15.458 -22.196 1.00 61.32 67 SER A O 16
ATOM 21409 N N . PRO A 1 68 ? -5.849 17.074 -21.983 1.00 72.43 68 PRO A N 16
ATOM 21410 C CA . PRO A 1 68 ? -5.586 17.066 -23.432 1.00 3.11 68 PRO A CA 16
ATOM 21411 C C . PRO A 1 68 ? -4.661 15.992 -23.969 1.00 50.10 68 PRO A C 16
ATOM 21412 O O . PRO A 1 68 ? -4.386 15.992 -25.154 1.00 54.35 68 PRO A O 16
ATOM 21423 N N . THR A 1 69 ? -4.158 15.116 -23.125 1.00 45.14 69 THR A N 16
ATOM 21424 C CA . THR A 1 69 ? -3.226 14.093 -23.595 1.00 61.11 69 THR A CA 16
ATOM 21425 C C . THR A 1 69 ? -3.997 12.825 -23.972 1.00 53.04 69 THR A C 16
ATOM 21426 O O . THR A 1 69 ? -5.107 12.602 -23.476 1.00 20.52 69 THR A O 16
ATOM 21437 N N . PRO A 1 70 ? -3.441 11.976 -24.862 1.00 3.12 70 PRO A N 16
ATOM 21438 C CA . PRO A 1 70 ? -4.277 10.847 -25.274 1.00 12.12 70 PRO A CA 16
ATOM 21439 C C . PRO A 1 70 ? -4.510 9.837 -24.145 1.00 2.15 70 PRO A C 16
ATOM 21440 O O . PRO A 1 70 ? -5.605 9.243 -24.071 1.00 51.21 70 PRO A O 16
ATOM 21451 N N . ALA A 1 71 ? -3.545 9.664 -23.252 1.00 4.22 71 ALA A N 16
ATOM 21452 C CA . ALA A 1 71 ? -3.732 8.758 -22.136 1.00 62.25 71 ALA A CA 16
ATOM 21453 C C . ALA A 1 71 ? -4.600 9.440 -21.080 1.00 63.52 71 ALA A C 16
ATOM 21454 O O . ALA A 1 71 ? -5.349 8.810 -20.352 1.00 62.24 71 ALA A O 16
ATOM 21461 N N . GLY A 1 72 ? -4.489 10.764 -20.995 1.00 3.22 72 GLY A N 16
ATOM 21462 C CA . GLY A 1 72 ? -5.223 11.505 -20.002 1.00 43.33 72 GLY A CA 16
ATOM 21463 C C . GLY A 1 72 ? -6.702 11.583 -20.268 1.00 51.52 72 GLY A C 16
ATOM 21464 O O . GLY A 1 72 ? -7.510 11.403 -19.332 1.00 63.44 72 GLY A O 16
ATOM 21468 N N . VAL A 1 73 ? -7.081 11.776 -21.522 1.00 55.42 73 VAL A N 16
ATOM 21469 C CA . VAL A 1 73 ? -8.482 11.859 -21.863 1.00 11.13 73 VAL A CA 16
ATOM 21470 C C . VAL A 1 73 ? -9.127 10.488 -21.663 1.00 3.55 73 VAL A C 16
ATOM 21471 O O . VAL A 1 73 ? -10.302 10.408 -21.244 1.00 61.35 73 VAL A O 16
ATOM 21484 N N . ALA A 1 74 ? -8.372 9.424 -21.859 1.00 43.14 74 ALA A N 16
ATOM 21485 C CA . ALA A 1 74 ? -8.868 8.081 -21.628 1.00 55.52 74 ALA A CA 16
ATOM 21486 C C . ALA A 1 74 ? -9.236 7.889 -20.147 1.00 2.12 74 ALA A C 16
ATOM 21487 O O . ALA A 1 74 ? -10.272 7.328 -19.817 1.00 42.41 74 ALA A O 16
ATOM 21494 N N . ARG A 1 75 ? -8.430 8.422 -19.246 1.00 30.22 75 ARG A N 16
ATOM 21495 C CA . ARG A 1 75 ? -8.732 8.328 -17.833 1.00 75.45 75 ARG A CA 16
ATOM 21496 C C . ARG A 1 75 ? -9.883 9.230 -17.452 1.00 62.25 75 ARG A C 16
ATOM 21497 O O . ARG A 1 75 ? -10.686 8.883 -16.594 1.00 41.21 75 ARG A O 16
ATOM 21518 N N . ALA A 1 76 ? -9.957 10.399 -18.089 1.00 61.35 76 ALA A N 16
ATOM 21519 C CA . ALA A 1 76 ? -11.011 11.356 -17.778 1.00 33.23 76 ALA A CA 16
ATOM 21520 C C . ALA A 1 76 ? -12.406 10.825 -18.094 1.00 12.24 76 ALA A C 16
ATOM 21521 O O . ALA A 1 76 ? -13.358 11.050 -17.351 1.00 35.42 76 ALA A O 16
ATOM 21528 N N . LEU A 1 77 ? -12.544 10.171 -19.244 1.00 1.41 77 LEU A N 16
ATOM 21529 C CA . LEU A 1 77 ? -13.845 9.651 -19.669 1.00 54.45 77 LEU A CA 16
ATOM 21530 C C . LEU A 1 77 ? -14.192 8.420 -18.822 1.00 0.25 77 LEU A C 16
ATOM 21531 O O . LEU A 1 77 ? -15.363 8.241 -18.469 1.00 41.13 77 LEU A O 16
ATOM 21547 N N . ALA A 1 78 ? -13.200 7.648 -18.415 1.00 61.15 78 ALA A N 16
ATOM 21548 C CA . ALA A 1 78 ? -13.443 6.503 -17.561 1.00 74.04 78 ALA A CA 16
ATOM 21549 C C . ALA A 1 78 ? -13.948 6.951 -16.188 1.00 23.43 78 ALA A C 16
ATOM 21550 O O . ALA A 1 78 ? -14.795 6.299 -15.588 1.00 62.24 78 ALA A O 16
ATOM 21557 N N . ALA A 1 79 ? -13.463 8.086 -15.712 1.00 64.21 79 ALA A N 16
ATOM 21558 C CA . ALA A 1 79 ? -13.896 8.620 -14.425 1.00 4.22 79 ALA A CA 16
ATOM 21559 C C . ALA A 1 79 ? -15.396 8.982 -14.425 1.00 22.12 79 ALA A C 16
ATOM 21560 O O . ALA A 1 79 ? -16.052 8.986 -13.368 1.00 23.25 79 ALA A O 16
ATOM 21567 N N . LYS A 1 80 ? -15.944 9.279 -15.590 1.00 12.24 80 LYS A N 16
ATOM 21568 C CA . LYS A 1 80 ? -17.364 9.659 -15.683 1.00 71.01 80 LYS A CA 16
ATOM 21569 C C . LYS A 1 80 ? -18.261 8.470 -15.321 1.00 64.33 80 LYS A C 16
ATOM 21570 O O . LYS A 1 80 ? -19.369 8.659 -14.835 1.00 54.31 80 LYS A O 16
ATOM 21589 N N . SER A 1 81 ? -17.782 7.261 -15.565 1.00 65.41 81 SER A N 16
ATOM 21590 C CA . SER A 1 81 ? -18.588 6.065 -15.296 1.00 45.03 81 SER A CA 16
ATOM 21591 C C . SER A 1 81 ? -18.857 5.875 -13.806 1.00 60.44 81 SER A C 16
ATOM 21592 O O . SER A 1 81 ? -19.910 5.382 -13.433 1.00 23.54 81 SER A O 16
ATOM 21600 N N . ALA A 1 82 ? -17.937 6.315 -12.965 1.00 22.11 82 ALA A N 16
ATOM 21601 C CA . ALA A 1 82 ? -18.112 6.214 -11.530 1.00 50.14 82 ALA A CA 16
ATOM 21602 C C . ALA A 1 82 ? -19.259 7.112 -11.035 1.00 34.45 82 ALA A C 16
ATOM 21603 O O . ALA A 1 82 ? -19.776 6.929 -9.946 1.00 44.34 82 ALA A O 16
ATOM 21610 N N . SER A 1 83 ? -19.623 8.094 -11.844 1.00 31.23 83 SER A N 16
ATOM 21611 C CA . SER A 1 83 ? -20.660 9.053 -11.495 1.00 2.13 83 SER A CA 16
ATOM 21612 C C . SER A 1 83 ? -21.934 8.750 -12.279 1.00 42.54 83 SER A C 16
ATOM 21613 O O . SER A 1 83 ? -22.798 9.640 -12.416 1.00 60.53 83 SER A O 16
ATOM 21621 N N . TRP A 1 84 ? -22.036 7.561 -12.847 1.00 73.01 84 TRP A N 16
ATOM 21622 C CA . TRP A 1 84 ? -23.141 7.197 -13.705 1.00 11.14 84 TRP A CA 16
ATOM 21623 C C . TRP A 1 84 ? -23.641 5.802 -13.395 1.00 21.14 84 TRP A C 16
ATOM 21624 O O . TRP A 1 84 ? -22.891 4.949 -12.986 1.00 60.41 84 TRP A O 16
ATOM 21645 N N . SER A 1 85 ? -24.925 5.593 -13.580 1.00 33.11 85 SER A N 16
ATOM 21646 C CA . SER A 1 85 ? -25.510 4.273 -13.376 1.00 21.45 85 SER A CA 16
ATOM 21647 C C . SER A 1 85 ? -25.161 3.369 -14.526 1.00 64.33 85 SER A C 16
ATOM 21648 O O . SER A 1 85 ? -25.213 3.792 -15.700 1.00 72.13 85 SER A O 16
ATOM 21656 N N . HIS A 1 86 ? -24.773 2.151 -14.213 1.00 53.23 86 HIS A N 16
ATOM 21657 C CA . HIS A 1 86 ? -24.467 1.181 -15.232 1.00 61.30 86 HIS A CA 16
ATOM 21658 C C . HIS A 1 86 ? -25.786 0.628 -15.772 1.00 42.20 86 HIS A C 16
ATOM 21659 O O . HIS A 1 86 ? -26.788 0.630 -15.061 1.00 71.54 86 HIS A O 16
ATOM 21673 N N . PRO A 1 87 ? -25.803 0.190 -17.035 1.00 71.43 87 PRO A N 16
ATOM 21674 C CA . PRO A 1 87 ? -27.075 -0.247 -17.608 1.00 53.30 87 PRO A CA 16
ATOM 21675 C C . PRO A 1 87 ? -27.530 -1.637 -17.147 1.00 64.22 87 PRO A C 16
ATOM 21676 O O . PRO A 1 87 ? -28.619 -2.082 -17.491 1.00 71.23 87 PRO A O 16
ATOM 21687 N N . GLN A 1 88 ? -26.686 -2.334 -16.415 1.00 71.43 88 GLN A N 16
ATOM 21688 C CA . GLN A 1 88 ? -26.974 -3.657 -15.893 1.00 43.52 88 GLN A CA 16
ATOM 21689 C C . GLN A 1 88 ? -26.484 -3.615 -14.450 1.00 53.51 88 GLN A C 16
ATOM 21690 O O . GLN A 1 88 ? -25.489 -2.961 -14.164 1.00 61.25 88 GLN A O 16
ATOM 21704 N N . PHE A 1 89 ? -27.192 -4.285 -13.559 1.00 31.14 89 PHE A N 16
ATOM 21705 C CA . PHE A 1 89 ? -26.823 -4.313 -12.163 1.00 31.54 89 PHE A CA 16
ATOM 21706 C C . PHE A 1 89 ? -25.604 -5.201 -11.992 1.00 33.41 89 PHE A C 16
ATOM 21707 O O . PHE A 1 89 ? -25.372 -6.122 -12.764 1.00 55.43 89 PHE A O 16
ATOM 21724 N N . GLU A 1 90 ? -24.805 -4.899 -10.970 1.00 41.33 90 GLU A N 16
ATOM 21725 C CA . GLU A 1 90 ? -23.546 -5.619 -10.720 1.00 12.54 90 GLU A CA 16
ATOM 21726 C C . GLU A 1 90 ? -23.803 -7.037 -10.196 1.00 64.10 90 GLU A C 16
ATOM 21727 O O . GLU A 1 90 ? -22.967 -7.925 -10.336 1.00 55.14 90 GLU A O 16
ATOM 21739 N N . LYS A 1 91 ? -24.963 -7.238 -9.590 1.00 4.44 91 LYS A N 16
ATOM 21740 C CA . LYS A 1 91 ? -25.349 -8.512 -8.991 1.00 41.13 91 LYS A CA 16
ATOM 21741 C C . LYS A 1 91 ? -26.815 -8.668 -9.312 1.00 21.32 91 LYS A C 16
ATOM 21742 O O . LYS A 1 91 ? -27.228 -9.788 -9.651 1.00 62.32 91 LYS A O 16
ATOM 21761 N N . GLY A 1 1 ? 10.799 3.138 -5.080 1.00 43.04 1 GLY A N 17
ATOM 21762 C CA . GLY A 1 1 ? 11.282 3.375 -6.460 1.00 42.20 1 GLY A CA 17
ATOM 21763 C C . GLY A 1 1 ? 10.301 4.201 -7.241 1.00 23.44 1 GLY A C 17
ATOM 21764 O O . GLY A 1 1 ? 9.319 4.636 -6.664 1.00 10.13 1 GLY A O 17
ATOM 21768 N N . ALA A 1 2 ? 10.539 4.414 -8.529 1.00 43.43 2 ALA A N 17
ATOM 21769 C CA . ALA A 1 2 ? 9.590 5.144 -9.362 1.00 54.24 2 ALA A CA 17
ATOM 21770 C C . ALA A 1 2 ? 8.325 4.290 -9.492 1.00 1.33 2 ALA A C 17
ATOM 21771 O O . ALA A 1 2 ? 8.399 3.061 -9.442 1.00 52.52 2 ALA A O 17
ATOM 21778 N N . MET A 1 3 ? 7.180 4.934 -9.650 1.00 21.32 3 MET A N 17
ATOM 21779 C CA . MET A 1 3 ? 5.920 4.215 -9.804 1.00 32.42 3 MET A CA 17
ATOM 21780 C C . MET A 1 3 ? 5.830 3.663 -11.226 1.00 13.44 3 MET A C 17
ATOM 21781 O O . MET A 1 3 ? 6.157 4.358 -12.187 1.00 53.40 3 MET A O 17
ATOM 21795 N N . ALA A 1 4 ? 5.406 2.414 -11.350 1.00 62.35 4 ALA A N 17
ATOM 21796 C CA . ALA A 1 4 ? 5.262 1.783 -12.656 1.00 24.25 4 ALA A CA 17
ATOM 21797 C C . ALA A 1 4 ? 4.022 2.337 -13.364 1.00 51.01 4 ALA A C 17
ATOM 21798 O O . ALA A 1 4 ? 3.054 2.742 -12.719 1.00 64.31 4 ALA A O 17
ATOM 21805 N N . LYS A 1 5 ? 4.037 2.305 -14.690 1.00 20.21 5 LYS A N 17
ATOM 21806 C CA . LYS A 1 5 ? 2.864 2.690 -15.476 1.00 32.23 5 LYS A CA 17
ATOM 21807 C C . LYS A 1 5 ? 1.761 1.673 -15.215 1.00 14.04 5 LYS A C 17
ATOM 21808 O O . LYS A 1 5 ? 2.029 0.490 -15.041 1.00 64.13 5 LYS A O 17
ATOM 21827 N N . ALA A 1 6 ? 0.520 2.136 -15.220 1.00 63.23 6 ALA A N 17
ATOM 21828 C CA . ALA A 1 6 ? -0.621 1.238 -15.111 1.00 42.55 6 ALA A CA 17
ATOM 21829 C C . ALA A 1 6 ? -0.680 0.474 -16.446 1.00 53.31 6 ALA A C 17
ATOM 21830 O O . ALA A 1 6 ? -0.276 1.023 -17.473 1.00 31.43 6 ALA A O 17
ATOM 21837 N N . PRO A 1 7 ? -1.184 -0.777 -16.450 1.00 53.41 7 PRO A N 17
ATOM 21838 C CA . PRO A 1 7 ? -1.185 -1.490 -17.736 1.00 30.31 7 PRO A CA 17
ATOM 21839 C C . PRO A 1 7 ? -2.104 -0.843 -18.766 1.00 24.00 7 PRO A C 17
ATOM 21840 O O . PRO A 1 7 ? -3.193 -0.360 -18.441 1.00 3.34 7 PRO A O 17
ATOM 21851 N N . GLU A 1 8 ? -1.616 -0.753 -19.988 1.00 2.20 8 GLU A N 17
ATOM 21852 C CA . GLU A 1 8 ? -2.286 -0.003 -21.044 1.00 31.15 8 GLU A CA 17
ATOM 21853 C C . GLU A 1 8 ? -3.462 -0.712 -21.711 1.00 44.30 8 GLU A C 17
ATOM 21854 O O . GLU A 1 8 ? -3.516 -1.936 -21.789 1.00 62.34 8 GLU A O 17
ATOM 21866 N N . SER A 1 9 ? -4.375 0.088 -22.245 1.00 72.41 9 SER A N 17
ATOM 21867 C CA . SER A 1 9 ? -5.513 -0.419 -23.017 1.00 62.10 9 SER A CA 17
ATOM 21868 C C . SER A 1 9 ? -5.251 -0.226 -24.514 1.00 15.14 9 SER A C 17
ATOM 21869 O O . SER A 1 9 ? -4.558 0.706 -24.914 1.00 72.42 9 SER A O 17
ATOM 21877 N N . ALA A 1 10 ? -5.848 -1.076 -25.343 1.00 1.33 10 ALA A N 17
ATOM 21878 C CA . ALA A 1 10 ? -5.719 -0.963 -26.792 1.00 33.52 10 ALA A CA 17
ATOM 21879 C C . ALA A 1 10 ? -6.370 0.320 -27.305 1.00 44.51 10 ALA A C 17
ATOM 21880 O O . ALA A 1 10 ? -5.934 0.904 -28.304 1.00 41.34 10 ALA A O 17
ATOM 21887 N N . THR A 1 11 ? -7.392 0.780 -26.600 1.00 24.13 11 THR A N 17
ATOM 21888 C CA . THR A 1 11 ? -8.109 2.018 -26.956 1.00 51.43 11 THR A CA 17
ATOM 21889 C C . THR A 1 11 ? -7.158 3.203 -27.032 1.00 23.12 11 THR A C 17
ATOM 21890 O O . THR A 1 11 ? -7.318 4.093 -27.855 1.00 43.54 11 THR A O 17
ATOM 21901 N N . GLU A 1 12 ? -6.176 3.216 -26.140 1.00 13.31 12 GLU A N 17
ATOM 21902 C CA . GLU A 1 12 ? -5.228 4.325 -26.065 1.00 12.15 12 GLU A CA 17
ATOM 21903 C C . GLU A 1 12 ? -4.481 4.518 -27.359 1.00 64.52 12 GLU A C 17
ATOM 21904 O O . GLU A 1 12 ? -4.128 5.599 -27.715 1.00 15.23 12 GLU A O 17
ATOM 21916 N N . LYS A 1 13 ? -4.163 3.433 -28.010 1.00 65.42 13 LYS A N 17
ATOM 21917 C CA . LYS A 1 13 ? -3.278 3.465 -29.149 1.00 23.25 13 LYS A CA 17
ATOM 21918 C C . LYS A 1 13 ? -3.935 4.026 -30.364 1.00 15.15 13 LYS A C 17
ATOM 21919 O O . LYS A 1 13 ? -3.296 4.730 -31.121 1.00 4.21 13 LYS A O 17
ATOM 21938 N N . VAL A 1 14 ? -5.243 3.792 -30.460 1.00 64.25 14 VAL A N 17
ATOM 21939 C CA . VAL A 1 14 ? -6.020 4.381 -31.529 1.00 53.42 14 VAL A CA 17
ATOM 21940 C C . VAL A 1 14 ? -6.067 5.886 -31.274 1.00 44.40 14 VAL A C 17
ATOM 21941 O O . VAL A 1 14 ? -5.851 6.676 -32.173 1.00 53.12 14 VAL A O 17
ATOM 21954 N N . LEU A 1 15 ? -6.365 6.273 -30.041 1.00 4.12 15 LEU A N 17
ATOM 21955 C CA . LEU A 1 15 ? -6.431 7.675 -29.661 1.00 35.10 15 LEU A CA 17
ATOM 21956 C C . LEU A 1 15 ? -5.102 8.390 -29.855 1.00 21.12 15 LEU A C 17
ATOM 21957 O O . LEU A 1 15 ? -5.063 9.517 -30.304 1.00 50.53 15 LEU A O 17
ATOM 21973 N N . CYS A 1 16 ? -4.008 7.712 -29.555 1.00 64.43 16 CYS A N 17
ATOM 21974 C CA . CYS A 1 16 ? -2.679 8.259 -29.800 1.00 42.22 16 CYS A CA 17
ATOM 21975 C C . CYS A 1 16 ? -2.480 8.597 -31.281 1.00 43.13 16 CYS A C 17
ATOM 21976 O O . CYS A 1 16 ? -2.013 9.672 -31.616 1.00 72.23 16 CYS A O 17
ATOM 21984 N N . ALA A 1 17 ? -2.857 7.704 -32.179 1.00 61.15 17 ALA A N 17
ATOM 21985 C CA . ALA A 1 17 ? -2.699 7.986 -33.608 1.00 14.21 17 ALA A CA 17
ATOM 21986 C C . ALA A 1 17 ? -3.623 9.135 -34.035 1.00 1.11 17 ALA A C 17
ATOM 21987 O O . ALA A 1 17 ? -3.250 10.003 -34.806 1.00 52.32 17 ALA A O 17
ATOM 21994 N N . LEU A 1 18 ? -4.811 9.154 -33.464 1.00 31.40 18 LEU A N 17
ATOM 21995 C CA . LEU A 1 18 ? -5.809 10.203 -33.730 1.00 60.51 18 LEU A CA 17
ATOM 21996 C C . LEU A 1 18 ? -5.269 11.567 -33.270 1.00 2.43 18 LEU A C 17
ATOM 21997 O O . LEU A 1 18 ? -5.535 12.570 -33.917 1.00 72.42 18 LEU A O 17
ATOM 22013 N N . TYR A 1 19 ? -4.517 11.624 -32.178 1.00 1.32 19 TYR A N 17
ATOM 22014 C CA . TYR A 1 19 ? -3.951 12.875 -31.718 1.00 0.01 19 TYR A CA 17
ATOM 22015 C C . TYR A 1 19 ? -3.029 13.402 -32.817 1.00 44.14 19 TYR A C 17
ATOM 22016 O O . TYR A 1 19 ? -3.059 14.595 -33.118 1.00 42.04 19 TYR A O 17
ATOM 22034 N N . ALA A 1 20 ? -2.205 12.540 -33.418 1.00 53.13 20 ALA A N 17
ATOM 22035 C CA . ALA A 1 20 ? -1.259 12.996 -34.421 1.00 52.04 20 ALA A CA 17
ATOM 22036 C C . ALA A 1 20 ? -1.916 13.620 -35.656 1.00 14.43 20 ALA A C 17
ATOM 22037 O O . ALA A 1 20 ? -1.465 14.656 -36.162 1.00 35.11 20 ALA A O 17
ATOM 22044 N N . GLU A 1 21 ? -3.003 13.028 -36.095 1.00 14.22 21 GLU A N 17
ATOM 22045 C CA . GLU A 1 21 ? -3.774 13.519 -37.264 1.00 73.41 21 GLU A CA 17
ATOM 22046 C C . GLU A 1 21 ? -4.349 14.917 -37.031 1.00 31.55 21 GLU A C 17
ATOM 22047 O O . GLU A 1 21 ? -4.486 15.728 -37.953 1.00 32.13 21 GLU A O 17
ATOM 22059 N N . ILE A 1 22 ? -4.738 15.159 -35.805 1.00 24.04 22 ILE A N 17
ATOM 22060 C CA . ILE A 1 22 ? -5.386 16.394 -35.444 1.00 21.34 22 ILE A CA 17
ATOM 22061 C C . ILE A 1 22 ? -4.392 17.509 -35.079 1.00 10.44 22 ILE A C 17
ATOM 22062 O O . ILE A 1 22 ? -4.600 18.672 -35.397 1.00 10.04 22 ILE A O 17
ATOM 22078 N N . LEU A 1 23 ? -3.318 17.138 -34.402 1.00 51.14 23 LEU A N 17
ATOM 22079 C CA . LEU A 1 23 ? -2.311 18.091 -33.923 1.00 4.02 23 LEU A CA 17
ATOM 22080 C C . LEU A 1 23 ? -1.206 18.374 -34.940 1.00 2.23 23 LEU A C 17
ATOM 22081 O O . LEU A 1 23 ? -0.594 19.425 -34.888 1.00 5.41 23 LEU A O 17
ATOM 22097 N N . GLY A 1 24 ? -0.935 17.432 -35.834 1.00 73.11 24 GLY A N 17
ATOM 22098 C CA . GLY A 1 24 ? 0.128 17.614 -36.810 1.00 53.21 24 GLY A CA 17
ATOM 22099 C C . GLY A 1 24 ? 1.511 17.348 -36.242 1.00 53.30 24 GLY A C 17
ATOM 22100 O O . GLY A 1 24 ? 2.489 17.952 -36.676 1.00 44.34 24 GLY A O 17
ATOM 22104 N N . VAL A 1 25 ? 1.598 16.438 -35.281 1.00 31.22 25 VAL A N 17
ATOM 22105 C CA . VAL A 1 25 ? 2.878 16.090 -34.652 1.00 72.35 25 VAL A CA 17
ATOM 22106 C C . VAL A 1 25 ? 3.325 14.713 -35.148 1.00 51.21 25 VAL A C 17
ATOM 22107 O O . VAL A 1 25 ? 2.502 13.894 -35.545 1.00 73.33 25 VAL A O 17
ATOM 22120 N N . GLU A 1 26 ? 4.630 14.473 -35.176 1.00 12.34 26 GLU A N 17
ATOM 22121 C CA . GLU A 1 26 ? 5.161 13.220 -35.733 1.00 72.10 26 GLU A CA 17
ATOM 22122 C C . GLU A 1 26 ? 4.894 11.982 -34.894 1.00 63.02 26 GLU A C 17
ATOM 22123 O O . GLU A 1 26 ? 4.706 10.881 -35.410 1.00 34.02 26 GLU A O 17
ATOM 22135 N N . ARG A 1 27 ? 4.953 12.154 -33.584 1.00 40.50 27 ARG A N 17
ATOM 22136 C CA . ARG A 1 27 ? 4.785 11.039 -32.628 1.00 53.32 27 ARG A CA 17
ATOM 22137 C C . ARG A 1 27 ? 3.882 11.468 -31.506 1.00 44.12 27 ARG A C 17
ATOM 22138 O O . ARG A 1 27 ? 3.780 12.672 -31.240 1.00 1.24 27 ARG A O 17
ATOM 22159 N N . VAL A 1 28 ? 3.249 10.507 -30.866 1.00 64.12 28 VAL A N 17
ATOM 22160 C CA . VAL A 1 28 ? 2.360 10.770 -29.726 1.00 41.55 28 VAL A CA 17
ATOM 22161 C C . VAL A 1 28 ? 2.662 9.798 -28.622 1.00 2.32 28 VAL A C 17
ATOM 22162 O O . VAL A 1 28 ? 2.696 8.589 -28.825 1.00 3.51 28 VAL A O 17
ATOM 22175 N N . GLY A 1 29 ? 2.825 10.317 -27.407 1.00 51.32 29 GLY A N 17
ATOM 22176 C CA . GLY A 1 29 ? 3.040 9.484 -26.223 1.00 31.12 29 GLY A CA 17
ATOM 22177 C C . GLY A 1 29 ? 1.705 9.159 -25.555 1.00 42.11 29 GLY A C 17
ATOM 22178 O O . GLY A 1 29 ? 0.670 9.745 -25.891 1.00 1.31 29 GLY A O 17
ATOM 22182 N N . VAL A 1 30 ? 1.720 8.253 -24.602 1.00 74.04 30 VAL A N 17
ATOM 22183 C CA . VAL A 1 30 ? 0.488 7.913 -23.880 1.00 71.22 30 VAL A CA 17
ATOM 22184 C C . VAL A 1 30 ? 0.123 9.037 -22.900 1.00 60.44 30 VAL A C 17
ATOM 22185 O O . VAL A 1 30 ? -0.998 9.187 -22.500 1.00 4.21 30 VAL A O 17
ATOM 22198 N N . ASP A 1 31 ? 1.133 9.818 -22.573 1.00 62.44 31 ASP A N 17
ATOM 22199 C CA . ASP A 1 31 ? 1.037 10.877 -21.606 1.00 32.15 31 ASP A CA 17
ATOM 22200 C C . ASP A 1 31 ? 0.916 12.253 -22.254 1.00 61.22 31 ASP A C 17
ATOM 22201 O O . ASP A 1 31 ? 1.058 13.262 -21.608 1.00 34.31 31 ASP A O 17
ATOM 22210 N N . ASP A 1 32 ? 0.700 12.285 -23.553 1.00 41.43 32 ASP A N 17
ATOM 22211 C CA . ASP A 1 32 ? 0.778 13.527 -24.293 1.00 24.21 32 ASP A CA 17
ATOM 22212 C C . ASP A 1 32 ? -0.376 14.450 -23.942 1.00 10.42 32 ASP A C 17
ATOM 22213 O O . ASP A 1 32 ? -1.529 14.134 -24.188 1.00 1.31 32 ASP A O 17
ATOM 22222 N N . ALA A 1 33 ? -0.069 15.622 -23.398 1.00 35.52 33 ALA A N 17
ATOM 22223 C CA . ALA A 1 33 ? -1.138 16.545 -23.024 1.00 3.20 33 ALA A CA 17
ATOM 22224 C C . ALA A 1 33 ? -1.550 17.324 -24.275 1.00 64.15 33 ALA A C 17
ATOM 22225 O O . ALA A 1 33 ? -0.781 18.100 -24.813 1.00 35.12 33 ALA A O 17
ATOM 22232 N N . PHE A 1 34 ? -2.780 17.112 -24.703 1.00 32.14 34 PHE A N 17
ATOM 22233 C CA . PHE A 1 34 ? -3.309 17.660 -25.950 1.00 11.22 34 PHE A CA 17
ATOM 22234 C C . PHE A 1 34 ? -3.043 19.168 -26.121 1.00 71.32 34 PHE A C 17
ATOM 22235 O O . PHE A 1 34 ? -2.662 19.621 -27.193 1.00 54.14 34 PHE A O 17
ATOM 22252 N N . HIS A 1 35 ? -3.239 19.950 -25.066 1.00 62.04 35 HIS A N 17
ATOM 22253 C CA . HIS A 1 35 ? -3.060 21.406 -25.155 1.00 63.22 35 HIS A CA 17
ATOM 22254 C C . HIS A 1 35 ? -1.599 21.854 -25.218 1.00 12.13 35 HIS A C 17
ATOM 22255 O O . HIS A 1 35 ? -1.321 22.956 -25.668 1.00 41.43 35 HIS A O 17
ATOM 22269 N N . ASP A 1 36 ? -0.672 21.014 -24.777 1.00 74.32 36 ASP A N 17
ATOM 22270 C CA . ASP A 1 36 ? 0.750 21.380 -24.771 1.00 15.33 36 ASP A CA 17
ATOM 22271 C C . ASP A 1 36 ? 1.304 21.242 -26.181 1.00 1.31 36 ASP A C 17
ATOM 22272 O O . ASP A 1 36 ? 2.169 21.994 -26.608 1.00 23.25 36 ASP A O 17
ATOM 22281 N N . LEU A 1 37 ? 0.716 20.322 -26.933 1.00 3.25 37 LEU A N 17
ATOM 22282 C CA . LEU A 1 37 ? 1.086 20.079 -28.331 1.00 2.14 37 LEU A CA 17
ATOM 22283 C C . LEU A 1 37 ? 0.416 21.098 -29.262 1.00 32.14 37 LEU A C 17
ATOM 22284 O O . LEU A 1 37 ? 0.280 20.862 -30.460 1.00 62.15 37 LEU A O 17
ATOM 22300 N N . GLY A 1 38 ? -0.040 22.210 -28.700 1.00 50.22 38 GLY A N 17
ATOM 22301 C CA . GLY A 1 38 ? -0.686 23.247 -29.489 1.00 11.41 38 GLY A CA 17
ATOM 22302 C C . GLY A 1 38 ? -2.169 23.003 -29.688 1.00 31.53 38 GLY A C 17
ATOM 22303 O O . GLY A 1 38 ? -2.841 23.711 -30.442 1.00 4.25 38 GLY A O 17
ATOM 22307 N N . GLY A 1 39 ? -2.698 21.996 -29.009 1.00 63.21 39 GLY A N 17
ATOM 22308 C CA . GLY A 1 39 ? -4.105 21.674 -29.136 1.00 40.32 39 GLY A CA 17
ATOM 22309 C C . GLY A 1 39 ? -4.996 22.765 -28.591 1.00 32.15 39 GLY A C 17
ATOM 22310 O O . GLY A 1 39 ? -4.683 23.427 -27.607 1.00 24.31 39 GLY A O 17
ATOM 22314 N N . SER A 1 40 ? -6.139 22.947 -29.232 1.00 65.15 40 SER A N 17
ATOM 22315 C CA . SER A 1 40 ? -7.086 23.984 -28.856 1.00 75.22 40 SER A CA 17
ATOM 22316 C C . SER A 1 40 ? -8.454 23.354 -28.682 1.00 10.52 40 SER A C 17
ATOM 22317 O O . SER A 1 40 ? -8.672 22.218 -29.096 1.00 14.54 40 SER A O 17
ATOM 22325 N N . SER A 1 41 ? -9.394 24.100 -28.123 1.00 71.23 41 SER A N 17
ATOM 22326 C CA . SER A 1 41 ? -10.762 23.609 -27.969 1.00 11.42 41 SER A CA 17
ATOM 22327 C C . SER A 1 41 ? -11.368 23.313 -29.335 1.00 55.14 41 SER A C 17
ATOM 22328 O O . SER A 1 41 ? -12.142 22.370 -29.484 1.00 52.11 41 SER A O 17
ATOM 22336 N N . ALA A 1 42 ? -10.976 24.086 -30.339 1.00 2.34 42 ALA A N 17
ATOM 22337 C CA . ALA A 1 42 ? -11.453 23.871 -31.695 1.00 73.34 42 ALA A CA 17
ATOM 22338 C C . ALA A 1 42 ? -10.928 22.535 -32.245 1.00 62.32 42 ALA A C 17
ATOM 22339 O O . ALA A 1 42 ? -11.671 21.767 -32.845 1.00 43.24 42 ALA A O 17
ATOM 22346 N N . LEU A 1 43 ? -9.652 22.249 -32.009 1.00 25.24 43 LEU A N 17
ATOM 22347 C CA . LEU A 1 43 ? -9.059 21.000 -32.467 1.00 11.13 43 LEU A CA 17
ATOM 22348 C C . LEU A 1 43 ? -9.641 19.822 -31.701 1.00 50.12 43 LEU A C 17
ATOM 22349 O O . LEU A 1 43 ? -9.810 18.741 -32.268 1.00 33.42 43 LEU A O 17
ATOM 22365 N N . ALA A 1 44 ? -10.004 20.025 -30.439 1.00 61.32 44 ALA A N 17
ATOM 22366 C CA . ALA A 1 44 ? -10.626 18.958 -29.654 1.00 2.01 44 ALA A CA 17
ATOM 22367 C C . ALA A 1 44 ? -11.960 18.511 -30.279 1.00 33.42 44 ALA A C 17
ATOM 22368 O O . ALA A 1 44 ? -12.284 17.342 -30.314 1.00 13.01 44 ALA A O 17
ATOM 22375 N N . MET A 1 45 ? -12.684 19.422 -30.873 1.00 55.51 45 MET A N 17
ATOM 22376 C CA . MET A 1 45 ? -13.918 19.098 -31.578 1.00 0.34 45 MET A CA 17
ATOM 22377 C C . MET A 1 45 ? -13.628 18.212 -32.807 1.00 54.14 45 MET A C 17
ATOM 22378 O O . MET A 1 45 ? -14.405 17.307 -33.168 1.00 41.24 45 MET A O 17
ATOM 22392 N N . ARG A 1 46 ? -12.500 18.454 -33.462 1.00 31.15 46 ARG A N 17
ATOM 22393 C CA . ARG A 1 46 ? -12.128 17.682 -34.645 1.00 71.50 46 ARG A CA 17
ATOM 22394 C C . ARG A 1 46 ? -11.670 16.300 -34.223 1.00 31.35 46 ARG A C 17
ATOM 22395 O O . ARG A 1 46 ? -11.873 15.338 -34.924 1.00 24.11 46 ARG A O 17
ATOM 22416 N N . LEU A 1 47 ? -11.070 16.231 -33.045 1.00 13.23 47 LEU A N 17
ATOM 22417 C CA . LEU A 1 47 ? -10.594 14.958 -32.481 1.00 12.24 47 LEU A CA 17
ATOM 22418 C C . LEU A 1 47 ? -11.802 14.082 -32.260 1.00 1.13 47 LEU A C 17
ATOM 22419 O O . LEU A 1 47 ? -11.848 12.926 -32.639 1.00 61.33 47 LEU A O 17
ATOM 22435 N N . ILE A 1 48 ? -12.838 14.667 -31.629 1.00 44.12 48 ILE A N 17
ATOM 22436 C CA . ILE A 1 48 ? -14.047 13.941 -31.323 1.00 12.23 48 ILE A CA 17
ATOM 22437 C C . ILE A 1 48 ? -14.681 13.432 -32.613 1.00 25.10 48 ILE A C 17
ATOM 22438 O O . ILE A 1 48 ? -15.190 12.315 -32.653 1.00 25.55 48 ILE A O 17
ATOM 22454 N N . ALA A 1 49 ? -14.634 14.226 -33.673 1.00 72.13 49 ALA A N 17
ATOM 22455 C CA . ALA A 1 49 ? -15.195 13.782 -34.949 1.00 11.01 49 ALA A CA 17
ATOM 22456 C C . ALA A 1 49 ? -14.441 12.550 -35.463 1.00 21.43 49 ALA A C 17
ATOM 22457 O O . ALA A 1 49 ? -15.051 11.614 -35.940 1.00 51.15 49 ALA A O 17
ATOM 22464 N N . ARG A 1 50 ? -13.123 12.561 -35.318 1.00 44.14 50 ARG A N 17
ATOM 22465 C CA . ARG A 1 50 ? -12.282 11.443 -35.741 1.00 10.40 50 ARG A CA 17
ATOM 22466 C C . ARG A 1 50 ? -12.555 10.178 -34.930 1.00 24.30 50 ARG A C 17
ATOM 22467 O O . ARG A 1 50 ? -12.613 9.086 -35.489 1.00 33.33 50 ARG A O 17
ATOM 22488 N N . ILE A 1 51 ? -12.779 10.343 -33.625 1.00 63.22 51 ILE A N 17
ATOM 22489 C CA . ILE A 1 51 ? -13.113 9.213 -32.760 1.00 23.04 51 ILE A CA 17
ATOM 22490 C C . ILE A 1 51 ? -14.374 8.480 -33.192 1.00 34.45 51 ILE A C 17
ATOM 22491 O O . ILE A 1 51 ? -14.459 7.261 -33.076 1.00 74.43 51 ILE A O 17
ATOM 22507 N N . ARG A 1 52 ? -15.373 9.181 -33.746 1.00 54.41 52 ARG A N 17
ATOM 22508 C CA . ARG A 1 52 ? -16.644 8.550 -34.158 1.00 21.51 52 ARG A CA 17
ATOM 22509 C C . ARG A 1 52 ? -16.416 7.475 -35.244 1.00 45.24 52 ARG A C 17
ATOM 22510 O O . ARG A 1 52 ? -17.147 6.522 -35.358 1.00 42.50 52 ARG A O 17
ATOM 22531 N N . GLU A 1 53 ? -15.409 7.721 -36.068 1.00 2.24 53 GLU A N 17
ATOM 22532 C CA . GLU A 1 53 ? -15.189 6.866 -37.262 1.00 1.04 53 GLU A CA 17
ATOM 22533 C C . GLU A 1 53 ? -14.482 5.607 -36.804 1.00 35.14 53 GLU A C 17
ATOM 22534 O O . GLU A 1 53 ? -14.700 4.485 -37.295 1.00 70.12 53 GLU A O 17
ATOM 22546 N N . GLU A 1 54 ? -13.640 5.811 -35.798 1.00 70.34 54 GLU A N 17
ATOM 22547 C CA . GLU A 1 54 ? -12.693 4.756 -35.375 1.00 74.13 54 GLU A CA 17
ATOM 22548 C C . GLU A 1 54 ? -13.212 3.924 -34.190 1.00 34.11 54 GLU A C 17
ATOM 22549 O O . GLU A 1 54 ? -13.095 2.691 -34.171 1.00 55.41 54 GLU A O 17
ATOM 22561 N N . LEU A 1 55 ? -13.793 4.578 -33.175 1.00 2.00 55 LEU A N 17
ATOM 22562 C CA . LEU A 1 55 ? -14.267 3.898 -31.979 1.00 4.14 55 LEU A CA 17
ATOM 22563 C C . LEU A 1 55 ? -15.784 3.739 -32.020 1.00 61.24 55 LEU A C 17
ATOM 22564 O O . LEU A 1 55 ? -16.388 3.054 -31.194 1.00 64.53 55 LEU A O 17
ATOM 22580 N N . GLY A 1 56 ? -16.402 4.411 -33.020 1.00 61.52 56 GLY A N 17
ATOM 22581 C CA . GLY A 1 56 ? -17.836 4.287 -33.212 1.00 44.11 56 GLY A CA 17
ATOM 22582 C C . GLY A 1 56 ? -18.689 5.063 -32.245 1.00 52.13 56 GLY A C 17
ATOM 22583 O O . GLY A 1 56 ? -19.877 4.769 -32.103 1.00 35.02 56 GLY A O 17
ATOM 22587 N N . VAL A 1 57 ? -18.108 6.040 -31.566 1.00 30.24 57 VAL A N 17
ATOM 22588 C CA . VAL A 1 57 ? -18.834 6.815 -30.559 1.00 2.32 57 VAL A CA 17
ATOM 22589 C C . VAL A 1 57 ? -18.397 8.269 -30.556 1.00 13.11 57 VAL A C 17
ATOM 22590 O O . VAL A 1 57 ? -17.269 8.601 -30.925 1.00 4.34 57 VAL A O 17
ATOM 22603 N N . ASP A 1 58 ? -19.284 9.150 -30.130 1.00 50.24 58 ASP A N 17
ATOM 22604 C CA . ASP A 1 58 ? -18.939 10.569 -29.967 1.00 62.01 58 ASP A CA 17
ATOM 22605 C C . ASP A 1 58 ? -18.334 10.755 -28.587 1.00 2.31 58 ASP A C 17
ATOM 22606 O O . ASP A 1 58 ? -19.021 10.751 -27.575 1.00 14.21 58 ASP A O 17
ATOM 22615 N N . LEU A 1 59 ? -17.018 10.889 -28.544 1.00 64.44 59 LEU A N 17
ATOM 22616 C CA . LEU A 1 59 ? -16.343 11.067 -27.272 1.00 55.55 59 LEU A CA 17
ATOM 22617 C C . LEU A 1 59 ? -16.827 12.362 -26.610 1.00 50.31 59 LEU A C 17
ATOM 22618 O O . LEU A 1 59 ? -16.774 13.438 -27.209 1.00 52.51 59 LEU A O 17
ATOM 22634 N N . PRO A 1 60 ? -17.275 12.281 -25.349 1.00 71.53 60 PRO A N 17
ATOM 22635 C CA . PRO A 1 60 ? -17.670 13.515 -24.668 1.00 4.54 60 PRO A CA 17
ATOM 22636 C C . PRO A 1 60 ? -16.476 14.441 -24.488 1.00 72.25 60 PRO A C 17
ATOM 22637 O O . PRO A 1 60 ? -15.460 14.041 -23.917 1.00 74.44 60 PRO A O 17
ATOM 22648 N N . ILE A 1 61 ? -16.611 15.698 -24.891 1.00 70.24 61 ILE A N 17
ATOM 22649 C CA . ILE A 1 61 ? -15.532 16.691 -24.706 1.00 31.04 61 ILE A CA 17
ATOM 22650 C C . ILE A 1 61 ? -15.200 16.842 -23.207 1.00 64.03 61 ILE A C 17
ATOM 22651 O O . ILE A 1 61 ? -14.095 17.190 -22.826 1.00 51.03 61 ILE A O 17
ATOM 22667 N N . ARG A 1 62 ? -16.168 16.500 -22.374 1.00 61.30 62 ARG A N 17
ATOM 22668 C CA . ARG A 1 62 ? -16.014 16.486 -20.922 1.00 41.01 62 ARG A CA 17
ATOM 22669 C C . ARG A 1 62 ? -14.888 15.550 -20.470 1.00 2.43 62 ARG A C 17
ATOM 22670 O O . ARG A 1 62 ? -14.216 15.827 -19.482 1.00 33.32 62 ARG A O 17
ATOM 22691 N N . GLN A 1 63 ? -14.645 14.454 -21.206 1.00 30.11 63 GLN A N 17
ATOM 22692 C CA . GLN A 1 63 ? -13.607 13.515 -20.842 1.00 35.43 63 GLN A CA 17
ATOM 22693 C C . GLN A 1 63 ? -12.254 14.139 -21.194 1.00 51.11 63 GLN A C 17
ATOM 22694 O O . GLN A 1 63 ? -11.303 14.008 -20.440 1.00 52.55 63 GLN A O 17
ATOM 22708 N N . LEU A 1 64 ? -12.163 14.831 -22.342 1.00 25.15 64 LEU A N 17
ATOM 22709 C CA . LEU A 1 64 ? -10.881 15.455 -22.754 1.00 74.21 64 LEU A CA 17
ATOM 22710 C C . LEU A 1 64 ? -10.474 16.552 -21.781 1.00 51.52 64 LEU A C 17
ATOM 22711 O O . LEU A 1 64 ? -9.297 16.714 -21.465 1.00 71.03 64 LEU A O 17
ATOM 22727 N N . PHE A 1 65 ? -11.447 17.303 -21.296 1.00 23.32 65 PHE A N 17
ATOM 22728 C CA . PHE A 1 65 ? -11.155 18.354 -20.332 1.00 75.30 65 PHE A CA 17
ATOM 22729 C C . PHE A 1 65 ? -10.772 17.765 -18.968 1.00 52.12 65 PHE A C 17
ATOM 22730 O O . PHE A 1 65 ? -10.009 18.362 -18.225 1.00 72.41 65 PHE A O 17
ATOM 22747 N N . SER A 1 66 ? -11.291 16.585 -18.661 1.00 23.43 66 SER A N 17
ATOM 22748 C CA . SER A 1 66 ? -10.977 15.910 -17.398 1.00 55.32 66 SER A CA 17
ATOM 22749 C C . SER A 1 66 ? -9.607 15.239 -17.468 1.00 41.05 66 SER A C 17
ATOM 22750 O O . SER A 1 66 ? -8.944 15.035 -16.448 1.00 35.25 66 SER A O 17
ATOM 22758 N N . SER A 1 67 ? -9.207 14.847 -18.672 1.00 53.21 67 SER A N 17
ATOM 22759 C CA . SER A 1 67 ? -7.946 14.146 -18.890 1.00 0.13 67 SER A CA 17
ATOM 22760 C C . SER A 1 67 ? -7.462 14.448 -20.309 1.00 31.11 67 SER A C 17
ATOM 22761 O O . SER A 1 67 ? -7.930 13.845 -21.271 1.00 51.50 67 SER A O 17
ATOM 22769 N N . PRO A 1 68 ? -6.515 15.391 -20.459 1.00 62.44 68 PRO A N 17
ATOM 22770 C CA . PRO A 1 68 ? -6.079 15.764 -21.810 1.00 13.43 68 PRO A CA 17
ATOM 22771 C C . PRO A 1 68 ? -5.078 14.819 -22.466 1.00 63.03 68 PRO A C 17
ATOM 22772 O O . PRO A 1 68 ? -4.516 15.155 -23.506 1.00 72.11 68 PRO A O 17
ATOM 22783 N N . THR A 1 69 ? -4.820 13.665 -21.864 1.00 51.43 69 THR A N 17
ATOM 22784 C CA . THR A 1 69 ? -3.846 12.718 -22.415 1.00 15.53 69 THR A CA 17
ATOM 22785 C C . THR A 1 69 ? -4.542 11.542 -23.060 1.00 23.02 69 THR A C 17
ATOM 22786 O O . THR A 1 69 ? -5.654 11.201 -22.665 1.00 71.53 69 THR A O 17
ATOM 22797 N N . PRO A 1 70 ? -3.925 10.905 -24.069 1.00 23.54 70 PRO A N 17
ATOM 22798 C CA . PRO A 1 70 ? -4.673 9.824 -24.720 1.00 12.35 70 PRO A CA 17
ATOM 22799 C C . PRO A 1 70 ? -4.887 8.608 -23.812 1.00 64.43 70 PRO A C 17
ATOM 22800 O O . PRO A 1 70 ? -5.957 7.968 -23.865 1.00 73.23 70 PRO A O 17
ATOM 22811 N N . ALA A 1 71 ? -3.937 8.308 -22.915 1.00 23.43 71 ALA A N 17
ATOM 22812 C CA . ALA A 1 71 ? -4.157 7.202 -22.017 1.00 32.22 71 ALA A CA 17
ATOM 22813 C C . ALA A 1 71 ? -5.092 7.609 -20.871 1.00 43.32 71 ALA A C 17
ATOM 22814 O O . ALA A 1 71 ? -5.863 6.793 -20.348 1.00 65.33 71 ALA A O 17
ATOM 22821 N N . GLY A 1 72 ? -5.019 8.869 -20.496 1.00 5.21 72 GLY A N 17
ATOM 22822 C CA . GLY A 1 72 ? -5.870 9.328 -19.411 1.00 51.32 72 GLY A CA 17
ATOM 22823 C C . GLY A 1 72 ? -7.301 9.399 -19.843 1.00 12.11 72 GLY A C 17
ATOM 22824 O O . GLY A 1 72 ? -8.198 8.922 -19.145 1.00 32.35 72 GLY A O 17
ATOM 22828 N N . VAL A 1 73 ? -7.518 9.905 -21.021 1.00 44.42 73 VAL A N 17
ATOM 22829 C CA 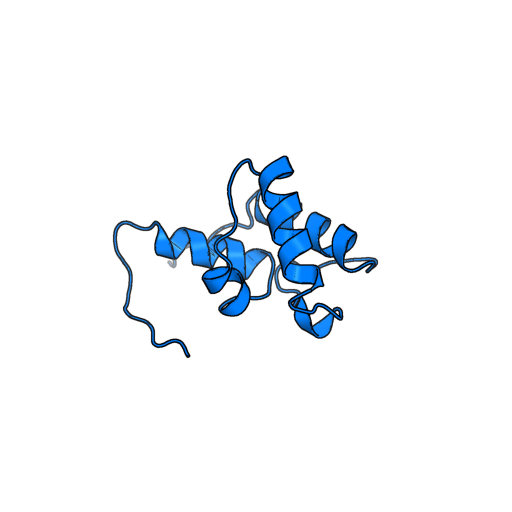. VAL A 1 73 ? -8.877 10.038 -21.525 1.00 43.21 73 VAL A CA 17
ATOM 22830 C C . VAL A 1 73 ? -9.512 8.639 -21.723 1.00 34.15 73 VAL A C 17
ATOM 22831 O O . VAL A 1 73 ? -10.659 8.437 -21.392 1.00 24.23 73 VAL A O 17
ATOM 22844 N N . ALA A 1 74 ? -8.717 7.662 -22.145 1.00 64.24 74 ALA A N 17
ATOM 22845 C CA . ALA A 1 74 ? -9.174 6.304 -22.342 1.00 35.22 74 ALA A CA 17
ATOM 22846 C C . ALA A 1 74 ? -9.656 5.697 -21.020 1.00 1.02 74 ALA A C 17
ATOM 22847 O O . ALA A 1 74 ? -10.668 5.008 -20.984 1.00 52.11 74 ALA A O 17
ATOM 22854 N N . ARG A 1 75 ? -8.948 5.955 -19.942 1.00 20.44 75 ARG A N 17
ATOM 22855 C CA . ARG A 1 75 ? -9.335 5.437 -18.636 1.00 62.40 75 ARG A CA 17
ATOM 22856 C C . ARG A 1 75 ? -10.514 6.213 -18.076 1.00 51.35 75 ARG A C 17
ATOM 22857 O O . ARG A 1 75 ? -11.388 5.645 -17.398 1.00 35.30 75 ARG A O 17
ATOM 22878 N N . ALA A 1 76 ? -10.563 7.503 -18.357 1.00 65.41 76 ALA A N 17
ATOM 22879 C CA . ALA A 1 76 ? -11.660 8.337 -17.898 1.00 33.25 76 ALA A CA 17
ATOM 22880 C C . ALA A 1 76 ? -12.988 7.930 -18.539 1.00 34.31 76 ALA A C 17
ATOM 22881 O O . ALA A 1 76 ? -13.973 7.715 -17.829 1.00 30.04 76 ALA A O 17
ATOM 22888 N N . LEU A 1 77 ? -13.014 7.777 -19.856 1.00 3.53 77 LEU A N 17
ATOM 22889 C CA . LEU A 1 77 ? -14.228 7.342 -20.533 1.00 52.23 77 LEU A CA 17
ATOM 22890 C C . LEU A 1 77 ? -14.615 5.938 -20.146 1.00 72.05 77 LEU A C 17
ATOM 22891 O O . LEU A 1 77 ? -15.795 5.624 -20.046 1.00 14.11 77 LEU A O 17
ATOM 22907 N N . ALA A 1 78 ? -13.620 5.110 -19.897 1.00 1.43 78 ALA A N 17
ATOM 22908 C CA . ALA A 1 78 ? -13.877 3.748 -19.471 1.00 10.35 78 ALA A CA 17
ATOM 22909 C C . ALA A 1 78 ? -14.605 3.759 -18.119 1.00 3.21 78 ALA A C 17
ATOM 22910 O O . ALA A 1 78 ? -15.582 3.049 -17.918 1.00 25.31 78 ALA A O 17
ATOM 22917 N N . ALA A 1 79 ? -14.164 4.618 -17.211 1.00 52.43 79 ALA A N 17
ATOM 22918 C CA . ALA A 1 79 ? -14.812 4.738 -15.909 1.00 53.10 79 ALA A CA 17
ATOM 22919 C C . ALA A 1 79 ? -16.201 5.362 -16.066 1.00 74.22 79 ALA A C 17
ATOM 22920 O O . ALA A 1 79 ? -17.152 4.937 -15.426 1.00 15.12 79 ALA A O 17
ATOM 22927 N N . LYS A 1 80 ? -16.314 6.369 -16.922 1.00 43.42 80 LYS A N 17
ATOM 22928 C CA . LYS A 1 80 ? -17.579 7.083 -17.135 1.00 42.04 80 LYS A CA 17
ATOM 22929 C C . LYS A 1 80 ? -18.657 6.184 -17.730 1.00 60.52 80 LYS A C 17
ATOM 22930 O O . LYS A 1 80 ? -19.833 6.337 -17.412 1.00 22.44 80 LYS A O 17
ATOM 22949 N N . SER A 1 81 ? -18.267 5.268 -18.597 1.00 61.12 81 SER A N 17
ATOM 22950 C CA . SER A 1 81 ? -19.223 4.374 -19.252 1.00 64.23 81 SER A CA 17
ATOM 22951 C C . SER A 1 81 ? -19.554 3.164 -18.380 1.00 64.44 81 SER A C 17
ATOM 22952 O O . SER A 1 81 ? -20.474 2.407 -18.681 1.00 4.44 81 SER A O 17
ATOM 22960 N N . ALA A 1 82 ? -18.830 2.991 -17.285 1.00 44.20 82 ALA A N 17
ATOM 22961 C CA . ALA A 1 82 ? -19.105 1.901 -16.365 1.00 25.42 82 ALA A CA 17
ATOM 22962 C C . ALA A 1 82 ? -20.228 2.296 -15.393 1.00 1.10 82 ALA A C 17
ATOM 22963 O O . ALA A 1 82 ? -19.998 3.017 -14.419 1.00 72.24 82 ALA A O 17
ATOM 22970 N N . SER A 1 83 ? -21.420 1.762 -15.620 1.00 35.24 83 SER A N 17
ATOM 22971 C CA . SER A 1 83 ? -22.569 1.996 -14.730 1.00 23.44 83 SER A CA 17
ATOM 22972 C C . SER A 1 83 ? -22.371 1.367 -13.346 1.00 73.34 83 SER A C 17
ATOM 22973 O O . SER A 1 83 ? -23.150 1.589 -12.433 1.00 12.53 83 SER A O 17
ATOM 22981 N N . TRP A 1 84 ? -21.320 0.570 -13.209 1.00 41.23 84 TRP A N 17
ATOM 22982 C CA . TRP A 1 84 ? -20.978 -0.053 -11.933 1.00 41.20 84 TRP A CA 17
ATOM 22983 C C . TRP A 1 84 ? -20.196 0.896 -11.028 1.00 54.33 84 TRP A C 17
ATOM 22984 O O . TRP A 1 84 ? -20.017 0.612 -9.849 1.00 72.12 84 TRP A O 17
ATOM 23005 N N . SER A 1 85 ? -19.721 2.011 -11.573 1.00 75.11 85 SER A N 17
ATOM 23006 C CA . SER A 1 85 ? -18.982 2.996 -10.779 1.00 23.11 85 SER A CA 17
ATOM 23007 C C . SER A 1 85 ? -19.686 4.348 -10.792 1.00 0.50 85 SER A C 17
ATOM 23008 O O . SER A 1 85 ? -19.831 4.988 -9.755 1.00 4.50 85 SER A O 17
ATOM 23016 N N . HIS A 1 86 ? -20.125 4.784 -11.962 1.00 45.32 86 HIS A N 17
ATOM 23017 C CA . HIS A 1 86 ? -20.893 6.018 -12.077 1.00 2.10 86 HIS A CA 17
ATOM 23018 C C . HIS A 1 86 ? -22.385 5.719 -12.021 1.00 23.24 86 HIS A C 17
ATOM 23019 O O . HIS A 1 86 ? -22.818 4.656 -12.462 1.00 4.54 86 HIS A O 17
ATOM 23033 N N . PRO A 1 87 ? -23.200 6.678 -11.541 1.00 4.33 87 PRO A N 17
ATOM 23034 C CA . PRO A 1 87 ? -24.642 6.426 -11.611 1.00 73.30 87 PRO A CA 17
ATOM 23035 C C . PRO A 1 87 ? -25.109 6.405 -13.063 1.00 72.24 87 PRO A C 17
ATOM 23036 O O . PRO A 1 87 ? -24.395 6.879 -13.957 1.00 72.15 87 PRO A O 17
ATOM 23047 N N . GLN A 1 88 ? -26.293 5.851 -13.299 1.00 2.03 88 GLN A N 17
ATOM 23048 C CA . GLN A 1 88 ? -26.821 5.732 -14.654 1.00 13.44 88 GLN A CA 17
ATOM 23049 C C . GLN A 1 88 ? -26.846 7.091 -15.344 1.00 14.12 88 GLN A C 17
ATOM 23050 O O . GLN A 1 88 ? -27.328 8.085 -14.805 1.00 34.12 88 GLN A O 17
ATOM 23064 N N . PHE A 1 89 ? -26.264 7.110 -16.528 1.00 51.32 89 PHE A N 17
ATOM 23065 C CA . PHE A 1 89 ? -26.093 8.316 -17.313 1.00 43.52 89 PHE A CA 17
ATOM 23066 C C . PHE A 1 89 ? -27.095 8.321 -18.454 1.00 50.25 89 PHE A C 17
ATOM 23067 O O . PHE A 1 89 ? -27.554 7.269 -18.891 1.00 71.34 89 PHE A O 17
ATOM 23084 N N . GLU A 1 90 ? -27.418 9.511 -18.932 1.00 51.31 90 GLU A N 17
ATOM 23085 C CA . GLU A 1 90 ? -28.374 9.681 -20.031 1.00 61.40 90 GLU A CA 17
ATOM 23086 C C . GLU A 1 90 ? -27.968 10.870 -20.904 1.00 41.41 90 GLU A C 17
ATOM 23087 O O . GLU A 1 90 ? -28.158 10.865 -22.122 1.00 33.04 90 GLU A O 17
ATOM 23099 N N . LYS A 1 91 ? -27.394 11.883 -20.260 1.00 65.23 91 LYS A N 17
ATOM 23100 C CA . LYS A 1 91 ? -26.890 13.087 -20.915 1.00 23.40 91 LYS A CA 17
ATOM 23101 C C . LYS A 1 91 ? -25.509 13.364 -20.346 1.00 3.40 91 LYS A C 17
ATOM 23102 O O . LYS A 1 91 ? -24.798 14.236 -20.883 1.00 32.25 91 LYS A O 17
ATOM 23121 N N . GLY A 1 1 ? 16.084 -4.065 -12.270 1.00 62.10 1 GLY A N 18
ATOM 23122 C CA . GLY A 1 1 ? 15.766 -3.444 -13.567 1.00 72.40 1 GLY A CA 18
ATOM 23123 C C . GLY A 1 1 ? 14.768 -2.332 -13.383 1.00 55.52 1 GLY A C 18
ATOM 23124 O O . GLY A 1 1 ? 14.313 -2.136 -12.245 1.00 2.21 1 GLY A O 18
ATOM 23128 N N . ALA A 1 2 ? 14.392 -1.646 -14.455 1.00 41.31 2 ALA A N 18
ATOM 23129 C CA . ALA A 1 2 ? 13.377 -0.597 -14.384 1.00 75.24 2 ALA A CA 18
ATOM 23130 C C . ALA A 1 2 ? 12.022 -1.286 -14.129 1.00 71.34 2 ALA A C 18
ATOM 23131 O O . ALA A 1 2 ? 11.839 -2.448 -14.528 1.00 20.42 2 ALA A O 18
ATOM 23138 N N . MET A 1 3 ? 11.089 -0.582 -13.506 1.00 65.34 3 MET A N 18
ATOM 23139 C CA . MET A 1 3 ? 9.784 -1.162 -13.174 1.00 3.30 3 MET A CA 18
ATOM 23140 C C . MET A 1 3 ? 8.898 -1.250 -14.414 1.00 64.23 3 MET A C 18
ATOM 23141 O O . MET A 1 3 ? 9.135 -0.552 -15.413 1.00 70.53 3 MET A O 18
ATOM 23155 N N . ALA A 1 4 ? 7.882 -2.090 -14.359 1.00 62.22 4 ALA A N 18
ATOM 23156 C CA . ALA A 1 4 ? 6.974 -2.238 -15.479 1.00 54.43 4 ALA A CA 18
ATOM 23157 C C . ALA A 1 4 ? 6.074 -1.002 -15.565 1.00 13.41 4 ALA A C 18
ATOM 23158 O O . ALA A 1 4 ? 5.784 -0.352 -14.543 1.00 73.35 4 ALA A O 18
ATOM 23165 N N . LYS A 1 5 ? 5.591 -0.719 -16.767 1.00 2.44 5 LYS A N 18
ATOM 23166 C CA . LYS A 1 5 ? 4.675 0.365 -16.977 1.00 73.42 5 LYS A CA 18
ATOM 23167 C C . LYS A 1 5 ? 3.267 -0.196 -16.753 1.00 52.34 5 LYS A C 18
ATOM 23168 O O . LYS A 1 5 ? 3.068 -1.407 -16.919 1.00 32.33 5 LYS A O 18
ATOM 23187 N N . ALA A 1 6 ? 2.320 0.642 -16.398 1.00 22.11 6 ALA A N 18
ATOM 23188 C CA . ALA A 1 6 ? 0.933 0.226 -16.213 1.00 15.42 6 ALA A CA 18
ATOM 23189 C C . ALA A 1 6 ? 0.409 -0.320 -17.559 1.00 1.32 6 ALA A C 18
ATOM 23190 O O . ALA A 1 6 ? 0.865 0.126 -18.621 1.00 74.42 6 ALA A O 18
ATOM 23197 N N . PRO A 1 7 ? -0.531 -1.269 -17.532 1.00 51.41 7 PRO A N 18
ATOM 23198 C CA . PRO A 1 7 ? -0.986 -1.736 -18.842 1.00 55.20 7 PRO A CA 18
ATOM 23199 C C . PRO A 1 7 ? -1.838 -0.734 -19.594 1.00 5.54 7 PRO A C 18
ATOM 23200 O O . PRO A 1 7 ? -2.529 0.072 -18.994 1.00 43.43 7 PRO A O 18
ATOM 23211 N N . GLU A 1 8 ? -1.749 -0.779 -20.923 1.00 53.21 8 GLU A N 18
ATOM 23212 C CA . GLU A 1 8 ? -2.546 0.100 -21.770 1.00 63.43 8 GLU A CA 18
ATOM 23213 C C . GLU A 1 8 ? -3.713 -0.718 -22.346 1.00 31.44 8 GLU A C 18
ATOM 23214 O O . GLU A 1 8 ? -3.536 -1.890 -22.689 1.00 11.24 8 GLU A O 18
ATOM 23226 N N . SER A 1 9 ? -4.853 -0.081 -22.531 1.00 34.14 9 SER A N 18
ATOM 23227 C CA . SER A 1 9 ? -5.972 -0.710 -23.213 1.00 75.31 9 SER A CA 18
ATOM 23228 C C . SER A 1 9 ? -5.738 -0.601 -24.719 1.00 53.53 9 SER A C 18
ATOM 23229 O O . SER A 1 9 ? -4.992 0.254 -25.168 1.00 51.02 9 SER A O 18
ATOM 23237 N N . ALA A 1 10 ? -6.421 -1.424 -25.506 1.00 53.43 10 ALA A N 18
ATOM 23238 C CA . ALA A 1 10 ? -6.339 -1.315 -26.976 1.00 11.41 10 ALA A CA 18
ATOM 23239 C C . ALA A 1 10 ? -6.849 0.061 -27.409 1.00 65.52 10 ALA A C 18
ATOM 23240 O O . ALA A 1 10 ? -6.345 0.640 -28.361 1.00 44.32 10 ALA A O 18
ATOM 23247 N N . THR A 1 11 ? -7.838 0.558 -26.682 1.00 54.00 11 THR A N 18
ATOM 23248 C CA . THR A 1 11 ? -8.454 1.854 -26.964 1.00 72.13 11 THR A CA 18
ATOM 23249 C C . THR A 1 11 ? -7.440 3.011 -26.902 1.00 24.21 11 THR A C 18
ATOM 23250 O O . THR A 1 11 ? -7.448 3.884 -27.747 1.00 2.42 11 THR A O 18
ATOM 23261 N N . GLU A 1 12 ? -6.559 2.971 -25.903 1.00 43.04 12 GLU A N 18
ATOM 23262 C CA . GLU A 1 12 ? -5.550 4.018 -25.711 1.00 31.35 12 GLU A CA 18
ATOM 23263 C C . GLU A 1 12 ? -4.664 4.112 -26.908 1.00 62.21 12 GLU A C 18
ATOM 23264 O O . GLU A 1 12 ? -4.316 5.196 -27.335 1.00 32.14 12 GLU A O 18
ATOM 23276 N N . LYS A 1 13 ? -4.305 2.962 -27.464 1.00 63.13 13 LYS A N 18
ATOM 23277 C CA . LYS A 1 13 ? -3.373 2.949 -28.576 1.00 72.01 13 LYS A CA 18
ATOM 23278 C C . LYS A 1 13 ? -3.980 3.610 -29.818 1.00 30.51 13 LYS A C 18
ATOM 23279 O O . LYS A 1 13 ? -3.311 4.335 -30.533 1.00 61.14 13 LYS A O 18
ATOM 23298 N N . VAL A 1 14 ? -5.259 3.356 -30.053 1.00 44.23 14 VAL A N 18
ATOM 23299 C CA . VAL A 1 14 ? -5.967 3.908 -31.184 1.00 73.31 14 VAL A CA 18
ATOM 23300 C C . VAL A 1 14 ? -6.124 5.421 -31.043 1.00 41.12 14 VAL A C 18
ATOM 23301 O O . VAL A 1 14 ? -5.752 6.185 -31.919 1.00 3.34 14 VAL A O 18
ATOM 23314 N N . LEU A 1 15 ? -6.655 5.874 -29.914 1.00 63.15 15 LEU A N 18
ATOM 23315 C CA . LEU A 1 15 ? -6.915 7.282 -29.773 1.00 44.31 15 LEU A CA 18
ATOM 23316 C C . LEU A 1 15 ? -5.633 8.099 -29.595 1.00 72.54 15 LEU A C 18
ATOM 23317 O O . LEU A 1 15 ? -5.594 9.266 -29.958 1.00 61.44 15 LEU A O 18
ATOM 23333 N N . CYS A 1 16 ? -4.578 7.482 -29.068 1.00 21.21 16 CYS A N 18
ATOM 23334 C CA . CYS A 1 16 ? -3.273 8.141 -28.948 1.00 53.15 16 CYS A CA 18
ATOM 23335 C C . CYS A 1 16 ? -2.685 8.388 -30.342 1.00 74.43 16 CYS A C 18
ATOM 23336 O O . CYS A 1 16 ? -2.177 9.435 -30.607 1.00 22.10 16 CYS A O 18
ATOM 23344 N N . ALA A 1 17 ? -2.808 7.428 -31.238 1.00 5.13 17 ALA A N 18
ATOM 23345 C CA . ALA A 1 17 ? -2.305 7.610 -32.589 1.00 44.01 17 ALA A CA 18
ATOM 23346 C C . ALA A 1 17 ? -3.059 8.797 -33.231 1.00 62.21 17 ALA A C 18
ATOM 23347 O O . ALA A 1 17 ? -2.481 9.618 -33.975 1.00 5.00 17 ALA A O 18
ATOM 23354 N N . LEU A 1 18 ? -4.331 8.888 -32.922 1.00 73.53 18 LEU A N 18
ATOM 23355 C CA . LEU A 1 18 ? -5.212 9.927 -33.459 1.00 12.41 18 LEU A CA 18
ATOM 23356 C C . LEU A 1 18 ? -4.847 11.299 -32.916 1.00 12.23 18 LEU A C 18
ATOM 23357 O O . LEU A 1 18 ? -4.985 12.270 -33.634 1.00 2.30 18 LEU A O 18
ATOM 23373 N N . TYR A 1 19 ? -4.303 11.395 -31.716 1.00 62.44 19 TYR A N 18
ATOM 23374 C CA . TYR A 1 19 ? -3.854 12.684 -31.185 1.00 23.03 19 TYR A CA 18
ATOM 23375 C C . TYR A 1 19 ? -2.759 13.221 -32.139 1.00 42.45 19 TYR A C 18
ATOM 23376 O O . TYR A 1 19 ? -2.783 14.374 -32.508 1.00 24.03 19 TYR A O 18
ATOM 23394 N N . ALA A 1 20 ? -1.829 12.361 -32.560 1.00 60.24 20 ALA A N 18
ATOM 23395 C CA . ALA A 1 20 ? -0.724 12.773 -33.364 1.00 11.11 20 ALA A CA 18
ATOM 23396 C C . ALA A 1 20 ? -1.175 13.384 -34.720 1.00 61.03 20 ALA A C 18
ATOM 23397 O O . ALA A 1 20 ? -0.592 14.363 -35.172 1.00 74.23 20 ALA A O 18
ATOM 23404 N N . GLU A 1 21 ? -2.188 12.802 -35.346 1.00 23.25 21 GLU A N 18
ATOM 23405 C CA . GLU A 1 21 ? -2.630 13.281 -36.634 1.00 2.23 21 GLU A CA 18
ATOM 23406 C C . GLU A 1 21 ? -3.495 14.526 -36.578 1.00 32.41 21 GLU A C 18
ATOM 23407 O O . GLU A 1 21 ? -3.494 15.326 -37.516 1.00 72.21 21 GLU A O 18
ATOM 23419 N N . ILE A 1 22 ? -4.217 14.704 -35.472 1.00 24.22 22 ILE A N 18
ATOM 23420 C CA . ILE A 1 22 ? -5.091 15.841 -35.319 1.00 74.14 22 ILE A CA 18
ATOM 23421 C C . ILE A 1 22 ? -4.310 17.094 -34.856 1.00 10.11 22 ILE A C 18
ATOM 23422 O O . ILE A 1 22 ? -4.627 18.230 -35.235 1.00 45.11 22 ILE A O 18
ATOM 23438 N N . LEU A 1 23 ? -3.297 16.861 -34.074 1.00 1.35 23 LEU A N 18
ATOM 23439 C CA . LEU A 1 23 ? -2.460 17.939 -33.542 1.00 43.45 23 LEU A CA 18
ATOM 23440 C C . LEU A 1 23 ? -1.316 18.232 -34.512 1.00 24.15 23 LEU A C 18
ATOM 23441 O O . LEU A 1 23 ? -0.816 19.343 -34.583 1.00 43.34 23 LEU A O 18
ATOM 23457 N N . GLY A 1 24 ? -0.934 17.237 -35.289 1.00 33.14 24 GLY A N 18
ATOM 23458 C CA . GLY A 1 24 ? 0.134 17.394 -36.264 1.00 62.22 24 GLY A CA 18
ATOM 23459 C C . GLY A 1 24 ? 1.511 17.374 -35.648 1.00 73.14 24 GLY A C 18
ATOM 23460 O O . GLY A 1 24 ? 2.436 17.993 -36.194 1.00 35.35 24 GLY A O 18
ATOM 23464 N N . VAL A 1 25 ? 1.654 16.674 -34.527 1.00 14.15 25 VAL A N 18
ATOM 23465 C CA . VAL A 1 25 ? 2.919 16.659 -33.805 1.00 2.34 25 VAL A CA 18
ATOM 23466 C C . VAL A 1 25 ? 3.724 15.405 -34.061 1.00 22.23 25 VAL A C 18
ATOM 23467 O O . VAL A 1 25 ? 3.176 14.382 -34.493 1.00 20.33 25 VAL A O 18
ATOM 23480 N N . GLU A 1 26 ? 5.039 15.491 -33.820 1.00 54.44 26 GLU A N 18
ATOM 23481 C CA . GLU A 1 26 ? 5.961 14.392 -34.113 1.00 54.10 26 GLU A CA 18
ATOM 23482 C C . GLU A 1 26 ? 5.700 13.170 -33.252 1.00 21.43 26 GLU A C 18
ATOM 23483 O O . GLU A 1 26 ? 5.873 12.020 -33.677 1.00 14.01 26 GLU A O 18
ATOM 23495 N N . ARG A 1 27 ? 5.332 13.402 -31.999 1.00 62.11 27 ARG A N 18
ATOM 23496 C CA . ARG A 1 27 ? 5.101 12.339 -31.003 1.00 12.11 27 ARG A CA 18
ATOM 23497 C C . ARG A 1 27 ? 4.001 12.765 -30.072 1.00 64.22 27 ARG A C 18
ATOM 23498 O O . ARG A 1 27 ? 3.806 13.975 -29.800 1.00 71.34 27 ARG A O 18
ATOM 23519 N N . VAL A 1 28 ? 3.382 11.763 -29.453 1.00 2.21 28 VAL A N 18
ATOM 23520 C CA . VAL A 1 28 ? 2.426 11.954 -28.403 1.00 52.24 28 VAL A CA 18
ATOM 23521 C C . VAL A 1 28 ? 2.626 10.718 -27.500 1.00 13.24 28 VAL A C 18
ATOM 23522 O O . VAL A 1 28 ? 2.848 9.601 -28.017 1.00 4.10 28 VAL A O 18
ATOM 23535 N N . GLY A 1 29 ? 2.624 10.922 -26.187 1.00 21.42 29 GLY A N 18
ATOM 23536 C CA . GLY A 1 29 ? 2.761 9.833 -25.247 1.00 70.21 29 GLY A CA 18
ATOM 23537 C C . GLY A 1 29 ? 1.392 9.550 -24.648 1.00 1.22 29 GLY A C 18
ATOM 23538 O O . GLY A 1 29 ? 0.462 10.330 -24.829 1.00 50.51 29 GLY A O 18
ATOM 23542 N N . VAL A 1 30 ? 1.254 8.447 -23.931 1.00 62.44 30 VAL A N 18
ATOM 23543 C CA . VAL A 1 30 ? -0.039 8.122 -23.295 1.00 74.20 30 VAL A CA 18
ATOM 23544 C C . VAL A 1 30 ? -0.345 9.128 -22.175 1.00 25.05 30 VAL A C 18
ATOM 23545 O O . VAL A 1 30 ? -1.486 9.282 -21.787 1.00 20.42 30 VAL A O 18
ATOM 23558 N N . ASP A 1 31 ? 0.685 9.768 -21.685 1.00 62.30 31 ASP A N 18
ATOM 23559 C CA . ASP A 1 31 ? 0.553 10.708 -20.601 1.00 73.11 31 ASP A CA 18
ATOM 23560 C C . ASP A 1 31 ? 0.679 12.138 -21.089 1.00 22.03 31 ASP A C 18
ATOM 23561 O O . ASP A 1 31 ? 0.817 13.054 -20.333 1.00 0.03 31 ASP A O 18
ATOM 23570 N N . ASP A 1 32 ? 0.632 12.339 -22.403 1.00 43.34 32 ASP A N 18
ATOM 23571 C CA . ASP A 1 32 ? 0.890 13.665 -22.978 1.00 21.53 32 ASP A CA 18
ATOM 23572 C C . ASP A 1 32 ? -0.377 14.520 -23.070 1.00 14.52 32 ASP A C 18
ATOM 23573 O O . ASP A 1 32 ? -1.459 14.008 -23.338 1.00 65.15 32 ASP A O 18
ATOM 23582 N N . ALA A 1 33 ? -0.301 15.802 -22.763 1.00 11.21 33 ALA A N 18
ATOM 23583 C CA . ALA A 1 33 ? -1.504 16.621 -22.690 1.00 3.24 33 ALA A CA 18
ATOM 23584 C C . ALA A 1 33 ? -1.806 17.235 -24.044 1.00 71.32 33 ALA A C 18
ATOM 23585 O O . ALA A 1 33 ? -0.950 17.839 -24.672 1.00 71.33 33 ALA A O 18
ATOM 23592 N N . PHE A 1 34 ? -3.064 17.164 -24.447 1.00 75.04 34 PHE A N 18
ATOM 23593 C CA . PHE A 1 34 ? -3.527 17.732 -25.739 1.00 1.31 34 PHE A CA 18
ATOM 23594 C C . PHE A 1 34 ? -3.165 19.210 -25.849 1.00 60.25 34 PHE A C 18
ATOM 23595 O O . PHE A 1 34 ? -2.853 19.688 -26.921 1.00 0.04 34 PHE A O 18
ATOM 23612 N N . HIS A 1 35 ? -3.181 19.921 -24.732 1.00 11.22 35 HIS A N 18
ATOM 23613 C CA . HIS A 1 35 ? -2.845 21.345 -24.735 1.00 1.11 35 HIS A CA 18
ATOM 23614 C C . HIS A 1 35 ? -1.346 21.656 -24.613 1.00 53.02 35 HIS A C 18
ATOM 23615 O O . HIS A 1 35 ? -0.940 22.775 -24.898 1.00 10.22 35 HIS A O 18
ATOM 23629 N N . ASP A 1 36 ? -0.535 20.689 -24.193 1.00 3.40 36 ASP A N 18
ATOM 23630 C CA . ASP A 1 36 ? 0.919 20.907 -24.094 1.00 64.32 36 ASP A CA 18
ATOM 23631 C C . ASP A 1 36 ? 1.457 20.838 -25.528 1.00 5.42 36 ASP A C 18
ATOM 23632 O O . ASP A 1 36 ? 2.312 21.616 -25.938 1.00 52.32 36 ASP A O 18
ATOM 23641 N N . LEU A 1 37 ? 0.828 19.971 -26.293 1.00 14.22 37 LEU A N 18
ATOM 23642 C CA . LEU A 1 37 ? 1.125 19.752 -27.695 1.00 31.00 37 LEU A CA 18
ATOM 23643 C C . LEU A 1 37 ? 0.540 20.834 -28.610 1.00 4.22 37 LEU A C 18
ATOM 23644 O O . LEU A 1 37 ? 0.490 20.643 -29.825 1.00 24.32 37 LEU A O 18
ATOM 23660 N N . GLY A 1 38 ? 0.131 21.967 -28.034 1.00 21.31 38 GLY A N 18
ATOM 23661 C CA . GLY A 1 38 ? -0.365 23.079 -28.819 1.00 41.55 38 GLY A CA 18
ATOM 23662 C C . GLY A 1 38 ? -1.804 22.938 -29.307 1.00 63.41 38 GLY A C 18
ATOM 23663 O O . GLY A 1 38 ? -2.202 23.548 -30.301 1.00 21.13 38 GLY A O 18
ATOM 23667 N N . GLY A 1 39 ? -2.580 22.106 -28.630 1.00 22.31 39 GLY A N 18
ATOM 23668 C CA . GLY A 1 39 ? -3.952 21.875 -29.030 1.00 20.01 39 GLY A CA 18
ATOM 23669 C C . GLY A 1 39 ? -4.893 23.065 -28.961 1.00 14.34 39 GLY A C 18
ATOM 23670 O O . GLY A 1 39 ? -4.691 24.002 -28.219 1.00 2.13 39 GLY A O 18
ATOM 23674 N N . SER A 1 40 ? -5.966 22.993 -29.737 1.00 23.22 40 SER A N 18
ATOM 23675 C CA . SER A 1 40 ? -6.975 24.046 -29.797 1.00 52.12 40 SER A CA 18
ATOM 23676 C C . SER A 1 40 ? -8.375 23.484 -29.679 1.00 72.24 40 SER A C 18
ATOM 23677 O O . SER A 1 40 ? -8.591 22.302 -29.940 1.00 53.41 40 SER A O 18
ATOM 23685 N N . SER A 1 41 ? -9.347 24.312 -29.335 1.00 12.14 41 SER A N 18
ATOM 23686 C CA . SER A 1 41 ? -10.747 23.887 -29.224 1.00 35.44 41 SER A CA 18
ATOM 23687 C C . SER A 1 41 ? -11.304 23.360 -30.555 1.00 15.32 41 SER A C 18
ATOM 23688 O O . SER A 1 41 ? -12.093 22.409 -30.564 1.00 12.23 41 SER A O 18
ATOM 23696 N N . ALA A 1 42 ? -10.867 23.953 -31.658 1.00 12.44 42 ALA A N 18
ATOM 23697 C CA . ALA A 1 42 ? -11.286 23.502 -32.972 1.00 22.20 42 ALA A CA 18
ATOM 23698 C C . ALA A 1 42 ? -10.776 22.077 -33.241 1.00 23.31 42 ALA A C 18
ATOM 23699 O O . ALA A 1 42 ? -11.503 21.238 -33.802 1.00 1.41 42 ALA A O 18
ATOM 23706 N N . LEU A 1 43 ? -9.550 21.811 -32.812 1.00 62.43 43 LEU A N 18
ATOM 23707 C CA . LEU A 1 43 ? -8.954 20.501 -33.010 1.00 63.40 43 LEU A CA 18
ATOM 23708 C C . LEU A 1 43 ? -9.592 19.482 -32.067 1.00 5.54 43 LEU A C 18
ATOM 23709 O O . LEU A 1 43 ? -9.703 18.301 -32.385 1.00 21.23 43 LEU A O 18
ATOM 23725 N N . ALA A 1 44 ? -10.087 19.936 -30.921 1.00 3.50 44 ALA A N 18
ATOM 23726 C CA . ALA A 1 44 ? -10.773 19.029 -29.995 1.00 12.33 44 ALA A CA 18
ATOM 23727 C C . ALA A 1 44 ? -12.036 18.478 -30.648 1.00 53.33 44 ALA A C 18
ATOM 23728 O O . ALA A 1 44 ? -12.311 17.317 -30.597 1.00 25.12 44 ALA A O 18
ATOM 23735 N N . MET A 1 45 ? -12.765 19.333 -31.337 1.00 14.35 45 MET A N 18
ATOM 23736 C CA . MET A 1 45 ? -13.968 18.911 -32.058 1.00 71.44 45 MET A CA 18
ATOM 23737 C C . MET A 1 45 ? -13.606 17.964 -33.202 1.00 10.31 45 MET A C 18
ATOM 23738 O O . MET A 1 45 ? -14.297 17.035 -33.478 1.00 12.43 45 MET A O 18
ATOM 23752 N N . ARG A 1 46 ? -12.463 18.191 -33.816 1.00 22.45 46 ARG A N 18
ATOM 23753 C CA . ARG A 1 46 ? -11.990 17.359 -34.895 1.00 42.01 46 ARG A CA 18
ATOM 23754 C C . ARG A 1 46 ? -11.581 15.942 -34.426 1.00 63.31 46 ARG A C 18
ATOM 23755 O O . ARG A 1 46 ? -12.052 14.924 -35.022 1.00 25.33 46 ARG A O 18
ATOM 23776 N N . LEU A 1 47 ? -10.914 15.874 -33.258 1.00 4.43 47 LEU A N 18
ATOM 23777 C CA . LEU A 1 47 ? -10.572 14.630 -32.595 1.00 71.32 47 LEU A CA 18
ATOM 23778 C C . LEU A 1 47 ? -11.866 13.856 -32.251 1.00 52.12 47 LEU A C 18
ATOM 23779 O O . LEU A 1 47 ? -11.939 12.671 -32.517 1.00 40.05 47 LEU A O 18
ATOM 23795 N N . ILE A 1 48 ? -12.854 14.515 -31.636 1.00 0.33 48 ILE A N 18
ATOM 23796 C CA . ILE A 1 48 ? -14.103 13.835 -31.262 1.00 10.43 48 ILE A CA 18
ATOM 23797 C C . ILE A 1 48 ? -14.770 13.255 -32.509 1.00 41.12 48 ILE A C 18
ATOM 23798 O O . ILE A 1 48 ? -15.255 12.129 -32.507 1.00 12.24 48 ILE A O 18
ATOM 23814 N N . ALA A 1 49 ? -14.765 14.010 -33.605 1.00 24.52 49 ALA A N 18
ATOM 23815 C CA . ALA A 1 49 ? -15.346 13.531 -34.848 1.00 61.11 49 ALA A CA 18
ATOM 23816 C C . ALA A 1 49 ? -14.581 12.324 -35.433 1.00 4.53 49 ALA A C 18
ATOM 23817 O O . ALA A 1 49 ? -15.188 11.398 -35.943 1.00 3.20 49 ALA A O 18
ATOM 23824 N N . ARG A 1 50 ? -13.264 12.334 -35.299 1.00 31.41 50 ARG A N 18
ATOM 23825 C CA . ARG A 1 50 ? -12.432 11.227 -35.805 1.00 41.04 50 ARG A CA 18
ATOM 23826 C C . ARG A 1 50 ? -12.672 9.963 -34.976 1.00 51.45 50 ARG A C 18
ATOM 23827 O O . ARG A 1 50 ? -12.643 8.893 -35.479 1.00 74.32 50 ARG A O 18
ATOM 23848 N N . ILE A 1 51 ? -12.905 10.140 -33.680 1.00 14.31 51 ILE A N 18
ATOM 23849 C CA . ILE A 1 51 ? -13.071 9.077 -32.779 1.00 12.02 51 ILE A CA 18
ATOM 23850 C C . ILE A 1 51 ? -14.330 8.228 -33.189 1.00 13.30 51 ILE A C 18
ATOM 23851 O O . ILE A 1 51 ? -14.368 7.029 -33.032 1.00 24.34 51 ILE A O 18
ATOM 23867 N N . ARG A 1 52 ? -15.288 8.887 -33.844 1.00 52.02 52 ARG A N 18
ATOM 23868 C CA . ARG A 1 52 ? -16.504 8.193 -34.295 1.00 45.44 52 ARG A CA 18
ATOM 23869 C C . ARG A 1 52 ? -16.197 7.200 -35.413 1.00 55.42 52 ARG A C 18
ATOM 23870 O O . ARG A 1 52 ? -16.895 6.211 -35.552 1.00 62.42 52 ARG A O 18
ATOM 23891 N N . GLU A 1 53 ? -15.194 7.500 -36.210 1.00 41.22 53 GLU A N 18
ATOM 23892 C CA . GLU A 1 53 ? -14.828 6.641 -37.352 1.00 44.02 53 GLU A CA 18
ATOM 23893 C C . GLU A 1 53 ? -14.027 5.453 -36.814 1.00 33.54 53 GLU A C 18
ATOM 23894 O O . GLU A 1 53 ? -14.160 4.325 -37.284 1.00 61.41 53 GLU A O 18
ATOM 23906 N N . GLU A 1 54 ? -13.246 5.708 -35.782 1.00 20.41 54 GLU A N 18
ATOM 23907 C CA . GLU A 1 54 ? -12.355 4.700 -35.203 1.00 24.44 54 GLU A CA 18
ATOM 23908 C C . GLU A 1 54 ? -13.035 3.743 -34.206 1.00 12.31 54 GLU A C 18
ATOM 23909 O O . GLU A 1 54 ? -12.794 2.560 -34.243 1.00 74.01 54 GLU A O 18
ATOM 23921 N N . LEU A 1 55 ? -13.790 4.294 -33.243 1.00 53.13 55 LEU A N 18
ATOM 23922 C CA . LEU A 1 55 ? -14.326 3.516 -32.115 1.00 53.12 55 LEU A CA 18
ATOM 23923 C C . LEU A 1 55 ? -15.841 3.347 -32.183 1.00 53.31 55 LEU A C 18
ATOM 23924 O O . LEU A 1 55 ? -16.433 2.669 -31.360 1.00 5.34 55 LEU A O 18
ATOM 23940 N N . GLY A 1 56 ? -16.428 3.997 -33.167 1.00 52.44 56 GLY A N 18
ATOM 23941 C CA . GLY A 1 56 ? -17.871 3.919 -33.395 1.00 71.25 56 GLY A CA 18
ATOM 23942 C C . GLY A 1 56 ? -18.685 4.552 -32.303 1.00 43.42 56 GLY A C 18
ATOM 23943 O O . GLY A 1 56 ? -19.836 4.187 -32.094 1.00 1.24 56 GLY A O 18
ATOM 23947 N N . VAL A 1 57 ? -18.115 5.514 -31.586 1.00 61.42 57 VAL A N 18
ATOM 23948 C CA . VAL A 1 57 ? -18.826 6.179 -30.494 1.00 73.14 57 VAL A CA 18
ATOM 23949 C C . VAL A 1 57 ? -18.499 7.659 -30.511 1.00 3.44 57 VAL A C 18
ATOM 23950 O O . VAL A 1 57 ? -17.471 8.057 -31.045 1.00 33.41 57 VAL A O 18
ATOM 23963 N N . ASP A 1 58 ? -19.370 8.475 -29.948 1.00 14.54 58 ASP A N 18
ATOM 23964 C CA . ASP A 1 58 ? -19.130 9.909 -29.856 1.00 44.11 58 ASP A CA 18
ATOM 23965 C C . ASP A 1 58 ? -18.459 10.227 -28.525 1.00 60.42 58 ASP A C 18
ATOM 23966 O O . ASP A 1 58 ? -19.052 10.030 -27.450 1.00 13.32 58 ASP A O 18
ATOM 23975 N N . LEU A 1 59 ? -17.203 10.633 -28.576 1.00 13.11 59 LEU A N 18
ATOM 23976 C CA . LEU A 1 59 ? -16.458 10.910 -27.352 1.00 11.14 59 LEU A CA 18
ATOM 23977 C C . LEU A 1 59 ? -17.081 12.126 -26.634 1.00 62.53 59 LEU A C 18
ATOM 23978 O O . LEU A 1 59 ? -17.119 13.226 -27.177 1.00 75.32 59 LEU A O 18
ATOM 23994 N N . PRO A 1 60 ? -17.545 11.948 -25.393 1.00 0.41 60 PRO A N 18
ATOM 23995 C CA . PRO A 1 60 ? -18.075 13.110 -24.666 1.00 23.10 60 PRO A CA 18
ATOM 23996 C C . PRO A 1 60 ? -16.981 14.135 -24.428 1.00 64.02 60 PRO A C 18
ATOM 23997 O O . PRO A 1 60 ? -15.986 13.847 -23.768 1.00 24.10 60 PRO A O 18
ATOM 24008 N N . ILE A 1 61 ? -17.198 15.367 -24.872 1.00 32.24 61 ILE A N 18
ATOM 24009 C CA . ILE A 1 61 ? -16.211 16.435 -24.690 1.00 64.12 61 ILE A CA 18
ATOM 24010 C C . ILE A 1 61 ? -15.933 16.702 -23.189 1.00 51.22 61 ILE A C 18
ATOM 24011 O O . ILE A 1 61 ? -14.884 17.193 -22.816 1.00 45.00 61 ILE A O 18
ATOM 24027 N N . ARG A 1 62 ? -16.869 16.347 -22.332 1.00 54.22 62 ARG A N 18
ATOM 24028 C CA . ARG A 1 62 ? -16.671 16.509 -20.893 1.00 70.51 62 ARG A CA 18
ATOM 24029 C C . ARG A 1 62 ? -15.552 15.611 -20.387 1.00 31.04 62 ARG A C 18
ATOM 24030 O O . ARG A 1 62 ? -14.853 15.994 -19.492 1.00 2.41 62 ARG A O 18
ATOM 24051 N N . GLN A 1 63 ? -15.414 14.414 -20.943 1.00 12.44 63 GLN A N 18
ATOM 24052 C CA . GLN A 1 63 ? -14.357 13.519 -20.523 1.00 63.20 63 GLN A CA 18
ATOM 24053 C C . GLN A 1 63 ? -13.018 14.062 -20.983 1.00 30.45 63 GLN A C 18
ATOM 24054 O O . GLN A 1 63 ? -12.020 14.043 -20.241 1.00 12.43 63 GLN A O 18
ATOM 24068 N N . LEU A 1 64 ? -13.005 14.610 -22.201 1.00 14.34 64 LEU A N 18
ATOM 24069 C CA . LEU A 1 64 ? -11.793 15.179 -22.765 1.00 12.44 64 LEU A CA 18
ATOM 24070 C C . LEU A 1 64 ? -11.298 16.383 -21.944 1.00 12.53 64 LEU A C 18
ATOM 24071 O O . LEU A 1 64 ? -10.111 16.536 -21.699 1.00 31.31 64 LEU A O 18
ATOM 24087 N N . PHE A 1 65 ? -12.213 17.236 -21.521 1.00 32.10 65 PHE A N 18
ATOM 24088 C CA . PHE A 1 65 ? -11.817 18.381 -20.697 1.00 23.04 65 PHE A CA 18
ATOM 24089 C C . PHE A 1 65 ? -11.407 17.925 -19.294 1.00 41.33 65 PHE A C 18
ATOM 24090 O O . PHE A 1 65 ? -10.606 18.546 -18.648 1.00 4.42 65 PHE A O 18
ATOM 24107 N N . SER A 1 66 ? -11.997 16.843 -18.827 1.00 42.32 66 SER A N 18
ATOM 24108 C CA . SER A 1 66 ? -11.724 16.339 -17.482 1.00 74.05 66 SER A CA 18
ATOM 24109 C C . SER A 1 66 ? -10.362 15.661 -17.425 1.00 55.52 66 SER A C 18
ATOM 24110 O O . SER A 1 66 ? -9.762 15.581 -16.359 1.00 35.50 66 SER A O 18
ATOM 24118 N N . SER A 1 67 ? -9.898 15.168 -18.547 1.00 73.34 67 SER A N 18
ATOM 24119 C CA . SER A 1 67 ? -8.617 14.470 -18.637 1.00 70.33 67 SER A CA 18
ATOM 24120 C C . SER A 1 67 ? -8.103 14.665 -20.058 1.00 70.51 67 SER A C 18
ATOM 24121 O O . SER A 1 67 ? -8.430 13.883 -20.937 1.00 1.45 67 SER A O 18
ATOM 24129 N N . PRO A 1 68 ? -7.297 15.699 -20.298 1.00 14.32 68 PRO A N 18
ATOM 24130 C CA . PRO A 1 68 ? -6.812 15.947 -21.664 1.00 63.35 68 PRO A CA 18
ATOM 24131 C C . PRO A 1 68 ? -5.686 15.037 -22.145 1.00 71.04 68 PRO A C 18
ATOM 24132 O O . PRO A 1 68 ? -5.196 15.215 -23.244 1.00 0.35 68 PRO A O 18
ATOM 24143 N N . THR A 1 69 ? -5.301 14.063 -21.337 1.00 32.23 69 THR A N 18
ATOM 24144 C CA . THR A 1 69 ? -4.245 13.127 -21.747 1.00 22.12 69 THR A CA 18
ATOM 24145 C C . THR A 1 69 ? -4.902 11.905 -22.369 1.00 61.13 69 THR A C 18
ATOM 24146 O O . THR A 1 69 ? -6.024 11.544 -21.977 1.00 10.53 69 THR A O 18
ATOM 24157 N N . PRO A 1 70 ? -4.231 11.234 -23.323 1.00 10.01 70 PRO A N 18
ATOM 24158 C CA . PRO A 1 70 ? -4.930 10.132 -23.964 1.00 70.34 70 PRO A CA 18
ATOM 24159 C C . PRO A 1 70 ? -5.231 8.959 -23.015 1.00 3.22 70 PRO A C 18
ATOM 24160 O O . PRO A 1 70 ? -6.317 8.352 -23.119 1.00 61.31 70 PRO A O 18
ATOM 24171 N N . ALA A 1 71 ? -4.349 8.683 -22.074 1.00 15.55 71 ALA A N 18
ATOM 24172 C CA . ALA A 1 71 ? -4.593 7.605 -21.109 1.00 71.21 71 ALA A CA 18
ATOM 24173 C C . ALA A 1 71 ? -5.637 8.022 -20.079 1.00 25.11 71 ALA A C 18
ATOM 24174 O O . ALA A 1 71 ? -6.329 7.202 -19.489 1.00 34.54 71 ALA A O 18
ATOM 24181 N N . GLY A 1 72 ? -5.740 9.322 -19.856 1.00 0.43 72 GLY A N 18
ATOM 24182 C CA . GLY A 1 72 ? -6.698 9.849 -18.922 1.00 4.31 72 GLY A CA 18
ATOM 24183 C C . GLY A 1 72 ? -8.114 9.822 -19.471 1.00 73.52 72 GLY A C 18
ATOM 24184 O O . GLY A 1 72 ? -9.014 9.298 -18.783 1.00 3.00 72 GLY A O 18
ATOM 24188 N N . VAL A 1 73 ? -8.315 10.291 -20.695 1.00 50.14 73 VAL A N 18
ATOM 24189 C CA . VAL A 1 73 ? -9.629 10.322 -21.252 1.00 4.14 73 VAL A CA 18
ATOM 24190 C C . VAL A 1 73 ? -10.154 8.886 -21.464 1.00 52.24 73 VAL A C 18
ATOM 24191 O O . VAL A 1 73 ? -11.353 8.640 -21.281 1.00 73.42 73 VAL A O 18
ATOM 24204 N N . ALA A 1 74 ? -9.258 7.940 -21.774 1.00 24.01 74 ALA A N 18
ATOM 24205 C CA . ALA A 1 74 ? -9.647 6.558 -21.924 1.00 53.21 74 ALA A CA 18
ATOM 24206 C C . ALA A 1 74 ? -10.204 5.933 -20.650 1.00 2.24 74 ALA A C 18
ATOM 24207 O O . ALA A 1 74 ? -11.223 5.291 -20.651 1.00 43.40 74 ALA A O 18
ATOM 24214 N N . ARG A 1 75 ? -9.492 6.118 -19.534 1.00 22.44 75 ARG A N 18
ATOM 24215 C CA . ARG A 1 75 ? -9.925 5.503 -18.299 1.00 53.43 75 ARG A CA 18
ATOM 24216 C C . ARG A 1 75 ? -11.157 6.231 -17.763 1.00 62.44 75 ARG A C 18
ATOM 24217 O O . ARG A 1 75 ? -12.031 5.633 -17.149 1.00 11.12 75 ARG A O 18
ATOM 24238 N N . ALA A 1 76 ? -11.248 7.541 -18.029 1.00 71.33 76 ALA A N 18
ATOM 24239 C CA . ALA A 1 76 ? -12.376 8.340 -17.583 1.00 14.51 76 ALA A CA 18
ATOM 24240 C C . ALA A 1 76 ? -13.693 7.887 -18.194 1.00 30.02 76 ALA A C 18
ATOM 24241 O O . ALA A 1 76 ? -14.696 7.737 -17.505 1.00 64.23 76 ALA A O 18
ATOM 24248 N N . LEU A 1 77 ? -13.680 7.655 -19.503 1.00 62.32 77 LEU A N 18
ATOM 24249 C CA . LEU A 1 77 ? -14.894 7.201 -20.195 1.00 23.44 77 LEU A CA 18
ATOM 24250 C C . LEU A 1 77 ? -15.155 5.724 -19.883 1.00 71.31 77 LEU A C 18
ATOM 24251 O O . LEU A 1 77 ? -16.310 5.313 -19.799 1.00 53.51 77 LEU A O 18
ATOM 24267 N N . ALA A 1 78 ? -14.113 4.954 -19.663 1.00 23.23 78 ALA A N 18
ATOM 24268 C CA . ALA A 1 78 ? -14.267 3.543 -19.352 1.00 3.34 78 ALA A CA 18
ATOM 24269 C C . ALA A 1 78 ? -14.930 3.336 -18.001 1.00 20.33 78 ALA A C 18
ATOM 24270 O O . ALA A 1 78 ? -15.600 2.334 -17.785 1.00 13.25 78 ALA A O 18
ATOM 24277 N N . ALA A 1 79 ? -14.760 4.295 -17.099 1.00 73.45 79 ALA A N 18
ATOM 24278 C CA . ALA A 1 79 ? -15.326 4.199 -15.763 1.00 11.13 79 ALA A CA 18
ATOM 24279 C C . ALA A 1 79 ? -16.870 4.148 -15.794 1.00 75.04 79 ALA A C 18
ATOM 24280 O O . ALA A 1 79 ? -17.505 3.618 -14.881 1.00 24.23 79 ALA A O 18
ATOM 24287 N N . LYS A 1 80 ? -17.468 4.674 -16.847 1.00 72.54 80 LYS A N 18
ATOM 24288 C CA . LYS A 1 80 ? -18.920 4.725 -16.961 1.00 2.10 80 LYS A CA 18
ATOM 24289 C C . LYS A 1 80 ? -19.540 3.330 -17.195 1.00 32.21 80 LYS A C 18
ATOM 24290 O O . LYS A 1 80 ? -20.760 3.168 -17.150 1.00 2.04 80 LYS A O 18
ATOM 24309 N N . SER A 1 81 ? -18.700 2.343 -17.461 1.00 22.43 81 SER A N 18
ATOM 24310 C CA . SER A 1 81 ? -19.173 0.969 -17.676 1.00 14.21 81 SER A CA 18
ATOM 24311 C C . SER A 1 81 ? -19.432 0.250 -16.355 1.00 41.54 81 SER A C 18
ATOM 24312 O O . SER A 1 81 ? -19.940 -0.867 -16.350 1.00 21.41 81 SER A O 18
ATOM 24320 N N . ALA A 1 82 ? -19.033 0.853 -15.247 1.00 62.01 82 ALA A N 18
ATOM 24321 C CA . ALA A 1 82 ? -19.241 0.263 -13.942 1.00 4.12 82 ALA A CA 18
ATOM 24322 C C . ALA A 1 82 ? -20.729 0.196 -13.601 1.00 24.43 82 ALA A C 18
ATOM 24323 O O . ALA A 1 82 ? -21.489 1.088 -13.957 1.00 41.13 82 ALA A O 18
ATOM 24330 N N . SER A 1 83 ? -21.127 -0.836 -12.860 1.00 72.11 83 SER A N 18
ATOM 24331 C CA . SER A 1 83 ? -22.534 -1.012 -12.449 1.00 22.54 83 SER A CA 18
ATOM 24332 C C . SER A 1 83 ? -22.965 0.006 -11.414 1.00 42.14 83 SER A C 18
ATOM 24333 O O . SER A 1 83 ? -24.147 0.199 -11.160 1.00 74.01 83 SER A O 18
ATOM 24341 N N . TRP A 1 84 ? -21.996 0.714 -10.840 1.00 34.40 84 TRP A N 18
ATOM 24342 C CA . TRP A 1 84 ? -22.267 1.777 -9.868 1.00 12.42 84 TRP A CA 18
ATOM 24343 C C . TRP A 1 84 ? -21.948 3.138 -10.437 1.00 31.10 84 TRP A C 18
ATOM 24344 O O . TRP A 1 84 ? -21.797 4.111 -9.698 1.00 24.10 84 TRP A O 18
ATOM 24365 N N . SER A 1 85 ? -21.838 3.225 -11.747 1.00 74.21 85 SER A N 18
ATOM 24366 C CA . SER A 1 85 ? -21.578 4.485 -12.421 1.00 74.01 85 SER A CA 18
ATOM 24367 C C . SER A 1 85 ? -22.802 5.406 -12.291 1.00 44.11 85 SER A C 18
ATOM 24368 O O . SER A 1 85 ? -23.928 4.953 -12.297 1.00 54.44 85 SER A O 18
ATOM 24376 N N . HIS A 1 86 ? -22.549 6.703 -12.254 1.00 34.20 86 HIS A N 18
ATOM 24377 C CA . HIS A 1 86 ? -23.637 7.672 -12.275 1.00 41.42 86 HIS A CA 18
ATOM 24378 C C . HIS A 1 86 ? -24.348 7.523 -13.615 1.00 34.24 86 HIS A C 18
ATOM 24379 O O . HIS A 1 86 ? -23.734 7.096 -14.587 1.00 40.35 86 HIS A O 18
ATOM 24393 N N . PRO A 1 87 ? -25.645 7.895 -13.698 1.00 10.51 87 PRO A N 18
ATOM 24394 C CA . PRO A 1 87 ? -26.311 7.764 -14.999 1.00 54.24 87 PRO A CA 18
ATOM 24395 C C . PRO A 1 87 ? -25.761 8.773 -15.999 1.00 54.32 87 PRO A C 18
ATOM 24396 O O . PRO A 1 87 ? -25.361 9.883 -15.623 1.00 61.15 87 PRO A O 18
ATOM 24407 N N . GLN A 1 88 ? -25.769 8.398 -17.270 1.00 11.42 88 GLN A N 18
ATOM 24408 C CA . GLN A 1 88 ? -25.359 9.323 -18.320 1.00 74.02 88 GLN A CA 18
ATOM 24409 C C . GLN A 1 88 ? -26.501 10.310 -18.522 1.00 4.54 88 GLN A C 18
ATOM 24410 O O . GLN A 1 88 ? -27.638 9.916 -18.820 1.00 12.20 88 GLN A O 18
ATOM 24424 N N . PHE A 1 89 ? -26.222 11.581 -18.286 1.00 5.22 89 PHE A N 18
ATOM 24425 C CA . PHE A 1 89 ? -27.214 12.623 -18.436 1.00 14.01 89 PHE A CA 18
ATOM 24426 C C . PHE A 1 89 ? -27.334 12.903 -19.931 1.00 0.41 89 PHE A C 18
ATOM 24427 O O . PHE A 1 89 ? -26.326 13.140 -20.573 1.00 34.12 89 PHE A O 18
ATOM 24444 N N . GLU A 1 90 ? -28.535 12.797 -20.467 1.00 54.13 90 GLU A N 18
ATOM 24445 C CA . GLU A 1 90 ? -28.744 12.874 -21.907 1.00 3.04 90 GLU A CA 18
ATOM 24446 C C . GLU A 1 90 ? -29.747 13.960 -22.310 1.00 50.13 90 GLU A C 18
ATOM 24447 O O . GLU A 1 90 ? -30.542 14.433 -21.472 1.00 4.53 90 GLU A O 18
ATOM 24459 N N . LYS A 1 91 ? -29.719 14.311 -23.596 1.00 4.25 91 LYS A N 18
ATOM 24460 C CA . LYS A 1 91 ? -30.620 15.273 -24.203 1.00 10.45 91 LYS A CA 18
ATOM 24461 C C . LYS A 1 91 ? -30.925 14.646 -25.540 1.00 31.02 91 LYS A C 18
ATOM 24462 O O . LYS A 1 91 ? -31.956 14.987 -26.136 1.00 44.43 91 LYS A O 18
ATOM 24481 N N . GLY A 1 1 ? 0.937 3.040 -1.858 1.00 21.53 1 GLY A N 19
ATOM 24482 C CA . GLY A 1 1 ? 1.906 3.789 -2.651 1.00 12.12 1 GLY A CA 19
ATOM 24483 C C . GLY A 1 1 ? 1.272 4.322 -3.921 1.00 55.10 1 GLY A C 19
ATOM 24484 O O . GLY A 1 1 ? 0.081 4.039 -4.145 1.00 34.24 1 GLY A O 19
ATOM 24488 N N . ALA A 1 2 ? 2.005 5.054 -4.749 1.00 64.42 2 ALA A N 19
ATOM 24489 C CA . ALA A 1 2 ? 1.486 5.518 -6.018 1.00 62.32 2 ALA A CA 19
ATOM 24490 C C . ALA A 1 2 ? 1.370 4.286 -6.916 1.00 4.02 2 ALA A C 19
ATOM 24491 O O . ALA A 1 2 ? 2.118 3.334 -6.760 1.00 22.32 2 ALA A O 19
ATOM 24498 N N . MET A 1 3 ? 0.410 4.302 -7.834 1.00 41.33 3 MET A N 19
ATOM 24499 C CA . MET A 1 3 ? 0.176 3.139 -8.709 1.00 4.12 3 MET A CA 19
ATOM 24500 C C . MET A 1 3 ? 1.282 3.046 -9.765 1.00 10.14 3 MET A C 19
ATOM 24501 O O . MET A 1 3 ? 1.873 4.068 -10.143 1.00 4.44 3 MET A O 19
ATOM 24515 N N . ALA A 1 4 ? 1.551 1.842 -10.238 1.00 44.22 4 ALA A N 19
ATOM 24516 C CA . ALA A 1 4 ? 2.554 1.650 -11.261 1.00 64.23 4 ALA A CA 19
ATOM 24517 C C . ALA A 1 4 ? 2.058 2.295 -12.546 1.00 21.01 4 ALA A C 19
ATOM 24518 O O . ALA A 1 4 ? 0.828 2.394 -12.777 1.00 61.20 4 ALA A O 19
ATOM 24525 N N . LYS A 1 5 ? 2.983 2.717 -13.381 1.00 61.15 5 LYS A N 19
ATOM 24526 C CA . LYS A 1 5 ? 2.618 3.313 -14.660 1.00 15.33 5 LYS A CA 19
ATOM 24527 C C . LYS A 1 5 ? 1.918 2.249 -15.475 1.00 70.55 5 LYS A C 19
ATOM 24528 O O . LYS A 1 5 ? 2.431 1.135 -15.567 1.00 53.15 5 LYS A O 19
ATOM 24547 N N . ALA A 1 6 ? 0.776 2.566 -16.024 1.00 34.42 6 ALA A N 19
ATOM 24548 C CA . ALA A 1 6 ? 0.006 1.608 -16.781 1.00 51.40 6 ALA A CA 19
ATOM 24549 C C . ALA A 1 6 ? 0.699 1.233 -18.077 1.00 70.54 6 ALA A C 19
ATOM 24550 O O . ALA A 1 6 ? 1.301 2.128 -18.734 1.00 1.01 6 ALA A O 19
ATOM 24557 N N . PRO A 1 7 ? 0.664 -0.035 -18.510 1.00 61.05 7 PRO A N 19
ATOM 24558 C CA . PRO A 1 7 ? 1.295 -0.378 -19.794 1.00 42.40 7 PRO A CA 19
ATOM 24559 C C . PRO A 1 7 ? 0.413 0.032 -20.933 1.00 14.23 7 PRO A C 19
ATOM 24560 O O . PRO A 1 7 ? -0.724 0.585 -20.777 1.00 23.43 7 PRO A O 19
ATOM 24571 N N . GLU A 1 8 ? 0.883 -0.205 -22.132 1.00 24.13 8 GLU A N 19
ATOM 24572 C CA . GLU A 1 8 ? 0.166 0.199 -23.346 1.00 52.42 8 GLU A CA 19
ATOM 24573 C C . GLU A 1 8 ? -0.938 -0.838 -23.629 1.00 64.11 8 GLU A C 19
ATOM 24574 O O . GLU A 1 8 ? -0.935 -1.927 -23.052 1.00 4.23 8 GLU A O 19
ATOM 24586 N N . SER A 1 9 ? -1.882 -0.465 -24.465 1.00 42.24 9 SER A N 19
ATOM 24587 C CA . SER A 1 9 ? -2.979 -1.351 -24.872 1.00 25.40 9 SER A CA 19
ATOM 24588 C C . SER A 1 9 ? -3.561 -0.911 -26.221 1.00 61.11 9 SER A C 19
ATOM 24589 O O . SER A 1 9 ? -3.099 0.056 -26.820 1.00 75.01 9 SER A O 19
ATOM 24597 N N . ALA A 1 10 ? -4.506 -1.704 -26.713 1.00 34.25 10 ALA A N 19
ATOM 24598 C CA . ALA A 1 10 ? -5.026 -1.572 -28.078 1.00 5.13 10 ALA A CA 19
ATOM 24599 C C . ALA A 1 10 ? -5.666 -0.216 -28.421 1.00 42.32 10 ALA A C 19
ATOM 24600 O O . ALA A 1 10 ? -5.516 0.268 -29.540 1.00 74.52 10 ALA A O 19
ATOM 24607 N N . THR A 1 11 ? -6.423 0.357 -27.501 1.00 71.25 11 THR A N 19
ATOM 24608 C CA . THR A 1 11 ? -7.173 1.586 -27.786 1.00 24.54 11 THR A CA 19
ATOM 24609 C C . THR A 1 11 ? -6.251 2.820 -27.853 1.00 13.54 11 THR A C 19
ATOM 24610 O O . THR A 1 11 ? -6.389 3.700 -28.689 1.00 10.14 11 THR A O 19
ATOM 24621 N N . GLU A 1 12 ? -5.296 2.846 -26.939 1.00 50.25 12 GLU A N 19
ATOM 24622 C CA . GLU A 1 12 ? -4.384 3.965 -26.745 1.00 30.14 12 GLU A CA 19
ATOM 24623 C C . GLU A 1 12 ? -3.531 4.221 -27.962 1.00 35.10 12 GLU A C 19
ATOM 24624 O O . GLU A 1 12 ? -3.330 5.366 -28.364 1.00 41.54 12 GLU A O 19
ATOM 24636 N N . LYS A 1 13 ? -3.066 3.166 -28.620 1.00 22.42 13 LYS A N 19
ATOM 24637 C CA . LYS A 1 13 ? -2.215 3.349 -29.785 1.00 72.41 13 LYS A CA 19
ATOM 24638 C C . LYS A 1 13 ? -2.943 3.987 -30.971 1.00 61.10 13 LYS A C 19
ATOM 24639 O O . LYS A 1 13 ? -2.339 4.689 -31.750 1.00 74.14 13 LYS A O 19
ATOM 24658 N N . VAL A 1 14 ? -4.234 3.715 -31.120 1.00 40.33 14 VAL A N 19
ATOM 24659 C CA . VAL A 1 14 ? -5.010 4.271 -32.234 1.00 5.33 14 VAL A CA 19
ATOM 24660 C C . VAL A 1 14 ? -5.154 5.778 -31.974 1.00 20.02 14 VAL A C 19
ATOM 24661 O O . VAL A 1 14 ? -4.937 6.616 -32.856 1.00 50.05 14 VAL A O 19
ATOM 24674 N N . LEU A 1 15 ? -5.438 6.116 -30.723 1.00 0.32 15 LEU A N 19
ATOM 24675 C CA . LEU A 1 15 ? -5.606 7.493 -30.333 1.00 3.21 15 LEU A CA 19
ATOM 24676 C C . LEU A 1 15 ? -4.323 8.279 -30.494 1.00 51.32 15 LEU A C 19
ATOM 24677 O O . LEU A 1 15 ? -4.343 9.405 -30.983 1.00 5.34 15 LEU A O 19
ATOM 24693 N N . CYS A 1 16 ? -3.189 7.668 -30.161 1.00 50.34 16 CYS A N 19
ATOM 24694 C CA . CYS A 1 16 ? -1.886 8.305 -30.370 1.00 45.23 16 CYS A CA 19
ATOM 24695 C C . CYS A 1 16 ? -1.618 8.582 -31.859 1.00 55.30 16 CYS A C 19
ATOM 24696 O O . CYS A 1 16 ? -1.163 9.645 -32.212 1.00 33.54 16 CYS A O 19
ATOM 24704 N N . ALA A 1 17 ? -1.886 7.637 -32.735 1.00 23.21 17 ALA A N 19
ATOM 24705 C CA . ALA A 1 17 ? -1.609 7.838 -34.154 1.00 60.11 17 ALA A CA 19
ATOM 24706 C C . ALA A 1 17 ? -2.496 8.982 -34.700 1.00 15.44 17 ALA A C 19
ATOM 24707 O O . ALA A 1 17 ? -2.040 9.825 -35.467 1.00 21.42 17 ALA A O 19
ATOM 24714 N N . LEU A 1 18 ? -3.737 9.006 -34.288 1.00 52.32 18 LEU A N 19
ATOM 24715 C CA . LEU A 1 18 ? -4.695 10.022 -34.722 1.00 5.13 18 LEU A CA 19
ATOM 24716 C C . LEU A 1 18 ? -4.294 11.399 -34.226 1.00 25.53 18 LEU A C 19
ATOM 24717 O O . LEU A 1 18 ? -4.478 12.403 -34.920 1.00 44.52 18 LEU A O 19
ATOM 24733 N N . TYR A 1 19 ? -3.672 11.467 -33.065 1.00 4.53 19 TYR A N 19
ATOM 24734 C CA . TYR A 1 19 ? -3.140 12.724 -32.567 1.00 40.14 19 TYR A CA 19
ATOM 24735 C C . TYR A 1 19 ? -2.042 13.199 -33.529 1.00 20.23 19 TYR A C 19
ATOM 24736 O O . TYR A 1 19 ? -2.013 14.340 -33.908 1.00 10.14 19 TYR A O 19
ATOM 24754 N N . ALA A 1 20 ? -1.154 12.297 -33.936 1.00 23.24 20 ALA A N 19
ATOM 24755 C CA . ALA A 1 20 ? -0.034 12.675 -34.806 1.00 62.52 20 ALA A CA 19
ATOM 24756 C C . ALA A 1 20 ? -0.501 13.235 -36.168 1.00 32.44 20 ALA A C 19
ATOM 24757 O O . ALA A 1 20 ? 0.038 14.204 -36.675 1.00 30.35 20 ALA A O 19
ATOM 24764 N N . GLU A 1 21 ? -1.517 12.612 -36.742 1.00 62.04 21 GLU A N 19
ATOM 24765 C CA . GLU A 1 21 ? -2.049 12.988 -38.058 1.00 73.32 21 GLU A CA 19
ATOM 24766 C C . GLU A 1 21 ? -2.638 14.391 -38.051 1.00 31.12 21 GLU A C 19
ATOM 24767 O O . GLU A 1 21 ? -2.494 15.144 -39.015 1.00 22.33 21 GLU A O 19
ATOM 24779 N N . ILE A 1 22 ? -3.369 14.718 -36.999 1.00 35.12 22 ILE A N 19
ATOM 24780 C CA . ILE A 1 22 ? -4.112 15.990 -36.970 1.00 41.41 22 ILE A CA 19
ATOM 24781 C C . ILE A 1 22 ? -3.256 17.143 -36.415 1.00 13.41 22 ILE A C 19
ATOM 24782 O O . ILE A 1 22 ? -3.384 18.284 -36.867 1.00 3.43 22 ILE A O 19
ATOM 24798 N N . LEU A 1 23 ? -2.427 16.833 -35.459 1.00 71.11 23 LEU A N 19
ATOM 24799 C CA . LEU A 1 23 ? -1.595 17.849 -34.800 1.00 34.25 23 LEU A CA 19
ATOM 24800 C C . LEU A 1 23 ? -0.334 18.103 -35.607 1.00 63.04 23 LEU A C 19
ATOM 24801 O O . LEU A 1 23 ? 0.252 19.159 -35.510 1.00 32.40 23 LEU A O 19
ATOM 24817 N N . GLY A 1 24 ? 0.034 17.163 -36.456 1.00 40.40 24 GLY A N 19
ATOM 24818 C CA . GLY A 1 24 ? 1.188 17.346 -37.342 1.00 71.23 24 GLY A CA 19
ATOM 24819 C C . GLY A 1 24 ? 2.511 17.170 -36.661 1.00 11.11 24 GLY A C 19
ATOM 24820 O O . GLY A 1 24 ? 3.496 17.799 -37.077 1.00 52.13 24 GLY A O 19
ATOM 24824 N N . VAL A 1 25 ? 2.556 16.307 -35.650 1.00 22.00 25 VAL A N 19
ATOM 24825 C CA . VAL A 1 25 ? 3.789 16.062 -34.914 1.00 33.42 25 VAL A CA 19
ATOM 24826 C C . VAL A 1 25 ? 4.309 14.670 -35.208 1.00 65.40 25 VAL A C 19
ATOM 24827 O O . VAL A 1 25 ? 3.542 13.766 -35.563 1.00 54.43 25 VAL A O 19
ATOM 24840 N N . GLU A 1 26 ? 5.622 14.496 -35.079 1.00 22.43 26 GLU A N 19
ATOM 24841 C CA . GLU A 1 26 ? 6.286 13.239 -35.439 1.00 25.23 26 GLU A CA 19
ATOM 24842 C C . GLU A 1 26 ? 5.999 12.074 -34.482 1.00 64.34 26 GLU A C 19
ATOM 24843 O O . GLU A 1 26 ? 5.975 10.908 -34.869 1.00 52.10 26 GLU A O 19
ATOM 24855 N N . ARG A 1 27 ? 5.796 12.396 -33.209 1.00 63.10 27 ARG A N 19
ATOM 24856 C CA . ARG A 1 27 ? 5.570 11.389 -32.156 1.00 34.55 27 ARG A CA 19
ATOM 24857 C C . ARG A 1 27 ? 4.516 11.878 -31.208 1.00 55.50 27 ARG A C 19
ATOM 24858 O O . ARG A 1 27 ? 4.387 13.104 -31.026 1.00 61.53 27 ARG A O 19
ATOM 24879 N N . VAL A 1 28 ? 3.843 10.943 -30.560 1.00 40.54 28 VAL A N 19
ATOM 24880 C CA . VAL A 1 28 ? 2.856 11.263 -29.552 1.00 54.44 28 VAL A CA 19
ATOM 24881 C C . VAL A 1 28 ? 3.066 10.373 -28.314 1.00 4.44 28 VAL A C 19
ATOM 24882 O O . VAL A 1 28 ? 3.091 9.133 -28.422 1.00 15.33 28 VAL A O 19
ATOM 24895 N N . GLY A 1 29 ? 3.192 11.010 -27.146 1.00 42.45 29 GLY A N 19
ATOM 24896 C CA . GLY A 1 29 ? 3.282 10.285 -25.896 1.00 50.02 29 GLY A CA 19
ATOM 24897 C C . GLY A 1 29 ? 1.893 9.945 -25.376 1.00 75.24 29 GLY A C 19
ATOM 24898 O O . GLY A 1 29 ? 0.900 10.571 -25.733 1.00 62.31 29 GLY A O 19
ATOM 24902 N N . VAL A 1 30 ? 1.801 8.948 -24.515 1.00 10.13 30 VAL A N 19
ATOM 24903 C CA . VAL A 1 30 ? 0.484 8.543 -23.966 1.00 23.40 30 VAL A CA 19
ATOM 24904 C C . VAL A 1 30 ? -0.132 9.636 -23.090 1.00 43.41 30 VAL A C 19
ATOM 24905 O O . VAL A 1 30 ? -1.306 9.565 -22.726 1.00 62.25 30 VAL A O 19
ATOM 24918 N N . ASP A 1 31 ? 0.673 10.614 -22.713 1.00 42.12 31 ASP A N 19
ATOM 24919 C CA . ASP A 1 31 ? 0.248 11.666 -21.797 1.00 73.00 31 ASP A CA 19
ATOM 24920 C C . ASP A 1 31 ? 0.330 13.029 -22.445 1.00 22.11 31 ASP A C 19
ATOM 24921 O O . ASP A 1 31 ? 0.261 14.040 -21.773 1.00 51.42 31 ASP A O 19
ATOM 24930 N N . ASP A 1 32 ? 0.454 13.046 -23.772 1.00 4.04 32 ASP A N 19
ATOM 24931 C CA . ASP A 1 32 ? 0.619 14.324 -24.464 1.00 25.54 32 ASP A CA 19
ATOM 24932 C C . ASP A 1 32 ? -0.688 15.081 -24.498 1.00 33.30 32 ASP A C 19
ATOM 24933 O O . ASP A 1 32 ? -1.725 14.545 -24.915 1.00 63.13 32 ASP A O 19
ATOM 24942 N N . ALA A 1 33 ? -0.669 16.324 -24.040 1.00 3.42 33 ALA A N 19
ATOM 24943 C CA . ALA A 1 33 ? -1.888 17.100 -24.022 1.00 54.25 33 ALA A CA 19
ATOM 24944 C C . ALA A 1 33 ? -2.151 17.612 -25.423 1.00 4.34 33 ALA A C 19
ATOM 24945 O O . ALA A 1 33 ? -1.304 18.255 -26.039 1.00 52.30 33 ALA A O 19
ATOM 24952 N N . PHE A 1 34 ? -3.352 17.368 -25.906 1.00 1.42 34 PHE A N 19
ATOM 24953 C CA . PHE A 1 34 ? -3.748 17.729 -27.267 1.00 54.50 34 PHE A CA 19
ATOM 24954 C C . PHE A 1 34 ? -3.465 19.198 -27.587 1.00 71.22 34 PHE A C 19
ATOM 24955 O O . PHE A 1 34 ? -2.991 19.527 -28.661 1.00 50.13 34 PHE A O 19
ATOM 24972 N N . HIS A 1 35 ? -3.691 20.069 -26.619 1.00 12.41 35 HIS A N 19
ATOM 24973 C CA . HIS A 1 35 ? -3.483 21.513 -26.809 1.00 21.12 35 HIS A CA 19
ATOM 24974 C C . HIS A 1 35 ? -2.016 21.998 -26.739 1.00 2.13 35 HIS A C 19
ATOM 24975 O O . HIS A 1 35 ? -1.724 23.096 -27.161 1.00 65.42 35 HIS A O 19
ATOM 24989 N N . ASP A 1 36 ? -1.108 21.184 -26.207 1.00 2.05 36 ASP A N 19
ATOM 24990 C CA . ASP A 1 36 ? 0.321 21.584 -26.094 1.00 63.14 36 ASP A CA 19
ATOM 24991 C C . ASP A 1 36 ? 0.950 21.374 -27.458 1.00 52.43 36 ASP A C 19
ATOM 24992 O O . ASP A 1 36 ? 1.825 22.118 -27.889 1.00 52.41 36 ASP A O 19
ATOM 25001 N N . LEU A 1 37 ? 0.425 20.373 -28.141 1.00 20.24 37 LEU A N 19
ATOM 25002 C CA . LEU A 1 37 ? 0.865 19.976 -29.482 1.00 0.23 37 LEU A CA 19
ATOM 25003 C C . LEU A 1 37 ? 0.165 20.824 -30.573 1.00 71.44 37 LEU A C 19
ATOM 25004 O O . LEU A 1 37 ? 0.046 20.375 -31.726 1.00 74.43 37 LEU A O 19
ATOM 25020 N N . GLY A 1 38 ? -0.340 21.992 -30.205 1.00 52.02 38 GLY A N 19
ATOM 25021 C CA . GLY A 1 38 ? -0.989 22.881 -31.162 1.00 75.15 38 GLY A CA 19
ATOM 25022 C C . GLY A 1 38 ? -2.479 22.666 -31.335 1.00 41.31 38 GLY A C 19
ATOM 25023 O O . GLY A 1 38 ? -3.129 23.325 -32.145 1.00 34.32 38 GLY A O 19
ATOM 25027 N N . GLY A 1 39 ? -3.045 21.768 -30.554 1.00 45.45 39 GLY A N 19
ATOM 25028 C CA . GLY A 1 39 ? -4.472 21.501 -30.635 1.00 3.41 39 GLY A CA 19
ATOM 25029 C C . GLY A 1 39 ? -5.366 22.615 -30.118 1.00 14.44 39 GLY A C 19
ATOM 25030 O O . GLY A 1 39 ? -4.968 23.492 -29.320 1.00 35.12 39 GLY A O 19
ATOM 25034 N N . SER A 1 40 ? -6.591 22.599 -30.607 1.00 41.53 40 SER A N 19
ATOM 25035 C CA . SER A 1 40 ? -7.577 23.622 -30.291 1.00 45.01 40 SER A CA 19
ATOM 25036 C C . SER A 1 40 ? -8.935 22.953 -30.168 1.00 23.24 40 SER A C 19
ATOM 25037 O O . SER A 1 40 ? -9.078 21.791 -30.486 1.00 52.35 40 SER A O 19
ATOM 25045 N N . SER A 1 41 ? -9.946 23.705 -29.781 1.00 14.31 41 SER A N 19
ATOM 25046 C CA . SER A 1 41 ? -11.316 23.180 -29.747 1.00 11.25 41 SER A CA 19
ATOM 25047 C C . SER A 1 41 ? -11.817 22.841 -31.153 1.00 2.05 41 SER A C 19
ATOM 25048 O O . SER A 1 41 ? -12.604 21.920 -31.329 1.00 51.13 41 SER A O 19
ATOM 25056 N N . ALA A 1 42 ? -11.316 23.549 -32.159 1.00 40.21 42 ALA A N 19
ATOM 25057 C CA . ALA A 1 42 ? -11.674 23.294 -33.555 1.00 14.43 42 ALA A CA 19
ATOM 25058 C C . ALA A 1 42 ? -11.035 21.985 -34.021 1.00 44.44 42 ALA A C 19
ATOM 25059 O O . ALA A 1 42 ? -11.656 21.189 -34.706 1.00 62.44 42 ALA A O 19
ATOM 25066 N N . LEU A 1 43 ? -9.789 21.738 -33.619 1.00 21.30 43 LEU A N 19
ATOM 25067 C CA . LEU A 1 43 ? -9.115 20.518 -34.012 1.00 43.33 43 LEU A CA 19
ATOM 25068 C C . LEU A 1 43 ? -9.665 19.331 -33.214 1.00 41.33 43 LEU A C 19
ATOM 25069 O O . LEU A 1 43 ? -9.668 18.204 -33.694 1.00 60.51 43 LEU A O 19
ATOM 25085 N N . ALA A 1 44 ? -10.217 19.579 -32.042 1.00 60.45 44 ALA A N 19
ATOM 25086 C CA . ALA A 1 44 ? -10.839 18.517 -31.277 1.00 0.32 44 ALA A CA 19
ATOM 25087 C C . ALA A 1 44 ? -12.055 17.981 -32.034 1.00 61.44 44 ALA A C 19
ATOM 25088 O O . ALA A 1 44 ? -12.373 16.823 -31.973 1.00 21.42 44 ALA A O 19
ATOM 25095 N N . MET A 1 45 ? -12.718 18.837 -32.805 1.00 13.31 45 MET A N 19
ATOM 25096 C CA . MET A 1 45 ? -13.876 18.400 -33.584 1.00 43.03 45 MET A CA 19
ATOM 25097 C C . MET A 1 45 ? -13.432 17.458 -34.699 1.00 40.15 45 MET A C 19
ATOM 25098 O O . MET A 1 45 ? -14.143 16.535 -35.059 1.00 14.03 45 MET A O 19
ATOM 25112 N N . ARG A 1 46 ? -12.245 17.693 -35.252 1.00 32.40 46 ARG A N 19
ATOM 25113 C CA . ARG A 1 46 ? -11.686 16.860 -36.314 1.00 12.51 46 ARG A CA 19
ATOM 25114 C C . ARG A 1 46 ? -11.295 15.505 -35.710 1.00 62.05 46 ARG A C 19
ATOM 25115 O O . ARG A 1 46 ? -11.568 14.449 -36.303 1.00 33.22 46 ARG A O 19
ATOM 25136 N N . LEU A 1 47 ? -10.713 15.561 -34.495 1.00 51.42 47 LEU A N 19
ATOM 25137 C CA . LEU A 1 47 ? -10.301 14.370 -33.773 1.00 62.52 47 LEU A CA 19
ATOM 25138 C C . LEU A 1 47 ? -11.493 13.477 -33.501 1.00 42.13 47 LEU A C 19
ATOM 25139 O O . LEU A 1 47 ? -11.444 12.282 -33.765 1.00 44.23 47 LEU A O 19
ATOM 25155 N N . ILE A 1 48 ? -12.578 14.046 -32.951 1.00 43.21 48 ILE A N 19
ATOM 25156 C CA . ILE A 1 48 ? -13.754 13.263 -32.594 1.00 60.13 48 ILE A CA 19
ATOM 25157 C C . ILE A 1 48 ? -14.333 12.603 -33.845 1.00 71.11 48 ILE A C 19
ATOM 25158 O O . ILE A 1 48 ? -14.737 11.459 -33.811 1.00 22.54 48 ILE A O 19
ATOM 25174 N N . ALA A 1 49 ? -14.357 13.331 -34.952 1.00 73.54 49 ALA A N 19
ATOM 25175 C CA . ALA A 1 49 ? -14.873 12.795 -36.212 1.00 53.32 49 ALA A CA 19
ATOM 25176 C C . ALA A 1 49 ? -14.011 11.636 -36.715 1.00 1.35 49 ALA A C 19
ATOM 25177 O O . ALA A 1 49 ? -14.537 10.633 -37.159 1.00 30.51 49 ALA A O 19
ATOM 25184 N N . ARG A 1 50 ? -12.698 11.755 -36.607 1.00 32.22 50 ARG A N 19
ATOM 25185 C CA . ARG A 1 50 ? -11.787 10.676 -37.069 1.00 44.43 50 ARG A CA 19
ATOM 25186 C C . ARG A 1 50 ? -11.938 9.424 -36.224 1.00 23.43 50 ARG A C 19
ATOM 25187 O O . ARG A 1 50 ? -11.734 8.343 -36.675 1.00 11.11 50 ARG A O 19
ATOM 25208 N N . ILE A 1 51 ? -12.230 9.621 -34.944 1.00 34.04 51 ILE A N 19
ATOM 25209 C CA . ILE A 1 51 ? -12.303 8.544 -34.053 1.00 32.11 51 ILE A CA 19
ATOM 25210 C C . ILE A 1 51 ? -13.479 7.619 -34.445 1.00 1.33 51 ILE A C 19
ATOM 25211 O O . ILE A 1 51 ? -13.416 6.421 -34.252 1.00 73.41 51 ILE A O 19
ATOM 25227 N N . ARG A 1 52 ? -14.477 8.205 -35.105 1.00 73.24 52 ARG A N 19
ATOM 25228 C CA . ARG A 1 52 ? -15.628 7.403 -35.559 1.00 23.11 52 ARG A CA 19
ATOM 25229 C C . ARG A 1 52 ? -15.232 6.440 -36.636 1.00 64.41 52 ARG A C 19
ATOM 25230 O O . ARG A 1 52 ? -15.809 5.393 -36.785 1.00 15.54 52 ARG A O 19
ATOM 25251 N N . GLU A 1 53 ? -14.278 6.827 -37.453 1.00 73.11 53 GLU A N 19
ATOM 25252 C CA . GLU A 1 53 ? -13.844 6.017 -38.582 1.00 15.41 53 GLU A CA 19
ATOM 25253 C C . GLU A 1 53 ? -13.025 4.861 -38.025 1.00 50.44 53 GLU A C 19
ATOM 25254 O O . GLU A 1 53 ? -13.130 3.717 -38.499 1.00 24.21 53 GLU A O 19
ATOM 25266 N N . GLU A 1 54 ? -12.199 5.188 -37.023 1.00 44.34 54 GLU A N 19
ATOM 25267 C CA . GLU A 1 54 ? -11.264 4.193 -36.508 1.00 4.11 54 GLU A CA 19
ATOM 25268 C C . GLU A 1 54 ? -11.834 3.235 -35.481 1.00 0.20 54 GLU A C 19
ATOM 25269 O O . GLU A 1 54 ? -11.513 2.055 -35.481 1.00 34.05 54 GLU A O 19
ATOM 25281 N N . LEU A 1 55 ? -12.556 3.756 -34.495 1.00 63.13 55 LEU A N 19
ATOM 25282 C CA . LEU A 1 55 ? -13.026 2.949 -33.372 1.00 32.35 55 LEU A CA 19
ATOM 25283 C C . LEU A 1 55 ? -14.499 2.664 -33.479 1.00 52.03 55 LEU A C 19
ATOM 25284 O O . LEU A 1 55 ? -15.044 1.884 -32.718 1.00 2.52 55 LEU A O 19
ATOM 25300 N N . GLY A 1 56 ? -15.151 3.315 -34.449 1.00 73.20 56 GLY A N 19
ATOM 25301 C CA . GLY A 1 56 ? -16.568 3.097 -34.678 1.00 63.55 56 GLY A CA 19
ATOM 25302 C C . GLY A 1 56 ? -17.432 3.658 -33.564 1.00 4.22 56 GLY A C 19
ATOM 25303 O O . GLY A 1 56 ? -18.544 3.136 -33.358 1.00 13.31 56 GLY A O 19
ATOM 25307 N N . VAL A 1 57 ? -16.975 4.682 -32.865 1.00 14.01 57 VAL A N 19
ATOM 25308 C CA . VAL A 1 57 ? -17.748 5.257 -31.749 1.00 1.43 57 VAL A CA 19
ATOM 25309 C C . VAL A 1 57 ? -17.643 6.763 -31.714 1.00 14.14 57 VAL A C 19
ATOM 25310 O O . VAL A 1 57 ? -16.685 7.335 -32.236 1.00 43.14 57 VAL A O 19
ATOM 25323 N N . ASP A 1 58 ? -18.619 7.409 -31.090 1.00 42.54 58 ASP A N 19
ATOM 25324 C CA . ASP A 1 58 ? -18.655 8.853 -30.925 1.00 70.33 58 ASP A CA 19
ATOM 25325 C C . ASP A 1 58 ? -17.887 9.281 -29.676 1.00 24.52 58 ASP A C 19
ATOM 25326 O O . ASP A 1 58 ? -18.385 9.148 -28.572 1.00 34.13 58 ASP A O 19
ATOM 25335 N N . LEU A 1 59 ? -16.668 9.776 -29.855 1.00 21.35 59 LEU A N 19
ATOM 25336 C CA . LEU A 1 59 ? -15.853 10.194 -28.709 1.00 34.51 59 LEU A CA 19
ATOM 25337 C C . LEU A 1 59 ? -16.535 11.347 -27.957 1.00 63.35 59 LEU A C 19
ATOM 25338 O O . LEU A 1 59 ? -16.702 12.447 -28.503 1.00 74.44 59 LEU A O 19
ATOM 25354 N N . PRO A 1 60 ? -16.907 11.154 -26.674 1.00 13.22 60 PRO A N 19
ATOM 25355 C CA . PRO A 1 60 ? -17.555 12.241 -25.938 1.00 71.20 60 PRO A CA 19
ATOM 25356 C C . PRO A 1 60 ? -16.647 13.450 -25.702 1.00 50.13 60 PRO A C 19
ATOM 25357 O O . PRO A 1 60 ? -15.669 13.344 -24.965 1.00 3.30 60 PRO A O 19
ATOM 25368 N N . ILE A 1 61 ? -17.004 14.610 -26.244 1.00 41.11 61 ILE A N 19
ATOM 25369 C CA . ILE A 1 61 ? -16.180 15.809 -26.051 1.00 30.24 61 ILE A CA 19
ATOM 25370 C C . ILE A 1 61 ? -16.019 16.182 -24.563 1.00 60.15 61 ILE A C 19
ATOM 25371 O O . ILE A 1 61 ? -15.000 16.744 -24.142 1.00 64.30 61 ILE A O 19
ATOM 25387 N N . ARG A 1 62 ? -16.995 15.802 -23.740 1.00 50.53 62 ARG A N 19
ATOM 25388 C CA . ARG A 1 62 ? -16.894 16.051 -22.298 1.00 74.24 62 ARG A CA 19
ATOM 25389 C C . ARG A 1 62 ? -15.775 15.212 -21.671 1.00 23.51 62 ARG A C 19
ATOM 25390 O O . ARG A 1 62 ? -15.168 15.652 -20.717 1.00 41.21 62 ARG A O 19
ATOM 25411 N N . GLN A 1 63 ? -15.521 14.002 -22.159 1.00 52.13 63 GLN A N 19
ATOM 25412 C CA . GLN A 1 63 ? -14.428 13.174 -21.642 1.00 22.53 63 GLN A CA 19
ATOM 25413 C C . GLN A 1 63 ? -13.122 13.739 -22.144 1.00 33.11 63 GLN A C 19
ATOM 25414 O O . GLN A 1 63 ? -12.157 13.815 -21.407 1.00 4.11 63 GLN A O 19
ATOM 25428 N N . LEU A 1 64 ? -13.127 14.184 -23.390 1.00 11.43 64 LEU A N 19
ATOM 25429 C CA . LEU A 1 64 ? -11.944 14.779 -24.000 1.00 52.13 64 LEU A CA 19
ATOM 25430 C C . LEU A 1 64 ? -11.500 16.005 -23.227 1.00 72.22 64 LEU A C 19
ATOM 25431 O O . LEU A 1 64 ? -10.314 16.179 -22.963 1.00 5.40 64 LEU A O 19
ATOM 25447 N N . PHE A 1 65 ? -12.428 16.861 -22.844 1.00 54.01 65 PHE A N 19
ATOM 25448 C CA . PHE A 1 65 ? -12.077 18.065 -22.108 1.00 50.53 65 PHE A CA 19
ATOM 25449 C C . PHE A 1 65 ? -11.687 17.755 -20.672 1.00 64.54 65 PHE A C 19
ATOM 25450 O O . PHE A 1 65 ? -10.902 18.468 -20.059 1.00 31.50 65 PHE A O 19
ATOM 25467 N N . SER A 1 66 ? -12.209 16.657 -20.135 1.00 72.15 66 SER A N 19
ATOM 25468 C CA . SER A 1 66 ? -11.853 16.236 -18.761 1.00 65.42 66 SER A CA 19
ATOM 25469 C C . SER A 1 66 ? -10.444 15.628 -18.718 1.00 73.23 66 SER A C 19
ATOM 25470 O O . SER A 1 66 ? -9.791 15.651 -17.689 1.00 43.00 66 SER A O 19
ATOM 25478 N N . SER A 1 67 ? -9.980 15.080 -19.832 1.00 63.34 67 SER A N 19
ATOM 25479 C CA . SER A 1 67 ? -8.658 14.473 -19.903 1.00 51.23 67 SER A CA 19
ATOM 25480 C C . SER A 1 67 ? -8.173 14.554 -21.370 1.00 63.55 67 SER A C 19
ATOM 25481 O O . SER A 1 67 ? -8.407 13.633 -22.160 1.00 62.52 67 SER A O 19
ATOM 25489 N N . PRO A 1 68 ? -7.503 15.662 -21.750 1.00 12.10 68 PRO A N 19
ATOM 25490 C CA . PRO A 1 68 ? -7.089 15.900 -23.142 1.00 64.45 68 PRO A CA 19
ATOM 25491 C C . PRO A 1 68 ? -5.804 15.179 -23.544 1.00 53.13 68 PRO A C 19
ATOM 25492 O O . PRO A 1 68 ? -4.986 15.716 -24.282 1.00 54.21 68 PRO A O 19
ATOM 25503 N N . THR A 1 69 ? -5.587 13.965 -23.019 1.00 75.52 69 THR A N 19
ATOM 25504 C CA . THR A 1 69 ? -4.412 13.179 -23.329 1.00 71.11 69 THR A CA 19
ATOM 25505 C C . THR A 1 69 ? -4.921 11.869 -23.950 1.00 43.22 69 THR A C 19
ATOM 25506 O O . THR A 1 69 ? -6.056 11.450 -23.685 1.00 23.34 69 THR A O 19
ATOM 25517 N N . PRO A 1 70 ? -4.114 11.212 -24.790 1.00 2.24 70 PRO A N 19
ATOM 25518 C CA . PRO A 1 70 ? -4.704 10.064 -25.473 1.00 3.52 70 PRO A CA 19
ATOM 25519 C C . PRO A 1 70 ? -5.008 8.888 -24.551 1.00 3.10 70 PRO A C 19
ATOM 25520 O O . PRO A 1 70 ? -6.040 8.259 -24.659 1.00 31.40 70 PRO A O 19
ATOM 25531 N N . ALA A 1 71 ? -4.141 8.616 -23.579 1.00 53.31 71 ALA A N 19
ATOM 25532 C CA . ALA A 1 71 ? -4.406 7.533 -22.636 1.00 54.35 71 ALA A CA 19
ATOM 25533 C C . ALA A 1 71 ? -5.374 7.966 -21.552 1.00 41.30 71 ALA A C 19
ATOM 25534 O O . ALA A 1 71 ? -6.035 7.157 -20.930 1.00 62.11 71 ALA A O 19
ATOM 25541 N N . GLY A 1 72 ? -5.477 9.267 -21.345 1.00 32.22 72 GLY A N 19
ATOM 25542 C CA . GLY A 1 72 ? -6.390 9.804 -20.343 1.00 71.03 72 GLY A CA 19
ATOM 25543 C C . GLY A 1 72 ? -7.833 9.694 -20.779 1.00 25.11 72 GLY A C 19
ATOM 25544 O O . GLY A 1 72 ? -8.684 9.241 -20.026 1.00 72.41 72 GLY A O 19
ATOM 25548 N N . VAL A 1 73 ? -8.096 10.090 -22.015 1.00 23.32 73 VAL A N 19
ATOM 25549 C CA . VAL A 1 73 ? -9.463 10.045 -22.538 1.00 54.01 73 VAL A CA 19
ATOM 25550 C C . VAL A 1 73 ? -9.926 8.592 -22.608 1.00 4.51 73 VAL A C 19
ATOM 25551 O O . VAL A 1 73 ? -11.066 8.286 -22.267 1.00 72.13 73 VAL A O 19
ATOM 25564 N N . ALA A 1 74 ? -9.015 7.683 -22.942 1.00 20.43 74 ALA A N 19
ATOM 25565 C CA . ALA A 1 74 ? -9.343 6.279 -23.018 1.00 54.43 74 ALA A CA 19
ATOM 25566 C C . ALA A 1 74 ? -9.854 5.738 -21.675 1.00 12.24 74 ALA A C 19
ATOM 25567 O O . ALA A 1 74 ? -10.897 5.098 -21.593 1.00 51.40 74 ALA A O 19
ATOM 25574 N N . ARG A 1 75 ? -9.130 6.011 -20.607 1.00 35.14 75 ARG A N 19
ATOM 25575 C CA . ARG A 1 75 ? -9.545 5.528 -19.280 1.00 11.34 75 ARG A CA 19
ATOM 25576 C C . ARG A 1 75 ? -10.802 6.261 -18.819 1.00 22.41 75 ARG A C 19
ATOM 25577 O O . ARG A 1 75 ? -11.659 5.676 -18.160 1.00 10.01 75 ARG A O 19
ATOM 25598 N N . ALA A 1 76 ? -10.897 7.547 -19.141 1.00 72.01 76 ALA A N 19
ATOM 25599 C CA . ALA A 1 76 ? -12.022 8.354 -18.685 1.00 10.40 76 ALA A CA 19
ATOM 25600 C C . ALA A 1 76 ? -13.341 7.935 -19.304 1.00 14.30 76 ALA A C 19
ATOM 25601 O O . ALA A 1 76 ? -14.386 8.050 -18.654 1.00 62.33 76 ALA A O 19
ATOM 25608 N N . LEU A 1 77 ? -13.299 7.480 -20.546 1.00 62.25 77 LEU A N 19
ATOM 25609 C CA . LEU A 1 77 ? -14.509 7.004 -21.235 1.00 14.54 77 LEU A CA 19
ATOM 25610 C C . LEU A 1 77 ? -14.832 5.554 -20.883 1.00 63.34 77 LEU A C 19
ATOM 25611 O O . LEU A 1 77 ? -15.990 5.229 -20.681 1.00 75.23 77 LEU A O 19
ATOM 25627 N N . ALA A 1 78 ? -13.808 4.721 -20.741 1.00 41.13 78 ALA A N 19
ATOM 25628 C CA . ALA A 1 78 ? -14.006 3.310 -20.432 1.00 10.21 78 ALA A CA 19
ATOM 25629 C C . ALA A 1 78 ? -14.740 3.143 -19.095 1.00 45.44 78 ALA A C 19
ATOM 25630 O O . ALA A 1 78 ? -15.544 2.231 -18.922 1.00 52.24 78 ALA A O 19
ATOM 25637 N N . ALA A 1 79 ? -14.455 4.040 -18.152 1.00 14.15 79 ALA A N 19
ATOM 25638 C CA . ALA A 1 79 ? -15.105 4.004 -16.854 1.00 34.42 79 ALA A CA 19
ATOM 25639 C C . ALA A 1 79 ? -16.611 4.319 -16.965 1.00 71.00 79 ALA A C 19
ATOM 25640 O O . ALA A 1 79 ? -17.397 3.872 -16.139 1.00 22.54 79 ALA A O 19
ATOM 25647 N N . LYS A 1 80 ? -17.000 5.101 -17.965 1.00 63.43 80 LYS A N 19
ATOM 25648 C CA . LYS A 1 80 ? -18.395 5.542 -18.102 1.00 34.03 80 LYS A CA 19
ATOM 25649 C C . LYS A 1 80 ? -19.211 4.682 -19.045 1.00 60.33 80 LYS A C 19
ATOM 25650 O O . LYS A 1 80 ? -20.427 4.791 -19.065 1.00 62.11 80 LYS A O 19
ATOM 25669 N N . SER A 1 81 ? -18.544 3.842 -19.822 1.00 41.32 81 SER A N 19
ATOM 25670 C CA . SER A 1 81 ? -19.188 2.906 -20.718 1.00 21.12 81 SER A CA 19
ATOM 25671 C C . SER A 1 81 ? -19.216 1.535 -20.036 1.00 42.41 81 SER A C 19
ATOM 25672 O O . SER A 1 81 ? -19.712 0.568 -20.598 1.00 60.12 81 SER A O 19
ATOM 25680 N N . ALA A 1 82 ? -18.675 1.475 -18.832 1.00 30.14 82 ALA A N 19
ATOM 25681 C CA . ALA A 1 82 ? -18.655 0.253 -18.050 1.00 21.04 82 ALA A CA 19
ATOM 25682 C C . ALA A 1 82 ? -20.069 -0.025 -17.528 1.00 10.34 82 ALA A C 19
ATOM 25683 O O . ALA A 1 82 ? -20.898 0.868 -17.419 1.00 75.11 82 ALA A O 19
ATOM 25690 N N . SER A 1 83 ? -20.317 -1.274 -17.152 1.00 55.11 83 SER A N 19
ATOM 25691 C CA . SER A 1 83 ? -21.611 -1.674 -16.586 1.00 40.11 83 SER A CA 19
ATOM 25692 C C . SER A 1 83 ? -21.831 -1.121 -15.181 1.00 44.04 83 SER A C 19
ATOM 25693 O O . SER A 1 83 ? -22.940 -1.179 -14.648 1.00 42.20 83 SER A O 19
ATOM 25701 N N . TRP A 1 84 ? -20.769 -0.619 -14.571 1.00 4.02 84 TRP A N 19
ATOM 25702 C CA . TRP A 1 84 ? -20.827 -0.042 -13.243 1.00 2.51 84 TRP A CA 19
ATOM 25703 C C . TRP A 1 84 ? -21.458 1.346 -13.295 1.00 72.13 84 TRP A C 19
ATOM 25704 O O . TRP A 1 84 ? -21.273 2.077 -14.239 1.00 14.51 84 TRP A O 19
ATOM 25725 N N . SER A 1 85 ? -22.165 1.674 -12.228 1.00 11.12 85 SER A N 19
ATOM 25726 C CA . SER A 1 85 ? -22.788 2.992 -12.075 1.00 42.35 85 SER A CA 19
ATOM 25727 C C . SER A 1 85 ? -22.150 3.708 -10.869 1.00 0.12 85 SER A C 19
ATOM 25728 O O . SER A 1 85 ? -21.722 3.087 -9.921 1.00 24.13 85 SER A O 19
ATOM 25736 N N . HIS A 1 86 ? -22.088 5.024 -10.956 1.00 20.21 86 HIS A N 19
ATOM 25737 C CA . HIS A 1 86 ? -21.581 5.848 -9.870 1.00 45.44 86 HIS A CA 19
ATOM 25738 C C . HIS A 1 86 ? -22.715 6.189 -8.910 1.00 4.12 86 HIS A C 19
ATOM 25739 O O . HIS A 1 86 ? -23.855 6.316 -9.336 1.00 45.44 86 HIS A O 19
ATOM 25753 N N . PRO A 1 87 ? -22.426 6.358 -7.598 1.00 51.15 87 PRO A N 19
ATOM 25754 C CA . PRO A 1 87 ? -23.530 6.765 -6.719 1.00 14.23 87 PRO A CA 19
ATOM 25755 C C . PRO A 1 87 ? -23.907 8.235 -6.961 1.00 30.45 87 PRO A C 19
ATOM 25756 O O . PRO A 1 87 ? -23.090 9.058 -7.351 1.00 54.25 87 PRO A O 19
ATOM 25767 N N . GLN A 1 88 ? -25.168 8.560 -6.704 1.00 75.40 88 GLN A N 19
ATOM 25768 C CA . GLN A 1 88 ? -25.688 9.910 -6.871 1.00 4.43 88 GLN A CA 19
ATOM 25769 C C . GLN A 1 88 ? -26.667 10.187 -5.750 1.00 61.02 88 GLN A C 19
ATOM 25770 O O . GLN A 1 88 ? -27.429 9.317 -5.363 1.00 41.50 88 GLN A O 19
ATOM 25784 N N . PHE A 1 89 ? -26.576 11.382 -5.187 1.00 24.45 89 PHE A N 19
ATOM 25785 C CA . PHE A 1 89 ? -27.426 11.790 -4.067 1.00 33.34 89 PHE A CA 19
ATOM 25786 C C . PHE A 1 89 ? -28.787 12.245 -4.585 1.00 42.41 89 PHE A C 19
ATOM 25787 O O . PHE A 1 89 ? -28.870 13.172 -5.395 1.00 72.34 89 PHE A O 19
ATOM 25804 N N . GLU A 1 90 ? -29.832 11.599 -4.106 1.00 14.21 90 GLU A N 19
ATOM 25805 C CA . GLU A 1 90 ? -31.199 11.964 -4.456 1.00 21.12 90 GLU A CA 19
ATOM 25806 C C . GLU A 1 90 ? -31.557 13.230 -3.672 1.00 22.11 90 GLU A C 19
ATOM 25807 O O . GLU A 1 90 ? -31.225 13.346 -2.485 1.00 30.23 90 GLU A O 19
ATOM 25819 N N . LYS A 1 91 ? -32.164 14.193 -4.360 1.00 75.40 91 LYS A N 19
ATOM 25820 C CA . LYS A 1 91 ? -32.519 15.473 -3.764 1.00 52.24 91 LYS A CA 19
ATOM 25821 C C . LYS A 1 91 ? -33.876 15.371 -3.070 1.00 20.54 91 LYS A C 19
ATOM 25822 O O . LYS A 1 91 ? -34.018 16.057 -2.031 1.00 61.33 91 LYS A O 19
ATOM 25841 N N . GLY A 1 1 ? 19.281 2.742 -18.014 1.00 53.10 1 GLY A N 20
ATOM 25842 C CA . GLY A 1 1 ? 18.034 2.326 -18.774 1.00 23.32 1 GLY A CA 20
ATOM 25843 C C . GLY A 1 1 ? 16.794 2.691 -18.037 1.00 53.10 1 GLY A C 20
ATOM 25844 O O . GLY A 1 1 ? 16.899 3.509 -17.141 1.00 12.01 1 GLY A O 20
ATOM 25848 N N . ALA A 1 2 ? 15.653 2.180 -18.427 1.00 63.12 2 ALA A N 20
ATOM 25849 C CA . ALA A 1 2 ? 14.407 2.455 -17.713 1.00 13.01 2 ALA A CA 20
ATOM 25850 C C . ALA A 1 2 ? 13.714 1.107 -17.508 1.00 55.33 2 ALA A C 20
ATOM 25851 O O . ALA A 1 2 ? 13.853 0.209 -18.304 1.00 20.14 2 ALA A O 20
ATOM 25858 N N . MET A 1 3 ? 12.919 1.034 -16.463 1.00 45.41 3 MET A N 20
ATOM 25859 C CA . MET A 1 3 ? 12.076 -0.125 -16.133 1.00 64.04 3 MET A CA 20
ATOM 25860 C C . MET A 1 3 ? 11.016 -0.403 -17.222 1.00 25.04 3 MET A C 20
ATOM 25861 O O . MET A 1 3 ? 10.701 0.451 -18.016 1.00 41.03 3 MET A O 20
ATOM 25875 N N . ALA A 1 4 ? 10.586 -1.657 -17.256 1.00 41.13 4 ALA A N 20
ATOM 25876 C CA . ALA A 1 4 ? 9.656 -2.158 -18.265 1.00 20.14 4 ALA A CA 20
ATOM 25877 C C . ALA A 1 4 ? 8.352 -1.356 -18.372 1.00 41.23 4 ALA A C 20
ATOM 25878 O O . ALA A 1 4 ? 7.731 -1.032 -17.375 1.00 33.44 4 ALA A O 20
ATOM 25885 N N . LYS A 1 5 ? 7.901 -1.091 -19.573 1.00 71.22 5 LYS A N 20
ATOM 25886 C CA . LYS A 1 5 ? 6.602 -0.397 -19.801 1.00 31.51 5 LYS A CA 20
ATOM 25887 C C . LYS A 1 5 ? 5.405 -1.263 -19.513 1.00 5.32 5 LYS A C 20
ATOM 25888 O O . LYS A 1 5 ? 5.398 -2.395 -19.877 1.00 50.40 5 LYS A O 20
ATOM 25907 N N . ALA A 1 6 ? 4.439 -0.758 -18.790 1.00 21.55 6 ALA A N 20
ATOM 25908 C CA . ALA A 1 6 ? 3.224 -1.542 -18.548 1.00 12.53 6 ALA A CA 20
ATOM 25909 C C . ALA A 1 6 ? 2.540 -1.751 -19.918 1.00 1.02 6 ALA A C 20
ATOM 25910 O O . ALA A 1 6 ? 2.708 -0.940 -20.808 1.00 41.14 6 ALA A O 20
ATOM 25917 N N . PRO A 1 7 ? 1.784 -2.834 -20.072 1.00 14.33 7 PRO A N 20
ATOM 25918 C CA . PRO A 1 7 ? 1.216 -3.079 -21.412 1.00 71.20 7 PRO A CA 20
ATOM 25919 C C . PRO A 1 7 ? 0.083 -2.071 -21.701 1.00 41.10 7 PRO A C 20
ATOM 25920 O O . PRO A 1 7 ? -0.690 -1.719 -20.847 1.00 11.31 7 PRO A O 20
ATOM 25931 N N . GLU A 1 8 ? 0.005 -1.606 -22.947 1.00 55.34 8 GLU A N 20
ATOM 25932 C CA . GLU A 1 8 ? -1.026 -0.614 -23.354 1.00 72.42 8 GLU A CA 20
ATOM 25933 C C . GLU A 1 8 ? -2.367 -1.283 -23.573 1.00 64.15 8 GLU A C 20
ATOM 25934 O O . GLU A 1 8 ? -2.443 -2.400 -24.075 1.00 40.20 8 GLU A O 20
ATOM 25946 N N . SER A 1 9 ? -3.441 -0.581 -23.220 1.00 14.43 9 SER A N 20
ATOM 25947 C CA . SER A 1 9 ? -4.777 -1.095 -23.445 1.00 60.33 9 SER A CA 20
ATOM 25948 C C . SER A 1 9 ? -5.257 -0.820 -24.868 1.00 1.04 9 SER A C 20
ATOM 25949 O O . SER A 1 9 ? -4.710 0.039 -25.577 1.00 74.23 9 SER A O 20
ATOM 25957 N N . ALA A 1 10 ? -6.261 -1.586 -25.312 1.00 11.01 10 ALA A N 20
ATOM 25958 C CA . ALA A 1 10 ? -6.727 -1.527 -26.724 1.00 42.41 10 ALA A CA 20
ATOM 25959 C C . ALA A 1 10 ? -7.204 -0.121 -27.148 1.00 2.42 10 ALA A C 20
ATOM 25960 O O . ALA A 1 10 ? -6.974 0.292 -28.271 1.00 72.54 10 ALA A O 20
ATOM 25967 N N . THR A 1 11 ? -7.884 0.600 -26.253 1.00 61.23 11 THR A N 20
ATOM 25968 C CA . THR A 1 11 ? -8.374 1.957 -26.512 1.00 14.05 11 THR A CA 20
ATOM 25969 C C . THR A 1 11 ? -7.217 2.939 -26.399 1.00 20.43 11 THR A C 20
ATOM 25970 O O . THR A 1 11 ? -7.109 3.824 -27.228 1.00 64.12 11 THR A O 20
ATOM 25981 N N . GLU A 1 12 ? -6.355 2.805 -25.381 1.00 61.44 12 GLU A N 20
ATOM 25982 C CA . GLU A 1 12 ? -5.269 3.756 -25.160 1.00 33.04 12 GLU A CA 20
ATOM 25983 C C . GLU A 1 12 ? -4.388 3.946 -26.385 1.00 64.34 12 GLU A C 20
ATOM 25984 O O . GLU A 1 12 ? -4.043 5.063 -26.726 1.00 2.32 12 GLU A O 20
ATOM 25996 N N . LYS A 1 13 ? -3.982 2.834 -27.014 1.00 43.52 13 LYS A N 20
ATOM 25997 C CA . LYS A 1 13 ? -3.011 2.910 -28.118 1.00 35.30 13 LYS A CA 20
ATOM 25998 C C . LYS A 1 13 ? -3.567 3.558 -29.348 1.00 52.25 13 LYS A C 20
ATOM 25999 O O . LYS A 1 13 ? -2.810 4.231 -30.114 1.00 74.44 13 LYS A O 20
ATOM 26018 N N . VAL A 1 14 ? -4.907 3.502 -29.498 1.00 22.20 14 VAL A N 20
ATOM 26019 C CA . VAL A 1 14 ? -5.560 4.150 -30.646 1.00 62.02 14 VAL A CA 20
ATOM 26020 C C . VAL A 1 14 ? -5.596 5.654 -30.357 1.00 42.04 14 VAL A C 20
ATOM 26021 O O . VAL A 1 14 ? -5.214 6.483 -31.158 1.00 33.51 14 VAL A O 20
ATOM 26034 N N . LEU A 1 15 ? -6.057 5.988 -29.161 1.00 45.33 15 LEU A N 20
ATOM 26035 C CA . LEU A 1 15 ? -6.237 7.393 -28.779 1.00 64.43 15 LEU A CA 20
ATOM 26036 C C . LEU A 1 15 ? -4.891 8.103 -28.905 1.00 45.34 15 LEU A C 20
ATOM 26037 O O . LEU A 1 15 ? -4.817 9.195 -29.430 1.00 3.35 15 LEU A O 20
ATOM 26053 N N . CYS A 1 16 ? -3.834 7.436 -28.444 1.00 1.12 16 CYS A N 20
ATOM 26054 C CA . CYS A 1 16 ? -2.480 7.989 -28.496 1.00 53.24 16 CYS A CA 20
ATOM 26055 C C . CYS A 1 16 ? -2.030 8.296 -29.908 1.00 13.24 16 CYS A C 20
ATOM 26056 O O . CYS A 1 16 ? -1.536 9.382 -30.204 1.00 71.44 16 CYS A O 20
ATOM 26064 N N . ALA A 1 17 ? -2.236 7.358 -30.804 1.00 73.11 17 ALA A N 20
ATOM 26065 C CA . ALA A 1 17 ? -1.816 7.512 -32.204 1.00 14.11 17 ALA A CA 20
ATOM 26066 C C . ALA A 1 17 ? -2.684 8.616 -32.847 1.00 45.44 17 ALA A C 20
ATOM 26067 O O . ALA A 1 17 ? -2.182 9.445 -33.557 1.00 42.51 17 ALA A O 20
ATOM 26074 N N . LEU A 1 18 ? -3.983 8.623 -32.603 1.00 10.44 18 LEU A N 20
ATOM 26075 C CA . LEU A 1 18 ? -4.850 9.684 -33.174 1.00 31.13 18 LEU A CA 20
ATOM 26076 C C . LEU A 1 18 ? -4.449 11.089 -32.616 1.00 1.30 18 LEU A C 20
ATOM 26077 O O . LEU A 1 18 ? -4.632 12.103 -33.265 1.00 53.44 18 LEU A O 20
ATOM 26093 N N . TYR A 1 19 ? -3.970 11.149 -31.384 1.00 63.42 19 TYR A N 20
ATOM 26094 C CA . TYR A 1 19 ? -3.512 12.411 -30.796 1.00 31.34 19 TYR A CA 20
ATOM 26095 C C . TYR A 1 19 ? -2.380 12.878 -31.703 1.00 11.34 19 TYR A C 20
ATOM 26096 O O . TYR A 1 19 ? -2.336 14.025 -32.055 1.00 55.22 19 TYR A O 20
ATOM 26114 N N . ALA A 1 20 ? -1.471 11.973 -32.070 1.00 41.33 20 ALA A N 20
ATOM 26115 C CA . ALA A 1 20 ? -0.326 12.327 -32.909 1.00 64.32 20 ALA A CA 20
ATOM 26116 C C . ALA A 1 20 ? -0.779 12.909 -34.248 1.00 50.41 20 ALA A C 20
ATOM 26117 O O . ALA A 1 20 ? -0.191 13.876 -34.707 1.00 10.22 20 ALA A O 20
ATOM 26124 N N . GLU A 1 21 ? -1.720 12.260 -34.893 1.00 32.40 21 GLU A N 20
ATOM 26125 C CA . GLU A 1 21 ? -2.164 12.635 -36.215 1.00 62.41 21 GLU A CA 20
ATOM 26126 C C . GLU A 1 21 ? -2.797 14.032 -36.281 1.00 60.50 21 GLU A C 20
ATOM 26127 O O . GLU A 1 21 ? -2.748 14.758 -37.290 1.00 43.30 21 GLU A O 20
ATOM 26139 N N . ILE A 1 22 ? -3.488 14.362 -35.209 1.00 64.04 22 ILE A N 20
ATOM 26140 C CA . ILE A 1 22 ? -4.234 15.589 -35.134 1.00 54.02 22 ILE A CA 20
ATOM 26141 C C . ILE A 1 22 ? -3.384 16.718 -34.628 1.00 31.13 22 ILE A C 20
ATOM 26142 O O . ILE A 1 22 ? -3.514 17.826 -35.158 1.00 31.41 22 ILE A O 20
ATOM 26158 N N . LEU A 1 23 ? -2.560 16.456 -33.665 1.00 0.32 23 LEU A N 20
ATOM 26159 C CA . LEU A 1 23 ? -1.702 17.490 -33.054 1.00 20.44 23 LEU A CA 20
ATOM 26160 C C . LEU A 1 23 ? -0.457 17.716 -33.911 1.00 41.01 23 LEU A C 20
ATOM 26161 O O . LEU A 1 23 ? 0.161 18.800 -33.870 1.00 44.20 23 LEU A O 20
ATOM 26177 N N . GLY A 1 24 ? -0.104 16.700 -34.679 1.00 4.34 24 GLY A N 20
ATOM 26178 C CA . GLY A 1 24 ? 1.013 16.828 -35.585 1.00 63.10 24 GLY A CA 20
ATOM 26179 C C . GLY A 1 24 ? 2.359 16.767 -34.867 1.00 73.30 24 GLY A C 20
ATOM 26180 O O . GLY A 1 24 ? 3.330 17.366 -35.290 1.00 41.53 24 GLY A O 20
ATOM 26184 N N . VAL A 1 25 ? 2.356 16.044 -33.754 1.00 73.32 25 VAL A N 20
ATOM 26185 C CA . VAL A 1 25 ? 3.547 15.841 -32.928 1.00 5.22 25 VAL A CA 20
ATOM 26186 C C . VAL A 1 25 ? 4.171 14.454 -33.187 1.00 45.23 25 VAL A C 20
ATOM 26187 O O . VAL A 1 25 ? 3.537 13.547 -33.669 1.00 75.35 25 VAL A O 20
ATOM 26200 N N . GLU A 1 26 ? 5.466 14.340 -32.927 1.00 12.22 26 GLU A N 20
ATOM 26201 C CA . GLU A 1 26 ? 6.255 13.102 -33.287 1.00 3.51 26 GLU A CA 20
ATOM 26202 C C . GLU A 1 26 ? 5.864 11.886 -32.462 1.00 61.34 26 GLU A C 20
ATOM 26203 O O . GLU A 1 26 ? 6.010 10.736 -32.920 1.00 14.45 26 GLU A O 20
ATOM 26215 N N . ARG A 1 27 ? 5.468 12.129 -31.216 1.00 5.51 27 ARG A N 20
ATOM 26216 C CA . ARG A 1 27 ? 5.161 11.060 -30.282 1.00 0.13 27 ARG A CA 20
ATOM 26217 C C . ARG A 1 27 ? 4.112 11.544 -29.307 1.00 1.44 27 ARG A C 20
ATOM 26218 O O . ARG A 1 27 ? 4.007 12.739 -29.062 1.00 22.41 27 ARG A O 20
ATOM 26239 N N . VAL A 1 28 ? 3.413 10.584 -28.742 1.00 32.12 28 VAL A N 20
ATOM 26240 C CA . VAL A 1 28 ? 2.416 10.820 -27.673 1.00 2.42 28 VAL A CA 20
ATOM 26241 C C . VAL A 1 28 ? 2.475 9.737 -26.586 1.00 12.01 28 VAL A C 20
ATOM 26242 O O . VAL A 1 28 ? 2.448 8.558 -26.839 1.00 2.12 28 VAL A O 20
ATOM 26255 N N . GLY A 1 29 ? 2.617 10.164 -25.355 1.00 15.02 29 GLY A N 20
ATOM 26256 C CA . GLY A 1 29 ? 2.654 9.269 -24.203 1.00 71.42 29 GLY A CA 20
ATOM 26257 C C . GLY A 1 29 ? 1.217 9.093 -23.688 1.00 23.32 29 GLY A C 20
ATOM 26258 O O . GLY A 1 29 ? 0.333 9.904 -23.959 1.00 21.12 29 GLY A O 20
ATOM 26262 N N . VAL A 1 30 ? 1.013 8.091 -22.857 1.00 12.32 30 VAL A N 20
ATOM 26263 C CA . VAL A 1 30 ? -0.317 7.808 -22.282 1.00 34.34 30 VAL A CA 20
ATOM 26264 C C . VAL A 1 30 ? -0.822 8.971 -21.424 1.00 4.11 30 VAL A C 20
ATOM 26265 O O . VAL A 1 30 ? -2.038 9.193 -21.308 1.00 51.34 30 VAL A O 20
ATOM 26278 N N . ASP A 1 31 ? 0.112 9.753 -20.903 1.00 21.42 31 ASP A N 20
ATOM 26279 C CA . ASP A 1 31 ? -0.152 10.889 -20.037 1.00 22.31 31 ASP A CA 20
ATOM 26280 C C . ASP A 1 31 ? 0.135 12.247 -20.659 1.00 73.01 31 ASP A C 20
ATOM 26281 O O . ASP A 1 31 ? 0.301 13.201 -19.955 1.00 52.20 31 ASP A O 20
ATOM 26290 N N . ASP A 1 32 ? 0.213 12.313 -21.989 1.00 1.44 32 ASP A N 20
ATOM 26291 C CA . ASP A 1 32 ? 0.547 13.594 -22.630 1.00 2.13 32 ASP A CA 20
ATOM 26292 C C . ASP A 1 32 ? -0.722 14.440 -22.743 1.00 13.22 32 ASP A C 20
ATOM 26293 O O . ASP A 1 32 ? -1.772 13.967 -23.149 1.00 52.33 32 ASP A O 20
ATOM 26302 N N . ALA A 1 33 ? -0.635 15.704 -22.393 1.00 42.44 33 ALA A N 20
ATOM 26303 C CA . ALA A 1 33 ? -1.824 16.567 -22.406 1.00 62.31 33 ALA A CA 20
ATOM 26304 C C . ALA A 1 33 ? -2.123 17.125 -23.825 1.00 23.13 33 ALA A C 20
ATOM 26305 O O . ALA A 1 33 ? -1.267 17.712 -24.468 1.00 53.34 33 ALA A O 20
ATOM 26312 N N . PHE A 1 34 ? -3.331 16.969 -24.311 1.00 34.12 34 PHE A N 20
ATOM 26313 C CA . PHE A 1 34 ? -3.691 17.492 -25.622 1.00 43.43 34 PHE A CA 20
ATOM 26314 C C . PHE A 1 34 ? -3.378 18.983 -25.771 1.00 42.40 34 PHE A C 20
ATOM 26315 O O . PHE A 1 34 ? -2.871 19.406 -26.800 1.00 41.25 34 PHE A O 20
ATOM 26332 N N . HIS A 1 35 ? -3.717 19.781 -24.784 1.00 51.04 35 HIS A N 20
ATOM 26333 C CA . HIS A 1 35 ? -3.504 21.229 -24.856 1.00 0.23 35 HIS A CA 20
ATOM 26334 C C . HIS A 1 35 ? -2.021 21.620 -24.698 1.00 1.01 35 HIS A C 20
ATOM 26335 O O . HIS A 1 35 ? -1.644 22.674 -25.153 1.00 22.34 35 HIS A O 20
ATOM 26349 N N . ASP A 1 36 ? -1.210 20.759 -24.081 1.00 53.22 36 ASP A N 20
ATOM 26350 C CA . ASP A 1 36 ? 0.207 21.032 -23.887 1.00 72.20 36 ASP A CA 20
ATOM 26351 C C . ASP A 1 36 ? 0.919 20.823 -25.209 1.00 71.52 36 ASP A C 20
ATOM 26352 O O . ASP A 1 36 ? 1.922 21.439 -25.547 1.00 30.20 36 ASP A O 20
ATOM 26361 N N . LEU A 1 37 ? 0.337 19.944 -25.981 1.00 72.15 37 LEU A N 20
ATOM 26362 C CA . LEU A 1 37 ? 0.857 19.592 -27.267 1.00 65.22 37 LEU A CA 20
ATOM 26363 C C . LEU A 1 37 ? 0.348 20.506 -28.379 1.00 62.23 37 LEU A C 20
ATOM 26364 O O . LEU A 1 37 ? 0.490 20.243 -29.554 1.00 12.33 37 LEU A O 20
ATOM 26380 N N . GLY A 1 38 ? -0.260 21.607 -28.002 1.00 2.12 38 GLY A N 20
ATOM 26381 C CA . GLY A 1 38 ? -0.752 22.576 -29.006 1.00 72.14 38 GLY A CA 20
ATOM 26382 C C . GLY A 1 38 ? -2.198 22.365 -29.398 1.00 60.34 38 GLY A C 20
ATOM 26383 O O . GLY A 1 38 ? -2.685 22.791 -30.434 1.00 33.53 38 GLY A O 20
ATOM 26387 N N . GLY A 1 39 ? -2.952 21.784 -28.494 1.00 2.40 39 GLY A N 20
ATOM 26388 C CA . GLY A 1 39 ? -4.376 21.544 -28.728 1.00 65.31 39 GLY A CA 20
ATOM 26389 C C . GLY A 1 39 ? -5.250 22.754 -28.578 1.00 54.02 39 GLY A C 20
ATOM 26390 O O . GLY A 1 39 ? -4.873 23.792 -28.001 1.00 41.21 39 GLY A O 20
ATOM 26394 N N . SER A 1 40 ? -6.465 22.561 -29.037 1.00 44.22 40 SER A N 20
ATOM 26395 C CA . SER A 1 40 ? -7.494 23.581 -28.937 1.00 14.14 40 SER A CA 20
ATOM 26396 C C . SER A 1 40 ? -8.851 22.914 -28.886 1.00 3.12 40 SER A C 20
ATOM 26397 O O . SER A 1 40 ? -8.981 21.784 -29.311 1.00 10.12 40 SER A O 20
ATOM 26405 N N . SER A 1 41 ? -9.868 23.633 -28.447 1.00 34.04 41 SER A N 20
ATOM 26406 C CA . SER A 1 41 ? -11.224 23.089 -28.443 1.00 40.12 41 SER A CA 20
ATOM 26407 C C . SER A 1 41 ? -11.822 22.967 -29.856 1.00 54.20 41 SER A C 20
ATOM 26408 O O . SER A 1 41 ? -12.544 21.993 -30.164 1.00 41.51 41 SER A O 20
ATOM 26416 N N . ALA A 1 42 ? -11.389 23.849 -30.744 1.00 60.02 42 ALA A N 20
ATOM 26417 C CA . ALA A 1 42 ? -11.749 23.765 -32.185 1.00 31.44 42 ALA A CA 20
ATOM 26418 C C . ALA A 1 42 ? -11.074 22.530 -32.814 1.00 13.34 42 ALA A C 20
ATOM 26419 O O . ALA A 1 42 ? -11.643 21.813 -33.635 1.00 61.24 42 ALA A O 20
ATOM 26426 N N . LEU A 1 43 ? -9.844 22.293 -32.431 1.00 73.05 43 LEU A N 20
ATOM 26427 C CA . LEU A 1 43 ? -9.079 21.196 -32.972 1.00 23.25 43 LEU A CA 20
ATOM 26428 C C . LEU A 1 43 ? -9.598 19.862 -32.465 1.00 4.24 43 LEU A C 20
ATOM 26429 O O . LEU A 1 43 ? -9.531 18.849 -33.153 1.00 62.25 43 LEU A O 20
ATOM 26445 N N . ALA A 1 44 ? -10.124 19.846 -31.243 1.00 64.15 44 ALA A N 20
ATOM 26446 C CA . ALA A 1 44 ? -10.718 18.649 -30.676 1.00 60.22 44 ALA A CA 20
ATOM 26447 C C . ALA A 1 44 ? -11.904 18.097 -31.524 1.00 42.03 44 ALA A C 20
ATOM 26448 O O . ALA A 1 44 ? -12.283 16.932 -31.367 1.00 11.24 44 ALA A O 20
ATOM 26455 N N . MET A 1 45 ? -12.581 18.950 -32.312 1.00 43.32 45 MET A N 20
ATOM 26456 C CA . MET A 1 45 ? -13.717 18.467 -33.092 1.00 71.03 45 MET A CA 20
ATOM 26457 C C . MET A 1 45 ? -13.199 17.444 -34.128 1.00 71.31 45 MET A C 20
ATOM 26458 O O . MET A 1 45 ? -13.867 16.486 -34.508 1.00 31.43 45 MET A O 20
ATOM 26472 N N . ARG A 1 46 ? -11.974 17.711 -34.602 1.00 24.35 46 ARG A N 20
ATOM 26473 C CA . ARG A 1 46 ? -11.319 16.890 -35.607 1.00 44.23 46 ARG A CA 20
ATOM 26474 C C . ARG A 1 46 ? -10.912 15.570 -35.016 1.00 24.43 46 ARG A C 20
ATOM 26475 O O . ARG A 1 46 ? -11.028 14.516 -35.646 1.00 62.50 46 ARG A O 20
ATOM 26496 N N . LEU A 1 47 ? -10.442 15.623 -33.770 1.00 2.02 47 LEU A N 20
ATOM 26497 C CA . LEU A 1 47 ? -10.111 14.412 -33.039 1.00 70.21 47 LEU A CA 20
ATOM 26498 C C . LEU A 1 47 ? -11.394 13.549 -32.876 1.00 33.51 47 LEU A C 20
ATOM 26499 O O . LEU A 1 47 ? -11.387 12.367 -33.215 1.00 14.53 47 LEU A O 20
ATOM 26515 N N . ILE A 1 48 ? -12.493 14.145 -32.436 1.00 50.00 48 ILE A N 20
ATOM 26516 C CA . ILE A 1 48 ? -13.763 13.427 -32.298 1.00 10.31 48 ILE A CA 20
ATOM 26517 C C . ILE A 1 48 ? -14.248 12.820 -33.584 1.00 52.53 48 ILE A C 20
ATOM 26518 O O . ILE A 1 48 ? -14.732 11.701 -33.605 1.00 1.43 48 ILE A O 20
ATOM 26534 N N . ALA A 1 49 ? -14.048 13.528 -34.687 1.00 54.21 49 ALA A N 20
ATOM 26535 C CA . ALA A 1 49 ? -14.477 13.010 -35.989 1.00 43.51 49 ALA A CA 20
ATOM 26536 C C . ALA A 1 49 ? -13.630 11.813 -36.396 1.00 70.24 49 ALA A C 20
ATOM 26537 O O . ALA A 1 49 ? -14.145 10.880 -36.971 1.00 52.22 49 ALA A O 20
ATOM 26544 N N . ARG A 1 50 ? -12.344 11.849 -36.106 1.00 41.42 50 ARG A N 20
ATOM 26545 C CA . ARG A 1 50 ? -11.454 10.735 -36.459 1.00 1.31 50 ARG A CA 20
ATOM 26546 C C . ARG A 1 50 ? -11.739 9.514 -35.593 1.00 2.45 50 ARG A C 20
ATOM 26547 O O . ARG A 1 50 ? -11.693 8.387 -36.084 1.00 42.41 50 ARG A O 20
ATOM 26568 N N . ILE A 1 51 ? -12.123 9.768 -34.335 1.00 74.53 51 ILE A N 20
ATOM 26569 C CA . ILE A 1 51 ? -12.539 8.719 -33.429 1.00 43.25 51 ILE A CA 20
ATOM 26570 C C . ILE A 1 51 ? -13.766 7.943 -33.927 1.00 53.01 51 ILE A C 20
ATOM 26571 O O . ILE A 1 51 ? -13.853 6.739 -33.693 1.00 2.21 51 ILE A O 20
ATOM 26587 N N . ARG A 1 52 ? -14.637 8.592 -34.692 1.00 2.33 52 ARG A N 20
ATOM 26588 C CA . ARG A 1 52 ? -15.786 7.873 -35.209 1.00 54.21 52 ARG A CA 20
ATOM 26589 C C . ARG A 1 52 ? -15.379 6.765 -36.174 1.00 43.22 52 ARG A C 20
ATOM 26590 O O . ARG A 1 52 ? -16.100 5.807 -36.280 1.00 3.44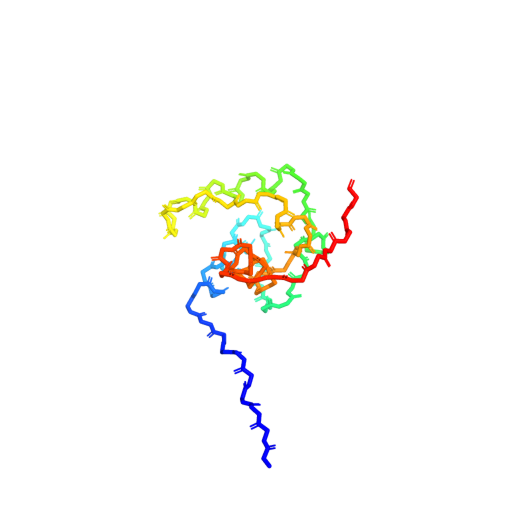 52 ARG A O 20
ATOM 26611 N N . GLU A 1 53 ? -14.288 6.933 -36.870 1.00 30.24 53 GLU A N 20
ATOM 26612 C CA . GLU A 1 53 ? -13.818 5.960 -37.843 1.00 31.14 53 GLU A CA 20
ATOM 26613 C C . GLU A 1 53 ? -13.118 4.834 -37.086 1.00 71.42 53 GLU A C 20
ATOM 26614 O O . GLU A 1 53 ? -13.192 3.704 -37.471 1.00 53.54 53 GLU A O 20
ATOM 26626 N N . GLU A 1 54 ? -12.443 5.193 -36.003 1.00 63.34 54 GLU A N 20
ATOM 26627 C CA . GLU A 1 54 ? -11.630 4.210 -35.266 1.00 43.32 54 GLU A CA 20
ATOM 26628 C C . GLU A 1 54 ? -12.339 3.391 -34.183 1.00 41.21 54 GLU A C 20
ATOM 26629 O O . GLU A 1 54 ? -12.100 2.220 -34.034 1.00 30.14 54 GLU A O 20
ATOM 26641 N N . LEU A 1 55 ? -13.162 4.049 -33.348 1.00 51.25 55 LEU A N 20
ATOM 26642 C CA . LEU A 1 55 ? -13.796 3.374 -32.198 1.00 13.04 55 LEU A CA 20
ATOM 26643 C C . LEU A 1 55 ? -15.262 3.190 -32.493 1.00 54.23 55 LEU A C 20
ATOM 26644 O O . LEU A 1 55 ? -16.021 2.612 -31.699 1.00 24.31 55 LEU A O 20
ATOM 26660 N N . GLY A 1 56 ? -15.630 3.730 -33.611 1.00 53.21 56 GLY A N 20
ATOM 26661 C CA . GLY A 1 56 ? -16.989 3.583 -34.122 1.00 72.41 56 GLY A CA 20
ATOM 26662 C C . GLY A 1 56 ? -18.092 4.281 -33.311 1.00 41.40 56 GLY A C 20
ATOM 26663 O O . GLY A 1 56 ? -19.241 3.828 -33.307 1.00 12.33 56 GLY A O 20
ATOM 26667 N N . VAL A 1 57 ? -17.743 5.377 -32.635 1.00 42.24 57 VAL A N 20
ATOM 26668 C CA . VAL A 1 57 ? -18.659 6.132 -31.792 1.00 63.13 57 VAL A CA 20
ATOM 26669 C C . VAL A 1 57 ? -18.216 7.611 -31.807 1.00 1.51 57 VAL A C 20
ATOM 26670 O O . VAL A 1 57 ? -17.039 7.902 -32.032 1.00 4.51 57 VAL A O 20
ATOM 26683 N N . ASP A 1 58 ? -19.127 8.489 -31.474 1.00 14.45 58 ASP A N 20
ATOM 26684 C CA . ASP A 1 58 ? -18.806 9.887 -31.233 1.00 73.25 58 ASP A CA 20
ATOM 26685 C C . ASP A 1 58 ? -18.301 10.070 -29.812 1.00 64.42 58 ASP A C 20
ATOM 26686 O O . ASP A 1 58 ? -19.023 9.808 -28.842 1.00 5.32 58 ASP A O 20
ATOM 26695 N N . LEU A 1 59 ? -17.046 10.458 -29.652 1.00 24.11 59 LEU A N 20
ATOM 26696 C CA . LEU A 1 59 ? -16.483 10.631 -28.315 1.00 75.15 59 LEU A CA 20
ATOM 26697 C C . LEU A 1 59 ? -17.155 11.736 -27.512 1.00 15.02 59 LEU A C 20
ATOM 26698 O O . LEU A 1 59 ? -17.176 12.881 -27.935 1.00 73.32 59 LEU A O 20
ATOM 26714 N N . PRO A 1 60 ? -17.662 11.438 -26.305 1.00 32.22 60 PRO A N 20
ATOM 26715 C CA . PRO A 1 60 ? -18.248 12.583 -25.564 1.00 73.24 60 PRO A CA 20
ATOM 26716 C C . PRO A 1 60 ? -17.213 13.618 -25.140 1.00 4.53 60 PRO A C 20
ATOM 26717 O O . PRO A 1 60 ? -16.224 13.289 -24.507 1.00 45.44 60 PRO A O 20
ATOM 26728 N N . ILE A 1 61 ? -17.430 14.852 -25.549 1.00 43.52 61 ILE A N 20
ATOM 26729 C CA . ILE A 1 61 ? -16.469 15.933 -25.296 1.00 1.23 61 ILE A CA 20
ATOM 26730 C C . ILE A 1 61 ? -16.297 16.246 -23.801 1.00 52.33 61 ILE A C 20
ATOM 26731 O O . ILE A 1 61 ? -15.251 16.747 -23.374 1.00 1.14 61 ILE A O 20
ATOM 26747 N N . ARG A 1 62 ? -17.256 15.844 -23.011 1.00 12.45 62 ARG A N 20
ATOM 26748 C CA . ARG A 1 62 ? -17.165 16.057 -21.587 1.00 70.51 62 ARG A CA 20
ATOM 26749 C C . ARG A 1 62 ? -16.025 15.253 -21.018 1.00 32.12 62 ARG A C 20
ATOM 26750 O O . ARG A 1 62 ? -15.243 15.771 -20.203 1.00 32.52 62 ARG A O 20
ATOM 26771 N N . GLN A 1 63 ? -15.900 14.011 -21.500 1.00 64.13 63 GLN A N 20
ATOM 26772 C CA . GLN A 1 63 ? -14.859 13.070 -21.035 1.00 3.31 63 GLN A CA 20
ATOM 26773 C C . GLN A 1 63 ? -13.502 13.546 -21.439 1.00 12.45 63 GLN A C 20
ATOM 26774 O O . GLN A 1 63 ? -12.532 13.528 -20.667 1.00 10.31 63 GLN A O 20
ATOM 26788 N N . LEU A 1 64 ? -13.437 14.028 -22.673 1.00 22.43 64 LEU A N 20
ATOM 26789 C CA . LEU A 1 64 ? -12.200 14.564 -23.211 1.00 13.02 64 LEU A CA 20
ATOM 26790 C C . LEU A 1 64 ? -11.741 15.752 -22.359 1.00 33.20 64 LEU A C 20
ATOM 26791 O O . LEU A 1 64 ? -10.602 15.850 -21.961 1.00 73.11 64 LEU A O 20
ATOM 26807 N N . PHE A 1 65 ? -12.613 16.703 -22.095 1.00 11.43 65 PHE A N 20
ATOM 26808 C CA . PHE A 1 65 ? -12.189 17.892 -21.369 1.00 33.42 65 PHE A CA 20
ATOM 26809 C C . PHE A 1 65 ? -11.852 17.531 -19.913 1.00 34.11 65 PHE A C 20
ATOM 26810 O O . PHE A 1 65 ? -10.935 18.097 -19.325 1.00 11.24 65 PHE A O 20
ATOM 26827 N N . SER A 1 66 ? -12.567 16.580 -19.332 1.00 52.22 66 SER A N 20
ATOM 26828 C CA . SER A 1 66 ? -12.301 16.183 -17.920 1.00 61.41 66 SER A CA 20
ATOM 26829 C C . SER A 1 66 ? -10.977 15.416 -17.737 1.00 43.14 66 SER A C 20
ATOM 26830 O O . SER A 1 66 ? -10.390 15.428 -16.650 1.00 13.04 66 SER A O 20
ATOM 26838 N N . SER A 1 67 ? -10.469 14.826 -18.792 1.00 54.43 67 SER A N 20
ATOM 26839 C CA . SER A 1 67 ? -9.214 14.042 -18.742 1.00 44.50 67 SER A CA 20
ATOM 26840 C C . SER A 1 67 ? -8.468 14.207 -20.050 1.00 34.32 67 SER A C 20
ATOM 26841 O O . SER A 1 67 ? -8.579 13.357 -20.932 1.00 30.40 67 SER A O 20
ATOM 26849 N N . PRO A 1 68 ? -7.747 15.312 -20.223 1.00 32.34 68 PRO A N 20
ATOM 26850 C CA . PRO A 1 68 ? -7.096 15.621 -21.504 1.00 50.33 68 PRO A CA 20
ATOM 26851 C C . PRO A 1 68 ? -5.829 14.864 -21.866 1.00 12.20 68 PRO A C 20
ATOM 26852 O O . PRO A 1 68 ? -5.004 15.386 -22.652 1.00 1.42 68 PRO A O 20
ATOM 26863 N N . THR A 1 69 ? -5.718 13.622 -21.401 1.00 72.30 69 THR A N 20
ATOM 26864 C CA . THR A 1 69 ? -4.580 12.788 -21.751 1.00 53.12 69 THR A CA 20
ATOM 26865 C C . THR A 1 69 ? -5.147 11.629 -22.502 1.00 10.24 69 THR A C 20
ATOM 26866 O O . THR A 1 69 ? -6.280 11.299 -22.260 1.00 14.13 69 THR A O 20
ATOM 26877 N N . PRO A 1 70 ? -4.401 10.978 -23.395 1.00 43.13 70 PRO A N 20
ATOM 26878 C CA . PRO A 1 70 ? -5.076 9.897 -24.154 1.00 11.34 70 PRO A CA 20
ATOM 26879 C C . PRO A 1 70 ? -5.514 8.673 -23.294 1.00 22.42 70 PRO A C 20
ATOM 26880 O O . PRO A 1 70 ? -6.604 8.126 -23.513 1.00 60.50 70 PRO A O 20
ATOM 26891 N N . ALA A 1 71 ? -4.768 8.317 -22.263 1.00 73.30 71 ALA A N 20
ATOM 26892 C CA . ALA A 1 71 ? -5.200 7.257 -21.333 1.00 13.22 71 ALA A CA 20
ATOM 26893 C C . ALA A 1 71 ? -6.246 7.739 -20.350 1.00 23.03 71 ALA A C 20
ATOM 26894 O O . ALA A 1 71 ? -7.117 6.976 -19.865 1.00 61.40 71 ALA A O 20
ATOM 26901 N N . GLY A 1 72 ? -6.195 9.049 -20.138 1.00 34.34 72 GLY A N 20
ATOM 26902 C CA . GLY A 1 72 ? -7.182 9.697 -19.282 1.00 70.53 72 GLY A CA 20
ATOM 26903 C C . GLY A 1 72 ? -8.556 9.590 -19.933 1.00 24.15 72 GLY A C 20
ATOM 26904 O O . GLY A 1 72 ? -9.550 9.272 -19.303 1.00 40.21 72 GLY A O 20
ATOM 26908 N N . VAL A 1 73 ? -8.603 9.867 -21.225 1.00 21.33 73 VAL A N 20
ATOM 26909 C CA . VAL A 1 73 ? -9.851 9.764 -21.966 1.00 70.53 73 VAL A CA 20
ATOM 26910 C C . VAL A 1 73 ? -10.387 8.328 -21.843 1.00 11.54 73 VAL A C 20
ATOM 26911 O O . VAL A 1 73 ? -11.606 8.112 -21.618 1.00 14.43 73 VAL A O 20
ATOM 26924 N N . ALA A 1 74 ? -9.496 7.379 -21.976 1.00 31.31 74 ALA A N 20
ATOM 26925 C CA . ALA A 1 74 ? -9.851 5.943 -21.973 1.00 13.23 74 ALA A CA 20
ATOM 26926 C C . ALA A 1 74 ? -10.513 5.556 -20.687 1.00 11.32 74 ALA A C 20
ATOM 26927 O O . ALA A 1 74 ? -11.464 4.773 -20.674 1.00 12.24 74 ALA A O 20
ATOM 26934 N N . ARG A 1 75 ? -10.028 6.090 -19.587 1.00 43.35 75 ARG A N 20
ATOM 26935 C CA . ARG A 1 75 ? -10.559 5.716 -18.298 1.00 74.22 75 ARG A CA 20
ATOM 26936 C C . ARG A 1 75 ? -11.858 6.472 -18.015 1.00 23.15 75 ARG A C 20
ATOM 26937 O O . ARG A 1 75 ? -12.817 5.961 -17.479 1.00 23.42 75 ARG A O 20
ATOM 26958 N N . ALA A 1 76 ? -11.846 7.766 -18.374 1.00 54.12 76 ALA A N 20
ATOM 26959 C CA . ALA A 1 76 ? -13.018 8.614 -18.115 1.00 42.13 76 ALA A CA 20
ATOM 26960 C C . ALA A 1 76 ? -14.263 8.067 -18.838 1.00 73.14 76 ALA A C 20
ATOM 26961 O O . ALA A 1 76 ? -15.348 8.067 -18.303 1.00 1.12 76 ALA A O 20
ATOM 26968 N N . LEU A 1 77 ? -14.137 7.577 -20.069 1.00 52.24 77 LEU A N 20
ATOM 26969 C CA . LEU A 1 77 ? -15.276 7.008 -20.761 1.00 50.11 77 LEU A CA 20
ATOM 26970 C C . LEU A 1 77 ? -15.537 5.575 -20.233 1.00 22.51 77 LEU A C 20
ATOM 26971 O O . LEU A 1 77 ? -16.691 5.150 -20.232 1.00 65.24 77 LEU A O 20
ATOM 26987 N N . ALA A 1 78 ? -14.525 4.885 -19.757 1.00 14.34 78 ALA A N 20
ATOM 26988 C CA . ALA A 1 78 ? -14.743 3.517 -19.181 1.00 75.13 78 ALA A CA 20
ATOM 26989 C C . ALA A 1 78 ? -15.590 3.640 -17.917 1.00 73.44 78 ALA A C 20
ATOM 26990 O O . ALA A 1 78 ? -16.411 2.754 -17.603 1.00 74.14 78 ALA A O 20
ATOM 26997 N N . ALA A 1 79 ? -15.437 4.779 -17.244 1.00 15.35 79 ALA A N 20
ATOM 26998 C CA . ALA A 1 79 ? -16.242 5.105 -16.073 1.00 43.15 79 ALA A CA 20
ATOM 26999 C C . ALA A 1 79 ? -17.723 5.198 -16.420 1.00 4.41 79 ALA A C 20
ATOM 27000 O O . ALA A 1 79 ? -18.544 5.099 -15.521 1.00 1.31 79 ALA A O 20
ATOM 27007 N N . LYS A 1 80 ? -18.049 5.404 -17.684 1.00 42.25 80 LYS A N 20
ATOM 27008 C CA . LYS A 1 80 ? -19.450 5.519 -18.061 1.00 3.23 80 LYS A CA 20
ATOM 27009 C C . LYS A 1 80 ? -20.061 4.112 -18.112 1.00 33.22 80 LYS A C 20
ATOM 27010 O O . LYS A 1 80 ? -21.274 3.985 -18.104 1.00 41.15 80 LYS A O 20
ATOM 27029 N N . SER A 1 81 ? -19.252 3.078 -18.217 1.00 44.35 81 SER A N 20
ATOM 27030 C CA . SER A 1 81 ? -19.719 1.664 -18.305 1.00 25.04 81 SER A CA 20
ATOM 27031 C C . SER A 1 81 ? -19.584 0.981 -16.918 1.00 44.01 81 SER A C 20
ATOM 27032 O O . SER A 1 81 ? -20.034 -0.172 -16.735 1.00 10.44 81 SER A O 20
ATOM 27040 N N . ALA A 1 82 ? -19.015 1.705 -15.964 1.00 52.34 82 ALA A N 20
ATOM 27041 C CA . ALA A 1 82 ? -18.917 1.237 -14.577 1.00 13.21 82 ALA A CA 20
ATOM 27042 C C . ALA A 1 82 ? -20.346 1.168 -14.024 1.00 24.14 82 ALA A C 20
ATOM 27043 O O . ALA A 1 82 ? -21.213 1.985 -14.374 1.00 31.32 82 ALA A O 20
ATOM 27050 N N . SER A 1 83 ? -20.542 0.196 -13.140 1.00 73.04 83 SER A N 20
ATOM 27051 C CA . SER A 1 83 ? -21.800 -0.011 -12.401 1.00 52.24 83 SER A CA 20
ATOM 27052 C C . SER A 1 83 ? -22.147 1.225 -11.574 1.00 62.32 83 SER A C 20
ATOM 27053 O O . SER A 1 83 ? -23.305 1.578 -11.404 1.00 73.44 83 SER A O 20
ATOM 27061 N N . TRP A 1 84 ? -21.079 1.874 -11.064 1.00 21.54 84 TRP A N 20
ATOM 27062 C CA . TRP A 1 84 ? -21.217 3.084 -10.262 1.00 51.31 84 TRP A CA 20
ATOM 27063 C C . TRP A 1 84 ? -20.749 4.302 -11.093 1.00 33.32 84 TRP A C 20
ATOM 27064 O O . TRP A 1 84 ? -19.794 5.002 -10.739 1.00 61.55 84 TRP A O 20
ATOM 27085 N N . SER A 1 85 ? -21.387 4.511 -12.233 1.00 14.23 85 SER A N 20
ATOM 27086 C CA . SER A 1 85 ? -21.067 5.666 -13.051 1.00 51.03 85 SER A CA 20
ATOM 27087 C C . SER A 1 85 ? -21.562 6.944 -12.364 1.00 3.01 85 SER A C 20
ATOM 27088 O O . SER A 1 85 ? -22.408 6.886 -11.460 1.00 74.10 85 SER A O 20
ATOM 27096 N N . HIS A 1 86 ? -21.080 8.095 -12.836 1.00 0.34 86 HIS A N 20
ATOM 27097 C CA . HIS A 1 86 ? -21.507 9.361 -12.300 1.00 51.41 86 HIS A CA 20
ATOM 27098 C C . HIS A 1 86 ? -22.961 9.723 -12.765 1.00 45.42 86 HIS A C 20
ATOM 27099 O O . HIS A 1 86 ? -23.424 9.312 -13.836 1.00 51.30 86 HIS A O 20
ATOM 27113 N N . PRO A 1 87 ? -23.699 10.500 -11.898 1.00 64.31 87 PRO A N 20
ATOM 27114 C CA . PRO A 1 87 ? -25.113 10.731 -12.260 1.00 4.14 87 PRO A CA 20
ATOM 27115 C C . PRO A 1 87 ? -25.346 11.732 -13.423 1.00 2.42 87 PRO A C 20
ATOM 27116 O O . PRO A 1 87 ? -24.440 12.486 -13.803 1.00 72.32 87 PRO A O 20
ATOM 27127 N N . GLN A 1 88 ? -26.569 11.765 -13.961 1.00 70.32 88 GLN A N 20
ATOM 27128 C CA . GLN A 1 88 ? -26.973 12.698 -14.998 1.00 4.20 88 GLN A CA 20
ATOM 27129 C C . GLN A 1 88 ? -28.220 13.426 -14.540 1.00 72.55 88 GLN A C 20
ATOM 27130 O O . GLN A 1 88 ? -28.993 12.855 -13.786 1.00 50.04 88 GLN A O 20
ATOM 27144 N N . PHE A 1 89 ? -28.439 14.633 -15.016 1.00 75.42 89 PHE A N 20
ATOM 27145 C CA . PHE A 1 89 ? -29.661 15.372 -14.717 1.00 44.42 89 PHE A CA 20
ATOM 27146 C C . PHE A 1 89 ? -30.809 14.950 -15.645 1.00 63.41 89 PHE A C 20
ATOM 27147 O O . PHE A 1 89 ? -30.571 14.632 -16.809 1.00 52.11 89 PHE A O 20
ATOM 27164 N N . GLU A 1 90 ? -32.045 15.019 -15.164 1.00 73.11 90 GLU A N 20
ATOM 27165 C CA . GLU A 1 90 ? -33.235 14.682 -15.934 1.00 44.43 90 GLU A CA 20
ATOM 27166 C C . GLU A 1 90 ? -33.697 15.909 -16.724 1.00 62.51 90 GLU A C 20
ATOM 27167 O O . GLU A 1 90 ? -33.517 17.038 -16.265 1.00 62.41 90 GLU A O 20
ATOM 27179 N N . LYS A 1 91 ? -34.195 15.691 -17.921 1.00 71.23 91 LYS A N 20
ATOM 27180 C CA . LYS A 1 91 ? -34.637 16.737 -18.840 1.00 75.52 91 LYS A CA 20
ATOM 27181 C C . LYS A 1 91 ? -35.950 16.195 -19.349 1.00 70.32 91 LYS A C 20
ATOM 27182 O O . LYS A 1 91 ? -36.604 16.822 -20.192 1.00 12.33 91 LYS A O 20
#

Sequence (91 aa):
GAMAKAPESATEKVLCALYAEILGVERVGVDDAFHDLGGSSALAMRLIARIREELGVDLPIRQLFSSPTPAGVARALAAKSASWSHPQFEKGAMAKAPESATEKVLCALYAEILGVERVGVDDAFHDLGGSSALAMRLIARIREELGVDLPIRQLFSSPTPAGVARALAAKSASWSHPQFEKGAMAKAPESATEKVLCALYAEILGVERVGVDDAFHDLGGSSALAMRLIARIREELGVDLPIRQLFSSPTPAGVARALAAKSASWSHPQFEKGAMAKAPESATEKVLCALYAEILGVERVGVDDAFHDLGGSSALAMRLIARIREELGVDLPIRQLFSSPTPAGVARALAAKSASWSHPQFEKGAMAKAPESATEKVLCALYAEILGVERVGVDDAFHDLGGSSALAMRLIARIREELGVDLPIRQLFSSPTPAGVARALAAKSASWSHPQFEKGAMAKAPESATEKVLCALYAEILGVERVGVDDAFHDLGGSSALAMRLIARIREELGVDLPIRQLFSSPTPAGVARALAAKSASWSHPQFEKGAMAKAPESATEKVLCALYAEILGVERVGVDDAFHDLGGSSALAMRLIARIREELGVDLPIRQLFSSPTPAGVARALAAKSASWSHPQFEKGAMAKAPESATEKVLCALYAEILGVERVGVDDAFHDLGGSSALAMRLIARIREELGVDLPIRQLFSSPTPAGVARALAAKSASWSHPQFEKGAMAKAPESATEKVLCALYAEILGVERVGVDDAFHDLGGSSALAMRLIARIREELGVDLPIRQLFSSPTPAGVARALAAKSASWSHPQFEKGAMAKAPESATEKVLCALYAEILGVERVGVDDAFHDLGGSSALAMRLIARIREELGVDLPIRQLFSSPTPAGVARALAAKSASWSHPQFEKGAMAKAPESATEKVLCALYAEILGVERVGVDDAFHDLGGSSALAMRLIARIREELGVDLPIRQLFSSPTPAGVARALAAKSASWSHPQFEKGAMAKAPESATEKVLCALYAEILGVERVGVDDAFHDLGGSSALAMRLIARIREELGVDLPIRQLFSSPTPAGVARALAAKSASWSHPQFEKGAMAKAPESATEKVLCALYAEILGVERVGVDDAFHDLGGSSALAMRLIARIREELGVDLPIRQLFSSPTPAGVARALAAKSASWSHPQFEKGAMAKAPESATEKVLCALYAEILGVERVGVDDAFHDLGGSSALAMRLIARIREELGVDLPIRQLFSSPTPAGVARALAAKSASWSHPQFEKGAMAKAPESATEKVLCALYAEILGVERVGVDDAFHDLGGSSALAMRLIARIREELGVDLPIRQLFSSPTPAGVARALAAKSASWSHPQFEKGAMAKAPESATEKVLCALYAEILGVERVGVDDAFHDLGGSSALAMRLIARIREELGVDLPIRQLFSSPTPAGVARALAAKSASWSHPQFEKGAMAKAPESATEKVLCALYAEILGVERVGVDDAFHDLGGSSALAMRLIARIREELGVDLPIRQLFSSPTPAGVARALAAKSASWSHPQFEKGAMAKAPESATEKVLCALYAEILGVERVGVDDAFHDLGGSSALAMRLIARIREELGVDLPIRQLFSSPTPAGVARALAAKSASWSHPQFEKGAMAKAPESATEKVLCALYAEILGVERVGVDDAFHDLGGSSALAMRLIARIREELGVDLPIRQLFSSPTPAGVARALAAKSASWSHPQFEKGAMAKAPESATEKVLCALYAEILGVERVGVDDAFHDLGGSSALAMRLIARIREELGVDLPIRQLFSSPTPAGVARALAAKSASWSHPQFEK

Solvent-accessible surface area: 6308 Å² total; per-residue (Å²): 138,107,189,98,150,61,94,67,53,77,53,4,101,43,1,16,57,2,0,27,109,31,26,72,45,154,186,25,36,62,112,42,20,11,106,113,38,57,13,55,75,62,59,4,99,141,0,20,49,91,0,143,138,95,56,61,86,97,3,48,72,133,27,5,99,51,26,40,18,0,12,21,0,10,85,21,52,54,55,150,97,47,123,183,84,148,136,155,191,55,176

Secondary structure (DSSP, 8-state):
--PPPPP--HHHHHHHHHHHHHH--S---TT--TTTTT--HHHHHHHHHHHHHHTSS---HHHHHH--SHHHHHHHHHHHTSS--------

CATH classification: 1.10.1200.10

InterPro domains:
  IPR000873 AMP-dependent synthetase/ligase domain [PF00501] (471-821)
  IPR001031 Thioesterase [PF00975] (1630-1848)
  IPR001242 Condensation domain [PF00668] (15-449)
  IPR001242 Condensation domain [PF00668] (1058-1505)
  IPR009081 Phosphopantetheine binding ACP domain [PF00550] (979-1042)
  IPR009081 Phosphopantetheine binding ACP domain [PS50075] (971-1046)
  IPR010071 Amino acid adenylation domain [TIGR01733] (493-894)
  IPR020802 Thioesterase TesA-like [SM00824] (1632-1859)
  IPR020806 Polyketide synthase-like, phosphopantetheine-binding domain [SM00823] (977-1046)
  IPR020845 AMP-binding, conserved site [PS00455] (618-629)
  IPR023213 Chloramphenicol acetyltransferase-like domain superfamily [G3DSA:3.30.559.10] (20-383)
  IPR023213 Chloramphenicol acetyltransferase-like domain superfamily [G3DSA:3.30.559.10] (1060-1433)
  IPR025110 AMP-binding enzyme, C-terminal domain [PF13193] (878-952)
  IPR029058 Alpha/Beta hydrolase fold [G3DSA:3.40.50.1820] (1618-1862)
  IPR029058 Alpha/Beta hydrolase fold [SSF53474] (1613-1859)
  IPR036736 ACP-like superfamily [G3DSA:1.10.1200.10] (968-1051)
  IPR036736 ACP-like superfamily [SSF47336] (971-1042)
  IPR042099 ANL, N-terminal domain [G3DSA:3.40.50.12780] (1514-1603)
  IPR045851 AMP-binding enzyme domain superfamily [G3DSA:3.30.300.30] (864-967)

Nearest PDB structures (foldseek):
  2mr7-assembly1_A  TM=8.099E-01  e=4.863E-14  Actinoplanes teichomyceticus
  2mr8-assembly1_A  TM=7.867E-01  e=3.521E-12  Actinoplanes teichomyceticus
  4mrt-assembly1_C  TM=8.560E-01  e=5.974E-05  Brevibacillus parabrevis
  2md9-assembly1_A  TM=7.716E-01  e=3.472E-05  Brevibacillus parabrevis
  8cjh-assembly2_F  TM=8.660E-01  e=6.278E-04  Escherichia coli

GO terms:
  GO:0005515 protein binding (F, IPI)